Protein 1E91 (pdb70)

Structure (mmCIF, N/CA/C/O backbone):
data_1E91
#
_entry.id   1E91
#
_cell.length_a   1.000
_cell.length_b   1.000
_cell.length_c   1.000
_cell.angle_alpha   90.00
_cell.angle_beta   90.00
_cell.angle_gamma   90.00
#
_symmetry.space_group_name_H-M   'P 1'
#
loop_
_entity.id
_entity.type
_entity.pdbx_description
1 polymer 'PAIRED AMPHIPATHIC HELIX PROTEIN SIN3B'
2 polymer 'MAD PROTEIN (MAX DIMERIZER)'
#
loop_
_atom_site.group_PDB
_atom_site.id
_atom_site.type_symbol
_atom_site.label_atom_id
_atom_site.label_alt_id
_atom_site.label_comp_id
_atom_site.label_asym_id
_atom_site.label_entity_id
_atom_site.label_seq_id
_atom_site.pdbx_PDB_ins_code
_atom_site.Cartn_x
_atom_site.Cartn_y
_atom_site.Cartn_z
_atom_site.occupancy
_atom_site.B_iso_or_equiv
_atom_site.auth_seq_id
_atom_site.auth_comp_id
_atom_site.auth_asym_id
_atom_site.auth_atom_id
_atom_site.pdbx_PDB_model_num
ATOM 1 N N . GLU A 1 1 ? -0.866 19.430 -8.483 1.00 0.00 1 GLU A N 1
ATOM 2 C CA . GLU A 1 1 ? -1.540 18.284 -7.821 1.00 0.00 1 GLU A CA 1
ATOM 3 C C . GLU A 1 1 ? -2.122 18.694 -6.472 1.00 0.00 1 GLU A C 1
ATOM 4 O O . GLU A 1 1 ? -1.956 17.993 -5.473 1.00 0.00 1 GLU A O 1
ATOM 18 N N . SER A 1 2 ? -2.805 19.834 -6.452 1.00 0.00 2 SER A N 1
ATOM 19 C CA . SER A 1 2 ? -3.413 20.342 -5.228 1.00 0.00 2 SER A CA 1
ATOM 20 C C . SER A 1 2 ? -4.419 19.344 -4.665 1.00 0.00 2 SER A C 1
ATOM 21 O O . SER A 1 2 ? -4.524 19.172 -3.450 1.00 0.00 2 SER A O 1
ATOM 29 N N . ASP A 1 3 ? -5.156 18.689 -5.555 1.00 0.00 3 ASP A N 1
ATOM 30 C CA . ASP A 1 3 ? -6.156 17.707 -5.151 1.00 0.00 3 ASP A CA 1
ATOM 31 C C . ASP A 1 3 ? -6.635 16.893 -6.349 1.00 0.00 3 ASP A C 1
ATOM 32 O O . ASP A 1 3 ? -7.835 16.691 -6.539 1.00 0.00 3 ASP A O 1
ATOM 41 N N . SER A 1 4 ? -5.682 16.425 -7.151 1.00 0.00 4 SER A N 1
ATOM 42 C CA . SER A 1 4 ? -5.989 15.629 -8.331 1.00 0.00 4 SER A CA 1
ATOM 43 C C . SER A 1 4 ? -6.852 14.433 -7.992 1.00 0.00 4 SER A C 1
ATOM 44 O O . SER A 1 4 ? -6.917 13.991 -6.845 1.00 0.00 4 SER A O 1
ATOM 52 N N . VAL A 1 5 ? -7.495 13.910 -9.019 1.00 0.00 5 VAL A N 1
ATOM 53 C CA . VAL A 1 5 ? -8.349 12.749 -8.884 1.00 0.00 5 VAL A CA 1
ATOM 54 C C . VAL A 1 5 ? -7.574 11.608 -8.245 1.00 0.00 5 VAL A C 1
ATOM 55 O O . VAL A 1 5 ? -8.127 10.817 -7.487 1.00 0.00 5 VAL A O 1
ATOM 68 N N . GLU A 1 6 ? -6.284 11.545 -8.558 1.00 0.00 6 GLU A N 1
ATOM 69 C CA . GLU A 1 6 ? -5.404 10.513 -8.020 1.00 0.00 6 GLU A CA 1
ATOM 70 C C . GLU A 1 6 ? -5.382 10.554 -6.494 1.00 0.00 6 GLU A C 1
ATOM 71 O O . GLU A 1 6 ? -5.339 9.514 -5.838 1.00 0.00 6 GLU A O 1
ATOM 83 N N . PHE A 1 7 ? -5.408 11.762 -5.935 1.00 0.00 7 PHE A N 1
ATOM 84 C CA . PHE A 1 7 ? -5.391 11.934 -4.485 1.00 0.00 7 PHE A CA 1
ATOM 85 C C . PHE A 1 7 ? -6.594 11.244 -3.854 1.00 0.00 7 PHE A C 1
ATOM 86 O O . PHE A 1 7 ? -6.442 10.346 -3.026 1.00 0.00 7 PHE A O 1
ATOM 103 N N . ASN A 1 8 ? -7.790 11.650 -4.270 1.00 0.00 8 ASN A N 1
ATOM 104 C CA . ASN A 1 8 ? -9.016 11.048 -3.763 1.00 0.00 8 ASN A CA 1
ATOM 105 C C . ASN A 1 8 ? -9.074 9.590 -4.188 1.00 0.00 8 ASN A C 1
ATOM 106 O O . ASN A 1 8 ? -9.660 8.747 -3.511 1.00 0.00 8 ASN A O 1
ATOM 117 N N . ASN A 1 9 ? -8.437 9.312 -5.318 1.00 0.00 9 ASN A N 1
ATOM 118 C CA . ASN A 1 9 ? -8.370 7.967 -5.868 1.00 0.00 9 ASN A CA 1
ATOM 119 C C . ASN A 1 9 ? -7.697 7.040 -4.866 1.00 0.00 9 ASN A C 1
ATOM 120 O O . ASN A 1 9 ? -8.135 5.910 -4.646 1.00 0.00 9 ASN A O 1
ATOM 131 N N . ALA A 1 10 ? -6.629 7.544 -4.256 1.00 0.00 10 ALA A N 1
ATOM 132 C CA . ALA A 1 10 ? -5.878 6.793 -3.262 1.00 0.00 10 ALA A CA 1
ATOM 133 C C . ALA A 1 10 ? -6.672 6.662 -1.969 1.00 0.00 10 ALA A C 1
ATOM 134 O O . ALA A 1 10 ? -6.754 5.578 -1.385 1.00 0.00 10 ALA A O 1
ATOM 141 N N . ILE A 1 11 ? -7.261 7.773 -1.527 1.00 0.00 11 ILE A N 1
ATOM 142 C CA . ILE A 1 11 ? -8.051 7.779 -0.304 1.00 0.00 11 ILE A CA 1
ATOM 143 C C . ILE A 1 11 ? -9.140 6.717 -0.365 1.00 0.00 11 ILE A C 1
ATOM 144 O O . ILE A 1 11 ? -9.379 6.000 0.605 1.00 0.00 11 ILE A O 1
ATOM 160 N N . SER A 1 12 ? -9.796 6.628 -1.517 1.00 0.00 12 SER A N 1
ATOM 161 C CA . SER A 1 12 ? -10.862 5.656 -1.721 1.00 0.00 12 SER A CA 1
ATOM 162 C C . SER A 1 12 ? -10.352 4.237 -1.502 1.00 0.00 12 SER A C 1
ATOM 163 O O . SER A 1 12 ? -11.070 3.385 -0.978 1.00 0.00 12 SER A O 1
ATOM 171 N N . TYR A 1 13 ? -9.108 3.986 -1.905 1.00 0.00 13 TYR A N 1
ATOM 172 C CA . TYR A 1 13 ? -8.513 2.665 -1.748 1.00 0.00 13 TYR A CA 1
ATOM 173 C C . TYR A 1 13 ? -8.386 2.304 -0.274 1.00 0.00 13 TYR A C 1
ATOM 174 O O . TYR A 1 13 ? -8.852 1.252 0.162 1.00 0.00 13 TYR A O 1
ATOM 192 N N . VAL A 1 14 ? -7.747 3.186 0.484 1.00 0.00 14 VAL A N 1
ATOM 193 C CA . VAL A 1 14 ? -7.545 2.971 1.912 1.00 0.00 14 VAL A CA 1
ATOM 194 C C . VAL A 1 14 ? -8.875 2.870 2.652 1.00 0.00 14 VAL A C 1
ATOM 195 O O . VAL A 1 14 ? -9.048 2.020 3.526 1.00 0.00 14 VAL A O 1
ATOM 208 N N . ASN A 1 15 ? -9.807 3.745 2.295 1.00 0.00 15 ASN A N 1
ATOM 209 C CA . ASN A 1 15 ? -11.126 3.767 2.919 1.00 0.00 15 ASN A CA 1
ATOM 210 C C . ASN A 1 15 ? -11.825 2.432 2.749 1.00 0.00 15 ASN A C 1
ATOM 211 O O . ASN A 1 15 ? -12.221 1.792 3.722 1.00 0.00 15 ASN A O 1
ATOM 222 N N . LYS A 1 16 ? -11.979 2.033 1.497 1.00 0.00 16 LYS A N 1
ATOM 223 C CA . LYS A 1 16 ? -12.642 0.775 1.167 1.00 0.00 16 LYS A CA 1
ATOM 224 C C . LYS A 1 16 ? -12.007 -0.379 1.931 1.00 0.00 16 LYS A C 1
ATOM 225 O O . LYS A 1 16 ? -12.702 -1.268 2.418 1.00 0.00 16 LYS A O 1
ATOM 244 N N . ILE A 1 17 ? -10.685 -0.354 2.042 1.00 0.00 17 ILE A N 1
ATOM 245 C CA . ILE A 1 17 ? -9.965 -1.395 2.763 1.00 0.00 17 ILE A CA 1
ATOM 246 C C . ILE A 1 17 ? -10.387 -1.416 4.229 1.00 0.00 17 ILE A C 1
ATOM 247 O O . ILE A 1 17 ? -10.571 -2.480 4.819 1.00 0.00 17 ILE A O 1
ATOM 263 N N . LYS A 1 18 ? -10.549 -0.231 4.807 1.00 0.00 18 LYS A N 1
ATOM 264 C CA . LYS A 1 18 ? -10.960 -0.105 6.202 1.00 0.00 18 LYS A CA 1
ATOM 265 C C . LYS A 1 18 ? -12.370 -0.644 6.398 1.00 0.00 18 LYS A C 1
ATOM 266 O O . LYS A 1 18 ? -12.611 -1.515 7.235 1.00 0.00 18 LYS A O 1
ATOM 285 N N . THR A 1 19 ? -13.297 -0.104 5.618 1.00 0.00 19 THR A N 1
ATOM 286 C CA . THR A 1 19 ? -14.699 -0.503 5.687 1.00 0.00 19 THR A CA 1
ATOM 287 C C . THR A 1 19 ? -14.869 -1.984 5.372 1.00 0.00 19 THR A C 1
ATOM 288 O O . THR A 1 19 ? -15.778 -2.639 5.882 1.00 0.00 19 THR A O 1
ATOM 299 N N . ARG A 1 20 ? -13.993 -2.506 4.525 1.00 0.00 20 ARG A N 1
ATOM 300 C CA . ARG A 1 20 ? -14.049 -3.908 4.140 1.00 0.00 20 ARG A CA 1
ATOM 301 C C . ARG A 1 20 ? -13.754 -4.818 5.327 1.00 0.00 20 ARG A C 1
ATOM 302 O O . ARG A 1 20 ? -14.551 -5.693 5.666 1.00 0.00 20 ARG A O 1
ATOM 323 N N . PHE A 1 21 ? -12.598 -4.613 5.943 1.00 0.00 21 PHE A N 1
ATOM 324 C CA . PHE A 1 21 ? -12.183 -5.421 7.081 1.00 0.00 21 PHE A CA 1
ATOM 325 C C . PHE A 1 21 ? -12.579 -4.786 8.413 1.00 0.00 21 PHE A C 1
ATOM 326 O O . PHE A 1 21 ? -11.810 -4.829 9.375 1.00 0.00 21 PHE A O 1
ATOM 343 N N . LEU A 1 22 ? -13.777 -4.210 8.480 1.00 0.00 22 LEU A N 1
ATOM 344 C CA . LEU A 1 22 ? -14.246 -3.592 9.718 1.00 0.00 22 LEU A CA 1
ATOM 345 C C . LEU A 1 22 ? -14.196 -4.591 10.870 1.00 0.00 22 LEU A C 1
ATOM 346 O O . LEU A 1 22 ? -13.911 -4.226 12.011 1.00 0.00 22 LEU A O 1
ATOM 362 N N . ASP A 1 23 ? -14.470 -5.853 10.557 1.00 0.00 23 ASP A N 1
ATOM 363 C CA . ASP A 1 23 ? -14.453 -6.914 11.556 1.00 0.00 23 ASP A CA 1
ATOM 364 C C . ASP A 1 23 ? -13.022 -7.293 11.916 1.00 0.00 23 ASP A C 1
ATOM 365 O O . ASP A 1 23 ? -12.718 -7.565 13.077 1.00 0.00 23 ASP A O 1
ATOM 374 N N . HIS A 1 24 ? -12.152 -7.321 10.907 1.00 0.00 24 HIS A N 1
ATOM 375 C CA . HIS A 1 24 ? -10.757 -7.672 11.093 1.00 0.00 24 HIS A CA 1
ATOM 376 C C . HIS A 1 24 ? -9.857 -6.433 11.014 1.00 0.00 24 HIS A C 1
ATOM 377 O O . HIS A 1 24 ? -9.219 -6.189 9.991 1.00 0.00 24 HIS A O 1
ATOM 392 N N . PRO A 1 25 ? -9.790 -5.630 12.094 1.00 0.00 25 PRO A N 1
ATOM 393 C CA . PRO A 1 25 ? -8.958 -4.419 12.133 1.00 0.00 25 PRO A CA 1
ATOM 394 C C . PRO A 1 25 ? -7.478 -4.724 11.925 1.00 0.00 25 PRO A C 1
ATOM 395 O O . PRO A 1 25 ? -6.751 -3.933 11.324 1.00 0.00 25 PRO A O 1
ATOM 406 N N . GLU A 1 26 ? -7.040 -5.872 12.433 1.00 0.00 26 GLU A N 1
ATOM 407 C CA . GLU A 1 26 ? -5.645 -6.290 12.317 1.00 0.00 26 GLU A CA 1
ATOM 408 C C . GLU A 1 26 ? -5.152 -6.210 10.873 1.00 0.00 26 GLU A C 1
ATOM 409 O O . GLU A 1 26 ? -3.969 -5.977 10.625 1.00 0.00 26 GLU A O 1
ATOM 421 N N . ILE A 1 27 ? -6.062 -6.410 9.925 1.00 0.00 27 ILE A N 1
ATOM 422 C CA . ILE A 1 27 ? -5.715 -6.366 8.508 1.00 0.00 27 ILE A CA 1
ATOM 423 C C . ILE A 1 27 ? -5.243 -4.973 8.109 1.00 0.00 27 ILE A C 1
ATOM 424 O O . ILE A 1 27 ? -4.238 -4.818 7.414 1.00 0.00 27 ILE A O 1
ATOM 440 N N . TYR A 1 28 ? -5.987 -3.967 8.553 1.00 0.00 28 TYR A N 1
ATOM 441 C CA . TYR A 1 28 ? -5.675 -2.575 8.253 1.00 0.00 28 TYR A CA 1
ATOM 442 C C . TYR A 1 28 ? -4.247 -2.235 8.673 1.00 0.00 28 TYR A C 1
ATOM 443 O O . TYR A 1 28 ? -3.483 -1.650 7.903 1.00 0.00 28 TYR A O 1
ATOM 461 N N . ARG A 1 29 ? -3.895 -2.616 9.896 1.00 0.00 29 ARG A N 1
ATOM 462 C CA . ARG A 1 29 ? -2.560 -2.369 10.434 1.00 0.00 29 ARG A CA 1
ATOM 463 C C . ARG A 1 29 ? -1.476 -2.934 9.520 1.00 0.00 29 ARG A C 1
ATOM 464 O O . ARG A 1 29 ? -0.527 -2.238 9.161 1.00 0.00 29 ARG A O 1
ATOM 485 N N . SER A 1 30 ? -1.618 -4.209 9.169 1.00 0.00 30 SER A N 1
ATOM 486 C CA . SER A 1 30 ? -0.646 -4.895 8.317 1.00 0.00 30 SER A CA 1
ATOM 487 C C . SER A 1 30 ? -0.411 -4.151 7.003 1.00 0.00 30 SER A C 1
ATOM 488 O O . SER A 1 30 ? 0.724 -3.799 6.682 1.00 0.00 30 SER A O 1
ATOM 496 N N . PHE A 1 31 ? -1.483 -3.918 6.246 1.00 0.00 31 PHE A N 1
ATOM 497 C CA . PHE A 1 31 ? -1.384 -3.218 4.965 1.00 0.00 31 PHE A CA 1
ATOM 498 C C . PHE A 1 31 ? -0.570 -1.935 5.100 1.00 0.00 31 PHE A C 1
ATOM 499 O O . PHE A 1 31 ? 0.365 -1.690 4.331 1.00 0.00 31 PHE A O 1
ATOM 516 N N . LEU A 1 32 ? -0.932 -1.122 6.083 1.00 0.00 32 LEU A N 1
ATOM 517 C CA . LEU A 1 32 ? -0.243 0.135 6.326 1.00 0.00 32 LEU A CA 1
ATOM 518 C C . LEU A 1 32 ? 1.223 -0.112 6.656 1.00 0.00 32 LEU A C 1
ATOM 519 O O . LEU A 1 32 ? 2.102 0.617 6.200 1.00 0.00 32 LEU A O 1
ATOM 535 N N . GLU A 1 33 ? 1.478 -1.154 7.440 1.00 0.00 33 GLU A N 1
ATOM 536 C CA . GLU A 1 33 ? 2.840 -1.510 7.816 1.00 0.00 33 GLU A CA 1
ATOM 537 C C . GLU A 1 33 ? 3.643 -1.891 6.580 1.00 0.00 33 GLU A C 1
ATOM 538 O O . GLU A 1 33 ? 4.847 -1.669 6.527 1.00 0.00 33 GLU A O 1
ATOM 550 N N . ILE A 1 34 ? 2.966 -2.461 5.585 1.00 0.00 34 ILE A N 1
ATOM 551 C CA . ILE A 1 34 ? 3.622 -2.858 4.346 1.00 0.00 34 ILE A CA 1
ATOM 552 C C . ILE A 1 34 ? 4.169 -1.635 3.619 1.00 0.00 34 ILE A C 1
ATOM 553 O O . ILE A 1 34 ? 5.380 -1.511 3.405 1.00 0.00 34 ILE A O 1
ATOM 569 N N . LEU A 1 35 ? 3.269 -0.719 3.265 1.00 0.00 35 LEU A N 1
ATOM 570 C CA . LEU A 1 35 ? 3.665 0.511 2.590 1.00 0.00 35 LEU A CA 1
ATOM 571 C C . LEU A 1 35 ? 4.703 1.238 3.433 1.00 0.00 35 LEU A C 1
ATOM 572 O O . LEU A 1 35 ? 5.663 1.806 2.914 1.00 0.00 35 LEU A O 1
ATOM 588 N N . HIS A 1 36 ? 4.499 1.195 4.744 1.00 0.00 36 HIS A N 1
ATOM 589 C CA . HIS A 1 36 ? 5.405 1.822 5.695 1.00 0.00 36 HIS A CA 1
ATOM 590 C C . HIS A 1 36 ? 6.793 1.184 5.627 1.00 0.00 36 HIS A C 1
ATOM 591 O O . HIS A 1 36 ? 7.808 1.883 5.571 1.00 0.00 36 HIS A O 1
ATOM 606 N N . THR A 1 37 ? 6.824 -0.149 5.618 1.00 0.00 37 THR A N 1
ATOM 607 C CA . THR A 1 37 ? 8.077 -0.892 5.545 1.00 0.00 37 THR A CA 1
ATOM 608 C C . THR A 1 37 ? 8.922 -0.379 4.391 1.00 0.00 37 THR A C 1
ATOM 609 O O . THR A 1 37 ? 10.138 -0.230 4.514 1.00 0.00 37 THR A O 1
ATOM 620 N N . TYR A 1 38 ? 8.257 -0.089 3.278 1.00 0.00 38 TYR A N 1
ATOM 621 C CA . TYR A 1 38 ? 8.928 0.436 2.099 1.00 0.00 38 TYR A CA 1
ATOM 622 C C . TYR A 1 38 ? 9.793 1.631 2.468 1.00 0.00 38 TYR A C 1
ATOM 623 O O . TYR A 1 38 ? 10.971 1.701 2.118 1.00 0.00 38 TYR A O 1
ATOM 641 N N . GLN A 1 39 ? 9.181 2.568 3.176 1.00 0.00 39 GLN A N 1
ATOM 642 C CA . GLN A 1 39 ? 9.862 3.781 3.607 1.00 0.00 39 GLN A CA 1
ATOM 643 C C . GLN A 1 39 ? 11.084 3.456 4.459 1.00 0.00 39 GLN A C 1
ATOM 644 O O . GLN A 1 39 ? 12.140 4.071 4.307 1.00 0.00 39 GLN A O 1
ATOM 658 N N . LYS A 1 40 ? 10.932 2.487 5.356 1.00 0.00 40 LYS A N 1
ATOM 659 C CA . LYS A 1 40 ? 12.022 2.080 6.237 1.00 0.00 40 LYS A CA 1
ATOM 660 C C . LYS A 1 40 ? 13.244 1.647 5.434 1.00 0.00 40 LYS A C 1
ATOM 661 O O . LYS A 1 40 ? 14.360 2.099 5.692 1.00 0.00 40 LYS A O 1
ATOM 680 N N . GLU A 1 41 ? 13.025 0.768 4.462 1.00 0.00 41 GLU A N 1
ATOM 681 C CA . GLU A 1 41 ? 14.106 0.270 3.619 1.00 0.00 41 GLU A CA 1
ATOM 682 C C . GLU A 1 41 ? 14.453 1.268 2.517 1.00 0.00 41 GLU A C 1
ATOM 683 O O . GLU A 1 41 ? 14.576 0.899 1.348 1.00 0.00 41 GLU A O 1
ATOM 695 N N . GLN A 1 42 ? 14.611 2.533 2.894 1.00 0.00 42 GLN A N 1
ATOM 696 C CA . GLN A 1 42 ? 14.941 3.579 1.939 1.00 0.00 42 GLN A CA 1
ATOM 697 C C . GLN A 1 42 ? 15.912 4.583 2.550 1.00 0.00 42 GLN A C 1
ATOM 698 O O . GLN A 1 42 ? 16.913 4.949 1.933 1.00 0.00 42 GLN A O 1
ATOM 712 N N . LEU A 1 43 ? 15.611 5.023 3.768 1.00 0.00 43 LEU A N 1
ATOM 713 C CA . LEU A 1 43 ? 16.458 5.982 4.466 1.00 0.00 43 LEU A CA 1
ATOM 714 C C . LEU A 1 43 ? 17.773 5.331 4.897 1.00 0.00 43 LEU A C 1
ATOM 715 O O . LEU A 1 43 ? 18.310 4.480 4.188 1.00 0.00 43 LEU A O 1
ATOM 731 N N . HIS A 1 44 ? 18.288 5.745 6.056 1.00 0.00 44 HIS A N 1
ATOM 732 C CA . HIS A 1 44 ? 19.541 5.214 6.583 1.00 0.00 44 HIS A CA 1
ATOM 733 C C . HIS A 1 44 ? 20.706 5.713 5.748 1.00 0.00 44 HIS A C 1
ATOM 734 O O . HIS A 1 44 ? 21.597 4.950 5.373 1.00 0.00 44 HIS A O 1
ATOM 749 N N . THR A 1 45 ? 20.675 7.008 5.462 1.00 0.00 45 THR A N 1
ATOM 750 C CA . THR A 1 45 ? 21.704 7.657 4.668 1.00 0.00 45 THR A CA 1
ATOM 751 C C . THR A 1 45 ? 21.946 6.910 3.356 1.00 0.00 45 THR A C 1
ATOM 752 O O . THR A 1 45 ? 20.998 6.552 2.658 1.00 0.00 45 THR A O 1
ATOM 763 N N . LYS A 1 46 ? 23.214 6.679 3.026 1.00 0.00 46 LYS A N 1
ATOM 764 C CA . LYS A 1 46 ? 23.571 5.976 1.797 1.00 0.00 46 LYS A CA 1
ATOM 765 C C . LYS A 1 46 ? 22.845 4.637 1.702 1.00 0.00 46 LYS A C 1
ATOM 766 O O . LYS A 1 46 ? 22.770 3.889 2.677 1.00 0.00 46 LYS A O 1
ATOM 785 N N . GLY A 1 47 ? 22.302 4.354 0.522 1.00 0.00 47 GLY A N 1
ATOM 786 C CA . GLY A 1 47 ? 21.574 3.115 0.305 1.00 0.00 47 GLY A CA 1
ATOM 787 C C . GLY A 1 47 ? 22.479 1.911 0.124 1.00 0.00 47 GLY A C 1
ATOM 788 O O . GLY A 1 47 ? 22.418 1.234 -0.903 1.00 0.00 47 GLY A O 1
ATOM 792 N N . ARG A 1 48 ? 23.315 1.640 1.119 1.00 0.00 48 ARG A N 1
ATOM 793 C CA . ARG A 1 48 ? 24.230 0.503 1.061 1.00 0.00 48 ARG A CA 1
ATOM 794 C C . ARG A 1 48 ? 23.464 -0.797 0.816 1.00 0.00 48 ARG A C 1
ATOM 795 O O . ARG A 1 48 ? 22.399 -1.015 1.395 1.00 0.00 48 ARG A O 1
ATOM 816 N N . PRO A 1 49 ? 23.995 -1.679 -0.051 1.00 0.00 49 PRO A N 1
ATOM 817 C CA . PRO A 1 49 ? 23.351 -2.960 -0.371 1.00 0.00 49 PRO A CA 1
ATOM 818 C C . PRO A 1 49 ? 23.239 -3.876 0.843 1.00 0.00 49 PRO A C 1
ATOM 819 O O . PRO A 1 49 ? 24.212 -4.082 1.569 1.00 0.00 49 PRO A O 1
ATOM 830 N N . PHE A 1 50 ? 22.044 -4.426 1.050 1.00 0.00 50 PHE A N 1
ATOM 831 C CA . PHE A 1 50 ? 21.788 -5.327 2.170 1.00 0.00 50 PHE A CA 1
ATOM 832 C C . PHE A 1 50 ? 20.345 -5.813 2.137 1.00 0.00 50 PHE A C 1
ATOM 833 O O . PHE A 1 50 ? 19.619 -5.730 3.129 1.00 0.00 50 PHE A O 1
ATOM 850 N N . ARG A 1 51 ? 19.942 -6.324 0.984 1.00 0.00 51 ARG A N 1
ATOM 851 C CA . ARG A 1 51 ? 18.602 -6.834 0.790 1.00 0.00 51 ARG A CA 1
ATOM 852 C C . ARG A 1 51 ? 17.558 -5.797 1.174 1.00 0.00 51 ARG A C 1
ATOM 853 O O . ARG A 1 51 ? 16.740 -6.015 2.068 1.00 0.00 51 ARG A O 1
ATOM 874 N N . GLY A 1 52 ? 17.608 -4.664 0.488 1.00 0.00 52 GLY A N 1
ATOM 875 C CA . GLY A 1 52 ? 16.680 -3.583 0.749 1.00 0.00 52 GLY A CA 1
ATOM 876 C C . GLY A 1 52 ? 15.240 -3.952 0.452 1.00 0.00 52 GLY A C 1
ATOM 877 O O . GLY A 1 52 ? 14.767 -5.017 0.848 1.00 0.00 52 GLY A O 1
ATOM 881 N N . MET A 1 53 ? 14.537 -3.054 -0.228 1.00 0.00 53 MET A N 1
ATOM 882 C CA . MET A 1 53 ? 13.139 -3.269 -0.557 1.00 0.00 53 MET A CA 1
ATOM 883 C C . MET A 1 53 ? 12.630 -2.206 -1.526 1.00 0.00 53 MET A C 1
ATOM 884 O O . MET A 1 53 ? 13.228 -1.139 -1.661 1.00 0.00 53 MET A O 1
ATOM 898 N N . SER A 1 54 ? 11.520 -2.503 -2.198 1.00 0.00 54 SER A N 1
ATOM 899 C CA . SER A 1 54 ? 10.933 -1.570 -3.152 1.00 0.00 54 SER A CA 1
ATOM 900 C C . SER A 1 54 ? 9.455 -1.882 -3.386 1.00 0.00 54 SER A C 1
ATOM 901 O O . SER A 1 54 ? 8.769 -2.380 -2.494 1.00 0.00 54 SER A O 1
ATOM 909 N N . GLU A 1 55 ? 8.972 -1.580 -4.588 1.00 0.00 55 GLU A N 1
ATOM 910 C CA . GLU A 1 55 ? 7.576 -1.821 -4.940 1.00 0.00 55 GLU A CA 1
ATOM 911 C C . GLU A 1 55 ? 7.279 -3.314 -5.055 1.00 0.00 55 GLU A C 1
ATOM 912 O O . GLU A 1 55 ? 6.188 -3.766 -4.711 1.00 0.00 55 GLU A O 1
ATOM 924 N N . GLU A 1 56 ? 8.251 -4.068 -5.558 1.00 0.00 56 GLU A N 1
ATOM 925 C CA . GLU A 1 56 ? 8.094 -5.509 -5.740 1.00 0.00 56 GLU A CA 1
ATOM 926 C C . GLU A 1 56 ? 7.663 -6.204 -4.448 1.00 0.00 56 GLU A C 1
ATOM 927 O O . GLU A 1 56 ? 6.736 -7.014 -4.455 1.00 0.00 56 GLU A O 1
ATOM 939 N N . GLU A 1 57 ? 8.338 -5.893 -3.344 1.00 0.00 57 GLU A N 1
ATOM 940 C CA . GLU A 1 57 ? 8.011 -6.505 -2.059 1.00 0.00 57 GLU A CA 1
ATOM 941 C C . GLU A 1 57 ? 6.625 -6.087 -1.584 1.00 0.00 57 GLU A C 1
ATOM 942 O O . GLU A 1 57 ? 5.819 -6.925 -1.184 1.00 0.00 57 GLU A O 1
ATOM 954 N N . VAL A 1 58 ? 6.361 -4.784 -1.621 1.00 0.00 58 VAL A N 1
ATOM 955 C CA . VAL A 1 58 ? 5.077 -4.252 -1.183 1.00 0.00 58 VAL A CA 1
ATOM 956 C C . VAL A 1 58 ? 3.930 -4.963 -1.889 1.00 0.00 58 VAL A C 1
ATOM 957 O O . VAL A 1 58 ? 2.925 -5.307 -1.269 1.00 0.00 58 VAL A O 1
ATOM 970 N N . PHE A 1 59 ? 4.094 -5.191 -3.186 1.00 0.00 59 PHE A N 1
ATOM 971 C CA . PHE A 1 59 ? 3.078 -5.873 -3.975 1.00 0.00 59 PHE A CA 1
ATOM 972 C C . PHE A 1 59 ? 2.823 -7.274 -3.428 1.00 0.00 59 PHE A C 1
ATOM 973 O O . PHE A 1 59 ? 1.685 -7.739 -3.394 1.00 0.00 59 PHE A O 1
ATOM 990 N N . THR A 1 60 ? 3.893 -7.942 -3.004 1.00 0.00 60 THR A N 1
ATOM 991 C CA . THR A 1 60 ? 3.789 -9.293 -2.464 1.00 0.00 60 THR A CA 1
ATOM 992 C C . THR A 1 60 ? 3.118 -9.301 -1.092 1.00 0.00 60 THR A C 1
ATOM 993 O O . THR A 1 60 ? 2.183 -10.062 -0.860 1.00 0.00 60 THR A O 1
ATOM 1004 N N . GLU A 1 61 ? 3.606 -8.455 -0.189 1.00 0.00 61 GLU A N 1
ATOM 1005 C CA . GLU A 1 61 ? 3.058 -8.368 1.162 1.00 0.00 61 GLU A CA 1
ATOM 1006 C C . GLU A 1 61 ? 1.568 -8.045 1.134 1.00 0.00 61 GLU A C 1
ATOM 1007 O O . GLU A 1 61 ? 0.774 -8.696 1.814 1.00 0.00 61 GLU A O 1
ATOM 1019 N N . VAL A 1 62 ? 1.188 -7.051 0.337 1.00 0.00 62 VAL A N 1
ATOM 1020 C CA . VAL A 1 62 ? -0.213 -6.668 0.222 1.00 0.00 62 VAL A CA 1
ATOM 1021 C C . VAL A 1 62 ? -1.015 -7.810 -0.391 1.00 0.00 62 VAL A C 1
ATOM 1022 O O . VAL A 1 62 ? -2.123 -8.115 0.053 1.00 0.00 62 VAL A O 1
ATOM 1035 N N . ALA A 1 63 ? -0.435 -8.451 -1.404 1.00 0.00 63 ALA A N 1
ATOM 1036 C CA . ALA A 1 63 ? -1.080 -9.577 -2.069 1.00 0.00 63 ALA A CA 1
ATOM 1037 C C . ALA A 1 63 ? -1.321 -10.706 -1.075 1.00 0.00 63 ALA A C 1
ATOM 1038 O O . ALA A 1 63 ? -2.372 -11.347 -1.084 1.00 0.00 63 ALA A O 1
ATOM 1045 N N . ASN A 1 64 ? -0.336 -10.928 -0.209 1.00 0.00 64 ASN A N 1
ATOM 1046 C CA . ASN A 1 64 ? -0.421 -11.961 0.814 1.00 0.00 64 ASN A CA 1
ATOM 1047 C C . ASN A 1 64 ? -1.598 -11.693 1.746 1.00 0.00 64 ASN A C 1
ATOM 1048 O O . ASN A 1 64 ? -2.325 -12.611 2.126 1.00 0.00 64 ASN A O 1
ATOM 1059 N N . LEU A 1 65 ? -1.788 -10.425 2.093 1.00 0.00 65 LEU A N 1
ATOM 1060 C CA . LEU A 1 65 ? -2.885 -10.019 2.961 1.00 0.00 65 LEU A CA 1
ATOM 1061 C C . LEU A 1 65 ? -4.226 -10.295 2.300 1.00 0.00 65 LEU A C 1
ATOM 1062 O O . LEU A 1 65 ? -5.031 -11.087 2.791 1.00 0.00 65 LEU A O 1
ATOM 1078 N N . PHE A 1 66 ? -4.454 -9.611 1.186 1.00 0.00 66 PHE A N 1
ATOM 1079 C CA . PHE A 1 66 ? -5.694 -9.740 0.428 1.00 0.00 66 PHE A CA 1
ATOM 1080 C C . PHE A 1 66 ? -5.738 -11.045 -0.368 1.00 0.00 66 PHE A C 1
ATOM 1081 O O . PHE A 1 66 ? -6.164 -11.057 -1.523 1.00 0.00 66 PHE A O 1
ATOM 1098 N N . ARG A 1 67 ? -5.303 -12.141 0.247 1.00 0.00 67 ARG A N 1
ATOM 1099 C CA . ARG A 1 67 ? -5.308 -13.437 -0.424 1.00 0.00 67 ARG A CA 1
ATOM 1100 C C . ARG A 1 67 ? -6.722 -13.816 -0.851 1.00 0.00 67 ARG A C 1
ATOM 1101 O O . ARG A 1 67 ? -7.662 -13.733 -0.059 1.00 0.00 67 ARG A O 1
ATOM 1122 N N . GLY A 1 68 ? -6.866 -14.222 -2.111 1.00 0.00 68 GLY A N 1
ATOM 1123 C CA . GLY A 1 68 ? -8.170 -14.595 -2.630 1.00 0.00 68 GLY A CA 1
ATOM 1124 C C . GLY A 1 68 ? -9.017 -13.385 -2.974 1.00 0.00 68 GLY A C 1
ATOM 1125 O O . GLY A 1 68 ? -9.687 -13.358 -4.007 1.00 0.00 68 GLY A O 1
ATOM 1129 N N . GLN A 1 69 ? -8.980 -12.380 -2.105 1.00 0.00 69 GLN A N 1
ATOM 1130 C CA . GLN A 1 69 ? -9.736 -11.151 -2.308 1.00 0.00 69 GLN A CA 1
ATOM 1131 C C . GLN A 1 69 ? -8.984 -10.208 -3.245 1.00 0.00 69 GLN A C 1
ATOM 1132 O O . GLN A 1 69 ? -8.724 -9.053 -2.907 1.00 0.00 69 GLN A O 1
ATOM 1146 N N . GLU A 1 70 ? -8.623 -10.721 -4.420 1.00 0.00 70 GLU A N 1
ATOM 1147 C CA . GLU A 1 70 ? -7.883 -9.942 -5.410 1.00 0.00 70 GLU A CA 1
ATOM 1148 C C . GLU A 1 70 ? -8.685 -8.743 -5.918 1.00 0.00 70 GLU A C 1
ATOM 1149 O O . GLU A 1 70 ? -8.211 -7.999 -6.777 1.00 0.00 70 GLU A O 1
ATOM 1161 N N . ASP A 1 71 ? -9.891 -8.550 -5.388 1.00 0.00 71 ASP A N 1
ATOM 1162 C CA . ASP A 1 71 ? -10.726 -7.429 -5.804 1.00 0.00 71 ASP A CA 1
ATOM 1163 C C . ASP A 1 71 ? -10.024 -6.114 -5.486 1.00 0.00 71 ASP A C 1
ATOM 1164 O O . ASP A 1 71 ? -9.888 -5.241 -6.344 1.00 0.00 71 ASP A O 1
ATOM 1173 N N . LEU A 1 72 ? -9.562 -5.999 -4.248 1.00 0.00 72 LEU A N 1
ATOM 1174 C CA . LEU A 1 72 ? -8.844 -4.816 -3.793 1.00 0.00 72 LEU A CA 1
ATOM 1175 C C . LEU A 1 72 ? -7.453 -4.783 -4.414 1.00 0.00 72 LEU A C 1
ATOM 1176 O O . LEU A 1 72 ? -6.901 -3.716 -4.699 1.00 0.00 72 LEU A O 1
ATOM 1192 N N . LEU A 1 73 ? -6.902 -5.974 -4.624 1.00 0.00 73 LEU A N 1
ATOM 1193 C CA . LEU A 1 73 ? -5.592 -6.135 -5.209 1.00 0.00 73 LEU A CA 1
ATOM 1194 C C . LEU A 1 73 ? -5.522 -5.420 -6.546 1.00 0.00 73 LEU A C 1
ATOM 1195 O O . LEU A 1 73 ? -4.511 -4.810 -6.889 1.00 0.00 73 LEU A O 1
ATOM 1211 N N . SER A 1 74 ? -6.615 -5.508 -7.292 1.00 0.00 74 SER A N 1
ATOM 1212 C CA . SER A 1 74 ? -6.711 -4.878 -8.598 1.00 0.00 74 SER A CA 1
ATOM 1213 C C . SER A 1 74 ? -6.448 -3.382 -8.491 1.00 0.00 74 SER A C 1
ATOM 1214 O O . SER A 1 74 ? -5.766 -2.801 -9.334 1.00 0.00 74 SER A O 1
ATOM 1222 N N . GLU A 1 75 ? -6.988 -2.764 -7.444 1.00 0.00 75 GLU A N 1
ATOM 1223 C CA . GLU A 1 75 ? -6.804 -1.335 -7.227 1.00 0.00 75 GLU A CA 1
ATOM 1224 C C . GLU A 1 75 ? -5.334 -1.019 -6.976 1.00 0.00 75 GLU A C 1
ATOM 1225 O O . GLU A 1 75 ? -4.764 -0.131 -7.610 1.00 0.00 75 GLU A O 1
ATOM 1237 N N . PHE A 1 76 ? -4.726 -1.758 -6.053 1.00 0.00 76 PHE A N 1
ATOM 1238 C CA . PHE A 1 76 ? -3.317 -1.566 -5.721 1.00 0.00 76 PHE A CA 1
ATOM 1239 C C . PHE A 1 76 ? -2.444 -1.747 -6.959 1.00 0.00 76 PHE A C 1
ATOM 1240 O O . PHE A 1 76 ? -1.504 -0.985 -7.191 1.00 0.00 76 PHE A O 1
ATOM 1257 N N . GLY A 1 77 ? -2.768 -2.766 -7.747 1.00 0.00 77 GLY A N 1
ATOM 1258 C CA . GLY A 1 77 ? -2.019 -3.052 -8.957 1.00 0.00 77 GLY A CA 1
ATOM 1259 C C . GLY A 1 77 ? -2.023 -1.894 -9.936 1.00 0.00 77 GLY A C 1
ATOM 1260 O O . GLY A 1 77 ? -1.038 -1.665 -10.637 1.00 0.00 77 GLY A O 1
ATOM 1264 N N . GLN A 1 78 ? -3.137 -1.166 -9.988 1.00 0.00 78 GLN A N 1
ATOM 1265 C CA . GLN A 1 78 ? -3.269 -0.026 -10.891 1.00 0.00 78 GLN A CA 1
ATOM 1266 C C . GLN A 1 78 ? -2.127 0.967 -10.697 1.00 0.00 78 GLN A C 1
ATOM 1267 O O . GLN A 1 78 ? -1.558 1.469 -11.666 1.00 0.00 78 GLN A O 1
ATOM 1281 N N . PHE A 1 79 ? -1.792 1.242 -9.440 1.00 0.00 79 PHE A N 1
ATOM 1282 C CA . PHE A 1 79 ? -0.713 2.172 -9.126 1.00 0.00 79 PHE A CA 1
ATOM 1283 C C . PHE A 1 79 ? 0.633 1.591 -9.547 1.00 0.00 79 PHE A C 1
ATOM 1284 O O . PHE A 1 79 ? 1.437 2.264 -10.193 1.00 0.00 79 PHE A O 1
ATOM 1301 N N . LEU A 1 80 ? 0.866 0.336 -9.179 1.00 0.00 80 LEU A N 1
ATOM 1302 C CA . LEU A 1 80 ? 2.110 -0.346 -9.517 1.00 0.00 80 LEU A CA 1
ATOM 1303 C C . LEU A 1 80 ? 2.199 -0.584 -11.025 1.00 0.00 80 LEU A C 1
ATOM 1304 O O . LEU A 1 80 ? 1.182 -0.787 -11.687 1.00 0.00 80 LEU A O 1
ATOM 1320 N N . PRO A 1 81 ? 3.419 -0.560 -11.593 1.00 0.00 81 PRO A N 1
ATOM 1321 C CA . PRO A 1 81 ? 3.619 -0.773 -13.031 1.00 0.00 81 PRO A CA 1
ATOM 1322 C C . PRO A 1 81 ? 3.024 -2.094 -13.509 1.00 0.00 81 PRO A C 1
ATOM 1323 O O . PRO A 1 81 ? 3.301 -3.151 -12.943 1.00 0.00 81 PRO A O 1
ATOM 1334 N N . GLU A 1 82 ? 2.206 -2.024 -14.556 1.00 0.00 82 GLU A N 1
ATOM 1335 C CA . GLU A 1 82 ? 1.570 -3.215 -15.111 1.00 0.00 82 GLU A CA 1
ATOM 1336 C C . GLU A 1 82 ? 2.604 -4.141 -15.743 1.00 0.00 82 GLU A C 1
ATOM 1337 O O . GLU A 1 82 ? 3.460 -3.701 -16.511 1.00 0.00 82 GLU A O 1
ATOM 1349 N N . ALA A 1 83 ? 2.517 -5.427 -15.416 1.00 0.00 83 ALA A N 1
ATOM 1350 C CA . ALA A 1 83 ? 3.443 -6.418 -15.951 1.00 0.00 83 ALA A CA 1
ATOM 1351 C C . ALA A 1 83 ? 3.108 -6.762 -17.403 1.00 0.00 83 ALA A C 1
ATOM 1352 O O . ALA A 1 83 ? 2.670 -5.902 -18.167 1.00 0.00 83 ALA A O 1
ATOM 1359 N N . LYS A 1 84 ? 3.314 -8.024 -17.776 1.00 0.00 84 LYS A N 1
ATOM 1360 C CA . LYS A 1 84 ? 3.032 -8.482 -19.132 1.00 0.00 84 LYS A CA 1
ATOM 1361 C C . LYS A 1 84 ? 1.530 -8.516 -19.398 1.00 0.00 84 LYS A C 1
ATOM 1362 O O . LYS A 1 84 ? 0.745 -8.883 -18.522 1.00 0.00 84 LYS A O 1
ATOM 1381 N N . ARG A 1 85 ? 1.142 -8.133 -20.613 1.00 0.00 85 ARG A N 1
ATOM 1382 C CA . ARG A 1 85 ? -0.265 -8.117 -21.007 1.00 0.00 85 ARG A CA 1
ATOM 1383 C C . ARG A 1 85 ? -1.051 -7.134 -20.143 1.00 0.00 85 ARG A C 1
ATOM 1384 O O . ARG A 1 85 ? -1.394 -7.495 -18.997 1.00 0.00 85 ARG A O 1
ATOM 1406 N N . ASN B 2 1 ? 3.431 6.732 -6.930 1.00 0.00 1 ASN B N 1
ATOM 1407 C CA . ASN B 2 1 ? 2.067 6.183 -6.715 1.00 0.00 1 ASN B CA 1
ATOM 1408 C C . ASN B 2 1 ? 1.872 5.743 -5.267 1.00 0.00 1 ASN B C 1
ATOM 1409 O O . ASN B 2 1 ? 0.808 5.948 -4.684 1.00 0.00 1 ASN B O 1
ATOM 1422 N N . ILE B 2 2 ? 2.910 5.146 -4.691 1.00 0.00 2 ILE B N 1
ATOM 1423 C CA . ILE B 2 2 ? 2.860 4.685 -3.308 1.00 0.00 2 ILE B CA 1
ATOM 1424 C C . ILE B 2 2 ? 2.686 5.859 -2.351 1.00 0.00 2 ILE B C 1
ATOM 1425 O O . ILE B 2 2 ? 2.057 5.729 -1.303 1.00 0.00 2 ILE B O 1
ATOM 1441 N N . GLN B 2 3 ? 3.252 7.003 -2.719 1.00 0.00 3 GLN B N 1
ATOM 1442 C CA . GLN B 2 3 ? 3.167 8.205 -1.900 1.00 0.00 3 GLN B CA 1
ATOM 1443 C C . GLN B 2 3 ? 1.714 8.558 -1.595 1.00 0.00 3 GLN B C 1
ATOM 1444 O O . GLN B 2 3 ? 1.387 8.957 -0.478 1.00 0.00 3 GLN B O 1
ATOM 1458 N N . MET B 2 4 ? 0.850 8.417 -2.593 1.00 0.00 4 MET B N 1
ATOM 1459 C CA . MET B 2 4 ? -0.565 8.732 -2.429 1.00 0.00 4 MET B CA 1
ATOM 1460 C C . MET B 2 4 ? -1.250 7.780 -1.450 1.00 0.00 4 MET B C 1
ATOM 1461 O O . MET B 2 4 ? -1.990 8.218 -0.571 1.00 0.00 4 MET B O 1
ATOM 1475 N N . LEU B 2 5 ? -1.012 6.480 -1.607 1.00 0.00 5 LEU B N 1
ATOM 1476 C CA . LEU B 2 5 ? -1.624 5.484 -0.729 1.00 0.00 5 LEU B CA 1
ATOM 1477 C C . LEU B 2 5 ? -1.083 5.596 0.693 1.00 0.00 5 LEU B C 1
ATOM 1478 O O . LEU B 2 5 ? -1.847 5.635 1.658 1.00 0.00 5 LEU B O 1
ATOM 1494 N N . LEU B 2 6 ? 0.239 5.654 0.810 1.00 0.00 6 LEU B N 1
ATOM 1495 C CA . LEU B 2 6 ? 0.897 5.770 2.108 1.00 0.00 6 LEU B CA 1
ATOM 1496 C C . LEU B 2 6 ? 0.402 7.007 2.852 1.00 0.00 6 LEU B C 1
ATOM 1497 O O . LEU B 2 6 ? 0.095 6.948 4.042 1.00 0.00 6 LEU B O 1
ATOM 1513 N N . GLU B 2 7 ? 0.320 8.123 2.134 1.00 0.00 7 GLU B N 1
ATOM 1514 C CA . GLU B 2 7 ? -0.146 9.380 2.710 1.00 0.00 7 GLU B CA 1
ATOM 1515 C C . GLU B 2 7 ? -1.641 9.314 3.022 1.00 0.00 7 GLU B C 1
ATOM 1516 O O . GLU B 2 7 ? -2.102 9.858 4.025 1.00 0.00 7 GLU B O 1
ATOM 1528 N N . ALA B 2 8 ? -2.389 8.646 2.147 1.00 0.00 8 ALA B N 1
ATOM 1529 C CA . ALA B 2 8 ? -3.834 8.502 2.308 1.00 0.00 8 ALA B CA 1
ATOM 1530 C C . ALA B 2 8 ? -4.192 7.946 3.682 1.00 0.00 8 ALA B C 1
ATOM 1531 O O . ALA B 2 8 ? -5.147 8.400 4.314 1.00 0.00 8 ALA B O 1
ATOM 1538 N N . ALA B 2 9 ? -3.426 6.959 4.135 1.00 0.00 9 ALA B N 1
ATOM 1539 C CA . ALA B 2 9 ? -3.667 6.337 5.433 1.00 0.00 9 ALA B CA 1
ATOM 1540 C C . ALA B 2 9 ? -3.699 7.377 6.548 1.00 0.00 9 ALA B C 1
ATOM 1541 O O . ALA B 2 9 ? -4.579 7.351 7.407 1.00 0.00 9 ALA B O 1
ATOM 1548 N N . ASP B 2 10 ? -2.734 8.289 6.527 1.00 0.00 10 ASP B N 1
ATOM 1549 C CA . ASP B 2 10 ? -2.649 9.340 7.535 1.00 0.00 10 ASP B CA 1
ATOM 1550 C C . ASP B 2 10 ? -3.880 10.241 7.481 1.00 0.00 10 ASP B C 1
ATOM 1551 O O . ASP B 2 10 ? -4.399 10.663 8.515 1.00 0.00 10 ASP B O 1
ATOM 1560 N N . TYR B 2 11 ? -4.340 10.532 6.268 1.00 0.00 11 TYR B N 1
ATOM 1561 C CA . TYR B 2 11 ? -5.509 11.384 6.071 1.00 0.00 11 TYR B CA 1
ATOM 1562 C C . TYR B 2 11 ? -6.734 10.824 6.789 1.00 0.00 11 TYR B C 1
ATOM 1563 O O . TYR B 2 11 ? -7.365 11.515 7.590 1.00 0.00 11 TYR B O 1
ATOM 1581 N N . LEU B 2 12 ? -7.071 9.573 6.493 1.00 0.00 12 LEU B N 1
ATOM 1582 C CA . LEU B 2 12 ? -8.226 8.926 7.105 1.00 0.00 12 LEU B CA 1
ATOM 1583 C C . LEU B 2 12 ? -8.042 8.785 8.613 1.00 0.00 12 LEU B C 1
ATOM 1584 O O . LEU B 2 12 ? -8.955 9.070 9.388 1.00 0.00 12 LEU B O 1
ATOM 1600 N N . GLU B 2 13 ? -6.857 8.343 9.023 1.00 0.00 13 GLU B N 1
ATOM 1601 C CA . GLU B 2 13 ? -6.556 8.165 10.439 1.00 0.00 13 GLU B CA 1
ATOM 1602 C C . GLU B 2 13 ? -6.579 9.502 11.173 1.00 0.00 13 GLU B C 1
ATOM 1603 O O . GLU B 2 13 ? -7.539 9.741 11.934 1.00 0.00 13 GLU B O 1
ATOM 1616 N N . GLU A 1 1 ? -8.041 22.192 -8.203 1.00 0.00 1 GLU A N 2
ATOM 1617 C CA . GLU A 1 1 ? -7.500 23.354 -7.451 1.00 0.00 1 GLU A CA 2
ATOM 1618 C C . GLU A 1 1 ? -6.291 22.954 -6.610 1.00 0.00 1 GLU A C 2
ATOM 1619 O O . GLU A 1 1 ? -5.290 23.670 -6.568 1.00 0.00 1 GLU A O 2
ATOM 1633 N N . SER A 1 2 ? -6.391 21.805 -5.945 1.00 0.00 2 SER A N 2
ATOM 1634 C CA . SER A 1 2 ? -5.306 21.305 -5.105 1.00 0.00 2 SER A CA 2
ATOM 1635 C C . SER A 1 2 ? -5.481 19.816 -4.829 1.00 0.00 2 SER A C 2
ATOM 1636 O O . SER A 1 2 ? -4.565 19.020 -5.045 1.00 0.00 2 SER A O 2
ATOM 1644 N N . ASP A 1 3 ? -6.665 19.448 -4.352 1.00 0.00 3 ASP A N 2
ATOM 1645 C CA . ASP A 1 3 ? -6.973 18.055 -4.044 1.00 0.00 3 ASP A CA 2
ATOM 1646 C C . ASP A 1 3 ? -7.180 17.248 -5.324 1.00 0.00 3 ASP A C 2
ATOM 1647 O O . ASP A 1 3 ? -8.313 16.948 -5.700 1.00 0.00 3 ASP A O 2
ATOM 1656 N N . SER A 1 4 ? -6.079 16.906 -5.989 1.00 0.00 4 SER A N 2
ATOM 1657 C CA . SER A 1 4 ? -6.139 16.138 -7.226 1.00 0.00 4 SER A CA 2
ATOM 1658 C C . SER A 1 4 ? -6.986 14.895 -7.076 1.00 0.00 4 SER A C 2
ATOM 1659 O O . SER A 1 4 ? -7.052 14.285 -6.008 1.00 0.00 4 SER A O 2
ATOM 1667 N N . VAL A 1 5 ? -7.612 14.521 -8.175 1.00 0.00 5 VAL A N 2
ATOM 1668 C CA . VAL A 1 5 ? -8.445 13.339 -8.222 1.00 0.00 5 VAL A CA 2
ATOM 1669 C C . VAL A 1 5 ? -7.653 12.126 -7.771 1.00 0.00 5 VAL A C 2
ATOM 1670 O O . VAL A 1 5 ? -8.171 11.262 -7.070 1.00 0.00 5 VAL A O 2
ATOM 1683 N N . GLU A 1 6 ? -6.389 12.080 -8.181 1.00 0.00 6 GLU A N 2
ATOM 1684 C CA . GLU A 1 6 ? -5.499 10.981 -7.828 1.00 0.00 6 GLU A CA 2
ATOM 1685 C C . GLU A 1 6 ? -5.342 10.864 -6.313 1.00 0.00 6 GLU A C 2
ATOM 1686 O O . GLU A 1 6 ? -5.252 9.761 -5.775 1.00 0.00 6 GLU A O 2
ATOM 1698 N N . PHE A 1 7 ? -5.310 12.007 -5.632 1.00 0.00 7 PHE A N 2
ATOM 1699 C CA . PHE A 1 7 ? -5.165 12.022 -4.177 1.00 0.00 7 PHE A CA 2
ATOM 1700 C C . PHE A 1 7 ? -6.339 11.311 -3.515 1.00 0.00 7 PHE A C 2
ATOM 1701 O O . PHE A 1 7 ? -6.157 10.314 -2.816 1.00 0.00 7 PHE A O 2
ATOM 1718 N N . ASN A 1 8 ? -7.546 11.811 -3.760 1.00 0.00 8 ASN A N 2
ATOM 1719 C CA . ASN A 1 8 ? -8.746 11.200 -3.206 1.00 0.00 8 ASN A CA 2
ATOM 1720 C C . ASN A 1 8 ? -8.893 9.791 -3.757 1.00 0.00 8 ASN A C 2
ATOM 1721 O O . ASN A 1 8 ? -9.432 8.899 -3.103 1.00 0.00 8 ASN A O 2
ATOM 1732 N N . ASN A 1 9 ? -8.381 9.609 -4.969 1.00 0.00 9 ASN A N 2
ATOM 1733 C CA . ASN A 1 9 ? -8.411 8.323 -5.647 1.00 0.00 9 ASN A CA 2
ATOM 1734 C C . ASN A 1 9 ? -7.724 7.275 -4.782 1.00 0.00 9 ASN A C 2
ATOM 1735 O O . ASN A 1 9 ? -8.219 6.160 -4.618 1.00 0.00 9 ASN A O 2
ATOM 1746 N N . ALA A 1 10 ? -6.584 7.660 -4.217 1.00 0.00 10 ALA A N 2
ATOM 1747 C CA . ALA A 1 10 ? -5.817 6.781 -3.348 1.00 0.00 10 ALA A CA 2
ATOM 1748 C C . ALA A 1 10 ? -6.552 6.558 -2.029 1.00 0.00 10 ALA A C 2
ATOM 1749 O O . ALA A 1 10 ? -6.635 5.432 -1.531 1.00 0.00 10 ALA A O 2
ATOM 1756 N N . ILE A 1 11 ? -7.086 7.646 -1.474 1.00 0.00 11 ILE A N 2
ATOM 1757 C CA . ILE A 1 11 ? -7.818 7.586 -0.215 1.00 0.00 11 ILE A CA 2
ATOM 1758 C C . ILE A 1 11 ? -8.878 6.499 -0.254 1.00 0.00 11 ILE A C 2
ATOM 1759 O O . ILE A 1 11 ? -9.035 5.738 0.696 1.00 0.00 11 ILE A O 2
ATOM 1775 N N . SER A 1 12 ? -9.617 6.456 -1.355 1.00 0.00 12 SER A N 2
ATOM 1776 C CA . SER A 1 12 ? -10.687 5.483 -1.522 1.00 0.00 12 SER A CA 2
ATOM 1777 C C . SER A 1 12 ? -10.172 4.056 -1.393 1.00 0.00 12 SER A C 2
ATOM 1778 O O . SER A 1 12 ? -10.845 3.209 -0.811 1.00 0.00 12 SER A O 2
ATOM 1786 N N . TYR A 1 13 ? -8.985 3.782 -1.926 1.00 0.00 13 TYR A N 2
ATOM 1787 C CA . TYR A 1 13 ? -8.426 2.439 -1.835 1.00 0.00 13 TYR A CA 2
ATOM 1788 C C . TYR A 1 13 ? -8.212 2.064 -0.379 1.00 0.00 13 TYR A C 2
ATOM 1789 O O . TYR A 1 13 ? -8.666 1.017 0.079 1.00 0.00 13 TYR A O 2
ATOM 1807 N N . VAL A 1 14 ? -7.524 2.938 0.342 1.00 0.00 14 VAL A N 2
ATOM 1808 C CA . VAL A 1 14 ? -7.247 2.719 1.754 1.00 0.00 14 VAL A CA 2
ATOM 1809 C C . VAL A 1 14 ? -8.543 2.675 2.554 1.00 0.00 14 VAL A C 2
ATOM 1810 O O . VAL A 1 14 ? -8.672 1.921 3.519 1.00 0.00 14 VAL A O 2
ATOM 1823 N N . ASN A 1 15 ? -9.495 3.501 2.141 1.00 0.00 15 ASN A N 2
ATOM 1824 C CA . ASN A 1 15 ? -10.789 3.589 2.802 1.00 0.00 15 ASN A CA 2
ATOM 1825 C C . ASN A 1 15 ? -11.588 2.296 2.645 1.00 0.00 15 ASN A C 2
ATOM 1826 O O . ASN A 1 15 ? -12.131 1.779 3.621 1.00 0.00 15 ASN A O 2
ATOM 1837 N N . LYS A 1 16 ? -11.655 1.768 1.423 1.00 0.00 16 LYS A N 2
ATOM 1838 C CA . LYS A 1 16 ? -12.387 0.529 1.176 1.00 0.00 16 LYS A CA 2
ATOM 1839 C C . LYS A 1 16 ? -11.772 -0.606 1.975 1.00 0.00 16 LYS A C 2
ATOM 1840 O O . LYS A 1 16 ? -12.480 -1.425 2.551 1.00 0.00 16 LYS A O 2
ATOM 1859 N N . ILE A 1 17 ? -10.447 -0.636 2.014 1.00 0.00 17 ILE A N 2
ATOM 1860 C CA . ILE A 1 17 ? -9.731 -1.659 2.760 1.00 0.00 17 ILE A CA 2
ATOM 1861 C C . ILE A 1 17 ? -10.119 -1.593 4.230 1.00 0.00 17 ILE A C 2
ATOM 1862 O O . ILE A 1 17 ? -10.250 -2.616 4.903 1.00 0.00 17 ILE A O 2
ATOM 1878 N N . LYS A 1 18 ? -10.304 -0.371 4.714 1.00 0.00 18 LYS A N 2
ATOM 1879 C CA . LYS A 1 18 ? -10.679 -0.137 6.100 1.00 0.00 18 LYS A CA 2
ATOM 1880 C C . LYS A 1 18 ? -12.090 -0.653 6.379 1.00 0.00 18 LYS A C 2
ATOM 1881 O O . LYS A 1 18 ? -12.318 -1.371 7.351 1.00 0.00 18 LYS A O 2
ATOM 1900 N N . THR A 1 19 ? -13.031 -0.267 5.522 1.00 0.00 19 THR A N 2
ATOM 1901 C CA . THR A 1 19 ? -14.428 -0.670 5.669 1.00 0.00 19 THR A CA 2
ATOM 1902 C C . THR A 1 19 ? -14.630 -2.147 5.353 1.00 0.00 19 THR A C 2
ATOM 1903 O O . THR A 1 19 ? -15.550 -2.782 5.869 1.00 0.00 19 THR A O 2
ATOM 1914 N N . ARG A 1 20 ? -13.778 -2.687 4.492 1.00 0.00 20 ARG A N 2
ATOM 1915 C CA . ARG A 1 20 ? -13.878 -4.085 4.100 1.00 0.00 20 ARG A CA 2
ATOM 1916 C C . ARG A 1 20 ? -13.610 -5.009 5.279 1.00 0.00 20 ARG A C 2
ATOM 1917 O O . ARG A 1 20 ? -14.459 -5.815 5.657 1.00 0.00 20 ARG A O 2
ATOM 1938 N N . PHE A 1 21 ? -12.419 -4.892 5.848 1.00 0.00 21 PHE A N 2
ATOM 1939 C CA . PHE A 1 21 ? -12.029 -5.722 6.976 1.00 0.00 21 PHE A CA 2
ATOM 1940 C C . PHE A 1 21 ? -12.317 -5.036 8.311 1.00 0.00 21 PHE A C 2
ATOM 1941 O O . PHE A 1 21 ? -11.508 -5.109 9.236 1.00 0.00 21 PHE A O 2
ATOM 1958 N N . LEU A 1 22 ? -13.474 -4.381 8.417 1.00 0.00 22 LEU A N 2
ATOM 1959 C CA . LEU A 1 22 ? -13.852 -3.705 9.656 1.00 0.00 22 LEU A CA 2
ATOM 1960 C C . LEU A 1 22 ? -13.788 -4.670 10.836 1.00 0.00 22 LEU A C 2
ATOM 1961 O O . LEU A 1 22 ? -13.433 -4.284 11.949 1.00 0.00 22 LEU A O 2
ATOM 1977 N N . ASP A 1 23 ? -14.132 -5.928 10.580 1.00 0.00 23 ASP A N 2
ATOM 1978 C CA . ASP A 1 23 ? -14.113 -6.957 11.613 1.00 0.00 23 ASP A CA 2
ATOM 1979 C C . ASP A 1 23 ? -12.681 -7.381 11.915 1.00 0.00 23 ASP A C 2
ATOM 1980 O O . ASP A 1 23 ? -12.331 -7.643 13.067 1.00 0.00 23 ASP A O 2
ATOM 1989 N N . HIS A 1 24 ? -11.858 -7.448 10.871 1.00 0.00 24 HIS A N 2
ATOM 1990 C CA . HIS A 1 24 ? -10.467 -7.834 10.999 1.00 0.00 24 HIS A CA 2
ATOM 1991 C C . HIS A 1 24 ? -9.547 -6.619 10.830 1.00 0.00 24 HIS A C 2
ATOM 1992 O O . HIS A 1 24 ? -8.960 -6.422 9.766 1.00 0.00 24 HIS A O 2
ATOM 2007 N N . PRO A 1 25 ? -9.410 -5.785 11.878 1.00 0.00 25 PRO A N 2
ATOM 2008 C CA . PRO A 1 25 ? -8.556 -4.590 11.836 1.00 0.00 25 PRO A CA 2
ATOM 2009 C C . PRO A 1 25 ? -7.107 -4.926 11.515 1.00 0.00 25 PRO A C 2
ATOM 2010 O O . PRO A 1 25 ? -6.407 -4.145 10.871 1.00 0.00 25 PRO A O 2
ATOM 2021 N N . GLU A 1 26 ? -6.664 -6.094 11.970 1.00 0.00 26 GLU A N 2
ATOM 2022 C CA . GLU A 1 26 ? -5.295 -6.543 11.736 1.00 0.00 26 GLU A CA 2
ATOM 2023 C C . GLU A 1 26 ? -4.936 -6.448 10.256 1.00 0.00 26 GLU A C 2
ATOM 2024 O O . GLU A 1 26 ? -3.795 -6.152 9.902 1.00 0.00 26 GLU A O 2
ATOM 2036 N N . ILE A 1 27 ? -5.917 -6.704 9.397 1.00 0.00 27 ILE A N 2
ATOM 2037 C CA . ILE A 1 27 ? -5.713 -6.652 7.953 1.00 0.00 27 ILE A CA 2
ATOM 2038 C C . ILE A 1 27 ? -5.375 -5.233 7.501 1.00 0.00 27 ILE A C 2
ATOM 2039 O O . ILE A 1 27 ? -4.434 -5.019 6.738 1.00 0.00 27 ILE A O 2
ATOM 2055 N N . TYR A 1 28 ? -6.162 -4.272 7.976 1.00 0.00 28 TYR A N 2
ATOM 2056 C CA . TYR A 1 28 ? -5.967 -2.868 7.628 1.00 0.00 28 TYR A CA 2
ATOM 2057 C C . TYR A 1 28 ? -4.605 -2.386 8.095 1.00 0.00 28 TYR A C 2
ATOM 2058 O O . TYR A 1 28 ? -3.778 -1.935 7.303 1.00 0.00 28 TYR A O 2
ATOM 2076 N N . ARG A 1 29 ? -4.400 -2.486 9.398 1.00 0.00 29 ARG A N 2
ATOM 2077 C CA . ARG A 1 29 ? -3.157 -2.065 10.029 1.00 0.00 29 ARG A CA 2
ATOM 2078 C C . ARG A 1 29 ? -1.937 -2.643 9.319 1.00 0.00 29 ARG A C 2
ATOM 2079 O O . ARG A 1 29 ? -1.031 -1.905 8.932 1.00 0.00 29 ARG A O 2
ATOM 2100 N N . SER A 1 30 ? -1.917 -3.961 9.156 1.00 0.00 30 SER A N 2
ATOM 2101 C CA . SER A 1 30 ? -0.802 -4.636 8.495 1.00 0.00 30 SER A CA 2
ATOM 2102 C C . SER A 1 30 ? -0.501 -4.000 7.138 1.00 0.00 30 SER A C 2
ATOM 2103 O O . SER A 1 30 ? 0.641 -3.635 6.859 1.00 0.00 30 SER A O 2
ATOM 2111 N N . PHE A 1 31 ? -1.532 -3.855 6.307 1.00 0.00 31 PHE A N 2
ATOM 2112 C CA . PHE A 1 31 ? -1.376 -3.245 4.988 1.00 0.00 31 PHE A CA 2
ATOM 2113 C C . PHE A 1 31 ? -0.659 -1.904 5.101 1.00 0.00 31 PHE A C 2
ATOM 2114 O O . PHE A 1 31 ? 0.317 -1.641 4.391 1.00 0.00 31 PHE A O 2
ATOM 2131 N N . LEU A 1 32 ? -1.148 -1.064 6.005 1.00 0.00 32 LEU A N 2
ATOM 2132 C CA . LEU A 1 32 ? -0.562 0.249 6.226 1.00 0.00 32 LEU A CA 2
ATOM 2133 C C . LEU A 1 32 ? 0.909 0.108 6.592 1.00 0.00 32 LEU A C 2
ATOM 2134 O O . LEU A 1 32 ? 1.755 0.859 6.109 1.00 0.00 32 LEU A O 2
ATOM 2150 N N . GLU A 1 33 ? 1.203 -0.876 7.435 1.00 0.00 33 GLU A N 2
ATOM 2151 C CA . GLU A 1 33 ? 2.571 -1.142 7.860 1.00 0.00 33 GLU A CA 2
ATOM 2152 C C . GLU A 1 33 ? 3.423 -1.582 6.675 1.00 0.00 33 GLU A C 2
ATOM 2153 O O . GLU A 1 33 ? 4.622 -1.328 6.646 1.00 0.00 33 GLU A O 2
ATOM 2165 N N . ILE A 1 34 ? 2.799 -2.238 5.694 1.00 0.00 34 ILE A N 2
ATOM 2166 C CA . ILE A 1 34 ? 3.520 -2.687 4.508 1.00 0.00 34 ILE A CA 2
ATOM 2167 C C . ILE A 1 34 ? 4.079 -1.488 3.756 1.00 0.00 34 ILE A C 2
ATOM 2168 O O . ILE A 1 34 ? 5.283 -1.399 3.510 1.00 0.00 34 ILE A O 2
ATOM 2184 N N . LEU A 1 35 ? 3.196 -0.548 3.424 1.00 0.00 35 LEU A N 2
ATOM 2185 C CA . LEU A 1 35 ? 3.603 0.671 2.736 1.00 0.00 35 LEU A CA 2
ATOM 2186 C C . LEU A 1 35 ? 4.576 1.438 3.626 1.00 0.00 35 LEU A C 2
ATOM 2187 O O . LEU A 1 35 ? 5.569 2.004 3.161 1.00 0.00 35 LEU A O 2
ATOM 2203 N N . HIS A 1 36 ? 4.273 1.424 4.920 1.00 0.00 36 HIS A N 2
ATOM 2204 C CA . HIS A 1 36 ? 5.093 2.082 5.927 1.00 0.00 36 HIS A CA 2
ATOM 2205 C C . HIS A 1 36 ? 6.509 1.512 5.935 1.00 0.00 36 HIS A C 2
ATOM 2206 O O . HIS A 1 36 ? 7.486 2.256 6.021 1.00 0.00 36 HIS A O 2
ATOM 2221 N N . THR A 1 37 ? 6.610 0.191 5.834 1.00 0.00 37 THR A N 2
ATOM 2222 C CA . THR A 1 37 ? 7.904 -0.481 5.818 1.00 0.00 37 THR A CA 2
ATOM 2223 C C . THR A 1 37 ? 8.709 -0.043 4.603 1.00 0.00 37 THR A C 2
ATOM 2224 O O . THR A 1 37 ? 9.919 0.163 4.686 1.00 0.00 37 THR A O 2
ATOM 2235 N N . TYR A 1 38 ? 8.018 0.111 3.479 1.00 0.00 38 TYR A N 2
ATOM 2236 C CA . TYR A 1 38 ? 8.646 0.541 2.239 1.00 0.00 38 TYR A CA 2
ATOM 2237 C C . TYR A 1 38 ? 9.411 1.841 2.443 1.00 0.00 38 TYR A C 2
ATOM 2238 O O . TYR A 1 38 ? 10.612 1.920 2.188 1.00 0.00 38 TYR A O 2
ATOM 2256 N N . GLN A 1 39 ? 8.691 2.857 2.896 1.00 0.00 39 GLN A N 2
ATOM 2257 C CA . GLN A 1 39 ? 9.279 4.172 3.131 1.00 0.00 39 GLN A CA 2
ATOM 2258 C C . GLN A 1 39 ? 10.388 4.121 4.179 1.00 0.00 39 GLN A C 2
ATOM 2259 O O . GLN A 1 39 ? 11.425 4.762 4.022 1.00 0.00 39 GLN A O 2
ATOM 2273 N N . LYS A 1 40 ? 10.164 3.367 5.250 1.00 0.00 40 LYS A N 2
ATOM 2274 C CA . LYS A 1 40 ? 11.150 3.250 6.322 1.00 0.00 40 LYS A CA 2
ATOM 2275 C C . LYS A 1 40 ? 12.483 2.719 5.799 1.00 0.00 40 LYS A C 2
ATOM 2276 O O . LYS A 1 40 ? 13.543 3.252 6.125 1.00 0.00 40 LYS A O 2
ATOM 2295 N N . GLU A 1 41 ? 12.422 1.660 4.996 1.00 0.00 41 GLU A N 2
ATOM 2296 C CA . GLU A 1 41 ? 13.625 1.051 4.438 1.00 0.00 41 GLU A CA 2
ATOM 2297 C C . GLU A 1 41 ? 14.323 1.990 3.456 1.00 0.00 41 GLU A C 2
ATOM 2298 O O . GLU A 1 41 ? 15.541 2.167 3.514 1.00 0.00 41 GLU A O 2
ATOM 2310 N N . GLN A 1 42 ? 13.550 2.582 2.551 1.00 0.00 42 GLN A N 2
ATOM 2311 C CA . GLN A 1 42 ? 14.100 3.493 1.552 1.00 0.00 42 GLN A CA 2
ATOM 2312 C C . GLN A 1 42 ? 14.780 4.694 2.207 1.00 0.00 42 GLN A C 2
ATOM 2313 O O . GLN A 1 42 ? 15.909 5.043 1.860 1.00 0.00 42 GLN A O 2
ATOM 2327 N N . LEU A 1 43 ? 14.087 5.323 3.150 1.00 0.00 43 LEU A N 2
ATOM 2328 C CA . LEU A 1 43 ? 14.624 6.487 3.848 1.00 0.00 43 LEU A CA 2
ATOM 2329 C C . LEU A 1 43 ? 15.883 6.126 4.628 1.00 0.00 43 LEU A C 2
ATOM 2330 O O . LEU A 1 43 ? 15.930 5.090 5.292 1.00 0.00 43 LEU A O 2
ATOM 2346 N N . HIS A 1 44 ? 16.902 6.984 4.518 1.00 0.00 44 HIS A N 2
ATOM 2347 C CA . HIS A 1 44 ? 18.183 6.782 5.182 1.00 0.00 44 HIS A CA 2
ATOM 2348 C C . HIS A 1 44 ? 19.017 5.825 4.363 1.00 0.00 44 HIS A C 2
ATOM 2349 O O . HIS A 1 44 ? 18.599 4.700 4.088 1.00 0.00 44 HIS A O 2
ATOM 2364 N N . THR A 1 45 ? 20.182 6.290 3.941 1.00 0.00 45 THR A N 2
ATOM 2365 C CA . THR A 1 45 ? 21.050 5.479 3.116 1.00 0.00 45 THR A CA 2
ATOM 2366 C C . THR A 1 45 ? 21.586 4.267 3.884 1.00 0.00 45 THR A C 2
ATOM 2367 O O . THR A 1 45 ? 20.858 3.648 4.661 1.00 0.00 45 THR A O 2
ATOM 2378 N N . LYS A 1 46 ? 22.857 3.928 3.666 1.00 0.00 46 LYS A N 2
ATOM 2379 C CA . LYS A 1 46 ? 23.471 2.790 4.342 1.00 0.00 46 LYS A CA 2
ATOM 2380 C C . LYS A 1 46 ? 22.683 1.509 4.079 1.00 0.00 46 LYS A C 2
ATOM 2381 O O . LYS A 1 46 ? 22.158 0.888 5.006 1.00 0.00 46 LYS A O 2
ATOM 2400 N N . GLY A 1 47 ? 22.603 1.120 2.811 1.00 0.00 47 GLY A N 2
ATOM 2401 C CA . GLY A 1 47 ? 21.875 -0.082 2.446 1.00 0.00 47 GLY A CA 2
ATOM 2402 C C . GLY A 1 47 ? 22.288 -0.621 1.090 1.00 0.00 47 GLY A C 2
ATOM 2403 O O . GLY A 1 47 ? 22.546 0.145 0.163 1.00 0.00 47 GLY A O 2
ATOM 2407 N N . ARG A 1 48 ? 22.354 -1.946 0.981 1.00 0.00 48 ARG A N 2
ATOM 2408 C CA . ARG A 1 48 ? 22.742 -2.601 -0.266 1.00 0.00 48 ARG A CA 2
ATOM 2409 C C . ARG A 1 48 ? 21.894 -2.102 -1.434 1.00 0.00 48 ARG A C 2
ATOM 2410 O O . ARG A 1 48 ? 20.681 -1.936 -1.303 1.00 0.00 48 ARG A O 2
ATOM 2431 N N . PRO A 1 49 ? 22.523 -1.857 -2.597 1.00 0.00 49 PRO A N 2
ATOM 2432 C CA . PRO A 1 49 ? 21.816 -1.377 -3.790 1.00 0.00 49 PRO A CA 2
ATOM 2433 C C . PRO A 1 49 ? 20.872 -2.429 -4.364 1.00 0.00 49 PRO A C 2
ATOM 2434 O O . PRO A 1 49 ? 21.286 -3.547 -4.670 1.00 0.00 49 PRO A O 2
ATOM 2445 N N . PHE A 1 50 ? 19.601 -2.059 -4.512 1.00 0.00 50 PHE A N 2
ATOM 2446 C CA . PHE A 1 50 ? 18.590 -2.964 -5.053 1.00 0.00 50 PHE A CA 2
ATOM 2447 C C . PHE A 1 50 ? 18.597 -4.287 -4.299 1.00 0.00 50 PHE A C 2
ATOM 2448 O O . PHE A 1 50 ? 18.586 -5.366 -4.895 1.00 0.00 50 PHE A O 2
ATOM 2465 N N . ARG A 1 51 ? 18.625 -4.187 -2.983 1.00 0.00 51 ARG A N 2
ATOM 2466 C CA . ARG A 1 51 ? 18.647 -5.355 -2.117 1.00 0.00 51 ARG A CA 2
ATOM 2467 C C . ARG A 1 51 ? 17.921 -5.074 -0.811 1.00 0.00 51 ARG A C 2
ATOM 2468 O O . ARG A 1 51 ? 18.498 -5.165 0.274 1.00 0.00 51 ARG A O 2
ATOM 2489 N N . GLY A 1 52 ? 16.651 -4.729 -0.931 1.00 0.00 52 GLY A N 2
ATOM 2490 C CA . GLY A 1 52 ? 15.845 -4.430 0.238 1.00 0.00 52 GLY A CA 2
ATOM 2491 C C . GLY A 1 52 ? 14.365 -4.563 -0.021 1.00 0.00 52 GLY A C 2
ATOM 2492 O O . GLY A 1 52 ? 13.837 -5.670 -0.125 1.00 0.00 52 GLY A O 2
ATOM 2496 N N . MET A 1 53 ? 13.693 -3.425 -0.102 1.00 0.00 53 MET A N 2
ATOM 2497 C CA . MET A 1 53 ? 12.258 -3.404 -0.324 1.00 0.00 53 MET A CA 2
ATOM 2498 C C . MET A 1 53 ? 11.866 -2.325 -1.324 1.00 0.00 53 MET A C 2
ATOM 2499 O O . MET A 1 53 ? 12.456 -1.245 -1.355 1.00 0.00 53 MET A O 2
ATOM 2513 N N . SER A 1 54 ? 10.858 -2.626 -2.135 1.00 0.00 54 SER A N 2
ATOM 2514 C CA . SER A 1 54 ? 10.370 -1.688 -3.136 1.00 0.00 54 SER A CA 2
ATOM 2515 C C . SER A 1 54 ? 8.966 -2.076 -3.587 1.00 0.00 54 SER A C 2
ATOM 2516 O O . SER A 1 54 ? 8.227 -2.723 -2.847 1.00 0.00 54 SER A O 2
ATOM 2524 N N . GLU A 1 55 ? 8.601 -1.679 -4.800 1.00 0.00 55 GLU A N 2
ATOM 2525 C CA . GLU A 1 55 ? 7.282 -1.984 -5.341 1.00 0.00 55 GLU A CA 2
ATOM 2526 C C . GLU A 1 55 ? 7.057 -3.491 -5.438 1.00 0.00 55 GLU A C 2
ATOM 2527 O O . GLU A 1 55 ? 5.933 -3.970 -5.285 1.00 0.00 55 GLU A O 2
ATOM 2539 N N . GLU A 1 56 ? 8.127 -4.231 -5.707 1.00 0.00 56 GLU A N 2
ATOM 2540 C CA . GLU A 1 56 ? 8.044 -5.683 -5.843 1.00 0.00 56 GLU A CA 2
ATOM 2541 C C . GLU A 1 56 ? 7.578 -6.361 -4.552 1.00 0.00 56 GLU A C 2
ATOM 2542 O O . GLU A 1 56 ? 6.662 -7.181 -4.577 1.00 0.00 56 GLU A O 2
ATOM 2554 N N . GLU A 1 57 ? 8.219 -6.035 -3.431 1.00 0.00 57 GLU A N 2
ATOM 2555 C CA . GLU A 1 57 ? 7.863 -6.644 -2.151 1.00 0.00 57 GLU A CA 2
ATOM 2556 C C . GLU A 1 57 ? 6.538 -6.110 -1.612 1.00 0.00 57 GLU A C 2
ATOM 2557 O O . GLU A 1 57 ? 5.707 -6.883 -1.137 1.00 0.00 57 GLU A O 2
ATOM 2569 N N . VAL A 1 58 ? 6.341 -4.796 -1.681 1.00 0.00 58 VAL A N 2
ATOM 2570 C CA . VAL A 1 58 ? 5.106 -4.192 -1.190 1.00 0.00 58 VAL A CA 2
ATOM 2571 C C . VAL A 1 58 ? 3.899 -4.877 -1.818 1.00 0.00 58 VAL A C 2
ATOM 2572 O O . VAL A 1 58 ? 2.922 -5.188 -1.139 1.00 0.00 58 VAL A O 2
ATOM 2585 N N . PHE A 1 59 ? 3.989 -5.125 -3.118 1.00 0.00 59 PHE A N 2
ATOM 2586 C CA . PHE A 1 59 ? 2.923 -5.793 -3.851 1.00 0.00 59 PHE A CA 2
ATOM 2587 C C . PHE A 1 59 ? 2.710 -7.207 -3.315 1.00 0.00 59 PHE A C 2
ATOM 2588 O O . PHE A 1 59 ? 1.586 -7.708 -3.278 1.00 0.00 59 PHE A O 2
ATOM 2605 N N . THR A 1 60 ? 3.804 -7.842 -2.910 1.00 0.00 60 THR A N 2
ATOM 2606 C CA . THR A 1 60 ? 3.764 -9.203 -2.383 1.00 0.00 60 THR A CA 2
ATOM 2607 C C . THR A 1 60 ? 3.030 -9.279 -1.042 1.00 0.00 60 THR A C 2
ATOM 2608 O O . THR A 1 60 ? 2.074 -10.039 -0.895 1.00 0.00 60 THR A O 2
ATOM 2619 N N . GLU A 1 61 ? 3.493 -8.502 -0.068 1.00 0.00 61 GLU A N 2
ATOM 2620 C CA . GLU A 1 61 ? 2.898 -8.489 1.264 1.00 0.00 61 GLU A CA 2
ATOM 2621 C C . GLU A 1 61 ? 1.412 -8.149 1.207 1.00 0.00 61 GLU A C 2
ATOM 2622 O O . GLU A 1 61 ? 0.596 -8.793 1.866 1.00 0.00 61 GLU A O 2
ATOM 2634 N N . VAL A 1 62 ? 1.065 -7.141 0.414 1.00 0.00 62 VAL A N 2
ATOM 2635 C CA . VAL A 1 62 ? -0.326 -6.731 0.276 1.00 0.00 62 VAL A CA 2
ATOM 2636 C C . VAL A 1 62 ? -1.146 -7.853 -0.354 1.00 0.00 62 VAL A C 2
ATOM 2637 O O . VAL A 1 62 ? -2.263 -8.133 0.076 1.00 0.00 62 VAL A O 2
ATOM 2650 N N . ALA A 1 63 ? -0.573 -8.503 -1.365 1.00 0.00 63 ALA A N 2
ATOM 2651 C CA . ALA A 1 63 ? -1.244 -9.609 -2.039 1.00 0.00 63 ALA A CA 2
ATOM 2652 C C . ALA A 1 63 ? -1.528 -10.733 -1.053 1.00 0.00 63 ALA A C 2
ATOM 2653 O O . ALA A 1 63 ? -2.619 -11.305 -1.037 1.00 0.00 63 ALA A O 2
ATOM 2660 N N . ASN A 1 64 ? -0.536 -11.031 -0.220 1.00 0.00 64 ASN A N 2
ATOM 2661 C CA . ASN A 1 64 ? -0.661 -12.071 0.791 1.00 0.00 64 ASN A CA 2
ATOM 2662 C C . ASN A 1 64 ? -1.777 -11.733 1.774 1.00 0.00 64 ASN A C 2
ATOM 2663 O O . ASN A 1 64 ? -2.545 -12.604 2.186 1.00 0.00 64 ASN A O 2
ATOM 2674 N N . LEU A 1 65 ? -1.861 -10.459 2.137 1.00 0.00 65 LEU A N 2
ATOM 2675 C CA . LEU A 1 65 ? -2.881 -9.982 3.062 1.00 0.00 65 LEU A CA 2
ATOM 2676 C C . LEU A 1 65 ? -4.280 -10.174 2.495 1.00 0.00 65 LEU A C 2
ATOM 2677 O O . LEU A 1 65 ? -5.099 -10.906 3.050 1.00 0.00 65 LEU A O 2
ATOM 2693 N N . PHE A 1 66 ? -4.543 -9.479 1.394 1.00 0.00 66 PHE A N 2
ATOM 2694 C CA . PHE A 1 66 ? -5.843 -9.529 0.732 1.00 0.00 66 PHE A CA 2
ATOM 2695 C C . PHE A 1 66 ? -6.032 -10.832 -0.041 1.00 0.00 66 PHE A C 2
ATOM 2696 O O . PHE A 1 66 ? -6.546 -10.826 -1.161 1.00 0.00 66 PHE A O 2
ATOM 2713 N N . ARG A 1 67 ? -5.625 -11.946 0.557 1.00 0.00 67 ARG A N 2
ATOM 2714 C CA . ARG A 1 67 ? -5.764 -13.243 -0.090 1.00 0.00 67 ARG A CA 2
ATOM 2715 C C . ARG A 1 67 ? -7.234 -13.548 -0.348 1.00 0.00 67 ARG A C 2
ATOM 2716 O O . ARG A 1 67 ? -8.079 -13.356 0.525 1.00 0.00 67 ARG A O 2
ATOM 2737 N N . GLY A 1 68 ? -7.534 -14.003 -1.560 1.00 0.00 68 GLY A N 2
ATOM 2738 C CA . GLY A 1 68 ? -8.907 -14.302 -1.919 1.00 0.00 68 GLY A CA 2
ATOM 2739 C C . GLY A 1 68 ? -9.662 -13.057 -2.340 1.00 0.00 68 GLY A C 2
ATOM 2740 O O . GLY A 1 68 ? -10.364 -13.059 -3.353 1.00 0.00 68 GLY A O 2
ATOM 2744 N N . GLN A 1 69 ? -9.510 -11.984 -1.566 1.00 0.00 69 GLN A N 2
ATOM 2745 C CA . GLN A 1 69 ? -10.168 -10.720 -1.864 1.00 0.00 69 GLN A CA 2
ATOM 2746 C C . GLN A 1 69 ? -9.345 -9.918 -2.868 1.00 0.00 69 GLN A C 2
ATOM 2747 O O . GLN A 1 69 ? -9.057 -8.740 -2.650 1.00 0.00 69 GLN A O 2
ATOM 2761 N N . GLU A 1 70 ? -8.953 -10.568 -3.960 1.00 0.00 70 GLU A N 2
ATOM 2762 C CA . GLU A 1 70 ? -8.143 -9.924 -4.991 1.00 0.00 70 GLU A CA 2
ATOM 2763 C C . GLU A 1 70 ? -8.890 -8.789 -5.695 1.00 0.00 70 GLU A C 2
ATOM 2764 O O . GLU A 1 70 ? -8.378 -8.214 -6.656 1.00 0.00 70 GLU A O 2
ATOM 2776 N N . ASP A 1 71 ? -10.086 -8.451 -5.214 1.00 0.00 71 ASP A N 2
ATOM 2777 C CA . ASP A 1 71 ? -10.856 -7.368 -5.813 1.00 0.00 71 ASP A CA 2
ATOM 2778 C C . ASP A 1 71 ? -10.143 -6.041 -5.580 1.00 0.00 71 ASP A C 2
ATOM 2779 O O . ASP A 1 71 ? -9.979 -5.238 -6.500 1.00 0.00 71 ASP A O 2
ATOM 2788 N N . LEU A 1 72 ? -9.689 -5.837 -4.348 1.00 0.00 72 LEU A N 2
ATOM 2789 C CA . LEU A 1 72 ? -8.953 -4.634 -3.985 1.00 0.00 72 LEU A CA 2
ATOM 2790 C C . LEU A 1 72 ? -7.554 -4.685 -4.587 1.00 0.00 72 LEU A C 2
ATOM 2791 O O . LEU A 1 72 ? -6.988 -3.664 -4.983 1.00 0.00 72 LEU A O 2
ATOM 2807 N N . LEU A 1 73 ? -7.006 -5.896 -4.643 1.00 0.00 73 LEU A N 2
ATOM 2808 C CA . LEU A 1 73 ? -5.683 -6.137 -5.173 1.00 0.00 73 LEU A CA 2
ATOM 2809 C C . LEU A 1 73 ? -5.520 -5.514 -6.552 1.00 0.00 73 LEU A C 2
ATOM 2810 O O . LEU A 1 73 ? -4.499 -4.896 -6.852 1.00 0.00 73 LEU A O 2
ATOM 2826 N N . SER A 1 74 ? -6.536 -5.690 -7.385 1.00 0.00 74 SER A N 2
ATOM 2827 C CA . SER A 1 74 ? -6.523 -5.155 -8.738 1.00 0.00 74 SER A CA 2
ATOM 2828 C C . SER A 1 74 ? -6.285 -3.650 -8.726 1.00 0.00 74 SER A C 2
ATOM 2829 O O . SER A 1 74 ? -5.537 -3.123 -9.550 1.00 0.00 74 SER A O 2
ATOM 2837 N N . GLU A 1 75 ? -6.921 -2.964 -7.782 1.00 0.00 75 GLU A N 2
ATOM 2838 C CA . GLU A 1 75 ? -6.777 -1.519 -7.660 1.00 0.00 75 GLU A CA 2
ATOM 2839 C C . GLU A 1 75 ? -5.339 -1.148 -7.304 1.00 0.00 75 GLU A C 2
ATOM 2840 O O . GLU A 1 75 ? -4.759 -0.236 -7.892 1.00 0.00 75 GLU A O 2
ATOM 2852 N N . PHE A 1 76 ? -4.772 -1.867 -6.341 1.00 0.00 76 PHE A N 2
ATOM 2853 C CA . PHE A 1 76 ? -3.400 -1.625 -5.905 1.00 0.00 76 PHE A CA 2
ATOM 2854 C C . PHE A 1 76 ? -2.425 -1.763 -7.073 1.00 0.00 76 PHE A C 2
ATOM 2855 O O . PHE A 1 76 ? -1.513 -0.952 -7.235 1.00 0.00 76 PHE A O 2
ATOM 2872 N N . GLY A 1 77 ? -2.626 -2.804 -7.874 1.00 0.00 77 GLY A N 2
ATOM 2873 C CA . GLY A 1 77 ? -1.763 -3.054 -9.017 1.00 0.00 77 GLY A CA 2
ATOM 2874 C C . GLY A 1 77 ? -1.888 -2.009 -10.112 1.00 0.00 77 GLY A C 2
ATOM 2875 O O . GLY A 1 77 ? -0.971 -1.845 -10.916 1.00 0.00 77 GLY A O 2
ATOM 2879 N N . GLN A 1 78 ? -3.026 -1.317 -10.158 1.00 0.00 78 GLN A N 2
ATOM 2880 C CA . GLN A 1 78 ? -3.268 -0.298 -11.181 1.00 0.00 78 GLN A CA 2
ATOM 2881 C C . GLN A 1 78 ? -2.052 0.605 -11.377 1.00 0.00 78 GLN A C 2
ATOM 2882 O O . GLN A 1 78 ? -1.558 0.757 -12.494 1.00 0.00 78 GLN A O 2
ATOM 2896 N N . PHE A 1 79 ? -1.566 1.196 -10.290 1.00 0.00 79 PHE A N 2
ATOM 2897 C CA . PHE A 1 79 ? -0.403 2.073 -10.356 1.00 0.00 79 PHE A CA 2
ATOM 2898 C C . PHE A 1 79 ? 0.877 1.256 -10.493 1.00 0.00 79 PHE A C 2
ATOM 2899 O O . PHE A 1 79 ? 1.794 1.635 -11.223 1.00 0.00 79 PHE A O 2
ATOM 2916 N N . LEU A 1 80 ? 0.924 0.133 -9.787 1.00 0.00 80 LEU A N 2
ATOM 2917 C CA . LEU A 1 80 ? 2.082 -0.753 -9.820 1.00 0.00 80 LEU A CA 2
ATOM 2918 C C . LEU A 1 80 ? 2.328 -1.276 -11.236 1.00 0.00 80 LEU A C 2
ATOM 2919 O O . LEU A 1 80 ? 1.395 -1.400 -12.027 1.00 0.00 80 LEU A O 2
ATOM 2935 N N . PRO A 1 81 ? 3.592 -1.592 -11.574 1.00 0.00 81 PRO A N 2
ATOM 2936 C CA . PRO A 1 81 ? 3.951 -2.107 -12.902 1.00 0.00 81 PRO A CA 2
ATOM 2937 C C . PRO A 1 81 ? 3.155 -3.356 -13.273 1.00 0.00 81 PRO A C 2
ATOM 2938 O O . PRO A 1 81 ? 2.933 -4.233 -12.439 1.00 0.00 81 PRO A O 2
ATOM 2949 N N . GLU A 1 82 ? 2.723 -3.420 -14.528 1.00 0.00 82 GLU A N 2
ATOM 2950 C CA . GLU A 1 82 ? 1.943 -4.551 -15.021 1.00 0.00 82 GLU A CA 2
ATOM 2951 C C . GLU A 1 82 ? 2.698 -5.867 -14.842 1.00 0.00 82 GLU A C 2
ATOM 2952 O O . GLU A 1 82 ? 2.108 -6.887 -14.485 1.00 0.00 82 GLU A O 2
ATOM 2964 N N . ALA A 1 83 ? 4.001 -5.836 -15.102 1.00 0.00 83 ALA A N 2
ATOM 2965 C CA . ALA A 1 83 ? 4.841 -7.024 -14.977 1.00 0.00 83 ALA A CA 2
ATOM 2966 C C . ALA A 1 83 ? 4.723 -7.649 -13.591 1.00 0.00 83 ALA A C 2
ATOM 2967 O O . ALA A 1 83 ? 4.594 -6.945 -12.589 1.00 0.00 83 ALA A O 2
ATOM 2974 N N . LYS A 1 84 ? 4.771 -8.979 -13.542 1.00 0.00 84 LYS A N 2
ATOM 2975 C CA . LYS A 1 84 ? 4.672 -9.708 -12.280 1.00 0.00 84 LYS A CA 2
ATOM 2976 C C . LYS A 1 84 ? 5.164 -11.145 -12.438 1.00 0.00 84 LYS A C 2
ATOM 2977 O O . LYS A 1 84 ? 6.116 -11.559 -11.776 1.00 0.00 84 LYS A O 2
ATOM 2996 N N . ARG A 1 85 ? 4.505 -11.899 -13.316 1.00 0.00 85 ARG A N 2
ATOM 2997 C CA . ARG A 1 85 ? 4.870 -13.291 -13.561 1.00 0.00 85 ARG A CA 2
ATOM 2998 C C . ARG A 1 85 ? 4.912 -14.084 -12.257 1.00 0.00 85 ARG A C 2
ATOM 2999 O O . ARG A 1 85 ? 4.224 -13.677 -11.297 1.00 0.00 85 ARG A O 2
ATOM 3021 N N . ASN B 2 1 ? 1.657 7.201 -6.634 1.00 0.00 1 ASN B N 2
ATOM 3022 C CA . ASN B 2 1 ? 1.941 5.758 -6.424 1.00 0.00 1 ASN B CA 2
ATOM 3023 C C . ASN B 2 1 ? 1.870 5.396 -4.939 1.00 0.00 1 ASN B C 2
ATOM 3024 O O . ASN B 2 1 ? 0.905 5.740 -4.257 1.00 0.00 1 ASN B O 2
ATOM 3037 N N . ILE B 2 2 ? 2.889 4.698 -4.441 1.00 0.00 2 ILE B N 2
ATOM 3038 C CA . ILE B 2 2 ? 2.928 4.292 -3.040 1.00 0.00 2 ILE B CA 2
ATOM 3039 C C . ILE B 2 2 ? 2.982 5.502 -2.112 1.00 0.00 2 ILE B C 2
ATOM 3040 O O . ILE B 2 2 ? 2.487 5.455 -0.988 1.00 0.00 2 ILE B O 2
ATOM 3056 N N . GLN B 2 3 ? 3.598 6.582 -2.584 1.00 0.00 3 GLN B N 2
ATOM 3057 C CA . GLN B 2 3 ? 3.723 7.797 -1.787 1.00 0.00 3 GLN B CA 2
ATOM 3058 C C . GLN B 2 3 ? 2.350 8.359 -1.434 1.00 0.00 3 GLN B C 2
ATOM 3059 O O . GLN B 2 3 ? 2.084 8.684 -0.277 1.00 0.00 3 GLN B O 2
ATOM 3073 N N . MET B 2 4 ? 1.482 8.476 -2.436 1.00 0.00 4 MET B N 2
ATOM 3074 C CA . MET B 2 4 ? 0.138 9.003 -2.223 1.00 0.00 4 MET B CA 2
ATOM 3075 C C . MET B 2 4 ? -0.741 7.991 -1.494 1.00 0.00 4 MET B C 2
ATOM 3076 O O . MET B 2 4 ? -1.518 8.357 -0.612 1.00 0.00 4 MET B O 2
ATOM 3090 N N . LEU B 2 5 ? -0.618 6.720 -1.869 1.00 0.00 5 LEU B N 2
ATOM 3091 C CA . LEU B 2 5 ? -1.410 5.662 -1.249 1.00 0.00 5 LEU B CA 2
ATOM 3092 C C . LEU B 2 5 ? -1.123 5.568 0.246 1.00 0.00 5 LEU B C 2
ATOM 3093 O O . LEU B 2 5 ? -2.041 5.575 1.065 1.00 0.00 5 LEU B O 2
ATOM 3109 N N . LEU B 2 6 ? 0.157 5.495 0.596 1.00 0.00 6 LEU B N 2
ATOM 3110 C CA . LEU B 2 6 ? 0.565 5.417 1.993 1.00 0.00 6 LEU B CA 2
ATOM 3111 C C . LEU B 2 6 ? 0.151 6.683 2.732 1.00 0.00 6 LEU B C 2
ATOM 3112 O O . LEU B 2 6 ? -0.322 6.628 3.867 1.00 0.00 6 LEU B O 2
ATOM 3128 N N . GLU B 2 7 ? 0.319 7.821 2.067 1.00 0.00 7 GLU B N 2
ATOM 3129 C CA . GLU B 2 7 ? -0.051 9.108 2.639 1.00 0.00 7 GLU B CA 2
ATOM 3130 C C . GLU B 2 7 ? -1.544 9.132 2.946 1.00 0.00 7 GLU B C 2
ATOM 3131 O O . GLU B 2 7 ? -1.982 9.742 3.923 1.00 0.00 7 GLU B O 2
ATOM 3143 N N . ALA B 2 8 ? -2.316 8.456 2.100 1.00 0.00 8 ALA B N 2
ATOM 3144 C CA . ALA B 2 8 ? -3.762 8.380 2.263 1.00 0.00 8 ALA B CA 2
ATOM 3145 C C . ALA B 2 8 ? -4.132 7.822 3.631 1.00 0.00 8 ALA B C 2
ATOM 3146 O O . ALA B 2 8 ? -5.048 8.317 4.288 1.00 0.00 8 ALA B O 2
ATOM 3153 N N . ALA B 2 9 ? -3.413 6.789 4.054 1.00 0.00 9 ALA B N 2
ATOM 3154 C CA . ALA B 2 9 ? -3.662 6.159 5.344 1.00 0.00 9 ALA B CA 2
ATOM 3155 C C . ALA B 2 9 ? -3.531 7.167 6.480 1.00 0.00 9 ALA B C 2
ATOM 3156 O O . ALA B 2 9 ? -4.353 7.193 7.395 1.00 0.00 9 ALA B O 2
ATOM 3163 N N . ASP B 2 10 ? -2.492 7.993 6.412 1.00 0.00 10 ASP B N 2
ATOM 3164 C CA . ASP B 2 10 ? -2.251 9.006 7.433 1.00 0.00 10 ASP B CA 2
ATOM 3165 C C . ASP B 2 10 ? -3.417 9.987 7.505 1.00 0.00 10 ASP B C 2
ATOM 3166 O O . ASP B 2 10 ? -3.862 10.362 8.590 1.00 0.00 10 ASP B O 2
ATOM 3175 N N . TYR B 2 11 ? -3.908 10.395 6.339 1.00 0.00 11 TYR B N 2
ATOM 3176 C CA . TYR B 2 11 ? -5.023 11.332 6.257 1.00 0.00 11 TYR B CA 2
ATOM 3177 C C . TYR B 2 11 ? -6.276 10.757 6.913 1.00 0.00 11 TYR B C 2
ATOM 3178 O O . TYR B 2 11 ? -6.856 11.370 7.810 1.00 0.00 11 TYR B O 2
ATOM 3196 N N . LEU B 2 12 ? -6.686 9.576 6.461 1.00 0.00 12 LEU B N 2
ATOM 3197 C CA . LEU B 2 12 ? -7.868 8.916 7.002 1.00 0.00 12 LEU B CA 2
ATOM 3198 C C . LEU B 2 12 ? -7.701 8.629 8.491 1.00 0.00 12 LEU B C 2
ATOM 3199 O O . LEU B 2 12 ? -8.661 8.699 9.258 1.00 0.00 12 LEU B O 2
ATOM 3215 N N . GLU B 2 13 ? -6.474 8.308 8.891 1.00 0.00 13 GLU B N 2
ATOM 3216 C CA . GLU B 2 13 ? -6.173 8.012 10.288 1.00 0.00 13 GLU B CA 2
ATOM 3217 C C . GLU B 2 13 ? -6.557 9.183 11.190 1.00 0.00 13 GLU B C 2
ATOM 3218 O O . GLU B 2 13 ? -5.965 10.270 11.030 1.00 0.00 13 GLU B O 2
ATOM 3231 N N . GLU A 1 1 ? -9.535 18.365 -10.305 1.00 0.00 1 GLU A N 3
ATOM 3232 C CA . GLU A 1 1 ? -9.064 19.773 -10.252 1.00 0.00 1 GLU A CA 3
ATOM 3233 C C . GLU A 1 1 ? -7.575 19.846 -9.917 1.00 0.00 1 GLU A C 3
ATOM 3234 O O . GLU A 1 1 ? -6.774 19.082 -10.457 1.00 0.00 1 GLU A O 3
ATOM 3248 N N . SER A 1 2 ? -7.206 20.769 -9.030 1.00 0.00 2 SER A N 3
ATOM 3249 C CA . SER A 1 2 ? -5.812 20.937 -8.637 1.00 0.00 2 SER A CA 3
ATOM 3250 C C . SER A 1 2 ? -5.248 19.647 -8.052 1.00 0.00 2 SER A C 3
ATOM 3251 O O . SER A 1 2 ? -4.185 19.181 -8.463 1.00 0.00 2 SER A O 3
ATOM 3259 N N . ASP A 1 3 ? -5.967 19.072 -7.093 1.00 0.00 3 ASP A N 3
ATOM 3260 C CA . ASP A 1 3 ? -5.535 17.833 -6.457 1.00 0.00 3 ASP A CA 3
ATOM 3261 C C . ASP A 1 3 ? -5.573 16.675 -7.451 1.00 0.00 3 ASP A C 3
ATOM 3262 O O . ASP A 1 3 ? -6.588 16.440 -8.106 1.00 0.00 3 ASP A O 3
ATOM 3271 N N . SER A 1 4 ? -4.458 15.957 -7.560 1.00 0.00 4 SER A N 3
ATOM 3272 C CA . SER A 1 4 ? -4.353 14.835 -8.466 1.00 0.00 4 SER A CA 3
ATOM 3273 C C . SER A 1 4 ? -5.329 13.728 -8.131 1.00 0.00 4 SER A C 3
ATOM 3274 O O . SER A 1 4 ? -5.586 13.427 -6.965 1.00 0.00 4 SER A O 3
ATOM 3282 N N . VAL A 1 5 ? -5.842 13.111 -9.179 1.00 0.00 5 VAL A N 3
ATOM 3283 C CA . VAL A 1 5 ? -6.767 12.005 -9.045 1.00 0.00 5 VAL A CA 3
ATOM 3284 C C . VAL A 1 5 ? -6.147 10.905 -8.201 1.00 0.00 5 VAL A C 3
ATOM 3285 O O . VAL A 1 5 ? -6.811 10.315 -7.360 1.00 0.00 5 VAL A O 3
ATOM 3298 N N . GLU A 1 6 ? -4.866 10.642 -8.436 1.00 0.00 6 GLU A N 3
ATOM 3299 C CA . GLU A 1 6 ? -4.144 9.612 -7.702 1.00 0.00 6 GLU A CA 3
ATOM 3300 C C . GLU A 1 6 ? -4.272 9.818 -6.195 1.00 0.00 6 GLU A C 3
ATOM 3301 O O . GLU A 1 6 ? -4.330 8.856 -5.433 1.00 0.00 6 GLU A O 3
ATOM 3313 N N . PHE A 1 7 ? -4.307 11.078 -5.776 1.00 0.00 7 PHE A N 3
ATOM 3314 C CA . PHE A 1 7 ? -4.418 11.412 -4.360 1.00 0.00 7 PHE A CA 3
ATOM 3315 C C . PHE A 1 7 ? -5.756 10.953 -3.783 1.00 0.00 7 PHE A C 3
ATOM 3316 O O . PHE A 1 7 ? -5.798 10.081 -2.915 1.00 0.00 7 PHE A O 3
ATOM 3333 N N . ASN A 1 8 ? -6.846 11.541 -4.271 1.00 0.00 8 ASN A N 3
ATOM 3334 C CA . ASN A 1 8 ? -8.182 11.184 -3.803 1.00 0.00 8 ASN A CA 3
ATOM 3335 C C . ASN A 1 8 ? -8.447 9.706 -4.049 1.00 0.00 8 ASN A C 3
ATOM 3336 O O . ASN A 1 8 ? -8.955 8.998 -3.181 1.00 0.00 8 ASN A O 3
ATOM 3347 N N . ASN A 1 9 ? -8.069 9.252 -5.235 1.00 0.00 9 ASN A N 3
ATOM 3348 C CA . ASN A 1 9 ? -8.222 7.859 -5.620 1.00 0.00 9 ASN A CA 3
ATOM 3349 C C . ASN A 1 9 ? -7.542 6.967 -4.594 1.00 0.00 9 ASN A C 3
ATOM 3350 O O . ASN A 1 9 ? -8.077 5.932 -4.191 1.00 0.00 9 ASN A O 3
ATOM 3361 N N . ALA A 1 10 ? -6.366 7.399 -4.155 1.00 0.00 10 ALA A N 3
ATOM 3362 C CA . ALA A 1 10 ? -5.611 6.667 -3.150 1.00 0.00 10 ALA A CA 3
ATOM 3363 C C . ALA A 1 10 ? -6.391 6.626 -1.842 1.00 0.00 10 ALA A C 3
ATOM 3364 O O . ALA A 1 10 ? -6.420 5.605 -1.156 1.00 0.00 10 ALA A O 3
ATOM 3371 N N . ILE A 1 11 ? -7.032 7.746 -1.510 1.00 0.00 11 ILE A N 3
ATOM 3372 C CA . ILE A 1 11 ? -7.824 7.839 -0.291 1.00 0.00 11 ILE A CA 3
ATOM 3373 C C . ILE A 1 11 ? -8.958 6.823 -0.313 1.00 0.00 11 ILE A C 3
ATOM 3374 O O . ILE A 1 11 ? -9.219 6.142 0.679 1.00 0.00 11 ILE A O 3
ATOM 3390 N N . SER A 1 12 ? -9.632 6.735 -1.455 1.00 0.00 12 SER A N 3
ATOM 3391 C CA . SER A 1 12 ? -10.748 5.814 -1.627 1.00 0.00 12 SER A CA 3
ATOM 3392 C C . SER A 1 12 ? -10.311 4.372 -1.402 1.00 0.00 12 SER A C 3
ATOM 3393 O O . SER A 1 12 ? -11.018 3.595 -0.763 1.00 0.00 12 SER A O 3
ATOM 3401 N N . TYR A 1 13 ? -9.142 4.017 -1.932 1.00 0.00 13 TYR A N 3
ATOM 3402 C CA . TYR A 1 13 ? -8.623 2.664 -1.782 1.00 0.00 13 TYR A CA 3
ATOM 3403 C C . TYR A 1 13 ? -8.452 2.319 -0.310 1.00 0.00 13 TYR A C 3
ATOM 3404 O O . TYR A 1 13 ? -8.936 1.290 0.158 1.00 0.00 13 TYR A O 3
ATOM 3422 N N . VAL A 1 14 ? -7.760 3.192 0.412 1.00 0.00 14 VAL A N 3
ATOM 3423 C CA . VAL A 1 14 ? -7.516 2.993 1.836 1.00 0.00 14 VAL A CA 3
ATOM 3424 C C . VAL A 1 14 ? -8.826 2.847 2.606 1.00 0.00 14 VAL A C 3
ATOM 3425 O O . VAL A 1 14 ? -8.958 1.977 3.468 1.00 0.00 14 VAL A O 3
ATOM 3438 N N . ASN A 1 15 ? -9.788 3.706 2.290 1.00 0.00 15 ASN A N 3
ATOM 3439 C CA . ASN A 1 15 ? -11.090 3.681 2.949 1.00 0.00 15 ASN A CA 3
ATOM 3440 C C . ASN A 1 15 ? -11.769 2.337 2.755 1.00 0.00 15 ASN A C 3
ATOM 3441 O O . ASN A 1 15 ? -12.109 1.651 3.717 1.00 0.00 15 ASN A O 3
ATOM 3452 N N . LYS A 1 16 ? -11.965 1.982 1.494 1.00 0.00 16 LYS A N 3
ATOM 3453 C CA . LYS A 1 16 ? -12.612 0.721 1.140 1.00 0.00 16 LYS A CA 3
ATOM 3454 C C . LYS A 1 16 ? -11.916 -0.452 1.821 1.00 0.00 16 LYS A C 3
ATOM 3455 O O . LYS A 1 16 ? -12.569 -1.386 2.284 1.00 0.00 16 LYS A O 3
ATOM 3474 N N . ILE A 1 17 ? -10.591 -0.393 1.894 1.00 0.00 17 ILE A N 3
ATOM 3475 C CA . ILE A 1 17 ? -9.819 -1.446 2.541 1.00 0.00 17 ILE A CA 3
ATOM 3476 C C . ILE A 1 17 ? -10.201 -1.548 4.014 1.00 0.00 17 ILE A C 3
ATOM 3477 O O . ILE A 1 17 ? -10.333 -2.643 4.562 1.00 0.00 17 ILE A O 3
ATOM 3493 N N . LYS A 1 18 ? -10.382 -0.392 4.642 1.00 0.00 18 LYS A N 3
ATOM 3494 C CA . LYS A 1 18 ? -10.756 -0.327 6.050 1.00 0.00 18 LYS A CA 3
ATOM 3495 C C . LYS A 1 18 ? -12.144 -0.916 6.269 1.00 0.00 18 LYS A C 3
ATOM 3496 O O . LYS A 1 18 ? -12.331 -1.819 7.084 1.00 0.00 18 LYS A O 3
ATOM 3515 N N . THR A 1 19 ? -13.111 -0.378 5.537 1.00 0.00 19 THR A N 3
ATOM 3516 C CA . THR A 1 19 ? -14.498 -0.817 5.637 1.00 0.00 19 THR A CA 3
ATOM 3517 C C . THR A 1 19 ? -14.655 -2.287 5.262 1.00 0.00 19 THR A C 3
ATOM 3518 O O . THR A 1 19 ? -15.542 -2.974 5.767 1.00 0.00 19 THR A O 3
ATOM 3529 N N . ARG A 1 20 ? -13.798 -2.763 4.369 1.00 0.00 20 ARG A N 3
ATOM 3530 C CA . ARG A 1 20 ? -13.858 -4.151 3.931 1.00 0.00 20 ARG A CA 3
ATOM 3531 C C . ARG A 1 20 ? -13.576 -5.107 5.085 1.00 0.00 20 ARG A C 3
ATOM 3532 O O . ARG A 1 20 ? -14.392 -5.973 5.400 1.00 0.00 20 ARG A O 3
ATOM 3553 N N . PHE A 1 21 ? -12.413 -4.950 5.702 1.00 0.00 21 PHE A N 3
ATOM 3554 C CA . PHE A 1 21 ? -12.015 -5.804 6.812 1.00 0.00 21 PHE A CA 3
ATOM 3555 C C . PHE A 1 21 ? -12.343 -5.174 8.168 1.00 0.00 21 PHE A C 3
ATOM 3556 O O . PHE A 1 21 ? -11.528 -5.223 9.090 1.00 0.00 21 PHE A O 3
ATOM 3573 N N . LEU A 1 22 ? -13.535 -4.593 8.293 1.00 0.00 22 LEU A N 3
ATOM 3574 C CA . LEU A 1 22 ? -13.947 -3.973 9.551 1.00 0.00 22 LEU A CA 3
ATOM 3575 C C . LEU A 1 22 ? -13.855 -4.971 10.701 1.00 0.00 22 LEU A C 3
ATOM 3576 O O . LEU A 1 22 ? -13.515 -4.607 11.827 1.00 0.00 22 LEU A O 3
ATOM 3592 N N . ASP A 1 23 ? -14.159 -6.230 10.406 1.00 0.00 23 ASP A N 3
ATOM 3593 C CA . ASP A 1 23 ? -14.111 -7.286 11.410 1.00 0.00 23 ASP A CA 3
ATOM 3594 C C . ASP A 1 23 ? -12.670 -7.670 11.720 1.00 0.00 23 ASP A C 3
ATOM 3595 O O . ASP A 1 23 ? -12.333 -7.968 12.866 1.00 0.00 23 ASP A O 3
ATOM 3604 N N . HIS A 1 24 ? -11.830 -7.669 10.688 1.00 0.00 24 HIS A N 3
ATOM 3605 C CA . HIS A 1 24 ? -10.431 -8.018 10.828 1.00 0.00 24 HIS A CA 3
ATOM 3606 C C . HIS A 1 24 ? -9.539 -6.776 10.715 1.00 0.00 24 HIS A C 3
ATOM 3607 O O . HIS A 1 24 ? -8.923 -6.542 9.678 1.00 0.00 24 HIS A O 3
ATOM 3622 N N . PRO A 1 25 ? -9.456 -5.959 11.784 1.00 0.00 25 PRO A N 3
ATOM 3623 C CA . PRO A 1 25 ? -8.630 -4.743 11.789 1.00 0.00 25 PRO A CA 3
ATOM 3624 C C . PRO A 1 25 ? -7.158 -5.042 11.533 1.00 0.00 25 PRO A C 3
ATOM 3625 O O . PRO A 1 25 ? -6.452 -4.246 10.913 1.00 0.00 25 PRO A O 3
ATOM 3636 N N . GLU A 1 26 ? -6.704 -6.196 12.015 1.00 0.00 26 GLU A N 3
ATOM 3637 C CA . GLU A 1 26 ? -5.316 -6.614 11.843 1.00 0.00 26 GLU A CA 3
ATOM 3638 C C . GLU A 1 26 ? -4.890 -6.511 10.382 1.00 0.00 26 GLU A C 3
ATOM 3639 O O . GLU A 1 26 ? -3.729 -6.234 10.082 1.00 0.00 26 GLU A O 3
ATOM 3651 N N . ILE A 1 27 ? -5.838 -6.735 9.479 1.00 0.00 27 ILE A N 3
ATOM 3652 C CA . ILE A 1 27 ? -5.565 -6.668 8.049 1.00 0.00 27 ILE A CA 3
ATOM 3653 C C . ILE A 1 27 ? -5.173 -5.253 7.641 1.00 0.00 27 ILE A C 3
ATOM 3654 O O . ILE A 1 27 ? -4.189 -5.047 6.928 1.00 0.00 27 ILE A O 3
ATOM 3670 N N . TYR A 1 28 ? -5.961 -4.284 8.096 1.00 0.00 28 TYR A N 3
ATOM 3671 C CA . TYR A 1 28 ? -5.718 -2.881 7.785 1.00 0.00 28 TYR A CA 3
ATOM 3672 C C . TYR A 1 28 ? -4.351 -2.437 8.286 1.00 0.00 28 TYR A C 3
ATOM 3673 O O . TYR A 1 28 ? -3.572 -1.837 7.545 1.00 0.00 28 TYR A O 3
ATOM 3691 N N . ARG A 1 29 ? -4.069 -2.737 9.548 1.00 0.00 29 ARG A N 3
ATOM 3692 C CA . ARG A 1 29 ? -2.800 -2.372 10.159 1.00 0.00 29 ARG A CA 3
ATOM 3693 C C . ARG A 1 29 ? -1.620 -2.918 9.366 1.00 0.00 29 ARG A C 3
ATOM 3694 O O . ARG A 1 29 ? -0.713 -2.173 8.996 1.00 0.00 29 ARG A O 3
ATOM 3715 N N . SER A 1 30 ? -1.637 -4.220 9.112 1.00 0.00 30 SER A N 3
ATOM 3716 C CA . SER A 1 30 ? -0.564 -4.869 8.365 1.00 0.00 30 SER A CA 3
ATOM 3717 C C . SER A 1 30 ? -0.319 -4.157 7.037 1.00 0.00 30 SER A C 3
ATOM 3718 O O . SER A 1 30 ? 0.822 -3.860 6.686 1.00 0.00 30 SER A O 3
ATOM 3726 N N . PHE A 1 31 ? -1.398 -3.879 6.311 1.00 0.00 31 PHE A N 3
ATOM 3727 C CA . PHE A 1 31 ? -1.308 -3.192 5.025 1.00 0.00 31 PHE A CA 3
ATOM 3728 C C . PHE A 1 31 ? -0.534 -1.885 5.160 1.00 0.00 31 PHE A C 3
ATOM 3729 O O . PHE A 1 31 ? 0.376 -1.597 4.376 1.00 0.00 31 PHE A O 3
ATOM 3746 N N . LEU A 1 32 ? -0.905 -1.097 6.162 1.00 0.00 32 LEU A N 3
ATOM 3747 C CA . LEU A 1 32 ? -0.255 0.180 6.408 1.00 0.00 32 LEU A CA 3
ATOM 3748 C C . LEU A 1 32 ? 1.230 -0.022 6.674 1.00 0.00 32 LEU A C 3
ATOM 3749 O O . LEU A 1 32 ? 2.067 0.671 6.104 1.00 0.00 32 LEU A O 3
ATOM 3765 N N . GLU A 1 33 ? 1.547 -0.987 7.532 1.00 0.00 33 GLU A N 3
ATOM 3766 C CA . GLU A 1 33 ? 2.933 -1.293 7.863 1.00 0.00 33 GLU A CA 3
ATOM 3767 C C . GLU A 1 33 ? 3.708 -1.673 6.607 1.00 0.00 33 GLU A C 3
ATOM 3768 O O . GLU A 1 33 ? 4.907 -1.427 6.517 1.00 0.00 33 GLU A O 3
ATOM 3780 N N . ILE A 1 34 ? 3.017 -2.269 5.636 1.00 0.00 34 ILE A N 3
ATOM 3781 C CA . ILE A 1 34 ? 3.655 -2.661 4.384 1.00 0.00 34 ILE A CA 3
ATOM 3782 C C . ILE A 1 34 ? 4.186 -1.433 3.660 1.00 0.00 34 ILE A C 3
ATOM 3783 O O . ILE A 1 34 ? 5.390 -1.301 3.433 1.00 0.00 34 ILE A O 3
ATOM 3799 N N . LEU A 1 35 ? 3.277 -0.519 3.325 1.00 0.00 35 LEU A N 3
ATOM 3800 C CA . LEU A 1 35 ? 3.655 0.719 2.655 1.00 0.00 35 LEU A CA 3
ATOM 3801 C C . LEU A 1 35 ? 4.626 1.492 3.544 1.00 0.00 35 LEU A C 3
ATOM 3802 O O . LEU A 1 35 ? 5.566 2.130 3.066 1.00 0.00 35 LEU A O 3
ATOM 3818 N N . HIS A 1 36 ? 4.386 1.400 4.851 1.00 0.00 36 HIS A N 3
ATOM 3819 C CA . HIS A 1 36 ? 5.221 2.055 5.851 1.00 0.00 36 HIS A CA 3
ATOM 3820 C C . HIS A 1 36 ? 6.652 1.530 5.795 1.00 0.00 36 HIS A C 3
ATOM 3821 O O . HIS A 1 36 ? 7.609 2.298 5.862 1.00 0.00 36 HIS A O 3
ATOM 3836 N N . THR A 1 37 ? 6.787 0.215 5.659 1.00 0.00 37 THR A N 3
ATOM 3837 C CA . THR A 1 37 ? 8.095 -0.422 5.582 1.00 0.00 37 THR A CA 3
ATOM 3838 C C . THR A 1 37 ? 8.847 0.062 4.350 1.00 0.00 37 THR A C 3
ATOM 3839 O O . THR A 1 37 ? 10.063 0.250 4.379 1.00 0.00 37 THR A O 3
ATOM 3850 N N . TYR A 1 38 ? 8.104 0.261 3.267 1.00 0.00 38 TYR A N 3
ATOM 3851 C CA . TYR A 1 38 ? 8.673 0.725 2.012 1.00 0.00 38 TYR A CA 3
ATOM 3852 C C . TYR A 1 38 ? 9.370 2.074 2.179 1.00 0.00 38 TYR A C 3
ATOM 3853 O O . TYR A 1 38 ? 10.571 2.201 1.938 1.00 0.00 38 TYR A O 3
ATOM 3871 N N . GLN A 1 39 ? 8.596 3.078 2.572 1.00 0.00 39 GLN A N 3
ATOM 3872 C CA . GLN A 1 39 ? 9.117 4.429 2.751 1.00 0.00 39 GLN A CA 3
ATOM 3873 C C . GLN A 1 39 ? 10.200 4.497 3.827 1.00 0.00 39 GLN A C 3
ATOM 3874 O O . GLN A 1 39 ? 11.239 5.125 3.625 1.00 0.00 39 GLN A O 3
ATOM 3888 N N . LYS A 1 40 ? 9.950 3.863 4.969 1.00 0.00 40 LYS A N 3
ATOM 3889 C CA . LYS A 1 40 ? 10.912 3.875 6.070 1.00 0.00 40 LYS A CA 3
ATOM 3890 C C . LYS A 1 40 ? 12.275 3.347 5.630 1.00 0.00 40 LYS A C 3
ATOM 3891 O O . LYS A 1 40 ? 13.300 3.979 5.883 1.00 0.00 40 LYS A O 3
ATOM 3910 N N . GLU A 1 41 ? 12.284 2.191 4.974 1.00 0.00 41 GLU A N 3
ATOM 3911 C CA . GLU A 1 41 ? 13.531 1.593 4.507 1.00 0.00 41 GLU A CA 3
ATOM 3912 C C . GLU A 1 41 ? 14.004 2.242 3.207 1.00 0.00 41 GLU A C 3
ATOM 3913 O O . GLU A 1 41 ? 14.437 1.555 2.281 1.00 0.00 41 GLU A O 3
ATOM 3925 N N . GLN A 1 42 ? 13.916 3.567 3.146 1.00 0.00 42 GLN A N 3
ATOM 3926 C CA . GLN A 1 42 ? 14.328 4.307 1.967 1.00 0.00 42 GLN A CA 3
ATOM 3927 C C . GLN A 1 42 ? 14.776 5.717 2.344 1.00 0.00 42 GLN A C 3
ATOM 3928 O O . GLN A 1 42 ? 15.869 6.150 1.977 1.00 0.00 42 GLN A O 3
ATOM 3942 N N . LEU A 1 43 ? 13.926 6.426 3.080 1.00 0.00 43 LEU A N 3
ATOM 3943 C CA . LEU A 1 43 ? 14.237 7.785 3.509 1.00 0.00 43 LEU A CA 3
ATOM 3944 C C . LEU A 1 43 ? 15.303 7.783 4.602 1.00 0.00 43 LEU A C 3
ATOM 3945 O O . LEU A 1 43 ? 16.373 8.370 4.441 1.00 0.00 43 LEU A O 3
ATOM 3961 N N . HIS A 1 44 ? 15.003 7.111 5.710 1.00 0.00 44 HIS A N 3
ATOM 3962 C CA . HIS A 1 44 ? 15.936 7.020 6.829 1.00 0.00 44 HIS A CA 3
ATOM 3963 C C . HIS A 1 44 ? 16.774 5.750 6.727 1.00 0.00 44 HIS A C 3
ATOM 3964 O O . HIS A 1 44 ? 17.978 5.765 6.986 1.00 0.00 44 HIS A O 3
ATOM 3979 N N . THR A 1 45 ? 16.120 4.654 6.345 1.00 0.00 45 THR A N 3
ATOM 3980 C CA . THR A 1 45 ? 16.779 3.360 6.196 1.00 0.00 45 THR A CA 3
ATOM 3981 C C . THR A 1 45 ? 17.260 2.808 7.531 1.00 0.00 45 THR A C 3
ATOM 3982 O O . THR A 1 45 ? 17.935 3.498 8.295 1.00 0.00 45 THR A O 3
ATOM 3993 N N . LYS A 1 46 ? 16.918 1.549 7.793 1.00 0.00 46 LYS A N 3
ATOM 3994 C CA . LYS A 1 46 ? 17.321 0.884 9.026 1.00 0.00 46 LYS A CA 3
ATOM 3995 C C . LYS A 1 46 ? 16.846 -0.566 9.024 1.00 0.00 46 LYS A C 3
ATOM 3996 O O . LYS A 1 46 ? 15.645 -0.833 8.985 1.00 0.00 46 LYS A O 3
ATOM 4015 N N . GLY A 1 47 ? 17.794 -1.500 9.062 1.00 0.00 47 GLY A N 3
ATOM 4016 C CA . GLY A 1 47 ? 17.445 -2.909 9.057 1.00 0.00 47 GLY A CA 3
ATOM 4017 C C . GLY A 1 47 ? 18.543 -3.782 8.480 1.00 0.00 47 GLY A C 3
ATOM 4018 O O . GLY A 1 47 ? 19.331 -3.328 7.651 1.00 0.00 47 GLY A O 3
ATOM 4022 N N . ARG A 1 48 ? 18.589 -5.038 8.918 1.00 0.00 48 ARG A N 3
ATOM 4023 C CA . ARG A 1 48 ? 19.591 -5.987 8.441 1.00 0.00 48 ARG A CA 3
ATOM 4024 C C . ARG A 1 48 ? 19.655 -5.993 6.914 1.00 0.00 48 ARG A C 3
ATOM 4025 O O . ARG A 1 48 ? 18.642 -5.790 6.244 1.00 0.00 48 ARG A O 3
ATOM 4046 N N . PRO A 1 49 ? 20.854 -6.218 6.344 1.00 0.00 49 PRO A N 3
ATOM 4047 C CA . PRO A 1 49 ? 21.055 -6.243 4.892 1.00 0.00 49 PRO A CA 3
ATOM 4048 C C . PRO A 1 49 ? 20.038 -7.122 4.172 1.00 0.00 49 PRO A C 3
ATOM 4049 O O . PRO A 1 49 ? 19.618 -8.159 4.688 1.00 0.00 49 PRO A O 3
ATOM 4060 N N . PHE A 1 50 ? 19.644 -6.694 2.977 1.00 0.00 50 PHE A N 3
ATOM 4061 C CA . PHE A 1 50 ? 18.673 -7.427 2.173 1.00 0.00 50 PHE A CA 3
ATOM 4062 C C . PHE A 1 50 ? 18.806 -7.039 0.703 1.00 0.00 50 PHE A C 3
ATOM 4063 O O . PHE A 1 50 ? 19.428 -6.028 0.377 1.00 0.00 50 PHE A O 3
ATOM 4080 N N . ARG A 1 51 ? 18.235 -7.853 -0.180 1.00 0.00 51 ARG A N 3
ATOM 4081 C CA . ARG A 1 51 ? 18.299 -7.600 -1.617 1.00 0.00 51 ARG A CA 3
ATOM 4082 C C . ARG A 1 51 ? 17.370 -6.463 -2.044 1.00 0.00 51 ARG A C 3
ATOM 4083 O O . ARG A 1 51 ? 16.691 -6.556 -3.067 1.00 0.00 51 ARG A O 3
ATOM 4104 N N . GLY A 1 52 ? 17.357 -5.390 -1.266 1.00 0.00 52 GLY A N 3
ATOM 4105 C CA . GLY A 1 52 ? 16.526 -4.242 -1.583 1.00 0.00 52 GLY A CA 3
ATOM 4106 C C . GLY A 1 52 ? 15.043 -4.534 -1.527 1.00 0.00 52 GLY A C 3
ATOM 4107 O O . GLY A 1 52 ? 14.623 -5.691 -1.509 1.00 0.00 52 GLY A O 3
ATOM 4111 N N . MET A 1 53 ? 14.255 -3.467 -1.486 1.00 0.00 53 MET A N 3
ATOM 4112 C CA . MET A 1 53 ? 12.808 -3.576 -1.416 1.00 0.00 53 MET A CA 3
ATOM 4113 C C . MET A 1 53 ? 12.139 -2.433 -2.168 1.00 0.00 53 MET A C 3
ATOM 4114 O O . MET A 1 53 ? 12.637 -1.306 -2.177 1.00 0.00 53 MET A O 3
ATOM 4128 N N . SER A 1 54 ? 11.009 -2.732 -2.795 1.00 0.00 54 SER A N 3
ATOM 4129 C CA . SER A 1 54 ? 10.265 -1.734 -3.550 1.00 0.00 54 SER A CA 3
ATOM 4130 C C . SER A 1 54 ? 8.892 -2.273 -3.939 1.00 0.00 54 SER A C 3
ATOM 4131 O O . SER A 1 54 ? 8.276 -3.019 -3.180 1.00 0.00 54 SER A O 3
ATOM 4139 N N . GLU A 1 55 ? 8.417 -1.896 -5.123 1.00 0.00 55 GLU A N 3
ATOM 4140 C CA . GLU A 1 55 ? 7.117 -2.347 -5.605 1.00 0.00 55 GLU A CA 3
ATOM 4141 C C . GLU A 1 55 ? 7.048 -3.870 -5.639 1.00 0.00 55 GLU A C 3
ATOM 4142 O O . GLU A 1 55 ? 5.979 -4.458 -5.465 1.00 0.00 55 GLU A O 3
ATOM 4154 N N . GLU A 1 56 ? 8.192 -4.501 -5.876 1.00 0.00 56 GLU A N 3
ATOM 4155 C CA . GLU A 1 56 ? 8.268 -5.956 -5.948 1.00 0.00 56 GLU A CA 3
ATOM 4156 C C . GLU A 1 56 ? 7.788 -6.617 -4.655 1.00 0.00 56 GLU A C 3
ATOM 4157 O O . GLU A 1 56 ? 6.962 -7.528 -4.689 1.00 0.00 56 GLU A O 3
ATOM 4169 N N . GLU A 1 57 ? 8.312 -6.165 -3.518 1.00 0.00 57 GLU A N 3
ATOM 4170 C CA . GLU A 1 57 ? 7.933 -6.733 -2.228 1.00 0.00 57 GLU A CA 3
ATOM 4171 C C . GLU A 1 57 ? 6.590 -6.192 -1.743 1.00 0.00 57 GLU A C 3
ATOM 4172 O O . GLU A 1 57 ? 5.749 -6.951 -1.265 1.00 0.00 57 GLU A O 3
ATOM 4184 N N . VAL A 1 58 ? 6.399 -4.880 -1.860 1.00 0.00 58 VAL A N 3
ATOM 4185 C CA . VAL A 1 58 ? 5.157 -4.250 -1.421 1.00 0.00 58 VAL A CA 3
ATOM 4186 C C . VAL A 1 58 ? 3.949 -4.940 -2.044 1.00 0.00 58 VAL A C 3
ATOM 4187 O O . VAL A 1 58 ? 2.939 -5.165 -1.376 1.00 0.00 58 VAL A O 3
ATOM 4200 N N . PHE A 1 59 ? 4.063 -5.283 -3.321 1.00 0.00 59 PHE A N 3
ATOM 4201 C CA . PHE A 1 59 ? 2.985 -5.962 -4.027 1.00 0.00 59 PHE A CA 3
ATOM 4202 C C . PHE A 1 59 ? 2.693 -7.311 -3.380 1.00 0.00 59 PHE A C 3
ATOM 4203 O O . PHE A 1 59 ? 1.540 -7.720 -3.263 1.00 0.00 59 PHE A O 3
ATOM 4220 N N . THR A 1 60 ? 3.753 -7.996 -2.963 1.00 0.00 60 THR A N 3
ATOM 4221 C CA . THR A 1 60 ? 3.630 -9.304 -2.326 1.00 0.00 60 THR A CA 3
ATOM 4222 C C . THR A 1 60 ? 2.959 -9.210 -0.960 1.00 0.00 60 THR A C 3
ATOM 4223 O O . THR A 1 60 ? 2.022 -9.948 -0.665 1.00 0.00 60 THR A O 3
ATOM 4234 N N . GLU A 1 61 ? 3.464 -8.314 -0.126 1.00 0.00 61 GLU A N 3
ATOM 4235 C CA . GLU A 1 61 ? 2.940 -8.126 1.218 1.00 0.00 61 GLU A CA 3
ATOM 4236 C C . GLU A 1 61 ? 1.449 -7.797 1.196 1.00 0.00 61 GLU A C 3
ATOM 4237 O O . GLU A 1 61 ? 0.663 -8.398 1.930 1.00 0.00 61 GLU A O 3
ATOM 4249 N N . VAL A 1 62 ? 1.065 -6.840 0.356 1.00 0.00 62 VAL A N 3
ATOM 4250 C CA . VAL A 1 62 ? -0.334 -6.436 0.248 1.00 0.00 62 VAL A CA 3
ATOM 4251 C C . VAL A 1 62 ? -1.189 -7.535 -0.375 1.00 0.00 62 VAL A C 3
ATOM 4252 O O . VAL A 1 62 ? -2.283 -7.830 0.104 1.00 0.00 62 VAL A O 3
ATOM 4265 N N . ALA A 1 63 ? -0.686 -8.134 -1.452 1.00 0.00 63 ALA A N 3
ATOM 4266 C CA . ALA A 1 63 ? -1.410 -9.193 -2.147 1.00 0.00 63 ALA A CA 3
ATOM 4267 C C . ALA A 1 63 ? -1.657 -10.390 -1.238 1.00 0.00 63 ALA A C 3
ATOM 4268 O O . ALA A 1 63 ? -2.752 -10.950 -1.218 1.00 0.00 63 ALA A O 3
ATOM 4275 N N . ASN A 1 64 ? -0.630 -10.782 -0.493 1.00 0.00 64 ASN A N 3
ATOM 4276 C CA . ASN A 1 64 ? -0.737 -11.917 0.411 1.00 0.00 64 ASN A CA 3
ATOM 4277 C C . ASN A 1 64 ? -1.784 -11.640 1.484 1.00 0.00 64 ASN A C 3
ATOM 4278 O O . ASN A 1 64 ? -2.554 -12.523 1.865 1.00 0.00 64 ASN A O 3
ATOM 4289 N N . LEU A 1 65 ? -1.809 -10.398 1.953 1.00 0.00 65 LEU A N 3
ATOM 4290 C CA . LEU A 1 65 ? -2.762 -9.973 2.971 1.00 0.00 65 LEU A CA 3
ATOM 4291 C C . LEU A 1 65 ? -4.194 -10.149 2.491 1.00 0.00 65 LEU A C 3
ATOM 4292 O O . LEU A 1 65 ? -4.972 -10.905 3.072 1.00 0.00 65 LEU A O 3
ATOM 4308 N N . PHE A 1 66 ? -4.532 -9.416 1.436 1.00 0.00 66 PHE A N 3
ATOM 4309 C CA . PHE A 1 66 ? -5.873 -9.449 0.860 1.00 0.00 66 PHE A CA 3
ATOM 4310 C C . PHE A 1 66 ? -6.117 -10.739 0.075 1.00 0.00 66 PHE A C 3
ATOM 4311 O O . PHE A 1 66 ? -6.719 -10.710 -0.999 1.00 0.00 66 PHE A O 3
ATOM 4328 N N . ARG A 1 67 ? -5.659 -11.868 0.608 1.00 0.00 67 ARG A N 3
ATOM 4329 C CA . ARG A 1 67 ? -5.847 -13.148 -0.061 1.00 0.00 67 ARG A CA 3
ATOM 4330 C C . ARG A 1 67 ? -7.331 -13.455 -0.220 1.00 0.00 67 ARG A C 3
ATOM 4331 O O . ARG A 1 67 ? -8.107 -13.324 0.725 1.00 0.00 67 ARG A O 3
ATOM 4352 N N . GLY A 1 68 ? -7.719 -13.848 -1.428 1.00 0.00 68 GLY A N 3
ATOM 4353 C CA . GLY A 1 68 ? -9.113 -14.145 -1.698 1.00 0.00 68 GLY A CA 3
ATOM 4354 C C . GLY A 1 68 ? -9.868 -12.911 -2.150 1.00 0.00 68 GLY A C 3
ATOM 4355 O O . GLY A 1 68 ? -10.619 -12.957 -3.125 1.00 0.00 68 GLY A O 3
ATOM 4359 N N . GLN A 1 69 ? -9.654 -11.799 -1.449 1.00 0.00 69 GLN A N 3
ATOM 4360 C CA . GLN A 1 69 ? -10.306 -10.540 -1.797 1.00 0.00 69 GLN A CA 3
ATOM 4361 C C . GLN A 1 69 ? -9.488 -9.791 -2.845 1.00 0.00 69 GLN A C 3
ATOM 4362 O O . GLN A 1 69 ? -9.125 -8.629 -2.656 1.00 0.00 69 GLN A O 3
ATOM 4376 N N . GLU A 1 70 ? -9.191 -10.475 -3.946 1.00 0.00 70 GLU A N 3
ATOM 4377 C CA . GLU A 1 70 ? -8.404 -9.895 -5.032 1.00 0.00 70 GLU A CA 3
ATOM 4378 C C . GLU A 1 70 ? -9.071 -8.657 -5.624 1.00 0.00 70 GLU A C 3
ATOM 4379 O O . GLU A 1 70 ? -8.491 -7.982 -6.475 1.00 0.00 70 GLU A O 3
ATOM 4391 N N . ASP A 1 71 ? -10.284 -8.355 -5.170 1.00 0.00 71 ASP A N 3
ATOM 4392 C CA . ASP A 1 71 ? -11.006 -7.189 -5.665 1.00 0.00 71 ASP A CA 3
ATOM 4393 C C . ASP A 1 71 ? -10.218 -5.920 -5.362 1.00 0.00 71 ASP A C 3
ATOM 4394 O O . ASP A 1 71 ? -10.051 -5.057 -6.225 1.00 0.00 71 ASP A O 3
ATOM 4403 N N . LEU A 1 72 ? -9.714 -5.827 -4.136 1.00 0.00 72 LEU A N 3
ATOM 4404 C CA . LEU A 1 72 ? -8.916 -4.682 -3.719 1.00 0.00 72 LEU A CA 3
ATOM 4405 C C . LEU A 1 72 ? -7.551 -4.729 -4.387 1.00 0.00 72 LEU A C 3
ATOM 4406 O O . LEU A 1 72 ? -6.986 -3.700 -4.760 1.00 0.00 72 LEU A O 3
ATOM 4422 N N . LEU A 1 73 ? -7.036 -5.945 -4.543 1.00 0.00 73 LEU A N 3
ATOM 4423 C CA . LEU A 1 73 ? -5.756 -6.180 -5.162 1.00 0.00 73 LEU A CA 3
ATOM 4424 C C . LEU A 1 73 ? -5.690 -5.520 -6.526 1.00 0.00 73 LEU A C 3
ATOM 4425 O O . LEU A 1 73 ? -4.699 -4.884 -6.881 1.00 0.00 73 LEU A O 3
ATOM 4441 N N . SER A 1 74 ? -6.766 -5.684 -7.278 1.00 0.00 74 SER A N 3
ATOM 4442 C CA . SER A 1 74 ? -6.876 -5.118 -8.608 1.00 0.00 74 SER A CA 3
ATOM 4443 C C . SER A 1 74 ? -6.597 -3.624 -8.584 1.00 0.00 74 SER A C 3
ATOM 4444 O O . SER A 1 74 ? -5.930 -3.090 -9.470 1.00 0.00 74 SER A O 3
ATOM 4452 N N . GLU A 1 75 ? -7.123 -2.955 -7.564 1.00 0.00 75 GLU A N 3
ATOM 4453 C CA . GLU A 1 75 ? -6.944 -1.519 -7.421 1.00 0.00 75 GLU A CA 3
ATOM 4454 C C . GLU A 1 75 ? -5.489 -1.175 -7.115 1.00 0.00 75 GLU A C 3
ATOM 4455 O O . GLU A 1 75 ? -4.912 -0.282 -7.736 1.00 0.00 75 GLU A O 3
ATOM 4467 N N . PHE A 1 76 ? -4.897 -1.897 -6.167 1.00 0.00 76 PHE A N 3
ATOM 4468 C CA . PHE A 1 76 ? -3.503 -1.674 -5.796 1.00 0.00 76 PHE A CA 3
ATOM 4469 C C . PHE A 1 76 ? -2.606 -1.841 -7.015 1.00 0.00 76 PHE A C 3
ATOM 4470 O O . PHE A 1 76 ? -1.672 -1.067 -7.230 1.00 0.00 76 PHE A O 3
ATOM 4487 N N . GLY A 1 77 ? -2.907 -2.862 -7.809 1.00 0.00 77 GLY A N 3
ATOM 4488 C CA . GLY A 1 77 ? -2.139 -3.138 -9.008 1.00 0.00 77 GLY A CA 3
ATOM 4489 C C . GLY A 1 77 ? -2.210 -2.013 -10.022 1.00 0.00 77 GLY A C 3
ATOM 4490 O O . GLY A 1 77 ? -1.270 -1.805 -10.785 1.00 0.00 77 GLY A O 3
ATOM 4494 N N . GLN A 1 78 ? -3.329 -1.291 -10.035 1.00 0.00 78 GLN A N 3
ATOM 4495 C CA . GLN A 1 78 ? -3.515 -0.183 -10.970 1.00 0.00 78 GLN A CA 3
ATOM 4496 C C . GLN A 1 78 ? -2.325 0.772 -10.930 1.00 0.00 78 GLN A C 3
ATOM 4497 O O . GLN A 1 78 ? -1.795 1.160 -11.971 1.00 0.00 78 GLN A O 3
ATOM 4511 N N . PHE A 1 79 ? -1.905 1.139 -9.722 1.00 0.00 79 PHE A N 3
ATOM 4512 C CA . PHE A 1 79 ? -0.769 2.038 -9.549 1.00 0.00 79 PHE A CA 3
ATOM 4513 C C . PHE A 1 79 ? 0.524 1.355 -9.977 1.00 0.00 79 PHE A C 3
ATOM 4514 O O . PHE A 1 79 ? 1.322 1.919 -10.725 1.00 0.00 79 PHE A O 3
ATOM 4531 N N . LEU A 1 80 ? 0.721 0.134 -9.491 1.00 0.00 80 LEU A N 3
ATOM 4532 C CA . LEU A 1 80 ? 1.914 -0.640 -9.811 1.00 0.00 80 LEU A CA 3
ATOM 4533 C C . LEU A 1 80 ? 1.953 -0.967 -11.304 1.00 0.00 80 LEU A C 3
ATOM 4534 O O . LEU A 1 80 ? 0.954 -1.403 -11.873 1.00 0.00 80 LEU A O 3
ATOM 4550 N N . PRO A 1 81 ? 3.105 -0.765 -11.967 1.00 0.00 81 PRO A N 3
ATOM 4551 C CA . PRO A 1 81 ? 3.237 -1.052 -13.398 1.00 0.00 81 PRO A CA 3
ATOM 4552 C C . PRO A 1 81 ? 3.000 -2.527 -13.707 1.00 0.00 81 PRO A C 3
ATOM 4553 O O . PRO A 1 81 ? 3.846 -3.376 -13.426 1.00 0.00 81 PRO A O 3
ATOM 4564 N N . GLU A 1 82 ? 1.841 -2.820 -14.290 1.00 0.00 82 GLU A N 3
ATOM 4565 C CA . GLU A 1 82 ? 1.481 -4.190 -14.643 1.00 0.00 82 GLU A CA 3
ATOM 4566 C C . GLU A 1 82 ? 2.383 -4.721 -15.752 1.00 0.00 82 GLU A C 3
ATOM 4567 O O . GLU A 1 82 ? 2.781 -3.976 -16.648 1.00 0.00 82 GLU A O 3
ATOM 4579 N N . ALA A 1 83 ? 2.707 -6.011 -15.685 1.00 0.00 83 ALA A N 3
ATOM 4580 C CA . ALA A 1 83 ? 3.566 -6.632 -16.685 1.00 0.00 83 ALA A CA 3
ATOM 4581 C C . ALA A 1 83 ? 3.424 -8.153 -16.686 1.00 0.00 83 ALA A C 3
ATOM 4582 O O . ALA A 1 83 ? 3.222 -8.762 -17.737 1.00 0.00 83 ALA A O 3
ATOM 4589 N N . LYS A 1 84 ? 3.534 -8.764 -15.508 1.00 0.00 84 LYS A N 3
ATOM 4590 C CA . LYS A 1 84 ? 3.420 -10.215 -15.392 1.00 0.00 84 LYS A CA 3
ATOM 4591 C C . LYS A 1 84 ? 1.976 -10.673 -15.594 1.00 0.00 84 LYS A C 3
ATOM 4592 O O . LYS A 1 84 ? 1.206 -10.032 -16.312 1.00 0.00 84 LYS A O 3
ATOM 4611 N N . ARG A 1 85 ? 1.614 -11.785 -14.957 1.00 0.00 85 ARG A N 3
ATOM 4612 C CA . ARG A 1 85 ? 0.266 -12.330 -15.067 1.00 0.00 85 ARG A CA 3
ATOM 4613 C C . ARG A 1 85 ? -0.753 -11.397 -14.419 1.00 0.00 85 ARG A C 3
ATOM 4614 O O . ARG A 1 85 ? -1.708 -10.990 -15.114 1.00 0.00 85 ARG A O 3
ATOM 4636 N N . ASN B 2 1 ? 3.497 7.404 -6.490 1.00 0.00 1 ASN B N 3
ATOM 4637 C CA . ASN B 2 1 ? 2.232 6.624 -6.479 1.00 0.00 1 ASN B CA 3
ATOM 4638 C C . ASN B 2 1 ? 1.963 6.035 -5.100 1.00 0.00 1 ASN B C 3
ATOM 4639 O O . ASN B 2 1 ? 0.870 6.180 -4.552 1.00 0.00 1 ASN B O 3
ATOM 4652 N N . ILE B 2 2 ? 2.972 5.377 -4.542 1.00 0.00 2 ILE B N 3
ATOM 4653 C CA . ILE B 2 2 ? 2.854 4.769 -3.222 1.00 0.00 2 ILE B CA 3
ATOM 4654 C C . ILE B 2 2 ? 2.816 5.831 -2.130 1.00 0.00 2 ILE B C 3
ATOM 4655 O O . ILE B 2 2 ? 2.110 5.681 -1.137 1.00 0.00 2 ILE B O 3
ATOM 4671 N N . GLN B 2 3 ? 3.581 6.903 -2.317 1.00 0.00 3 GLN B N 3
ATOM 4672 C CA . GLN B 2 3 ? 3.630 7.986 -1.340 1.00 0.00 3 GLN B CA 3
ATOM 4673 C C . GLN B 2 3 ? 2.226 8.503 -1.045 1.00 0.00 3 GLN B C 3
ATOM 4674 O O . GLN B 2 3 ? 1.886 8.779 0.103 1.00 0.00 3 GLN B O 3
ATOM 4688 N N . MET B 2 4 ? 1.417 8.629 -2.093 1.00 0.00 4 MET B N 3
ATOM 4689 C CA . MET B 2 4 ? 0.049 9.115 -1.951 1.00 0.00 4 MET B CA 3
ATOM 4690 C C . MET B 2 4 ? -0.832 8.087 -1.245 1.00 0.00 4 MET B C 3
ATOM 4691 O O . MET B 2 4 ? -1.642 8.439 -0.386 1.00 0.00 4 MET B O 3
ATOM 4705 N N . LEU B 2 5 ? -0.678 6.818 -1.616 1.00 0.00 5 LEU B N 3
ATOM 4706 C CA . LEU B 2 5 ? -1.471 5.747 -1.019 1.00 0.00 5 LEU B CA 3
ATOM 4707 C C . LEU B 2 5 ? -1.160 5.601 0.468 1.00 0.00 5 LEU B C 3
ATOM 4708 O O . LEU B 2 5 ? -2.066 5.551 1.300 1.00 0.00 5 LEU B O 3
ATOM 4724 N N . LEU B 2 6 ? 0.126 5.539 0.792 1.00 0.00 6 LEU B N 3
ATOM 4725 C CA . LEU B 2 6 ? 0.566 5.409 2.175 1.00 0.00 6 LEU B CA 3
ATOM 4726 C C . LEU B 2 6 ? 0.154 6.632 2.985 1.00 0.00 6 LEU B C 3
ATOM 4727 O O . LEU B 2 6 ? -0.330 6.509 4.111 1.00 0.00 6 LEU B O 3
ATOM 4743 N N . GLU B 2 7 ? 0.334 7.810 2.398 1.00 0.00 7 GLU B N 3
ATOM 4744 C CA . GLU B 2 7 ? -0.034 9.058 3.056 1.00 0.00 7 GLU B CA 3
ATOM 4745 C C . GLU B 2 7 ? -1.538 9.100 3.299 1.00 0.00 7 GLU B C 3
ATOM 4746 O O . GLU B 2 7 ? -2.002 9.643 4.303 1.00 0.00 7 GLU B O 3
ATOM 4758 N N . ALA B 2 8 ? -2.291 8.518 2.370 1.00 0.00 8 ALA B N 3
ATOM 4759 C CA . ALA B 2 8 ? -3.746 8.473 2.467 1.00 0.00 8 ALA B CA 3
ATOM 4760 C C . ALA B 2 8 ? -4.186 7.871 3.795 1.00 0.00 8 ALA B C 3
ATOM 4761 O O . ALA B 2 8 ? -5.156 8.325 4.403 1.00 0.00 8 ALA B O 3
ATOM 4768 N N . ALA B 2 9 ? -3.464 6.846 4.237 1.00 0.00 9 ALA B N 3
ATOM 4769 C CA . ALA B 2 9 ? -3.772 6.176 5.494 1.00 0.00 9 ALA B CA 3
ATOM 4770 C C . ALA B 2 9 ? -3.815 7.172 6.648 1.00 0.00 9 ALA B C 3
ATOM 4771 O O . ALA B 2 9 ? -4.726 7.144 7.474 1.00 0.00 9 ALA B O 3
ATOM 4778 N N . ASP B 2 10 ? -2.822 8.055 6.693 1.00 0.00 10 ASP B N 3
ATOM 4779 C CA . ASP B 2 10 ? -2.741 9.067 7.740 1.00 0.00 10 ASP B CA 3
ATOM 4780 C C . ASP B 2 10 ? -3.929 10.023 7.656 1.00 0.00 10 ASP B C 3
ATOM 4781 O O . ASP B 2 10 ? -4.480 10.438 8.676 1.00 0.00 10 ASP B O 3
ATOM 4790 N N . TYR B 2 11 ? -4.316 10.367 6.431 1.00 0.00 11 TYR B N 3
ATOM 4791 C CA . TYR B 2 11 ? -5.436 11.276 6.199 1.00 0.00 11 TYR B CA 3
ATOM 4792 C C . TYR B 2 11 ? -6.710 10.777 6.873 1.00 0.00 11 TYR B C 3
ATOM 4793 O O . TYR B 2 11 ? -7.343 11.501 7.641 1.00 0.00 11 TYR B O 3
ATOM 4811 N N . LEU B 2 12 ? -7.087 9.539 6.572 1.00 0.00 12 LEU B N 3
ATOM 4812 C CA . LEU B 2 12 ? -8.292 8.946 7.141 1.00 0.00 12 LEU B CA 3
ATOM 4813 C C . LEU B 2 12 ? -8.178 8.807 8.656 1.00 0.00 12 LEU B C 3
ATOM 4814 O O . LEU B 2 12 ? -9.106 9.147 9.389 1.00 0.00 12 LEU B O 3
ATOM 4830 N N . GLU B 2 13 ? -7.036 8.306 9.122 1.00 0.00 13 GLU B N 3
ATOM 4831 C CA . GLU B 2 13 ? -6.809 8.128 10.554 1.00 0.00 13 GLU B CA 3
ATOM 4832 C C . GLU B 2 13 ? -6.756 9.475 11.267 1.00 0.00 13 GLU B C 3
ATOM 4833 O O . GLU B 2 13 ? -6.529 10.496 10.586 1.00 0.00 13 GLU B O 3
ATOM 4846 N N . GLU A 1 1 ? -12.602 20.350 0.432 1.00 0.00 1 GLU A N 4
ATOM 4847 C CA . GLU A 1 1 ? -12.221 20.856 -0.911 1.00 0.00 1 GLU A CA 4
ATOM 4848 C C . GLU A 1 1 ? -11.470 19.794 -1.711 1.00 0.00 1 GLU A C 4
ATOM 4849 O O . GLU A 1 1 ? -11.733 19.608 -2.898 1.00 0.00 1 GLU A O 4
ATOM 4863 N N . SER A 1 2 ? -10.538 19.110 -1.044 1.00 0.00 2 SER A N 4
ATOM 4864 C CA . SER A 1 2 ? -9.727 18.058 -1.662 1.00 0.00 2 SER A CA 4
ATOM 4865 C C . SER A 1 2 ? -8.949 18.577 -2.870 1.00 0.00 2 SER A C 4
ATOM 4866 O O . SER A 1 2 ? -9.508 19.215 -3.762 1.00 0.00 2 SER A O 4
ATOM 4874 N N . ASP A 1 3 ? -7.650 18.292 -2.893 1.00 0.00 3 ASP A N 4
ATOM 4875 C CA . ASP A 1 3 ? -6.789 18.724 -3.989 1.00 0.00 3 ASP A CA 4
ATOM 4876 C C . ASP A 1 3 ? -7.099 17.940 -5.266 1.00 0.00 3 ASP A C 4
ATOM 4877 O O . ASP A 1 3 ? -8.263 17.778 -5.634 1.00 0.00 3 ASP A O 4
ATOM 4886 N N . SER A 1 4 ? -6.055 17.457 -5.939 1.00 0.00 4 SER A N 4
ATOM 4887 C CA . SER A 1 4 ? -6.211 16.700 -7.162 1.00 0.00 4 SER A CA 4
ATOM 4888 C C . SER A 1 4 ? -7.111 15.495 -6.978 1.00 0.00 4 SER A C 4
ATOM 4889 O O . SER A 1 4 ? -7.195 14.916 -5.895 1.00 0.00 4 SER A O 4
ATOM 4897 N N . VAL A 1 5 ? -7.766 15.123 -8.064 1.00 0.00 5 VAL A N 4
ATOM 4898 C CA . VAL A 1 5 ? -8.655 13.977 -8.076 1.00 0.00 5 VAL A CA 4
ATOM 4899 C C . VAL A 1 5 ? -7.918 12.733 -7.601 1.00 0.00 5 VAL A C 4
ATOM 4900 O O . VAL A 1 5 ? -8.484 11.890 -6.908 1.00 0.00 5 VAL A O 4
ATOM 4913 N N . GLU A 1 6 ? -6.650 12.635 -7.981 1.00 0.00 6 GLU A N 4
ATOM 4914 C CA . GLU A 1 6 ? -5.811 11.504 -7.602 1.00 0.00 6 GLU A CA 4
ATOM 4915 C C . GLU A 1 6 ? -5.745 11.351 -6.085 1.00 0.00 6 GLU A C 4
ATOM 4916 O O . GLU A 1 6 ? -5.707 10.235 -5.567 1.00 0.00 6 GLU A O 4
ATOM 4928 N N . PHE A 1 7 ? -5.730 12.477 -5.378 1.00 0.00 7 PHE A N 4
ATOM 4929 C CA . PHE A 1 7 ? -5.668 12.465 -3.918 1.00 0.00 7 PHE A CA 4
ATOM 4930 C C . PHE A 1 7 ? -6.856 11.709 -3.334 1.00 0.00 7 PHE A C 4
ATOM 4931 O O . PHE A 1 7 ? -6.683 10.723 -2.620 1.00 0.00 7 PHE A O 4
ATOM 4948 N N . ASN A 1 8 ? -8.063 12.160 -3.667 1.00 0.00 8 ASN A N 4
ATOM 4949 C CA . ASN A 1 8 ? -9.276 11.509 -3.201 1.00 0.00 8 ASN A CA 4
ATOM 4950 C C . ASN A 1 8 ? -9.355 10.111 -3.791 1.00 0.00 8 ASN A C 4
ATOM 4951 O O . ASN A 1 8 ? -9.861 9.177 -3.169 1.00 0.00 8 ASN A O 4
ATOM 4962 N N . ASN A 1 9 ? -8.828 9.994 -4.998 1.00 0.00 9 ASN A N 4
ATOM 4963 C CA . ASN A 1 9 ? -8.790 8.733 -5.721 1.00 0.00 9 ASN A CA 4
ATOM 4964 C C . ASN A 1 9 ? -8.086 7.675 -4.880 1.00 0.00 9 ASN A C 4
ATOM 4965 O O . ASN A 1 9 ? -8.527 6.526 -4.801 1.00 0.00 9 ASN A O 4
ATOM 4976 N N . ALA A 1 10 ? -6.990 8.084 -4.247 1.00 0.00 10 ALA A N 4
ATOM 4977 C CA . ALA A 1 10 ? -6.209 7.196 -3.396 1.00 0.00 10 ALA A CA 4
ATOM 4978 C C . ALA A 1 10 ? -6.945 6.901 -2.091 1.00 0.00 10 ALA A C 4
ATOM 4979 O O . ALA A 1 10 ? -6.961 5.761 -1.618 1.00 0.00 10 ALA A O 4
ATOM 4986 N N . ILE A 1 11 ? -7.550 7.938 -1.513 1.00 0.00 11 ILE A N 4
ATOM 4987 C CA . ILE A 1 11 ? -8.284 7.790 -0.262 1.00 0.00 11 ILE A CA 4
ATOM 4988 C C . ILE A 1 11 ? -9.328 6.691 -0.375 1.00 0.00 11 ILE A C 4
ATOM 4989 O O . ILE A 1 11 ? -9.496 5.886 0.536 1.00 0.00 11 ILE A O 4
ATOM 5005 N N . SER A 1 12 ? -10.031 6.671 -1.499 1.00 0.00 12 SER A N 4
ATOM 5006 C CA . SER A 1 12 ? -11.066 5.676 -1.742 1.00 0.00 12 SER A CA 4
ATOM 5007 C C . SER A 1 12 ? -10.519 4.261 -1.575 1.00 0.00 12 SER A C 4
ATOM 5008 O O . SER A 1 12 ? -11.202 3.383 -1.051 1.00 0.00 12 SER A O 4
ATOM 5016 N N . TYR A 1 13 ? -9.283 4.043 -2.023 1.00 0.00 13 TYR A N 4
ATOM 5017 C CA . TYR A 1 13 ? -8.658 2.729 -1.916 1.00 0.00 13 TYR A CA 4
ATOM 5018 C C . TYR A 1 13 ? -8.403 2.362 -0.459 1.00 0.00 13 TYR A C 4
ATOM 5019 O O . TYR A 1 13 ? -8.874 1.334 0.026 1.00 0.00 13 TYR A O 4
ATOM 5037 N N . VAL A 1 14 ? -7.650 3.212 0.228 1.00 0.00 14 VAL A N 4
ATOM 5038 C CA . VAL A 1 14 ? -7.318 2.986 1.634 1.00 0.00 14 VAL A CA 4
ATOM 5039 C C . VAL A 1 14 ? -8.576 2.848 2.484 1.00 0.00 14 VAL A C 4
ATOM 5040 O O . VAL A 1 14 ? -8.666 1.975 3.348 1.00 0.00 14 VAL A O 4
ATOM 5053 N N . ASN A 1 15 ? -9.536 3.726 2.234 1.00 0.00 15 ASN A N 4
ATOM 5054 C CA . ASN A 1 15 ? -10.795 3.736 2.966 1.00 0.00 15 ASN A CA 4
ATOM 5055 C C . ASN A 1 15 ? -11.561 2.444 2.748 1.00 0.00 15 ASN A C 4
ATOM 5056 O O . ASN A 1 15 ? -11.971 1.786 3.701 1.00 0.00 15 ASN A O 4
ATOM 5067 N N . LYS A 1 16 ? -11.750 2.094 1.483 1.00 0.00 16 LYS A N 4
ATOM 5068 C CA . LYS A 1 16 ? -12.472 0.875 1.129 1.00 0.00 16 LYS A CA 4
ATOM 5069 C C . LYS A 1 16 ? -11.860 -0.319 1.846 1.00 0.00 16 LYS A C 4
ATOM 5070 O O . LYS A 1 16 ? -12.570 -1.194 2.335 1.00 0.00 16 LYS A O 4
ATOM 5089 N N . ILE A 1 17 ? -10.536 -0.332 1.918 1.00 0.00 17 ILE A N 4
ATOM 5090 C CA . ILE A 1 17 ? -9.816 -1.399 2.595 1.00 0.00 17 ILE A CA 4
ATOM 5091 C C . ILE A 1 17 ? -10.185 -1.427 4.073 1.00 0.00 17 ILE A C 4
ATOM 5092 O O . ILE A 1 17 ? -10.317 -2.492 4.677 1.00 0.00 17 ILE A O 4
ATOM 5108 N N . LYS A 1 18 ? -10.349 -0.238 4.643 1.00 0.00 18 LYS A N 4
ATOM 5109 C CA . LYS A 1 18 ? -10.702 -0.096 6.049 1.00 0.00 18 LYS A CA 4
ATOM 5110 C C . LYS A 1 18 ? -12.128 -0.575 6.308 1.00 0.00 18 LYS A C 4
ATOM 5111 O O . LYS A 1 18 ? -12.379 -1.348 7.233 1.00 0.00 18 LYS A O 4
ATOM 5130 N N . THR A 1 19 ? -13.057 -0.097 5.487 1.00 0.00 19 THR A N 4
ATOM 5131 C CA . THR A 1 19 ? -14.466 -0.451 5.617 1.00 0.00 19 THR A CA 4
ATOM 5132 C C . THR A 1 19 ? -14.718 -1.908 5.238 1.00 0.00 19 THR A C 4
ATOM 5133 O O . THR A 1 19 ? -15.658 -2.532 5.728 1.00 0.00 19 THR A O 4
ATOM 5144 N N . ARG A 1 20 ? -13.882 -2.444 4.359 1.00 0.00 20 ARG A N 4
ATOM 5145 C CA . ARG A 1 20 ? -14.031 -3.825 3.921 1.00 0.00 20 ARG A CA 4
ATOM 5146 C C . ARG A 1 20 ? -13.737 -4.793 5.061 1.00 0.00 20 ARG A C 4
ATOM 5147 O O . ARG A 1 20 ? -14.580 -5.611 5.429 1.00 0.00 20 ARG A O 4
ATOM 5168 N N . PHE A 1 21 ? -12.531 -4.700 5.605 1.00 0.00 21 PHE A N 4
ATOM 5169 C CA . PHE A 1 21 ? -12.117 -5.574 6.692 1.00 0.00 21 PHE A CA 4
ATOM 5170 C C . PHE A 1 21 ? -12.431 -4.970 8.060 1.00 0.00 21 PHE A C 4
ATOM 5171 O O . PHE A 1 21 ? -11.644 -5.109 8.997 1.00 0.00 21 PHE A O 4
ATOM 5188 N N . LEU A 1 22 ? -13.584 -4.314 8.181 1.00 0.00 22 LEU A N 4
ATOM 5189 C CA . LEU A 1 22 ? -13.982 -3.717 9.454 1.00 0.00 22 LEU A CA 4
ATOM 5190 C C . LEU A 1 22 ? -13.950 -4.763 10.563 1.00 0.00 22 LEU A C 4
ATOM 5191 O O . LEU A 1 22 ? -13.614 -4.463 11.710 1.00 0.00 22 LEU A O 4
ATOM 5207 N N . ASP A 1 23 ? -14.298 -5.996 10.206 1.00 0.00 23 ASP A N 4
ATOM 5208 C CA . ASP A 1 23 ? -14.312 -7.103 11.152 1.00 0.00 23 ASP A CA 4
ATOM 5209 C C . ASP A 1 23 ? -12.893 -7.570 11.457 1.00 0.00 23 ASP A C 4
ATOM 5210 O O . ASP A 1 23 ? -12.586 -7.945 12.588 1.00 0.00 23 ASP A O 4
ATOM 5219 N N . HIS A 1 24 ? -12.038 -7.555 10.435 1.00 0.00 24 HIS A N 4
ATOM 5220 C CA . HIS A 1 24 ? -10.658 -7.977 10.570 1.00 0.00 24 HIS A CA 4
ATOM 5221 C C . HIS A 1 24 ? -9.709 -6.771 10.576 1.00 0.00 24 HIS A C 4
ATOM 5222 O O . HIS A 1 24 ? -9.081 -6.465 9.562 1.00 0.00 24 HIS A O 4
ATOM 5237 N N . PRO A 1 25 ? -9.594 -6.064 11.716 1.00 0.00 25 PRO A N 4
ATOM 5238 C CA . PRO A 1 25 ? -8.718 -4.889 11.841 1.00 0.00 25 PRO A CA 4
ATOM 5239 C C . PRO A 1 25 ? -7.255 -5.209 11.553 1.00 0.00 25 PRO A C 4
ATOM 5240 O O . PRO A 1 25 ? -6.528 -4.382 11.001 1.00 0.00 25 PRO A O 4
ATOM 5251 N N . GLU A 1 26 ? -6.827 -6.408 11.938 1.00 0.00 26 GLU A N 4
ATOM 5252 C CA . GLU A 1 26 ? -5.447 -6.838 11.729 1.00 0.00 26 GLU A CA 4
ATOM 5253 C C . GLU A 1 26 ? -5.012 -6.628 10.281 1.00 0.00 26 GLU A C 4
ATOM 5254 O O . GLU A 1 26 ? -3.847 -6.342 10.008 1.00 0.00 26 GLU A O 4
ATOM 5266 N N . ILE A 1 27 ? -5.957 -6.776 9.357 1.00 0.00 27 ILE A N 4
ATOM 5267 C CA . ILE A 1 27 ? -5.673 -6.607 7.936 1.00 0.00 27 ILE A CA 4
ATOM 5268 C C . ILE A 1 27 ? -5.267 -5.170 7.626 1.00 0.00 27 ILE A C 4
ATOM 5269 O O . ILE A 1 27 ? -4.276 -4.923 6.938 1.00 0.00 27 ILE A O 4
ATOM 5285 N N . TYR A 1 28 ? -6.057 -4.227 8.132 1.00 0.00 28 TYR A N 4
ATOM 5286 C CA . TYR A 1 28 ? -5.814 -2.806 7.913 1.00 0.00 28 TYR A CA 4
ATOM 5287 C C . TYR A 1 28 ? -4.444 -2.387 8.441 1.00 0.00 28 TYR A C 4
ATOM 5288 O O . TYR A 1 28 ? -3.672 -1.735 7.741 1.00 0.00 28 TYR A O 4
ATOM 5306 N N . ARG A 1 29 ? -4.157 -2.760 9.684 1.00 0.00 29 ARG A N 4
ATOM 5307 C CA . ARG A 1 29 ? -2.890 -2.419 10.320 1.00 0.00 29 ARG A CA 4
ATOM 5308 C C . ARG A 1 29 ? -1.694 -2.950 9.535 1.00 0.00 29 ARG A C 4
ATOM 5309 O O . ARG A 1 29 ? -0.798 -2.192 9.165 1.00 0.00 29 ARG A O 4
ATOM 5330 N N . SER A 1 30 ? -1.680 -4.257 9.302 1.00 0.00 30 SER A N 4
ATOM 5331 C CA . SER A 1 30 ? -0.585 -4.897 8.578 1.00 0.00 30 SER A CA 4
ATOM 5332 C C . SER A 1 30 ? -0.334 -4.222 7.229 1.00 0.00 30 SER A C 4
ATOM 5333 O O . SER A 1 30 ? 0.803 -3.880 6.905 1.00 0.00 30 SER A O 4
ATOM 5341 N N . PHE A 1 31 ? -1.398 -4.029 6.451 1.00 0.00 31 PHE A N 4
ATOM 5342 C CA . PHE A 1 31 ? -1.289 -3.390 5.139 1.00 0.00 31 PHE A CA 4
ATOM 5343 C C . PHE A 1 31 ? -0.549 -2.058 5.237 1.00 0.00 31 PHE A C 4
ATOM 5344 O O . PHE A 1 31 ? 0.386 -1.793 4.476 1.00 0.00 31 PHE A O 4
ATOM 5361 N N . LEU A 1 32 ? -0.975 -1.224 6.179 1.00 0.00 32 LEU A N 4
ATOM 5362 C CA . LEU A 1 32 ? -0.359 0.079 6.380 1.00 0.00 32 LEU A CA 4
ATOM 5363 C C . LEU A 1 32 ? 1.124 -0.075 6.690 1.00 0.00 32 LEU A C 4
ATOM 5364 O O . LEU A 1 32 ? 1.956 0.670 6.176 1.00 0.00 32 LEU A O 4
ATOM 5380 N N . GLU A 1 33 ? 1.447 -1.060 7.521 1.00 0.00 33 GLU A N 4
ATOM 5381 C CA . GLU A 1 33 ? 2.831 -1.331 7.885 1.00 0.00 33 GLU A CA 4
ATOM 5382 C C . GLU A 1 33 ? 3.624 -1.751 6.654 1.00 0.00 33 GLU A C 4
ATOM 5383 O O . GLU A 1 33 ? 4.821 -1.499 6.564 1.00 0.00 33 GLU A O 4
ATOM 5395 N N . ILE A 1 34 ? 2.945 -2.389 5.702 1.00 0.00 34 ILE A N 4
ATOM 5396 C CA . ILE A 1 34 ? 3.593 -2.827 4.472 1.00 0.00 34 ILE A CA 4
ATOM 5397 C C . ILE A 1 34 ? 4.120 -1.626 3.699 1.00 0.00 34 ILE A C 4
ATOM 5398 O O . ILE A 1 34 ? 5.308 -1.545 3.385 1.00 0.00 34 ILE A O 4
ATOM 5414 N N . LEU A 1 35 ? 3.226 -0.681 3.417 1.00 0.00 35 LEU A N 4
ATOM 5415 C CA . LEU A 1 35 ? 3.597 0.535 2.704 1.00 0.00 35 LEU A CA 4
ATOM 5416 C C . LEU A 1 35 ? 4.606 1.327 3.535 1.00 0.00 35 LEU A C 4
ATOM 5417 O O . LEU A 1 35 ? 5.557 1.911 3.008 1.00 0.00 35 LEU A O 4
ATOM 5433 N N . HIS A 1 36 ? 4.380 1.327 4.846 1.00 0.00 36 HIS A N 4
ATOM 5434 C CA . HIS A 1 36 ? 5.243 2.025 5.791 1.00 0.00 36 HIS A CA 4
ATOM 5435 C C . HIS A 1 36 ? 6.669 1.479 5.745 1.00 0.00 36 HIS A C 4
ATOM 5436 O O . HIS A 1 36 ? 7.631 2.244 5.672 1.00 0.00 36 HIS A O 4
ATOM 5451 N N . THR A 1 37 ? 6.797 0.156 5.773 1.00 0.00 37 THR A N 4
ATOM 5452 C CA . THR A 1 37 ? 8.103 -0.490 5.721 1.00 0.00 37 THR A CA 4
ATOM 5453 C C . THR A 1 37 ? 8.813 -0.140 4.422 1.00 0.00 37 THR A C 4
ATOM 5454 O O . THR A 1 37 ? 10.030 0.050 4.392 1.00 0.00 37 THR A O 4
ATOM 5465 N N . TYR A 1 38 ? 8.032 -0.051 3.351 1.00 0.00 38 TYR A N 4
ATOM 5466 C CA . TYR A 1 38 ? 8.555 0.285 2.036 1.00 0.00 38 TYR A CA 4
ATOM 5467 C C . TYR A 1 38 ? 9.350 1.581 2.076 1.00 0.00 38 TYR A C 4
ATOM 5468 O O . TYR A 1 38 ? 10.535 1.608 1.743 1.00 0.00 38 TYR A O 4
ATOM 5486 N N . GLN A 1 39 ? 8.678 2.654 2.466 1.00 0.00 39 GLN A N 4
ATOM 5487 C CA . GLN A 1 39 ? 9.307 3.967 2.532 1.00 0.00 39 GLN A CA 4
ATOM 5488 C C . GLN A 1 39 ? 10.486 3.992 3.502 1.00 0.00 39 GLN A C 4
ATOM 5489 O O . GLN A 1 39 ? 11.503 4.627 3.227 1.00 0.00 39 GLN A O 4
ATOM 5503 N N . LYS A 1 40 ? 10.346 3.313 4.637 1.00 0.00 40 LYS A N 4
ATOM 5504 C CA . LYS A 1 40 ? 11.408 3.281 5.642 1.00 0.00 40 LYS A CA 4
ATOM 5505 C C . LYS A 1 40 ? 12.745 2.867 5.032 1.00 0.00 40 LYS A C 4
ATOM 5506 O O . LYS A 1 40 ? 13.742 3.576 5.167 1.00 0.00 40 LYS A O 4
ATOM 5525 N N . GLU A 1 41 ? 12.762 1.721 4.360 1.00 0.00 41 GLU A N 4
ATOM 5526 C CA . GLU A 1 41 ? 13.981 1.225 3.731 1.00 0.00 41 GLU A CA 4
ATOM 5527 C C . GLU A 1 41 ? 14.320 2.044 2.489 1.00 0.00 41 GLU A C 4
ATOM 5528 O O . GLU A 1 41 ? 15.491 2.238 2.160 1.00 0.00 41 GLU A O 4
ATOM 5540 N N . GLN A 1 42 ? 13.283 2.518 1.806 1.00 0.00 42 GLN A N 4
ATOM 5541 C CA . GLN A 1 42 ? 13.457 3.314 0.595 1.00 0.00 42 GLN A CA 4
ATOM 5542 C C . GLN A 1 42 ? 14.316 4.548 0.855 1.00 0.00 42 GLN A C 4
ATOM 5543 O O . GLN A 1 42 ? 15.147 4.916 0.025 1.00 0.00 42 GLN A O 4
ATOM 5557 N N . LEU A 1 43 ? 14.101 5.193 1.999 1.00 0.00 43 LEU A N 4
ATOM 5558 C CA . LEU A 1 43 ? 14.851 6.396 2.351 1.00 0.00 43 LEU A CA 4
ATOM 5559 C C . LEU A 1 43 ? 16.342 6.096 2.518 1.00 0.00 43 LEU A C 4
ATOM 5560 O O . LEU A 1 43 ? 16.889 5.224 1.843 1.00 0.00 43 LEU A O 4
ATOM 5576 N N . HIS A 1 44 ? 16.995 6.828 3.419 1.00 0.00 44 HIS A N 4
ATOM 5577 C CA . HIS A 1 44 ? 18.419 6.649 3.670 1.00 0.00 44 HIS A CA 4
ATOM 5578 C C . HIS A 1 44 ? 18.890 7.585 4.774 1.00 0.00 44 HIS A C 4
ATOM 5579 O O . HIS A 1 44 ? 18.448 8.731 4.860 1.00 0.00 44 HIS A O 4
ATOM 5594 N N . THR A 1 45 ? 19.790 7.096 5.616 1.00 0.00 45 THR A N 4
ATOM 5595 C CA . THR A 1 45 ? 20.313 7.901 6.706 1.00 0.00 45 THR A CA 4
ATOM 5596 C C . THR A 1 45 ? 21.837 7.905 6.700 1.00 0.00 45 THR A C 4
ATOM 5597 O O . THR A 1 45 ? 22.471 6.904 7.038 1.00 0.00 45 THR A O 4
ATOM 5608 N N . LYS A 1 46 ? 22.416 9.040 6.317 1.00 0.00 46 LYS A N 4
ATOM 5609 C CA . LYS A 1 46 ? 23.865 9.189 6.267 1.00 0.00 46 LYS A CA 4
ATOM 5610 C C . LYS A 1 46 ? 24.517 8.005 5.554 1.00 0.00 46 LYS A C 4
ATOM 5611 O O . LYS A 1 46 ? 25.512 7.454 6.028 1.00 0.00 46 LYS A O 4
ATOM 5630 N N . GLY A 1 47 ? 23.947 7.613 4.417 1.00 0.00 47 GLY A N 4
ATOM 5631 C CA . GLY A 1 47 ? 24.486 6.492 3.667 1.00 0.00 47 GLY A CA 4
ATOM 5632 C C . GLY A 1 47 ? 23.709 6.204 2.397 1.00 0.00 47 GLY A C 4
ATOM 5633 O O . GLY A 1 47 ? 22.497 6.419 2.342 1.00 0.00 47 GLY A O 4
ATOM 5637 N N . ARG A 1 48 ? 24.410 5.714 1.376 1.00 0.00 48 ARG A N 4
ATOM 5638 C CA . ARG A 1 48 ? 23.787 5.388 0.095 1.00 0.00 48 ARG A CA 4
ATOM 5639 C C . ARG A 1 48 ? 22.577 4.474 0.288 1.00 0.00 48 ARG A C 4
ATOM 5640 O O . ARG A 1 48 ? 22.582 3.602 1.157 1.00 0.00 48 ARG A O 4
ATOM 5661 N N . PRO A 1 49 ? 21.521 4.667 -0.522 1.00 0.00 49 PRO A N 4
ATOM 5662 C CA . PRO A 1 49 ? 20.296 3.858 -0.436 1.00 0.00 49 PRO A CA 4
ATOM 5663 C C . PRO A 1 49 ? 20.543 2.383 -0.746 1.00 0.00 49 PRO A C 4
ATOM 5664 O O . PRO A 1 49 ? 21.678 1.910 -0.690 1.00 0.00 49 PRO A O 4
ATOM 5675 N N . PHE A 1 50 ? 19.472 1.664 -1.077 1.00 0.00 50 PHE A N 4
ATOM 5676 C CA . PHE A 1 50 ? 19.566 0.241 -1.397 1.00 0.00 50 PHE A CA 4
ATOM 5677 C C . PHE A 1 50 ? 18.224 -0.284 -1.899 1.00 0.00 50 PHE A C 4
ATOM 5678 O O . PHE A 1 50 ? 17.178 -0.002 -1.314 1.00 0.00 50 PHE A O 4
ATOM 5695 N N . ARG A 1 51 ? 18.260 -1.046 -2.989 1.00 0.00 51 ARG A N 4
ATOM 5696 C CA . ARG A 1 51 ? 17.046 -1.607 -3.577 1.00 0.00 51 ARG A CA 4
ATOM 5697 C C . ARG A 1 51 ? 16.616 -2.867 -2.837 1.00 0.00 51 ARG A C 4
ATOM 5698 O O . ARG A 1 51 ? 16.127 -3.826 -3.436 1.00 0.00 51 ARG A O 4
ATOM 5719 N N . GLY A 1 52 ? 16.804 -2.847 -1.530 1.00 0.00 52 GLY A N 4
ATOM 5720 C CA . GLY A 1 52 ? 16.438 -3.982 -0.702 1.00 0.00 52 GLY A CA 4
ATOM 5721 C C . GLY A 1 52 ? 14.959 -4.277 -0.743 1.00 0.00 52 GLY A C 4
ATOM 5722 O O . GLY A 1 52 ? 14.541 -5.433 -0.684 1.00 0.00 52 GLY A O 4
ATOM 5726 N N . MET A 1 53 ? 14.171 -3.223 -0.836 1.00 0.00 53 MET A N 4
ATOM 5727 C CA . MET A 1 53 ? 12.722 -3.349 -0.875 1.00 0.00 53 MET A CA 4
ATOM 5728 C C . MET A 1 53 ? 12.106 -2.292 -1.781 1.00 0.00 53 MET A C 4
ATOM 5729 O O . MET A 1 53 ? 12.574 -1.154 -1.833 1.00 0.00 53 MET A O 4
ATOM 5743 N N . SER A 1 54 ? 11.052 -2.676 -2.492 1.00 0.00 54 SER A N 4
ATOM 5744 C CA . SER A 1 54 ? 10.370 -1.760 -3.396 1.00 0.00 54 SER A CA 4
ATOM 5745 C C . SER A 1 54 ? 8.974 -2.286 -3.737 1.00 0.00 54 SER A C 4
ATOM 5746 O O . SER A 1 54 ? 8.319 -2.901 -2.898 1.00 0.00 54 SER A O 4
ATOM 5754 N N . GLU A 1 55 ? 8.518 -2.041 -4.965 1.00 0.00 55 GLU A N 4
ATOM 5755 C CA . GLU A 1 55 ? 7.194 -2.495 -5.388 1.00 0.00 55 GLU A CA 4
ATOM 5756 C C . GLU A 1 55 ? 7.086 -4.016 -5.322 1.00 0.00 55 GLU A C 4
ATOM 5757 O O . GLU A 1 55 ? 6.024 -4.560 -5.022 1.00 0.00 55 GLU A O 4
ATOM 5769 N N . GLU A 1 56 ? 8.189 -4.694 -5.623 1.00 0.00 56 GLU A N 4
ATOM 5770 C CA . GLU A 1 56 ? 8.222 -6.153 -5.618 1.00 0.00 56 GLU A CA 4
ATOM 5771 C C . GLU A 1 56 ? 7.794 -6.732 -4.270 1.00 0.00 56 GLU A C 4
ATOM 5772 O O . GLU A 1 56 ? 6.956 -7.633 -4.215 1.00 0.00 56 GLU A O 4
ATOM 5784 N N . GLU A 1 57 ? 8.377 -6.227 -3.186 1.00 0.00 57 GLU A N 4
ATOM 5785 C CA . GLU A 1 57 ? 8.052 -6.719 -1.851 1.00 0.00 57 GLU A CA 4
ATOM 5786 C C . GLU A 1 57 ? 6.688 -6.228 -1.380 1.00 0.00 57 GLU A C 4
ATOM 5787 O O . GLU A 1 57 ? 5.889 -7.008 -0.862 1.00 0.00 57 GLU A O 4
ATOM 5799 N N . VAL A 1 58 ? 6.424 -4.935 -1.552 1.00 0.00 58 VAL A N 4
ATOM 5800 C CA . VAL A 1 58 ? 5.151 -4.361 -1.131 1.00 0.00 58 VAL A CA 4
ATOM 5801 C C . VAL A 1 58 ? 3.983 -5.135 -1.730 1.00 0.00 58 VAL A C 4
ATOM 5802 O O . VAL A 1 58 ? 3.029 -5.475 -1.033 1.00 0.00 58 VAL A O 4
ATOM 5815 N N . PHE A 1 59 ? 4.077 -5.426 -3.021 1.00 0.00 59 PHE A N 4
ATOM 5816 C CA . PHE A 1 59 ? 3.039 -6.179 -3.713 1.00 0.00 59 PHE A CA 4
ATOM 5817 C C . PHE A 1 59 ? 2.873 -7.555 -3.079 1.00 0.00 59 PHE A C 4
ATOM 5818 O O . PHE A 1 59 ? 1.770 -8.097 -3.018 1.00 0.00 59 PHE A O 4
ATOM 5835 N N . THR A 1 60 ? 3.986 -8.114 -2.617 1.00 0.00 60 THR A N 4
ATOM 5836 C CA . THR A 1 60 ? 3.992 -9.431 -1.992 1.00 0.00 60 THR A CA 4
ATOM 5837 C C . THR A 1 60 ? 3.240 -9.438 -0.661 1.00 0.00 60 THR A C 4
ATOM 5838 O O . THR A 1 60 ? 2.283 -10.191 -0.488 1.00 0.00 60 THR A O 4
ATOM 5849 N N . GLU A 1 61 ? 3.684 -8.606 0.276 1.00 0.00 61 GLU A N 4
ATOM 5850 C CA . GLU A 1 61 ? 3.064 -8.522 1.594 1.00 0.00 61 GLU A CA 4
ATOM 5851 C C . GLU A 1 61 ? 1.578 -8.195 1.490 1.00 0.00 61 GLU A C 4
ATOM 5852 O O . GLU A 1 61 ? 0.753 -8.802 2.174 1.00 0.00 61 GLU A O 4
ATOM 5864 N N . VAL A 1 62 ? 1.239 -7.237 0.632 1.00 0.00 62 VAL A N 4
ATOM 5865 C CA . VAL A 1 62 ? -0.154 -6.846 0.448 1.00 0.00 62 VAL A CA 4
ATOM 5866 C C . VAL A 1 62 ? -0.962 -8.005 -0.126 1.00 0.00 62 VAL A C 4
ATOM 5867 O O . VAL A 1 62 ? -2.083 -8.264 0.308 1.00 0.00 62 VAL A O 4
ATOM 5880 N N . ALA A 1 63 ? -0.380 -8.707 -1.095 1.00 0.00 63 ALA A N 4
ATOM 5881 C CA . ALA A 1 63 ? -1.042 -9.849 -1.714 1.00 0.00 63 ALA A CA 4
ATOM 5882 C C . ALA A 1 63 ? -1.314 -10.928 -0.674 1.00 0.00 63 ALA A C 4
ATOM 5883 O O . ALA A 1 63 ? -2.377 -11.550 -0.666 1.00 0.00 63 ALA A O 4
ATOM 5890 N N . ASN A 1 64 ? -0.342 -11.134 0.210 1.00 0.00 64 ASN A N 4
ATOM 5891 C CA . ASN A 1 64 ? -0.459 -12.123 1.271 1.00 0.00 64 ASN A CA 4
ATOM 5892 C C . ASN A 1 64 ? -1.629 -11.790 2.192 1.00 0.00 64 ASN A C 4
ATOM 5893 O O . ASN A 1 64 ? -2.401 -12.670 2.577 1.00 0.00 64 ASN A O 4
ATOM 5904 N N . LEU A 1 65 ? -1.763 -10.512 2.526 1.00 0.00 65 LEU A N 4
ATOM 5905 C CA . LEU A 1 65 ? -2.843 -10.049 3.384 1.00 0.00 65 LEU A CA 4
ATOM 5906 C C . LEU A 1 65 ? -4.186 -10.196 2.693 1.00 0.00 65 LEU A C 4
ATOM 5907 O O . LEU A 1 65 ? -5.067 -10.923 3.154 1.00 0.00 65 LEU A O 4
ATOM 5923 N N . PHE A 1 66 ? -4.328 -9.476 1.592 1.00 0.00 66 PHE A N 4
ATOM 5924 C CA . PHE A 1 66 ? -5.555 -9.478 0.808 1.00 0.00 66 PHE A CA 4
ATOM 5925 C C . PHE A 1 66 ? -5.725 -10.784 0.030 1.00 0.00 66 PHE A C 4
ATOM 5926 O O . PHE A 1 66 ? -6.210 -10.775 -1.103 1.00 0.00 66 PHE A O 4
ATOM 5943 N N . ARG A 1 67 ? -5.337 -11.904 0.635 1.00 0.00 67 ARG A N 4
ATOM 5944 C CA . ARG A 1 67 ? -5.467 -13.202 -0.018 1.00 0.00 67 ARG A CA 4
ATOM 5945 C C . ARG A 1 67 ? -6.925 -13.461 -0.375 1.00 0.00 67 ARG A C 4
ATOM 5946 O O . ARG A 1 67 ? -7.816 -13.283 0.455 1.00 0.00 67 ARG A O 4
ATOM 5967 N N . GLY A 1 68 ? -7.167 -13.860 -1.620 1.00 0.00 68 GLY A N 4
ATOM 5968 C CA . GLY A 1 68 ? -8.527 -14.107 -2.059 1.00 0.00 68 GLY A CA 4
ATOM 5969 C C . GLY A 1 68 ? -9.253 -12.817 -2.395 1.00 0.00 68 GLY A C 4
ATOM 5970 O O . GLY A 1 68 ? -10.113 -12.789 -3.275 1.00 0.00 68 GLY A O 4
ATOM 5974 N N . GLN A 1 69 ? -8.897 -11.748 -1.683 1.00 0.00 69 GLN A N 4
ATOM 5975 C CA . GLN A 1 69 ? -9.500 -10.434 -1.889 1.00 0.00 69 GLN A CA 4
ATOM 5976 C C . GLN A 1 69 ? -8.907 -9.761 -3.128 1.00 0.00 69 GLN A C 4
ATOM 5977 O O . GLN A 1 69 ? -8.488 -8.604 -3.080 1.00 0.00 69 GLN A O 4
ATOM 5991 N N . GLU A 1 70 ? -8.859 -10.505 -4.230 1.00 0.00 70 GLU A N 4
ATOM 5992 C CA . GLU A 1 70 ? -8.300 -10.007 -5.484 1.00 0.00 70 GLU A CA 4
ATOM 5993 C C . GLU A 1 70 ? -8.971 -8.721 -5.961 1.00 0.00 70 GLU A C 4
ATOM 5994 O O . GLU A 1 70 ? -8.450 -8.040 -6.846 1.00 0.00 70 GLU A O 4
ATOM 6006 N N . ASP A 1 71 ? -10.122 -8.388 -5.386 1.00 0.00 71 ASP A N 4
ATOM 6007 C CA . ASP A 1 71 ? -10.841 -7.179 -5.777 1.00 0.00 71 ASP A CA 4
ATOM 6008 C C . ASP A 1 71 ? -9.995 -5.942 -5.511 1.00 0.00 71 ASP A C 4
ATOM 6009 O O . ASP A 1 71 ? -9.825 -5.093 -6.387 1.00 0.00 71 ASP A O 4
ATOM 6018 N N . LEU A 1 72 ? -9.459 -5.853 -4.302 1.00 0.00 72 LEU A N 4
ATOM 6019 C CA . LEU A 1 72 ? -8.618 -4.728 -3.921 1.00 0.00 72 LEU A CA 4
ATOM 6020 C C . LEU A 1 72 ? -7.287 -4.791 -4.660 1.00 0.00 72 LEU A C 4
ATOM 6021 O O . LEU A 1 72 ? -6.717 -3.763 -5.024 1.00 0.00 72 LEU A O 4
ATOM 6037 N N . LEU A 1 73 ? -6.810 -6.012 -4.897 1.00 0.00 73 LEU A N 4
ATOM 6038 C CA . LEU A 1 73 ? -5.578 -6.237 -5.602 1.00 0.00 73 LEU A CA 4
ATOM 6039 C C . LEU A 1 73 ? -5.644 -5.619 -6.985 1.00 0.00 73 LEU A C 4
ATOM 6040 O O . LEU A 1 73 ? -4.666 -5.071 -7.485 1.00 0.00 73 LEU A O 4
ATOM 6056 N N . SER A 1 74 ? -6.821 -5.712 -7.584 1.00 0.00 74 SER A N 4
ATOM 6057 C CA . SER A 1 74 ? -7.061 -5.161 -8.903 1.00 0.00 74 SER A CA 4
ATOM 6058 C C . SER A 1 74 ? -6.693 -3.684 -8.934 1.00 0.00 74 SER A C 4
ATOM 6059 O O . SER A 1 74 ? -6.138 -3.186 -9.912 1.00 0.00 74 SER A O 4
ATOM 6067 N N . GLU A 1 75 ? -7.016 -2.993 -7.848 1.00 0.00 75 GLU A N 4
ATOM 6068 C CA . GLU A 1 75 ? -6.736 -1.570 -7.725 1.00 0.00 75 GLU A CA 4
ATOM 6069 C C . GLU A 1 75 ? -5.268 -1.321 -7.380 1.00 0.00 75 GLU A C 4
ATOM 6070 O O . GLU A 1 75 ? -4.622 -0.449 -7.964 1.00 0.00 75 GLU A O 4
ATOM 6082 N N . PHE A 1 76 ? -4.753 -2.089 -6.423 1.00 0.00 76 PHE A N 4
ATOM 6083 C CA . PHE A 1 76 ? -3.364 -1.957 -5.985 1.00 0.00 76 PHE A CA 4
ATOM 6084 C C . PHE A 1 76 ? -2.399 -2.140 -7.153 1.00 0.00 76 PHE A C 4
ATOM 6085 O O . PHE A 1 76 ? -1.429 -1.394 -7.296 1.00 0.00 76 PHE A O 4
ATOM 6102 N N . GLY A 1 77 ? -2.672 -3.145 -7.976 1.00 0.00 77 GLY A N 4
ATOM 6103 C CA . GLY A 1 77 ? -1.826 -3.434 -9.118 1.00 0.00 77 GLY A CA 4
ATOM 6104 C C . GLY A 1 77 ? -1.745 -2.281 -10.103 1.00 0.00 77 GLY A C 4
ATOM 6105 O O . GLY A 1 77 ? -0.679 -2.006 -10.654 1.00 0.00 77 GLY A O 4
ATOM 6109 N N . GLN A 1 78 ? -2.872 -1.612 -10.331 1.00 0.00 78 GLN A N 4
ATOM 6110 C CA . GLN A 1 78 ? -2.921 -0.488 -11.260 1.00 0.00 78 GLN A CA 4
ATOM 6111 C C . GLN A 1 78 ? -1.863 0.557 -10.916 1.00 0.00 78 GLN A C 4
ATOM 6112 O O . GLN A 1 78 ? -1.139 1.032 -11.791 1.00 0.00 78 GLN A O 4
ATOM 6126 N N . PHE A 1 79 ? -1.774 0.906 -9.636 1.00 0.00 79 PHE A N 4
ATOM 6127 C CA . PHE A 1 79 ? -0.797 1.887 -9.179 1.00 0.00 79 PHE A CA 4
ATOM 6128 C C . PHE A 1 79 ? 0.622 1.357 -9.360 1.00 0.00 79 PHE A C 4
ATOM 6129 O O . PHE A 1 79 ? 1.515 2.080 -9.803 1.00 0.00 79 PHE A O 4
ATOM 6146 N N . LEU A 1 80 ? 0.819 0.085 -9.018 1.00 0.00 80 LEU A N 4
ATOM 6147 C CA . LEU A 1 80 ? 2.125 -0.551 -9.147 1.00 0.00 80 LEU A CA 4
ATOM 6148 C C . LEU A 1 80 ? 2.564 -0.594 -10.610 1.00 0.00 80 LEU A C 4
ATOM 6149 O O . LEU A 1 80 ? 1.774 -0.941 -11.488 1.00 0.00 80 LEU A O 4
ATOM 6165 N N . PRO A 1 81 ? 3.831 -0.242 -10.896 1.00 0.00 81 PRO A N 4
ATOM 6166 C CA . PRO A 1 81 ? 4.354 -0.247 -12.265 1.00 0.00 81 PRO A CA 4
ATOM 6167 C C . PRO A 1 81 ? 4.497 -1.656 -12.830 1.00 0.00 81 PRO A C 4
ATOM 6168 O O . PRO A 1 81 ? 5.306 -2.449 -12.346 1.00 0.00 81 PRO A O 4
ATOM 6179 N N . GLU A 1 82 ? 3.709 -1.957 -13.864 1.00 0.00 82 GLU A N 4
ATOM 6180 C CA . GLU A 1 82 ? 3.744 -3.268 -14.510 1.00 0.00 82 GLU A CA 4
ATOM 6181 C C . GLU A 1 82 ? 2.721 -3.344 -15.640 1.00 0.00 82 GLU A C 4
ATOM 6182 O O . GLU A 1 82 ? 3.064 -3.652 -16.782 1.00 0.00 82 GLU A O 4
ATOM 6194 N N . ALA A 1 83 ? 1.465 -3.061 -15.312 1.00 0.00 83 ALA A N 4
ATOM 6195 C CA . ALA A 1 83 ? 0.388 -3.099 -16.294 1.00 0.00 83 ALA A CA 4
ATOM 6196 C C . ALA A 1 83 ? 0.505 -1.948 -17.288 1.00 0.00 83 ALA A C 4
ATOM 6197 O O . ALA A 1 83 ? 0.710 -0.799 -16.897 1.00 0.00 83 ALA A O 4
ATOM 6204 N N . LYS A 1 84 ? 0.365 -2.265 -18.574 1.00 0.00 84 LYS A N 4
ATOM 6205 C CA . LYS A 1 84 ? 0.450 -1.256 -19.627 1.00 0.00 84 LYS A CA 4
ATOM 6206 C C . LYS A 1 84 ? 0.142 -1.863 -20.993 1.00 0.00 84 LYS A C 4
ATOM 6207 O O . LYS A 1 84 ? 0.855 -1.621 -21.969 1.00 0.00 84 LYS A O 4
ATOM 6226 N N . ARG A 1 85 ? -0.929 -2.648 -21.057 1.00 0.00 85 ARG A N 4
ATOM 6227 C CA . ARG A 1 85 ? -1.341 -3.286 -22.302 1.00 0.00 85 ARG A CA 4
ATOM 6228 C C . ARG A 1 85 ? -1.651 -2.244 -23.373 1.00 0.00 85 ARG A C 4
ATOM 6229 O O . ARG A 1 85 ? -0.885 -2.159 -24.355 1.00 0.00 85 ARG A O 4
ATOM 6251 N N . ASN B 2 1 ? 3.543 6.081 -6.675 1.00 0.00 1 ASN B N 4
ATOM 6252 C CA . ASN B 2 1 ? 2.158 5.588 -6.463 1.00 0.00 1 ASN B CA 4
ATOM 6253 C C . ASN B 2 1 ? 1.936 5.168 -5.014 1.00 0.00 1 ASN B C 4
ATOM 6254 O O . ASN B 2 1 ? 0.916 5.499 -4.412 1.00 0.00 1 ASN B O 4
ATOM 6267 N N . ILE B 2 2 ? 2.900 4.439 -4.462 1.00 0.00 2 ILE B N 4
ATOM 6268 C CA . ILE B 2 2 ? 2.814 3.973 -3.083 1.00 0.00 2 ILE B CA 4
ATOM 6269 C C . ILE B 2 2 ? 2.779 5.144 -2.107 1.00 0.00 2 ILE B C 4
ATOM 6270 O O . ILE B 2 2 ? 2.040 5.121 -1.126 1.00 0.00 2 ILE B O 4
ATOM 6286 N N . GLN B 2 3 ? 3.582 6.166 -2.386 1.00 0.00 3 GLN B N 4
ATOM 6287 C CA . GLN B 2 3 ? 3.644 7.348 -1.537 1.00 0.00 3 GLN B CA 4
ATOM 6288 C C . GLN B 2 3 ? 2.256 7.951 -1.348 1.00 0.00 3 GLN B C 4
ATOM 6289 O O . GLN B 2 3 ? 1.903 8.383 -0.252 1.00 0.00 3 GLN B O 4
ATOM 6303 N N . MET B 2 4 ? 1.481 7.984 -2.425 1.00 0.00 4 MET B N 4
ATOM 6304 C CA . MET B 2 4 ? 0.135 8.543 -2.381 1.00 0.00 4 MET B CA 4
ATOM 6305 C C . MET B 2 4 ? -0.786 7.716 -1.484 1.00 0.00 4 MET B C 4
ATOM 6306 O O . MET B 2 4 ? -1.530 8.270 -0.675 1.00 0.00 4 MET B O 4
ATOM 6320 N N . LEU B 2 5 ? -0.737 6.393 -1.630 1.00 0.00 5 LEU B N 4
ATOM 6321 C CA . LEU B 2 5 ? -1.578 5.508 -0.825 1.00 0.00 5 LEU B CA 4
ATOM 6322 C C . LEU B 2 5 ? -1.196 5.575 0.649 1.00 0.00 5 LEU B C 4
ATOM 6323 O O . LEU B 2 5 ? -2.054 5.763 1.512 1.00 0.00 5 LEU B O 4
ATOM 6339 N N . LEU B 2 6 ? 0.094 5.427 0.929 1.00 0.00 6 LEU B N 4
ATOM 6340 C CA . LEU B 2 6 ? 0.590 5.478 2.298 1.00 0.00 6 LEU B CA 4
ATOM 6341 C C . LEU B 2 6 ? 0.222 6.812 2.939 1.00 0.00 6 LEU B C 4
ATOM 6342 O O . LEU B 2 6 ? -0.182 6.867 4.100 1.00 0.00 6 LEU B O 4
ATOM 6358 N N . GLU B 2 7 ? 0.351 7.882 2.160 1.00 0.00 7 GLU B N 4
ATOM 6359 C CA . GLU B 2 7 ? 0.017 9.221 2.627 1.00 0.00 7 GLU B CA 4
ATOM 6360 C C . GLU B 2 7 ? -1.483 9.332 2.887 1.00 0.00 7 GLU B C 4
ATOM 6361 O O . GLU B 2 7 ? -1.916 9.986 3.837 1.00 0.00 7 GLU B O 4
ATOM 6373 N N . ALA B 2 8 ? -2.266 8.683 2.030 1.00 0.00 8 ALA B N 4
ATOM 6374 C CA . ALA B 2 8 ? -3.722 8.689 2.145 1.00 0.00 8 ALA B CA 4
ATOM 6375 C C . ALA B 2 8 ? -4.173 8.120 3.485 1.00 0.00 8 ALA B C 4
ATOM 6376 O O . ALA B 2 8 ? -5.081 8.654 4.122 1.00 0.00 8 ALA B O 4
ATOM 6383 N N . ALA B 2 9 ? -3.538 7.028 3.903 1.00 0.00 9 ALA B N 4
ATOM 6384 C CA . ALA B 2 9 ? -3.876 6.382 5.165 1.00 0.00 9 ALA B CA 4
ATOM 6385 C C . ALA B 2 9 ? -3.752 7.355 6.330 1.00 0.00 9 ALA B C 4
ATOM 6386 O O . ALA B 2 9 ? -4.644 7.445 7.174 1.00 0.00 9 ALA B O 4
ATOM 6393 N N . ASP B 2 10 ? -2.643 8.088 6.367 1.00 0.00 10 ASP B N 4
ATOM 6394 C CA . ASP B 2 10 ? -2.404 9.063 7.426 1.00 0.00 10 ASP B CA 4
ATOM 6395 C C . ASP B 2 10 ? -3.534 10.086 7.467 1.00 0.00 10 ASP B C 4
ATOM 6396 O O . ASP B 2 10 ? -3.964 10.514 8.538 1.00 0.00 10 ASP B O 4
ATOM 6405 N N . TYR B 2 11 ? -4.007 10.469 6.286 1.00 0.00 11 TYR B N 4
ATOM 6406 C CA . TYR B 2 11 ? -5.087 11.441 6.163 1.00 0.00 11 TYR B CA 4
ATOM 6407 C C . TYR B 2 11 ? -6.361 10.950 6.849 1.00 0.00 11 TYR B C 4
ATOM 6408 O O . TYR B 2 11 ? -6.966 11.671 7.642 1.00 0.00 11 TYR B O 4
ATOM 6426 N N . LEU B 2 12 ? -6.768 9.725 6.529 1.00 0.00 12 LEU B N 4
ATOM 6427 C CA . LEU B 2 12 ? -7.976 9.143 7.105 1.00 0.00 12 LEU B CA 4
ATOM 6428 C C . LEU B 2 12 ? -7.860 8.978 8.618 1.00 0.00 12 LEU B C 4
ATOM 6429 O O . LEU B 2 12 ? -8.752 9.383 9.364 1.00 0.00 12 LEU B O 4
ATOM 6445 N N . GLU B 2 13 ? -6.762 8.378 9.067 1.00 0.00 13 GLU B N 4
ATOM 6446 C CA . GLU B 2 13 ? -6.544 8.161 10.495 1.00 0.00 13 GLU B CA 4
ATOM 6447 C C . GLU B 2 13 ? -6.407 9.490 11.232 1.00 0.00 13 GLU B C 4
ATOM 6448 O O . GLU B 2 13 ? -6.601 9.503 12.466 1.00 0.00 13 GLU B O 4
ATOM 6461 N N . GLU A 1 1 ? -13.726 23.397 -6.271 1.00 0.00 1 GLU A N 5
ATOM 6462 C CA . GLU A 1 1 ? -12.795 22.382 -6.829 1.00 0.00 1 GLU A CA 5
ATOM 6463 C C . GLU A 1 1 ? -11.344 22.804 -6.633 1.00 0.00 1 GLU A C 5
ATOM 6464 O O . GLU A 1 1 ? -10.971 23.936 -6.943 1.00 0.00 1 GLU A O 5
ATOM 6478 N N . SER A 1 2 ? -10.532 21.886 -6.114 1.00 0.00 2 SER A N 5
ATOM 6479 C CA . SER A 1 2 ? -9.119 22.159 -5.870 1.00 0.00 2 SER A CA 5
ATOM 6480 C C . SER A 1 2 ? -8.412 20.923 -5.320 1.00 0.00 2 SER A C 5
ATOM 6481 O O . SER A 1 2 ? -7.743 20.990 -4.289 1.00 0.00 2 SER A O 5
ATOM 6489 N N . ASP A 1 3 ? -8.568 19.796 -6.009 1.00 0.00 3 ASP A N 5
ATOM 6490 C CA . ASP A 1 3 ? -7.943 18.551 -5.576 1.00 0.00 3 ASP A CA 5
ATOM 6491 C C . ASP A 1 3 ? -7.877 17.539 -6.716 1.00 0.00 3 ASP A C 5
ATOM 6492 O O . ASP A 1 3 ? -8.856 17.331 -7.434 1.00 0.00 3 ASP A O 5
ATOM 6501 N N . SER A 1 4 ? -6.714 16.915 -6.877 1.00 0.00 4 SER A N 5
ATOM 6502 C CA . SER A 1 4 ? -6.502 15.933 -7.918 1.00 0.00 4 SER A CA 5
ATOM 6503 C C . SER A 1 4 ? -7.364 14.701 -7.704 1.00 0.00 4 SER A C 5
ATOM 6504 O O . SER A 1 4 ? -7.563 14.250 -6.575 1.00 0.00 4 SER A O 5
ATOM 6512 N N . VAL A 1 5 ? -7.855 14.157 -8.804 1.00 0.00 5 VAL A N 5
ATOM 6513 C CA . VAL A 1 5 ? -8.684 12.963 -8.769 1.00 0.00 5 VAL A CA 5
ATOM 6514 C C . VAL A 1 5 ? -7.900 11.789 -8.199 1.00 0.00 5 VAL A C 5
ATOM 6515 O O . VAL A 1 5 ? -8.423 11.002 -7.415 1.00 0.00 5 VAL A O 5
ATOM 6528 N N . GLU A 1 6 ? -6.640 11.684 -8.610 1.00 0.00 6 GLU A N 5
ATOM 6529 C CA . GLU A 1 6 ? -5.761 10.611 -8.157 1.00 0.00 6 GLU A CA 5
ATOM 6530 C C . GLU A 1 6 ? -5.644 10.585 -6.636 1.00 0.00 6 GLU A C 5
ATOM 6531 O O . GLU A 1 6 ? -5.569 9.514 -6.033 1.00 0.00 6 GLU A O 5
ATOM 6543 N N . PHE A 1 7 ? -5.619 11.764 -6.018 1.00 0.00 7 PHE A N 5
ATOM 6544 C CA . PHE A 1 7 ? -5.502 11.856 -4.564 1.00 0.00 7 PHE A CA 5
ATOM 6545 C C . PHE A 1 7 ? -6.663 11.143 -3.884 1.00 0.00 7 PHE A C 5
ATOM 6546 O O . PHE A 1 7 ? -6.458 10.210 -3.109 1.00 0.00 7 PHE A O 5
ATOM 6563 N N . ASN A 1 8 ? -7.883 11.566 -4.200 1.00 0.00 8 ASN A N 5
ATOM 6564 C CA . ASN A 1 8 ? -9.071 10.948 -3.643 1.00 0.00 8 ASN A CA 5
ATOM 6565 C C . ASN A 1 8 ? -9.159 9.509 -4.122 1.00 0.00 8 ASN A C 5
ATOM 6566 O O . ASN A 1 8 ? -9.641 8.624 -3.414 1.00 0.00 8 ASN A O 5
ATOM 6577 N N . ASN A 1 9 ? -8.667 9.297 -5.333 1.00 0.00 9 ASN A N 5
ATOM 6578 C CA . ASN A 1 9 ? -8.644 7.982 -5.952 1.00 0.00 9 ASN A CA 5
ATOM 6579 C C . ASN A 1 9 ? -7.921 6.997 -5.040 1.00 0.00 9 ASN A C 5
ATOM 6580 O O . ASN A 1 9 ? -8.376 5.874 -4.824 1.00 0.00 9 ASN A O 5
ATOM 6591 N N . ALA A 1 10 ? -6.792 7.446 -4.500 1.00 0.00 10 ALA A N 5
ATOM 6592 C CA . ALA A 1 10 ? -5.988 6.636 -3.595 1.00 0.00 10 ALA A CA 5
ATOM 6593 C C . ALA A 1 10 ? -6.671 6.499 -2.238 1.00 0.00 10 ALA A C 5
ATOM 6594 O O . ALA A 1 10 ? -6.695 5.416 -1.650 1.00 0.00 10 ALA A O 5
ATOM 6601 N N . ILE A 1 11 ? -7.221 7.608 -1.746 1.00 0.00 11 ILE A N 5
ATOM 6602 C CA . ILE A 1 11 ? -7.901 7.615 -0.456 1.00 0.00 11 ILE A CA 5
ATOM 6603 C C . ILE A 1 11 ? -8.940 6.509 -0.379 1.00 0.00 11 ILE A C 5
ATOM 6604 O O . ILE A 1 11 ? -8.930 5.702 0.546 1.00 0.00 11 ILE A O 5
ATOM 6620 N N . SER A 1 12 ? -9.841 6.493 -1.355 1.00 0.00 12 SER A N 5
ATOM 6621 C CA . SER A 1 12 ? -10.907 5.502 -1.404 1.00 0.00 12 SER A CA 5
ATOM 6622 C C . SER A 1 12 ? -10.365 4.087 -1.258 1.00 0.00 12 SER A C 5
ATOM 6623 O O . SER A 1 12 ? -11.026 3.226 -0.680 1.00 0.00 12 SER A O 5
ATOM 6631 N N . TYR A 1 13 ? -9.165 3.839 -1.777 1.00 0.00 13 TYR A N 5
ATOM 6632 C CA . TYR A 1 13 ? -8.573 2.514 -1.673 1.00 0.00 13 TYR A CA 5
ATOM 6633 C C . TYR A 1 13 ? -8.338 2.170 -0.210 1.00 0.00 13 TYR A C 5
ATOM 6634 O O . TYR A 1 13 ? -8.710 1.095 0.256 1.00 0.00 13 TYR A O 5
ATOM 6652 N N . VAL A 1 14 ? -7.725 3.104 0.509 1.00 0.00 14 VAL A N 5
ATOM 6653 C CA . VAL A 1 14 ? -7.442 2.920 1.925 1.00 0.00 14 VAL A CA 5
ATOM 6654 C C . VAL A 1 14 ? -8.733 2.910 2.737 1.00 0.00 14 VAL A C 5
ATOM 6655 O O . VAL A 1 14 ? -8.892 2.123 3.670 1.00 0.00 14 VAL A O 5
ATOM 6668 N N . ASN A 1 15 ? -9.652 3.795 2.365 1.00 0.00 15 ASN A N 5
ATOM 6669 C CA . ASN A 1 15 ? -10.939 3.911 3.037 1.00 0.00 15 ASN A CA 5
ATOM 6670 C C . ASN A 1 15 ? -11.739 2.621 2.906 1.00 0.00 15 ASN A C 5
ATOM 6671 O O . ASN A 1 15 ? -12.351 2.157 3.868 1.00 0.00 15 ASN A O 5
ATOM 6682 N N . LYS A 1 16 ? -11.726 2.043 1.711 1.00 0.00 16 LYS A N 5
ATOM 6683 C CA . LYS A 1 16 ? -12.444 0.804 1.450 1.00 0.00 16 LYS A CA 5
ATOM 6684 C C . LYS A 1 16 ? -11.830 -0.341 2.243 1.00 0.00 16 LYS A C 5
ATOM 6685 O O . LYS A 1 16 ? -12.542 -1.188 2.775 1.00 0.00 16 LYS A O 5
ATOM 6704 N N . ILE A 1 17 ? -10.505 -0.351 2.327 1.00 0.00 17 ILE A N 5
ATOM 6705 C CA . ILE A 1 17 ? -9.792 -1.382 3.070 1.00 0.00 17 ILE A CA 5
ATOM 6706 C C . ILE A 1 17 ? -10.217 -1.364 4.534 1.00 0.00 17 ILE A C 5
ATOM 6707 O O . ILE A 1 17 ? -10.408 -2.411 5.153 1.00 0.00 17 ILE A O 5
ATOM 6723 N N . LYS A 1 18 ? -10.371 -0.160 5.074 1.00 0.00 18 LYS A N 5
ATOM 6724 C CA . LYS A 1 18 ? -10.785 0.017 6.460 1.00 0.00 18 LYS A CA 5
ATOM 6725 C C . LYS A 1 18 ? -12.195 -0.520 6.671 1.00 0.00 18 LYS A C 5
ATOM 6726 O O . LYS A 1 18 ? -12.430 -1.378 7.522 1.00 0.00 18 LYS A O 5
ATOM 6745 N N . THR A 1 19 ? -13.123 0.010 5.888 1.00 0.00 19 THR A N 5
ATOM 6746 C CA . THR A 1 19 ? -14.528 -0.380 5.968 1.00 0.00 19 THR A CA 5
ATOM 6747 C C . THR A 1 19 ? -14.733 -1.852 5.625 1.00 0.00 19 THR A C 5
ATOM 6748 O O . THR A 1 19 ? -15.666 -2.487 6.116 1.00 0.00 19 THR A O 5
ATOM 6759 N N . ARG A 1 20 ? -13.871 -2.385 4.773 1.00 0.00 20 ARG A N 5
ATOM 6760 C CA . ARG A 1 20 ? -13.975 -3.778 4.361 1.00 0.00 20 ARG A CA 5
ATOM 6761 C C . ARG A 1 20 ? -13.668 -4.720 5.516 1.00 0.00 20 ARG A C 5
ATOM 6762 O O . ARG A 1 20 ? -14.496 -5.548 5.894 1.00 0.00 20 ARG A O 5
ATOM 6783 N N . PHE A 1 21 ? -12.463 -4.602 6.056 1.00 0.00 21 PHE A N 5
ATOM 6784 C CA . PHE A 1 21 ? -12.030 -5.457 7.151 1.00 0.00 21 PHE A CA 5
ATOM 6785 C C . PHE A 1 21 ? -12.325 -4.849 8.521 1.00 0.00 21 PHE A C 5
ATOM 6786 O O . PHE A 1 21 ? -11.518 -4.978 9.442 1.00 0.00 21 PHE A O 5
ATOM 6803 N N . LEU A 1 22 ? -13.482 -4.204 8.666 1.00 0.00 22 LEU A N 5
ATOM 6804 C CA . LEU A 1 22 ? -13.856 -3.610 9.948 1.00 0.00 22 LEU A CA 5
ATOM 6805 C C . LEU A 1 22 ? -13.739 -4.638 11.070 1.00 0.00 22 LEU A C 5
ATOM 6806 O O . LEU A 1 22 ? -13.336 -4.313 12.188 1.00 0.00 22 LEU A O 5
ATOM 6822 N N . ASP A 1 23 ? -14.095 -5.881 10.757 1.00 0.00 23 ASP A N 5
ATOM 6823 C CA . ASP A 1 23 ? -14.037 -6.970 11.725 1.00 0.00 23 ASP A CA 5
ATOM 6824 C C . ASP A 1 23 ? -12.601 -7.435 11.944 1.00 0.00 23 ASP A C 5
ATOM 6825 O O . ASP A 1 23 ? -12.225 -7.791 13.060 1.00 0.00 23 ASP A O 5
ATOM 6834 N N . HIS A 1 24 ? -11.814 -7.450 10.868 1.00 0.00 24 HIS A N 5
ATOM 6835 C CA . HIS A 1 24 ? -10.431 -7.882 10.925 1.00 0.00 24 HIS A CA 5
ATOM 6836 C C . HIS A 1 24 ? -9.472 -6.686 10.875 1.00 0.00 24 HIS A C 5
ATOM 6837 O O . HIS A 1 24 ? -8.894 -6.393 9.828 1.00 0.00 24 HIS A O 5
ATOM 6852 N N . PRO A 1 25 ? -9.286 -5.977 12.005 1.00 0.00 25 PRO A N 5
ATOM 6853 C CA . PRO A 1 25 ? -8.389 -4.814 12.079 1.00 0.00 25 PRO A CA 5
ATOM 6854 C C . PRO A 1 25 ? -6.950 -5.161 11.721 1.00 0.00 25 PRO A C 5
ATOM 6855 O O . PRO A 1 25 ? -6.240 -4.356 11.119 1.00 0.00 25 PRO A O 5
ATOM 6866 N N . GLU A 1 26 ? -6.524 -6.364 12.099 1.00 0.00 26 GLU A N 5
ATOM 6867 C CA . GLU A 1 26 ? -5.166 -6.824 11.823 1.00 0.00 26 GLU A CA 5
ATOM 6868 C C . GLU A 1 26 ? -4.815 -6.643 10.349 1.00 0.00 26 GLU A C 5
ATOM 6869 O O . GLU A 1 26 ? -3.664 -6.381 10.002 1.00 0.00 26 GLU A O 5
ATOM 6881 N N . ILE A 1 27 ? -5.817 -6.788 9.488 1.00 0.00 27 ILE A N 5
ATOM 6882 C CA . ILE A 1 27 ? -5.620 -6.645 8.050 1.00 0.00 27 ILE A CA 5
ATOM 6883 C C . ILE A 1 27 ? -5.209 -5.220 7.699 1.00 0.00 27 ILE A C 5
ATOM 6884 O O . ILE A 1 27 ? -4.222 -5.000 6.998 1.00 0.00 27 ILE A O 5
ATOM 6900 N N . TYR A 1 28 ? -5.984 -4.258 8.191 1.00 0.00 28 TYR A N 5
ATOM 6901 C CA . TYR A 1 28 ? -5.719 -2.848 7.935 1.00 0.00 28 TYR A CA 5
ATOM 6902 C C . TYR A 1 28 ? -4.326 -2.467 8.420 1.00 0.00 28 TYR A C 5
ATOM 6903 O O . TYR A 1 28 ? -3.557 -1.832 7.699 1.00 0.00 28 TYR A O 5
ATOM 6921 N N . ARG A 1 29 ? -4.008 -2.871 9.645 1.00 0.00 29 ARG A N 5
ATOM 6922 C CA . ARG A 1 29 ? -2.711 -2.589 10.240 1.00 0.00 29 ARG A CA 5
ATOM 6923 C C . ARG A 1 29 ? -1.575 -3.106 9.364 1.00 0.00 29 ARG A C 5
ATOM 6924 O O . ARG A 1 29 ? -0.643 -2.370 9.041 1.00 0.00 29 ARG A O 5
ATOM 6945 N N . SER A 1 30 ? -1.658 -4.380 8.998 1.00 0.00 30 SER A N 5
ATOM 6946 C CA . SER A 1 30 ? -0.637 -5.015 8.169 1.00 0.00 30 SER A CA 5
ATOM 6947 C C . SER A 1 30 ? -0.389 -4.227 6.883 1.00 0.00 30 SER A C 5
ATOM 6948 O O . SER A 1 30 ? 0.750 -3.885 6.574 1.00 0.00 30 SER A O 5
ATOM 6956 N N . PHE A 1 31 ? -1.460 -3.943 6.142 1.00 0.00 31 PHE A N 5
ATOM 6957 C CA . PHE A 1 31 ? -1.354 -3.193 4.891 1.00 0.00 31 PHE A CA 5
ATOM 6958 C C . PHE A 1 31 ? -0.544 -1.917 5.087 1.00 0.00 31 PHE A C 5
ATOM 6959 O O . PHE A 1 31 ? 0.408 -1.646 4.348 1.00 0.00 31 PHE A O 5
ATOM 6976 N N . LEU A 1 32 ? -0.931 -1.139 6.090 1.00 0.00 32 LEU A N 5
ATOM 6977 C CA . LEU A 1 32 ? -0.249 0.108 6.396 1.00 0.00 32 LEU A CA 5
ATOM 6978 C C . LEU A 1 32 ? 1.222 -0.149 6.685 1.00 0.00 32 LEU A C 5
ATOM 6979 O O . LEU A 1 32 ? 2.091 0.562 6.193 1.00 0.00 32 LEU A O 5
ATOM 6995 N N . GLU A 1 33 ? 1.490 -1.183 7.478 1.00 0.00 33 GLU A N 5
ATOM 6996 C CA . GLU A 1 33 ? 2.856 -1.550 7.829 1.00 0.00 33 GLU A CA 5
ATOM 6997 C C . GLU A 1 33 ? 3.646 -1.937 6.585 1.00 0.00 33 GLU A C 5
ATOM 6998 O O . GLU A 1 33 ? 4.858 -1.760 6.539 1.00 0.00 33 GLU A O 5
ATOM 7010 N N . ILE A 1 34 ? 2.958 -2.462 5.571 1.00 0.00 34 ILE A N 5
ATOM 7011 C CA . ILE A 1 34 ? 3.622 -2.850 4.332 1.00 0.00 34 ILE A CA 5
ATOM 7012 C C . ILE A 1 34 ? 4.203 -1.620 3.647 1.00 0.00 34 ILE A C 5
ATOM 7013 O O . ILE A 1 34 ? 5.409 -1.540 3.400 1.00 0.00 34 ILE A O 5
ATOM 7029 N N . LEU A 1 35 ? 3.338 -0.647 3.373 1.00 0.00 35 LEU A N 5
ATOM 7030 C CA . LEU A 1 35 ? 3.763 0.601 2.749 1.00 0.00 35 LEU A CA 5
ATOM 7031 C C . LEU A 1 35 ? 4.738 1.322 3.675 1.00 0.00 35 LEU A C 5
ATOM 7032 O O . LEU A 1 35 ? 5.742 1.889 3.237 1.00 0.00 35 LEU A O 5
ATOM 7048 N N . HIS A 1 36 ? 4.425 1.274 4.967 1.00 0.00 36 HIS A N 5
ATOM 7049 C CA . HIS A 1 36 ? 5.245 1.894 6.000 1.00 0.00 36 HIS A CA 5
ATOM 7050 C C . HIS A 1 36 ? 6.661 1.324 5.997 1.00 0.00 36 HIS A C 5
ATOM 7051 O O . HIS A 1 36 ? 7.639 2.067 6.027 1.00 0.00 36 HIS A O 5
ATOM 7066 N N . THR A 1 37 ? 6.757 0.001 5.953 1.00 0.00 37 THR A N 5
ATOM 7067 C CA . THR A 1 37 ? 8.047 -0.678 5.940 1.00 0.00 37 THR A CA 5
ATOM 7068 C C . THR A 1 37 ? 8.867 -0.255 4.728 1.00 0.00 37 THR A C 5
ATOM 7069 O O . THR A 1 37 ? 10.083 -0.084 4.815 1.00 0.00 37 THR A O 5
ATOM 7080 N N . TYR A 1 38 ? 8.188 -0.084 3.599 1.00 0.00 38 TYR A N 5
ATOM 7081 C CA . TYR A 1 38 ? 8.842 0.324 2.365 1.00 0.00 38 TYR A CA 5
ATOM 7082 C C . TYR A 1 38 ? 9.568 1.656 2.526 1.00 0.00 38 TYR A C 5
ATOM 7083 O O . TYR A 1 38 ? 10.756 1.767 2.222 1.00 0.00 38 TYR A O 5
ATOM 7101 N N . GLN A 1 39 ? 8.842 2.668 2.992 1.00 0.00 39 GLN A N 5
ATOM 7102 C CA . GLN A 1 39 ? 9.415 3.998 3.175 1.00 0.00 39 GLN A CA 5
ATOM 7103 C C . GLN A 1 39 ? 10.485 4.014 4.264 1.00 0.00 39 GLN A C 5
ATOM 7104 O O . GLN A 1 39 ? 11.539 4.627 4.097 1.00 0.00 39 GLN A O 5
ATOM 7118 N N . LYS A 1 40 ? 10.207 3.348 5.382 1.00 0.00 40 LYS A N 5
ATOM 7119 C CA . LYS A 1 40 ? 11.149 3.299 6.498 1.00 0.00 40 LYS A CA 5
ATOM 7120 C C . LYS A 1 40 ? 12.500 2.743 6.059 1.00 0.00 40 LYS A C 5
ATOM 7121 O O . LYS A 1 40 ? 13.546 3.303 6.385 1.00 0.00 40 LYS A O 5
ATOM 7140 N N . GLU A 1 41 ? 12.472 1.638 5.320 1.00 0.00 41 GLU A N 5
ATOM 7141 C CA . GLU A 1 41 ? 13.697 1.009 4.840 1.00 0.00 41 GLU A CA 5
ATOM 7142 C C . GLU A 1 41 ? 14.232 1.734 3.602 1.00 0.00 41 GLU A C 5
ATOM 7143 O O . GLU A 1 41 ? 14.658 1.108 2.631 1.00 0.00 41 GLU A O 5
ATOM 7155 N N . GLN A 1 42 ? 14.195 3.063 3.639 1.00 0.00 42 GLN A N 5
ATOM 7156 C CA . GLN A 1 42 ? 14.661 3.875 2.531 1.00 0.00 42 GLN A CA 5
ATOM 7157 C C . GLN A 1 42 ? 15.054 5.272 3.006 1.00 0.00 42 GLN A C 5
ATOM 7158 O O . GLN A 1 42 ? 16.067 5.824 2.575 1.00 0.00 42 GLN A O 5
ATOM 7172 N N . LEU A 1 43 ? 14.240 5.837 3.894 1.00 0.00 43 LEU A N 5
ATOM 7173 C CA . LEU A 1 43 ? 14.490 7.170 4.430 1.00 0.00 43 LEU A CA 5
ATOM 7174 C C . LEU A 1 43 ? 15.864 7.252 5.090 1.00 0.00 43 LEU A C 5
ATOM 7175 O O . LEU A 1 43 ? 16.584 8.236 4.925 1.00 0.00 43 LEU A O 5
ATOM 7191 N N . HIS A 1 44 ? 16.219 6.211 5.836 1.00 0.00 44 HIS A N 5
ATOM 7192 C CA . HIS A 1 44 ? 17.506 6.163 6.522 1.00 0.00 44 HIS A CA 5
ATOM 7193 C C . HIS A 1 44 ? 17.787 4.765 7.069 1.00 0.00 44 HIS A C 5
ATOM 7194 O O . HIS A 1 44 ? 16.942 4.158 7.726 1.00 0.00 44 HIS A O 5
ATOM 7209 N N . THR A 1 45 ? 18.982 4.258 6.783 1.00 0.00 45 THR A N 5
ATOM 7210 C CA . THR A 1 45 ? 19.380 2.930 7.236 1.00 0.00 45 THR A CA 5
ATOM 7211 C C . THR A 1 45 ? 20.240 3.005 8.492 1.00 0.00 45 THR A C 5
ATOM 7212 O O . THR A 1 45 ? 21.141 3.839 8.590 1.00 0.00 45 THR A O 5
ATOM 7223 N N . LYS A 1 46 ? 19.965 2.121 9.446 1.00 0.00 46 LYS A N 5
ATOM 7224 C CA . LYS A 1 46 ? 20.724 2.081 10.692 1.00 0.00 46 LYS A CA 5
ATOM 7225 C C . LYS A 1 46 ? 22.166 1.662 10.428 1.00 0.00 46 LYS A C 5
ATOM 7226 O O . LYS A 1 46 ? 23.088 2.108 11.113 1.00 0.00 46 LYS A O 5
ATOM 7245 N N . GLY A 1 47 ? 22.353 0.807 9.427 1.00 0.00 47 GLY A N 5
ATOM 7246 C CA . GLY A 1 47 ? 23.683 0.342 9.079 1.00 0.00 47 GLY A CA 5
ATOM 7247 C C . GLY A 1 47 ? 23.774 -0.122 7.637 1.00 0.00 47 GLY A C 5
ATOM 7248 O O . GLY A 1 47 ? 23.185 0.491 6.746 1.00 0.00 47 GLY A O 5
ATOM 7252 N N . ARG A 1 48 ? 24.510 -1.205 7.404 1.00 0.00 48 ARG A N 5
ATOM 7253 C CA . ARG A 1 48 ? 24.671 -1.742 6.056 1.00 0.00 48 ARG A CA 5
ATOM 7254 C C . ARG A 1 48 ? 23.342 -2.263 5.507 1.00 0.00 48 ARG A C 5
ATOM 7255 O O . ARG A 1 48 ? 22.606 -2.964 6.203 1.00 0.00 48 ARG A O 5
ATOM 7276 N N . PRO A 1 49 ? 23.020 -1.925 4.244 1.00 0.00 49 PRO A N 5
ATOM 7277 C CA . PRO A 1 49 ? 21.777 -2.360 3.599 1.00 0.00 49 PRO A CA 5
ATOM 7278 C C . PRO A 1 49 ? 21.822 -3.823 3.174 1.00 0.00 49 PRO A C 5
ATOM 7279 O O . PRO A 1 49 ? 22.881 -4.348 2.832 1.00 0.00 49 PRO A O 5
ATOM 7290 N N . PHE A 1 50 ? 20.664 -4.476 3.193 1.00 0.00 50 PHE A N 5
ATOM 7291 C CA . PHE A 1 50 ? 20.566 -5.877 2.804 1.00 0.00 50 PHE A CA 5
ATOM 7292 C C . PHE A 1 50 ? 19.119 -6.251 2.509 1.00 0.00 50 PHE A C 5
ATOM 7293 O O . PHE A 1 50 ? 18.214 -5.923 3.279 1.00 0.00 50 PHE A O 5
ATOM 7310 N N . ARG A 1 51 ? 18.905 -6.934 1.386 1.00 0.00 51 ARG A N 5
ATOM 7311 C CA . ARG A 1 51 ? 17.568 -7.348 0.983 1.00 0.00 51 ARG A CA 5
ATOM 7312 C C . ARG A 1 51 ? 16.655 -6.134 0.877 1.00 0.00 51 ARG A C 5
ATOM 7313 O O . ARG A 1 51 ? 15.615 -6.054 1.533 1.00 0.00 51 ARG A O 5
ATOM 7334 N N . GLY A 1 52 ? 17.072 -5.184 0.053 1.00 0.00 52 GLY A N 5
ATOM 7335 C CA . GLY A 1 52 ? 16.313 -3.962 -0.136 1.00 0.00 52 GLY A CA 5
ATOM 7336 C C . GLY A 1 52 ? 14.884 -4.207 -0.556 1.00 0.00 52 GLY A C 5
ATOM 7337 O O . GLY A 1 52 ? 14.598 -5.066 -1.391 1.00 0.00 52 GLY A O 5
ATOM 7341 N N . MET A 1 53 ? 13.991 -3.438 0.045 1.00 0.00 53 MET A N 5
ATOM 7342 C CA . MET A 1 53 ? 12.568 -3.532 -0.222 1.00 0.00 53 MET A CA 5
ATOM 7343 C C . MET A 1 53 ? 12.138 -2.502 -1.260 1.00 0.00 53 MET A C 5
ATOM 7344 O O . MET A 1 53 ? 12.687 -1.402 -1.318 1.00 0.00 53 MET A O 5
ATOM 7358 N N . SER A 1 54 ? 11.152 -2.861 -2.074 1.00 0.00 54 SER A N 5
ATOM 7359 C CA . SER A 1 54 ? 10.656 -1.955 -3.100 1.00 0.00 54 SER A CA 5
ATOM 7360 C C . SER A 1 54 ? 9.210 -2.277 -3.463 1.00 0.00 54 SER A C 5
ATOM 7361 O O . SER A 1 54 ? 8.493 -2.908 -2.689 1.00 0.00 54 SER A O 5
ATOM 7369 N N . GLU A 1 55 ? 8.788 -1.831 -4.640 1.00 0.00 55 GLU A N 5
ATOM 7370 C CA . GLU A 1 55 ? 7.424 -2.060 -5.104 1.00 0.00 55 GLU A CA 5
ATOM 7371 C C . GLU A 1 55 ? 7.131 -3.547 -5.268 1.00 0.00 55 GLU A C 5
ATOM 7372 O O . GLU A 1 55 ? 6.011 -3.998 -5.026 1.00 0.00 55 GLU A O 5
ATOM 7384 N N . GLU A 1 56 ? 8.139 -4.303 -5.689 1.00 0.00 56 GLU A N 5
ATOM 7385 C CA . GLU A 1 56 ? 7.981 -5.738 -5.897 1.00 0.00 56 GLU A CA 5
ATOM 7386 C C . GLU A 1 56 ? 7.539 -6.445 -4.615 1.00 0.00 56 GLU A C 5
ATOM 7387 O O . GLU A 1 56 ? 6.608 -7.252 -4.636 1.00 0.00 56 GLU A O 5
ATOM 7399 N N . GLU A 1 57 ? 8.208 -6.144 -3.504 1.00 0.00 57 GLU A N 5
ATOM 7400 C CA . GLU A 1 57 ? 7.875 -6.763 -2.225 1.00 0.00 57 GLU A CA 5
ATOM 7401 C C . GLU A 1 57 ? 6.544 -6.249 -1.684 1.00 0.00 57 GLU A C 5
ATOM 7402 O O . GLU A 1 57 ? 5.718 -7.032 -1.214 1.00 0.00 57 GLU A O 5
ATOM 7414 N N . VAL A 1 58 ? 6.336 -4.937 -1.751 1.00 0.00 58 VAL A N 5
ATOM 7415 C CA . VAL A 1 58 ? 5.095 -4.341 -1.267 1.00 0.00 58 VAL A CA 5
ATOM 7416 C C . VAL A 1 58 ? 3.892 -5.020 -1.915 1.00 0.00 58 VAL A C 5
ATOM 7417 O O . VAL A 1 58 ? 2.911 -5.340 -1.245 1.00 0.00 58 VAL A O 5
ATOM 7430 N N . PHE A 1 59 ? 3.989 -5.254 -3.219 1.00 0.00 59 PHE A N 5
ATOM 7431 C CA . PHE A 1 59 ? 2.924 -5.915 -3.963 1.00 0.00 59 PHE A CA 5
ATOM 7432 C C . PHE A 1 59 ? 2.701 -7.322 -3.424 1.00 0.00 59 PHE A C 5
ATOM 7433 O O . PHE A 1 59 ? 1.580 -7.832 -3.418 1.00 0.00 59 PHE A O 5
ATOM 7450 N N . THR A 1 60 ? 3.787 -7.943 -2.979 1.00 0.00 60 THR A N 5
ATOM 7451 C CA . THR A 1 60 ? 3.745 -9.296 -2.440 1.00 0.00 60 THR A CA 5
ATOM 7452 C C . THR A 1 60 ? 2.990 -9.364 -1.111 1.00 0.00 60 THR A C 5
ATOM 7453 O O . THR A 1 60 ? 2.027 -10.116 -0.975 1.00 0.00 60 THR A O 5
ATOM 7464 N N . GLU A 1 61 ? 3.443 -8.585 -0.134 1.00 0.00 61 GLU A N 5
ATOM 7465 C CA . GLU A 1 61 ? 2.826 -8.565 1.186 1.00 0.00 61 GLU A CA 5
ATOM 7466 C C . GLU A 1 61 ? 1.345 -8.207 1.106 1.00 0.00 61 GLU A C 5
ATOM 7467 O O . GLU A 1 61 ? 0.515 -8.829 1.768 1.00 0.00 61 GLU A O 5
ATOM 7479 N N . VAL A 1 62 ? 1.015 -7.213 0.286 1.00 0.00 62 VAL A N 5
ATOM 7480 C CA . VAL A 1 62 ? -0.374 -6.798 0.124 1.00 0.00 62 VAL A CA 5
ATOM 7481 C C . VAL A 1 62 ? -1.191 -7.929 -0.492 1.00 0.00 62 VAL A C 5
ATOM 7482 O O . VAL A 1 62 ? -2.319 -8.192 -0.074 1.00 0.00 62 VAL A O 5
ATOM 7495 N N . ALA A 1 63 ? -0.606 -8.606 -1.477 1.00 0.00 63 ALA A N 5
ATOM 7496 C CA . ALA A 1 63 ? -1.270 -9.724 -2.134 1.00 0.00 63 ALA A CA 5
ATOM 7497 C C . ALA A 1 63 ? -1.572 -10.821 -1.124 1.00 0.00 63 ALA A C 5
ATOM 7498 O O . ALA A 1 63 ? -2.645 -11.424 -1.140 1.00 0.00 63 ALA A O 5
ATOM 7505 N N . ASN A 1 64 ? -0.613 -11.060 -0.236 1.00 0.00 64 ASN A N 5
ATOM 7506 C CA . ASN A 1 64 ? -0.754 -12.069 0.805 1.00 0.00 64 ASN A CA 5
ATOM 7507 C C . ASN A 1 64 ? -1.894 -11.717 1.754 1.00 0.00 64 ASN A C 5
ATOM 7508 O O . ASN A 1 64 ? -2.629 -12.593 2.211 1.00 0.00 64 ASN A O 5
ATOM 7519 N N . LEU A 1 65 ? -2.038 -10.427 2.039 1.00 0.00 65 LEU A N 5
ATOM 7520 C CA . LEU A 1 65 ? -3.089 -9.943 2.924 1.00 0.00 65 LEU A CA 5
ATOM 7521 C C . LEU A 1 65 ? -4.470 -10.170 2.326 1.00 0.00 65 LEU A C 5
ATOM 7522 O O . LEU A 1 65 ? -5.280 -10.925 2.861 1.00 0.00 65 LEU A O 5
ATOM 7538 N N . PHE A 1 66 ? -4.727 -9.482 1.221 1.00 0.00 66 PHE A N 5
ATOM 7539 C CA . PHE A 1 66 ? -6.010 -9.565 0.530 1.00 0.00 66 PHE A CA 5
ATOM 7540 C C . PHE A 1 66 ? -6.138 -10.866 -0.263 1.00 0.00 66 PHE A C 5
ATOM 7541 O O . PHE A 1 66 ? -6.576 -10.858 -1.414 1.00 0.00 66 PHE A O 5
ATOM 7558 N N . ARG A 1 67 ? -5.757 -11.979 0.354 1.00 0.00 67 ARG A N 5
ATOM 7559 C CA . ARG A 1 67 ? -5.834 -13.280 -0.300 1.00 0.00 67 ARG A CA 5
ATOM 7560 C C . ARG A 1 67 ? -7.280 -13.634 -0.634 1.00 0.00 67 ARG A C 5
ATOM 7561 O O . ARG A 1 67 ? -8.184 -13.422 0.174 1.00 0.00 67 ARG A O 5
ATOM 7582 N N . GLY A 1 68 ? -7.489 -14.171 -1.834 1.00 0.00 68 GLY A N 5
ATOM 7583 C CA . GLY A 1 68 ? -8.827 -14.541 -2.262 1.00 0.00 68 GLY A CA 5
ATOM 7584 C C . GLY A 1 68 ? -9.619 -13.351 -2.767 1.00 0.00 68 GLY A C 5
ATOM 7585 O O . GLY A 1 68 ? -10.285 -13.432 -3.799 1.00 0.00 68 GLY A O 5
ATOM 7589 N N . GLN A 1 69 ? -9.539 -12.242 -2.042 1.00 0.00 69 GLN A N 5
ATOM 7590 C CA . GLN A 1 69 ? -10.245 -11.024 -2.423 1.00 0.00 69 GLN A CA 5
ATOM 7591 C C . GLN A 1 69 ? -9.326 -10.087 -3.199 1.00 0.00 69 GLN A C 5
ATOM 7592 O O . GLN A 1 69 ? -9.128 -8.933 -2.816 1.00 0.00 69 GLN A O 5
ATOM 7606 N N . GLU A 1 70 ? -8.762 -10.595 -4.294 1.00 0.00 70 GLU A N 5
ATOM 7607 C CA . GLU A 1 70 ? -7.857 -9.809 -5.129 1.00 0.00 70 GLU A CA 5
ATOM 7608 C C . GLU A 1 70 ? -8.568 -8.641 -5.807 1.00 0.00 70 GLU A C 5
ATOM 7609 O O . GLU A 1 70 ? -7.982 -7.962 -6.649 1.00 0.00 70 GLU A O 5
ATOM 7621 N N . ASP A 1 71 ? -9.820 -8.391 -5.431 1.00 0.00 71 ASP A N 5
ATOM 7622 C CA . ASP A 1 71 ? -10.572 -7.283 -6.006 1.00 0.00 71 ASP A CA 5
ATOM 7623 C C . ASP A 1 71 ? -9.864 -5.976 -5.681 1.00 0.00 71 ASP A C 5
ATOM 7624 O O . ASP A 1 71 ? -9.678 -5.119 -6.543 1.00 0.00 71 ASP A O 5
ATOM 7633 N N . LEU A 1 72 ? -9.444 -5.858 -4.428 1.00 0.00 72 LEU A N 5
ATOM 7634 C CA . LEU A 1 72 ? -8.719 -4.687 -3.961 1.00 0.00 72 LEU A CA 5
ATOM 7635 C C . LEU A 1 72 ? -7.328 -4.670 -4.575 1.00 0.00 72 LEU A C 5
ATOM 7636 O O . LEU A 1 72 ? -6.804 -3.620 -4.950 1.00 0.00 72 LEU A O 5
ATOM 7652 N N . LEU A 1 73 ? -6.744 -5.859 -4.675 1.00 0.00 73 LEU A N 5
ATOM 7653 C CA . LEU A 1 73 ? -5.427 -6.039 -5.231 1.00 0.00 73 LEU A CA 5
ATOM 7654 C C . LEU A 1 73 ? -5.342 -5.448 -6.631 1.00 0.00 73 LEU A C 5
ATOM 7655 O O . LEU A 1 73 ? -4.339 -4.840 -7.002 1.00 0.00 73 LEU A O 5
ATOM 7671 N N . SER A 1 74 ? -6.406 -5.636 -7.400 1.00 0.00 74 SER A N 5
ATOM 7672 C CA . SER A 1 74 ? -6.471 -5.125 -8.760 1.00 0.00 74 SER A CA 5
ATOM 7673 C C . SER A 1 74 ? -6.235 -3.621 -8.777 1.00 0.00 74 SER A C 5
ATOM 7674 O O . SER A 1 74 ? -5.547 -3.098 -9.654 1.00 0.00 74 SER A O 5
ATOM 7682 N N . GLU A 1 75 ? -6.807 -2.929 -7.794 1.00 0.00 75 GLU A N 5
ATOM 7683 C CA . GLU A 1 75 ? -6.652 -1.483 -7.689 1.00 0.00 75 GLU A CA 5
ATOM 7684 C C . GLU A 1 75 ? -5.215 -1.117 -7.333 1.00 0.00 75 GLU A C 5
ATOM 7685 O O . GLU A 1 75 ? -4.633 -0.202 -7.916 1.00 0.00 75 GLU A O 5
ATOM 7697 N N . PHE A 1 76 ? -4.653 -1.845 -6.373 1.00 0.00 76 PHE A N 5
ATOM 7698 C CA . PHE A 1 76 ? -3.283 -1.614 -5.927 1.00 0.00 76 PHE A CA 5
ATOM 7699 C C . PHE A 1 76 ? -2.308 -1.723 -7.094 1.00 0.00 76 PHE A C 5
ATOM 7700 O O . PHE A 1 76 ? -1.381 -0.924 -7.220 1.00 0.00 76 PHE A O 5
ATOM 7717 N N . GLY A 1 77 ? -2.530 -2.722 -7.942 1.00 0.00 77 GLY A N 5
ATOM 7718 C CA . GLY A 1 77 ? -1.670 -2.931 -9.092 1.00 0.00 77 GLY A CA 5
ATOM 7719 C C . GLY A 1 77 ? -1.640 -1.736 -10.028 1.00 0.00 77 GLY A C 5
ATOM 7720 O O . GLY A 1 77 ? -0.584 -1.374 -10.548 1.00 0.00 77 GLY A O 5
ATOM 7724 N N . GLN A 1 78 ? -2.802 -1.125 -10.244 1.00 0.00 78 GLN A N 5
ATOM 7725 C CA . GLN A 1 78 ? -2.910 0.034 -11.126 1.00 0.00 78 GLN A CA 5
ATOM 7726 C C . GLN A 1 78 ? -1.917 1.120 -10.727 1.00 0.00 78 GLN A C 5
ATOM 7727 O O . GLN A 1 78 ? -1.271 1.727 -11.582 1.00 0.00 78 GLN A O 5
ATOM 7741 N N . PHE A 1 79 ? -1.793 1.354 -9.424 1.00 0.00 79 PHE A N 5
ATOM 7742 C CA . PHE A 1 79 ? -0.870 2.362 -8.914 1.00 0.00 79 PHE A CA 5
ATOM 7743 C C . PHE A 1 79 ? 0.567 1.991 -9.256 1.00 0.00 79 PHE A C 5
ATOM 7744 O O . PHE A 1 79 ? 1.349 2.830 -9.702 1.00 0.00 79 PHE A O 5
ATOM 7761 N N . LEU A 1 80 ? 0.903 0.723 -9.047 1.00 0.00 80 LEU A N 5
ATOM 7762 C CA . LEU A 1 80 ? 2.242 0.227 -9.334 1.00 0.00 80 LEU A CA 5
ATOM 7763 C C . LEU A 1 80 ? 2.545 0.323 -10.829 1.00 0.00 80 LEU A C 5
ATOM 7764 O O . LEU A 1 80 ? 1.685 0.036 -11.662 1.00 0.00 80 LEU A O 5
ATOM 7780 N N . PRO A 1 81 ? 3.777 0.728 -11.192 1.00 0.00 81 PRO A N 5
ATOM 7781 C CA . PRO A 1 81 ? 4.186 0.856 -12.595 1.00 0.00 81 PRO A CA 5
ATOM 7782 C C . PRO A 1 81 ? 4.075 -0.465 -13.349 1.00 0.00 81 PRO A C 5
ATOM 7783 O O . PRO A 1 81 ? 4.433 -1.519 -12.824 1.00 0.00 81 PRO A O 5
ATOM 7794 N N . GLU A 1 82 ? 3.571 -0.401 -14.578 1.00 0.00 82 GLU A N 5
ATOM 7795 C CA . GLU A 1 82 ? 3.409 -1.593 -15.403 1.00 0.00 82 GLU A CA 5
ATOM 7796 C C . GLU A 1 82 ? 4.737 -2.032 -16.018 1.00 0.00 82 GLU A C 5
ATOM 7797 O O . GLU A 1 82 ? 4.787 -2.440 -17.178 1.00 0.00 82 GLU A O 5
ATOM 7809 N N . ALA A 1 83 ? 5.810 -1.950 -15.237 1.00 0.00 83 ALA A N 5
ATOM 7810 C CA . ALA A 1 83 ? 7.131 -2.343 -15.715 1.00 0.00 83 ALA A CA 5
ATOM 7811 C C . ALA A 1 83 ? 7.220 -3.855 -15.905 1.00 0.00 83 ALA A C 5
ATOM 7812 O O . ALA A 1 83 ? 6.213 -4.559 -15.826 1.00 0.00 83 ALA A O 5
ATOM 7819 N N . LYS A 1 84 ? 8.434 -4.345 -16.148 1.00 0.00 84 LYS A N 5
ATOM 7820 C CA . LYS A 1 84 ? 8.662 -5.774 -16.344 1.00 0.00 84 LYS A CA 5
ATOM 7821 C C . LYS A 1 84 ? 10.151 -6.049 -16.536 1.00 0.00 84 LYS A C 5
ATOM 7822 O O . LYS A 1 84 ? 10.783 -5.495 -17.435 1.00 0.00 84 LYS A O 5
ATOM 7841 N N . ARG A 1 85 ? 10.701 -6.909 -15.687 1.00 0.00 85 ARG A N 5
ATOM 7842 C CA . ARG A 1 85 ? 12.114 -7.262 -15.763 1.00 0.00 85 ARG A CA 5
ATOM 7843 C C . ARG A 1 85 ? 12.335 -8.442 -16.706 1.00 0.00 85 ARG A C 5
ATOM 7844 O O . ARG A 1 85 ? 11.601 -9.445 -16.580 1.00 0.00 85 ARG A O 5
ATOM 7866 N N . ASN B 2 1 ? 2.304 4.835 -7.338 1.00 0.00 1 ASN B N 5
ATOM 7867 C CA . ASN B 2 1 ? 2.026 6.002 -6.460 1.00 0.00 1 ASN B CA 5
ATOM 7868 C C . ASN B 2 1 ? 1.937 5.584 -4.996 1.00 0.00 1 ASN B C 5
ATOM 7869 O O . ASN B 2 1 ? 1.037 6.009 -4.271 1.00 0.00 1 ASN B O 5
ATOM 7882 N N . ILE B 2 2 ? 2.882 4.751 -4.566 1.00 0.00 2 ILE B N 5
ATOM 7883 C CA . ILE B 2 2 ? 2.918 4.277 -3.187 1.00 0.00 2 ILE B CA 5
ATOM 7884 C C . ILE B 2 2 ? 2.967 5.448 -2.213 1.00 0.00 2 ILE B C 5
ATOM 7885 O O . ILE B 2 2 ? 2.372 5.399 -1.138 1.00 0.00 2 ILE B O 5
ATOM 7901 N N . GLN B 2 3 ? 3.672 6.503 -2.602 1.00 0.00 3 GLN B N 5
ATOM 7902 C CA . GLN B 2 3 ? 3.789 7.693 -1.773 1.00 0.00 3 GLN B CA 5
ATOM 7903 C C . GLN B 2 3 ? 2.411 8.264 -1.458 1.00 0.00 3 GLN B C 5
ATOM 7904 O O . GLN B 2 3 ? 2.120 8.617 -0.317 1.00 0.00 3 GLN B O 5
ATOM 7918 N N . MET B 2 4 ? 1.568 8.350 -2.481 1.00 0.00 4 MET B N 5
ATOM 7919 C CA . MET B 2 4 ? 0.220 8.881 -2.321 1.00 0.00 4 MET B CA 5
ATOM 7920 C C . MET B 2 4 ? -0.682 7.913 -1.558 1.00 0.00 4 MET B C 5
ATOM 7921 O O . MET B 2 4 ? -1.443 8.325 -0.683 1.00 0.00 4 MET B O 5
ATOM 7935 N N . LEU B 2 5 ? -0.603 6.627 -1.897 1.00 0.00 5 LEU B N 5
ATOM 7936 C CA . LEU B 2 5 ? -1.426 5.613 -1.240 1.00 0.00 5 LEU B CA 5
ATOM 7937 C C . LEU B 2 5 ? -1.124 5.555 0.253 1.00 0.00 5 LEU B C 5
ATOM 7938 O O . LEU B 2 5 ? -2.030 5.627 1.083 1.00 0.00 5 LEU B O 5
ATOM 7954 N N . LEU B 2 6 ? 0.156 5.437 0.584 1.00 0.00 6 LEU B N 5
ATOM 7955 C CA . LEU B 2 6 ? 0.586 5.384 1.973 1.00 0.00 6 LEU B CA 5
ATOM 7956 C C . LEU B 2 6 ? 0.187 6.666 2.694 1.00 0.00 6 LEU B C 5
ATOM 7957 O O . LEU B 2 6 ? -0.229 6.638 3.853 1.00 0.00 6 LEU B O 5
ATOM 7973 N N . GLU B 2 7 ? 0.301 7.785 1.986 1.00 0.00 7 GLU B N 5
ATOM 7974 C CA . GLU B 2 7 ? -0.062 9.085 2.537 1.00 0.00 7 GLU B CA 5
ATOM 7975 C C . GLU B 2 7 ? -1.555 9.135 2.850 1.00 0.00 7 GLU B C 5
ATOM 7976 O O . GLU B 2 7 ? -1.975 9.754 3.827 1.00 0.00 7 GLU B O 5
ATOM 7988 N N . ALA B 2 8 ? -2.348 8.476 2.007 1.00 0.00 8 ALA B N 5
ATOM 7989 C CA . ALA B 2 8 ? -3.798 8.434 2.178 1.00 0.00 8 ALA B CA 5
ATOM 7990 C C . ALA B 2 8 ? -4.178 7.938 3.569 1.00 0.00 8 ALA B C 5
ATOM 7991 O O . ALA B 2 8 ? -5.119 8.445 4.182 1.00 0.00 8 ALA B O 5
ATOM 7998 N N . ALA B 2 9 ? -3.444 6.944 4.057 1.00 0.00 9 ALA B N 5
ATOM 7999 C CA . ALA B 2 9 ? -3.701 6.373 5.374 1.00 0.00 9 ALA B CA 5
ATOM 8000 C C . ALA B 2 9 ? -3.697 7.451 6.453 1.00 0.00 9 ALA B C 5
ATOM 8001 O O . ALA B 2 9 ? -4.567 7.474 7.324 1.00 0.00 9 ALA B O 5
ATOM 8008 N N . ASP B 2 10 ? -2.713 8.343 6.388 1.00 0.00 10 ASP B N 5
ATOM 8009 C CA . ASP B 2 10 ? -2.594 9.427 7.356 1.00 0.00 10 ASP B CA 5
ATOM 8010 C C . ASP B 2 10 ? -3.793 10.368 7.271 1.00 0.00 10 ASP B C 5
ATOM 8011 O O . ASP B 2 10 ? -4.292 10.850 8.288 1.00 0.00 10 ASP B O 5
ATOM 8020 N N . TYR B 2 11 ? -4.243 10.627 6.048 1.00 0.00 11 TYR B N 5
ATOM 8021 C CA . TYR B 2 11 ? -5.380 11.515 5.812 1.00 0.00 11 TYR B CA 5
ATOM 8022 C C . TYR B 2 11 ? -6.629 11.031 6.542 1.00 0.00 11 TYR B C 5
ATOM 8023 O O . TYR B 2 11 ? -7.244 11.780 7.302 1.00 0.00 11 TYR B O 5
ATOM 8041 N N . LEU B 2 12 ? -7.003 9.781 6.297 1.00 0.00 12 LEU B N 5
ATOM 8042 C CA . LEU B 2 12 ? -8.183 9.199 6.923 1.00 0.00 12 LEU B CA 5
ATOM 8043 C C . LEU B 2 12 ? -8.024 9.131 8.438 1.00 0.00 12 LEU B C 5
ATOM 8044 O O . LEU B 2 12 ? -8.924 9.518 9.183 1.00 0.00 12 LEU B O 5
ATOM 8060 N N . GLU B 2 13 ? -6.875 8.638 8.889 1.00 0.00 13 GLU B N 5
ATOM 8061 C CA . GLU B 2 13 ? -6.602 8.522 10.317 1.00 0.00 13 GLU B CA 5
ATOM 8062 C C . GLU B 2 13 ? -6.600 9.894 10.983 1.00 0.00 13 GLU B C 5
ATOM 8063 O O . GLU B 2 13 ? -5.642 10.661 10.751 1.00 0.00 13 GLU B O 5
ATOM 8076 N N . GLU A 1 1 ? -3.998 26.422 -5.681 1.00 0.00 1 GLU A N 6
ATOM 8077 C CA . GLU A 1 1 ? -3.688 25.187 -4.916 1.00 0.00 1 GLU A CA 6
ATOM 8078 C C . GLU A 1 1 ? -4.939 24.332 -4.734 1.00 0.00 1 GLU A C 6
ATOM 8079 O O . GLU A 1 1 ? -6.003 24.839 -4.377 1.00 0.00 1 GLU A O 6
ATOM 8093 N N . SER A 1 2 ? -4.801 23.032 -4.981 1.00 0.00 2 SER A N 6
ATOM 8094 C CA . SER A 1 2 ? -5.917 22.101 -4.845 1.00 0.00 2 SER A CA 6
ATOM 8095 C C . SER A 1 2 ? -5.438 20.659 -4.972 1.00 0.00 2 SER A C 6
ATOM 8096 O O . SER A 1 2 ? -4.675 20.326 -5.878 1.00 0.00 2 SER A O 6
ATOM 8104 N N . ASP A 1 3 ? -5.892 19.808 -4.057 1.00 0.00 3 ASP A N 6
ATOM 8105 C CA . ASP A 1 3 ? -5.509 18.401 -4.065 1.00 0.00 3 ASP A CA 6
ATOM 8106 C C . ASP A 1 3 ? -5.981 17.718 -5.344 1.00 0.00 3 ASP A C 6
ATOM 8107 O O . ASP A 1 3 ? -7.138 17.856 -5.743 1.00 0.00 3 ASP A O 6
ATOM 8116 N N . SER A 1 4 ? -5.079 16.980 -5.983 1.00 0.00 4 SER A N 6
ATOM 8117 C CA . SER A 1 4 ? -5.388 16.275 -7.208 1.00 0.00 4 SER A CA 6
ATOM 8118 C C . SER A 1 4 ? -6.439 15.207 -6.999 1.00 0.00 4 SER A C 6
ATOM 8119 O O . SER A 1 4 ? -6.550 14.616 -5.924 1.00 0.00 4 SER A O 6
ATOM 8127 N N . VAL A 1 5 ? -7.190 14.956 -8.056 1.00 0.00 5 VAL A N 6
ATOM 8128 C CA . VAL A 1 5 ? -8.229 13.946 -8.043 1.00 0.00 5 VAL A CA 6
ATOM 8129 C C . VAL A 1 5 ? -7.648 12.602 -7.624 1.00 0.00 5 VAL A C 6
ATOM 8130 O O . VAL A 1 5 ? -8.289 11.832 -6.913 1.00 0.00 5 VAL A O 6
ATOM 8143 N N . GLU A 1 6 ? -6.425 12.337 -8.072 1.00 0.00 6 GLU A N 6
ATOM 8144 C CA . GLU A 1 6 ? -5.734 11.093 -7.752 1.00 0.00 6 GLU A CA 6
ATOM 8145 C C . GLU A 1 6 ? -5.557 10.927 -6.245 1.00 0.00 6 GLU A C 6
ATOM 8146 O O . GLU A 1 6 ? -5.615 9.813 -5.726 1.00 0.00 6 GLU A O 6
ATOM 8158 N N . PHE A 1 7 ? -5.334 12.038 -5.544 1.00 0.00 7 PHE A N 6
ATOM 8159 C CA . PHE A 1 7 ? -5.147 12.000 -4.094 1.00 0.00 7 PHE A CA 6
ATOM 8160 C C . PHE A 1 7 ? -6.380 11.416 -3.411 1.00 0.00 7 PHE A C 6
ATOM 8161 O O . PHE A 1 7 ? -6.292 10.414 -2.701 1.00 0.00 7 PHE A O 6
ATOM 8178 N N . ASN A 1 8 ? -7.534 12.030 -3.656 1.00 0.00 8 ASN A N 6
ATOM 8179 C CA . ASN A 1 8 ? -8.784 11.552 -3.095 1.00 0.00 8 ASN A CA 6
ATOM 8180 C C . ASN A 1 8 ? -9.086 10.176 -3.667 1.00 0.00 8 ASN A C 6
ATOM 8181 O O . ASN A 1 8 ? -9.638 9.304 -2.996 1.00 0.00 8 ASN A O 6
ATOM 8192 N N . ASN A 1 9 ? -8.686 10.004 -4.919 1.00 0.00 9 ASN A N 6
ATOM 8193 C CA . ASN A 1 9 ? -8.861 8.754 -5.639 1.00 0.00 9 ASN A CA 6
ATOM 8194 C C . ASN A 1 9 ? -8.222 7.612 -4.855 1.00 0.00 9 ASN A C 6
ATOM 8195 O O . ASN A 1 9 ? -8.784 6.521 -4.747 1.00 0.00 9 ASN A O 6
ATOM 8206 N N . ALA A 1 10 ? -7.044 7.887 -4.300 1.00 0.00 10 ALA A N 6
ATOM 8207 C CA . ALA A 1 10 ? -6.313 6.907 -3.509 1.00 0.00 10 ALA A CA 6
ATOM 8208 C C . ALA A 1 10 ? -7.001 6.671 -2.171 1.00 0.00 10 ALA A C 6
ATOM 8209 O O . ALA A 1 10 ? -7.070 5.537 -1.686 1.00 0.00 10 ALA A O 6
ATOM 8216 N N . ILE A 1 11 ? -7.514 7.749 -1.578 1.00 0.00 11 ILE A N 6
ATOM 8217 C CA . ILE A 1 11 ? -8.204 7.656 -0.298 1.00 0.00 11 ILE A CA 6
ATOM 8218 C C . ILE A 1 11 ? -9.294 6.599 -0.363 1.00 0.00 11 ILE A C 6
ATOM 8219 O O . ILE A 1 11 ? -9.472 5.816 0.565 1.00 0.00 11 ILE A O 6
ATOM 8235 N N . SER A 1 12 ? -10.024 6.596 -1.473 1.00 0.00 12 SER A N 6
ATOM 8236 C CA . SER A 1 12 ? -11.109 5.645 -1.677 1.00 0.00 12 SER A CA 6
ATOM 8237 C C . SER A 1 12 ? -10.620 4.210 -1.511 1.00 0.00 12 SER A C 6
ATOM 8238 O O . SER A 1 12 ? -11.333 3.367 -0.970 1.00 0.00 12 SER A O 6
ATOM 8246 N N . TYR A 1 13 ? -9.406 3.933 -1.980 1.00 0.00 13 TYR A N 6
ATOM 8247 C CA . TYR A 1 13 ? -8.847 2.592 -1.875 1.00 0.00 13 TYR A CA 6
ATOM 8248 C C . TYR A 1 13 ? -8.572 2.231 -0.420 1.00 0.00 13 TYR A C 6
ATOM 8249 O O . TYR A 1 13 ? -9.077 1.231 0.086 1.00 0.00 13 TYR A O 6
ATOM 8267 N N . VAL A 1 14 ? -7.767 3.053 0.246 1.00 0.00 14 VAL A N 6
ATOM 8268 C CA . VAL A 1 14 ? -7.422 2.819 1.647 1.00 0.00 14 VAL A CA 6
ATOM 8269 C C . VAL A 1 14 ? -8.673 2.748 2.515 1.00 0.00 14 VAL A C 6
ATOM 8270 O O . VAL A 1 14 ? -8.771 1.927 3.427 1.00 0.00 14 VAL A O 6
ATOM 8283 N N . ASN A 1 15 ? -9.621 3.627 2.223 1.00 0.00 15 ASN A N 6
ATOM 8284 C CA . ASN A 1 15 ? -10.875 3.701 2.960 1.00 0.00 15 ASN A CA 6
ATOM 8285 C C . ASN A 1 15 ? -11.694 2.437 2.771 1.00 0.00 15 ASN A C 6
ATOM 8286 O O . ASN A 1 15 ? -12.085 1.783 3.737 1.00 0.00 15 ASN A O 6
ATOM 8297 N N . LYS A 1 16 ? -11.947 2.103 1.514 1.00 0.00 16 LYS A N 6
ATOM 8298 C CA . LYS A 1 16 ? -12.720 0.911 1.176 1.00 0.00 16 LYS A CA 6
ATOM 8299 C C . LYS A 1 16 ? -12.113 -0.313 1.848 1.00 0.00 16 LYS A C 6
ATOM 8300 O O . LYS A 1 16 ? -12.828 -1.178 2.348 1.00 0.00 16 LYS A O 6
ATOM 8319 N N . ILE A 1 17 ? -10.787 -0.367 1.869 1.00 0.00 17 ILE A N 6
ATOM 8320 C CA . ILE A 1 17 ? -10.079 -1.470 2.500 1.00 0.00 17 ILE A CA 6
ATOM 8321 C C . ILE A 1 17 ? -10.393 -1.500 3.992 1.00 0.00 17 ILE A C 6
ATOM 8322 O O . ILE A 1 17 ? -10.533 -2.565 4.592 1.00 0.00 17 ILE A O 6
ATOM 8338 N N . LYS A 1 18 ? -10.503 -0.312 4.577 1.00 0.00 18 LYS A N 6
ATOM 8339 C CA . LYS A 1 18 ? -10.800 -0.171 5.996 1.00 0.00 18 LYS A CA 6
ATOM 8340 C C . LYS A 1 18 ? -12.205 -0.679 6.312 1.00 0.00 18 LYS A C 6
ATOM 8341 O O . LYS A 1 18 ? -12.403 -1.441 7.258 1.00 0.00 18 LYS A O 6
ATOM 8360 N N . THR A 1 19 ? -13.177 -0.247 5.512 1.00 0.00 19 THR A N 6
ATOM 8361 C CA . THR A 1 19 ? -14.566 -0.651 5.701 1.00 0.00 19 THR A CA 6
ATOM 8362 C C . THR A 1 19 ? -14.768 -2.117 5.334 1.00 0.00 19 THR A C 6
ATOM 8363 O O . THR A 1 19 ? -15.649 -2.788 5.871 1.00 0.00 19 THR A O 6
ATOM 8374 N N . ARG A 1 20 ? -13.952 -2.607 4.409 1.00 0.00 20 ARG A N 6
ATOM 8375 C CA . ARG A 1 20 ? -14.049 -3.991 3.971 1.00 0.00 20 ARG A CA 6
ATOM 8376 C C . ARG A 1 20 ? -13.704 -4.945 5.107 1.00 0.00 20 ARG A C 6
ATOM 8377 O O . ARG A 1 20 ? -14.501 -5.811 5.469 1.00 0.00 20 ARG A O 6
ATOM 8398 N N . PHE A 1 21 ? -12.511 -4.781 5.665 1.00 0.00 21 PHE A N 6
ATOM 8399 C CA . PHE A 1 21 ? -12.058 -5.629 6.760 1.00 0.00 21 PHE A CA 6
ATOM 8400 C C . PHE A 1 21 ? -12.405 -5.025 8.120 1.00 0.00 21 PHE A C 6
ATOM 8401 O O . PHE A 1 21 ? -11.605 -5.092 9.054 1.00 0.00 21 PHE A O 6
ATOM 8418 N N . LEU A 1 22 ? -13.599 -4.449 8.236 1.00 0.00 22 LEU A N 6
ATOM 8419 C CA . LEU A 1 22 ? -14.033 -3.856 9.498 1.00 0.00 22 LEU A CA 6
ATOM 8420 C C . LEU A 1 22 ? -13.982 -4.886 10.622 1.00 0.00 22 LEU A C 6
ATOM 8421 O O . LEU A 1 22 ? -13.722 -4.550 11.776 1.00 0.00 22 LEU A O 6
ATOM 8437 N N . ASP A 1 23 ? -14.223 -6.145 10.269 1.00 0.00 23 ASP A N 6
ATOM 8438 C CA . ASP A 1 23 ? -14.197 -7.233 11.237 1.00 0.00 23 ASP A CA 6
ATOM 8439 C C . ASP A 1 23 ? -12.759 -7.571 11.615 1.00 0.00 23 ASP A C 6
ATOM 8440 O O . ASP A 1 23 ? -12.466 -7.875 12.770 1.00 0.00 23 ASP A O 6
ATOM 8449 N N . HIS A 1 24 ? -11.869 -7.516 10.626 1.00 0.00 24 HIS A N 6
ATOM 8450 C CA . HIS A 1 24 ? -10.465 -7.806 10.825 1.00 0.00 24 HIS A CA 6
ATOM 8451 C C . HIS A 1 24 ? -9.634 -6.519 10.785 1.00 0.00 24 HIS A C 6
ATOM 8452 O O . HIS A 1 24 ? -9.007 -6.210 9.772 1.00 0.00 24 HIS A O 6
ATOM 8467 N N . PRO A 1 25 ? -9.620 -5.742 11.887 1.00 0.00 25 PRO A N 6
ATOM 8468 C CA . PRO A 1 25 ? -8.863 -4.484 11.964 1.00 0.00 25 PRO A CA 6
ATOM 8469 C C . PRO A 1 25 ? -7.370 -4.683 11.727 1.00 0.00 25 PRO A C 6
ATOM 8470 O O . PRO A 1 25 ? -6.706 -3.827 11.141 1.00 0.00 25 PRO A O 6
ATOM 8481 N N . GLU A 1 26 ? -6.849 -5.815 12.188 1.00 0.00 26 GLU A N 6
ATOM 8482 C CA . GLU A 1 26 ? -5.433 -6.134 12.030 1.00 0.00 26 GLU A CA 6
ATOM 8483 C C . GLU A 1 26 ? -5.001 -6.019 10.570 1.00 0.00 26 GLU A C 6
ATOM 8484 O O . GLU A 1 26 ? -3.843 -5.720 10.277 1.00 0.00 26 GLU A O 6
ATOM 8496 N N . ILE A 1 27 ? -5.936 -6.269 9.660 1.00 0.00 27 ILE A N 6
ATOM 8497 C CA . ILE A 1 27 ? -5.655 -6.203 8.229 1.00 0.00 27 ILE A CA 6
ATOM 8498 C C . ILE A 1 27 ? -5.288 -4.788 7.800 1.00 0.00 27 ILE A C 6
ATOM 8499 O O . ILE A 1 27 ? -4.291 -4.579 7.108 1.00 0.00 27 ILE A O 6
ATOM 8515 N N . TYR A 1 28 ? -6.108 -3.822 8.206 1.00 0.00 28 TYR A N 6
ATOM 8516 C CA . TYR A 1 28 ? -5.881 -2.424 7.857 1.00 0.00 28 TYR A CA 6
ATOM 8517 C C . TYR A 1 28 ? -4.490 -1.975 8.292 1.00 0.00 28 TYR A C 6
ATOM 8518 O O . TYR A 1 28 ? -3.732 -1.414 7.502 1.00 0.00 28 TYR A O 6
ATOM 8536 N N . ARG A 1 29 ? -4.162 -2.232 9.554 1.00 0.00 29 ARG A N 6
ATOM 8537 C CA . ARG A 1 29 ? -2.868 -1.864 10.106 1.00 0.00 29 ARG A CA 6
ATOM 8538 C C . ARG A 1 29 ? -1.724 -2.488 9.312 1.00 0.00 29 ARG A C 6
ATOM 8539 O O . ARG A 1 29 ? -0.789 -1.798 8.908 1.00 0.00 29 ARG A O 6
ATOM 8560 N N . SER A 1 30 ? -1.806 -3.798 9.100 1.00 0.00 30 SER A N 6
ATOM 8561 C CA . SER A 1 30 ? -0.778 -4.526 8.359 1.00 0.00 30 SER A CA 6
ATOM 8562 C C . SER A 1 30 ? -0.500 -3.873 7.006 1.00 0.00 30 SER A C 6
ATOM 8563 O O . SER A 1 30 ? 0.646 -3.558 6.687 1.00 0.00 30 SER A O 6
ATOM 8571 N N . PHE A 1 31 ? -1.555 -3.672 6.220 1.00 0.00 31 PHE A N 6
ATOM 8572 C CA . PHE A 1 31 ? -1.433 -3.052 4.903 1.00 0.00 31 PHE A CA 6
ATOM 8573 C C . PHE A 1 31 ? -0.641 -1.749 4.976 1.00 0.00 31 PHE A C 6
ATOM 8574 O O . PHE A 1 31 ? 0.299 -1.536 4.207 1.00 0.00 31 PHE A O 6
ATOM 8591 N N . LEU A 1 32 ? -1.032 -0.881 5.901 1.00 0.00 32 LEU A N 6
ATOM 8592 C CA . LEU A 1 32 ? -0.365 0.402 6.070 1.00 0.00 32 LEU A CA 6
ATOM 8593 C C . LEU A 1 32 ? 1.106 0.201 6.408 1.00 0.00 32 LEU A C 6
ATOM 8594 O O . LEU A 1 32 ? 1.971 0.911 5.901 1.00 0.00 32 LEU A O 6
ATOM 8610 N N . GLU A 1 33 ? 1.381 -0.784 7.257 1.00 0.00 33 GLU A N 6
ATOM 8611 C CA . GLU A 1 33 ? 2.751 -1.095 7.648 1.00 0.00 33 GLU A CA 6
ATOM 8612 C C . GLU A 1 33 ? 3.543 -1.582 6.444 1.00 0.00 33 GLU A C 6
ATOM 8613 O O . GLU A 1 33 ? 4.742 -1.334 6.343 1.00 0.00 33 GLU A O 6
ATOM 8625 N N . ILE A 1 34 ? 2.866 -2.268 5.526 1.00 0.00 34 ILE A N 6
ATOM 8626 C CA . ILE A 1 34 ? 3.513 -2.773 4.325 1.00 0.00 34 ILE A CA 6
ATOM 8627 C C . ILE A 1 34 ? 4.067 -1.622 3.498 1.00 0.00 34 ILE A C 6
ATOM 8628 O O . ILE A 1 34 ? 5.255 -1.590 3.176 1.00 0.00 34 ILE A O 6
ATOM 8644 N N . LEU A 1 35 ? 3.200 -0.666 3.179 1.00 0.00 35 LEU A N 6
ATOM 8645 C CA . LEU A 1 35 ? 3.603 0.506 2.413 1.00 0.00 35 LEU A CA 6
ATOM 8646 C C . LEU A 1 35 ? 4.651 1.285 3.196 1.00 0.00 35 LEU A C 6
ATOM 8647 O O . LEU A 1 35 ? 5.649 1.747 2.644 1.00 0.00 35 LEU A O 6
ATOM 8663 N N . HIS A 1 36 ? 4.410 1.409 4.497 1.00 0.00 36 HIS A N 6
ATOM 8664 C CA . HIS A 1 36 ? 5.313 2.113 5.396 1.00 0.00 36 HIS A CA 6
ATOM 8665 C C . HIS A 1 36 ? 6.717 1.517 5.335 1.00 0.00 36 HIS A C 6
ATOM 8666 O O . HIS A 1 36 ? 7.707 2.244 5.234 1.00 0.00 36 HIS A O 6
ATOM 8681 N N . THR A 1 37 ? 6.786 0.189 5.386 1.00 0.00 37 THR A N 6
ATOM 8682 C CA . THR A 1 37 ? 8.056 -0.530 5.335 1.00 0.00 37 THR A CA 6
ATOM 8683 C C . THR A 1 37 ? 8.925 -0.022 4.190 1.00 0.00 37 THR A C 6
ATOM 8684 O O . THR A 1 37 ? 10.150 0.036 4.306 1.00 0.00 37 THR A O 6
ATOM 8695 N N . TYR A 1 38 ? 8.282 0.353 3.091 1.00 0.00 38 TYR A N 6
ATOM 8696 C CA . TYR A 1 38 ? 8.988 0.866 1.928 1.00 0.00 38 TYR A CA 6
ATOM 8697 C C . TYR A 1 38 ? 9.854 2.058 2.304 1.00 0.00 38 TYR A C 6
ATOM 8698 O O . TYR A 1 38 ? 11.049 2.099 2.009 1.00 0.00 38 TYR A O 6
ATOM 8716 N N . GLN A 1 39 ? 9.224 3.030 2.946 1.00 0.00 39 GLN A N 6
ATOM 8717 C CA . GLN A 1 39 ? 9.904 4.250 3.363 1.00 0.00 39 GLN A CA 6
ATOM 8718 C C . GLN A 1 39 ? 10.880 3.989 4.505 1.00 0.00 39 GLN A C 6
ATOM 8719 O O . GLN A 1 39 ? 11.923 4.630 4.596 1.00 0.00 39 GLN A O 6
ATOM 8733 N N . LYS A 1 40 ? 10.522 3.056 5.383 1.00 0.00 40 LYS A N 6
ATOM 8734 C CA . LYS A 1 40 ? 11.356 2.722 6.533 1.00 0.00 40 LYS A CA 6
ATOM 8735 C C . LYS A 1 40 ? 12.789 2.397 6.119 1.00 0.00 40 LYS A C 6
ATOM 8736 O O . LYS A 1 40 ? 13.740 2.903 6.712 1.00 0.00 40 LYS A O 6
ATOM 8755 N N . GLU A 1 41 ? 12.940 1.548 5.108 1.00 0.00 41 GLU A N 6
ATOM 8756 C CA . GLU A 1 41 ? 14.265 1.160 4.632 1.00 0.00 41 GLU A CA 6
ATOM 8757 C C . GLU A 1 41 ? 15.019 2.348 4.040 1.00 0.00 41 GLU A C 6
ATOM 8758 O O . GLU A 1 41 ? 16.207 2.532 4.303 1.00 0.00 41 GLU A O 6
ATOM 8770 N N . GLN A 1 42 ? 14.324 3.148 3.240 1.00 0.00 42 GLN A N 6
ATOM 8771 C CA . GLN A 1 42 ? 14.932 4.316 2.609 1.00 0.00 42 GLN A CA 6
ATOM 8772 C C . GLN A 1 42 ? 15.336 5.362 3.647 1.00 0.00 42 GLN A C 6
ATOM 8773 O O . GLN A 1 42 ? 16.324 6.076 3.468 1.00 0.00 42 GLN A O 6
ATOM 8787 N N . LEU A 1 43 ? 14.558 5.458 4.722 1.00 0.00 43 LEU A N 6
ATOM 8788 C CA . LEU A 1 43 ? 14.823 6.426 5.786 1.00 0.00 43 LEU A CA 6
ATOM 8789 C C . LEU A 1 43 ? 15.963 5.975 6.701 1.00 0.00 43 LEU A C 6
ATOM 8790 O O . LEU A 1 43 ? 15.859 6.070 7.923 1.00 0.00 43 LEU A O 6
ATOM 8806 N N . HIS A 1 44 ? 17.051 5.496 6.106 1.00 0.00 44 HIS A N 6
ATOM 8807 C CA . HIS A 1 44 ? 18.206 5.046 6.877 1.00 0.00 44 HIS A CA 6
ATOM 8808 C C . HIS A 1 44 ? 19.458 5.818 6.478 1.00 0.00 44 HIS A C 6
ATOM 8809 O O . HIS A 1 44 ? 20.557 5.517 6.946 1.00 0.00 44 HIS A O 6
ATOM 8824 N N . THR A 1 45 ? 19.279 6.816 5.614 1.00 0.00 45 THR A N 6
ATOM 8825 C CA . THR A 1 45 ? 20.385 7.643 5.141 1.00 0.00 45 THR A CA 6
ATOM 8826 C C . THR A 1 45 ? 21.404 6.816 4.364 1.00 0.00 45 THR A C 6
ATOM 8827 O O . THR A 1 45 ? 21.717 5.687 4.740 1.00 0.00 45 THR A O 6
ATOM 8838 N N . LYS A 1 46 ? 21.926 7.396 3.286 1.00 0.00 46 LYS A N 6
ATOM 8839 C CA . LYS A 1 46 ? 22.916 6.731 2.454 1.00 0.00 46 LYS A CA 6
ATOM 8840 C C . LYS A 1 46 ? 22.345 5.466 1.814 1.00 0.00 46 LYS A C 6
ATOM 8841 O O . LYS A 1 46 ? 21.596 4.722 2.446 1.00 0.00 46 LYS A O 6
ATOM 8860 N N . GLY A 1 47 ? 22.702 5.224 0.557 1.00 0.00 47 GLY A N 6
ATOM 8861 C CA . GLY A 1 47 ? 22.209 4.046 -0.131 1.00 0.00 47 GLY A CA 6
ATOM 8862 C C . GLY A 1 47 ? 22.910 3.796 -1.452 1.00 0.00 47 GLY A C 6
ATOM 8863 O O . GLY A 1 47 ? 22.958 4.671 -2.316 1.00 0.00 47 GLY A O 6
ATOM 8867 N N . ARG A 1 48 ? 23.449 2.590 -1.605 1.00 0.00 48 ARG A N 6
ATOM 8868 C CA . ARG A 1 48 ? 24.146 2.207 -2.826 1.00 0.00 48 ARG A CA 6
ATOM 8869 C C . ARG A 1 48 ? 23.157 1.774 -3.906 1.00 0.00 48 ARG A C 6
ATOM 8870 O O . ARG A 1 48 ? 22.115 1.191 -3.603 1.00 0.00 48 ARG A O 6
ATOM 8891 N N . PRO A 1 49 ? 23.475 2.042 -5.185 1.00 0.00 49 PRO A N 6
ATOM 8892 C CA . PRO A 1 49 ? 22.617 1.667 -6.312 1.00 0.00 49 PRO A CA 6
ATOM 8893 C C . PRO A 1 49 ? 22.245 0.193 -6.268 1.00 0.00 49 PRO A C 6
ATOM 8894 O O . PRO A 1 49 ? 23.050 -0.642 -5.856 1.00 0.00 49 PRO A O 6
ATOM 8905 N N . PHE A 1 50 ? 21.017 -0.116 -6.688 1.00 0.00 50 PHE A N 6
ATOM 8906 C CA . PHE A 1 50 ? 20.534 -1.493 -6.690 1.00 0.00 50 PHE A CA 6
ATOM 8907 C C . PHE A 1 50 ? 20.314 -1.990 -5.263 1.00 0.00 50 PHE A C 6
ATOM 8908 O O . PHE A 1 50 ? 20.924 -1.482 -4.322 1.00 0.00 50 PHE A O 6
ATOM 8925 N N . ARG A 1 51 ? 19.428 -2.976 -5.111 1.00 0.00 51 ARG A N 6
ATOM 8926 C CA . ARG A 1 51 ? 19.107 -3.542 -3.806 1.00 0.00 51 ARG A CA 6
ATOM 8927 C C . ARG A 1 51 ? 18.326 -2.542 -2.966 1.00 0.00 51 ARG A C 6
ATOM 8928 O O . ARG A 1 51 ? 18.883 -1.584 -2.430 1.00 0.00 51 ARG A O 6
ATOM 8949 N N . GLY A 1 52 ? 17.026 -2.782 -2.864 1.00 0.00 52 GLY A N 6
ATOM 8950 C CA . GLY A 1 52 ? 16.156 -1.914 -2.101 1.00 0.00 52 GLY A CA 6
ATOM 8951 C C . GLY A 1 52 ? 14.704 -2.218 -2.352 1.00 0.00 52 GLY A C 6
ATOM 8952 O O . GLY A 1 52 ? 14.271 -2.367 -3.495 1.00 0.00 52 GLY A O 6
ATOM 8956 N N . MET A 1 53 ? 13.961 -2.319 -1.270 1.00 0.00 53 MET A N 6
ATOM 8957 C CA . MET A 1 53 ? 12.545 -2.618 -1.325 1.00 0.00 53 MET A CA 6
ATOM 8958 C C . MET A 1 53 ? 11.784 -1.602 -2.168 1.00 0.00 53 MET A C 6
ATOM 8959 O O . MET A 1 53 ? 12.145 -0.427 -2.222 1.00 0.00 53 MET A O 6
ATOM 8973 N N . SER A 1 54 ? 10.724 -2.068 -2.820 1.00 0.00 54 SER A N 6
ATOM 8974 C CA . SER A 1 54 ? 9.902 -1.207 -3.659 1.00 0.00 54 SER A CA 6
ATOM 8975 C C . SER A 1 54 ? 8.589 -1.900 -4.013 1.00 0.00 54 SER A C 6
ATOM 8976 O O . SER A 1 54 ? 8.044 -2.659 -3.211 1.00 0.00 54 SER A O 6
ATOM 8984 N N . GLU A 1 55 ? 8.083 -1.640 -5.214 1.00 0.00 55 GLU A N 6
ATOM 8985 C CA . GLU A 1 55 ? 6.834 -2.242 -5.665 1.00 0.00 55 GLU A CA 6
ATOM 8986 C C . GLU A 1 55 ? 6.922 -3.766 -5.645 1.00 0.00 55 GLU A C 6
ATOM 8987 O O . GLU A 1 55 ? 5.918 -4.452 -5.458 1.00 0.00 55 GLU A O 6
ATOM 8999 N N . GLU A 1 56 ? 8.128 -4.287 -5.850 1.00 0.00 56 GLU A N 6
ATOM 9000 C CA . GLU A 1 56 ? 8.353 -5.730 -5.870 1.00 0.00 56 GLU A CA 6
ATOM 9001 C C . GLU A 1 56 ? 7.928 -6.395 -4.559 1.00 0.00 56 GLU A C 6
ATOM 9002 O O . GLU A 1 56 ? 7.197 -7.386 -4.571 1.00 0.00 56 GLU A O 6
ATOM 9014 N N . GLU A 1 57 ? 8.397 -5.860 -3.435 1.00 0.00 57 GLU A N 6
ATOM 9015 C CA . GLU A 1 57 ? 8.068 -6.424 -2.127 1.00 0.00 57 GLU A CA 6
ATOM 9016 C C . GLU A 1 57 ? 6.706 -5.951 -1.627 1.00 0.00 57 GLU A C 6
ATOM 9017 O O . GLU A 1 57 ? 5.916 -6.747 -1.118 1.00 0.00 57 GLU A O 6
ATOM 9029 N N . VAL A 1 58 ? 6.439 -4.657 -1.762 1.00 0.00 58 VAL A N 6
ATOM 9030 C CA . VAL A 1 58 ? 5.174 -4.088 -1.308 1.00 0.00 58 VAL A CA 6
ATOM 9031 C C . VAL A 1 58 ? 3.987 -4.847 -1.893 1.00 0.00 58 VAL A C 6
ATOM 9032 O O . VAL A 1 58 ? 3.038 -5.172 -1.181 1.00 0.00 58 VAL A O 6
ATOM 9045 N N . PHE A 1 59 ? 4.050 -5.139 -3.186 1.00 0.00 59 PHE A N 6
ATOM 9046 C CA . PHE A 1 59 ? 2.981 -5.873 -3.855 1.00 0.00 59 PHE A CA 6
ATOM 9047 C C . PHE A 1 59 ? 2.822 -7.264 -3.250 1.00 0.00 59 PHE A C 6
ATOM 9048 O O . PHE A 1 59 ? 1.717 -7.799 -3.178 1.00 0.00 59 PHE A O 6
ATOM 9065 N N . THR A 1 60 ? 3.939 -7.847 -2.829 1.00 0.00 60 THR A N 6
ATOM 9066 C CA . THR A 1 60 ? 3.938 -9.183 -2.243 1.00 0.00 60 THR A CA 6
ATOM 9067 C C . THR A 1 60 ? 3.194 -9.226 -0.907 1.00 0.00 60 THR A C 6
ATOM 9068 O O . THR A 1 60 ? 2.258 -10.005 -0.737 1.00 0.00 60 THR A O 6
ATOM 9079 N N . GLU A 1 61 ? 3.623 -8.395 0.038 1.00 0.00 61 GLU A N 6
ATOM 9080 C CA . GLU A 1 61 ? 3.010 -8.346 1.361 1.00 0.00 61 GLU A CA 6
ATOM 9081 C C . GLU A 1 61 ? 1.523 -8.012 1.280 1.00 0.00 61 GLU A C 6
ATOM 9082 O O . GLU A 1 61 ? 0.702 -8.643 1.948 1.00 0.00 61 GLU A O 6
ATOM 9094 N N . VAL A 1 62 ? 1.174 -7.020 0.463 1.00 0.00 62 VAL A N 6
ATOM 9095 C CA . VAL A 1 62 ? -0.221 -6.621 0.312 1.00 0.00 62 VAL A CA 6
ATOM 9096 C C . VAL A 1 62 ? -1.036 -7.757 -0.296 1.00 0.00 62 VAL A C 6
ATOM 9097 O O . VAL A 1 62 ? -2.149 -8.038 0.145 1.00 0.00 62 VAL A O 6
ATOM 9110 N N . ALA A 1 63 ? -0.468 -8.416 -1.302 1.00 0.00 63 ALA A N 6
ATOM 9111 C CA . ALA A 1 63 ? -1.138 -9.533 -1.956 1.00 0.00 63 ALA A CA 6
ATOM 9112 C C . ALA A 1 63 ? -1.385 -10.656 -0.958 1.00 0.00 63 ALA A C 6
ATOM 9113 O O . ALA A 1 63 ? -2.456 -11.263 -0.939 1.00 0.00 63 ALA A O 6
ATOM 9120 N N . ASN A 1 64 ? -0.387 -10.911 -0.115 1.00 0.00 64 ASN A N 6
ATOM 9121 C CA . ASN A 1 64 ? -0.493 -11.944 0.907 1.00 0.00 64 ASN A CA 6
ATOM 9122 C C . ASN A 1 64 ? -1.673 -11.651 1.825 1.00 0.00 64 ASN A C 6
ATOM 9123 O O . ASN A 1 64 ? -2.437 -12.547 2.182 1.00 0.00 64 ASN A O 6
ATOM 9134 N N . LEU A 1 65 ? -1.826 -10.380 2.179 1.00 0.00 65 LEU A N 6
ATOM 9135 C CA . LEU A 1 65 ? -2.922 -9.942 3.027 1.00 0.00 65 LEU A CA 6
ATOM 9136 C C . LEU A 1 65 ? -4.256 -10.180 2.340 1.00 0.00 65 LEU A C 6
ATOM 9137 O O . LEU A 1 65 ? -5.118 -10.901 2.843 1.00 0.00 65 LEU A O 6
ATOM 9153 N N . PHE A 1 66 ? -4.406 -9.542 1.188 1.00 0.00 66 PHE A N 6
ATOM 9154 C CA . PHE A 1 66 ? -5.623 -9.636 0.388 1.00 0.00 66 PHE A CA 6
ATOM 9155 C C . PHE A 1 66 ? -5.744 -10.989 -0.311 1.00 0.00 66 PHE A C 6
ATOM 9156 O O . PHE A 1 66 ? -6.182 -11.060 -1.460 1.00 0.00 66 PHE A O 6
ATOM 9173 N N . ARG A 1 67 ? -5.364 -12.058 0.377 1.00 0.00 67 ARG A N 6
ATOM 9174 C CA . ARG A 1 67 ? -5.448 -13.393 -0.199 1.00 0.00 67 ARG A CA 6
ATOM 9175 C C . ARG A 1 67 ? -6.896 -13.740 -0.529 1.00 0.00 67 ARG A C 6
ATOM 9176 O O . ARG A 1 67 ? -7.786 -13.597 0.311 1.00 0.00 67 ARG A O 6
ATOM 9197 N N . GLY A 1 68 ? -7.125 -14.183 -1.760 1.00 0.00 68 GLY A N 6
ATOM 9198 C CA . GLY A 1 68 ? -8.467 -14.529 -2.190 1.00 0.00 68 GLY A CA 6
ATOM 9199 C C . GLY A 1 68 ? -9.273 -13.309 -2.599 1.00 0.00 68 GLY A C 6
ATOM 9200 O O . GLY A 1 68 ? -9.992 -13.338 -3.598 1.00 0.00 68 GLY A O 6
ATOM 9204 N N . GLN A 1 69 ? -9.151 -12.232 -1.824 1.00 0.00 69 GLN A N 6
ATOM 9205 C CA . GLN A 1 69 ? -9.869 -10.995 -2.107 1.00 0.00 69 GLN A CA 6
ATOM 9206 C C . GLN A 1 69 ? -9.115 -10.146 -3.128 1.00 0.00 69 GLN A C 6
ATOM 9207 O O . GLN A 1 69 ? -8.760 -8.998 -2.858 1.00 0.00 69 GLN A O 6
ATOM 9221 N N . GLU A 1 70 ? -8.869 -10.724 -4.300 1.00 0.00 70 GLU A N 6
ATOM 9222 C CA . GLU A 1 70 ? -8.151 -10.034 -5.368 1.00 0.00 70 GLU A CA 6
ATOM 9223 C C . GLU A 1 70 ? -8.918 -8.809 -5.868 1.00 0.00 70 GLU A C 6
ATOM 9224 O O . GLU A 1 70 ? -8.432 -8.077 -6.730 1.00 0.00 70 GLU A O 6
ATOM 9236 N N . ASP A 1 71 ? -10.116 -8.592 -5.331 1.00 0.00 71 ASP A N 6
ATOM 9237 C CA . ASP A 1 71 ? -10.937 -7.454 -5.738 1.00 0.00 71 ASP A CA 6
ATOM 9238 C C . ASP A 1 71 ? -10.227 -6.140 -5.430 1.00 0.00 71 ASP A C 6
ATOM 9239 O O . ASP A 1 71 ? -10.022 -5.309 -6.315 1.00 0.00 71 ASP A O 6
ATOM 9248 N N . LEU A 1 72 ? -9.840 -5.970 -4.172 1.00 0.00 72 LEU A N 6
ATOM 9249 C CA . LEU A 1 72 ? -9.133 -4.772 -3.739 1.00 0.00 72 LEU A CA 6
ATOM 9250 C C . LEU A 1 72 ? -7.740 -4.743 -4.349 1.00 0.00 72 LEU A C 6
ATOM 9251 O O . LEU A 1 72 ? -7.265 -3.708 -4.822 1.00 0.00 72 LEU A O 6
ATOM 9267 N N . LEU A 1 73 ? -7.100 -5.904 -4.334 1.00 0.00 73 LEU A N 6
ATOM 9268 C CA . LEU A 1 73 ? -5.770 -6.071 -4.875 1.00 0.00 73 LEU A CA 6
ATOM 9269 C C . LEU A 1 73 ? -5.685 -5.543 -6.301 1.00 0.00 73 LEU A C 6
ATOM 9270 O O . LEU A 1 73 ? -4.684 -4.945 -6.693 1.00 0.00 73 LEU A O 6
ATOM 9286 N N . SER A 1 74 ? -6.748 -5.763 -7.070 1.00 0.00 74 SER A N 6
ATOM 9287 C CA . SER A 1 74 ? -6.801 -5.304 -8.452 1.00 0.00 74 SER A CA 6
ATOM 9288 C C . SER A 1 74 ? -6.553 -3.803 -8.517 1.00 0.00 74 SER A C 6
ATOM 9289 O O . SER A 1 74 ? -5.811 -3.322 -9.376 1.00 0.00 74 SER A O 6
ATOM 9297 N N . GLU A 1 75 ? -7.169 -3.071 -7.595 1.00 0.00 75 GLU A N 6
ATOM 9298 C CA . GLU A 1 75 ? -7.010 -1.625 -7.533 1.00 0.00 75 GLU A CA 6
ATOM 9299 C C . GLU A 1 75 ? -5.561 -1.265 -7.219 1.00 0.00 75 GLU A C 6
ATOM 9300 O O . GLU A 1 75 ? -4.977 -0.385 -7.852 1.00 0.00 75 GLU A O 6
ATOM 9312 N N . PHE A 1 76 ? -4.986 -1.961 -6.242 1.00 0.00 76 PHE A N 6
ATOM 9313 C CA . PHE A 1 76 ? -3.599 -1.729 -5.846 1.00 0.00 76 PHE A CA 6
ATOM 9314 C C . PHE A 1 76 ? -2.665 -1.919 -7.035 1.00 0.00 76 PHE A C 6
ATOM 9315 O O . PHE A 1 76 ? -1.755 -1.121 -7.262 1.00 0.00 76 PHE A O 6
ATOM 9332 N N . GLY A 1 77 ? -2.904 -2.987 -7.788 1.00 0.00 77 GLY A N 6
ATOM 9333 C CA . GLY A 1 77 ? -2.089 -3.286 -8.950 1.00 0.00 77 GLY A CA 6
ATOM 9334 C C . GLY A 1 77 ? -2.147 -2.196 -10.005 1.00 0.00 77 GLY A C 6
ATOM 9335 O O . GLY A 1 77 ? -1.192 -2.007 -10.756 1.00 0.00 77 GLY A O 6
ATOM 9339 N N . GLN A 1 78 ? -3.271 -1.483 -10.066 1.00 0.00 78 GLN A N 6
ATOM 9340 C CA . GLN A 1 78 ? -3.451 -0.412 -11.043 1.00 0.00 78 GLN A CA 6
ATOM 9341 C C . GLN A 1 78 ? -2.265 0.549 -11.036 1.00 0.00 78 GLN A C 6
ATOM 9342 O O . GLN A 1 78 ? -1.740 0.908 -12.090 1.00 0.00 78 GLN A O 6
ATOM 9356 N N . PHE A 1 79 ? -1.844 0.959 -9.843 1.00 0.00 79 PHE A N 6
ATOM 9357 C CA . PHE A 1 79 ? -0.716 1.873 -9.708 1.00 0.00 79 PHE A CA 6
ATOM 9358 C C . PHE A 1 79 ? 0.592 1.167 -10.049 1.00 0.00 79 PHE A C 6
ATOM 9359 O O . PHE A 1 79 ? 1.447 1.717 -10.744 1.00 0.00 79 PHE A O 6
ATOM 9376 N N . LEU A 1 80 ? 0.741 -0.055 -9.548 1.00 0.00 80 LEU A N 6
ATOM 9377 C CA . LEU A 1 80 ? 1.940 -0.849 -9.785 1.00 0.00 80 LEU A CA 6
ATOM 9378 C C . LEU A 1 80 ? 2.107 -1.167 -11.272 1.00 0.00 80 LEU A C 6
ATOM 9379 O O . LEU A 1 80 ? 1.127 -1.423 -11.971 1.00 0.00 80 LEU A O 6
ATOM 9395 N N . PRO A 1 81 ? 3.357 -1.155 -11.776 1.00 0.00 81 PRO A N 6
ATOM 9396 C CA . PRO A 1 81 ? 3.641 -1.447 -13.188 1.00 0.00 81 PRO A CA 6
ATOM 9397 C C . PRO A 1 81 ? 3.255 -2.877 -13.571 1.00 0.00 81 PRO A C 6
ATOM 9398 O O . PRO A 1 81 ? 2.487 -3.529 -12.862 1.00 0.00 81 PRO A O 6
ATOM 9409 N N . GLU A 1 82 ? 3.786 -3.359 -14.695 1.00 0.00 82 GLU A N 6
ATOM 9410 C CA . GLU A 1 82 ? 3.493 -4.709 -15.166 1.00 0.00 82 GLU A CA 6
ATOM 9411 C C . GLU A 1 82 ? 1.994 -4.873 -15.424 1.00 0.00 82 GLU A C 6
ATOM 9412 O O . GLU A 1 82 ? 1.344 -5.749 -14.853 1.00 0.00 82 GLU A O 6
ATOM 9424 N N . ALA A 1 83 ? 1.454 -4.009 -16.282 1.00 0.00 83 ALA A N 6
ATOM 9425 C CA . ALA A 1 83 ? 0.033 -4.038 -16.619 1.00 0.00 83 ALA A CA 6
ATOM 9426 C C . ALA A 1 83 ? -0.342 -5.319 -17.369 1.00 0.00 83 ALA A C 6
ATOM 9427 O O . ALA A 1 83 ? 0.065 -6.415 -16.982 1.00 0.00 83 ALA A O 6
ATOM 9434 N N . LYS A 1 84 ? -1.126 -5.178 -18.439 1.00 0.00 84 LYS A N 6
ATOM 9435 C CA . LYS A 1 84 ? -1.558 -6.327 -19.231 1.00 0.00 84 LYS A CA 6
ATOM 9436 C C . LYS A 1 84 ? -0.364 -7.157 -19.697 1.00 0.00 84 LYS A C 6
ATOM 9437 O O . LYS A 1 84 ? -0.440 -8.383 -19.763 1.00 0.00 84 LYS A O 6
ATOM 9456 N N . ARG A 1 85 ? 0.735 -6.481 -20.021 1.00 0.00 85 ARG A N 6
ATOM 9457 C CA . ARG A 1 85 ? 1.942 -7.161 -20.483 1.00 0.00 85 ARG A CA 6
ATOM 9458 C C . ARG A 1 85 ? 2.387 -8.217 -19.475 1.00 0.00 85 ARG A C 6
ATOM 9459 O O . ARG A 1 85 ? 3.000 -9.219 -19.900 1.00 0.00 85 ARG A O 6
ATOM 9481 N N . ASN B 2 1 ? 3.753 6.690 -6.786 1.00 0.00 1 ASN B N 6
ATOM 9482 C CA . ASN B 2 1 ? 3.174 5.357 -6.477 1.00 0.00 1 ASN B CA 6
ATOM 9483 C C . ASN B 2 1 ? 3.556 4.890 -5.074 1.00 0.00 1 ASN B C 6
ATOM 9484 O O . ASN B 2 1 ? 4.668 5.137 -4.608 1.00 0.00 1 ASN B O 6
ATOM 9497 N N . ILE B 2 2 ? 2.612 4.216 -4.415 1.00 0.00 2 ILE B N 6
ATOM 9498 C CA . ILE B 2 2 ? 2.803 3.699 -3.064 1.00 0.00 2 ILE B CA 6
ATOM 9499 C C . ILE B 2 2 ? 2.781 4.821 -2.026 1.00 0.00 2 ILE B C 6
ATOM 9500 O O . ILE B 2 2 ? 2.125 4.701 -0.992 1.00 0.00 2 ILE B O 6
ATOM 9516 N N . GLN B 2 3 ? 3.486 5.913 -2.307 1.00 0.00 3 GLN B N 6
ATOM 9517 C CA . GLN B 2 3 ? 3.525 7.049 -1.398 1.00 0.00 3 GLN B CA 6
ATOM 9518 C C . GLN B 2 3 ? 2.144 7.679 -1.302 1.00 0.00 3 GLN B C 6
ATOM 9519 O O . GLN B 2 3 ? 1.747 8.181 -0.252 1.00 0.00 3 GLN B O 6
ATOM 9533 N N . MET B 2 4 ? 1.418 7.644 -2.416 1.00 0.00 4 MET B N 6
ATOM 9534 C CA . MET B 2 4 ? 0.074 8.202 -2.479 1.00 0.00 4 MET B CA 6
ATOM 9535 C C . MET B 2 4 ? -0.860 7.465 -1.522 1.00 0.00 4 MET B C 6
ATOM 9536 O O . MET B 2 4 ? -1.577 8.087 -0.739 1.00 0.00 4 MET B O 6
ATOM 9550 N N . LEU B 2 5 ? -0.838 6.135 -1.588 1.00 0.00 5 LEU B N 6
ATOM 9551 C CA . LEU B 2 5 ? -1.677 5.313 -0.722 1.00 0.00 5 LEU B CA 6
ATOM 9552 C C . LEU B 2 5 ? -1.205 5.408 0.724 1.00 0.00 5 LEU B C 6
ATOM 9553 O O . LEU B 2 5 ? -2.006 5.589 1.641 1.00 0.00 5 LEU B O 6
ATOM 9569 N N . LEU B 2 6 ? 0.105 5.292 0.912 1.00 0.00 6 LEU B N 6
ATOM 9570 C CA . LEU B 2 6 ? 0.705 5.371 2.237 1.00 0.00 6 LEU B CA 6
ATOM 9571 C C . LEU B 2 6 ? 0.322 6.685 2.907 1.00 0.00 6 LEU B C 6
ATOM 9572 O O . LEU B 2 6 ? 0.030 6.726 4.103 1.00 0.00 6 LEU B O 6
ATOM 9588 N N . GLU B 2 7 ? 0.311 7.754 2.118 1.00 0.00 7 GLU B N 6
ATOM 9589 C CA . GLU B 2 7 ? -0.053 9.074 2.615 1.00 0.00 7 GLU B CA 6
ATOM 9590 C C . GLU B 2 7 ? -1.543 9.122 2.944 1.00 0.00 7 GLU B C 6
ATOM 9591 O O . GLU B 2 7 ? -1.952 9.711 3.944 1.00 0.00 7 GLU B O 6
ATOM 9603 N N . ALA B 2 8 ? -2.343 8.488 2.090 1.00 0.00 8 ALA B N 6
ATOM 9604 C CA . ALA B 2 8 ? -3.790 8.438 2.272 1.00 0.00 8 ALA B CA 6
ATOM 9605 C C . ALA B 2 8 ? -4.152 7.866 3.637 1.00 0.00 8 ALA B C 6
ATOM 9606 O O . ALA B 2 8 ? -5.085 8.334 4.290 1.00 0.00 8 ALA B O 6
ATOM 9613 N N . ALA B 2 9 ? -3.408 6.848 4.059 1.00 0.00 9 ALA B N 6
ATOM 9614 C CA . ALA B 2 9 ? -3.646 6.202 5.344 1.00 0.00 9 ALA B CA 6
ATOM 9615 C C . ALA B 2 9 ? -3.594 7.207 6.489 1.00 0.00 9 ALA B C 6
ATOM 9616 O O . ALA B 2 9 ? -4.462 7.213 7.361 1.00 0.00 9 ALA B O 6
ATOM 9623 N N . ASP B 2 10 ? -2.571 8.054 6.480 1.00 0.00 10 ASP B N 6
ATOM 9624 C CA . ASP B 2 10 ? -2.401 9.065 7.517 1.00 0.00 10 ASP B CA 6
ATOM 9625 C C . ASP B 2 10 ? -3.595 10.015 7.544 1.00 0.00 10 ASP B C 6
ATOM 9626 O O . ASP B 2 10 ? -4.050 10.428 8.611 1.00 0.00 10 ASP B O 6
ATOM 9635 N N . TYR B 2 11 ? -4.091 10.359 6.360 1.00 0.00 11 TYR B N 6
ATOM 9636 C CA . TYR B 2 11 ? -5.230 11.263 6.231 1.00 0.00 11 TYR B CA 6
ATOM 9637 C C . TYR B 2 11 ? -6.451 10.731 6.976 1.00 0.00 11 TYR B C 6
ATOM 9638 O O . TYR B 2 11 ? -7.026 11.422 7.818 1.00 0.00 11 TYR B O 6
ATOM 9656 N N . LEU B 2 12 ? -6.847 9.503 6.658 1.00 0.00 12 LEU B N 6
ATOM 9657 C CA . LEU B 2 12 ? -8.005 8.886 7.294 1.00 0.00 12 LEU B CA 6
ATOM 9658 C C . LEU B 2 12 ? -7.761 8.665 8.785 1.00 0.00 12 LEU B C 6
ATOM 9659 O O . LEU B 2 12 ? -8.610 8.987 9.616 1.00 0.00 12 LEU B O 6
ATOM 9675 N N . GLU B 2 13 ? -6.598 8.112 9.112 1.00 0.00 13 GLU B N 6
ATOM 9676 C CA . GLU B 2 13 ? -6.237 7.840 10.499 1.00 0.00 13 GLU B CA 6
ATOM 9677 C C . GLU B 2 13 ? -6.182 9.130 11.312 1.00 0.00 13 GLU B C 6
ATOM 9678 O O . GLU B 2 13 ? -6.590 9.102 12.493 1.00 0.00 13 GLU B O 6
ATOM 9691 N N . GLU A 1 1 ? -13.116 21.014 -4.366 1.00 0.00 1 GLU A N 7
ATOM 9692 C CA . GLU A 1 1 ? -12.278 19.787 -4.402 1.00 0.00 1 GLU A CA 7
ATOM 9693 C C . GLU A 1 1 ? -11.166 19.852 -3.359 1.00 0.00 1 GLU A C 7
ATOM 9694 O O . GLU A 1 1 ? -10.495 20.873 -3.216 1.00 0.00 1 GLU A O 7
ATOM 9708 N N . SER A 1 2 ? -10.976 18.752 -2.636 1.00 0.00 2 SER A N 7
ATOM 9709 C CA . SER A 1 2 ? -9.943 18.680 -1.609 1.00 0.00 2 SER A CA 7
ATOM 9710 C C . SER A 1 2 ? -8.560 18.890 -2.217 1.00 0.00 2 SER A C 7
ATOM 9711 O O . SER A 1 2 ? -7.743 19.643 -1.685 1.00 0.00 2 SER A O 7
ATOM 9719 N N . ASP A 1 3 ? -8.311 18.218 -3.337 1.00 0.00 3 ASP A N 7
ATOM 9720 C CA . ASP A 1 3 ? -7.034 18.320 -4.033 1.00 0.00 3 ASP A CA 7
ATOM 9721 C C . ASP A 1 3 ? -7.116 17.594 -5.379 1.00 0.00 3 ASP A C 7
ATOM 9722 O O . ASP A 1 3 ? -8.119 17.708 -6.085 1.00 0.00 3 ASP A O 7
ATOM 9731 N N . SER A 1 4 ? -6.076 16.841 -5.734 1.00 0.00 4 SER A N 7
ATOM 9732 C CA . SER A 1 4 ? -6.067 16.106 -6.990 1.00 0.00 4 SER A CA 7
ATOM 9733 C C . SER A 1 4 ? -6.962 14.890 -6.910 1.00 0.00 4 SER A C 7
ATOM 9734 O O . SER A 1 4 ? -7.154 14.308 -5.842 1.00 0.00 4 SER A O 7
ATOM 9742 N N . VAL A 1 5 ? -7.477 14.495 -8.056 1.00 0.00 5 VAL A N 7
ATOM 9743 C CA . VAL A 1 5 ? -8.325 13.324 -8.141 1.00 0.00 5 VAL A CA 7
ATOM 9744 C C . VAL A 1 5 ? -7.547 12.098 -7.694 1.00 0.00 5 VAL A C 7
ATOM 9745 O O . VAL A 1 5 ? -8.104 11.192 -7.087 1.00 0.00 5 VAL A O 7
ATOM 9758 N N . GLU A 1 6 ? -6.251 12.091 -8.002 1.00 0.00 6 GLU A N 7
ATOM 9759 C CA . GLU A 1 6 ? -5.374 10.984 -7.637 1.00 0.00 6 GLU A CA 7
ATOM 9760 C C . GLU A 1 6 ? -5.313 10.811 -6.124 1.00 0.00 6 GLU A C 7
ATOM 9761 O O . GLU A 1 6 ? -5.301 9.689 -5.619 1.00 0.00 6 GLU A O 7
ATOM 9773 N N . PHE A 1 7 ? -5.280 11.926 -5.403 1.00 0.00 7 PHE A N 7
ATOM 9774 C CA . PHE A 1 7 ? -5.229 11.883 -3.946 1.00 0.00 7 PHE A CA 7
ATOM 9775 C C . PHE A 1 7 ? -6.497 11.233 -3.407 1.00 0.00 7 PHE A C 7
ATOM 9776 O O . PHE A 1 7 ? -6.440 10.265 -2.650 1.00 0.00 7 PHE A O 7
ATOM 9793 N N . ASN A 1 8 ? -7.641 11.756 -3.835 1.00 0.00 8 ASN A N 7
ATOM 9794 C CA . ASN A 1 8 ? -8.932 11.214 -3.434 1.00 0.00 8 ASN A CA 7
ATOM 9795 C C . ASN A 1 8 ? -9.040 9.788 -3.944 1.00 0.00 8 ASN A C 7
ATOM 9796 O O . ASN A 1 8 ? -9.657 8.921 -3.324 1.00 0.00 8 ASN A O 7
ATOM 9807 N N . ASN A 1 9 ? -8.406 9.573 -5.087 1.00 0.00 9 ASN A N 7
ATOM 9808 C CA . ASN A 1 9 ? -8.367 8.277 -5.743 1.00 0.00 9 ASN A CA 7
ATOM 9809 C C . ASN A 1 9 ? -7.732 7.255 -4.813 1.00 0.00 9 ASN A C 7
ATOM 9810 O O . ASN A 1 9 ? -8.196 6.120 -4.699 1.00 0.00 9 ASN A O 7
ATOM 9821 N N . ALA A 1 10 ? -6.671 7.683 -4.133 1.00 0.00 10 ALA A N 7
ATOM 9822 C CA . ALA A 1 10 ? -5.966 6.829 -3.189 1.00 0.00 10 ALA A CA 7
ATOM 9823 C C . ALA A 1 10 ? -6.802 6.621 -1.933 1.00 0.00 10 ALA A C 7
ATOM 9824 O O . ALA A 1 10 ? -6.866 5.513 -1.397 1.00 0.00 10 ALA A O 7
ATOM 9831 N N . ILE A 1 11 ? -7.449 7.691 -1.470 1.00 0.00 11 ILE A N 7
ATOM 9832 C CA . ILE A 1 11 ? -8.287 7.616 -0.279 1.00 0.00 11 ILE A CA 7
ATOM 9833 C C . ILE A 1 11 ? -9.322 6.513 -0.431 1.00 0.00 11 ILE A C 7
ATOM 9834 O O . ILE A 1 11 ? -9.590 5.766 0.504 1.00 0.00 11 ILE A O 7
ATOM 9850 N N . SER A 1 12 ? -9.903 6.430 -1.620 1.00 0.00 12 SER A N 7
ATOM 9851 C CA . SER A 1 12 ? -10.918 5.427 -1.912 1.00 0.00 12 SER A CA 7
ATOM 9852 C C . SER A 1 12 ? -10.388 4.019 -1.657 1.00 0.00 12 SER A C 7
ATOM 9853 O O . SER A 1 12 ? -11.118 3.155 -1.173 1.00 0.00 12 SER A O 7
ATOM 9861 N N . TYR A 1 13 ? -9.120 3.791 -1.992 1.00 0.00 13 TYR A N 7
ATOM 9862 C CA . TYR A 1 13 ? -8.514 2.480 -1.798 1.00 0.00 13 TYR A CA 7
ATOM 9863 C C . TYR A 1 13 ? -8.353 2.168 -0.314 1.00 0.00 13 TYR A C 7
ATOM 9864 O O . TYR A 1 13 ? -8.837 1.146 0.168 1.00 0.00 13 TYR A O 7
ATOM 9882 N N . VAL A 1 14 ? -7.676 3.057 0.404 1.00 0.00 14 VAL A N 7
ATOM 9883 C CA . VAL A 1 14 ? -7.452 2.879 1.836 1.00 0.00 14 VAL A CA 7
ATOM 9884 C C . VAL A 1 14 ? -8.776 2.776 2.585 1.00 0.00 14 VAL A C 7
ATOM 9885 O O . VAL A 1 14 ? -8.947 1.929 3.461 1.00 0.00 14 VAL A O 7
ATOM 9898 N N . ASN A 1 15 ? -9.701 3.656 2.229 1.00 0.00 15 ASN A N 7
ATOM 9899 C CA . ASN A 1 15 ? -11.018 3.698 2.849 1.00 0.00 15 ASN A CA 7
ATOM 9900 C C . ASN A 1 15 ? -11.750 2.386 2.648 1.00 0.00 15 ASN A C 7
ATOM 9901 O O . ASN A 1 15 ? -12.197 1.753 3.603 1.00 0.00 15 ASN A O 7
ATOM 9912 N N . LYS A 1 16 ? -11.875 1.994 1.388 1.00 0.00 16 LYS A N 7
ATOM 9913 C CA . LYS A 1 16 ? -12.561 0.758 1.034 1.00 0.00 16 LYS A CA 7
ATOM 9914 C C . LYS A 1 16 ? -11.934 -0.435 1.747 1.00 0.00 16 LYS A C 7
ATOM 9915 O O . LYS A 1 16 ? -12.640 -1.318 2.229 1.00 0.00 16 LYS A O 7
ATOM 9934 N N . ILE A 1 17 ? -10.607 -0.452 1.820 1.00 0.00 17 ILE A N 7
ATOM 9935 C CA . ILE A 1 17 ? -9.894 -1.536 2.489 1.00 0.00 17 ILE A CA 7
ATOM 9936 C C . ILE A 1 17 ? -10.295 -1.617 3.958 1.00 0.00 17 ILE A C 7
ATOM 9937 O O . ILE A 1 17 ? -10.600 -2.692 4.471 1.00 0.00 17 ILE A O 7
ATOM 9953 N N . LYS A 1 18 ? -10.293 -0.470 4.623 1.00 0.00 18 LYS A N 7
ATOM 9954 C CA . LYS A 1 18 ? -10.658 -0.396 6.032 1.00 0.00 18 LYS A CA 7
ATOM 9955 C C . LYS A 1 18 ? -12.104 -0.820 6.237 1.00 0.00 18 LYS A C 7
ATOM 9956 O O . LYS A 1 18 ? -12.396 -1.735 7.008 1.00 0.00 18 LYS A O 7
ATOM 9975 N N . THR A 1 19 ? -13.004 -0.138 5.542 1.00 0.00 19 THR A N 7
ATOM 9976 C CA . THR A 1 19 ? -14.431 -0.424 5.634 1.00 0.00 19 THR A CA 7
ATOM 9977 C C . THR A 1 19 ? -14.726 -1.877 5.276 1.00 0.00 19 THR A C 7
ATOM 9978 O O . THR A 1 19 ? -15.684 -2.468 5.773 1.00 0.00 19 THR A O 7
ATOM 9989 N N . ARG A 1 20 ? -13.899 -2.448 4.410 1.00 0.00 20 ARG A N 7
ATOM 9990 C CA . ARG A 1 20 ? -14.074 -3.833 3.993 1.00 0.00 20 ARG A CA 7
ATOM 9991 C C . ARG A 1 20 ? -13.750 -4.787 5.137 1.00 0.00 20 ARG A C 7
ATOM 9992 O O . ARG A 1 20 ? -14.570 -5.626 5.513 1.00 0.00 20 ARG A O 7
ATOM 10013 N N . PHE A 1 21 ? -12.545 -4.656 5.678 1.00 0.00 21 PHE A N 7
ATOM 10014 C CA . PHE A 1 21 ? -12.097 -5.507 6.772 1.00 0.00 21 PHE A CA 7
ATOM 10015 C C . PHE A 1 21 ? -12.417 -4.897 8.137 1.00 0.00 21 PHE A C 7
ATOM 10016 O O . PHE A 1 21 ? -11.619 -5.008 9.069 1.00 0.00 21 PHE A O 7
ATOM 10033 N N . LEU A 1 22 ? -13.583 -4.265 8.261 1.00 0.00 22 LEU A N 7
ATOM 10034 C CA . LEU A 1 22 ? -13.983 -3.662 9.531 1.00 0.00 22 LEU A CA 7
ATOM 10035 C C . LEU A 1 22 ? -13.887 -4.679 10.664 1.00 0.00 22 LEU A C 7
ATOM 10036 O O . LEU A 1 22 ? -13.556 -4.333 11.798 1.00 0.00 22 LEU A O 7
ATOM 10052 N N . ASP A 1 23 ? -14.179 -5.933 10.343 1.00 0.00 23 ASP A N 7
ATOM 10053 C CA . ASP A 1 23 ? -14.129 -7.010 11.322 1.00 0.00 23 ASP A CA 7
ATOM 10054 C C . ASP A 1 23 ? -12.687 -7.403 11.625 1.00 0.00 23 ASP A C 7
ATOM 10055 O O . ASP A 1 23 ? -12.345 -7.697 12.769 1.00 0.00 23 ASP A O 7
ATOM 10064 N N . HIS A 1 24 ? -11.850 -7.417 10.588 1.00 0.00 24 HIS A N 7
ATOM 10065 C CA . HIS A 1 24 ? -10.454 -7.781 10.726 1.00 0.00 24 HIS A CA 7
ATOM 10066 C C . HIS A 1 24 ? -9.547 -6.550 10.626 1.00 0.00 24 HIS A C 7
ATOM 10067 O O . HIS A 1 24 ? -8.936 -6.307 9.585 1.00 0.00 24 HIS A O 7
ATOM 10082 N N . PRO A 1 25 ? -9.442 -5.752 11.706 1.00 0.00 25 PRO A N 7
ATOM 10083 C CA . PRO A 1 25 ? -8.599 -4.548 11.724 1.00 0.00 25 PRO A CA 7
ATOM 10084 C C . PRO A 1 25 ? -7.129 -4.862 11.465 1.00 0.00 25 PRO A C 7
ATOM 10085 O O . PRO A 1 25 ? -6.419 -4.076 10.839 1.00 0.00 25 PRO A O 7
ATOM 10096 N N . GLU A 1 26 ? -6.679 -6.017 11.953 1.00 0.00 26 GLU A N 7
ATOM 10097 C CA . GLU A 1 26 ? -5.292 -6.440 11.777 1.00 0.00 26 GLU A CA 7
ATOM 10098 C C . GLU A 1 26 ? -4.874 -6.351 10.311 1.00 0.00 26 GLU A C 7
ATOM 10099 O O . GLU A 1 26 ? -3.710 -6.097 10.003 1.00 0.00 26 GLU A O 7
ATOM 10111 N N . ILE A 1 27 ? -5.831 -6.560 9.412 1.00 0.00 27 ILE A N 7
ATOM 10112 C CA . ILE A 1 27 ? -5.562 -6.500 7.980 1.00 0.00 27 ILE A CA 7
ATOM 10113 C C . ILE A 1 27 ? -5.146 -5.089 7.578 1.00 0.00 27 ILE A C 7
ATOM 10114 O O . ILE A 1 27 ? -4.158 -4.894 6.869 1.00 0.00 27 ILE A O 7
ATOM 10130 N N . TYR A 1 28 ? -5.916 -4.112 8.046 1.00 0.00 28 TYR A N 7
ATOM 10131 C CA . TYR A 1 28 ? -5.655 -2.706 7.755 1.00 0.00 28 TYR A CA 7
ATOM 10132 C C . TYR A 1 28 ? -4.265 -2.304 8.235 1.00 0.00 28 TYR A C 7
ATOM 10133 O O . TYR A 1 28 ? -3.514 -1.638 7.522 1.00 0.00 28 TYR A O 7
ATOM 10151 N N . ARG A 1 29 ? -3.938 -2.711 9.457 1.00 0.00 29 ARG A N 7
ATOM 10152 C CA . ARG A 1 29 ? -2.649 -2.401 10.060 1.00 0.00 29 ARG A CA 7
ATOM 10153 C C . ARG A 1 29 ? -1.495 -2.963 9.238 1.00 0.00 29 ARG A C 7
ATOM 10154 O O . ARG A 1 29 ? -0.598 -2.227 8.828 1.00 0.00 29 ARG A O 7
ATOM 10175 N N . SER A 1 30 ? -1.523 -4.273 9.011 1.00 0.00 30 SER A N 7
ATOM 10176 C CA . SER A 1 30 ? -0.477 -4.945 8.245 1.00 0.00 30 SER A CA 7
ATOM 10177 C C . SER A 1 30 ? -0.237 -4.241 6.914 1.00 0.00 30 SER A C 7
ATOM 10178 O O . SER A 1 30 ? 0.903 -3.940 6.561 1.00 0.00 30 SER A O 7
ATOM 10186 N N . PHE A 1 31 ? -1.319 -3.971 6.188 1.00 0.00 31 PHE A N 7
ATOM 10187 C CA . PHE A 1 31 ? -1.232 -3.291 4.900 1.00 0.00 31 PHE A CA 7
ATOM 10188 C C . PHE A 1 31 ? -0.410 -2.012 5.020 1.00 0.00 31 PHE A C 7
ATOM 10189 O O . PHE A 1 31 ? 0.516 -1.776 4.238 1.00 0.00 31 PHE A O 7
ATOM 10206 N N . LEU A 1 32 ? -0.754 -1.190 6.005 1.00 0.00 32 LEU A N 7
ATOM 10207 C CA . LEU A 1 32 ? -0.051 0.065 6.233 1.00 0.00 32 LEU A CA 7
ATOM 10208 C C . LEU A 1 32 ? 1.421 -0.189 6.527 1.00 0.00 32 LEU A C 7
ATOM 10209 O O . LEU A 1 32 ? 2.291 0.541 6.056 1.00 0.00 32 LEU A O 7
ATOM 10225 N N . GLU A 1 33 ? 1.694 -1.237 7.299 1.00 0.00 33 GLU A N 7
ATOM 10226 C CA . GLU A 1 33 ? 3.065 -1.597 7.640 1.00 0.00 33 GLU A CA 7
ATOM 10227 C C . GLU A 1 33 ? 3.829 -2.005 6.388 1.00 0.00 33 GLU A C 7
ATOM 10228 O O . GLU A 1 33 ? 5.030 -1.773 6.281 1.00 0.00 33 GLU A O 7
ATOM 10240 N N . ILE A 1 34 ? 3.117 -2.608 5.436 1.00 0.00 34 ILE A N 7
ATOM 10241 C CA . ILE A 1 34 ? 3.724 -3.034 4.182 1.00 0.00 34 ILE A CA 7
ATOM 10242 C C . ILE A 1 34 ? 4.279 -1.831 3.434 1.00 0.00 34 ILE A C 7
ATOM 10243 O O . ILE A 1 34 ? 5.473 -1.765 3.129 1.00 0.00 34 ILE A O 7
ATOM 10259 N N . LEU A 1 35 ? 3.405 -0.866 3.168 1.00 0.00 35 LEU A N 7
ATOM 10260 C CA . LEU A 1 35 ? 3.801 0.357 2.485 1.00 0.00 35 LEU A CA 7
ATOM 10261 C C . LEU A 1 35 ? 4.854 1.078 3.317 1.00 0.00 35 LEU A C 7
ATOM 10262 O O . LEU A 1 35 ? 5.807 1.648 2.789 1.00 0.00 35 LEU A O 7
ATOM 10278 N N . HIS A 1 36 ? 4.662 1.029 4.633 1.00 0.00 36 HIS A N 7
ATOM 10279 C CA . HIS A 1 36 ? 5.575 1.653 5.582 1.00 0.00 36 HIS A CA 7
ATOM 10280 C C . HIS A 1 36 ? 6.967 1.034 5.498 1.00 0.00 36 HIS A C 7
ATOM 10281 O O . HIS A 1 36 ? 7.972 1.733 5.607 1.00 0.00 36 HIS A O 7
ATOM 10296 N N . THR A 1 37 ? 7.018 -0.280 5.305 1.00 0.00 37 THR A N 7
ATOM 10297 C CA . THR A 1 37 ? 8.287 -0.991 5.204 1.00 0.00 37 THR A CA 7
ATOM 10298 C C . THR A 1 37 ? 9.063 -0.533 3.976 1.00 0.00 37 THR A C 7
ATOM 10299 O O . THR A 1 37 ? 10.265 -0.277 4.043 1.00 0.00 37 THR A O 7
ATOM 10310 N N . TYR A 1 38 ? 8.361 -0.437 2.855 1.00 0.00 38 TYR A N 7
ATOM 10311 C CA . TYR A 1 38 ? 8.967 -0.015 1.600 1.00 0.00 38 TYR A CA 7
ATOM 10312 C C . TYR A 1 38 ? 9.483 1.420 1.670 1.00 0.00 38 TYR A C 7
ATOM 10313 O O . TYR A 1 38 ? 10.600 1.711 1.241 1.00 0.00 38 TYR A O 7
ATOM 10331 N N . GLN A 1 39 ? 8.654 2.313 2.195 1.00 0.00 39 GLN A N 7
ATOM 10332 C CA . GLN A 1 39 ? 8.987 3.708 2.307 1.00 0.00 39 GLN A CA 7
ATOM 10333 C C . GLN A 1 39 ? 10.118 3.954 3.305 1.00 0.00 39 GLN A C 7
ATOM 10334 O O . GLN A 1 39 ? 11.058 4.693 3.012 1.00 0.00 39 GLN A O 7
ATOM 10348 N N . LYS A 1 40 ? 10.017 3.343 4.481 1.00 0.00 40 LYS A N 7
ATOM 10349 C CA . LYS A 1 40 ? 11.015 3.500 5.515 1.00 0.00 40 LYS A CA 7
ATOM 10350 C C . LYS A 1 40 ? 12.411 3.193 4.980 1.00 0.00 40 LYS A C 7
ATOM 10351 O O . LYS A 1 40 ? 13.364 3.926 5.246 1.00 0.00 40 LYS A O 7
ATOM 10370 N N . GLU A 1 41 ? 12.522 2.111 4.215 1.00 0.00 41 GLU A N 7
ATOM 10371 C CA . GLU A 1 41 ? 13.798 1.712 3.633 1.00 0.00 41 GLU A CA 7
ATOM 10372 C C . GLU A 1 41 ? 14.275 2.757 2.629 1.00 0.00 41 GLU A C 7
ATOM 10373 O O . GLU A 1 41 ? 15.457 3.102 2.590 1.00 0.00 41 GLU A O 7
ATOM 10385 N N . GLN A 1 42 ? 13.344 3.256 1.822 1.00 0.00 42 GLN A N 7
ATOM 10386 C CA . GLN A 1 42 ? 13.656 4.263 0.814 1.00 0.00 42 GLN A CA 7
ATOM 10387 C C . GLN A 1 42 ? 14.261 5.508 1.458 1.00 0.00 42 GLN A C 7
ATOM 10388 O O . GLN A 1 42 ? 15.038 6.223 0.832 1.00 0.00 42 GLN A O 7
ATOM 10402 N N . LEU A 1 43 ? 13.892 5.764 2.706 1.00 0.00 43 LEU A N 7
ATOM 10403 C CA . LEU A 1 43 ? 14.397 6.926 3.428 1.00 0.00 43 LEU A CA 7
ATOM 10404 C C . LEU A 1 43 ? 15.917 6.868 3.585 1.00 0.00 43 LEU A C 7
ATOM 10405 O O . LEU A 1 43 ? 16.596 7.894 3.520 1.00 0.00 43 LEU A O 7
ATOM 10421 N N . HIS A 1 44 ? 16.441 5.665 3.806 1.00 0.00 44 HIS A N 7
ATOM 10422 C CA . HIS A 1 44 ? 17.877 5.472 3.989 1.00 0.00 44 HIS A CA 7
ATOM 10423 C C . HIS A 1 44 ? 18.596 5.285 2.656 1.00 0.00 44 HIS A C 7
ATOM 10424 O O . HIS A 1 44 ? 19.767 5.640 2.521 1.00 0.00 44 HIS A O 7
ATOM 10439 N N . THR A 1 45 ? 17.892 4.710 1.686 1.00 0.00 45 THR A N 7
ATOM 10440 C CA . THR A 1 45 ? 18.454 4.453 0.362 1.00 0.00 45 THR A CA 7
ATOM 10441 C C . THR A 1 45 ? 19.767 3.680 0.450 1.00 0.00 45 THR A C 7
ATOM 10442 O O . THR A 1 45 ? 20.739 4.009 -0.231 1.00 0.00 45 THR A O 7
ATOM 10453 N N . LYS A 1 46 ? 19.788 2.645 1.285 1.00 0.00 46 LYS A N 7
ATOM 10454 C CA . LYS A 1 46 ? 20.979 1.817 1.458 1.00 0.00 46 LYS A CA 7
ATOM 10455 C C . LYS A 1 46 ? 20.593 0.382 1.804 1.00 0.00 46 LYS A C 7
ATOM 10456 O O . LYS A 1 46 ? 21.190 -0.242 2.681 1.00 0.00 46 LYS A O 7
ATOM 10475 N N . GLY A 1 47 ? 19.590 -0.134 1.101 1.00 0.00 47 GLY A N 7
ATOM 10476 C CA . GLY A 1 47 ? 19.132 -1.482 1.325 1.00 0.00 47 GLY A CA 7
ATOM 10477 C C . GLY A 1 47 ? 20.127 -2.514 0.852 1.00 0.00 47 GLY A C 7
ATOM 10478 O O . GLY A 1 47 ? 20.766 -2.349 -0.187 1.00 0.00 47 GLY A O 7
ATOM 10482 N N . ARG A 1 48 ? 20.253 -3.574 1.625 1.00 0.00 48 ARG A N 7
ATOM 10483 C CA . ARG A 1 48 ? 21.172 -4.663 1.313 1.00 0.00 48 ARG A CA 7
ATOM 10484 C C . ARG A 1 48 ? 20.979 -5.153 -0.121 1.00 0.00 48 ARG A C 7
ATOM 10485 O O . ARG A 1 48 ? 19.856 -5.209 -0.622 1.00 0.00 48 ARG A O 7
ATOM 10506 N N . PRO A 1 49 ? 22.082 -5.520 -0.801 1.00 0.00 49 PRO A N 7
ATOM 10507 C CA . PRO A 1 49 ? 22.035 -6.012 -2.184 1.00 0.00 49 PRO A CA 7
ATOM 10508 C C . PRO A 1 49 ? 21.199 -7.276 -2.318 1.00 0.00 49 PRO A C 7
ATOM 10509 O O . PRO A 1 49 ? 21.329 -8.202 -1.517 1.00 0.00 49 PRO A O 7
ATOM 10520 N N . PHE A 1 50 ? 20.342 -7.300 -3.335 1.00 0.00 50 PHE A N 7
ATOM 10521 C CA . PHE A 1 50 ? 19.476 -8.447 -3.588 1.00 0.00 50 PHE A CA 7
ATOM 10522 C C . PHE A 1 50 ? 18.465 -8.622 -2.458 1.00 0.00 50 PHE A C 7
ATOM 10523 O O . PHE A 1 50 ? 18.771 -8.379 -1.291 1.00 0.00 50 PHE A O 7
ATOM 10540 N N . ARG A 1 51 ? 17.256 -9.046 -2.816 1.00 0.00 51 ARG A N 7
ATOM 10541 C CA . ARG A 1 51 ? 16.196 -9.255 -1.852 1.00 0.00 51 ARG A CA 7
ATOM 10542 C C . ARG A 1 51 ? 15.986 -8.020 -0.983 1.00 0.00 51 ARG A C 7
ATOM 10543 O O . ARG A 1 51 ? 15.642 -8.125 0.194 1.00 0.00 51 ARG A O 7
ATOM 10564 N N . GLY A 1 52 ? 16.186 -6.856 -1.581 1.00 0.00 52 GLY A N 7
ATOM 10565 C CA . GLY A 1 52 ? 16.007 -5.606 -0.872 1.00 0.00 52 GLY A CA 7
ATOM 10566 C C . GLY A 1 52 ? 14.557 -5.335 -0.559 1.00 0.00 52 GLY A C 7
ATOM 10567 O O . GLY A 1 52 ? 13.892 -6.130 0.106 1.00 0.00 52 GLY A O 7
ATOM 10571 N N . MET A 1 53 ? 14.070 -4.206 -1.038 1.00 0.00 53 MET A N 7
ATOM 10572 C CA . MET A 1 53 ? 12.692 -3.813 -0.811 1.00 0.00 53 MET A CA 7
ATOM 10573 C C . MET A 1 53 ? 12.229 -2.828 -1.876 1.00 0.00 53 MET A C 7
ATOM 10574 O O . MET A 1 53 ? 12.829 -1.769 -2.061 1.00 0.00 53 MET A O 7
ATOM 10588 N N . SER A 1 54 ? 11.163 -3.190 -2.581 1.00 0.00 54 SER A N 7
ATOM 10589 C CA . SER A 1 54 ? 10.620 -2.357 -3.630 1.00 0.00 54 SER A CA 7
ATOM 10590 C C . SER A 1 54 ? 9.148 -2.686 -3.870 1.00 0.00 54 SER A C 7
ATOM 10591 O O . SER A 1 54 ? 8.443 -3.110 -2.955 1.00 0.00 54 SER A O 7
ATOM 10599 N N . GLU A 1 55 ? 8.689 -2.496 -5.104 1.00 0.00 55 GLU A N 7
ATOM 10600 C CA . GLU A 1 55 ? 7.303 -2.781 -5.457 1.00 0.00 55 GLU A CA 7
ATOM 10601 C C . GLU A 1 55 ? 7.031 -4.281 -5.442 1.00 0.00 55 GLU A C 7
ATOM 10602 O O . GLU A 1 55 ? 5.925 -4.718 -5.129 1.00 0.00 55 GLU A O 7
ATOM 10614 N N . GLU A 1 56 ? 8.046 -5.064 -5.799 1.00 0.00 56 GLU A N 7
ATOM 10615 C CA . GLU A 1 56 ? 7.919 -6.518 -5.843 1.00 0.00 56 GLU A CA 7
ATOM 10616 C C . GLU A 1 56 ? 7.485 -7.091 -4.493 1.00 0.00 56 GLU A C 7
ATOM 10617 O O . GLU A 1 56 ? 6.573 -7.916 -4.429 1.00 0.00 56 GLU A O 7
ATOM 10629 N N . GLU A 1 57 ? 8.141 -6.657 -3.421 1.00 0.00 57 GLU A N 7
ATOM 10630 C CA . GLU A 1 57 ? 7.816 -7.142 -2.082 1.00 0.00 57 GLU A CA 7
ATOM 10631 C C . GLU A 1 57 ? 6.450 -6.643 -1.630 1.00 0.00 57 GLU A C 7
ATOM 10632 O O . GLU A 1 57 ? 5.609 -7.426 -1.194 1.00 0.00 57 GLU A O 7
ATOM 10644 N N . VAL A 1 58 ? 6.245 -5.333 -1.725 1.00 0.00 58 VAL A N 7
ATOM 10645 C CA . VAL A 1 58 ? 4.988 -4.720 -1.311 1.00 0.00 58 VAL A CA 7
ATOM 10646 C C . VAL A 1 58 ? 3.798 -5.395 -1.982 1.00 0.00 58 VAL A C 7
ATOM 10647 O O . VAL A 1 58 ? 2.790 -5.680 -1.338 1.00 0.00 58 VAL A O 7
ATOM 10660 N N . PHE A 1 59 ? 3.926 -5.653 -3.277 1.00 0.00 59 PHE A N 7
ATOM 10661 C CA . PHE A 1 59 ? 2.865 -6.302 -4.035 1.00 0.00 59 PHE A CA 7
ATOM 10662 C C . PHE A 1 59 ? 2.561 -7.681 -3.458 1.00 0.00 59 PHE A C 7
ATOM 10663 O O . PHE A 1 59 ? 1.408 -8.112 -3.425 1.00 0.00 59 PHE A O 7
ATOM 10680 N N . THR A 1 60 ? 3.608 -8.369 -3.011 1.00 0.00 60 THR A N 7
ATOM 10681 C CA . THR A 1 60 ? 3.461 -9.703 -2.444 1.00 0.00 60 THR A CA 7
ATOM 10682 C C . THR A 1 60 ? 2.831 -9.662 -1.052 1.00 0.00 60 THR A C 7
ATOM 10683 O O . THR A 1 60 ? 1.900 -10.413 -0.767 1.00 0.00 60 THR A O 7
ATOM 10694 N N . GLU A 1 61 ? 3.346 -8.788 -0.192 1.00 0.00 61 GLU A N 7
ATOM 10695 C CA . GLU A 1 61 ? 2.839 -8.654 1.169 1.00 0.00 61 GLU A CA 7
ATOM 10696 C C . GLU A 1 61 ? 1.348 -8.340 1.160 1.00 0.00 61 GLU A C 7
ATOM 10697 O O . GLU A 1 61 ? 0.571 -8.959 1.889 1.00 0.00 61 GLU A O 7
ATOM 10709 N N . VAL A 1 62 ? 0.951 -7.389 0.322 1.00 0.00 62 VAL A N 7
ATOM 10710 C CA . VAL A 1 62 ? -0.452 -7.011 0.212 1.00 0.00 62 VAL A CA 7
ATOM 10711 C C . VAL A 1 62 ? -1.266 -8.179 -0.331 1.00 0.00 62 VAL A C 7
ATOM 10712 O O . VAL A 1 62 ? -2.359 -8.466 0.156 1.00 0.00 62 VAL A O 7
ATOM 10725 N N . ALA A 1 63 ? -0.716 -8.860 -1.336 1.00 0.00 63 ALA A N 7
ATOM 10726 C CA . ALA A 1 63 ? -1.382 -10.010 -1.933 1.00 0.00 63 ALA A CA 7
ATOM 10727 C C . ALA A 1 63 ? -1.622 -11.080 -0.874 1.00 0.00 63 ALA A C 7
ATOM 10728 O O . ALA A 1 63 ? -2.685 -11.700 -0.824 1.00 0.00 63 ALA A O 7
ATOM 10735 N N . ASN A 1 64 ? -0.622 -11.270 -0.021 1.00 0.00 64 ASN A N 7
ATOM 10736 C CA . ASN A 1 64 ? -0.697 -12.240 1.062 1.00 0.00 64 ASN A CA 7
ATOM 10737 C C . ASN A 1 64 ? -1.834 -11.889 2.017 1.00 0.00 64 ASN A C 7
ATOM 10738 O O . ASN A 1 64 ? -2.559 -12.765 2.486 1.00 0.00 64 ASN A O 7
ATOM 10749 N N . LEU A 1 65 ? -1.989 -10.597 2.287 1.00 0.00 65 LEU A N 7
ATOM 10750 C CA . LEU A 1 65 ? -3.039 -10.111 3.171 1.00 0.00 65 LEU A CA 7
ATOM 10751 C C . LEU A 1 65 ? -4.417 -10.324 2.561 1.00 0.00 65 LEU A C 7
ATOM 10752 O O . LEU A 1 65 ? -5.247 -11.056 3.099 1.00 0.00 65 LEU A O 7
ATOM 10768 N N . PHE A 1 66 ? -4.648 -9.649 1.442 1.00 0.00 66 PHE A N 7
ATOM 10769 C CA . PHE A 1 66 ? -5.924 -9.719 0.735 1.00 0.00 66 PHE A CA 7
ATOM 10770 C C . PHE A 1 66 ? -6.084 -11.040 -0.018 1.00 0.00 66 PHE A C 7
ATOM 10771 O O . PHE A 1 66 ? -6.543 -11.057 -1.161 1.00 0.00 66 PHE A O 7
ATOM 10788 N N . ARG A 1 67 ? -5.706 -12.145 0.619 1.00 0.00 67 ARG A N 7
ATOM 10789 C CA . ARG A 1 67 ? -5.817 -13.458 -0.007 1.00 0.00 67 ARG A CA 7
ATOM 10790 C C . ARG A 1 67 ? -7.274 -13.791 -0.317 1.00 0.00 67 ARG A C 7
ATOM 10791 O O . ARG A 1 67 ? -8.166 -13.529 0.490 1.00 0.00 67 ARG A O 7
ATOM 10812 N N . GLY A 1 68 ? -7.505 -14.362 -1.498 1.00 0.00 68 GLY A N 7
ATOM 10813 C CA . GLY A 1 68 ? -8.856 -14.714 -1.906 1.00 0.00 68 GLY A CA 7
ATOM 10814 C C . GLY A 1 68 ? -9.630 -13.511 -2.406 1.00 0.00 68 GLY A C 7
ATOM 10815 O O . GLY A 1 68 ? -10.293 -13.573 -3.443 1.00 0.00 68 GLY A O 7
ATOM 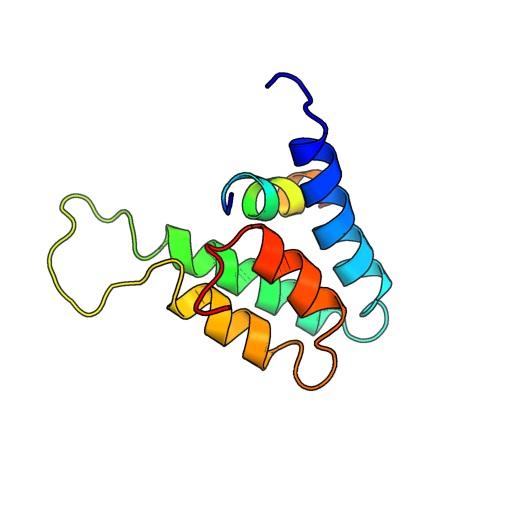10819 N N . GLN A 1 69 ? -9.532 -12.409 -1.672 1.00 0.00 69 GLN A N 7
ATOM 10820 C CA . GLN A 1 69 ? -10.210 -11.171 -2.039 1.00 0.00 69 GLN A CA 7
ATOM 10821 C C . GLN A 1 69 ? -9.264 -10.260 -2.813 1.00 0.00 69 GLN A C 7
ATOM 10822 O O . GLN A 1 69 ? -9.084 -9.090 -2.471 1.00 0.00 69 GLN A O 7
ATOM 10836 N N . GLU A 1 70 ? -8.652 -10.820 -3.855 1.00 0.00 70 GLU A N 7
ATOM 10837 C CA . GLU A 1 70 ? -7.706 -10.086 -4.690 1.00 0.00 70 GLU A CA 7
ATOM 10838 C C . GLU A 1 70 ? -8.387 -8.971 -5.480 1.00 0.00 70 GLU A C 7
ATOM 10839 O O . GLU A 1 70 ? -7.757 -8.335 -6.327 1.00 0.00 70 GLU A O 7
ATOM 10851 N N . ASP A 1 71 ? -9.664 -8.723 -5.201 1.00 0.00 71 ASP A N 7
ATOM 10852 C CA . ASP A 1 71 ? -10.396 -7.670 -5.894 1.00 0.00 71 ASP A CA 7
ATOM 10853 C C . ASP A 1 71 ? -9.739 -6.326 -5.620 1.00 0.00 71 ASP A C 7
ATOM 10854 O O . ASP A 1 71 ? -9.519 -5.527 -6.531 1.00 0.00 71 ASP A O 7
ATOM 10863 N N . LEU A 1 72 ? -9.408 -6.102 -4.357 1.00 0.00 72 LEU A N 7
ATOM 10864 C CA . LEU A 1 72 ? -8.747 -4.876 -3.936 1.00 0.00 72 LEU A CA 7
ATOM 10865 C C . LEU A 1 72 ? -7.327 -4.837 -4.476 1.00 0.00 72 LEU A C 7
ATOM 10866 O O . LEU A 1 72 ? -6.812 -3.783 -4.852 1.00 0.00 72 LEU A O 7
ATOM 10882 N N . LEU A 1 73 ? -6.706 -6.010 -4.516 1.00 0.00 73 LEU A N 7
ATOM 10883 C CA . LEU A 1 73 ? -5.356 -6.162 -5.002 1.00 0.00 73 LEU A CA 7
ATOM 10884 C C . LEU A 1 73 ? -5.223 -5.594 -6.407 1.00 0.00 73 LEU A C 7
ATOM 10885 O O . LEU A 1 73 ? -4.229 -4.949 -6.741 1.00 0.00 73 LEU A O 7
ATOM 10901 N N . SER A 1 74 ? -6.242 -5.839 -7.224 1.00 0.00 74 SER A N 7
ATOM 10902 C CA . SER A 1 74 ? -6.261 -5.355 -8.596 1.00 0.00 74 SER A CA 7
ATOM 10903 C C . SER A 1 74 ? -6.082 -3.843 -8.630 1.00 0.00 74 SER A C 7
ATOM 10904 O O . SER A 1 74 ? -5.362 -3.310 -9.476 1.00 0.00 74 SER A O 7
ATOM 10912 N N . GLU A 1 75 ? -6.733 -3.158 -7.695 1.00 0.00 75 GLU A N 7
ATOM 10913 C CA . GLU A 1 75 ? -6.638 -1.708 -7.607 1.00 0.00 75 GLU A CA 7
ATOM 10914 C C . GLU A 1 75 ? -5.225 -1.300 -7.211 1.00 0.00 75 GLU A C 7
ATOM 10915 O O . GLU A 1 75 ? -4.687 -0.310 -7.707 1.00 0.00 75 GLU A O 7
ATOM 10927 N N . PHE A 1 76 ? -4.631 -2.080 -6.313 1.00 0.00 76 PHE A N 7
ATOM 10928 C CA . PHE A 1 76 ? -3.276 -1.822 -5.840 1.00 0.00 76 PHE A CA 7
ATOM 10929 C C . PHE A 1 76 ? -2.292 -1.796 -7.005 1.00 0.00 76 PHE A C 7
ATOM 10930 O O . PHE A 1 76 ? -1.446 -0.906 -7.098 1.00 0.00 76 PHE A O 7
ATOM 10947 N N . GLY A 1 77 ? -2.416 -2.779 -7.893 1.00 0.00 77 GLY A N 7
ATOM 10948 C CA . GLY A 1 77 ? -1.540 -2.859 -9.048 1.00 0.00 77 GLY A CA 7
ATOM 10949 C C . GLY A 1 77 ? -1.612 -1.615 -9.911 1.00 0.00 77 GLY A C 7
ATOM 10950 O O . GLY A 1 77 ? -0.610 -1.196 -10.492 1.00 0.00 77 GLY A O 7
ATOM 10954 N N . GLN A 1 78 ? -2.804 -1.028 -9.993 1.00 0.00 78 GLN A N 7
ATOM 10955 C CA . GLN A 1 78 ? -3.018 0.177 -10.787 1.00 0.00 78 GLN A CA 7
ATOM 10956 C C . GLN A 1 78 ? -1.997 1.251 -10.427 1.00 0.00 78 GLN A C 7
ATOM 10957 O O . GLN A 1 78 ? -1.440 1.913 -11.303 1.00 0.00 78 GLN A O 7
ATOM 10971 N N . PHE A 1 79 ? -1.759 1.412 -9.130 1.00 0.00 79 PHE A N 7
ATOM 10972 C CA . PHE A 1 79 ? -0.804 2.400 -8.640 1.00 0.00 79 PHE A CA 7
ATOM 10973 C C . PHE A 1 79 ? 0.626 1.962 -8.939 1.00 0.00 79 PHE A C 7
ATOM 10974 O O . PHE A 1 79 ? 1.447 2.758 -9.394 1.00 0.00 79 PHE A O 7
ATOM 10991 N N . LEU A 1 80 ? 0.914 0.691 -8.677 1.00 0.00 80 LEU A N 7
ATOM 10992 C CA . LEU A 1 80 ? 2.244 0.141 -8.915 1.00 0.00 80 LEU A CA 7
ATOM 10993 C C . LEU A 1 80 ? 2.633 0.268 -10.388 1.00 0.00 80 LEU A C 7
ATOM 10994 O O . LEU A 1 80 ? 1.803 0.073 -11.276 1.00 0.00 80 LEU A O 7
ATOM 11010 N N . PRO A 1 81 ? 3.907 0.602 -10.666 1.00 0.00 81 PRO A N 7
ATOM 11011 C CA . PRO A 1 81 ? 4.401 0.756 -12.039 1.00 0.00 81 PRO A CA 7
ATOM 11012 C C . PRO A 1 81 ? 4.348 -0.549 -12.829 1.00 0.00 81 PRO A C 7
ATOM 11013 O O . PRO A 1 81 ? 4.852 -1.579 -12.381 1.00 0.00 81 PRO A O 7
ATOM 11024 N N . GLU A 1 82 ? 3.733 -0.495 -14.007 1.00 0.00 82 GLU A N 7
ATOM 11025 C CA . GLU A 1 82 ? 3.610 -1.666 -14.867 1.00 0.00 82 GLU A CA 7
ATOM 11026 C C . GLU A 1 82 ? 4.844 -1.834 -15.750 1.00 0.00 82 GLU A C 7
ATOM 11027 O O . GLU A 1 82 ? 4.742 -1.851 -16.977 1.00 0.00 82 GLU A O 7
ATOM 11039 N N . ALA A 1 83 ? 6.009 -1.949 -15.122 1.00 0.00 83 ALA A N 7
ATOM 11040 C CA . ALA A 1 83 ? 7.257 -2.105 -15.860 1.00 0.00 83 ALA A CA 7
ATOM 11041 C C . ALA A 1 83 ? 8.320 -2.801 -15.016 1.00 0.00 83 ALA A C 7
ATOM 11042 O O . ALA A 1 83 ? 9.430 -2.291 -14.852 1.00 0.00 83 ALA A O 7
ATOM 11049 N N . LYS A 1 84 ? 7.975 -3.970 -14.482 1.00 0.00 84 LYS A N 7
ATOM 11050 C CA . LYS A 1 84 ? 8.900 -4.740 -13.657 1.00 0.00 84 LYS A CA 7
ATOM 11051 C C . LYS A 1 84 ? 10.056 -5.284 -14.499 1.00 0.00 84 LYS A C 7
ATOM 11052 O O . LYS A 1 84 ? 10.472 -4.655 -15.473 1.00 0.00 84 LYS A O 7
ATOM 11071 N N . ARG A 1 85 ? 10.571 -6.453 -14.125 1.00 0.00 85 ARG A N 7
ATOM 11072 C CA . ARG A 1 85 ? 11.675 -7.067 -14.855 1.00 0.00 85 ARG A CA 7
ATOM 11073 C C . ARG A 1 85 ? 11.231 -7.501 -16.249 1.00 0.00 85 ARG A C 7
ATOM 11074 O O . ARG A 1 85 ? 10.266 -8.287 -16.344 1.00 0.00 85 ARG A O 7
ATOM 11096 N N . ASN B 2 1 ? 4.065 6.973 -6.098 1.00 0.00 1 ASN B N 7
ATOM 11097 C CA . ASN B 2 1 ? 2.724 6.335 -6.111 1.00 0.00 1 ASN B CA 7
ATOM 11098 C C . ASN B 2 1 ? 2.357 5.799 -4.732 1.00 0.00 1 ASN B C 7
ATOM 11099 O O . ASN B 2 1 ? 1.247 6.014 -4.244 1.00 0.00 1 ASN B O 7
ATOM 11112 N N . ILE B 2 2 ? 3.300 5.104 -4.109 1.00 0.00 2 ILE B N 7
ATOM 11113 C CA . ILE B 2 2 ? 3.089 4.536 -2.783 1.00 0.00 2 ILE B CA 7
ATOM 11114 C C . ILE B 2 2 ? 2.877 5.633 -1.745 1.00 0.00 2 ILE B C 7
ATOM 11115 O O . ILE B 2 2 ? 2.082 5.478 -0.817 1.00 0.00 2 ILE B O 7
ATOM 11131 N N . GLN B 2 3 ? 3.590 6.743 -1.911 1.00 0.00 3 GLN B N 7
ATOM 11132 C CA . GLN B 2 3 ? 3.485 7.872 -0.998 1.00 0.00 3 GLN B CA 7
ATOM 11133 C C . GLN B 2 3 ? 2.037 8.339 -0.896 1.00 0.00 3 GLN B C 7
ATOM 11134 O O . GLN B 2 3 ? 1.603 8.819 0.150 1.00 0.00 3 GLN B O 7
ATOM 11148 N N . MET B 2 4 ? 1.296 8.196 -1.991 1.00 0.00 4 MET B N 7
ATOM 11149 C CA . MET B 2 4 ? -0.104 8.602 -2.024 1.00 0.00 4 MET B CA 7
ATOM 11150 C C . MET B 2 4 ? -0.932 7.801 -1.022 1.00 0.00 4 MET B C 7
ATOM 11151 O O . MET B 2 4 ? -1.740 8.366 -0.288 1.00 0.00 4 MET B O 7
ATOM 11165 N N . LEU B 2 5 ? -0.730 6.484 -0.999 1.00 0.00 5 LEU B N 7
ATOM 11166 C CA . LEU B 2 5 ? -1.466 5.618 -0.082 1.00 0.00 5 LEU B CA 7
ATOM 11167 C C . LEU B 2 5 ? -1.046 5.867 1.363 1.00 0.00 5 LEU B C 7
ATOM 11168 O O . LEU B 2 5 ? -1.892 6.002 2.247 1.00 0.00 5 LEU B O 7
ATOM 11184 N N . LEU B 2 6 ? 0.261 5.940 1.595 1.00 0.00 6 LEU B N 7
ATOM 11185 C CA . LEU B 2 6 ? 0.789 6.191 2.934 1.00 0.00 6 LEU B CA 7
ATOM 11186 C C . LEU B 2 6 ? 0.241 7.501 3.482 1.00 0.00 6 LEU B C 7
ATOM 11187 O O . LEU B 2 6 ? -0.208 7.574 4.627 1.00 0.00 6 LEU B O 7
ATOM 11203 N N . GLU B 2 7 ? 0.276 8.529 2.647 1.00 0.00 7 GLU B N 7
ATOM 11204 C CA . GLU B 2 7 ? -0.222 9.846 3.018 1.00 0.00 7 GLU B CA 7
ATOM 11205 C C . GLU B 2 7 ? -1.738 9.818 3.184 1.00 0.00 7 GLU B C 7
ATOM 11206 O O . GLU B 2 7 ? -2.292 10.482 4.061 1.00 0.00 7 GLU B O 7
ATOM 11218 N N . ALA B 2 8 ? -2.399 9.047 2.325 1.00 0.00 8 ALA B N 7
ATOM 11219 C CA . ALA B 2 8 ? -3.851 8.924 2.354 1.00 0.00 8 ALA B CA 7
ATOM 11220 C C . ALA B 2 8 ? -4.344 8.412 3.702 1.00 0.00 8 ALA B C 7
ATOM 11221 O O . ALA B 2 8 ? -5.323 8.919 4.246 1.00 0.00 8 ALA B O 7
ATOM 11228 N N . ALA B 2 9 ? -3.668 7.398 4.230 1.00 0.00 9 ALA B N 7
ATOM 11229 C CA . ALA B 2 9 ? -4.048 6.811 5.510 1.00 0.00 9 ALA B CA 7
ATOM 11230 C C . ALA B 2 9 ? -3.987 7.841 6.635 1.00 0.00 9 ALA B C 7
ATOM 11231 O O . ALA B 2 9 ? -4.880 7.901 7.478 1.00 0.00 9 ALA B O 7
ATOM 11238 N N . ASP B 2 10 ? -2.930 8.648 6.645 1.00 0.00 10 ASP B N 7
ATOM 11239 C CA . ASP B 2 10 ? -2.756 9.674 7.670 1.00 0.00 10 ASP B CA 7
ATOM 11240 C C . ASP B 2 10 ? -3.903 10.680 7.628 1.00 0.00 10 ASP B C 7
ATOM 11241 O O . ASP B 2 10 ? -4.500 11.006 8.654 1.00 0.00 10 ASP B O 7
ATOM 11250 N N . TYR B 2 11 ? -4.202 11.161 6.427 1.00 0.00 11 TYR B N 7
ATOM 11251 C CA . TYR B 2 11 ? -5.276 12.129 6.221 1.00 0.00 11 TYR B CA 7
ATOM 11252 C C . TYR B 2 11 ? -6.627 11.556 6.632 1.00 0.00 11 TYR B C 7
ATOM 11253 O O . TYR B 2 11 ? -7.346 12.134 7.448 1.00 0.00 11 TYR B O 7
ATOM 11271 N N . LEU B 2 12 ? -6.967 10.430 6.024 1.00 0.00 12 LEU B N 7
ATOM 11272 C CA . LEU B 2 12 ? -8.236 9.762 6.268 1.00 0.00 12 LEU B CA 7
ATOM 11273 C C . LEU B 2 12 ? -8.436 9.451 7.749 1.00 0.00 12 LEU B C 7
ATOM 11274 O O . LEU B 2 12 ? -9.490 9.744 8.313 1.00 0.00 12 LEU B O 7
ATOM 11290 N N . GLU B 2 13 ? -7.424 8.864 8.377 1.00 0.00 13 GLU B N 7
ATOM 11291 C CA . GLU B 2 13 ? -7.500 8.525 9.793 1.00 0.00 13 GLU B CA 7
ATOM 11292 C C . GLU B 2 13 ? -7.468 9.781 10.656 1.00 0.00 13 GLU B C 7
ATOM 11293 O O . GLU B 2 13 ? -8.002 9.739 11.784 1.00 0.00 13 GLU B O 7
ATOM 11306 N N . GLU A 1 1 ? -11.009 22.129 -7.606 1.00 0.00 1 GLU A N 8
ATOM 11307 C CA . GLU A 1 1 ? -9.588 21.941 -7.997 1.00 0.00 1 GLU A CA 8
ATOM 11308 C C . GLU A 1 1 ? -8.700 21.744 -6.769 1.00 0.00 1 GLU A C 8
ATOM 11309 O O . GLU A 1 1 ? -9.088 21.055 -5.825 1.00 0.00 1 GLU A O 8
ATOM 11323 N N . SER A 1 2 ? -7.512 22.350 -6.789 1.00 0.00 2 SER A N 8
ATOM 11324 C CA . SER A 1 2 ? -6.566 22.241 -5.680 1.00 0.00 2 SER A CA 8
ATOM 11325 C C . SER A 1 2 ? -6.138 20.793 -5.461 1.00 0.00 2 SER A C 8
ATOM 11326 O O . SER A 1 2 ? -5.085 20.369 -5.939 1.00 0.00 2 SER A O 8
ATOM 11334 N N . ASP A 1 3 ? -6.958 20.037 -4.737 1.00 0.00 3 ASP A N 8
ATOM 11335 C CA . ASP A 1 3 ? -6.661 18.637 -4.458 1.00 0.00 3 ASP A CA 8
ATOM 11336 C C . ASP A 1 3 ? -6.698 17.808 -5.738 1.00 0.00 3 ASP A C 8
ATOM 11337 O O . ASP A 1 3 ? -7.681 17.834 -6.478 1.00 0.00 3 ASP A O 8
ATOM 11346 N N . SER A 1 4 ? -5.618 17.074 -5.990 1.00 0.00 4 SER A N 8
ATOM 11347 C CA . SER A 1 4 ? -5.514 16.238 -7.164 1.00 0.00 4 SER A CA 8
ATOM 11348 C C . SER A 1 4 ? -6.469 15.060 -7.082 1.00 0.00 4 SER A C 8
ATOM 11349 O O . SER A 1 4 ? -6.714 14.517 -6.005 1.00 0.00 4 SER A O 8
ATOM 11357 N N . VAL A 1 5 ? -6.986 14.662 -8.231 1.00 0.00 5 VAL A N 8
ATOM 11358 C CA . VAL A 1 5 ? -7.899 13.532 -8.302 1.00 0.00 5 VAL A CA 8
ATOM 11359 C C . VAL A 1 5 ? -7.216 12.279 -7.777 1.00 0.00 5 VAL A C 8
ATOM 11360 O O . VAL A 1 5 ? -7.827 11.475 -7.080 1.00 0.00 5 VAL A O 8
ATOM 11373 N N . GLU A 1 6 ? -5.939 12.132 -8.118 1.00 0.00 6 GLU A N 8
ATOM 11374 C CA . GLU A 1 6 ? -5.150 10.985 -7.684 1.00 0.00 6 GLU A CA 8
ATOM 11375 C C . GLU A 1 6 ? -5.135 10.881 -6.162 1.00 0.00 6 GLU A C 8
ATOM 11376 O O . GLU A 1 6 ? -5.121 9.783 -5.607 1.00 0.00 6 GLU A O 8
ATOM 11388 N N . PHE A 1 7 ? -5.137 12.031 -5.491 1.00 0.00 7 PHE A N 8
ATOM 11389 C CA . PHE A 1 7 ? -5.128 12.062 -4.031 1.00 0.00 7 PHE A CA 8
ATOM 11390 C C . PHE A 1 7 ? -6.367 11.367 -3.480 1.00 0.00 7 PHE A C 8
ATOM 11391 O O . PHE A 1 7 ? -6.263 10.365 -2.771 1.00 0.00 7 PHE A O 8
ATOM 11408 N N . ASN A 1 8 ? -7.538 11.887 -3.834 1.00 0.00 8 ASN A N 8
ATOM 11409 C CA . ASN A 1 8 ? -8.797 11.295 -3.397 1.00 0.00 8 ASN A CA 8
ATOM 11410 C C . ASN A 1 8 ? -8.901 9.882 -3.948 1.00 0.00 8 ASN A C 8
ATOM 11411 O O . ASN A 1 8 ? -9.487 8.992 -3.331 1.00 0.00 8 ASN A O 8
ATOM 11422 N N . ASN A 1 9 ? -8.304 9.699 -5.118 1.00 0.00 9 ASN A N 8
ATOM 11423 C CA . ASN A 1 9 ? -8.278 8.415 -5.797 1.00 0.00 9 ASN A CA 8
ATOM 11424 C C . ASN A 1 9 ? -7.644 7.364 -4.891 1.00 0.00 9 ASN A C 8
ATOM 11425 O O . ASN A 1 9 ? -8.139 6.243 -4.774 1.00 0.00 9 ASN A O 8
ATOM 11436 N N . ALA A 1 10 ? -6.549 7.749 -4.245 1.00 0.00 10 ALA A N 8
ATOM 11437 C CA . ALA A 1 10 ? -5.838 6.865 -3.333 1.00 0.00 10 ALA A CA 8
ATOM 11438 C C . ALA A 1 10 ? -6.626 6.670 -2.042 1.00 0.00 10 ALA A C 8
ATOM 11439 O O . ALA A 1 10 ? -6.669 5.570 -1.486 1.00 0.00 10 ALA A O 8
ATOM 11446 N N . ILE A 1 11 ? -7.245 7.751 -1.568 1.00 0.00 11 ILE A N 8
ATOM 11447 C CA . ILE A 1 11 ? -8.027 7.703 -0.341 1.00 0.00 11 ILE A CA 8
ATOM 11448 C C . ILE A 1 11 ? -9.084 6.612 -0.408 1.00 0.00 11 ILE A C 8
ATOM 11449 O O . ILE A 1 11 ? -9.269 5.862 0.546 1.00 0.00 11 ILE A O 8
ATOM 11465 N N . SER A 1 12 ? -9.780 6.536 -1.537 1.00 0.00 12 SER A N 8
ATOM 11466 C CA . SER A 1 12 ? -10.824 5.539 -1.719 1.00 0.00 12 SER A CA 8
ATOM 11467 C C . SER A 1 12 ? -10.264 4.132 -1.555 1.00 0.00 12 SER A C 8
ATOM 11468 O O . SER A 1 12 ? -10.952 3.240 -1.062 1.00 0.00 12 SER A O 8
ATOM 11476 N N . TYR A 1 13 ? -9.010 3.935 -1.960 1.00 0.00 13 TYR A N 8
ATOM 11477 C CA . TYR A 1 13 ? -8.376 2.631 -1.831 1.00 0.00 13 TYR A CA 8
ATOM 11478 C C . TYR A 1 13 ? -8.273 2.258 -0.361 1.00 0.00 13 TYR A C 8
ATOM 11479 O O . TYR A 1 13 ? -8.719 1.190 0.057 1.00 0.00 13 TYR A O 8
ATOM 11497 N N . VAL A 1 14 ? -7.688 3.160 0.416 1.00 0.00 14 VAL A N 8
ATOM 11498 C CA . VAL A 1 14 ? -7.525 2.954 1.852 1.00 0.00 14 VAL A CA 8
ATOM 11499 C C . VAL A 1 14 ? -8.880 2.872 2.548 1.00 0.00 14 VAL A C 8
ATOM 11500 O O . VAL A 1 14 ? -9.080 2.066 3.457 1.00 0.00 14 VAL A O 8
ATOM 11513 N N . ASN A 1 15 ? -9.800 3.723 2.113 1.00 0.00 15 ASN A N 8
ATOM 11514 C CA . ASN A 1 15 ? -11.142 3.778 2.678 1.00 0.00 15 ASN A CA 8
ATOM 11515 C C . ASN A 1 15 ? -11.880 2.459 2.472 1.00 0.00 15 ASN A C 8
ATOM 11516 O O . ASN A 1 15 ? -12.508 1.940 3.394 1.00 0.00 15 ASN A O 8
ATOM 11527 N N . LYS A 1 16 ? -11.797 1.922 1.260 1.00 0.00 16 LYS A N 8
ATOM 11528 C CA . LYS A 1 16 ? -12.453 0.661 0.935 1.00 0.00 16 LYS A CA 8
ATOM 11529 C C . LYS A 1 16 ? -11.834 -0.483 1.727 1.00 0.00 16 LYS A C 8
ATOM 11530 O O . LYS A 1 16 ? -12.537 -1.375 2.199 1.00 0.00 16 LYS A O 8
ATOM 11549 N N . ILE A 1 17 ? -10.516 -0.447 1.874 1.00 0.00 17 ILE A N 8
ATOM 11550 C CA . ILE A 1 17 ? -9.800 -1.473 2.619 1.00 0.00 17 ILE A CA 8
ATOM 11551 C C . ILE A 1 17 ? -10.272 -1.508 4.069 1.00 0.00 17 ILE A C 8
ATOM 11552 O O . ILE A 1 17 ? -10.459 -2.577 4.649 1.00 0.00 17 ILE A O 8
ATOM 11568 N N . LYS A 1 18 ? -10.475 -0.326 4.641 1.00 0.00 18 LYS A N 8
ATOM 11569 C CA . LYS A 1 18 ? -10.939 -0.207 6.018 1.00 0.00 18 LYS A CA 8
ATOM 11570 C C . LYS A 1 18 ? -12.348 -0.763 6.158 1.00 0.00 18 LYS A C 8
ATOM 11571 O O . LYS A 1 18 ? -12.606 -1.651 6.972 1.00 0.00 18 LYS A O 8
ATOM 11590 N N . THR A 1 19 ? -13.252 -0.221 5.357 1.00 0.00 19 THR A N 8
ATOM 11591 C CA . THR A 1 19 ? -14.652 -0.637 5.372 1.00 0.00 19 THR A CA 8
ATOM 11592 C C . THR A 1 19 ? -14.798 -2.116 5.036 1.00 0.00 19 THR A C 8
ATOM 11593 O O . THR A 1 19 ? -15.737 -2.775 5.482 1.00 0.00 19 THR A O 8
ATOM 11604 N N . ARG A 1 20 ? -13.870 -2.633 4.244 1.00 0.00 20 ARG A N 8
ATOM 11605 C CA . ARG A 1 20 ? -13.907 -4.034 3.850 1.00 0.00 20 ARG A CA 8
ATOM 11606 C C . ARG A 1 20 ? -13.676 -4.944 5.052 1.00 0.00 20 ARG A C 8
ATOM 11607 O O . ARG A 1 20 ? -14.483 -5.827 5.341 1.00 0.00 20 ARG A O 8
ATOM 11628 N N . PHE A 1 21 ? -12.564 -4.723 5.739 1.00 0.00 21 PHE A N 8
ATOM 11629 C CA . PHE A 1 21 ? -12.210 -5.522 6.904 1.00 0.00 21 PHE A CA 8
ATOM 11630 C C . PHE A 1 21 ? -12.614 -4.838 8.214 1.00 0.00 21 PHE A C 8
ATOM 11631 O O . PHE A 1 21 ? -11.828 -4.795 9.160 1.00 0.00 21 PHE A O 8
ATOM 11648 N N . LEU A 1 22 ? -13.836 -4.311 8.273 1.00 0.00 22 LEU A N 8
ATOM 11649 C CA . LEU A 1 22 ? -14.318 -3.646 9.483 1.00 0.00 22 LEU A CA 8
ATOM 11650 C C . LEU A 1 22 ? -14.141 -4.544 10.707 1.00 0.00 22 LEU A C 8
ATOM 11651 O O . LEU A 1 22 ? -13.709 -4.090 11.766 1.00 0.00 22 LEU A O 8
ATOM 11667 N N . ASP A 1 23 ? -14.474 -5.823 10.549 1.00 0.00 23 ASP A N 8
ATOM 11668 C CA . ASP A 1 23 ? -14.348 -6.789 11.632 1.00 0.00 23 ASP A CA 8
ATOM 11669 C C . ASP A 1 23 ? -12.901 -7.240 11.783 1.00 0.00 23 ASP A C 8
ATOM 11670 O O . ASP A 1 23 ? -12.498 -7.731 12.838 1.00 0.00 23 ASP A O 8
ATOM 11679 N N . HIS A 1 24 ? -12.131 -7.083 10.709 1.00 0.00 24 HIS A N 8
ATOM 11680 C CA . HIS A 1 24 ? -10.730 -7.479 10.694 1.00 0.00 24 HIS A CA 8
ATOM 11681 C C . HIS A 1 24 ? -9.802 -6.259 10.663 1.00 0.00 24 HIS A C 8
ATOM 11682 O O . HIS A 1 24 ? -9.180 -5.975 9.641 1.00 0.00 24 HIS A O 8
ATOM 11697 N N . PRO A 1 25 ? -9.690 -5.518 11.781 1.00 0.00 25 PRO A N 8
ATOM 11698 C CA . PRO A 1 25 ? -8.826 -4.334 11.859 1.00 0.00 25 PRO A CA 8
ATOM 11699 C C . PRO A 1 25 ? -7.345 -4.686 11.738 1.00 0.00 25 PRO A C 8
ATOM 11700 O O . PRO A 1 25 ? -6.561 -3.924 11.172 1.00 0.00 25 PRO A O 8
ATOM 11711 N N . GLU A 1 26 ? -6.971 -5.842 12.281 1.00 0.00 26 GLU A N 8
ATOM 11712 C CA . GLU A 1 26 ? -5.584 -6.302 12.246 1.00 0.00 26 GLU A CA 8
ATOM 11713 C C . GLU A 1 26 ? -5.025 -6.280 10.825 1.00 0.00 26 GLU A C 8
ATOM 11714 O O . GLU A 1 26 ? -3.841 -6.010 10.621 1.00 0.00 26 GLU A O 8
ATOM 11726 N N . ILE A 1 27 ? -5.879 -6.567 9.848 1.00 0.00 27 ILE A N 8
ATOM 11727 C CA . ILE A 1 27 ? -5.463 -6.581 8.448 1.00 0.00 27 ILE A CA 8
ATOM 11728 C C . ILE A 1 27 ? -5.037 -5.184 8.005 1.00 0.00 27 ILE A C 8
ATOM 11729 O O . ILE A 1 27 ? -4.015 -5.011 7.342 1.00 0.00 27 ILE A O 8
ATOM 11745 N N . TYR A 1 28 ? -5.849 -4.197 8.375 1.00 0.00 28 TYR A N 8
ATOM 11746 C CA . TYR A 1 28 ? -5.599 -2.802 8.026 1.00 0.00 28 TYR A CA 8
ATOM 11747 C C . TYR A 1 28 ? -4.198 -2.367 8.447 1.00 0.00 28 TYR A C 8
ATOM 11748 O O . TYR A 1 28 ? -3.454 -1.783 7.659 1.00 0.00 28 TYR A O 8
ATOM 11766 N N . ARG A 1 29 ? -3.851 -2.651 9.697 1.00 0.00 29 ARG A N 8
ATOM 11767 C CA . ARG A 1 29 ? -2.548 -2.289 10.236 1.00 0.00 29 ARG A CA 8
ATOM 11768 C C . ARG A 1 29 ? -1.412 -2.940 9.454 1.00 0.00 29 ARG A C 8
ATOM 11769 O O . ARG A 1 29 ? -0.499 -2.259 8.985 1.00 0.00 29 ARG A O 8
ATOM 11790 N N . SER A 1 30 ? -1.468 -4.261 9.331 1.00 0.00 30 SER A N 8
ATOM 11791 C CA . SER A 1 30 ? -0.438 -5.016 8.621 1.00 0.00 30 SER A CA 8
ATOM 11792 C C . SER A 1 30 ? -0.187 -4.436 7.229 1.00 0.00 30 SER A C 8
ATOM 11793 O O . SER A 1 30 ? 0.958 -4.181 6.854 1.00 0.00 30 SER A O 8
ATOM 11801 N N . PHE A 1 31 ? -1.261 -4.222 6.471 1.00 0.00 31 PHE A N 8
ATOM 11802 C CA . PHE A 1 31 ? -1.157 -3.662 5.126 1.00 0.00 31 PHE A CA 8
ATOM 11803 C C . PHE A 1 31 ? -0.371 -2.355 5.139 1.00 0.00 31 PHE A C 8
ATOM 11804 O O . PHE A 1 31 ? 0.563 -2.170 4.356 1.00 0.00 31 PHE A O 8
ATOM 11821 N N . LEU A 1 32 ? -0.758 -1.454 6.035 1.00 0.00 32 LEU A N 8
ATOM 11822 C CA . LEU A 1 32 ? -0.092 -0.165 6.155 1.00 0.00 32 LEU A CA 8
ATOM 11823 C C . LEU A 1 32 ? 1.384 -0.352 6.474 1.00 0.00 32 LEU A C 8
ATOM 11824 O O . LEU A 1 32 ? 2.232 0.385 5.976 1.00 0.00 32 LEU A O 8
ATOM 11840 N N . GLU A 1 33 ? 1.687 -1.354 7.296 1.00 0.00 33 GLU A N 8
ATOM 11841 C CA . GLU A 1 33 ? 3.066 -1.651 7.663 1.00 0.00 33 GLU A CA 8
ATOM 11842 C C . GLU A 1 33 ? 3.861 -2.039 6.424 1.00 0.00 33 GLU A C 8
ATOM 11843 O O . GLU A 1 33 ? 5.037 -1.703 6.301 1.00 0.00 33 GLU A O 8
ATOM 11855 N N . ILE A 1 34 ? 3.204 -2.741 5.504 1.00 0.00 34 ILE A N 8
ATOM 11856 C CA . ILE A 1 34 ? 3.844 -3.163 4.265 1.00 0.00 34 ILE A CA 8
ATOM 11857 C C . ILE A 1 34 ? 4.283 -1.948 3.462 1.00 0.00 34 ILE A C 8
ATOM 11858 O O . ILE A 1 34 ? 5.464 -1.784 3.147 1.00 0.00 34 ILE A O 8
ATOM 11874 N N . LEU A 1 35 ? 3.320 -1.082 3.161 1.00 0.00 35 LEU A N 8
ATOM 11875 C CA . LEU A 1 35 ? 3.599 0.143 2.423 1.00 0.00 35 LEU A CA 8
ATOM 11876 C C . LEU A 1 35 ? 4.633 0.962 3.179 1.00 0.00 35 LEU A C 8
ATOM 11877 O O . LEU A 1 35 ? 5.530 1.564 2.589 1.00 0.00 35 LEU A O 8
ATOM 11893 N N . HIS A 1 36 ? 4.492 0.963 4.499 1.00 0.00 36 HIS A N 8
ATOM 11894 C CA . HIS A 1 36 ? 5.396 1.687 5.377 1.00 0.00 36 HIS A CA 8
ATOM 11895 C C . HIS A 1 36 ? 6.818 1.148 5.257 1.00 0.00 36 HIS A C 8
ATOM 11896 O O . HIS A 1 36 ? 7.781 1.910 5.247 1.00 0.00 36 HIS A O 8
ATOM 11911 N N . THR A 1 37 ? 6.938 -0.173 5.155 1.00 0.00 37 THR A N 8
ATOM 11912 C CA . THR A 1 37 ? 8.238 -0.821 5.020 1.00 0.00 37 THR A CA 8
ATOM 11913 C C . THR A 1 37 ? 8.937 -0.337 3.756 1.00 0.00 37 THR A C 8
ATOM 11914 O O . THR A 1 37 ? 10.146 -0.102 3.745 1.00 0.00 37 THR A O 8
ATOM 11925 N N . TYR A 1 38 ? 8.155 -0.190 2.694 1.00 0.00 38 TYR A N 8
ATOM 11926 C CA . TYR A 1 38 ? 8.664 0.268 1.409 1.00 0.00 38 TYR A CA 8
ATOM 11927 C C . TYR A 1 38 ? 9.206 1.691 1.497 1.00 0.00 38 TYR A C 8
ATOM 11928 O O . TYR A 1 38 ? 10.380 1.942 1.224 1.00 0.00 38 TYR A O 8
ATOM 11946 N N . GLN A 1 39 ? 8.327 2.617 1.856 1.00 0.00 39 GLN A N 8
ATOM 11947 C CA . GLN A 1 39 ? 8.678 4.031 1.960 1.00 0.00 39 GLN A CA 8
ATOM 11948 C C . GLN A 1 39 ? 9.812 4.284 2.953 1.00 0.00 39 GLN A C 8
ATOM 11949 O O . GLN A 1 39 ? 10.720 5.068 2.676 1.00 0.00 39 GLN A O 8
ATOM 11963 N N . LYS A 1 40 ? 9.746 3.637 4.113 1.00 0.00 40 LYS A N 8
ATOM 11964 C CA . LYS A 1 40 ? 10.743 3.807 5.146 1.00 0.00 40 LYS A CA 8
ATOM 11965 C C . LYS A 1 40 ? 12.160 3.623 4.605 1.00 0.00 40 LYS A C 8
ATOM 11966 O O . LYS A 1 40 ? 13.021 4.482 4.798 1.00 0.00 40 LYS A O 8
ATOM 11985 N N . GLU A 1 41 ? 12.396 2.503 3.931 1.00 0.00 41 GLU A N 8
ATOM 11986 C CA . GLU A 1 41 ? 13.712 2.213 3.369 1.00 0.00 41 GLU A CA 8
ATOM 11987 C C . GLU A 1 41 ? 14.012 3.105 2.168 1.00 0.00 41 GLU A C 8
ATOM 11988 O O . GLU A 1 41 ? 15.149 3.530 1.967 1.00 0.00 41 GLU A O 8
ATOM 12000 N N . GLN A 1 42 ? 12.985 3.374 1.366 1.00 0.00 42 GLN A N 8
ATOM 12001 C CA . GLN A 1 42 ? 13.136 4.205 0.174 1.00 0.00 42 GLN A CA 8
ATOM 12002 C C . GLN A 1 42 ? 13.831 5.523 0.503 1.00 0.00 42 GLN A C 8
ATOM 12003 O O . GLN A 1 42 ? 14.690 5.983 -0.249 1.00 0.00 42 GLN A O 8
ATOM 12017 N N . LEU A 1 43 ? 13.454 6.126 1.627 1.00 0.00 43 LEU A N 8
ATOM 12018 C CA . LEU A 1 43 ? 14.046 7.391 2.047 1.00 0.00 43 LEU A CA 8
ATOM 12019 C C . LEU A 1 43 ? 15.553 7.246 2.245 1.00 0.00 43 LEU A C 8
ATOM 12020 O O . LEU A 1 43 ? 16.335 7.519 1.333 1.00 0.00 43 LEU A O 8
ATOM 12036 N N . HIS A 1 44 ? 15.952 6.807 3.438 1.00 0.00 44 HIS A N 8
ATOM 12037 C CA . HIS A 1 44 ? 17.365 6.616 3.761 1.00 0.00 44 HIS A CA 8
ATOM 12038 C C . HIS A 1 44 ? 17.534 6.107 5.190 1.00 0.00 44 HIS A C 8
ATOM 12039 O O . HIS A 1 44 ? 18.497 6.456 5.875 1.00 0.00 44 HIS A O 8
ATOM 12054 N N . THR A 1 45 ? 16.592 5.280 5.633 1.00 0.00 45 THR A N 8
ATOM 12055 C CA . THR A 1 45 ? 16.633 4.721 6.978 1.00 0.00 45 THR A CA 8
ATOM 12056 C C . THR A 1 45 ? 17.609 3.549 7.064 1.00 0.00 45 THR A C 8
ATOM 12057 O O . THR A 1 45 ? 18.692 3.588 6.480 1.00 0.00 45 THR A O 8
ATOM 12068 N N . LYS A 1 46 ? 17.220 2.511 7.800 1.00 0.00 46 LYS A N 8
ATOM 12069 C CA . LYS A 1 46 ? 18.057 1.332 7.971 1.00 0.00 46 LYS A CA 8
ATOM 12070 C C . LYS A 1 46 ? 18.229 0.591 6.649 1.00 0.00 46 LYS A C 8
ATOM 12071 O O . LYS A 1 46 ? 17.333 0.591 5.805 1.00 0.00 46 LYS A O 8
ATOM 12090 N N . GLY A 1 47 ? 19.386 -0.040 6.478 1.00 0.00 47 GLY A N 8
ATOM 12091 C CA . GLY A 1 47 ? 19.659 -0.778 5.258 1.00 0.00 47 GLY A CA 8
ATOM 12092 C C . GLY A 1 47 ? 20.128 0.116 4.127 1.00 0.00 47 GLY A C 8
ATOM 12093 O O . GLY A 1 47 ? 19.523 1.154 3.853 1.00 0.00 47 GLY A O 8
ATOM 12097 N N . ARG A 1 48 ? 21.211 -0.288 3.474 1.00 0.00 48 ARG A N 8
ATOM 12098 C CA . ARG A 1 48 ? 21.776 0.478 2.367 1.00 0.00 48 ARG A CA 8
ATOM 12099 C C . ARG A 1 48 ? 20.880 0.412 1.131 1.00 0.00 48 ARG A C 8
ATOM 12100 O O . ARG A 1 48 ? 20.419 -0.663 0.747 1.00 0.00 48 ARG A O 8
ATOM 12121 N N . PRO A 1 49 ? 20.630 1.566 0.484 1.00 0.00 49 PRO A N 8
ATOM 12122 C CA . PRO A 1 49 ? 19.794 1.632 -0.723 1.00 0.00 49 PRO A CA 8
ATOM 12123 C C . PRO A 1 49 ? 20.454 0.945 -1.907 1.00 0.00 49 PRO A C 8
ATOM 12124 O O . PRO A 1 49 ? 21.307 0.076 -1.722 1.00 0.00 49 PRO A O 8
ATOM 12135 N N . PHE A 1 50 ? 20.058 1.332 -3.120 1.00 0.00 50 PHE A N 8
ATOM 12136 C CA . PHE A 1 50 ? 20.623 0.749 -4.328 1.00 0.00 50 PHE A CA 8
ATOM 12137 C C . PHE A 1 50 ? 20.133 -0.682 -4.522 1.00 0.00 50 PHE A C 8
ATOM 12138 O O . PHE A 1 50 ? 20.919 -1.632 -4.506 1.00 0.00 50 PHE A O 8
ATOM 12155 N N . ARG A 1 51 ? 18.825 -0.814 -4.694 1.00 0.00 51 ARG A N 8
ATOM 12156 C CA . ARG A 1 51 ? 18.179 -2.099 -4.890 1.00 0.00 51 ARG A CA 8
ATOM 12157 C C . ARG A 1 51 ? 18.160 -2.903 -3.598 1.00 0.00 51 ARG A C 8
ATOM 12158 O O . ARG A 1 51 ? 19.193 -3.376 -3.121 1.00 0.00 51 ARG A O 8
ATOM 12179 N N . GLY A 1 52 ? 16.964 -3.045 -3.050 1.00 0.00 52 GLY A N 8
ATOM 12180 C CA . GLY A 1 52 ? 16.781 -3.788 -1.815 1.00 0.00 52 GLY A CA 8
ATOM 12181 C C . GLY A 1 52 ? 15.339 -4.187 -1.600 1.00 0.00 52 GLY A C 8
ATOM 12182 O O . GLY A 1 52 ? 15.047 -5.286 -1.127 1.00 0.00 52 GLY A O 8
ATOM 12186 N N . MET A 1 53 ? 14.442 -3.285 -1.955 1.00 0.00 53 MET A N 8
ATOM 12187 C CA . MET A 1 53 ? 13.012 -3.514 -1.817 1.00 0.00 53 MET A CA 8
ATOM 12188 C C . MET A 1 53 ? 12.222 -2.547 -2.689 1.00 0.00 53 MET A C 8
ATOM 12189 O O . MET A 1 53 ? 12.623 -1.398 -2.881 1.00 0.00 53 MET A O 8
ATOM 12203 N N . SER A 1 54 ? 11.097 -3.018 -3.213 1.00 0.00 54 SER A N 8
ATOM 12204 C CA . SER A 1 54 ? 10.250 -2.196 -4.064 1.00 0.00 54 SER A CA 8
ATOM 12205 C C . SER A 1 54 ? 8.865 -2.821 -4.222 1.00 0.00 54 SER A C 8
ATOM 12206 O O . SER A 1 54 ? 8.333 -3.409 -3.280 1.00 0.00 54 SER A O 8
ATOM 12214 N N . GLU A 1 55 ? 8.285 -2.688 -5.410 1.00 0.00 55 GLU A N 8
ATOM 12215 C CA . GLU A 1 55 ? 6.963 -3.238 -5.684 1.00 0.00 55 GLU A CA 8
ATOM 12216 C C . GLU A 1 55 ? 6.970 -4.760 -5.595 1.00 0.00 55 GLU A C 8
ATOM 12217 O O . GLU A 1 55 ? 5.954 -5.375 -5.282 1.00 0.00 55 GLU A O 8
ATOM 12229 N N . GLU A 1 56 ? 8.118 -5.362 -5.886 1.00 0.00 56 GLU A N 8
ATOM 12230 C CA . GLU A 1 56 ? 8.252 -6.814 -5.850 1.00 0.00 56 GLU A CA 8
ATOM 12231 C C . GLU A 1 56 ? 7.819 -7.391 -4.501 1.00 0.00 56 GLU A C 8
ATOM 12232 O O . GLU A 1 56 ? 7.076 -8.371 -4.450 1.00 0.00 56 GLU A O 8
ATOM 12244 N N . GLU A 1 57 ? 8.289 -6.788 -3.412 1.00 0.00 57 GLU A N 8
ATOM 12245 C CA . GLU A 1 57 ? 7.946 -7.263 -2.072 1.00 0.00 57 GLU A CA 8
ATOM 12246 C C . GLU A 1 57 ? 6.580 -6.756 -1.624 1.00 0.00 57 GLU A C 8
ATOM 12247 O O . GLU A 1 57 ? 5.735 -7.534 -1.189 1.00 0.00 57 GLU A O 8
ATOM 12259 N N . VAL A 1 58 ? 6.381 -5.444 -1.709 1.00 0.00 58 VAL A N 8
ATOM 12260 C CA . VAL A 1 58 ? 5.128 -4.827 -1.280 1.00 0.00 58 VAL A CA 8
ATOM 12261 C C . VAL A 1 58 ? 3.922 -5.497 -1.923 1.00 0.00 58 VAL A C 8
ATOM 12262 O O . VAL A 1 58 ? 2.951 -5.824 -1.243 1.00 0.00 58 VAL A O 8
ATOM 12275 N N . PHE A 1 59 ? 3.987 -5.704 -3.228 1.00 0.00 59 PHE A N 8
ATOM 12276 C CA . PHE A 1 59 ? 2.894 -6.341 -3.951 1.00 0.00 59 PHE A CA 8
ATOM 12277 C C . PHE A 1 59 ? 2.631 -7.742 -3.408 1.00 0.00 59 PHE A C 8
ATOM 12278 O O . PHE A 1 59 ? 1.487 -8.196 -3.366 1.00 0.00 59 PHE A O 8
ATOM 12295 N N . THR A 1 60 ? 3.698 -8.428 -3.003 1.00 0.00 60 THR A N 8
ATOM 12296 C CA . THR A 1 60 ? 3.579 -9.782 -2.477 1.00 0.00 60 THR A CA 8
ATOM 12297 C C . THR A 1 60 ? 3.022 -9.797 -1.054 1.00 0.00 60 THR A C 8
ATOM 12298 O O . THR A 1 60 ? 2.055 -10.499 -0.770 1.00 0.00 60 THR A O 8
ATOM 12309 N N . GLU A 1 61 ? 3.644 -9.026 -0.165 1.00 0.00 61 GLU A N 8
ATOM 12310 C CA . GLU A 1 61 ? 3.221 -8.957 1.228 1.00 0.00 61 GLU A CA 8
ATOM 12311 C C . GLU A 1 61 ? 1.759 -8.533 1.327 1.00 0.00 61 GLU A C 8
ATOM 12312 O O . GLU A 1 61 ? 0.985 -9.114 2.088 1.00 0.00 61 GLU A O 8
ATOM 12324 N N . VAL A 1 62 ? 1.382 -7.528 0.540 1.00 0.00 62 VAL A N 8
ATOM 12325 C CA . VAL A 1 62 ? 0.006 -7.047 0.528 1.00 0.00 62 VAL A CA 8
ATOM 12326 C C . VAL A 1 62 ? -0.927 -8.131 0.002 1.00 0.00 62 VAL A C 8
ATOM 12327 O O . VAL A 1 62 ? -1.982 -8.385 0.578 1.00 0.00 62 VAL A O 8
ATOM 12340 N N . ALA A 1 63 ? -0.521 -8.775 -1.091 1.00 0.00 63 ALA A N 8
ATOM 12341 C CA . ALA A 1 63 ? -1.315 -9.844 -1.685 1.00 0.00 63 ALA A CA 8
ATOM 12342 C C . ALA A 1 63 ? -1.530 -10.963 -0.675 1.00 0.00 63 ALA A C 8
ATOM 12343 O O . ALA A 1 63 ? -2.626 -11.515 -0.564 1.00 0.00 63 ALA A O 8
ATOM 12350 N N . ASN A 1 64 ? -0.476 -11.277 0.071 1.00 0.00 64 ASN A N 8
ATOM 12351 C CA . ASN A 1 64 ? -0.536 -12.313 1.092 1.00 0.00 64 ASN A CA 8
ATOM 12352 C C . ASN A 1 64 ? -1.604 -11.972 2.126 1.00 0.00 64 ASN A C 8
ATOM 12353 O O . ASN A 1 64 ? -2.351 -12.842 2.576 1.00 0.00 64 ASN A O 8
ATOM 12364 N N . LEU A 1 65 ? -1.683 -10.692 2.477 1.00 0.00 65 LEU A N 8
ATOM 12365 C CA . LEU A 1 65 ? -2.672 -10.212 3.433 1.00 0.00 65 LEU A CA 8
ATOM 12366 C C . LEU A 1 65 ? -4.069 -10.286 2.839 1.00 0.00 65 LEU A C 8
ATOM 12367 O O . LEU A 1 65 ? -4.946 -10.983 3.350 1.00 0.00 65 LEU A O 8
ATOM 12383 N N . PHE A 1 66 ? -4.253 -9.538 1.759 1.00 0.00 66 PHE A N 8
ATOM 12384 C CA . PHE A 1 66 ? -5.528 -9.469 1.056 1.00 0.00 66 PHE A CA 8
ATOM 12385 C C . PHE A 1 66 ? -5.801 -10.743 0.257 1.00 0.00 66 PHE A C 8
ATOM 12386 O O . PHE A 1 66 ? -6.337 -10.682 -0.850 1.00 0.00 66 PHE A O 8
ATOM 12403 N N . ARG A 1 67 ? -5.438 -11.895 0.815 1.00 0.00 67 ARG A N 8
ATOM 12404 C CA . ARG A 1 67 ? -5.659 -13.166 0.138 1.00 0.00 67 ARG A CA 8
ATOM 12405 C C . ARG A 1 67 ? -7.145 -13.354 -0.155 1.00 0.00 67 ARG A C 8
ATOM 12406 O O . ARG A 1 67 ? -7.990 -13.110 0.706 1.00 0.00 67 ARG A O 8
ATOM 12427 N N . GLY A 1 68 ? -7.457 -13.767 -1.379 1.00 0.00 68 GLY A N 8
ATOM 12428 C CA . GLY A 1 68 ? -8.843 -13.954 -1.767 1.00 0.00 68 GLY A CA 8
ATOM 12429 C C . GLY A 1 68 ? -9.487 -12.653 -2.209 1.00 0.00 68 GLY A C 8
ATOM 12430 O O . GLY A 1 68 ? -10.223 -12.620 -3.196 1.00 0.00 68 GLY A O 8
ATOM 12434 N N . GLN A 1 69 ? -9.203 -11.579 -1.475 1.00 0.00 69 GLN A N 8
ATOM 12435 C CA . GLN A 1 69 ? -9.742 -10.260 -1.784 1.00 0.00 69 GLN A CA 8
ATOM 12436 C C . GLN A 1 69 ? -8.981 -9.622 -2.946 1.00 0.00 69 GLN A C 8
ATOM 12437 O O . GLN A 1 69 ? -8.499 -8.493 -2.842 1.00 0.00 69 GLN A O 8
ATOM 12451 N N . GLU A 1 70 ? -8.868 -10.358 -4.047 1.00 0.00 70 GLU A N 8
ATOM 12452 C CA . GLU A 1 70 ? -8.159 -9.881 -5.230 1.00 0.00 70 GLU A CA 8
ATOM 12453 C C . GLU A 1 70 ? -8.765 -8.588 -5.766 1.00 0.00 70 GLU A C 8
ATOM 12454 O O . GLU A 1 70 ? -8.148 -7.895 -6.576 1.00 0.00 70 GLU A O 8
ATOM 12466 N N . ASP A 1 71 ? -9.975 -8.268 -5.316 1.00 0.00 71 ASP A N 8
ATOM 12467 C CA . ASP A 1 71 ? -10.653 -7.057 -5.765 1.00 0.00 71 ASP A CA 8
ATOM 12468 C C . ASP A 1 71 ? -9.841 -5.819 -5.395 1.00 0.00 71 ASP A C 8
ATOM 12469 O O . ASP A 1 71 ? -9.727 -4.883 -6.186 1.00 0.00 71 ASP A O 8
ATOM 12478 N N . LEU A 1 72 ? -9.262 -5.828 -4.198 1.00 0.00 72 LEU A N 8
ATOM 12479 C CA . LEU A 1 72 ? -8.442 -4.713 -3.737 1.00 0.00 72 LEU A CA 8
ATOM 12480 C C . LEU A 1 72 ? -7.115 -4.686 -4.485 1.00 0.00 72 LEU A C 8
ATOM 12481 O O . LEU A 1 72 ? -6.625 -3.623 -4.870 1.00 0.00 72 LEU A O 8
ATOM 12497 N N . LEU A 1 73 ? -6.544 -5.870 -4.693 1.00 0.00 73 LEU A N 8
ATOM 12498 C CA . LEU A 1 73 ? -5.296 -6.020 -5.386 1.00 0.00 73 LEU A CA 8
ATOM 12499 C C . LEU A 1 73 ? -5.371 -5.422 -6.783 1.00 0.00 73 LEU A C 8
ATOM 12500 O O . LEU A 1 73 ? -4.387 -4.887 -7.292 1.00 0.00 73 LEU A O 8
ATOM 12516 N N . SER A 1 74 ? -6.546 -5.513 -7.395 1.00 0.00 74 SER A N 8
ATOM 12517 C CA . SER A 1 74 ? -6.752 -4.973 -8.730 1.00 0.00 74 SER A CA 8
ATOM 12518 C C . SER A 1 74 ? -6.442 -3.480 -8.749 1.00 0.00 74 SER A C 8
ATOM 12519 O O . SER A 1 74 ? -5.836 -2.972 -9.692 1.00 0.00 74 SER A O 8
ATOM 12527 N N . GLU A 1 75 ? -6.858 -2.787 -7.693 1.00 0.00 75 GLU A N 8
ATOM 12528 C CA . GLU A 1 75 ? -6.625 -1.352 -7.576 1.00 0.00 75 GLU A CA 8
ATOM 12529 C C . GLU A 1 75 ? -5.154 -1.071 -7.284 1.00 0.00 75 GLU A C 8
ATOM 12530 O O . GLU A 1 75 ? -4.547 -0.181 -7.879 1.00 0.00 75 GLU A O 8
ATOM 12542 N N . PHE A 1 76 ? -4.596 -1.843 -6.359 1.00 0.00 76 PHE A N 8
ATOM 12543 C CA . PHE A 1 76 ? -3.200 -1.701 -5.965 1.00 0.00 76 PHE A CA 8
ATOM 12544 C C . PHE A 1 76 ? -2.279 -1.855 -7.170 1.00 0.00 76 PHE A C 8
ATOM 12545 O O . PHE A 1 76 ? -1.291 -1.132 -7.311 1.00 0.00 76 PHE A O 8
ATOM 12562 N N . GLY A 1 77 ? -2.614 -2.807 -8.033 1.00 0.00 77 GLY A N 8
ATOM 12563 C CA . GLY A 1 77 ? -1.820 -3.059 -9.220 1.00 0.00 77 GLY A CA 8
ATOM 12564 C C . GLY A 1 77 ? -1.853 -1.912 -10.212 1.00 0.00 77 GLY A C 8
ATOM 12565 O O . GLY A 1 77 ? -0.865 -1.654 -10.899 1.00 0.00 77 GLY A O 8
ATOM 12569 N N . GLN A 1 78 ? -2.994 -1.229 -10.299 1.00 0.00 78 GLN A N 8
ATOM 12570 C CA . GLN A 1 78 ? -3.153 -0.111 -11.226 1.00 0.00 78 GLN A CA 8
ATOM 12571 C C . GLN A 1 78 ? -1.999 0.881 -11.108 1.00 0.00 78 GLN A C 8
ATOM 12572 O O . GLN A 1 78 ? -1.375 1.241 -12.106 1.00 0.00 78 GLN A O 8
ATOM 12586 N N . PHE A 1 79 ? -1.722 1.319 -9.885 1.00 0.00 79 PHE A N 8
ATOM 12587 C CA . PHE A 1 79 ? -0.642 2.270 -9.641 1.00 0.00 79 PHE A CA 8
ATOM 12588 C C . PHE A 1 79 ? 0.722 1.627 -9.872 1.00 0.00 79 PHE A C 8
ATOM 12589 O O . PHE A 1 79 ? 1.600 2.222 -10.498 1.00 0.00 79 PHE A O 8
ATOM 12606 N N . LEU A 1 80 ? 0.896 0.415 -9.357 1.00 0.00 80 LEU A N 8
ATOM 12607 C CA . LEU A 1 80 ? 2.157 -0.306 -9.499 1.00 0.00 80 LEU A CA 8
ATOM 12608 C C . LEU A 1 80 ? 2.473 -0.604 -10.963 1.00 0.00 80 LEU A C 8
ATOM 12609 O O . LEU A 1 80 ? 1.600 -1.030 -11.718 1.00 0.00 80 LEU A O 8
ATOM 12625 N N . PRO A 1 81 ? 3.734 -0.390 -11.384 1.00 0.00 81 PRO A N 8
ATOM 12626 C CA . PRO A 1 81 ? 4.166 -0.645 -12.761 1.00 0.00 81 PRO A CA 8
ATOM 12627 C C . PRO A 1 81 ? 4.408 -2.131 -13.026 1.00 0.00 81 PRO A C 8
ATOM 12628 O O . PRO A 1 81 ? 5.515 -2.532 -13.387 1.00 0.00 81 PRO A O 8
ATOM 12639 N N . GLU A 1 82 ? 3.371 -2.942 -12.832 1.00 0.00 82 GLU A N 8
ATOM 12640 C CA . GLU A 1 82 ? 3.471 -4.385 -13.036 1.00 0.00 82 GLU A CA 8
ATOM 12641 C C . GLU A 1 82 ? 4.117 -4.712 -14.381 1.00 0.00 82 GLU A C 8
ATOM 12642 O O . GLU A 1 82 ? 3.741 -4.159 -15.415 1.00 0.00 82 GLU A O 8
ATOM 12654 N N . ALA A 1 83 ? 5.088 -5.619 -14.356 1.00 0.00 83 ALA A N 8
ATOM 12655 C CA . ALA A 1 83 ? 5.785 -6.031 -15.567 1.00 0.00 83 ALA A CA 8
ATOM 12656 C C . ALA A 1 83 ? 5.409 -7.457 -15.947 1.00 0.00 83 ALA A C 8
ATOM 12657 O O . ALA A 1 83 ? 5.061 -7.734 -17.094 1.00 0.00 83 ALA A O 8
ATOM 12664 N N . LYS A 1 84 ? 5.479 -8.356 -14.967 1.00 0.00 84 LYS A N 8
ATOM 12665 C CA . LYS A 1 84 ? 5.146 -9.762 -15.177 1.00 0.00 84 LYS A CA 8
ATOM 12666 C C . LYS A 1 84 ? 4.658 -10.402 -13.881 1.00 0.00 84 LYS A C 8
ATOM 12667 O O . LYS A 1 84 ? 5.258 -10.216 -12.821 1.00 0.00 84 LYS A O 8
ATOM 12686 N N . ARG A 1 85 ? 3.569 -11.159 -13.974 1.00 0.00 85 ARG A N 8
ATOM 12687 C CA . ARG A 1 85 ? 3.002 -11.829 -12.809 1.00 0.00 85 ARG A CA 8
ATOM 12688 C C . ARG A 1 85 ? 3.937 -12.926 -12.307 1.00 0.00 85 ARG A C 8
ATOM 12689 O O . ARG A 1 85 ? 4.941 -13.207 -12.995 1.00 0.00 85 ARG A O 8
ATOM 12711 N N . ASN B 2 1 ? 4.568 5.885 -6.589 1.00 0.00 1 ASN B N 8
ATOM 12712 C CA . ASN B 2 1 ? 3.434 6.707 -6.095 1.00 0.00 1 ASN B CA 8
ATOM 12713 C C . ASN B 2 1 ? 2.793 6.087 -4.860 1.00 0.00 1 ASN B C 8
ATOM 12714 O O . ASN B 2 1 ? 1.595 6.238 -4.621 1.00 0.00 1 ASN B O 8
ATOM 12727 N N . ILE B 2 2 ? 3.606 5.393 -4.078 1.00 0.00 2 ILE B N 8
ATOM 12728 C CA . ILE B 2 2 ? 3.139 4.744 -2.858 1.00 0.00 2 ILE B CA 8
ATOM 12729 C C . ILE B 2 2 ? 2.912 5.769 -1.750 1.00 0.00 2 ILE B C 8
ATOM 12730 O O . ILE B 2 2 ? 2.079 5.566 -0.866 1.00 0.00 2 ILE B O 8
ATOM 12746 N N . GLN B 2 3 ? 3.653 6.873 -1.816 1.00 0.00 3 GLN B N 8
ATOM 12747 C CA . GLN B 2 3 ? 3.536 7.945 -0.836 1.00 0.00 3 GLN B CA 8
ATOM 12748 C C . GLN B 2 3 ? 2.081 8.355 -0.662 1.00 0.00 3 GLN B C 8
ATOM 12749 O O . GLN B 2 3 ? 1.640 8.667 0.443 1.00 0.00 3 GLN B O 8
ATOM 12763 N N . MET B 2 4 ? 1.348 8.354 -1.766 1.00 0.00 4 MET B N 8
ATOM 12764 C CA . MET B 2 4 ? -0.056 8.729 -1.754 1.00 0.00 4 MET B CA 8
ATOM 12765 C C . MET B 2 4 ? -0.854 7.832 -0.812 1.00 0.00 4 MET B C 8
ATOM 12766 O O . MET B 2 4 ? -1.745 8.304 -0.108 1.00 0.00 4 MET B O 8
ATOM 12780 N N . LEU B 2 5 ? -0.533 6.540 -0.800 1.00 0.00 5 LEU B N 8
ATOM 12781 C CA . LEU B 2 5 ? -1.232 5.597 0.066 1.00 0.00 5 LEU B CA 8
ATOM 12782 C C . LEU B 2 5 ? -0.849 5.808 1.530 1.00 0.00 5 LEU B C 8
ATOM 12783 O O . LEU B 2 5 ? -1.723 5.881 2.395 1.00 0.00 5 LEU B O 8
ATOM 12799 N N . LEU B 2 6 ? 0.450 5.939 1.809 1.00 0.00 6 LEU B N 8
ATOM 12800 C CA . LEU B 2 6 ? 0.901 6.182 3.180 1.00 0.00 6 LEU B CA 8
ATOM 12801 C C . LEU B 2 6 ? 0.236 7.440 3.715 1.00 0.00 6 LEU B C 8
ATOM 12802 O O . LEU B 2 6 ? -0.217 7.492 4.859 1.00 0.00 6 LEU B O 8
ATOM 12818 N N . GLU B 2 7 ? 0.183 8.452 2.858 1.00 0.00 7 GLU B N 8
ATOM 12819 C CA . GLU B 2 7 ? -0.421 9.732 3.193 1.00 0.00 7 GLU B CA 8
ATOM 12820 C C . GLU B 2 7 ? -1.936 9.599 3.330 1.00 0.00 7 GLU B C 8
ATOM 12821 O O . GLU B 2 7 ? -2.555 10.248 4.174 1.00 0.00 7 GLU B O 8
ATOM 12833 N N . ALA B 2 8 ? -2.525 8.757 2.486 1.00 0.00 8 ALA B N 8
ATOM 12834 C CA . ALA B 2 8 ? -3.967 8.531 2.496 1.00 0.00 8 ALA B CA 8
ATOM 12835 C C . ALA B 2 8 ? -4.436 7.962 3.829 1.00 0.00 8 ALA B C 8
ATOM 12836 O O . ALA B 2 8 ? -5.443 8.406 4.383 1.00 0.00 8 ALA B O 8
ATOM 12843 N N . ALA B 2 9 ? -3.704 6.978 4.340 1.00 0.00 9 ALA B N 8
ATOM 12844 C CA . ALA B 2 9 ? -4.050 6.349 5.609 1.00 0.00 9 ALA B CA 8
ATOM 12845 C C . ALA B 2 9 ? -4.156 7.387 6.718 1.00 0.00 9 ALA B C 8
ATOM 12846 O O . ALA B 2 9 ? -5.065 7.335 7.546 1.00 0.00 9 ALA B O 8
ATOM 12853 N N . ASP B 2 10 ? -3.223 8.333 6.725 1.00 0.00 10 ASP B N 8
ATOM 12854 C CA . ASP B 2 10 ? -3.213 9.393 7.727 1.00 0.00 10 ASP B CA 8
ATOM 12855 C C . ASP B 2 10 ? -4.431 10.296 7.567 1.00 0.00 10 ASP B C 8
ATOM 12856 O O . ASP B 2 10 ? -5.024 10.736 8.553 1.00 0.00 10 ASP B O 8
ATOM 12865 N N . TYR B 2 11 ? -4.800 10.567 6.316 1.00 0.00 11 TYR B N 8
ATOM 12866 C CA . TYR B 2 11 ? -5.950 11.417 6.020 1.00 0.00 11 TYR B CA 8
ATOM 12867 C C . TYR B 2 11 ? -7.213 10.876 6.681 1.00 0.00 11 TYR B C 8
ATOM 12868 O O . TYR B 2 11 ? -7.894 11.590 7.417 1.00 0.00 11 TYR B O 8
ATOM 12886 N N . LEU B 2 12 ? -7.517 9.609 6.417 1.00 0.00 12 LEU B N 8
ATOM 12887 C CA . LEU B 2 12 ? -8.694 8.969 6.991 1.00 0.00 12 LEU B CA 8
ATOM 12888 C C . LEU B 2 12 ? -8.536 8.813 8.499 1.00 0.00 12 LEU B C 8
ATOM 12889 O O . LEU B 2 12 ? -9.465 9.076 9.263 1.00 0.00 12 LEU B O 8
ATOM 12905 N N . GLU B 2 13 ? -7.346 8.389 8.915 1.00 0.00 13 GLU B N 8
ATOM 12906 C CA . GLU B 2 13 ? -7.040 8.199 10.329 1.00 0.00 13 GLU B CA 8
ATOM 12907 C C . GLU B 2 13 ? -8.051 7.265 10.990 1.00 0.00 13 GLU B C 8
ATOM 12908 O O . GLU B 2 13 ? -7.840 6.036 10.939 1.00 0.00 13 GLU B O 8
ATOM 12921 N N . GLU A 1 1 ? -9.280 18.629 1.326 1.00 0.00 1 GLU A N 9
ATOM 12922 C CA . GLU A 1 1 ? -10.595 19.151 0.871 1.00 0.00 1 GLU A CA 9
ATOM 12923 C C . GLU A 1 1 ? -10.763 18.996 -0.638 1.00 0.00 1 GLU A C 9
ATOM 12924 O O . GLU A 1 1 ? -11.829 18.604 -1.114 1.00 0.00 1 GLU A O 9
ATOM 12938 N N . SER A 1 2 ? -9.704 19.303 -1.386 1.00 0.00 2 SER A N 9
ATOM 12939 C CA . SER A 1 2 ? -9.735 19.197 -2.842 1.00 0.00 2 SER A CA 9
ATOM 12940 C C . SER A 1 2 ? -8.360 19.479 -3.439 1.00 0.00 2 SER A C 9
ATOM 12941 O O . SER A 1 2 ? -7.706 20.460 -3.083 1.00 0.00 2 SER A O 9
ATOM 12949 N N . ASP A 1 3 ? -7.930 18.613 -4.355 1.00 0.00 3 ASP A N 9
ATOM 12950 C CA . ASP A 1 3 ? -6.636 18.763 -5.012 1.00 0.00 3 ASP A CA 9
ATOM 12951 C C . ASP A 1 3 ? -6.467 17.724 -6.123 1.00 0.00 3 ASP A C 9
ATOM 12952 O O . ASP A 1 3 ? -7.383 17.508 -6.919 1.00 0.00 3 ASP A O 9
ATOM 12961 N N . SER A 1 4 ? -5.299 17.087 -6.182 1.00 0.00 4 SER A N 9
ATOM 12962 C CA . SER A 1 4 ? -5.020 16.089 -7.192 1.00 0.00 4 SER A CA 9
ATOM 12963 C C . SER A 1 4 ? -6.016 14.945 -7.123 1.00 0.00 4 SER A C 9
ATOM 12964 O O . SER A 1 4 ? -6.401 14.499 -6.042 1.00 0.00 4 SER A O 9
ATOM 12972 N N . VAL A 1 5 ? -6.413 14.468 -8.289 1.00 0.00 5 VAL A N 9
ATOM 12973 C CA . VAL A 1 5 ? -7.351 13.362 -8.386 1.00 0.00 5 VAL A CA 9
ATOM 12974 C C . VAL A 1 5 ? -6.745 12.102 -7.785 1.00 0.00 5 VAL A C 9
ATOM 12975 O O . VAL A 1 5 ? -7.417 11.353 -7.083 1.00 0.00 5 VAL A O 9
ATOM 12988 N N . GLU A 1 6 ? -5.467 11.882 -8.078 1.00 0.00 6 GLU A N 9
ATOM 12989 C CA . GLU A 1 6 ? -4.745 10.717 -7.580 1.00 0.00 6 GLU A CA 9
ATOM 12990 C C . GLU A 1 6 ? -4.784 10.640 -6.056 1.00 0.00 6 GLU A C 9
ATOM 12991 O O . GLU A 1 6 ? -4.867 9.552 -5.487 1.00 0.00 6 GLU A O 9
ATOM 13003 N N . PHE A 1 7 ? -4.719 11.795 -5.395 1.00 0.00 7 PHE A N 9
ATOM 13004 C CA . PHE A 1 7 ? -4.745 11.835 -3.934 1.00 0.00 7 PHE A CA 9
ATOM 13005 C C . PHE A 1 7 ? -6.029 11.201 -3.404 1.00 0.00 7 PHE A C 9
ATOM 13006 O O . PHE A 1 7 ? -5.985 10.235 -2.642 1.00 0.00 7 PHE A O 9
ATOM 13023 N N . ASN A 1 8 ? -7.170 11.728 -3.841 1.00 0.00 8 ASN A N 9
ATOM 13024 C CA . ASN A 1 8 ? -8.457 11.192 -3.439 1.00 0.00 8 ASN A CA 9
ATOM 13025 C C . ASN A 1 8 ? -8.604 9.780 -3.986 1.00 0.00 8 ASN A C 9
ATOM 13026 O O . ASN A 1 8 ? -9.211 8.909 -3.363 1.00 0.00 8 ASN A O 9
ATOM 13037 N N . ASN A 1 9 ? -8.015 9.577 -5.156 1.00 0.00 9 ASN A N 9
ATOM 13038 C CA . ASN A 1 9 ? -8.027 8.289 -5.831 1.00 0.00 9 ASN A CA 9
ATOM 13039 C C . ASN A 1 9 ? -7.466 7.218 -4.902 1.00 0.00 9 ASN A C 9
ATOM 13040 O O . ASN A 1 9 ? -7.985 6.104 -4.827 1.00 0.00 9 ASN A O 9
ATOM 13051 N N . ALA A 1 10 ? -6.405 7.580 -4.188 1.00 0.00 10 ALA A N 9
ATOM 13052 C CA . ALA A 1 10 ? -5.760 6.677 -3.246 1.00 0.00 10 ALA A CA 9
ATOM 13053 C C . ALA A 1 10 ? -6.627 6.470 -2.009 1.00 0.00 10 ALA A C 9
ATOM 13054 O O . ALA A 1 10 ? -6.745 5.352 -1.501 1.00 0.00 10 ALA A O 9
ATOM 13061 N N . ILE A 1 11 ? -7.233 7.555 -1.528 1.00 0.00 11 ILE A N 9
ATOM 13062 C CA . ILE A 1 11 ? -8.090 7.492 -0.350 1.00 0.00 11 ILE A CA 9
ATOM 13063 C C . ILE A 1 11 ? -9.123 6.386 -0.498 1.00 0.00 11 ILE A C 9
ATOM 13064 O O . ILE A 1 11 ? -9.376 5.630 0.434 1.00 0.00 11 ILE A O 9
ATOM 13080 N N . SER A 1 12 ? -9.723 6.312 -1.679 1.00 0.00 12 SER A N 9
ATOM 13081 C CA . SER A 1 12 ? -10.743 5.311 -1.969 1.00 0.00 12 SER A CA 9
ATOM 13082 C C . SER A 1 12 ? -10.242 3.900 -1.674 1.00 0.00 12 SER A C 9
ATOM 13083 O O . SER A 1 12 ? -10.977 3.075 -1.132 1.00 0.00 12 SER A O 9
ATOM 13091 N N . TYR A 1 13 ? -8.994 3.621 -2.041 1.00 0.00 13 TYR A N 9
ATOM 13092 C CA . TYR A 1 13 ? -8.418 2.301 -1.818 1.00 0.00 13 TYR A CA 9
ATOM 13093 C C . TYR A 1 13 ? -8.274 2.010 -0.329 1.00 0.00 13 TYR A C 9
ATOM 13094 O O . TYR A 1 13 ? -8.795 1.015 0.172 1.00 0.00 13 TYR A O 9
ATOM 13112 N N . VAL A 1 14 ? -7.559 2.885 0.370 1.00 0.00 14 VAL A N 9
ATOM 13113 C CA . VAL A 1 14 ? -7.338 2.724 1.804 1.00 0.00 14 VAL A CA 9
ATOM 13114 C C . VAL A 1 14 ? -8.657 2.671 2.566 1.00 0.00 14 VAL A C 9
ATOM 13115 O O . VAL A 1 14 ? -8.838 1.851 3.467 1.00 0.00 14 VAL A O 9
ATOM 13128 N N . ASN A 1 15 ? -9.569 3.559 2.197 1.00 0.00 15 ASN A N 9
ATOM 13129 C CA . ASN A 1 15 ? -10.875 3.641 2.836 1.00 0.00 15 ASN A CA 9
ATOM 13130 C C . ASN A 1 15 ? -11.614 2.320 2.728 1.00 0.00 15 ASN A C 9
ATOM 13131 O O . ASN A 1 15 ? -12.036 1.746 3.730 1.00 0.00 15 ASN A O 9
ATOM 13142 N N . LYS A 1 16 ? -11.764 1.850 1.498 1.00 0.00 16 LYS A N 9
ATOM 13143 C CA . LYS A 1 16 ? -12.453 0.591 1.240 1.00 0.00 16 LYS A CA 9
ATOM 13144 C C . LYS A 1 16 ? -11.840 -0.528 2.071 1.00 0.00 16 LYS A C 9
ATOM 13145 O O . LYS A 1 16 ? -12.548 -1.385 2.592 1.00 0.00 16 LYS A O 9
ATOM 13164 N N . ILE A 1 17 ? -10.518 -0.506 2.197 1.00 0.00 17 ILE A N 9
ATOM 13165 C CA . ILE A 1 17 ? -9.808 -1.512 2.977 1.00 0.00 17 ILE A CA 9
ATOM 13166 C C . ILE A 1 17 ? -10.254 -1.472 4.436 1.00 0.00 17 ILE A C 9
ATOM 13167 O O . ILE A 1 17 ? -10.477 -2.511 5.057 1.00 0.00 17 ILE A O 9
ATOM 13183 N N . LYS A 1 18 ? -10.385 -0.262 4.971 1.00 0.00 18 LYS A N 9
ATOM 13184 C CA . LYS A 1 18 ? -10.809 -0.073 6.353 1.00 0.00 18 LYS A CA 9
ATOM 13185 C C . LYS A 1 18 ? -12.237 -0.563 6.551 1.00 0.00 18 LYS A C 9
ATOM 13186 O O . LYS A 1 18 ? -12.510 -1.408 7.404 1.00 0.00 18 LYS A O 9
ATOM 13205 N N . THR A 1 19 ? -13.140 -0.008 5.756 1.00 0.00 19 THR A N 9
ATOM 13206 C CA . THR A 1 19 ? -14.555 -0.354 5.823 1.00 0.00 19 THR A CA 9
ATOM 13207 C C . THR A 1 19 ? -14.789 -1.839 5.559 1.00 0.00 19 THR A C 9
ATOM 13208 O O . THR A 1 19 ? -15.726 -2.432 6.093 1.00 0.00 19 THR A O 9
ATOM 13219 N N . ARG A 1 20 ? -13.943 -2.434 4.728 1.00 0.00 20 ARG A N 9
ATOM 13220 C CA . ARG A 1 20 ? -14.075 -3.847 4.396 1.00 0.00 20 ARG A CA 9
ATOM 13221 C C . ARG A 1 20 ? -13.755 -4.731 5.595 1.00 0.00 20 ARG A C 9
ATOM 13222 O O . ARG A 1 20 ? -14.571 -5.556 6.009 1.00 0.00 20 ARG A O 9
ATOM 13243 N N . PHE A 1 21 ? -12.555 -4.565 6.139 1.00 0.00 21 PHE A N 9
ATOM 13244 C CA . PHE A 1 21 ? -12.115 -5.359 7.278 1.00 0.00 21 PHE A CA 9
ATOM 13245 C C . PHE A 1 21 ? -12.399 -4.666 8.609 1.00 0.00 21 PHE A C 9
ATOM 13246 O O . PHE A 1 21 ? -11.587 -4.739 9.533 1.00 0.00 21 PHE A O 9
ATOM 13263 N N . LEU A 1 22 ? -13.550 -4.006 8.716 1.00 0.00 22 LEU A N 9
ATOM 13264 C CA . LEU A 1 22 ? -13.919 -3.325 9.955 1.00 0.00 22 LEU A CA 9
ATOM 13265 C C . LEU A 1 22 ? -13.852 -4.283 11.142 1.00 0.00 22 LEU A C 9
ATOM 13266 O O . LEU A 1 22 ? -13.488 -3.891 12.250 1.00 0.00 22 LEU A O 9
ATOM 13282 N N . ASP A 1 23 ? -14.206 -5.541 10.896 1.00 0.00 23 ASP A N 9
ATOM 13283 C CA . ASP A 1 23 ? -14.189 -6.564 11.934 1.00 0.00 23 ASP A CA 9
ATOM 13284 C C . ASP A 1 23 ? -12.762 -7.002 12.242 1.00 0.00 23 ASP A C 9
ATOM 13285 O O . ASP A 1 23 ? -12.416 -7.247 13.397 1.00 0.00 23 ASP A O 9
ATOM 13294 N N . HIS A 1 24 ? -11.941 -7.108 11.199 1.00 0.00 24 HIS A N 9
ATOM 13295 C CA . HIS A 1 24 ? -10.559 -7.520 11.343 1.00 0.00 24 HIS A CA 9
ATOM 13296 C C . HIS A 1 24 ? -9.607 -6.334 11.162 1.00 0.00 24 HIS A C 9
ATOM 13297 O O . HIS A 1 24 ? -9.022 -6.157 10.093 1.00 0.00 24 HIS A O 9
ATOM 13312 N N . PRO A 1 25 ? -9.436 -5.501 12.207 1.00 0.00 25 PRO A N 9
ATOM 13313 C CA . PRO A 1 25 ? -8.546 -4.332 12.159 1.00 0.00 25 PRO A CA 9
ATOM 13314 C C . PRO A 1 25 ? -7.102 -4.706 11.844 1.00 0.00 25 PRO A C 9
ATOM 13315 O O . PRO A 1 25 ? -6.408 -3.985 11.128 1.00 0.00 25 PRO A O 9
ATOM 13326 N N . GLU A 1 26 ? -6.656 -5.836 12.389 1.00 0.00 26 GLU A N 9
ATOM 13327 C CA . GLU A 1 26 ? -5.291 -6.310 12.174 1.00 0.00 26 GLU A CA 9
ATOM 13328 C C . GLU A 1 26 ? -4.923 -6.281 10.693 1.00 0.00 26 GLU A C 9
ATOM 13329 O O . GLU A 1 26 ? -3.772 -6.034 10.335 1.00 0.00 26 GLU A O 9
ATOM 13341 N N . ILE A 1 27 ? -5.907 -6.536 9.837 1.00 0.00 27 ILE A N 9
ATOM 13342 C CA . ILE A 1 27 ? -5.687 -6.541 8.396 1.00 0.00 27 ILE A CA 9
ATOM 13343 C C . ILE A 1 27 ? -5.296 -5.153 7.904 1.00 0.00 27 ILE A C 9
ATOM 13344 O O . ILE A 1 27 ? -4.324 -4.994 7.165 1.00 0.00 27 ILE A O 9
ATOM 13360 N N . TYR A 1 28 ? -6.068 -4.153 8.319 1.00 0.00 28 TYR A N 9
ATOM 13361 C CA . TYR A 1 28 ? -5.819 -2.770 7.927 1.00 0.00 28 TYR A CA 9
ATOM 13362 C C . TYR A 1 28 ? -4.417 -2.335 8.333 1.00 0.00 28 TYR A C 9
ATOM 13363 O O . TYR A 1 28 ? -3.659 -1.807 7.519 1.00 0.00 28 TYR A O 9
ATOM 13381 N N . ARG A 1 29 ? -4.083 -2.562 9.597 1.00 0.00 29 ARG A N 9
ATOM 13382 C CA . ARG A 1 29 ? -2.780 -2.202 10.129 1.00 0.00 29 ARG A CA 9
ATOM 13383 C C . ARG A 1 29 ? -1.655 -2.844 9.325 1.00 0.00 29 ARG A C 9
ATOM 13384 O O . ARG A 1 29 ? -0.727 -2.164 8.892 1.00 0.00 29 ARG A O 9
ATOM 13405 N N . SER A 1 30 ? -1.746 -4.156 9.134 1.00 0.00 30 SER A N 9
ATOM 13406 C CA . SER A 1 30 ? -0.732 -4.896 8.387 1.00 0.00 30 SER A CA 9
ATOM 13407 C C . SER A 1 30 ? -0.443 -4.228 7.043 1.00 0.00 30 SER A C 9
ATOM 13408 O O . SER A 1 30 ? 0.713 -3.971 6.707 1.00 0.00 30 SER A O 9
ATOM 13416 N N . PHE A 1 31 ? -1.500 -3.936 6.287 1.00 0.00 31 PHE A N 9
ATOM 13417 C CA . PHE A 1 31 ? -1.361 -3.280 4.989 1.00 0.00 31 PHE A CA 9
ATOM 13418 C C . PHE A 1 31 ? -0.544 -1.997 5.120 1.00 0.00 31 PHE A C 9
ATOM 13419 O O . PHE A 1 31 ? 0.377 -1.743 4.337 1.00 0.00 31 PHE A O 9
ATOM 13436 N N . LEU A 1 32 ? -0.889 -1.194 6.120 1.00 0.00 32 LEU A N 9
ATOM 13437 C CA . LEU A 1 32 ? -0.196 0.061 6.367 1.00 0.00 32 LEU A CA 9
ATOM 13438 C C . LEU A 1 32 ? 1.279 -0.194 6.642 1.00 0.00 32 LEU A C 9
ATOM 13439 O O . LEU A 1 32 ? 2.143 0.511 6.126 1.00 0.00 32 LEU A O 9
ATOM 13455 N N . GLU A 1 33 ? 1.560 -1.221 7.438 1.00 0.00 33 GLU A N 9
ATOM 13456 C CA . GLU A 1 33 ? 2.934 -1.586 7.757 1.00 0.00 33 GLU A CA 9
ATOM 13457 C C . GLU A 1 33 ? 3.680 -1.969 6.486 1.00 0.00 33 GLU A C 9
ATOM 13458 O O . GLU A 1 33 ? 4.881 -1.742 6.376 1.00 0.00 33 GLU A O 9
ATOM 13470 N N . ILE A 1 34 ? 2.957 -2.537 5.522 1.00 0.00 34 ILE A N 9
ATOM 13471 C CA . ILE A 1 34 ? 3.556 -2.927 4.253 1.00 0.00 34 ILE A CA 9
ATOM 13472 C C . ILE A 1 34 ? 4.133 -1.703 3.553 1.00 0.00 34 ILE A C 9
ATOM 13473 O O . ILE A 1 34 ? 5.333 -1.636 3.278 1.00 0.00 34 ILE A O 9
ATOM 13489 N N . LEU A 1 35 ? 3.272 -0.721 3.299 1.00 0.00 35 LEU A N 9
ATOM 13490 C CA . LEU A 1 35 ? 3.701 0.519 2.666 1.00 0.00 35 LEU A CA 9
ATOM 13491 C C . LEU A 1 35 ? 4.749 1.190 3.549 1.00 0.00 35 LEU A C 9
ATOM 13492 O O . LEU A 1 35 ? 5.740 1.740 3.065 1.00 0.00 35 LEU A O 9
ATOM 13508 N N . HIS A 1 36 ? 4.521 1.104 4.856 1.00 0.00 36 HIS A N 9
ATOM 13509 C CA . HIS A 1 36 ? 5.428 1.662 5.848 1.00 0.00 36 HIS A CA 9
ATOM 13510 C C . HIS A 1 36 ? 6.817 1.047 5.715 1.00 0.00 36 HIS A C 9
ATOM 13511 O O . HIS A 1 36 ? 7.826 1.744 5.812 1.00 0.00 36 HIS A O 9
ATOM 13526 N N . THR A 1 37 ? 6.859 -0.259 5.477 1.00 0.00 37 THR A N 9
ATOM 13527 C CA . THR A 1 37 ? 8.119 -0.971 5.313 1.00 0.00 37 THR A CA 9
ATOM 13528 C C . THR A 1 37 ? 8.887 -0.407 4.127 1.00 0.00 37 THR A C 9
ATOM 13529 O O . THR A 1 37 ? 10.114 -0.313 4.148 1.00 0.00 37 THR A O 9
ATOM 13540 N N . TYR A 1 38 ? 8.142 -0.029 3.095 1.00 0.00 38 TYR A N 9
ATOM 13541 C CA . TYR A 1 38 ? 8.723 0.538 1.888 1.00 0.00 38 TYR A CA 9
ATOM 13542 C C . TYR A 1 38 ? 9.475 1.825 2.195 1.00 0.00 38 TYR A C 9
ATOM 13543 O O . TYR A 1 38 ? 10.665 1.952 1.907 1.00 0.00 38 TYR A O 9
ATOM 13561 N N . GLN A 1 39 ? 8.757 2.780 2.767 1.00 0.00 39 GLN A N 9
ATOM 13562 C CA . GLN A 1 39 ? 9.325 4.081 3.107 1.00 0.00 39 GLN A CA 9
ATOM 13563 C C . GLN A 1 39 ? 10.456 3.980 4.131 1.00 0.00 39 GLN A C 9
ATOM 13564 O O . GLN A 1 39 ? 11.456 4.688 4.020 1.00 0.00 39 GLN A O 9
ATOM 13578 N N . LYS A 1 40 ? 10.288 3.120 5.134 1.00 0.00 40 LYS A N 9
ATOM 13579 C CA . LYS A 1 40 ? 11.296 2.959 6.184 1.00 0.00 40 LYS A CA 9
ATOM 13580 C C . LYS A 1 40 ? 12.701 2.787 5.613 1.00 0.00 40 LYS A C 9
ATOM 13581 O O . LYS A 1 40 ? 13.625 3.502 5.998 1.00 0.00 40 LYS A O 9
ATOM 13600 N N . GLU A 1 41 ? 12.861 1.835 4.701 1.00 0.00 41 GLU A N 9
ATOM 13601 C CA . GLU A 1 41 ? 14.163 1.574 4.095 1.00 0.00 41 GLU A CA 9
ATOM 13602 C C . GLU A 1 41 ? 14.644 2.772 3.283 1.00 0.00 41 GLU A C 9
ATOM 13603 O O . GLU A 1 41 ? 15.828 3.108 3.301 1.00 0.00 41 GLU A O 9
ATOM 13615 N N . GLN A 1 42 ? 13.724 3.407 2.569 1.00 0.00 42 GLN A N 9
ATOM 13616 C CA . GLN A 1 42 ? 14.058 4.564 1.747 1.00 0.00 42 GLN A CA 9
ATOM 13617 C C . GLN A 1 42 ? 14.534 5.735 2.605 1.00 0.00 42 GLN A C 9
ATOM 13618 O O . GLN A 1 42 ? 15.363 6.535 2.170 1.00 0.00 42 GLN A O 9
ATOM 13632 N N . LEU A 1 43 ? 14.002 5.835 3.821 1.00 0.00 43 LEU A N 9
ATOM 13633 C CA . LEU A 1 43 ? 14.369 6.915 4.733 1.00 0.00 43 LEU A CA 9
ATOM 13634 C C . LEU A 1 43 ? 15.874 6.950 4.983 1.00 0.00 43 LEU A C 9
ATOM 13635 O O . LEU A 1 43 ? 16.589 7.753 4.385 1.00 0.00 43 LEU A O 9
ATOM 13651 N N . HIS A 1 44 ? 16.351 6.075 5.867 1.00 0.00 44 HIS A N 9
ATOM 13652 C CA . HIS A 1 44 ? 17.775 6.014 6.188 1.00 0.00 44 HIS A CA 9
ATOM 13653 C C . HIS A 1 44 ? 18.080 4.870 7.154 1.00 0.00 44 HIS A C 9
ATOM 13654 O O . HIS A 1 44 ? 18.862 5.028 8.093 1.00 0.00 44 HIS A O 9
ATOM 13669 N N . THR A 1 45 ? 17.465 3.716 6.912 1.00 0.00 45 THR A N 9
ATOM 13670 C CA . THR A 1 45 ? 17.676 2.542 7.752 1.00 0.00 45 THR A CA 9
ATOM 13671 C C . THR A 1 45 ? 19.087 1.984 7.575 1.00 0.00 45 THR A C 9
ATOM 13672 O O . THR A 1 45 ? 20.071 2.712 7.715 1.00 0.00 45 THR A O 9
ATOM 13683 N N . LYS A 1 46 ? 19.178 0.691 7.276 1.00 0.00 46 LYS A N 9
ATOM 13684 C CA . LYS A 1 46 ? 20.464 0.025 7.083 1.00 0.00 46 LYS A CA 9
ATOM 13685 C C . LYS A 1 46 ? 21.405 0.870 6.227 1.00 0.00 46 LYS A C 9
ATOM 13686 O O . LYS A 1 46 ? 22.608 0.923 6.483 1.00 0.00 46 LYS A O 9
ATOM 13705 N N . GLY A 1 47 ? 20.851 1.531 5.214 1.00 0.00 47 GLY A N 9
ATOM 13706 C CA . GLY A 1 47 ? 21.664 2.365 4.347 1.00 0.00 47 GLY A CA 9
ATOM 13707 C C . GLY A 1 47 ? 20.843 3.148 3.342 1.00 0.00 47 GLY A C 9
ATOM 13708 O O . GLY A 1 47 ? 19.743 3.607 3.648 1.00 0.00 47 GLY A O 9
ATOM 13712 N N . ARG A 1 48 ? 21.389 3.305 2.140 1.00 0.00 48 ARG A N 9
ATOM 13713 C CA . ARG A 1 48 ? 20.717 4.042 1.075 1.00 0.00 48 ARG A CA 9
ATOM 13714 C C . ARG A 1 48 ? 19.588 3.222 0.453 1.00 0.00 48 ARG A C 9
ATOM 13715 O O . ARG A 1 48 ? 19.692 2.002 0.329 1.00 0.00 48 ARG A O 9
ATOM 13736 N N . PRO A 1 49 ? 18.491 3.890 0.048 1.00 0.00 49 PRO A N 9
ATOM 13737 C CA . PRO A 1 49 ? 17.338 3.223 -0.572 1.00 0.00 49 PRO A CA 9
ATOM 13738 C C . PRO A 1 49 ? 17.706 2.495 -1.849 1.00 0.00 49 PRO A C 9
ATOM 13739 O O . PRO A 1 49 ? 18.878 2.446 -2.228 1.00 0.00 49 PRO A O 9
ATOM 13750 N N . PHE A 1 50 ? 16.696 1.936 -2.515 1.00 0.00 50 PHE A N 9
ATOM 13751 C CA . PHE A 1 50 ? 16.914 1.217 -3.761 1.00 0.00 50 PHE A CA 9
ATOM 13752 C C . PHE A 1 50 ? 17.721 -0.059 -3.541 1.00 0.00 50 PHE A C 9
ATOM 13753 O O . PHE A 1 50 ? 18.492 -0.163 -2.587 1.00 0.00 50 PHE A O 9
ATOM 13770 N N . ARG A 1 51 ? 17.543 -1.022 -4.442 1.00 0.00 51 ARG A N 9
ATOM 13771 C CA . ARG A 1 51 ? 18.249 -2.283 -4.370 1.00 0.00 51 ARG A CA 9
ATOM 13772 C C . ARG A 1 51 ? 18.062 -2.945 -3.009 1.00 0.00 51 ARG A C 9
ATOM 13773 O O . ARG A 1 51 ? 19.029 -3.309 -2.340 1.00 0.00 51 ARG A O 9
ATOM 13794 N N . GLY A 1 52 ? 16.805 -3.098 -2.616 1.00 0.00 52 GLY A N 9
ATOM 13795 C CA . GLY A 1 52 ? 16.485 -3.717 -1.341 1.00 0.00 52 GLY A CA 9
ATOM 13796 C C . GLY A 1 52 ? 15.002 -3.974 -1.195 1.00 0.00 52 GLY A C 9
ATOM 13797 O O . GLY A 1 52 ? 14.583 -5.012 -0.683 1.00 0.00 52 GLY A O 9
ATOM 13801 N N . MET A 1 53 ? 14.216 -3.017 -1.655 1.00 0.00 53 MET A N 9
ATOM 13802 C CA . MET A 1 53 ? 12.765 -3.107 -1.598 1.00 0.00 53 MET A CA 9
ATOM 13803 C C . MET A 1 53 ? 12.124 -2.030 -2.463 1.00 0.00 53 MET A C 9
ATOM 13804 O O . MET A 1 53 ? 12.585 -0.889 -2.496 1.00 0.00 53 MET A O 9
ATOM 13818 N N . SER A 1 54 ? 11.061 -2.403 -3.167 1.00 0.00 54 SER A N 9
ATOM 13819 C CA . SER A 1 54 ? 10.360 -1.482 -4.034 1.00 0.00 54 SER A CA 9
ATOM 13820 C C . SER A 1 54 ? 8.881 -1.852 -4.126 1.00 0.00 54 SER A C 9
ATOM 13821 O O . SER A 1 54 ? 8.294 -2.334 -3.158 1.00 0.00 54 SER A O 9
ATOM 13829 N N . GLU A 1 55 ? 8.282 -1.625 -5.292 1.00 0.00 55 GLU A N 9
ATOM 13830 C CA . GLU A 1 55 ? 6.877 -1.939 -5.500 1.00 0.00 55 GLU A CA 9
ATOM 13831 C C . GLU A 1 55 ? 6.656 -3.448 -5.550 1.00 0.00 55 GLU A C 9
ATOM 13832 O O . GLU A 1 55 ? 5.578 -3.938 -5.216 1.00 0.00 55 GLU A O 9
ATOM 13844 N N . GLU A 1 56 ? 7.680 -4.176 -5.986 1.00 0.00 56 GLU A N 9
ATOM 13845 C CA . GLU A 1 56 ? 7.598 -5.629 -6.098 1.00 0.00 56 GLU A CA 9
ATOM 13846 C C . GLU A 1 56 ? 7.240 -6.288 -4.764 1.00 0.00 56 GLU A C 9
ATOM 13847 O O . GLU A 1 56 ? 6.322 -7.105 -4.700 1.00 0.00 56 GLU A O 9
ATOM 13859 N N . GLU A 1 57 ? 7.968 -5.941 -3.704 1.00 0.00 57 GLU A N 9
ATOM 13860 C CA . GLU A 1 57 ? 7.709 -6.522 -2.387 1.00 0.00 57 GLU A CA 9
ATOM 13861 C C . GLU A 1 57 ? 6.359 -6.078 -1.843 1.00 0.00 57 GLU A C 9
ATOM 13862 O O . GLU A 1 57 ? 5.559 -6.902 -1.402 1.00 0.00 57 GLU A O 9
ATOM 13874 N N . VAL A 1 58 ? 6.115 -4.770 -1.868 1.00 0.00 58 VAL A N 9
ATOM 13875 C CA . VAL A 1 58 ? 4.863 -4.217 -1.365 1.00 0.00 58 VAL A CA 9
ATOM 13876 C C . VAL A 1 58 ? 3.669 -4.902 -2.019 1.00 0.00 58 VAL A C 9
ATOM 13877 O O . VAL A 1 58 ? 2.681 -5.217 -1.355 1.00 0.00 58 VAL A O 9
ATOM 13890 N N . PHE A 1 59 ? 3.774 -5.140 -3.320 1.00 0.00 59 PHE A N 9
ATOM 13891 C CA . PHE A 1 59 ? 2.713 -5.800 -4.070 1.00 0.00 59 PHE A CA 9
ATOM 13892 C C . PHE A 1 59 ? 2.461 -7.199 -3.519 1.00 0.00 59 PHE A C 9
ATOM 13893 O O . PHE A 1 59 ? 1.319 -7.651 -3.435 1.00 0.00 59 PHE A O 9
ATOM 13910 N N . THR A 1 60 ? 3.542 -7.882 -3.152 1.00 0.00 60 THR A N 9
ATOM 13911 C CA . THR A 1 60 ? 3.453 -9.234 -2.616 1.00 0.00 60 THR A CA 9
ATOM 13912 C C . THR A 1 60 ? 2.851 -9.247 -1.211 1.00 0.00 60 THR A C 9
ATOM 13913 O O . THR A 1 60 ? 1.956 -10.037 -0.923 1.00 0.00 60 THR A O 9
ATOM 13924 N N . GLU A 1 61 ? 3.353 -8.373 -0.342 1.00 0.00 61 GLU A N 9
ATOM 13925 C CA . GLU A 1 61 ? 2.871 -8.287 1.033 1.00 0.00 61 GLU A CA 9
ATOM 13926 C C . GLU A 1 61 ? 1.374 -8.006 1.073 1.00 0.00 61 GLU A C 9
ATOM 13927 O O . GLU A 1 61 ? 0.631 -8.662 1.804 1.00 0.00 61 GLU A O 9
ATOM 13939 N N . VAL A 1 62 ? 0.932 -7.035 0.279 1.00 0.00 62 VAL A N 9
ATOM 13940 C CA . VAL A 1 62 ? -0.480 -6.685 0.225 1.00 0.00 62 VAL A CA 9
ATOM 13941 C C . VAL A 1 62 ? -1.286 -7.855 -0.323 1.00 0.00 62 VAL A C 9
ATOM 13942 O O . VAL A 1 62 ? -2.364 -8.170 0.179 1.00 0.00 62 VAL A O 9
ATOM 13955 N N . ALA A 1 63 ? -0.744 -8.510 -1.349 1.00 0.00 63 ALA A N 9
ATOM 13956 C CA . ALA A 1 63 ? -1.399 -9.661 -1.953 1.00 0.00 63 ALA A CA 9
ATOM 13957 C C . ALA A 1 63 ? -1.546 -10.777 -0.928 1.00 0.00 63 ALA A C 9
ATOM 13958 O O . ALA A 1 63 ? -2.576 -11.448 -0.864 1.00 0.00 63 ALA A O 9
ATOM 13965 N N . ASN A 1 64 ? -0.508 -10.953 -0.116 1.00 0.00 64 ASN A N 9
ATOM 13966 C CA . ASN A 1 64 ? -0.510 -11.968 0.928 1.00 0.00 64 ASN A CA 9
ATOM 13967 C C . ASN A 1 64 ? -1.646 -11.709 1.913 1.00 0.00 64 ASN A C 9
ATOM 13968 O O . ASN A 1 64 ? -2.336 -12.635 2.340 1.00 0.00 64 ASN A O 9
ATOM 13979 N N . LEU A 1 65 ? -1.844 -10.438 2.250 1.00 0.00 65 LEU A N 9
ATOM 13980 C CA . LEU A 1 65 ? -2.906 -10.036 3.163 1.00 0.00 65 LEU A CA 9
ATOM 13981 C C . LEU A 1 65 ? -4.270 -10.283 2.541 1.00 0.00 65 LEU A C 9
ATOM 13982 O O . LEU A 1 65 ? -5.064 -11.084 3.035 1.00 0.00 65 LEU A O 9
ATOM 13998 N N . PHE A 1 66 ? -4.529 -9.563 1.458 1.00 0.00 66 PHE A N 9
ATOM 13999 C CA . PHE A 1 66 ? -5.792 -9.660 0.738 1.00 0.00 66 PHE A CA 9
ATOM 14000 C C . PHE A 1 66 ? -5.848 -10.932 -0.108 1.00 0.00 66 PHE A C 9
ATOM 14001 O O . PHE A 1 66 ? -6.297 -10.905 -1.254 1.00 0.00 66 PHE A O 9
ATOM 14018 N N . ARG A 1 67 ? -5.390 -12.044 0.463 1.00 0.00 67 ARG A N 9
ATOM 14019 C CA . ARG A 1 67 ? -5.391 -13.320 -0.242 1.00 0.00 67 ARG A CA 9
ATOM 14020 C C . ARG A 1 67 ? -6.806 -13.686 -0.680 1.00 0.00 67 ARG A C 9
ATOM 14021 O O . ARG A 1 67 ? -7.754 -13.567 0.096 1.00 0.00 67 ARG A O 9
ATOM 14042 N N . GLY A 1 68 ? -6.941 -14.121 -1.930 1.00 0.00 68 GLY A N 9
ATOM 14043 C CA . GLY A 1 68 ? -8.247 -14.484 -2.452 1.00 0.00 68 GLY A CA 9
ATOM 14044 C C . GLY A 1 68 ? -9.055 -13.270 -2.875 1.00 0.00 68 GLY A C 9
ATOM 14045 O O . GLY A 1 68 ? -9.714 -13.288 -3.914 1.00 0.00 68 GLY A O 9
ATOM 14049 N N . GLN A 1 69 ? -8.998 -12.215 -2.066 1.00 0.00 69 GLN A N 9
ATOM 14050 C CA . GLN A 1 69 ? -9.723 -10.979 -2.353 1.00 0.00 69 GLN A CA 9
ATOM 14051 C C . GLN A 1 69 ? -8.979 -10.139 -3.388 1.00 0.00 69 GLN A C 9
ATOM 14052 O O . GLN A 1 69 ? -8.583 -9.004 -3.116 1.00 0.00 69 GLN A O 9
ATOM 14066 N N . GLU A 1 70 ? -8.780 -10.710 -4.571 1.00 0.00 70 GLU A N 9
ATOM 14067 C CA . GLU A 1 70 ? -8.072 -10.030 -5.650 1.00 0.00 70 GLU A CA 9
ATOM 14068 C C . GLU A 1 70 ? -8.782 -8.752 -6.087 1.00 0.00 70 GLU A C 9
ATOM 14069 O O . GLU A 1 70 ? -8.259 -8.001 -6.912 1.00 0.00 70 GLU A O 9
ATOM 14081 N N . ASP A 1 71 ? -9.969 -8.502 -5.541 1.00 0.00 71 ASP A N 9
ATOM 14082 C CA . ASP A 1 71 ? -10.723 -7.308 -5.898 1.00 0.00 71 ASP A CA 9
ATOM 14083 C C . ASP A 1 71 ? -9.940 -6.053 -5.526 1.00 0.00 71 ASP A C 9
ATOM 14084 O O . ASP A 1 71 ? -9.842 -5.115 -6.317 1.00 0.00 71 ASP A O 9
ATOM 14093 N N . LEU A 1 72 ? -9.362 -6.055 -4.331 1.00 0.00 72 LEU A N 9
ATOM 14094 C CA . LEU A 1 72 ? -8.563 -4.928 -3.868 1.00 0.00 72 LEU A CA 9
ATOM 14095 C C . LEU A 1 72 ? -7.233 -4.887 -4.610 1.00 0.00 72 LEU A C 9
ATOM 14096 O O . LEU A 1 72 ? -6.756 -3.820 -4.999 1.00 0.00 72 LEU A O 9
ATOM 14112 N N . LEU A 1 73 ? -6.649 -6.064 -4.808 1.00 0.00 73 LEU A N 9
ATOM 14113 C CA . LEU A 1 73 ? -5.393 -6.204 -5.495 1.00 0.00 73 LEU A CA 9
ATOM 14114 C C . LEU A 1 73 ? -5.455 -5.590 -6.886 1.00 0.00 73 LEU A C 9
ATOM 14115 O O . LEU A 1 73 ? -4.480 -5.017 -7.365 1.00 0.00 73 LEU A O 9
ATOM 14131 N N . SER A 1 74 ? -6.610 -5.716 -7.524 1.00 0.00 74 SER A N 9
ATOM 14132 C CA . SER A 1 74 ? -6.809 -5.171 -8.859 1.00 0.00 74 SER A CA 9
ATOM 14133 C C . SER A 1 74 ? -6.571 -3.665 -8.861 1.00 0.00 74 SER A C 9
ATOM 14134 O O . SER A 1 74 ? -5.979 -3.120 -9.794 1.00 0.00 74 SER A O 9
ATOM 14142 N N . GLU A 1 75 ? -7.035 -3.002 -7.806 1.00 0.00 75 GLU A N 9
ATOM 14143 C CA . GLU A 1 75 ? -6.876 -1.558 -7.672 1.00 0.00 75 GLU A CA 9
ATOM 14144 C C . GLU A 1 75 ? -5.420 -1.188 -7.405 1.00 0.00 75 GLU A C 9
ATOM 14145 O O . GLU A 1 75 ? -4.846 -0.337 -8.085 1.00 0.00 75 GLU A O 9
ATOM 14157 N N . PHE A 1 76 ? -4.833 -1.840 -6.407 1.00 0.00 76 PHE A N 9
ATOM 14158 C CA . PHE A 1 76 ? -3.444 -1.602 -6.025 1.00 0.00 76 PHE A CA 9
ATOM 14159 C C . PHE A 1 76 ? -2.502 -1.841 -7.200 1.00 0.00 76 PHE A C 9
ATOM 14160 O O . PHE A 1 76 ? -1.529 -1.110 -7.393 1.00 0.00 76 PHE A O 9
ATOM 14177 N N . GLY A 1 77 ? -2.798 -2.879 -7.971 1.00 0.00 77 GLY A N 9
ATOM 14178 C CA . GLY A 1 77 ? -1.977 -3.227 -9.115 1.00 0.00 77 GLY A CA 9
ATOM 14179 C C . GLY A 1 77 ? -1.859 -2.108 -10.135 1.00 0.00 77 GLY A C 9
ATOM 14180 O O . GLY A 1 77 ? -0.805 -1.933 -10.746 1.00 0.00 77 GLY A O 9
ATOM 14184 N N . GLN A 1 78 ? -2.939 -1.355 -10.331 1.00 0.00 78 GLN A N 9
ATOM 14185 C CA . GLN A 1 78 ? -2.940 -0.259 -11.299 1.00 0.00 78 GLN A CA 9
ATOM 14186 C C . GLN A 1 78 ? -1.818 0.737 -11.023 1.00 0.00 78 GLN A C 9
ATOM 14187 O O . GLN A 1 78 ? -1.108 1.148 -11.941 1.00 0.00 78 GLN A O 9
ATOM 14201 N N . PHE A 1 79 ? -1.658 1.122 -9.761 1.00 0.00 79 PHE A N 9
ATOM 14202 C CA . PHE A 1 79 ? -0.614 2.069 -9.386 1.00 0.00 79 PHE A CA 9
ATOM 14203 C C . PHE A 1 79 ? 0.767 1.503 -9.698 1.00 0.00 79 PHE A C 9
ATOM 14204 O O . PHE A 1 79 ? 1.608 2.176 -10.292 1.00 0.00 79 PHE A O 9
ATOM 14221 N N . LEU A 1 80 ? 0.988 0.259 -9.289 1.00 0.00 80 LEU A N 9
ATOM 14222 C CA . LEU A 1 80 ? 2.261 -0.414 -9.518 1.00 0.00 80 LEU A CA 9
ATOM 14223 C C . LEU A 1 80 ? 2.417 -0.795 -10.989 1.00 0.00 80 LEU A C 9
ATOM 14224 O O . LEU A 1 80 ? 1.425 -0.963 -11.699 1.00 0.00 80 LEU A O 9
ATOM 14240 N N . PRO A 1 81 ? 3.666 -0.942 -11.474 1.00 0.00 81 PRO A N 9
ATOM 14241 C CA . PRO A 1 81 ? 3.931 -1.311 -12.867 1.00 0.00 81 PRO A CA 9
ATOM 14242 C C . PRO A 1 81 ? 3.145 -2.551 -13.286 1.00 0.00 81 PRO A C 9
ATOM 14243 O O . PRO A 1 81 ? 2.950 -3.471 -12.490 1.00 0.00 81 PRO A O 9
ATOM 14254 N N . GLU A 1 82 ? 2.681 -2.555 -14.533 1.00 0.00 82 GLU A N 9
ATOM 14255 C CA . GLU A 1 82 ? 1.895 -3.664 -15.069 1.00 0.00 82 GLU A CA 9
ATOM 14256 C C . GLU A 1 82 ? 2.525 -5.015 -14.737 1.00 0.00 82 GLU A C 9
ATOM 14257 O O . GLU A 1 82 ? 1.835 -5.943 -14.314 1.00 0.00 82 GLU A O 9
ATOM 14269 N N . ALA A 1 83 ? 3.837 -5.121 -14.931 1.00 0.00 83 ALA A N 9
ATOM 14270 C CA . ALA A 1 83 ? 4.556 -6.360 -14.653 1.00 0.00 83 ALA A CA 9
ATOM 14271 C C . ALA A 1 83 ? 6.064 -6.164 -14.807 1.00 0.00 83 ALA A C 9
ATOM 14272 O O . ALA A 1 83 ? 6.611 -5.153 -14.366 1.00 0.00 83 ALA A O 9
ATOM 14279 N N . LYS A 1 84 ? 6.732 -7.131 -15.437 1.00 0.00 84 LYS A N 9
ATOM 14280 C CA . LYS A 1 84 ? 8.175 -7.052 -15.644 1.00 0.00 84 LYS A CA 9
ATOM 14281 C C . LYS A 1 84 ? 8.576 -7.767 -16.934 1.00 0.00 84 LYS A C 9
ATOM 14282 O O . LYS A 1 84 ? 7.810 -7.800 -17.898 1.00 0.00 84 LYS A O 9
ATOM 14301 N N . ARG A 1 85 ? 9.778 -8.338 -16.946 1.00 0.00 85 ARG A N 9
ATOM 14302 C CA . ARG A 1 85 ? 10.276 -9.049 -18.116 1.00 0.00 85 ARG A CA 9
ATOM 14303 C C . ARG A 1 85 ? 9.684 -10.453 -18.196 1.00 0.00 85 ARG A C 9
ATOM 14304 O O . ARG A 1 85 ? 9.342 -10.887 -19.316 1.00 0.00 85 ARG A O 9
ATOM 14326 N N . ASN B 2 1 ? 3.697 6.699 -6.557 1.00 0.00 1 ASN B N 9
ATOM 14327 C CA . ASN B 2 1 ? 2.289 6.259 -6.381 1.00 0.00 1 ASN B CA 9
ATOM 14328 C C . ASN B 2 1 ? 2.056 5.713 -4.977 1.00 0.00 1 ASN B C 9
ATOM 14329 O O . ASN B 2 1 ? 1.026 5.985 -4.358 1.00 0.00 1 ASN B O 9
ATOM 14342 N N . ILE B 2 2 ? 3.020 4.948 -4.477 1.00 0.00 2 ILE B N 9
ATOM 14343 C CA . ILE B 2 2 ? 2.923 4.370 -3.141 1.00 0.00 2 ILE B CA 9
ATOM 14344 C C . ILE B 2 2 ? 2.773 5.462 -2.089 1.00 0.00 2 ILE B C 9
ATOM 14345 O O . ILE B 2 2 ? 2.035 5.304 -1.119 1.00 0.00 2 ILE B O 9
ATOM 14361 N N . GLN B 2 3 ? 3.473 6.573 -2.295 1.00 0.00 3 GLN B N 9
ATOM 14362 C CA . GLN B 2 3 ? 3.414 7.697 -1.370 1.00 0.00 3 GLN B CA 9
ATOM 14363 C C . GLN B 2 3 ? 1.967 8.131 -1.167 1.00 0.00 3 GLN B C 9
ATOM 14364 O O . GLN B 2 3 ? 1.521 8.332 -0.039 1.00 0.00 3 GLN B O 9
ATOM 14378 N N . MET B 2 4 ? 1.243 8.268 -2.273 1.00 0.00 4 MET B N 9
ATOM 14379 C CA . MET B 2 4 ? -0.155 8.682 -2.236 1.00 0.00 4 MET B CA 9
ATOM 14380 C C . MET B 2 4 ? -1.015 7.720 -1.417 1.00 0.00 4 MET B C 9
ATOM 14381 O O . MET B 2 4 ? -1.779 8.150 -0.552 1.00 0.00 4 MET B O 9
ATOM 14395 N N . LEU B 2 5 ? -0.898 6.421 -1.689 1.00 0.00 5 LEU B N 9
ATOM 14396 C CA . LEU B 2 5 ? -1.679 5.419 -0.965 1.00 0.00 5 LEU B CA 9
ATOM 14397 C C . LEU B 2 5 ? -1.351 5.441 0.524 1.00 0.00 5 LEU B C 9
ATOM 14398 O O . LEU B 2 5 ? -2.246 5.459 1.369 1.00 0.00 5 LEU B O 9
ATOM 14414 N N . LEU B 2 6 ? -0.061 5.442 0.832 1.00 0.00 6 LEU B N 9
ATOM 14415 C CA . LEU B 2 6 ? 0.404 5.464 2.213 1.00 0.00 6 LEU B CA 9
ATOM 14416 C C . LEU B 2 6 ? -0.065 6.732 2.920 1.00 0.00 6 LEU B C 9
ATOM 14417 O O . LEU B 2 6 ? -0.427 6.704 4.097 1.00 0.00 6 LEU B O 9
ATOM 14433 N N . GLU B 2 7 ? -0.057 7.840 2.189 1.00 0.00 7 GLU B N 9
ATOM 14434 C CA . GLU B 2 7 ? -0.481 9.128 2.727 1.00 0.00 7 GLU B CA 9
ATOM 14435 C C . GLU B 2 7 ? -1.979 9.105 3.024 1.00 0.00 7 GLU B C 9
ATOM 14436 O O . GLU B 2 7 ? -2.436 9.654 4.026 1.00 0.00 7 GLU B O 9
ATOM 14448 N N . ALA B 2 8 ? -2.730 8.462 2.133 1.00 0.00 8 ALA B N 9
ATOM 14449 C CA . ALA B 2 8 ? -4.179 8.354 2.268 1.00 0.00 8 ALA B CA 9
ATOM 14450 C C . ALA B 2 8 ? -4.582 7.841 3.645 1.00 0.00 8 ALA B C 9
ATOM 14451 O O . ALA B 2 8 ? -5.518 8.353 4.258 1.00 0.00 8 ALA B O 9
ATOM 14458 N N . ALA B 2 9 ? -3.874 6.824 4.123 1.00 0.00 9 ALA B N 9
ATOM 14459 C CA . ALA B 2 9 ? -4.164 6.238 5.427 1.00 0.00 9 ALA B CA 9
ATOM 14460 C C . ALA B 2 9 ? -4.095 7.288 6.530 1.00 0.00 9 ALA B C 9
ATOM 14461 O O . ALA B 2 9 ? -4.949 7.328 7.415 1.00 0.00 9 ALA B O 9
ATOM 14468 N N . ASP B 2 10 ? -3.074 8.136 6.470 1.00 0.00 10 ASP B N 9
ATOM 14469 C CA . ASP B 2 10 ? -2.892 9.190 7.463 1.00 0.00 10 ASP B CA 9
ATOM 14470 C C . ASP B 2 10 ? -4.071 10.161 7.440 1.00 0.00 10 ASP B C 9
ATOM 14471 O O . ASP B 2 10 ? -4.545 10.606 8.486 1.00 0.00 10 ASP B O 9
ATOM 14480 N N . TYR B 2 11 ? -4.535 10.482 6.237 1.00 0.00 11 TYR B N 9
ATOM 14481 C CA . TYR B 2 11 ? -5.656 11.401 6.057 1.00 0.00 11 TYR B CA 9
ATOM 14482 C C . TYR B 2 11 ? -6.915 10.898 6.760 1.00 0.00 11 TYR B C 9
ATOM 14483 O O . TYR B 2 11 ? -7.525 11.619 7.550 1.00 0.00 11 TYR B O 9
ATOM 14501 N N . LEU B 2 12 ? -7.304 9.663 6.459 1.00 0.00 12 LEU B N 9
ATOM 14502 C CA . LEU B 2 12 ? -8.498 9.069 7.054 1.00 0.00 12 LEU B CA 9
ATOM 14503 C C . LEU B 2 12 ? -8.336 8.898 8.560 1.00 0.00 12 LEU B C 9
ATOM 14504 O O . LEU B 2 12 ? -9.204 9.298 9.335 1.00 0.00 12 LEU B O 9
ATOM 14520 N N . GLU B 2 13 ? -7.222 8.302 8.968 1.00 0.00 13 GLU B N 9
ATOM 14521 C CA . GLU B 2 13 ? -6.947 8.079 10.381 1.00 0.00 13 GLU B CA 9
ATOM 14522 C C . GLU B 2 13 ? -6.733 9.404 11.108 1.00 0.00 13 GLU B C 9
ATOM 14523 O O . GLU B 2 13 ? -7.696 9.900 11.730 1.00 0.00 13 GLU B O 9
ATOM 14536 N N . GLU A 1 1 ? -4.982 24.637 -1.810 1.00 0.00 1 GLU A N 10
ATOM 14537 C CA . GLU A 1 1 ? -4.062 23.969 -0.854 1.00 0.00 1 GLU A CA 10
ATOM 14538 C C . GLU A 1 1 ? -3.899 22.489 -1.188 1.00 0.00 1 GLU A C 10
ATOM 14539 O O . GLU A 1 1 ? -3.933 21.636 -0.299 1.00 0.00 1 GLU A O 10
ATOM 14553 N N . SER A 1 2 ? -3.720 22.197 -2.476 1.00 0.00 2 SER A N 10
ATOM 14554 C CA . SER A 1 2 ? -3.546 20.825 -2.948 1.00 0.00 2 SER A CA 10
ATOM 14555 C C . SER A 1 2 ? -4.802 19.988 -2.702 1.00 0.00 2 SER A C 10
ATOM 14556 O O . SER A 1 2 ? -5.340 19.965 -1.595 1.00 0.00 2 SER A O 10
ATOM 14564 N N . ASP A 1 3 ? -5.260 19.297 -3.745 1.00 0.00 3 ASP A N 10
ATOM 14565 C CA . ASP A 1 3 ? -6.451 18.454 -3.650 1.00 0.00 3 ASP A CA 10
ATOM 14566 C C . ASP A 1 3 ? -6.684 17.707 -4.962 1.00 0.00 3 ASP A C 10
ATOM 14567 O O . ASP A 1 3 ? -7.808 17.641 -5.462 1.00 0.00 3 ASP A O 10
ATOM 14576 N N . SER A 1 4 ? -5.613 17.154 -5.520 1.00 0.00 4 SER A N 10
ATOM 14577 C CA . SER A 1 4 ? -5.694 16.422 -6.775 1.00 0.00 4 SER A CA 10
ATOM 14578 C C . SER A 1 4 ? -6.558 15.183 -6.669 1.00 0.00 4 SER A C 10
ATOM 14579 O O . SER A 1 4 ? -6.617 14.523 -5.631 1.00 0.00 4 SER A O 10
ATOM 14587 N N . VAL A 1 5 ? -7.200 14.870 -7.779 1.00 0.00 5 VAL A N 10
ATOM 14588 C CA . VAL A 1 5 ? -8.050 13.700 -7.885 1.00 0.00 5 VAL A CA 10
ATOM 14589 C C . VAL A 1 5 ? -7.270 12.449 -7.530 1.00 0.00 5 VAL A C 10
ATOM 14590 O O . VAL A 1 5 ? -7.804 11.530 -6.922 1.00 0.00 5 VAL A O 10
ATOM 14603 N N . GLU A 1 6 ? -6.001 12.428 -7.917 1.00 0.00 6 GLU A N 10
ATOM 14604 C CA . GLU A 1 6 ? -5.138 11.291 -7.636 1.00 0.00 6 GLU A CA 10
ATOM 14605 C C . GLU A 1 6 ? -5.105 11.017 -6.139 1.00 0.00 6 GLU A C 10
ATOM 14606 O O . GLU A 1 6 ? -5.088 9.865 -5.707 1.00 0.00 6 GLU A O 10
ATOM 14618 N N . PHE A 1 7 ? -5.105 12.089 -5.354 1.00 0.00 7 PHE A N 10
ATOM 14619 C CA . PHE A 1 7 ? -5.082 11.976 -3.903 1.00 0.00 7 PHE A CA 10
ATOM 14620 C C . PHE A 1 7 ? -6.365 11.328 -3.390 1.00 0.00 7 PHE A C 10
ATOM 14621 O O . PHE A 1 7 ? -6.320 10.352 -2.642 1.00 0.00 7 PHE A O 10
ATOM 14638 N N . ASN A 1 8 ? -7.507 11.881 -3.796 1.00 0.00 8 ASN A N 10
ATOM 14639 C CA . ASN A 1 8 ? -8.803 11.358 -3.375 1.00 0.00 8 ASN A CA 10
ATOM 14640 C C . ASN A 1 8 ? -9.013 9.958 -3.930 1.00 0.00 8 ASN A C 10
ATOM 14641 O O . ASN A 1 8 ? -9.650 9.112 -3.302 1.00 0.00 8 ASN A O 10
ATOM 14652 N N . ASN A 1 9 ? -8.467 9.731 -5.114 1.00 0.00 9 ASN A N 10
ATOM 14653 C CA . ASN A 1 9 ? -8.572 8.453 -5.785 1.00 0.00 9 ASN A CA 10
ATOM 14654 C C . ASN A 1 9 ? -7.913 7.377 -4.936 1.00 0.00 9 ASN A C 10
ATOM 14655 O O . ASN A 1 9 ? -8.430 6.269 -4.796 1.00 0.00 9 ASN A O 10
ATOM 14666 N N . ALA A 1 10 ? -6.770 7.729 -4.355 1.00 0.00 10 ALA A N 10
ATOM 14667 C CA . ALA A 1 10 ? -6.034 6.819 -3.495 1.00 0.00 10 ALA A CA 10
ATOM 14668 C C . ALA A 1 10 ? -6.796 6.577 -2.198 1.00 0.00 10 ALA A C 10
ATOM 14669 O O . ALA A 1 10 ? -6.874 5.446 -1.712 1.00 0.00 10 ALA A O 10
ATOM 14676 N N . ILE A 1 11 ? -7.369 7.650 -1.643 1.00 0.00 11 ILE A N 10
ATOM 14677 C CA . ILE A 1 11 ? -8.132 7.545 -0.407 1.00 0.00 11 ILE A CA 10
ATOM 14678 C C . ILE A 1 11 ? -9.226 6.500 -0.552 1.00 0.00 11 ILE A C 10
ATOM 14679 O O . ILE A 1 11 ? -9.488 5.732 0.366 1.00 0.00 11 ILE A O 10
ATOM 14695 N N . SER A 1 12 ? -9.862 6.492 -1.717 1.00 0.00 12 SER A N 10
ATOM 14696 C CA . SER A 1 12 ? -10.937 5.550 -2.003 1.00 0.00 12 SER A CA 10
ATOM 14697 C C . SER A 1 12 ? -10.486 4.107 -1.791 1.00 0.00 12 SER A C 10
ATOM 14698 O O . SER A 1 12 ? -11.245 3.284 -1.280 1.00 0.00 12 SER A O 10
ATOM 14706 N N . TYR A 1 13 ? -9.253 3.800 -2.189 1.00 0.00 13 TYR A N 10
ATOM 14707 C CA . TYR A 1 13 ? -8.726 2.448 -2.038 1.00 0.00 13 TYR A CA 10
ATOM 14708 C C . TYR A 1 13 ? -8.509 2.109 -0.571 1.00 0.00 13 TYR A C 10
ATOM 14709 O O . TYR A 1 13 ? -9.028 1.113 -0.069 1.00 0.00 13 TYR A O 10
ATOM 14727 N N . VAL A 1 14 ? -7.734 2.944 0.109 1.00 0.00 14 VAL A N 10
ATOM 14728 C CA . VAL A 1 14 ? -7.436 2.739 1.521 1.00 0.00 14 VAL A CA 10
ATOM 14729 C C . VAL A 1 14 ? -8.714 2.726 2.351 1.00 0.00 14 VAL A C 10
ATOM 14730 O O . VAL A 1 14 ? -8.839 1.967 3.313 1.00 0.00 14 VAL A O 10
ATOM 14743 N N . ASN A 1 15 ? -9.656 3.577 1.968 1.00 0.00 15 ASN A N 10
ATOM 14744 C CA . ASN A 1 15 ? -10.932 3.685 2.662 1.00 0.00 15 ASN A CA 10
ATOM 14745 C C . ASN A 1 15 ? -11.716 2.391 2.548 1.00 0.00 15 ASN A C 10
ATOM 14746 O O . ASN A 1 15 ? -12.101 1.790 3.548 1.00 0.00 15 ASN A O 10
ATOM 14757 N N . LYS A 1 16 ? -11.947 1.976 1.311 1.00 0.00 16 LYS A N 10
ATOM 14758 C CA . LYS A 1 16 ? -12.688 0.751 1.035 1.00 0.00 16 LYS A CA 10
ATOM 14759 C C . LYS A 1 16 ? -12.070 -0.426 1.780 1.00 0.00 16 LYS A C 10
ATOM 14760 O O . LYS A 1 16 ? -12.779 -1.272 2.320 1.00 0.00 16 LYS A O 10
ATOM 14779 N N . ILE A 1 17 ? -10.744 -0.465 1.816 1.00 0.00 17 ILE A N 10
ATOM 14780 C CA . ILE A 1 17 ? -10.030 -1.529 2.508 1.00 0.00 17 ILE A CA 10
ATOM 14781 C C . ILE A 1 17 ? -10.352 -1.511 3.998 1.00 0.00 17 ILE A C 10
ATOM 14782 O O . ILE A 1 17 ? -10.622 -2.551 4.601 1.00 0.00 17 ILE A O 10
ATOM 14798 N N . LYS A 1 18 ? -10.319 -0.320 4.581 1.00 0.00 18 LYS A N 10
ATOM 14799 C CA . LYS A 1 18 ? -10.606 -0.148 6.000 1.00 0.00 18 LYS A CA 10
ATOM 14800 C C . LYS A 1 18 ? -12.037 -0.554 6.315 1.00 0.00 18 LYS A C 10
ATOM 14801 O O . LYS A 1 18 ? -12.286 -1.399 7.176 1.00 0.00 18 LYS A O 10
ATOM 14820 N N . THR A 1 19 ? -12.972 0.069 5.613 1.00 0.00 19 THR A N 10
ATOM 14821 C CA . THR A 1 19 ? -14.391 -0.198 5.801 1.00 0.00 19 THR A CA 10
ATOM 14822 C C . THR A 1 19 ? -14.721 -1.666 5.550 1.00 0.00 19 THR A C 10
ATOM 14823 O O . THR A 1 19 ? -15.623 -2.225 6.174 1.00 0.00 19 THR A O 10
ATOM 14834 N N . ARG A 1 20 ? -13.990 -2.283 4.631 1.00 0.00 20 ARG A N 10
ATOM 14835 C CA . ARG A 1 20 ? -14.212 -3.684 4.297 1.00 0.00 20 ARG A CA 10
ATOM 14836 C C . ARG A 1 20 ? -13.819 -4.600 5.452 1.00 0.00 20 ARG A C 10
ATOM 14837 O O . ARG A 1 20 ? -14.634 -5.387 5.936 1.00 0.00 20 ARG A O 10
ATOM 14858 N N . PHE A 1 21 ? -12.568 -4.503 5.881 1.00 0.00 21 PHE A N 10
ATOM 14859 C CA . PHE A 1 21 ? -12.070 -5.335 6.969 1.00 0.00 21 PHE A CA 10
ATOM 14860 C C . PHE A 1 21 ? -12.234 -4.662 8.332 1.00 0.00 21 PHE A C 10
ATOM 14861 O O . PHE A 1 21 ? -11.375 -4.805 9.202 1.00 0.00 21 PHE A O 10
ATOM 14878 N N . LEU A 1 22 ? -13.338 -3.945 8.524 1.00 0.00 22 LEU A N 10
ATOM 14879 C CA . LEU A 1 22 ? -13.594 -3.280 9.799 1.00 0.00 22 LEU A CA 10
ATOM 14880 C C . LEU A 1 22 ? -13.572 -4.285 10.946 1.00 0.00 22 LEU A C 10
ATOM 14881 O O . LEU A 1 22 ? -13.163 -3.961 12.062 1.00 0.00 22 LEU A O 10
ATOM 14897 N N . ASP A 1 23 ? -14.012 -5.505 10.661 1.00 0.00 23 ASP A N 10
ATOM 14898 C CA . ASP A 1 23 ? -14.045 -6.565 11.662 1.00 0.00 23 ASP A CA 10
ATOM 14899 C C . ASP A 1 23 ? -12.642 -7.095 11.930 1.00 0.00 23 ASP A C 10
ATOM 14900 O O . ASP A 1 23 ? -12.304 -7.433 13.064 1.00 0.00 23 ASP A O 10
ATOM 14909 N N . HIS A 1 24 ? -11.834 -7.170 10.875 1.00 0.00 24 HIS A N 10
ATOM 14910 C CA . HIS A 1 24 ? -10.472 -7.654 10.972 1.00 0.00 24 HIS A CA 10
ATOM 14911 C C . HIS A 1 24 ? -9.473 -6.496 10.856 1.00 0.00 24 HIS A C 10
ATOM 14912 O O . HIS A 1 24 ? -8.885 -6.282 9.796 1.00 0.00 24 HIS A O 10
ATOM 14927 N N . PRO A 1 25 ? -9.268 -5.729 11.945 1.00 0.00 25 PRO A N 10
ATOM 14928 C CA . PRO A 1 25 ? -8.338 -4.591 11.956 1.00 0.00 25 PRO A CA 10
ATOM 14929 C C . PRO A 1 25 ? -6.917 -4.990 11.578 1.00 0.00 25 PRO A C 10
ATOM 14930 O O . PRO A 1 25 ? -6.216 -4.246 10.893 1.00 0.00 25 PRO A O 10
ATOM 14941 N N . GLU A 1 26 ? -6.497 -6.167 12.032 1.00 0.00 26 GLU A N 10
ATOM 14942 C CA . GLU A 1 26 ? -5.157 -6.671 11.747 1.00 0.00 26 GLU A CA 10
ATOM 14943 C C . GLU A 1 26 ? -4.838 -6.586 10.256 1.00 0.00 26 GLU A C 10
ATOM 14944 O O . GLU A 1 26 ? -3.691 -6.363 9.870 1.00 0.00 26 GLU A O 10
ATOM 14956 N N . ILE A 1 27 ? -5.860 -6.766 9.424 1.00 0.00 27 ILE A N 10
ATOM 14957 C CA . ILE A 1 27 ? -5.687 -6.712 7.976 1.00 0.00 27 ILE A CA 10
ATOM 14958 C C . ILE A 1 27 ? -5.262 -5.317 7.533 1.00 0.00 27 ILE A C 10
ATOM 14959 O O . ILE A 1 27 ? -4.260 -5.150 6.838 1.00 0.00 27 ILE A O 10
ATOM 14975 N N . TYR A 1 28 ? -6.041 -4.319 7.942 1.00 0.00 28 TYR A N 10
ATOM 14976 C CA . TYR A 1 28 ? -5.766 -2.930 7.593 1.00 0.00 28 TYR A CA 10
ATOM 14977 C C . TYR A 1 28 ? -4.407 -2.494 8.125 1.00 0.00 28 TYR A C 10
ATOM 14978 O O . TYR A 1 28 ? -3.594 -1.930 7.394 1.00 0.00 28 TYR A O 10
ATOM 14996 N N . ARG A 1 29 ? -4.174 -2.765 9.404 1.00 0.00 29 ARG A N 10
ATOM 14997 C CA . ARG A 1 29 ? -2.920 -2.411 10.053 1.00 0.00 29 ARG A CA 10
ATOM 14998 C C . ARG A 1 29 ? -1.726 -2.940 9.269 1.00 0.00 29 ARG A C 10
ATOM 14999 O O . ARG A 1 29 ? -0.807 -2.192 8.939 1.00 0.00 29 ARG A O 10
ATOM 15020 N N . SER A 1 30 ? -1.751 -4.235 8.979 1.00 0.00 30 SER A N 10
ATOM 15021 C CA . SER A 1 30 ? -0.673 -4.876 8.233 1.00 0.00 30 SER A CA 10
ATOM 15022 C C . SER A 1 30 ? -0.411 -4.148 6.917 1.00 0.00 30 SER A C 10
ATOM 15023 O O . SER A 1 30 ? 0.732 -3.823 6.601 1.00 0.00 30 SER A O 10
ATOM 15031 N N . PHE A 1 31 ? -1.476 -3.889 6.160 1.00 0.00 31 PHE A N 10
ATOM 15032 C CA . PHE A 1 31 ? -1.365 -3.189 4.882 1.00 0.00 31 PHE A CA 10
ATOM 15033 C C . PHE A 1 31 ? -0.584 -1.890 5.039 1.00 0.00 31 PHE A C 10
ATOM 15034 O O . PHE A 1 31 ? 0.358 -1.619 4.289 1.00 0.00 31 PHE A O 10
ATOM 15051 N N . LEU A 1 32 ? -0.982 -1.091 6.021 1.00 0.00 32 LEU A N 10
ATOM 15052 C CA . LEU A 1 32 ? -0.325 0.177 6.281 1.00 0.00 32 LEU A CA 10
ATOM 15053 C C . LEU A 1 32 ? 1.155 -0.047 6.556 1.00 0.00 32 LEU A C 10
ATOM 15054 O O . LEU A 1 32 ? 2.006 0.659 6.024 1.00 0.00 32 LEU A O 10
ATOM 15070 N N . GLU A 1 33 ? 1.451 -1.051 7.376 1.00 0.00 33 GLU A N 10
ATOM 15071 C CA . GLU A 1 33 ? 2.829 -1.389 7.707 1.00 0.00 33 GLU A CA 10
ATOM 15072 C C . GLU A 1 33 ? 3.585 -1.819 6.455 1.00 0.00 33 GLU A C 10
ATOM 15073 O O . GLU A 1 33 ? 4.791 -1.615 6.356 1.00 0.00 33 GLU A O 10
ATOM 15085 N N . ILE A 1 34 ? 2.868 -2.406 5.497 1.00 0.00 34 ILE A N 10
ATOM 15086 C CA . ILE A 1 34 ? 3.482 -2.846 4.250 1.00 0.00 34 ILE A CA 10
ATOM 15087 C C . ILE A 1 34 ? 4.086 -1.658 3.512 1.00 0.00 34 ILE A C 10
ATOM 15088 O O . ILE A 1 34 ? 5.283 -1.634 3.223 1.00 0.00 34 ILE A O 10
ATOM 15104 N N . LEU A 1 35 ? 3.251 -0.660 3.239 1.00 0.00 35 LEU A N 10
ATOM 15105 C CA . LEU A 1 35 ? 3.703 0.552 2.566 1.00 0.00 35 LEU A CA 10
ATOM 15106 C C . LEU A 1 35 ? 4.703 1.280 3.462 1.00 0.00 35 LEU A C 10
ATOM 15107 O O . LEU A 1 35 ? 5.740 1.775 3.007 1.00 0.00 35 LEU A O 10
ATOM 15123 N N . HIS A 1 36 ? 4.376 1.314 4.750 1.00 0.00 36 HIS A N 10
ATOM 15124 C CA . HIS A 1 36 ? 5.215 1.946 5.757 1.00 0.00 36 HIS A CA 10
ATOM 15125 C C . HIS A 1 36 ? 6.623 1.361 5.739 1.00 0.00 36 HIS A C 10
ATOM 15126 O O . HIS A 1 36 ? 7.606 2.089 5.842 1.00 0.00 36 HIS A O 10
ATOM 15141 N N . THR A 1 37 ? 6.707 0.044 5.595 1.00 0.00 37 THR A N 10
ATOM 15142 C CA . THR A 1 37 ? 7.991 -0.644 5.550 1.00 0.00 37 THR A CA 10
ATOM 15143 C C . THR A 1 37 ? 8.827 -0.130 4.388 1.00 0.00 37 THR A C 10
ATOM 15144 O O . THR A 1 37 ? 10.048 -0.005 4.492 1.00 0.00 37 THR A O 10
ATOM 15155 N N . TYR A 1 38 ? 8.156 0.174 3.282 1.00 0.00 38 TYR A N 10
ATOM 15156 C CA . TYR A 1 38 ? 8.826 0.680 2.097 1.00 0.00 38 TYR A CA 10
ATOM 15157 C C . TYR A 1 38 ? 9.535 1.993 2.390 1.00 0.00 38 TYR A C 10
ATOM 15158 O O . TYR A 1 38 ? 10.749 2.109 2.225 1.00 0.00 38 TYR A O 10
ATOM 15176 N N . GLN A 1 39 ? 8.761 2.985 2.813 1.00 0.00 39 GLN A N 10
ATOM 15177 C CA . GLN A 1 39 ? 9.308 4.304 3.115 1.00 0.00 39 GLN A CA 10
ATOM 15178 C C . GLN A 1 39 ? 10.308 4.261 4.270 1.00 0.00 39 GLN A C 10
ATOM 15179 O O . GLN A 1 39 ? 11.300 4.987 4.261 1.00 0.00 39 GLN A O 10
ATOM 15193 N N . LYS A 1 40 ? 10.040 3.415 5.263 1.00 0.00 40 LYS A N 10
ATOM 15194 C CA . LYS A 1 40 ? 10.919 3.287 6.428 1.00 0.00 40 LYS A CA 10
ATOM 15195 C C . LYS A 1 40 ? 12.384 3.165 6.029 1.00 0.00 40 LYS A C 10
ATOM 15196 O O . LYS A 1 40 ? 13.268 3.656 6.727 1.00 0.00 40 LYS A O 10
ATOM 15215 N N . GLU A 1 41 ? 12.641 2.493 4.918 1.00 0.00 41 GLU A N 10
ATOM 15216 C CA . GLU A 1 41 ? 14.008 2.294 4.450 1.00 0.00 41 GLU A CA 10
ATOM 15217 C C . GLU A 1 41 ? 14.689 3.621 4.114 1.00 0.00 41 GLU A C 10
ATOM 15218 O O . GLU A 1 41 ? 15.858 3.825 4.444 1.00 0.00 41 GLU A O 10
ATOM 15230 N N . GLN A 1 42 ? 13.964 4.515 3.449 1.00 0.00 42 GLN A N 10
ATOM 15231 C CA . GLN A 1 42 ? 14.505 5.804 3.063 1.00 0.00 42 GLN A CA 10
ATOM 15232 C C . GLN A 1 42 ? 14.419 6.830 4.195 1.00 0.00 42 GLN A C 10
ATOM 15233 O O . GLN A 1 42 ? 15.401 7.505 4.506 1.00 0.00 42 GLN A O 10
ATOM 15247 N N . LEU A 1 43 ? 13.235 6.963 4.787 1.00 0.00 43 LEU A N 10
ATOM 15248 C CA . LEU A 1 43 ? 13.014 7.929 5.862 1.00 0.00 43 LEU A CA 10
ATOM 15249 C C . LEU A 1 43 ? 13.674 7.514 7.175 1.00 0.00 43 LEU A C 10
ATOM 15250 O O . LEU A 1 43 ? 13.388 8.096 8.221 1.00 0.00 43 LEU A O 10
ATOM 15266 N N . HIS A 1 44 ? 14.559 6.523 7.123 1.00 0.00 44 HIS A N 10
ATOM 15267 C CA . HIS A 1 44 ? 15.250 6.054 8.324 1.00 0.00 44 HIS A CA 10
ATOM 15268 C C . HIS A 1 44 ? 16.593 5.421 7.975 1.00 0.00 44 HIS A C 10
ATOM 15269 O O . HIS A 1 44 ? 16.984 4.410 8.557 1.00 0.00 44 HIS A O 10
ATOM 15284 N N . THR A 1 45 ? 17.301 6.030 7.031 1.00 0.00 45 THR A N 10
ATOM 15285 C CA . THR A 1 45 ? 18.606 5.530 6.617 1.00 0.00 45 THR A CA 10
ATOM 15286 C C . THR A 1 45 ? 19.594 5.573 7.774 1.00 0.00 45 THR A C 10
ATOM 15287 O O . THR A 1 45 ? 19.684 6.575 8.484 1.00 0.00 45 THR A O 10
ATOM 15298 N N . LYS A 1 46 ? 20.337 4.487 7.960 1.00 0.00 46 LYS A N 10
ATOM 15299 C CA . LYS A 1 46 ? 21.317 4.419 9.035 1.00 0.00 46 LYS A CA 10
ATOM 15300 C C . LYS A 1 46 ? 22.162 3.154 8.927 1.00 0.00 46 LYS A C 10
ATOM 15301 O O . LYS A 1 46 ? 23.392 3.214 8.961 1.00 0.00 46 LYS A O 10
ATOM 15320 N N . GLY A 1 47 ? 21.498 2.008 8.794 1.00 0.00 47 GLY A N 10
ATOM 15321 C CA . GLY A 1 47 ? 22.216 0.750 8.678 1.00 0.00 47 GLY A CA 10
ATOM 15322 C C . GLY A 1 47 ? 21.295 -0.455 8.624 1.00 0.00 47 GLY A C 10
ATOM 15323 O O . GLY A 1 47 ? 21.643 -1.529 9.115 1.00 0.00 47 GLY A O 10
ATOM 15327 N N . ARG A 1 48 ? 20.125 -0.280 8.020 1.00 0.00 48 ARG A N 10
ATOM 15328 C CA . ARG A 1 48 ? 19.160 -1.368 7.895 1.00 0.00 48 ARG A CA 10
ATOM 15329 C C . ARG A 1 48 ? 19.589 -2.359 6.815 1.00 0.00 48 ARG A C 10
ATOM 15330 O O . ARG A 1 48 ? 20.117 -1.965 5.776 1.00 0.00 48 ARG A O 10
ATOM 15351 N N . PRO A 1 49 ? 19.365 -3.666 7.047 1.00 0.00 49 PRO A N 10
ATOM 15352 C CA . PRO A 1 49 ? 19.731 -4.713 6.088 1.00 0.00 49 PRO A CA 10
ATOM 15353 C C . PRO A 1 49 ? 19.086 -4.502 4.728 1.00 0.00 49 PRO A C 10
ATOM 15354 O O . PRO A 1 49 ? 17.879 -4.288 4.622 1.00 0.00 49 PRO A O 10
ATOM 15365 N N . PHE A 1 50 ? 19.913 -4.560 3.693 1.00 0.00 50 PHE A N 10
ATOM 15366 C CA . PHE A 1 50 ? 19.455 -4.374 2.324 1.00 0.00 50 PHE A CA 10
ATOM 15367 C C . PHE A 1 50 ? 18.845 -5.653 1.763 1.00 0.00 50 PHE A C 10
ATOM 15368 O O . PHE A 1 50 ? 19.229 -6.118 0.690 1.00 0.00 50 PHE A O 10
ATOM 15385 N N . ARG A 1 51 ? 17.890 -6.213 2.491 1.00 0.00 51 ARG A N 10
ATOM 15386 C CA . ARG A 1 51 ? 17.220 -7.436 2.063 1.00 0.00 51 ARG A CA 10
ATOM 15387 C C . ARG A 1 51 ? 16.197 -7.151 0.966 1.00 0.00 51 ARG A C 10
ATOM 15388 O O . ARG A 1 51 ? 15.181 -7.837 0.857 1.00 0.00 51 ARG A O 10
ATOM 15409 N N . GLY A 1 52 ? 16.481 -6.139 0.156 1.00 0.00 52 GLY A N 10
ATOM 15410 C CA . GLY A 1 52 ? 15.593 -5.769 -0.932 1.00 0.00 52 GLY A CA 10
ATOM 15411 C C . GLY A 1 52 ? 14.250 -5.263 -0.458 1.00 0.00 52 GLY A C 10
ATOM 15412 O O . GLY A 1 52 ? 13.640 -5.836 0.446 1.00 0.00 52 GLY A O 10
ATOM 15416 N N . MET A 1 53 ? 13.788 -4.177 -1.071 1.00 0.00 53 MET A N 10
ATOM 15417 C CA . MET A 1 53 ? 12.515 -3.585 -0.711 1.00 0.00 53 MET A CA 10
ATOM 15418 C C . MET A 1 53 ? 12.099 -2.532 -1.729 1.00 0.00 53 MET A C 10
ATOM 15419 O O . MET A 1 53 ? 12.858 -1.609 -2.029 1.00 0.00 53 MET A O 10
ATOM 15433 N N . SER A 1 54 ? 10.886 -2.677 -2.252 1.00 0.00 54 SER A N 10
ATOM 15434 C CA . SER A 1 54 ? 10.354 -1.743 -3.238 1.00 0.00 54 SER A CA 10
ATOM 15435 C C . SER A 1 54 ? 8.917 -2.120 -3.598 1.00 0.00 54 SER A C 10
ATOM 15436 O O . SER A 1 54 ? 8.129 -2.474 -2.723 1.00 0.00 54 SER A O 10
ATOM 15444 N N . GLU A 1 55 ? 8.582 -2.051 -4.882 1.00 0.00 55 GLU A N 10
ATOM 15445 C CA . GLU A 1 55 ? 7.246 -2.389 -5.344 1.00 0.00 55 GLU A CA 10
ATOM 15446 C C . GLU A 1 55 ? 7.015 -3.898 -5.296 1.00 0.00 55 GLU A C 10
ATOM 15447 O O . GLU A 1 55 ? 5.898 -4.353 -5.051 1.00 0.00 55 GLU A O 10
ATOM 15459 N N . GLU A 1 56 ? 8.069 -4.666 -5.548 1.00 0.00 56 GLU A N 10
ATOM 15460 C CA . GLU A 1 56 ? 7.973 -6.123 -5.549 1.00 0.00 56 GLU A CA 10
ATOM 15461 C C . GLU A 1 56 ? 7.515 -6.670 -4.197 1.00 0.00 56 GLU A C 10
ATOM 15462 O O . GLU A 1 56 ? 6.578 -7.467 -4.133 1.00 0.00 56 GLU A O 10
ATOM 15474 N N . GLU A 1 57 ? 8.178 -6.255 -3.120 1.00 0.00 57 GLU A N 10
ATOM 15475 C CA . GLU A 1 57 ? 7.825 -6.732 -1.784 1.00 0.00 57 GLU A CA 10
ATOM 15476 C C . GLU A 1 57 ? 6.458 -6.215 -1.352 1.00 0.00 57 GLU A C 10
ATOM 15477 O O . GLU A 1 57 ? 5.602 -6.990 -0.936 1.00 0.00 57 GLU A O 10
ATOM 15489 N N . VAL A 1 58 ? 6.267 -4.903 -1.444 1.00 0.00 58 VAL A N 10
ATOM 15490 C CA . VAL A 1 58 ? 5.004 -4.288 -1.051 1.00 0.00 58 VAL A CA 10
ATOM 15491 C C . VAL A 1 58 ? 3.828 -4.952 -1.758 1.00 0.00 58 VAL A C 10
ATOM 15492 O O . VAL A 1 58 ? 2.795 -5.218 -1.145 1.00 0.00 58 VAL A O 10
ATOM 15505 N N . PHE A 1 59 ? 3.994 -5.226 -3.047 1.00 0.00 59 PHE A N 10
ATOM 15506 C CA . PHE A 1 59 ? 2.947 -5.870 -3.828 1.00 0.00 59 PHE A CA 10
ATOM 15507 C C . PHE A 1 59 ? 2.670 -7.270 -3.294 1.00 0.00 59 PHE A C 10
ATOM 15508 O O . PHE A 1 59 ? 1.522 -7.713 -3.245 1.00 0.00 59 PHE A O 10
ATOM 15525 N N . THR A 1 60 ? 3.733 -7.964 -2.902 1.00 0.00 60 THR A N 10
ATOM 15526 C CA . THR A 1 60 ? 3.616 -9.318 -2.377 1.00 0.00 60 THR A CA 10
ATOM 15527 C C . THR A 1 60 ? 2.921 -9.342 -1.017 1.00 0.00 60 THR A C 10
ATOM 15528 O O . THR A 1 60 ? 2.002 -10.128 -0.800 1.00 0.00 60 THR A O 10
ATOM 15539 N N . GLU A 1 61 ? 3.368 -8.480 -0.106 1.00 0.00 61 GLU A N 10
ATOM 15540 C CA . GLU A 1 61 ? 2.794 -8.407 1.232 1.00 0.00 61 GLU A CA 10
ATOM 15541 C C . GLU A 1 61 ? 1.298 -8.128 1.165 1.00 0.00 61 GLU A C 10
ATOM 15542 O O . GLU A 1 61 ? 0.507 -8.781 1.845 1.00 0.00 61 GLU A O 10
ATOM 15554 N N . VAL A 1 62 ? 0.911 -7.166 0.332 1.00 0.00 62 VAL A N 10
ATOM 15555 C CA . VAL A 1 62 ? -0.496 -6.828 0.175 1.00 0.00 62 VAL A CA 10
ATOM 15556 C C . VAL A 1 62 ? -1.247 -8.010 -0.426 1.00 0.00 62 VAL A C 10
ATOM 15557 O O . VAL A 1 62 ? -2.359 -8.330 -0.007 1.00 0.00 62 VAL A O 10
ATOM 15570 N N . ALA A 1 63 ? -0.619 -8.667 -1.399 1.00 0.00 63 ALA A N 10
ATOM 15571 C CA . ALA A 1 63 ? -1.212 -9.831 -2.045 1.00 0.00 63 ALA A CA 10
ATOM 15572 C C . ALA A 1 63 ? -1.450 -10.932 -1.020 1.00 0.00 63 ALA A C 10
ATOM 15573 O O . ALA A 1 63 ? -2.475 -11.614 -1.042 1.00 0.00 63 ALA A O 10
ATOM 15580 N N . ASN A 1 64 ? -0.489 -11.086 -0.113 1.00 0.00 64 ASN A N 10
ATOM 15581 C CA . ASN A 1 64 ? -0.570 -12.085 0.943 1.00 0.00 64 ASN A CA 10
ATOM 15582 C C . ASN A 1 64 ? -1.733 -11.781 1.884 1.00 0.00 64 ASN A C 10
ATOM 15583 O O . ASN A 1 64 ? -2.460 -12.683 2.302 1.00 0.00 64 ASN A O 10
ATOM 15594 N N . LEU A 1 65 ? -1.907 -10.502 2.202 1.00 0.00 65 LEU A N 10
ATOM 15595 C CA . LEU A 1 65 ? -2.983 -10.062 3.080 1.00 0.00 65 LEU A CA 10
ATOM 15596 C C . LEU A 1 65 ? -4.346 -10.335 2.463 1.00 0.00 65 LEU A C 10
ATOM 15597 O O . LEU A 1 65 ? -5.144 -11.108 2.993 1.00 0.00 65 LEU A O 10
ATOM 15613 N N . PHE A 1 66 ? -4.602 -9.668 1.345 1.00 0.00 66 PHE A N 10
ATOM 15614 C CA . PHE A 1 66 ? -5.867 -9.795 0.632 1.00 0.00 66 PHE A CA 10
ATOM 15615 C C . PHE A 1 66 ? -5.964 -11.123 -0.118 1.00 0.00 66 PHE A C 10
ATOM 15616 O O . PHE A 1 66 ? -6.460 -11.166 -1.245 1.00 0.00 66 PHE A O 10
ATOM 15633 N N . ARG A 1 67 ? -5.496 -12.203 0.500 1.00 0.00 67 ARG A N 10
ATOM 15634 C CA . ARG A 1 67 ? -5.549 -13.514 -0.134 1.00 0.00 67 ARG A CA 10
ATOM 15635 C C . ARG A 1 67 ? -6.990 -13.885 -0.461 1.00 0.00 67 ARG A C 10
ATOM 15636 O O . ARG A 1 67 ? -7.881 -13.755 0.378 1.00 0.00 67 ARG A O 10
ATOM 15657 N N . GLY A 1 68 ? -7.211 -14.331 -1.693 1.00 0.00 68 GLY A N 10
ATOM 15658 C CA . GLY A 1 68 ? -8.548 -14.693 -2.120 1.00 0.00 68 GLY A CA 10
ATOM 15659 C C . GLY A 1 68 ? -9.362 -13.479 -2.527 1.00 0.00 68 GLY A C 10
ATOM 15660 O O . GLY A 1 68 ? -10.053 -13.500 -3.547 1.00 0.00 68 GLY A O 10
ATOM 15664 N N . GLN A 1 69 ? -9.271 -12.415 -1.733 1.00 0.00 69 GLN A N 10
ATOM 15665 C CA . GLN A 1 69 ? -9.993 -11.179 -2.016 1.00 0.00 69 GLN A CA 10
ATOM 15666 C C . GLN A 1 69 ? -9.187 -10.293 -2.963 1.00 0.00 69 GLN A C 10
ATOM 15667 O O . GLN A 1 69 ? -8.940 -9.121 -2.677 1.00 0.00 69 GLN A O 10
ATOM 15681 N N . GLU A 1 70 ? -8.772 -10.870 -4.087 1.00 0.00 70 GLU A N 10
ATOM 15682 C CA . GLU A 1 70 ? -7.981 -10.146 -5.079 1.00 0.00 70 GLU A CA 10
ATOM 15683 C C . GLU A 1 70 ? -8.765 -8.994 -5.707 1.00 0.00 70 GLU A C 10
ATOM 15684 O O . GLU A 1 70 ? -8.246 -8.288 -6.573 1.00 0.00 70 GLU A O 10
ATOM 15696 N N . ASP A 1 71 ? -10.008 -8.798 -5.272 1.00 0.00 71 ASP A N 10
ATOM 15697 C CA . ASP A 1 71 ? -10.833 -7.720 -5.807 1.00 0.00 71 ASP A CA 10
ATOM 15698 C C . ASP A 1 71 ? -10.180 -6.372 -5.518 1.00 0.00 71 ASP A C 10
ATOM 15699 O O . ASP A 1 71 ? -10.037 -5.532 -6.406 1.00 0.00 71 ASP A O 10
ATOM 15708 N N . LEU A 1 72 ? -9.767 -6.191 -4.270 1.00 0.00 72 LEU A N 10
ATOM 15709 C CA . LEU A 1 72 ? -9.103 -4.967 -3.843 1.00 0.00 72 LEU A CA 10
ATOM 15710 C C . LEU A 1 72 ? -7.694 -4.911 -4.420 1.00 0.00 72 LEU A C 10
ATOM 15711 O O . LEU A 1 72 ? -7.174 -3.840 -4.744 1.00 0.00 72 LEU A O 10
ATOM 15727 N N . LEU A 1 73 ? -7.088 -6.086 -4.545 1.00 0.00 73 LEU A N 10
ATOM 15728 C CA . LEU A 1 73 ? -5.750 -6.221 -5.073 1.00 0.00 73 LEU A CA 10
ATOM 15729 C C . LEU A 1 73 ? -5.638 -5.546 -6.430 1.00 0.00 73 LEU A C 10
ATOM 15730 O O . LEU A 1 73 ? -4.665 -4.849 -6.715 1.00 0.00 73 LEU A O 10
ATOM 15746 N N . SER A 1 74 ? -6.652 -5.761 -7.260 1.00 0.00 74 SER A N 10
ATOM 15747 C CA . SER A 1 74 ? -6.692 -5.179 -8.591 1.00 0.00 74 SER A CA 10
ATOM 15748 C C . SER A 1 74 ? -6.518 -3.668 -8.523 1.00 0.00 74 SER A C 10
ATOM 15749 O O . SER A 1 74 ? -5.818 -3.077 -9.344 1.00 0.00 74 SER A O 10
ATOM 15757 N N . GLU A 1 75 ? -7.154 -3.050 -7.531 1.00 0.00 75 GLU A N 10
ATOM 15758 C CA . GLU A 1 75 ? -7.061 -1.608 -7.351 1.00 0.00 75 GLU A CA 10
ATOM 15759 C C . GLU A 1 75 ? -5.624 -1.201 -7.044 1.00 0.00 75 GLU A C 10
ATOM 15760 O O . GLU A 1 75 ? -5.098 -0.254 -7.628 1.00 0.00 75 GLU A O 10
ATOM 15772 N N . PHE A 1 76 ? -4.993 -1.931 -6.128 1.00 0.00 76 PHE A N 10
ATOM 15773 C CA . PHE A 1 76 ? -3.611 -1.656 -5.747 1.00 0.00 76 PHE A CA 10
ATOM 15774 C C . PHE A 1 76 ? -2.696 -1.724 -6.966 1.00 0.00 76 PHE A C 10
ATOM 15775 O O . PHE A 1 76 ? -1.834 -0.868 -7.162 1.00 0.00 76 PHE A O 10
ATOM 15792 N N . GLY A 1 77 ? -2.896 -2.757 -7.779 1.00 0.00 77 GLY A N 10
ATOM 15793 C CA . GLY A 1 77 ? -2.092 -2.943 -8.973 1.00 0.00 77 GLY A CA 10
ATOM 15794 C C . GLY A 1 77 ? -2.231 -1.803 -9.967 1.00 0.00 77 GLY A C 10
ATOM 15795 O O . GLY A 1 77 ? -1.301 -1.520 -10.721 1.00 0.00 77 GLY A O 10
ATOM 15799 N N . GLN A 1 78 ? -3.397 -1.161 -9.979 1.00 0.00 78 GLN A N 10
ATOM 15800 C CA . GLN A 1 78 ? -3.658 -0.055 -10.900 1.00 0.00 78 GLN A CA 10
ATOM 15801 C C . GLN A 1 78 ? -2.512 0.953 -10.902 1.00 0.00 78 GLN A C 10
ATOM 15802 O O . GLN A 1 78 ? -1.994 1.315 -11.959 1.00 0.00 78 GLN A O 10
ATOM 15816 N N . PHE A 1 79 ? -2.120 1.401 -9.714 1.00 0.00 79 PHE A N 10
ATOM 15817 C CA . PHE A 1 79 ? -1.032 2.366 -9.583 1.00 0.00 79 PHE A CA 10
ATOM 15818 C C . PHE A 1 79 ? 0.306 1.732 -9.950 1.00 0.00 79 PHE A C 10
ATOM 15819 O O . PHE A 1 79 ? 1.123 2.341 -10.643 1.00 0.00 79 PHE A O 10
ATOM 15836 N N . LEU A 1 80 ? 0.525 0.509 -9.478 1.00 0.00 80 LEU A N 10
ATOM 15837 C CA . LEU A 1 80 ? 1.765 -0.209 -9.751 1.00 0.00 80 LEU A CA 10
ATOM 15838 C C . LEU A 1 80 ? 1.913 -0.501 -11.244 1.00 0.00 80 LEU A C 10
ATOM 15839 O O . LEU A 1 80 ? 0.981 -0.991 -11.881 1.00 0.00 80 LEU A O 10
ATOM 15855 N N . PRO A 1 81 ? 3.090 -0.209 -11.829 1.00 0.00 81 PRO A N 10
ATOM 15856 C CA . PRO A 1 81 ? 3.343 -0.452 -13.251 1.00 0.00 81 PRO A CA 10
ATOM 15857 C C . PRO A 1 81 ? 3.390 -1.943 -13.572 1.00 0.00 81 PRO A C 10
ATOM 15858 O O . PRO A 1 81 ? 4.176 -2.685 -12.983 1.00 0.00 81 PRO A O 10
ATOM 15869 N N . GLU A 1 82 ? 2.545 -2.372 -14.509 1.00 0.00 82 GLU A N 10
ATOM 15870 C CA . GLU A 1 82 ? 2.485 -3.777 -14.908 1.00 0.00 82 GLU A CA 10
ATOM 15871 C C . GLU A 1 82 ? 1.412 -3.995 -15.974 1.00 0.00 82 GLU A C 10
ATOM 15872 O O . GLU A 1 82 ? 0.426 -4.698 -15.744 1.00 0.00 82 GLU A O 10
ATOM 15884 N N . ALA A 1 83 ? 1.604 -3.386 -17.141 1.00 0.00 83 ALA A N 10
ATOM 15885 C CA . ALA A 1 83 ? 0.646 -3.517 -18.235 1.00 0.00 83 ALA A CA 10
ATOM 15886 C C . ALA A 1 83 ? 1.257 -3.089 -19.565 1.00 0.00 83 ALA A C 10
ATOM 15887 O O . ALA A 1 83 ? 1.093 -3.767 -20.579 1.00 0.00 83 ALA A O 10
ATOM 15894 N N . LYS A 1 84 ? 1.961 -1.961 -19.556 1.00 0.00 84 LYS A N 10
ATOM 15895 C CA . LYS A 1 84 ? 2.594 -1.446 -20.765 1.00 0.00 84 LYS A CA 10
ATOM 15896 C C . LYS A 1 84 ? 3.594 -2.452 -21.331 1.00 0.00 84 LYS A C 10
ATOM 15897 O O . LYS A 1 84 ? 3.669 -2.649 -22.544 1.00 0.00 84 LYS A O 10
ATOM 15916 N N . ARG A 1 85 ? 4.356 -3.085 -20.443 1.00 0.00 85 ARG A N 10
ATOM 15917 C CA . ARG A 1 85 ? 5.354 -4.073 -20.848 1.00 0.00 85 ARG A CA 10
ATOM 15918 C C . ARG A 1 85 ? 5.552 -5.120 -19.756 1.00 0.00 85 ARG A C 10
ATOM 15919 O O . ARG A 1 85 ? 6.098 -6.200 -20.066 1.00 0.00 85 ARG A O 10
ATOM 15941 N N . ASN B 2 1 ? 4.308 6.831 -6.603 1.00 0.00 1 ASN B N 10
ATOM 15942 C CA . ASN B 2 1 ? 2.871 6.452 -6.549 1.00 0.00 1 ASN B CA 10
ATOM 15943 C C . ASN B 2 1 ? 2.501 5.896 -5.180 1.00 0.00 1 ASN B C 10
ATOM 15944 O O . ASN B 2 1 ? 1.468 6.252 -4.610 1.00 0.00 1 ASN B O 10
ATOM 15957 N N . ILE B 2 2 ? 3.353 5.023 -4.657 1.00 0.00 2 ILE B N 10
ATOM 15958 C CA . ILE B 2 2 ? 3.124 4.414 -3.352 1.00 0.00 2 ILE B CA 10
ATOM 15959 C C . ILE B 2 2 ? 3.077 5.469 -2.253 1.00 0.00 2 ILE B C 10
ATOM 15960 O O . ILE B 2 2 ? 2.262 5.380 -1.340 1.00 0.00 2 ILE B O 10
ATOM 15976 N N . GLN B 2 3 ? 3.954 6.465 -2.345 1.00 0.00 3 GLN B N 10
ATOM 15977 C CA . GLN B 2 3 ? 3.998 7.527 -1.350 1.00 0.00 3 GLN B CA 10
ATOM 15978 C C . GLN B 2 3 ? 2.627 8.174 -1.195 1.00 0.00 3 GLN B C 10
ATOM 15979 O O . GLN B 2 3 ? 2.236 8.559 -0.094 1.00 0.00 3 GLN B O 10
ATOM 15993 N N . MET B 2 4 ? 1.890 8.273 -2.299 1.00 0.00 4 MET B N 10
ATOM 15994 C CA . MET B 2 4 ? 0.551 8.853 -2.272 1.00 0.00 4 MET B CA 10
ATOM 15995 C C . MET B 2 4 ? -0.418 7.936 -1.530 1.00 0.00 4 MET B C 10
ATOM 15996 O O . MET B 2 4 ? -1.203 8.390 -0.698 1.00 0.00 4 MET B O 10
ATOM 16010 N N . LEU B 2 5 ? -0.360 6.642 -1.845 1.00 0.00 5 LEU B N 10
ATOM 16011 C CA . LEU B 2 5 ? -1.236 5.658 -1.214 1.00 0.00 5 LEU B CA 10
ATOM 16012 C C . LEU B 2 5 ? -0.955 5.558 0.282 1.00 0.00 5 LEU B C 10
ATOM 16013 O O . LEU B 2 5 ? -1.871 5.617 1.102 1.00 0.00 5 LEU B O 10
ATOM 16029 N N . LEU B 2 6 ? 0.319 5.417 0.626 1.00 0.00 6 LEU B N 10
ATOM 16030 C CA . LEU B 2 6 ? 0.733 5.320 2.018 1.00 0.00 6 LEU B CA 10
ATOM 16031 C C . LEU B 2 6 ? 0.319 6.576 2.774 1.00 0.00 6 LEU B C 10
ATOM 16032 O O . LEU B 2 6 ? -0.147 6.506 3.912 1.00 0.00 6 LEU B O 10
ATOM 16048 N N . GLU B 2 7 ? 0.474 7.721 2.119 1.00 0.00 7 GLU B N 10
ATOM 16049 C CA . GLU B 2 7 ? 0.099 8.999 2.707 1.00 0.00 7 GLU B CA 10
ATOM 16050 C C . GLU B 2 7 ? -1.407 9.040 2.951 1.00 0.00 7 GLU B C 10
ATOM 16051 O O . GLU B 2 7 ? -1.872 9.582 3.954 1.00 0.00 7 GLU B O 10
ATOM 16063 N N . ALA B 2 8 ? -2.158 8.450 2.024 1.00 0.00 8 ALA B N 10
ATOM 16064 C CA . ALA B 2 8 ? -3.612 8.397 2.120 1.00 0.00 8 ALA B CA 10
ATOM 16065 C C . ALA B 2 8 ? -4.048 7.787 3.447 1.00 0.00 8 ALA B C 10
ATOM 16066 O O . ALA B 2 8 ? -4.988 8.264 4.081 1.00 0.00 8 ALA B O 10
ATOM 16073 N N . ALA B 2 9 ? -3.353 6.731 3.861 1.00 0.00 9 ALA B N 10
ATOM 16074 C CA . ALA B 2 9 ? -3.662 6.056 5.116 1.00 0.00 9 ALA B CA 10
ATOM 16075 C C . ALA B 2 9 ? -3.600 7.034 6.284 1.00 0.00 9 ALA B C 10
ATOM 16076 O O . ALA B 2 9 ? -4.494 7.065 7.128 1.00 0.00 9 ALA B O 10
ATOM 16083 N N . ASP B 2 10 ? -2.539 7.836 6.317 1.00 0.00 10 ASP B N 10
ATOM 16084 C CA . ASP B 2 10 ? -2.360 8.827 7.372 1.00 0.00 10 ASP B CA 10
ATOM 16085 C C . ASP B 2 10 ? -3.533 9.798 7.385 1.00 0.00 10 ASP B C 10
ATOM 16086 O O . ASP B 2 10 ? -4.001 10.213 8.444 1.00 0.00 10 ASP B O 10
ATOM 16095 N N . TYR B 2 11 ? -4.005 10.150 6.195 1.00 0.00 11 TYR B N 10
ATOM 16096 C CA . TYR B 2 11 ? -5.130 11.064 6.054 1.00 0.00 11 TYR B CA 10
ATOM 16097 C C . TYR B 2 11 ? -6.394 10.466 6.664 1.00 0.00 11 TYR B C 10
ATOM 16098 O O . TYR B 2 11 ? -7.136 11.147 7.373 1.00 0.00 11 TYR B O 10
ATOM 16116 N N . LEU B 2 12 ? -6.635 9.188 6.380 1.00 0.00 12 LEU B N 10
ATOM 16117 C CA . LEU B 2 12 ? -7.810 8.493 6.895 1.00 0.00 12 LEU B CA 10
ATOM 16118 C C . LEU B 2 12 ? -7.651 8.131 8.371 1.00 0.00 12 LEU B C 10
ATOM 16119 O O . LEU B 2 12 ? -8.282 7.193 8.859 1.00 0.00 12 LEU B O 10
ATOM 16135 N N . GLU B 2 13 ? -6.810 8.878 9.076 1.00 0.00 13 GLU B N 10
ATOM 16136 C CA . GLU B 2 13 ? -6.575 8.634 10.496 1.00 0.00 13 GLU B CA 10
ATOM 16137 C C . GLU B 2 13 ? -7.865 8.771 11.300 1.00 0.00 13 GLU B C 10
ATOM 16138 O O . GLU B 2 13 ? -8.833 9.355 10.770 1.00 0.00 13 GLU B O 10
ATOM 16151 N N . GLU A 1 1 ? -0.230 19.257 -3.176 1.00 0.00 1 GLU A N 11
ATOM 16152 C CA . GLU A 1 1 ? -1.277 18.288 -2.759 1.00 0.00 1 GLU A CA 11
ATOM 16153 C C . GLU A 1 1 ? -2.449 19.002 -2.089 1.00 0.00 1 GLU A C 11
ATOM 16154 O O . GLU A 1 1 ? -2.948 18.561 -1.053 1.00 0.00 1 GLU A O 11
ATOM 16168 N N . SER A 1 2 ? -2.883 20.108 -2.689 1.00 0.00 2 SER A N 11
ATOM 16169 C CA . SER A 1 2 ? -3.993 20.888 -2.150 1.00 0.00 2 SER A CA 11
ATOM 16170 C C . SER A 1 2 ? -5.280 20.067 -2.127 1.00 0.00 2 SER A C 11
ATOM 16171 O O . SER A 1 2 ? -5.974 20.015 -1.110 1.00 0.00 2 SER A O 11
ATOM 16179 N N . ASP A 1 3 ? -5.592 19.426 -3.252 1.00 0.00 3 ASP A N 11
ATOM 16180 C CA . ASP A 1 3 ? -6.797 18.607 -3.360 1.00 0.00 3 ASP A CA 11
ATOM 16181 C C . ASP A 1 3 ? -6.846 17.897 -4.712 1.00 0.00 3 ASP A C 11
ATOM 16182 O O . ASP A 1 3 ? -7.894 17.829 -5.355 1.00 0.00 3 ASP A O 11
ATOM 16191 N N . SER A 1 4 ? -5.702 17.373 -5.139 1.00 0.00 4 SER A N 11
ATOM 16192 C CA . SER A 1 4 ? -5.602 16.674 -6.401 1.00 0.00 4 SER A CA 11
ATOM 16193 C C . SER A 1 4 ? -6.474 15.432 -6.409 1.00 0.00 4 SER A C 11
ATOM 16194 O O . SER A 1 4 ? -6.598 14.737 -5.400 1.00 0.00 4 SER A O 11
ATOM 16202 N N . VAL A 1 5 ? -7.057 15.151 -7.560 1.00 0.00 5 VAL A N 11
ATOM 16203 C CA . VAL A 1 5 ? -7.902 13.978 -7.718 1.00 0.00 5 VAL A CA 11
ATOM 16204 C C . VAL A 1 5 ? -7.099 12.717 -7.446 1.00 0.00 5 VAL A C 11
ATOM 16205 O O . VAL A 1 5 ? -7.587 11.787 -6.825 1.00 0.00 5 VAL A O 11
ATOM 16218 N N . GLU A 1 6 ? -5.856 12.700 -7.907 1.00 0.00 6 GLU A N 11
ATOM 16219 C CA . GLU A 1 6 ? -4.987 11.552 -7.692 1.00 0.00 6 GLU A CA 11
ATOM 16220 C C . GLU A 1 6 ? -4.921 11.226 -6.203 1.00 0.00 6 GLU A C 11
ATOM 16221 O O . GLU A 1 6 ? -4.835 10.061 -5.809 1.00 0.00 6 GLU A O 11
ATOM 16233 N N . PHE A 1 7 ? -4.967 12.272 -5.382 1.00 0.00 7 PHE A N 11
ATOM 16234 C CA . PHE A 1 7 ? -4.919 12.118 -3.932 1.00 0.00 7 PHE A CA 11
ATOM 16235 C C . PHE A 1 7 ? -6.192 11.454 -3.410 1.00 0.00 7 PHE A C 11
ATOM 16236 O O . PHE A 1 7 ? -6.129 10.417 -2.751 1.00 0.00 7 PHE A O 11
ATOM 16253 N N . ASN A 1 8 ? -7.349 12.046 -3.718 1.00 0.00 8 ASN A N 11
ATOM 16254 C CA . ASN A 1 8 ? -8.621 11.492 -3.284 1.00 0.00 8 ASN A CA 11
ATOM 16255 C C . ASN A 1 8 ? -8.804 10.121 -3.916 1.00 0.00 8 ASN A C 11
ATOM 16256 O O . ASN A 1 8 ? -9.456 9.232 -3.366 1.00 0.00 8 ASN A O 11
ATOM 16267 N N . ASN A 1 9 ? -8.189 9.977 -5.079 1.00 0.00 9 ASN A N 11
ATOM 16268 C CA . ASN A 1 9 ? -8.214 8.743 -5.848 1.00 0.00 9 ASN A CA 11
ATOM 16269 C C . ASN A 1 9 ? -7.637 7.606 -5.013 1.00 0.00 9 ASN A C 11
ATOM 16270 O O . ASN A 1 9 ? -8.208 6.518 -4.934 1.00 0.00 9 ASN A O 11
ATOM 16281 N N . ALA A 1 10 ? -6.503 7.884 -4.375 1.00 0.00 10 ALA A N 11
ATOM 16282 C CA . ALA A 1 10 ? -5.839 6.911 -3.521 1.00 0.00 10 ALA A CA 11
ATOM 16283 C C . ALA A 1 10 ? -6.636 6.700 -2.241 1.00 0.00 10 ALA A C 11
ATOM 16284 O O . ALA A 1 10 ? -6.723 5.584 -1.720 1.00 0.00 10 ALA A O 11
ATOM 16291 N N . ILE A 1 11 ? -7.220 7.788 -1.742 1.00 0.00 11 ILE A N 11
ATOM 16292 C CA . ILE A 1 11 ? -8.019 7.741 -0.525 1.00 0.00 11 ILE A CA 11
ATOM 16293 C C . ILE A 1 11 ? -9.086 6.664 -0.618 1.00 0.00 11 ILE A C 11
ATOM 16294 O O . ILE A 1 11 ? -9.339 5.947 0.345 1.00 0.00 11 ILE A O 11
ATOM 16310 N N . SER A 1 12 ? -9.720 6.569 -1.781 1.00 0.00 12 SER A N 11
ATOM 16311 C CA . SER A 1 12 ? -10.774 5.586 -1.995 1.00 0.00 12 SER A CA 11
ATOM 16312 C C . SER A 1 12 ? -10.260 4.169 -1.769 1.00 0.00 12 SER A C 11
ATOM 16313 O O . SER A 1 12 ? -10.974 3.328 -1.224 1.00 0.00 12 SER A O 11
ATOM 16321 N N . TYR A 1 13 ? -9.020 3.903 -2.177 1.00 0.00 13 TYR A N 11
ATOM 16322 C CA . TYR A 1 13 ? -8.440 2.582 -1.992 1.00 0.00 13 TYR A CA 11
ATOM 16323 C C . TYR A 1 13 ? -8.328 2.274 -0.509 1.00 0.00 13 TYR A C 11
ATOM 16324 O O . TYR A 1 13 ? -8.825 1.255 -0.029 1.00 0.00 13 TYR A O 11
ATOM 16342 N N . VAL A 1 14 ? -7.676 3.178 0.210 1.00 0.00 14 VAL A N 11
ATOM 16343 C CA . VAL A 1 14 ? -7.492 3.034 1.648 1.00 0.00 14 VAL A CA 11
ATOM 16344 C C . VAL A 1 14 ? -8.838 2.979 2.365 1.00 0.00 14 VAL A C 11
ATOM 16345 O O . VAL A 1 14 ? -9.020 2.225 3.322 1.00 0.00 14 VAL A O 11
ATOM 16358 N N . ASN A 1 15 ? -9.773 3.792 1.892 1.00 0.00 15 ASN A N 11
ATOM 16359 C CA . ASN A 1 15 ? -11.109 3.866 2.468 1.00 0.00 15 ASN A CA 11
ATOM 16360 C C . ASN A 1 15 ? -11.853 2.542 2.320 1.00 0.00 15 ASN A C 11
ATOM 16361 O O . ASN A 1 15 ? -12.453 2.046 3.273 1.00 0.00 15 ASN A O 11
ATOM 16372 N N . LYS A 1 16 ? -11.814 1.980 1.116 1.00 0.00 16 LYS A N 11
ATOM 16373 C CA . LYS A 1 16 ? -12.487 0.718 0.834 1.00 0.00 16 LYS A CA 11
ATOM 16374 C C . LYS A 1 16 ? -11.895 -0.416 1.663 1.00 0.00 16 LYS A C 11
ATOM 16375 O O . LYS A 1 16 ? -12.611 -1.312 2.102 1.00 0.00 16 LYS A O 11
ATOM 16394 N N . ILE A 1 17 ? -10.585 -0.374 1.875 1.00 0.00 17 ILE A N 11
ATOM 16395 C CA . ILE A 1 17 ? -9.913 -1.402 2.659 1.00 0.00 17 ILE A CA 11
ATOM 16396 C C . ILE A 1 17 ? -10.395 -1.375 4.105 1.00 0.00 17 ILE A C 11
ATOM 16397 O O . ILE A 1 17 ? -10.646 -2.420 4.706 1.00 0.00 17 ILE A O 11
ATOM 16413 N N . LYS A 1 18 ? -10.533 -0.171 4.655 1.00 0.00 18 LYS A N 11
ATOM 16414 C CA . LYS A 1 18 ? -10.994 0.002 6.021 1.00 0.00 18 LYS A CA 11
ATOM 16415 C C . LYS A 1 18 ? -12.406 -0.540 6.187 1.00 0.00 18 LYS A C 11
ATOM 16416 O O . LYS A 1 18 ? -12.705 -1.255 7.144 1.00 0.00 18 LYS A O 11
ATOM 16435 N N . THR A 1 19 ? -13.269 -0.180 5.249 1.00 0.00 19 THR A N 11
ATOM 16436 C CA . THR A 1 19 ? -14.663 -0.608 5.278 1.00 0.00 19 THR A CA 11
ATOM 16437 C C . THR A 1 19 ? -14.799 -2.093 4.961 1.00 0.00 19 THR A C 11
ATOM 16438 O O . THR A 1 19 ? -15.726 -2.754 5.426 1.00 0.00 19 THR A O 11
ATOM 16449 N N . ARG A 1 20 ? -13.875 -2.609 4.164 1.00 0.00 20 ARG A N 11
ATOM 16450 C CA . ARG A 1 20 ? -13.899 -4.014 3.784 1.00 0.00 20 ARG A CA 11
ATOM 16451 C C . ARG A 1 20 ? -13.630 -4.916 4.983 1.00 0.00 20 ARG A C 11
ATOM 16452 O O . ARG A 1 20 ? -14.424 -5.806 5.293 1.00 0.00 20 ARG A O 11
ATOM 16473 N N . PHE A 1 21 ? -12.502 -4.692 5.643 1.00 0.00 21 PHE A N 11
ATOM 16474 C CA . PHE A 1 21 ? -12.120 -5.497 6.795 1.00 0.00 21 PHE A CA 11
ATOM 16475 C C . PHE A 1 21 ? -12.531 -4.847 8.116 1.00 0.00 21 PHE A C 11
ATOM 16476 O O . PHE A 1 21 ? -11.767 -4.865 9.081 1.00 0.00 21 PHE A O 11
ATOM 16493 N N . LEU A 1 22 ? -13.738 -4.289 8.166 1.00 0.00 22 LEU A N 11
ATOM 16494 C CA . LEU A 1 22 ? -14.228 -3.662 9.391 1.00 0.00 22 LEU A CA 11
ATOM 16495 C C . LEU A 1 22 ? -14.161 -4.647 10.554 1.00 0.00 22 LEU A C 11
ATOM 16496 O O . LEU A 1 22 ? -13.862 -4.269 11.687 1.00 0.00 22 LEU A O 11
ATOM 16512 N N . ASP A 1 23 ? -14.437 -5.913 10.258 1.00 0.00 23 ASP A N 11
ATOM 16513 C CA . ASP A 1 23 ? -14.410 -6.966 11.265 1.00 0.00 23 ASP A CA 11
ATOM 16514 C C . ASP A 1 23 ? -12.975 -7.349 11.613 1.00 0.00 23 ASP A C 11
ATOM 16515 O O . ASP A 1 23 ? -12.664 -7.629 12.770 1.00 0.00 23 ASP A O 11
ATOM 16524 N N . HIS A 1 24 ? -12.112 -7.376 10.597 1.00 0.00 24 HIS A N 11
ATOM 16525 C CA . HIS A 1 24 ? -10.718 -7.732 10.773 1.00 0.00 24 HIS A CA 11
ATOM 16526 C C . HIS A 1 24 ? -9.814 -6.495 10.685 1.00 0.00 24 HIS A C 11
ATOM 16527 O O . HIS A 1 24 ? -9.177 -6.260 9.658 1.00 0.00 24 HIS A O 11
ATOM 16542 N N . PRO A 1 25 ? -9.742 -5.686 11.760 1.00 0.00 25 PRO A N 11
ATOM 16543 C CA . PRO A 1 25 ? -8.906 -4.477 11.791 1.00 0.00 25 PRO A CA 11
ATOM 16544 C C . PRO A 1 25 ? -7.425 -4.785 11.587 1.00 0.00 25 PRO A C 11
ATOM 16545 O O . PRO A 1 25 ? -6.692 -3.991 10.998 1.00 0.00 25 PRO A O 11
ATOM 16556 N N . GLU A 1 26 ? -6.995 -5.940 12.085 1.00 0.00 26 GLU A N 11
ATOM 16557 C CA . GLU A 1 26 ? -5.601 -6.361 11.968 1.00 0.00 26 GLU A CA 11
ATOM 16558 C C . GLU A 1 26 ? -5.125 -6.325 10.517 1.00 0.00 26 GLU A C 11
ATOM 16559 O O . GLU A 1 26 ? -3.943 -6.105 10.249 1.00 0.00 26 GLU A O 11
ATOM 16571 N N . ILE A 1 27 ? -6.045 -6.550 9.583 1.00 0.00 27 ILE A N 11
ATOM 16572 C CA . ILE A 1 27 ? -5.708 -6.550 8.162 1.00 0.00 27 ILE A CA 11
ATOM 16573 C C . ILE A 1 27 ? -5.238 -5.170 7.711 1.00 0.00 27 ILE A C 11
ATOM 16574 O O . ILE A 1 27 ? -4.179 -5.033 7.100 1.00 0.00 27 ILE A O 11
ATOM 16590 N N . TYR A 1 28 ? -6.043 -4.154 8.014 1.00 0.00 28 TYR A N 11
ATOM 16591 C CA . TYR A 1 28 ? -5.724 -2.780 7.641 1.00 0.00 28 TYR A CA 11
ATOM 16592 C C . TYR A 1 28 ? -4.374 -2.365 8.208 1.00 0.00 28 TYR A C 11
ATOM 16593 O O . TYR A 1 28 ? -3.546 -1.778 7.510 1.00 0.00 28 TYR A O 11
ATOM 16611 N N . ARG A 1 29 ? -4.165 -2.673 9.481 1.00 0.00 29 ARG A N 11
ATOM 16612 C CA . ARG A 1 29 ? -2.922 -2.339 10.165 1.00 0.00 29 ARG A CA 11
ATOM 16613 C C . ARG A 1 29 ? -1.708 -2.906 9.434 1.00 0.00 29 ARG A C 11
ATOM 16614 O O . ARG A 1 29 ? -0.787 -2.171 9.077 1.00 0.00 29 ARG A O 11
ATOM 16635 N N . SER A 1 30 ? -1.713 -4.218 9.224 1.00 0.00 30 SER A N 11
ATOM 16636 C CA . SER A 1 30 ? -0.609 -4.894 8.543 1.00 0.00 30 SER A CA 11
ATOM 16637 C C . SER A 1 30 ? -0.331 -4.263 7.181 1.00 0.00 30 SER A C 11
ATOM 16638 O O . SER A 1 30 ? 0.812 -3.935 6.864 1.00 0.00 30 SER A O 11
ATOM 16646 N N . PHE A 1 31 ? -1.384 -4.091 6.385 1.00 0.00 31 PHE A N 11
ATOM 16647 C CA . PHE A 1 31 ? -1.263 -3.490 5.060 1.00 0.00 31 PHE A CA 11
ATOM 16648 C C . PHE A 1 31 ? -0.464 -2.193 5.124 1.00 0.00 31 PHE A C 11
ATOM 16649 O O . PHE A 1 31 ? 0.447 -1.967 4.323 1.00 0.00 31 PHE A O 11
ATOM 16666 N N . LEU A 1 32 ? -0.810 -1.347 6.087 1.00 0.00 32 LEU A N 11
ATOM 16667 C CA . LEU A 1 32 ? -0.130 -0.074 6.269 1.00 0.00 32 LEU A CA 11
ATOM 16668 C C . LEU A 1 32 ? 1.351 -0.294 6.549 1.00 0.00 32 LEU A C 11
ATOM 16669 O O . LEU A 1 32 ? 2.203 0.428 6.034 1.00 0.00 32 LEU A O 11
ATOM 16685 N N . GLU A 1 33 ? 1.648 -1.303 7.361 1.00 0.00 33 GLU A N 11
ATOM 16686 C CA . GLU A 1 33 ? 3.027 -1.632 7.702 1.00 0.00 33 GLU A CA 11
ATOM 16687 C C . GLU A 1 33 ? 3.797 -2.060 6.457 1.00 0.00 33 GLU A C 11
ATOM 16688 O O . GLU A 1 33 ? 4.976 -1.746 6.313 1.00 0.00 33 GLU A O 11
ATOM 16700 N N . ILE A 1 34 ? 3.122 -2.776 5.558 1.00 0.00 34 ILE A N 11
ATOM 16701 C CA . ILE A 1 34 ? 3.749 -3.235 4.325 1.00 0.00 34 ILE A CA 11
ATOM 16702 C C . ILE A 1 34 ? 4.240 -2.054 3.497 1.00 0.00 34 ILE A C 11
ATOM 16703 O O . ILE A 1 34 ? 5.424 -1.960 3.174 1.00 0.00 34 ILE A O 11
ATOM 16719 N N . LEU A 1 35 ? 3.326 -1.139 3.178 1.00 0.00 35 LEU A N 11
ATOM 16720 C CA . LEU A 1 35 ? 3.680 0.051 2.413 1.00 0.00 35 LEU A CA 11
ATOM 16721 C C . LEU A 1 35 ? 4.742 0.839 3.164 1.00 0.00 35 LEU A C 11
ATOM 16722 O O . LEU A 1 35 ? 5.727 1.297 2.586 1.00 0.00 35 LEU A O 11
ATOM 16738 N N . HIS A 1 36 ? 4.523 0.978 4.466 1.00 0.00 36 HIS A N 11
ATOM 16739 C CA . HIS A 1 36 ? 5.439 1.697 5.335 1.00 0.00 36 HIS A CA 11
ATOM 16740 C C . HIS A 1 36 ? 6.849 1.128 5.221 1.00 0.00 36 HIS A C 11
ATOM 16741 O O . HIS A 1 36 ? 7.824 1.873 5.151 1.00 0.00 36 HIS A O 11
ATOM 16756 N N . THR A 1 37 ? 6.942 -0.199 5.191 1.00 0.00 37 THR A N 11
ATOM 16757 C CA . THR A 1 37 ? 8.225 -0.882 5.074 1.00 0.00 37 THR A CA 11
ATOM 16758 C C . THR A 1 37 ? 8.977 -0.403 3.839 1.00 0.00 37 THR A C 11
ATOM 16759 O O . THR A 1 37 ? 10.195 -0.223 3.866 1.00 0.00 37 THR A O 11
ATOM 16770 N N . TYR A 1 38 ? 8.235 -0.189 2.758 1.00 0.00 38 TYR A N 11
ATOM 16771 C CA . TYR A 1 38 ? 8.813 0.278 1.506 1.00 0.00 38 TYR A CA 11
ATOM 16772 C C . TYR A 1 38 ? 9.381 1.679 1.659 1.00 0.00 38 TYR A C 11
ATOM 16773 O O . TYR A 1 38 ? 10.558 1.925 1.395 1.00 0.00 38 TYR A O 11
ATOM 16791 N N . GLN A 1 39 ? 8.518 2.593 2.073 1.00 0.00 39 GLN A N 11
ATOM 16792 C CA . GLN A 1 39 ? 8.890 3.989 2.255 1.00 0.00 39 GLN A CA 11
ATOM 16793 C C . GLN A 1 39 ? 10.126 4.134 3.141 1.00 0.00 39 GLN A C 11
ATOM 16794 O O . GLN A 1 39 ? 10.941 5.031 2.933 1.00 0.00 39 GLN A O 11
ATOM 16808 N N . LYS A 1 40 ? 10.257 3.248 4.125 1.00 0.00 40 LYS A N 11
ATOM 16809 C CA . LYS A 1 40 ? 11.396 3.281 5.041 1.00 0.00 40 LYS A CA 11
ATOM 16810 C C . LYS A 1 40 ? 12.720 3.281 4.279 1.00 0.00 40 LYS A C 11
ATOM 16811 O O . LYS A 1 40 ? 13.599 4.101 4.544 1.00 0.00 40 LYS A O 11
ATOM 16830 N N . GLU A 1 41 ? 12.858 2.351 3.339 1.00 0.00 41 GLU A N 11
ATOM 16831 C CA . GLU A 1 41 ? 14.076 2.236 2.544 1.00 0.00 41 GLU A CA 11
ATOM 16832 C C . GLU A 1 41 ? 14.254 3.440 1.624 1.00 0.00 41 GLU A C 11
ATOM 16833 O O . GLU A 1 41 ? 15.359 3.965 1.479 1.00 0.00 41 GLU A O 11
ATOM 16845 N N . GLN A 1 42 ? 13.162 3.866 0.997 1.00 0.00 42 GLN A N 11
ATOM 16846 C CA . GLN A 1 42 ? 13.195 5.002 0.081 1.00 0.00 42 GLN A CA 11
ATOM 16847 C C . GLN A 1 42 ? 13.712 6.263 0.770 1.00 0.00 42 GLN A C 11
ATOM 16848 O O . GLN A 1 42 ? 14.364 7.098 0.144 1.00 0.00 42 GLN A O 11
ATOM 16862 N N . LEU A 1 43 ? 13.409 6.401 2.057 1.00 0.00 43 LEU A N 11
ATOM 16863 C CA . LEU A 1 43 ? 13.838 7.568 2.824 1.00 0.00 43 LEU A CA 11
ATOM 16864 C C . LEU A 1 43 ? 15.353 7.756 2.770 1.00 0.00 43 LEU A C 11
ATOM 16865 O O . LEU A 1 43 ? 15.841 8.863 2.543 1.00 0.00 43 LEU A O 11
ATOM 16881 N N . HIS A 1 44 ? 16.096 6.674 2.991 1.00 0.00 44 HIS A N 11
ATOM 16882 C CA . HIS A 1 44 ? 17.556 6.734 2.980 1.00 0.00 44 HIS A CA 11
ATOM 16883 C C . HIS A 1 44 ? 18.147 5.887 1.852 1.00 0.00 44 HIS A C 11
ATOM 16884 O O . HIS A 1 44 ? 19.005 5.036 2.089 1.00 0.00 44 HIS A O 11
ATOM 16899 N N . THR A 1 45 ? 17.690 6.128 0.625 1.00 0.00 45 THR A N 11
ATOM 16900 C CA . THR A 1 45 ? 18.184 5.387 -0.532 1.00 0.00 45 THR A CA 11
ATOM 16901 C C . THR A 1 45 ? 19.685 5.584 -0.718 1.00 0.00 45 THR A C 11
ATOM 16902 O O . THR A 1 45 ? 20.182 6.709 -0.685 1.00 0.00 45 THR A O 11
ATOM 16913 N N . LYS A 1 46 ? 20.401 4.481 -0.922 1.00 0.00 46 LYS A N 11
ATOM 16914 C CA . LYS A 1 46 ? 21.845 4.530 -1.125 1.00 0.00 46 LYS A CA 11
ATOM 16915 C C . LYS A 1 46 ? 22.175 4.895 -2.569 1.00 0.00 46 LYS A C 11
ATOM 16916 O O . LYS A 1 46 ? 23.021 4.261 -3.202 1.00 0.00 46 LYS A O 11
ATOM 16935 N N . GLY A 1 47 ? 21.498 5.913 -3.090 1.00 0.00 47 GLY A N 11
ATOM 16936 C CA . GLY A 1 47 ? 21.732 6.332 -4.458 1.00 0.00 47 GLY A CA 11
ATOM 16937 C C . GLY A 1 47 ? 21.276 5.291 -5.461 1.00 0.00 47 GLY A C 11
ATOM 16938 O O . GLY A 1 47 ? 20.095 5.227 -5.805 1.00 0.00 47 GLY A O 11
ATOM 16942 N N . ARG A 1 48 ? 22.214 4.472 -5.927 1.00 0.00 48 ARG A N 11
ATOM 16943 C CA . ARG A 1 48 ? 21.905 3.424 -6.892 1.00 0.00 48 ARG A CA 11
ATOM 16944 C C . ARG A 1 48 ? 20.874 2.451 -6.324 1.00 0.00 48 ARG A C 11
ATOM 16945 O O . ARG A 1 48 ? 20.883 2.150 -5.130 1.00 0.00 48 ARG A O 11
ATOM 16966 N N . PRO A 1 49 ? 19.963 1.949 -7.176 1.00 0.00 49 PRO A N 11
ATOM 16967 C CA . PRO A 1 49 ? 18.916 1.010 -6.758 1.00 0.00 49 PRO A CA 11
ATOM 16968 C C . PRO A 1 49 ? 19.486 -0.272 -6.161 1.00 0.00 49 PRO A C 11
ATOM 16969 O O . PRO A 1 49 ? 20.440 -0.845 -6.687 1.00 0.00 49 PRO A O 11
ATOM 16980 N N . PHE A 1 50 ? 18.892 -0.715 -5.056 1.00 0.00 50 PHE A N 11
ATOM 16981 C CA . PHE A 1 50 ? 19.334 -1.929 -4.378 1.00 0.00 50 PHE A CA 11
ATOM 16982 C C . PHE A 1 50 ? 18.209 -2.959 -4.323 1.00 0.00 50 PHE A C 11
ATOM 16983 O O . PHE A 1 50 ? 17.039 -2.603 -4.181 1.00 0.00 50 PHE A O 11
ATOM 17000 N N . ARG A 1 51 ? 18.570 -4.234 -4.445 1.00 0.00 51 ARG A N 11
ATOM 17001 C CA . ARG A 1 51 ? 17.588 -5.316 -4.415 1.00 0.00 51 ARG A CA 11
ATOM 17002 C C . ARG A 1 51 ? 17.102 -5.604 -2.997 1.00 0.00 51 ARG A C 11
ATOM 17003 O O . ARG A 1 51 ? 16.828 -6.752 -2.647 1.00 0.00 51 ARG A O 11
ATOM 17024 N N . GLY A 1 52 ? 16.990 -4.561 -2.188 1.00 0.00 52 GLY A N 11
ATOM 17025 C CA . GLY A 1 52 ? 16.529 -4.727 -0.822 1.00 0.00 52 GLY A CA 11
ATOM 17026 C C . GLY A 1 52 ? 15.027 -4.850 -0.732 1.00 0.00 52 GLY A C 11
ATOM 17027 O O . GLY A 1 52 ? 14.500 -5.722 -0.041 1.00 0.00 52 GLY A O 11
ATOM 17031 N N . MET A 1 53 ? 14.345 -3.964 -1.435 1.00 0.00 53 MET A N 11
ATOM 17032 C CA . MET A 1 53 ? 12.891 -3.939 -1.455 1.00 0.00 53 MET A CA 11
ATOM 17033 C C . MET A 1 53 ? 12.384 -3.004 -2.545 1.00 0.00 53 MET A C 11
ATOM 17034 O O . MET A 1 53 ? 13.016 -1.993 -2.850 1.00 0.00 53 MET A O 11
ATOM 17048 N N . SER A 1 54 ? 11.240 -3.344 -3.128 1.00 0.00 54 SER A N 11
ATOM 17049 C CA . SER A 1 54 ? 10.655 -2.525 -4.182 1.00 0.00 54 SER A CA 11
ATOM 17050 C C . SER A 1 54 ? 9.181 -2.874 -4.376 1.00 0.00 54 SER A C 11
ATOM 17051 O O . SER A 1 54 ? 8.527 -3.358 -3.452 1.00 0.00 54 SER A O 11
ATOM 17059 N N . GLU A 1 55 ? 8.660 -2.628 -5.574 1.00 0.00 55 GLU A N 11
ATOM 17060 C CA . GLU A 1 55 ? 7.264 -2.919 -5.874 1.00 0.00 55 GLU A CA 11
ATOM 17061 C C . GLU A 1 55 ? 6.980 -4.411 -5.765 1.00 0.00 55 GLU A C 11
ATOM 17062 O O . GLU A 1 55 ? 5.871 -4.816 -5.422 1.00 0.00 55 GLU A O 11
ATOM 17074 N N . GLU A 1 56 ? 7.986 -5.226 -6.070 1.00 0.00 56 GLU A N 11
ATOM 17075 C CA . GLU A 1 56 ? 7.840 -6.677 -6.016 1.00 0.00 56 GLU A CA 11
ATOM 17076 C C . GLU A 1 56 ? 7.502 -7.160 -4.605 1.00 0.00 56 GLU A C 11
ATOM 17077 O O . GLU A 1 56 ? 6.548 -7.915 -4.416 1.00 0.00 56 GLU A O 11
ATOM 17089 N N . GLU A 1 57 ? 8.285 -6.731 -3.615 1.00 0.00 57 GLU A N 11
ATOM 17090 C CA . GLU A 1 57 ? 8.048 -7.140 -2.233 1.00 0.00 57 GLU A CA 11
ATOM 17091 C C . GLU A 1 57 ? 6.766 -6.525 -1.684 1.00 0.00 57 GLU A C 11
ATOM 17092 O O . GLU A 1 57 ? 5.964 -7.215 -1.055 1.00 0.00 57 GLU A O 11
ATOM 17104 N N . VAL A 1 58 ? 6.572 -5.233 -1.926 1.00 0.00 58 VAL A N 11
ATOM 17105 C CA . VAL A 1 58 ? 5.373 -4.549 -1.455 1.00 0.00 58 VAL A CA 11
ATOM 17106 C C . VAL A 1 58 ? 4.125 -5.240 -1.987 1.00 0.00 58 VAL A C 11
ATOM 17107 O O . VAL A 1 58 ? 3.160 -5.461 -1.256 1.00 0.00 58 VAL A O 11
ATOM 17120 N N . PHE A 1 59 ? 4.162 -5.584 -3.268 1.00 0.00 59 PHE A N 11
ATOM 17121 C CA . PHE A 1 59 ? 3.050 -6.260 -3.922 1.00 0.00 59 PHE A CA 11
ATOM 17122 C C . PHE A 1 59 ? 2.823 -7.640 -3.312 1.00 0.00 59 PHE A C 11
ATOM 17123 O O . PHE A 1 59 ? 1.685 -8.084 -3.164 1.00 0.00 59 PHE A O 11
ATOM 17140 N N . THR A 1 60 ? 3.917 -8.314 -2.972 1.00 0.00 60 THR A N 11
ATOM 17141 C CA . THR A 1 60 ? 3.852 -9.651 -2.391 1.00 0.00 60 THR A CA 11
ATOM 17142 C C . THR A 1 60 ? 3.189 -9.648 -1.011 1.00 0.00 60 THR A C 11
ATOM 17143 O O . THR A 1 60 ? 2.228 -10.377 -0.780 1.00 0.00 60 THR A O 11
ATOM 17154 N N . GLU A 1 61 ? 3.718 -8.836 -0.100 1.00 0.00 61 GLU A N 11
ATOM 17155 C CA . GLU A 1 61 ? 3.187 -8.751 1.257 1.00 0.00 61 GLU A CA 11
ATOM 17156 C C . GLU A 1 61 ? 1.711 -8.366 1.258 1.00 0.00 61 GLU A C 11
ATOM 17157 O O . GLU A 1 61 ? 0.903 -8.985 1.953 1.00 0.00 61 GLU A O 11
ATOM 17169 N N . VAL A 1 62 ? 1.356 -7.351 0.474 1.00 0.00 62 VAL A N 11
ATOM 17170 C CA . VAL A 1 62 ? -0.032 -6.909 0.395 1.00 0.00 62 VAL A CA 11
ATOM 17171 C C . VAL A 1 62 ? -0.901 -8.015 -0.191 1.00 0.00 62 VAL A C 11
ATOM 17172 O O . VAL A 1 62 ? -2.007 -8.265 0.286 1.00 0.00 62 VAL A O 11
ATOM 17185 N N . ALA A 1 63 ? -0.383 -8.686 -1.216 1.00 0.00 63 ALA A N 11
ATOM 17186 C CA . ALA A 1 63 ? -1.104 -9.780 -1.853 1.00 0.00 63 ALA A CA 11
ATOM 17187 C C . ALA A 1 63 ? -1.365 -10.889 -0.841 1.00 0.00 63 ALA A C 11
ATOM 17188 O O . ALA A 1 63 ? -2.449 -11.470 -0.799 1.00 0.00 63 ALA A O 11
ATOM 17195 N N . ASN A 1 64 ? -0.356 -11.160 -0.016 1.00 0.00 64 ASN A N 11
ATOM 17196 C CA . ASN A 1 64 ? -0.457 -12.183 1.018 1.00 0.00 64 ASN A CA 11
ATOM 17197 C C . ASN A 1 64 ? -1.585 -11.853 1.989 1.00 0.00 64 ASN A C 11
ATOM 17198 O O . ASN A 1 64 ? -2.384 -12.718 2.346 1.00 0.00 64 ASN A O 11
ATOM 17209 N N . LEU A 1 65 ? -1.652 -10.590 2.397 1.00 0.00 65 LEU A N 11
ATOM 17210 C CA . LEU A 1 65 ? -2.691 -10.128 3.308 1.00 0.00 65 LEU A CA 11
ATOM 17211 C C . LEU A 1 65 ? -4.062 -10.270 2.671 1.00 0.00 65 LEU A C 11
ATOM 17212 O O . LEU A 1 65 ? -4.930 -10.986 3.172 1.00 0.00 65 LEU A O 11
ATOM 17228 N N . PHE A 1 66 ? -4.239 -9.560 1.565 1.00 0.00 66 PHE A N 11
ATOM 17229 C CA . PHE A 1 66 ? -5.494 -9.566 0.823 1.00 0.00 66 PHE A CA 11
ATOM 17230 C C . PHE A 1 66 ? -5.694 -10.883 0.071 1.00 0.00 66 PHE A C 11
ATOM 17231 O O . PHE A 1 66 ? -6.223 -10.890 -1.041 1.00 0.00 66 PHE A O 11
ATOM 17248 N N . ARG A 1 67 ? -5.279 -11.994 0.676 1.00 0.00 67 ARG A N 11
ATOM 17249 C CA . ARG A 1 67 ? -5.435 -13.298 0.044 1.00 0.00 67 ARG A CA 11
ATOM 17250 C C . ARG A 1 67 ? -6.911 -13.563 -0.220 1.00 0.00 67 ARG A C 11
ATOM 17251 O O . ARG A 1 67 ? -7.745 -13.400 0.670 1.00 0.00 67 ARG A O 11
ATOM 17272 N N . GLY A 1 68 ? -7.234 -13.945 -1.449 1.00 0.00 68 GLY A N 11
ATOM 17273 C CA . GLY A 1 68 ? -8.620 -14.192 -1.800 1.00 0.00 68 GLY A CA 11
ATOM 17274 C C . GLY A 1 68 ? -9.363 -12.898 -2.083 1.00 0.00 68 GLY A C 11
ATOM 17275 O O . GLY A 1 68 ? -10.217 -12.843 -2.969 1.00 0.00 68 GLY A O 11
ATOM 17279 N N . GLN A 1 69 ? -9.022 -11.852 -1.329 1.00 0.00 69 GLN A N 11
ATOM 17280 C CA . GLN A 1 69 ? -9.638 -10.540 -1.495 1.00 0.00 69 GLN A CA 11
ATOM 17281 C C . GLN A 1 69 ? -9.033 -9.822 -2.704 1.00 0.00 69 GLN A C 11
ATOM 17282 O O . GLN A 1 69 ? -8.731 -8.629 -2.644 1.00 0.00 69 GLN A O 11
ATOM 17296 N N . GLU A 1 70 ? -8.837 -10.568 -3.789 1.00 0.00 70 GLU A N 11
ATOM 17297 C CA . GLU A 1 70 ? -8.249 -10.050 -5.003 1.00 0.00 70 GLU A CA 11
ATOM 17298 C C . GLU A 1 70 ? -8.974 -8.809 -5.526 1.00 0.00 70 GLU A C 11
ATOM 17299 O O . GLU A 1 70 ? -8.473 -8.129 -6.421 1.00 0.00 70 GLU A O 11
ATOM 17311 N N . ASP A 1 71 ? -10.148 -8.514 -4.973 1.00 0.00 71 ASP A N 11
ATOM 17312 C CA . ASP A 1 71 ? -10.913 -7.351 -5.409 1.00 0.00 71 ASP A CA 11
ATOM 17313 C C . ASP A 1 71 ? -10.108 -6.078 -5.176 1.00 0.00 71 ASP A C 11
ATOM 17314 O O . ASP A 1 71 ? -9.957 -5.252 -6.077 1.00 0.00 71 ASP A O 11
ATOM 17323 N N . LEU A 1 72 ? -9.576 -5.939 -3.969 1.00 0.00 72 LEU A N 11
ATOM 17324 C CA . LEU A 1 72 ? -8.762 -4.784 -3.615 1.00 0.00 72 LEU A CA 11
ATOM 17325 C C . LEU A 1 72 ? -7.406 -4.871 -4.301 1.00 0.00 72 LEU A C 11
ATOM 17326 O O . LEU A 1 72 ? -6.819 -3.858 -4.688 1.00 0.00 72 LEU A O 11
ATOM 17342 N N . LEU A 1 73 ? -6.922 -6.101 -4.442 1.00 0.00 73 LEU A N 11
ATOM 17343 C CA . LEU A 1 73 ? -5.645 -6.376 -5.063 1.00 0.00 73 LEU A CA 11
ATOM 17344 C C . LEU A 1 73 ? -5.544 -5.709 -6.427 1.00 0.00 73 LEU A C 11
ATOM 17345 O O . LEU A 1 73 ? -4.509 -5.147 -6.783 1.00 0.00 73 LEU A O 11
ATOM 17361 N N . SER A 1 74 ? -6.630 -5.786 -7.186 1.00 0.00 74 SER A N 11
ATOM 17362 C CA . SER A 1 74 ? -6.685 -5.202 -8.518 1.00 0.00 74 SER A CA 11
ATOM 17363 C C . SER A 1 74 ? -6.371 -3.710 -8.481 1.00 0.00 74 SER A C 11
ATOM 17364 O O . SER A 1 74 ? -5.664 -3.193 -9.347 1.00 0.00 74 SER A O 11
ATOM 17372 N N . GLU A 1 75 ? -6.903 -3.022 -7.476 1.00 0.00 75 GLU A N 11
ATOM 17373 C CA . GLU A 1 75 ? -6.682 -1.589 -7.333 1.00 0.00 75 GLU A CA 11
ATOM 17374 C C . GLU A 1 75 ? -5.225 -1.291 -6.989 1.00 0.00 75 GLU A C 11
ATOM 17375 O O . GLU A 1 75 ? -4.605 -0.415 -7.587 1.00 0.00 75 GLU A O 11
ATOM 17387 N N . PHE A 1 76 ? -4.680 -2.028 -6.030 1.00 0.00 76 PHE A N 11
ATOM 17388 C CA . PHE A 1 76 ? -3.291 -1.846 -5.622 1.00 0.00 76 PHE A CA 11
ATOM 17389 C C . PHE A 1 76 ? -2.348 -2.050 -6.804 1.00 0.00 76 PHE A C 11
ATOM 17390 O O . PHE A 1 76 ? -1.369 -1.321 -6.973 1.00 0.00 76 PHE A O 11
ATOM 17407 N N . GLY A 1 77 ? -2.649 -3.064 -7.604 1.00 0.00 77 GLY A N 11
ATOM 17408 C CA . GLY A 1 77 ? -1.830 -3.392 -8.756 1.00 0.00 77 GLY A CA 11
ATOM 17409 C C . GLY A 1 77 ? -1.740 -2.281 -9.789 1.00 0.00 77 GLY A C 11
ATOM 17410 O O . GLY A 1 77 ? -0.663 -2.026 -10.328 1.00 0.00 77 GLY A O 11
ATOM 17414 N N . GLN A 1 78 ? -2.865 -1.633 -10.087 1.00 0.00 78 GLN A N 11
ATOM 17415 C CA . GLN A 1 78 ? -2.882 -0.565 -11.086 1.00 0.00 78 GLN A CA 11
ATOM 17416 C C . GLN A 1 78 ? -1.855 0.517 -10.756 1.00 0.00 78 GLN A C 11
ATOM 17417 O O . GLN A 1 78 ? -1.166 1.016 -11.647 1.00 0.00 78 GLN A O 11
ATOM 17431 N N . PHE A 1 79 ? -1.738 0.871 -9.475 1.00 0.00 79 PHE A N 11
ATOM 17432 C CA . PHE A 1 79 ? -0.774 1.883 -9.056 1.00 0.00 79 PHE A CA 11
ATOM 17433 C C . PHE A 1 79 ? 0.647 1.425 -9.367 1.00 0.00 79 PHE A C 11
ATOM 17434 O O . PHE A 1 79 ? 1.450 2.179 -9.917 1.00 0.00 79 PHE A O 11
ATOM 17451 N N . LEU A 1 80 ? 0.945 0.178 -9.014 1.00 0.00 80 LEU A N 11
ATOM 17452 C CA . LEU A 1 80 ? 2.264 -0.396 -9.253 1.00 0.00 80 LEU A CA 11
ATOM 17453 C C . LEU A 1 80 ? 2.559 -0.464 -10.751 1.00 0.00 80 LEU A C 11
ATOM 17454 O O . LEU A 1 80 ? 1.648 -0.640 -11.560 1.00 0.00 80 LEU A O 11
ATOM 17470 N N . PRO A 1 81 ? 3.840 -0.326 -11.142 1.00 0.00 81 PRO A N 11
ATOM 17471 C CA . PRO A 1 81 ? 4.244 -0.376 -12.551 1.00 0.00 81 PRO A CA 11
ATOM 17472 C C . PRO A 1 81 ? 3.719 -1.622 -13.255 1.00 0.00 81 PRO A C 11
ATOM 17473 O O . PRO A 1 81 ? 3.652 -2.698 -12.660 1.00 0.00 81 PRO A O 11
ATOM 17484 N N . GLU A 1 82 ? 3.338 -1.469 -14.520 1.00 0.00 82 GLU A N 11
ATOM 17485 C CA . GLU A 1 82 ? 2.809 -2.586 -15.295 1.00 0.00 82 GLU A CA 11
ATOM 17486 C C . GLU A 1 82 ? 2.976 -2.340 -16.794 1.00 0.00 82 GLU A C 11
ATOM 17487 O O . GLU A 1 82 ? 1.994 -2.217 -17.529 1.00 0.00 82 GLU A O 11
ATOM 17499 N N . ALA A 1 83 ? 4.230 -2.271 -17.237 1.00 0.00 83 ALA A N 11
ATOM 17500 C CA . ALA A 1 83 ? 4.543 -2.048 -18.647 1.00 0.00 83 ALA A CA 11
ATOM 17501 C C . ALA A 1 83 ? 4.083 -0.670 -19.121 1.00 0.00 83 ALA A C 11
ATOM 17502 O O . ALA A 1 83 ? 3.397 -0.555 -20.138 1.00 0.00 83 ALA A O 11
ATOM 17509 N N . LYS A 1 84 ? 4.479 0.368 -18.384 1.00 0.00 84 LYS A N 11
ATOM 17510 C CA . LYS A 1 84 ? 4.126 1.746 -18.726 1.00 0.00 84 LYS A CA 11
ATOM 17511 C C . LYS A 1 84 ? 2.620 1.986 -18.632 1.00 0.00 84 LYS A C 11
ATOM 17512 O O . LYS A 1 84 ? 1.818 1.188 -19.115 1.00 0.00 84 LYS A O 11
ATOM 17531 N N . ARG A 1 85 ? 2.249 3.102 -18.009 1.00 0.00 85 ARG A N 11
ATOM 17532 C CA . ARG A 1 85 ? 0.844 3.466 -17.850 1.00 0.00 85 ARG A CA 11
ATOM 17533 C C . ARG A 1 85 ? 0.202 3.749 -19.205 1.00 0.00 85 ARG A C 11
ATOM 17534 O O . ARG A 1 85 ? 0.838 4.440 -20.028 1.00 0.00 85 ARG A O 11
ATOM 17556 N N . ASN B 2 1 ? 3.561 6.964 -6.114 1.00 0.00 1 ASN B N 11
ATOM 17557 C CA . ASN B 2 1 ? 2.240 6.294 -6.005 1.00 0.00 1 ASN B CA 11
ATOM 17558 C C . ASN B 2 1 ? 2.027 5.713 -4.612 1.00 0.00 1 ASN B C 11
ATOM 17559 O O . ASN B 2 1 ? 0.957 5.863 -4.020 1.00 0.00 1 ASN B O 11
ATOM 17572 N N . ILE B 2 2 ? 3.053 5.048 -4.094 1.00 0.00 2 ILE B N 11
ATOM 17573 C CA . ILE B 2 2 ? 2.983 4.438 -2.772 1.00 0.00 2 ILE B CA 11
ATOM 17574 C C . ILE B 2 2 ? 2.848 5.498 -1.681 1.00 0.00 2 ILE B C 11
ATOM 17575 O O . ILE B 2 2 ? 2.101 5.316 -0.719 1.00 0.00 2 ILE B O 11
ATOM 17591 N N . GLN B 2 3 ? 3.567 6.607 -1.840 1.00 0.00 3 GLN B N 11
ATOM 17592 C CA . GLN B 2 3 ? 3.518 7.695 -0.874 1.00 0.00 3 GLN B CA 11
ATOM 17593 C C . GLN B 2 3 ? 2.085 8.180 -0.723 1.00 0.00 3 GLN B C 11
ATOM 17594 O O . GLN B 2 3 ? 1.664 8.580 0.361 1.00 0.00 3 GLN B O 11
ATOM 17608 N N . MET B 2 4 ? 1.339 8.129 -1.822 1.00 0.00 4 MET B N 11
ATOM 17609 C CA . MET B 2 4 ? -0.053 8.549 -1.821 1.00 0.00 4 MET B CA 11
ATOM 17610 C C . MET B 2 4 ? -0.856 7.725 -0.822 1.00 0.00 4 MET B C 11
ATOM 17611 O O . MET B 2 4 ? -1.723 8.254 -0.130 1.00 0.00 4 MET B O 11
ATOM 17625 N N . LEU B 2 5 ? -0.564 6.426 -0.748 1.00 0.00 5 LEU B N 11
ATOM 17626 C CA . LEU B 2 5 ? -1.267 5.541 0.175 1.00 0.00 5 LEU B CA 11
ATOM 17627 C C . LEU B 2 5 ? -0.847 5.807 1.619 1.00 0.00 5 LEU B C 11
ATOM 17628 O O . LEU B 2 5 ? -1.700 5.923 2.499 1.00 0.00 5 LEU B O 11
ATOM 17644 N N . LEU B 2 6 ? 0.460 5.934 1.865 1.00 0.00 6 LEU B N 11
ATOM 17645 C CA . LEU B 2 6 ? 0.942 6.223 3.215 1.00 0.00 6 LEU B CA 11
ATOM 17646 C C . LEU B 2 6 ? 0.295 7.505 3.715 1.00 0.00 6 LEU B C 11
ATOM 17647 O O . LEU B 2 6 ? -0.134 7.602 4.865 1.00 0.00 6 LEU B O 11
ATOM 17663 N N . GLU B 2 7 ? 0.234 8.484 2.824 1.00 0.00 7 GLU B N 11
ATOM 17664 C CA . GLU B 2 7 ? -0.352 9.781 3.121 1.00 0.00 7 GLU B CA 11
ATOM 17665 C C . GLU B 2 7 ? -1.871 9.682 3.256 1.00 0.00 7 GLU B C 11
ATOM 17666 O O . GLU B 2 7 ? -2.479 10.361 4.084 1.00 0.00 7 GLU B O 11
ATOM 17678 N N . ALA B 2 8 ? -2.476 8.839 2.424 1.00 0.00 8 ALA B N 11
ATOM 17679 C CA . ALA B 2 8 ? -3.926 8.648 2.427 1.00 0.00 8 ALA B CA 11
ATOM 17680 C C . ALA B 2 8 ? -4.426 8.085 3.753 1.00 0.00 8 ALA B C 11
ATOM 17681 O O . ALA B 2 8 ? -5.408 8.575 4.312 1.00 0.00 8 ALA B O 11
ATOM 17688 N N . ALA B 2 9 ? -3.756 7.049 4.245 1.00 0.00 9 ALA B N 11
ATOM 17689 C CA . ALA B 2 9 ? -4.144 6.412 5.499 1.00 0.00 9 ALA B CA 11
ATOM 17690 C C . ALA B 2 9 ? -4.192 7.421 6.642 1.00 0.00 9 ALA B C 11
ATOM 17691 O O . ALA B 2 9 ? -5.118 7.411 7.452 1.00 0.00 9 ALA B O 11
ATOM 17698 N N . ASP B 2 10 ? -3.189 8.290 6.701 1.00 0.00 10 ASP B N 11
ATOM 17699 C CA . ASP B 2 10 ? -3.117 9.308 7.743 1.00 0.00 10 ASP B CA 11
ATOM 17700 C C . ASP B 2 10 ? -4.317 10.250 7.662 1.00 0.00 10 ASP B C 11
ATOM 17701 O O . ASP B 2 10 ? -4.861 10.668 8.684 1.00 0.00 10 ASP B O 11
ATOM 17710 N N . TYR B 2 11 ? -4.717 10.582 6.438 1.00 0.00 11 TYR B N 11
ATOM 17711 C CA . TYR B 2 11 ? -5.847 11.478 6.210 1.00 0.00 11 TYR B CA 11
ATOM 17712 C C . TYR B 2 11 ? -7.149 10.899 6.762 1.00 0.00 11 TYR B C 11
ATOM 17713 O O . TYR B 2 11 ? -7.840 11.546 7.549 1.00 0.00 11 TYR B O 11
ATOM 17731 N N . LEU B 2 12 ? -7.485 9.687 6.332 1.00 0.00 12 LEU B N 11
ATOM 17732 C CA . LEU B 2 12 ? -8.713 9.031 6.773 1.00 0.00 12 LEU B CA 11
ATOM 17733 C C . LEU B 2 12 ? -8.710 8.786 8.278 1.00 0.00 12 LEU B C 11
ATOM 17734 O O . LEU B 2 12 ? -9.658 9.145 8.976 1.00 0.00 12 LEU B O 11
ATOM 17750 N N . GLU B 2 13 ? -7.641 8.173 8.774 1.00 0.00 13 GLU B N 11
ATOM 17751 C CA . GLU B 2 13 ? -7.521 7.881 10.197 1.00 0.00 13 GLU B CA 11
ATOM 17752 C C . GLU B 2 13 ? -7.441 9.168 11.012 1.00 0.00 13 GLU B C 11
ATOM 17753 O O . GLU B 2 13 ? -8.187 9.284 12.007 1.00 0.00 13 GLU B O 11
ATOM 17766 N N . GLU A 1 1 ? -5.994 24.251 -6.613 1.00 0.00 1 GLU A N 12
ATOM 17767 C CA . GLU A 1 1 ? -7.176 23.444 -6.211 1.00 0.00 1 GLU A CA 12
ATOM 17768 C C . GLU A 1 1 ? -6.947 22.758 -4.868 1.00 0.00 1 GLU A C 12
ATOM 17769 O O . GLU A 1 1 ? -7.834 22.736 -4.013 1.00 0.00 1 GLU A O 12
ATOM 17783 N N . SER A 1 2 ? -5.752 22.202 -4.690 1.00 0.00 2 SER A N 12
ATOM 17784 C CA . SER A 1 2 ? -5.399 21.512 -3.453 1.00 0.00 2 SER A CA 12
ATOM 17785 C C . SER A 1 2 ? -6.393 20.394 -3.154 1.00 0.00 2 SER A C 12
ATOM 17786 O O . SER A 1 2 ? -6.836 20.230 -2.017 1.00 0.00 2 SER A O 12
ATOM 17794 N N . ASP A 1 3 ? -6.736 19.628 -4.186 1.00 0.00 3 ASP A N 12
ATOM 17795 C CA . ASP A 1 3 ? -7.679 18.523 -4.043 1.00 0.00 3 ASP A CA 12
ATOM 17796 C C . ASP A 1 3 ? -7.769 17.726 -5.343 1.00 0.00 3 ASP A C 12
ATOM 17797 O O . ASP A 1 3 ? -8.859 17.465 -5.852 1.00 0.00 3 ASP A O 12
ATOM 17806 N N . SER A 1 4 ? -6.610 17.345 -5.876 1.00 0.00 4 SER A N 12
ATOM 17807 C CA . SER A 1 4 ? -6.540 16.586 -7.106 1.00 0.00 4 SER A CA 12
ATOM 17808 C C . SER A 1 4 ? -7.328 15.296 -7.025 1.00 0.00 4 SER A C 12
ATOM 17809 O O . SER A 1 4 ? -7.420 14.664 -5.971 1.00 0.00 4 SER A O 12
ATOM 17817 N N . VAL A 1 5 ? -7.873 14.908 -8.165 1.00 0.00 5 VAL A N 12
ATOM 17818 C CA . VAL A 1 5 ? -8.640 13.685 -8.274 1.00 0.00 5 VAL A CA 12
ATOM 17819 C C . VAL A 1 5 ? -7.812 12.505 -7.792 1.00 0.00 5 VAL A C 12
ATOM 17820 O O . VAL A 1 5 ? -8.323 11.608 -7.131 1.00 0.00 5 VAL A O 12
ATOM 17833 N N . GLU A 1 6 ? -6.526 12.526 -8.133 1.00 0.00 6 GLU A N 12
ATOM 17834 C CA . GLU A 1 6 ? -5.602 11.467 -7.742 1.00 0.00 6 GLU A CA 12
ATOM 17835 C C . GLU A 1 6 ? -5.528 11.334 -6.223 1.00 0.00 6 GLU A C 12
ATOM 17836 O O . GLU A 1 6 ? -5.445 10.225 -5.693 1.00 0.00 6 GLU A O 12
ATOM 17848 N N . PHE A 1 7 ? -5.557 12.467 -5.527 1.00 0.00 7 PHE A N 12
ATOM 17849 C CA . PHE A 1 7 ? -5.494 12.467 -4.068 1.00 0.00 7 PHE A CA 12
ATOM 17850 C C . PHE A 1 7 ? -6.679 11.705 -3.484 1.00 0.00 7 PHE A C 12
ATOM 17851 O O . PHE A 1 7 ? -6.501 10.719 -2.769 1.00 0.00 7 PHE A O 12
ATOM 17868 N N . ASN A 1 8 ? -7.888 12.150 -3.814 1.00 0.00 8 ASN A N 12
ATOM 17869 C CA . ASN A 1 8 ? -9.098 11.489 -3.338 1.00 0.00 8 ASN A CA 12
ATOM 17870 C C . ASN A 1 8 ? -9.163 10.084 -3.913 1.00 0.00 8 ASN A C 12
ATOM 17871 O O . ASN A 1 8 ? -9.720 9.168 -3.307 1.00 0.00 8 ASN A O 12
ATOM 17882 N N . ASN A 1 9 ? -8.568 9.931 -5.088 1.00 0.00 9 ASN A N 12
ATOM 17883 C CA . ASN A 1 9 ? -8.514 8.652 -5.777 1.00 0.00 9 ASN A CA 12
ATOM 17884 C C . ASN A 1 9 ? -7.832 7.626 -4.883 1.00 0.00 9 ASN A C 12
ATOM 17885 O O . ASN A 1 9 ? -8.288 6.491 -4.748 1.00 0.00 9 ASN A O 12
ATOM 17896 N N . ALA A 1 10 ? -6.735 8.055 -4.266 1.00 0.00 10 ALA A N 12
ATOM 17897 C CA . ALA A 1 10 ? -5.970 7.205 -3.367 1.00 0.00 10 ALA A CA 12
ATOM 17898 C C . ALA A 1 10 ? -6.712 6.983 -2.054 1.00 0.00 10 ALA A C 12
ATOM 17899 O O . ALA A 1 10 ? -6.791 5.857 -1.556 1.00 0.00 10 ALA A O 12
ATOM 17906 N N . ILE A 1 11 ? -7.253 8.066 -1.493 1.00 0.00 11 ILE A N 12
ATOM 17907 C CA . ILE A 1 11 ? -7.982 7.988 -0.234 1.00 0.00 11 ILE A CA 12
ATOM 17908 C C . ILE A 1 11 ? -9.080 6.939 -0.297 1.00 0.00 11 ILE A C 12
ATOM 17909 O O . ILE A 1 11 ? -9.247 6.153 0.629 1.00 0.00 11 ILE A O 12
ATOM 17925 N N . SER A 1 12 ? -9.833 6.948 -1.388 1.00 0.00 12 SER A N 12
ATOM 17926 C CA . SER A 1 12 ? -10.927 6.005 -1.567 1.00 0.00 12 SER A CA 12
ATOM 17927 C C . SER A 1 12 ? -10.429 4.568 -1.499 1.00 0.00 12 SER A C 12
ATOM 17928 O O . SER A 1 12 ? -11.123 3.692 -0.988 1.00 0.00 12 SER A O 12
ATOM 17936 N N . TYR A 1 13 ? -9.223 4.326 -2.007 1.00 0.00 13 TYR A N 12
ATOM 17937 C CA . TYR A 1 13 ? -8.655 2.985 -1.978 1.00 0.00 13 TYR A CA 12
ATOM 17938 C C . TYR A 1 13 ? -8.453 2.542 -0.538 1.00 0.00 13 TYR A C 12
ATOM 17939 O O . TYR A 1 13 ? -8.961 1.505 -0.113 1.00 0.00 13 TYR A O 12
ATOM 17957 N N . VAL A 1 14 ? -7.711 3.352 0.205 1.00 0.00 14 VAL A N 12
ATOM 17958 C CA . VAL A 1 14 ? -7.436 3.073 1.608 1.00 0.00 14 VAL A CA 12
ATOM 17959 C C . VAL A 1 14 ? -8.734 3.021 2.405 1.00 0.00 14 VAL A C 12
ATOM 17960 O O . VAL A 1 14 ? -8.895 2.204 3.311 1.00 0.00 14 VAL A O 12
ATOM 17973 N N . ASN A 1 15 ? -9.655 3.908 2.048 1.00 0.00 15 ASN A N 12
ATOM 17974 C CA . ASN A 1 15 ? -10.951 3.992 2.705 1.00 0.00 15 ASN A CA 12
ATOM 17975 C C . ASN A 1 15 ? -11.757 2.718 2.472 1.00 0.00 15 ASN A C 12
ATOM 17976 O O . ASN A 1 15 ? -12.408 2.208 3.383 1.00 0.00 15 ASN A O 12
ATOM 17987 N N . LYS A 1 16 ? -11.699 2.202 1.246 1.00 0.00 16 LYS A N 12
ATOM 17988 C CA . LYS A 1 16 ? -12.413 0.980 0.894 1.00 0.00 16 LYS A CA 12
ATOM 17989 C C . LYS A 1 16 ? -11.822 -0.206 1.643 1.00 0.00 16 LYS A C 12
ATOM 17990 O O . LYS A 1 16 ? -12.541 -1.094 2.095 1.00 0.00 16 LYS A O 12
ATOM 18009 N N . ILE A 1 17 ? -10.501 -0.205 1.771 1.00 0.00 17 ILE A N 12
ATOM 18010 C CA . ILE A 1 17 ? -9.799 -1.270 2.470 1.00 0.00 17 ILE A CA 12
ATOM 18011 C C . ILE A 1 17 ? -10.226 -1.327 3.932 1.00 0.00 17 ILE A C 12
ATOM 18012 O O . ILE A 1 17 ? -10.453 -2.405 4.483 1.00 0.00 17 ILE A O 12
ATOM 18028 N N . LYS A 1 18 ? -10.339 -0.157 4.549 1.00 0.00 18 LYS A N 12
ATOM 18029 C CA . LYS A 1 18 ? -10.744 -0.063 5.944 1.00 0.00 18 LYS A CA 12
ATOM 18030 C C . LYS A 1 18 ? -12.175 -0.549 6.121 1.00 0.00 18 LYS A C 12
ATOM 18031 O O . LYS A 1 18 ? -12.453 -1.431 6.935 1.00 0.00 18 LYS A O 12
ATOM 18050 N N . THR A 1 19 ? -13.076 0.047 5.354 1.00 0.00 19 THR A N 12
ATOM 18051 C CA . THR A 1 19 ? -14.493 -0.299 5.411 1.00 0.00 19 THR A CA 12
ATOM 18052 C C . THR A 1 19 ? -14.725 -1.768 5.077 1.00 0.00 19 THR A C 12
ATOM 18053 O O . THR A 1 19 ? -15.662 -2.387 5.580 1.00 0.00 19 THR A O 12
ATOM 18064 N N . ARG A 1 20 ? -13.876 -2.320 4.221 1.00 0.00 20 ARG A N 12
ATOM 18065 C CA . ARG A 1 20 ? -14.003 -3.713 3.822 1.00 0.00 20 ARG A CA 12
ATOM 18066 C C . ARG A 1 20 ? -13.698 -4.648 4.987 1.00 0.00 20 ARG A C 12
ATOM 18067 O O . ARG A 1 20 ? -14.486 -5.539 5.303 1.00 0.00 20 ARG A O 12
ATOM 18088 N N . PHE A 1 21 ? -12.546 -4.446 5.615 1.00 0.00 21 PHE A N 12
ATOM 18089 C CA . PHE A 1 21 ? -12.131 -5.280 6.734 1.00 0.00 21 PHE A CA 12
ATOM 18090 C C . PHE A 1 21 ? -12.434 -4.623 8.083 1.00 0.00 21 PHE A C 12
ATOM 18091 O O . PHE A 1 21 ? -11.598 -4.649 8.987 1.00 0.00 21 PHE A O 12
ATOM 18108 N N . LEU A 1 22 ? -13.626 -4.048 8.228 1.00 0.00 22 LEU A N 12
ATOM 18109 C CA . LEU A 1 22 ? -14.007 -3.411 9.488 1.00 0.00 22 LEU A CA 12
ATOM 18110 C C . LEU A 1 22 ? -13.895 -4.401 10.644 1.00 0.00 22 LEU A C 12
ATOM 18111 O O . LEU A 1 22 ? -13.399 -4.063 11.719 1.00 0.00 22 LEU A O 12
ATOM 18127 N N . ASP A 1 23 ? -14.347 -5.630 10.409 1.00 0.00 23 ASP A N 12
ATOM 18128 C CA . ASP A 1 23 ? -14.287 -6.676 11.419 1.00 0.00 23 ASP A CA 12
ATOM 18129 C C . ASP A 1 23 ? -12.863 -7.203 11.534 1.00 0.00 23 ASP A C 12
ATOM 18130 O O . ASP A 1 23 ? -12.470 -7.756 12.560 1.00 0.00 23 ASP A O 12
ATOM 18139 N N . HIS A 1 24 ? -12.102 -7.029 10.457 1.00 0.00 24 HIS A N 12
ATOM 18140 C CA . HIS A 1 24 ? -10.722 -7.481 10.398 1.00 0.00 24 HIS A CA 12
ATOM 18141 C C . HIS A 1 24 ? -9.745 -6.298 10.425 1.00 0.00 24 HIS A C 12
ATOM 18142 O O . HIS A 1 24 ? -9.139 -5.966 9.407 1.00 0.00 24 HIS A O 12
ATOM 18157 N N . PRO A 1 25 ? -9.577 -5.642 11.588 1.00 0.00 25 PRO A N 12
ATOM 18158 C CA . PRO A 1 25 ? -8.666 -4.498 11.728 1.00 0.00 25 PRO A CA 12
ATOM 18159 C C . PRO A 1 25 ? -7.204 -4.889 11.529 1.00 0.00 25 PRO A C 12
ATOM 18160 O O . PRO A 1 25 ? -6.409 -4.111 11.004 1.00 0.00 25 PRO A O 12
ATOM 18171 N N . GLU A 1 26 ? -6.859 -6.099 11.963 1.00 0.00 26 GLU A N 12
ATOM 18172 C CA . GLU A 1 26 ? -5.494 -6.603 11.845 1.00 0.00 26 GLU A CA 12
ATOM 18173 C C . GLU A 1 26 ? -4.991 -6.520 10.405 1.00 0.00 26 GLU A C 12
ATOM 18174 O O . GLU A 1 26 ? -3.810 -6.272 10.165 1.00 0.00 26 GLU A O 12
ATOM 18186 N N . ILE A 1 27 ? -5.893 -6.738 9.454 1.00 0.00 27 ILE A N 12
ATOM 18187 C CA . ILE A 1 27 ? -5.538 -6.694 8.037 1.00 0.00 27 ILE A CA 12
ATOM 18188 C C . ILE A 1 27 ? -5.095 -5.292 7.640 1.00 0.00 27 ILE A C 12
ATOM 18189 O O . ILE A 1 27 ? -4.034 -5.106 7.043 1.00 0.00 27 ILE A O 12
ATOM 18205 N N . TYR A 1 28 ? -5.930 -4.311 7.973 1.00 0.00 28 TYR A N 12
ATOM 18206 C CA . TYR A 1 28 ? -5.653 -2.916 7.655 1.00 0.00 28 TYR A CA 12
ATOM 18207 C C . TYR A 1 28 ? -4.317 -2.478 8.243 1.00 0.00 28 TYR A C 12
ATOM 18208 O O . TYR A 1 28 ? -3.499 -1.861 7.563 1.00 0.00 28 TYR A O 12
ATOM 18226 N N . ARG A 1 29 ? -4.110 -2.806 9.512 1.00 0.00 29 ARG A N 12
ATOM 18227 C CA . ARG A 1 29 ? -2.881 -2.455 10.209 1.00 0.00 29 ARG A CA 12
ATOM 18228 C C . ARG A 1 29 ? -1.655 -2.980 9.468 1.00 0.00 29 ARG A C 12
ATOM 18229 O O . ARG A 1 29 ? -0.741 -2.221 9.147 1.00 0.00 29 ARG A O 12
ATOM 18250 N N . SER A 1 30 ? -1.647 -4.281 9.205 1.00 0.00 30 SER A N 12
ATOM 18251 C CA . SER A 1 30 ? -0.536 -4.917 8.503 1.00 0.00 30 SER A CA 12
ATOM 18252 C C . SER A 1 30 ? -0.258 -4.214 7.175 1.00 0.00 30 SER A C 12
ATOM 18253 O O . SER A 1 30 ? 0.887 -3.889 6.864 1.00 0.00 30 SER A O 12
ATOM 18261 N N . PHE A 1 31 ? -1.317 -3.979 6.403 1.00 0.00 31 PHE A N 12
ATOM 18262 C CA . PHE A 1 31 ? -1.202 -3.307 5.111 1.00 0.00 31 PHE A CA 12
ATOM 18263 C C . PHE A 1 31 ? -0.446 -1.989 5.246 1.00 0.00 31 PHE A C 12
ATOM 18264 O O . PHE A 1 31 ? 0.464 -1.697 4.466 1.00 0.00 31 PHE A O 12
ATOM 18281 N N . LEU A 1 32 ? -0.829 -1.195 6.238 1.00 0.00 32 LEU A N 12
ATOM 18282 C CA . LEU A 1 32 ? -0.190 0.090 6.474 1.00 0.00 32 LEU A CA 12
ATOM 18283 C C . LEU A 1 32 ? 1.293 -0.103 6.758 1.00 0.00 32 LEU A C 12
ATOM 18284 O O . LEU A 1 32 ? 2.132 0.647 6.261 1.00 0.00 32 LEU A O 12
ATOM 18300 N N . GLU A 1 33 ? 1.607 -1.126 7.545 1.00 0.00 33 GLU A N 12
ATOM 18301 C CA . GLU A 1 33 ? 2.990 -1.439 7.877 1.00 0.00 33 GLU A CA 12
ATOM 18302 C C . GLU A 1 33 ? 3.748 -1.829 6.616 1.00 0.00 33 GLU A C 12
ATOM 18303 O O . GLU A 1 33 ? 4.949 -1.601 6.510 1.00 0.00 33 GLU A O 12
ATOM 18315 N N . ILE A 1 34 ? 3.031 -2.412 5.654 1.00 0.00 34 ILE A N 12
ATOM 18316 C CA . ILE A 1 34 ? 3.638 -2.814 4.392 1.00 0.00 34 ILE A CA 12
ATOM 18317 C C . ILE A 1 34 ? 4.173 -1.593 3.658 1.00 0.00 34 ILE A C 12
ATOM 18318 O O . ILE A 1 34 ? 5.362 -1.509 3.350 1.00 0.00 34 ILE A O 12
ATOM 18334 N N . LEU A 1 35 ? 3.286 -0.631 3.409 1.00 0.00 35 LEU A N 12
ATOM 18335 C CA . LEU A 1 35 ? 3.671 0.608 2.743 1.00 0.00 35 LEU A CA 12
ATOM 18336 C C . LEU A 1 35 ? 4.699 1.339 3.598 1.00 0.00 35 LEU A C 12
ATOM 18337 O O . LEU A 1 35 ? 5.636 1.958 3.090 1.00 0.00 35 LEU A O 12
ATOM 18353 N N . HIS A 1 36 ? 4.511 1.242 4.910 1.00 0.00 36 HIS A N 12
ATOM 18354 C CA . HIS A 1 36 ? 5.405 1.864 5.873 1.00 0.00 36 HIS A CA 12
ATOM 18355 C C . HIS A 1 36 ? 6.824 1.329 5.722 1.00 0.00 36 HIS A C 12
ATOM 18356 O O . HIS A 1 36 ? 7.780 2.098 5.652 1.00 0.00 36 HIS A O 12
ATOM 18371 N N . THR A 1 37 ? 6.947 0.009 5.652 1.00 0.00 37 THR A N 12
ATOM 18372 C CA . THR A 1 37 ? 8.243 -0.637 5.488 1.00 0.00 37 THR A CA 12
ATOM 18373 C C . THR A 1 37 ? 8.895 -0.187 4.188 1.00 0.00 37 THR A C 12
ATOM 18374 O O . THR A 1 37 ? 10.110 0.000 4.120 1.00 0.00 37 THR A O 12
ATOM 18385 N N . TYR A 1 38 ? 8.067 0.001 3.164 1.00 0.00 38 TYR A N 12
ATOM 18386 C CA . TYR A 1 38 ? 8.539 0.448 1.861 1.00 0.00 38 TYR A CA 12
ATOM 18387 C C . TYR A 1 38 ? 9.347 1.727 1.999 1.00 0.00 38 TYR A C 12
ATOM 18388 O O . TYR A 1 38 ? 10.512 1.790 1.608 1.00 0.00 38 TYR A O 12
ATOM 18406 N N . GLN A 1 39 ? 8.709 2.742 2.564 1.00 0.00 39 GLN A N 12
ATOM 18407 C CA . GLN A 1 39 ? 9.352 4.033 2.770 1.00 0.00 39 GLN A CA 12
ATOM 18408 C C . GLN A 1 39 ? 10.569 3.901 3.679 1.00 0.00 39 GLN A C 12
ATOM 18409 O O . GLN A 1 39 ? 11.614 4.498 3.422 1.00 0.00 39 GLN A O 12
ATOM 18423 N N . LYS A 1 40 ? 10.423 3.115 4.743 1.00 0.00 40 LYS A N 12
ATOM 18424 C CA . LYS A 1 40 ? 11.505 2.901 5.700 1.00 0.00 40 LYS A CA 12
ATOM 18425 C C . LYS A 1 40 ? 12.777 2.428 5.004 1.00 0.00 40 LYS A C 12
ATOM 18426 O O . LYS A 1 40 ? 13.873 2.902 5.305 1.00 0.00 40 LYS A O 12
ATOM 18445 N N . GLU A 1 41 ? 12.625 1.484 4.083 1.00 0.00 41 GLU A N 12
ATOM 18446 C CA . GLU A 1 41 ? 13.759 0.935 3.352 1.00 0.00 41 GLU A CA 12
ATOM 18447 C C . GLU A 1 41 ? 14.353 1.956 2.384 1.00 0.00 41 GLU A C 12
ATOM 18448 O O . GLU A 1 41 ? 15.562 1.987 2.176 1.00 0.00 41 GLU A O 12
ATOM 18460 N N . GLN A 1 42 ? 13.494 2.775 1.783 1.00 0.00 42 GLN A N 12
ATOM 18461 C CA . GLN A 1 42 ? 13.935 3.786 0.821 1.00 0.00 42 GLN A CA 12
ATOM 18462 C C . GLN A 1 42 ? 14.747 4.897 1.493 1.00 0.00 42 GLN A C 12
ATOM 18463 O O . GLN A 1 42 ? 15.632 5.489 0.876 1.00 0.00 42 GLN A O 12
ATOM 18477 N N . LEU A 1 43 ? 14.426 5.188 2.750 1.00 0.00 43 LEU A N 12
ATOM 18478 C CA . LEU A 1 43 ? 15.112 6.240 3.503 1.00 0.00 43 LEU A CA 12
ATOM 18479 C C . LEU A 1 43 ? 16.535 5.839 3.886 1.00 0.00 43 LEU A C 12
ATOM 18480 O O . LEU A 1 43 ? 16.731 4.839 4.578 1.00 0.00 43 LEU A O 12
ATOM 18496 N N . HIS A 1 44 ? 17.518 6.637 3.455 1.00 0.00 44 HIS A N 12
ATOM 18497 C CA . HIS A 1 44 ? 18.928 6.380 3.767 1.00 0.00 44 HIS A CA 12
ATOM 18498 C C . HIS A 1 44 ? 19.845 7.260 2.928 1.00 0.00 44 HIS A C 12
ATOM 18499 O O . HIS A 1 44 ? 19.651 7.403 1.720 1.00 0.00 44 HIS A O 12
ATOM 18514 N N . THR A 1 45 ? 20.848 7.842 3.575 1.00 0.00 45 THR A N 12
ATOM 18515 C CA . THR A 1 45 ? 21.804 8.702 2.890 1.00 0.00 45 THR A CA 12
ATOM 18516 C C . THR A 1 45 ? 23.215 8.128 2.991 1.00 0.00 45 THR A C 12
ATOM 18517 O O . THR A 1 45 ? 23.652 7.736 4.072 1.00 0.00 45 THR A O 12
ATOM 18528 N N . LYS A 1 46 ? 23.917 8.086 1.858 1.00 0.00 46 LYS A N 12
ATOM 18529 C CA . LYS A 1 46 ? 25.280 7.562 1.808 1.00 0.00 46 LYS A CA 12
ATOM 18530 C C . LYS A 1 46 ? 25.333 6.099 2.250 1.00 0.00 46 LYS A C 12
ATOM 18531 O O . LYS A 1 46 ? 24.916 5.757 3.356 1.00 0.00 46 LYS A O 12
ATOM 18550 N N . GLY A 1 47 ? 25.852 5.239 1.378 1.00 0.00 47 GLY A N 12
ATOM 18551 C CA . GLY A 1 47 ? 25.946 3.826 1.701 1.00 0.00 47 GLY A CA 12
ATOM 18552 C C . GLY A 1 47 ? 25.839 2.941 0.476 1.00 0.00 47 GLY A C 12
ATOM 18553 O O . GLY A 1 47 ? 25.103 3.259 -0.460 1.00 0.00 47 GLY A O 12
ATOM 18557 N N . ARG A 1 48 ? 26.569 1.828 0.479 1.00 0.00 48 ARG A N 12
ATOM 18558 C CA . ARG A 1 48 ? 26.543 0.896 -0.643 1.00 0.00 48 ARG A CA 12
ATOM 18559 C C . ARG A 1 48 ? 25.111 0.465 -0.957 1.00 0.00 48 ARG A C 12
ATOM 18560 O O . ARG A 1 48 ? 24.348 0.124 -0.053 1.00 0.00 48 ARG A O 12
ATOM 18581 N N . PRO A 1 49 ? 24.725 0.474 -2.246 1.00 0.00 49 PRO A N 12
ATOM 18582 C CA . PRO A 1 49 ? 23.376 0.082 -2.670 1.00 0.00 49 PRO A CA 12
ATOM 18583 C C . PRO A 1 49 ? 23.079 -1.383 -2.372 1.00 0.00 49 PRO A C 12
ATOM 18584 O O . PRO A 1 49 ? 23.978 -2.225 -2.377 1.00 0.00 49 PRO A O 12
ATOM 18595 N N . PHE A 1 50 ? 21.812 -1.679 -2.107 1.00 0.00 50 PHE A N 12
ATOM 18596 C CA . PHE A 1 50 ? 21.387 -3.039 -1.802 1.00 0.00 50 PHE A CA 12
ATOM 18597 C C . PHE A 1 50 ? 20.016 -3.317 -2.418 1.00 0.00 50 PHE A C 12
ATOM 18598 O O . PHE A 1 50 ? 19.334 -2.394 -2.862 1.00 0.00 50 PHE A O 12
ATOM 18615 N N . ARG A 1 51 ? 19.626 -4.591 -2.453 1.00 0.00 51 ARG A N 12
ATOM 18616 C CA . ARG A 1 51 ? 18.341 -4.989 -3.025 1.00 0.00 51 ARG A CA 12
ATOM 18617 C C . ARG A 1 51 ? 17.222 -4.082 -2.546 1.00 0.00 51 ARG A C 12
ATOM 18618 O O . ARG A 1 51 ? 16.269 -3.801 -3.274 1.00 0.00 51 ARG A O 12
ATOM 18639 N N . GLY A 1 52 ? 17.364 -3.623 -1.322 1.00 0.00 52 GLY A N 12
ATOM 18640 C CA . GLY A 1 52 ? 16.389 -2.735 -0.729 1.00 0.00 52 GLY A CA 12
ATOM 18641 C C . GLY A 1 52 ? 14.991 -3.306 -0.735 1.00 0.00 52 GLY A C 12
ATOM 18642 O O . GLY A 1 52 ? 14.773 -4.452 -0.340 1.00 0.00 52 GLY A O 12
ATOM 18646 N N . MET A 1 53 ? 14.041 -2.490 -1.166 1.00 0.00 53 MET A N 12
ATOM 18647 C CA . MET A 1 53 ? 12.649 -2.886 -1.207 1.00 0.00 53 MET A CA 12
ATOM 18648 C C . MET A 1 53 ? 11.829 -1.898 -2.028 1.00 0.00 53 MET A C 12
ATOM 18649 O O . MET A 1 53 ? 12.100 -0.696 -2.017 1.00 0.00 53 MET A O 12
ATOM 18663 N N . SER A 1 54 ? 10.835 -2.408 -2.747 1.00 0.00 54 SER A N 12
ATOM 18664 C CA . SER A 1 54 ? 9.996 -1.574 -3.578 1.00 0.00 54 SER A CA 12
ATOM 18665 C C . SER A 1 54 ? 8.648 -2.245 -3.855 1.00 0.00 54 SER A C 12
ATOM 18666 O O . SER A 1 54 ? 8.114 -2.952 -3.002 1.00 0.00 54 SER A O 12
ATOM 18674 N N . GLU A 1 55 ? 8.104 -2.017 -5.049 1.00 0.00 55 GLU A N 12
ATOM 18675 C CA . GLU A 1 55 ? 6.822 -2.594 -5.435 1.00 0.00 55 GLU A CA 12
ATOM 18676 C C . GLU A 1 55 ? 6.877 -4.118 -5.404 1.00 0.00 55 GLU A C 12
ATOM 18677 O O . GLU A 1 55 ? 5.887 -4.776 -5.095 1.00 0.00 55 GLU A O 12
ATOM 18689 N N . GLU A 1 56 ? 8.040 -4.670 -5.732 1.00 0.00 56 GLU A N 12
ATOM 18690 C CA . GLU A 1 56 ? 8.223 -6.117 -5.746 1.00 0.00 56 GLU A CA 12
ATOM 18691 C C . GLU A 1 56 ? 7.824 -6.741 -4.409 1.00 0.00 56 GLU A C 12
ATOM 18692 O O . GLU A 1 56 ? 7.150 -7.771 -4.375 1.00 0.00 56 GLU A O 12
ATOM 18704 N N . GLU A 1 57 ? 8.246 -6.120 -3.311 1.00 0.00 57 GLU A N 12
ATOM 18705 C CA . GLU A 1 57 ? 7.934 -6.627 -1.977 1.00 0.00 57 GLU A CA 12
ATOM 18706 C C . GLU A 1 57 ? 6.541 -6.201 -1.522 1.00 0.00 57 GLU A C 12
ATOM 18707 O O . GLU A 1 57 ? 5.742 -7.031 -1.090 1.00 0.00 57 GLU A O 12
ATOM 18719 N N . VAL A 1 58 ? 6.266 -4.902 -1.602 1.00 0.00 58 VAL A N 12
ATOM 18720 C CA . VAL A 1 58 ? 4.979 -4.358 -1.175 1.00 0.00 58 VAL A CA 12
ATOM 18721 C C . VAL A 1 58 ? 3.814 -5.084 -1.838 1.00 0.00 58 VAL A C 12
ATOM 18722 O O . VAL A 1 58 ? 2.824 -5.408 -1.183 1.00 0.00 58 VAL A O 12
ATOM 18735 N N . PHE A 1 59 ? 3.939 -5.348 -3.132 1.00 0.00 59 PHE A N 12
ATOM 18736 C CA . PHE A 1 59 ? 2.894 -6.047 -3.870 1.00 0.00 59 PHE A CA 12
ATOM 18737 C C . PHE A 1 59 ? 2.675 -7.438 -3.287 1.00 0.00 59 PHE A C 12
ATOM 18738 O O . PHE A 1 59 ? 1.548 -7.929 -3.231 1.00 0.00 59 PHE A O 12
ATOM 18755 N N . THR A 1 60 ? 3.765 -8.068 -2.861 1.00 0.00 60 THR A N 12
ATOM 18756 C CA . THR A 1 60 ? 3.704 -9.406 -2.288 1.00 0.00 60 THR A CA 12
ATOM 18757 C C . THR A 1 60 ? 3.069 -9.391 -0.899 1.00 0.00 60 THR A C 12
ATOM 18758 O O . THR A 1 60 ? 2.181 -10.191 -0.611 1.00 0.00 60 THR A O 12
ATOM 18769 N N . GLU A 1 61 ? 3.531 -8.482 -0.045 1.00 0.00 61 GLU A N 12
ATOM 18770 C CA . GLU A 1 61 ? 3.014 -8.368 1.314 1.00 0.00 61 GLU A CA 12
ATOM 18771 C C . GLU A 1 61 ? 1.507 -8.142 1.306 1.00 0.00 61 GLU A C 12
ATOM 18772 O O . GLU A 1 61 ? 0.766 -8.816 2.022 1.00 0.00 61 GLU A O 12
ATOM 18784 N N . VAL A 1 62 ? 1.056 -7.199 0.483 1.00 0.00 62 VAL A N 12
ATOM 18785 C CA . VAL A 1 62 ? -0.364 -6.900 0.377 1.00 0.00 62 VAL A CA 12
ATOM 18786 C C . VAL A 1 62 ? -1.111 -8.103 -0.185 1.00 0.00 62 VAL A C 12
ATOM 18787 O O . VAL A 1 62 ? -2.187 -8.458 0.293 1.00 0.00 62 VAL A O 12
ATOM 18800 N N . ALA A 1 63 ? -0.518 -8.740 -1.191 1.00 0.00 63 ALA A N 12
ATOM 18801 C CA . ALA A 1 63 ? -1.114 -9.920 -1.803 1.00 0.00 63 ALA A CA 12
ATOM 18802 C C . ALA A 1 63 ? -1.288 -11.013 -0.757 1.00 0.00 63 ALA A C 12
ATOM 18803 O O . ALA A 1 63 ? -2.297 -11.718 -0.733 1.00 0.00 63 ALA A O 12
ATOM 18810 N N . ASN A 1 64 ? -0.296 -11.125 0.121 1.00 0.00 64 ASN A N 12
ATOM 18811 C CA . ASN A 1 64 ? -0.317 -12.106 1.195 1.00 0.00 64 ASN A CA 12
ATOM 18812 C C . ASN A 1 64 ? -1.469 -11.817 2.156 1.00 0.00 64 ASN A C 12
ATOM 18813 O O . ASN A 1 64 ? -2.122 -12.733 2.655 1.00 0.00 64 ASN A O 12
ATOM 18824 N N . LEU A 1 65 ? -1.712 -10.532 2.399 1.00 0.00 65 LEU A N 12
ATOM 18825 C CA . LEU A 1 65 ? -2.783 -10.099 3.287 1.00 0.00 65 LEU A CA 12
ATOM 18826 C C . LEU A 1 65 ? -4.154 -10.347 2.671 1.00 0.00 65 LEU A C 12
ATOM 18827 O O . LEU A 1 65 ? -4.945 -11.145 3.174 1.00 0.00 65 LEU A O 12
ATOM 18843 N N . PHE A 1 66 ? -4.428 -9.624 1.590 1.00 0.00 66 PHE A N 12
ATOM 18844 C CA . PHE A 1 66 ? -5.706 -9.716 0.890 1.00 0.00 66 PHE A CA 12
ATOM 18845 C C . PHE A 1 66 ? -5.822 -11.002 0.072 1.00 0.00 66 PHE A C 12
ATOM 18846 O O . PHE A 1 66 ? -6.362 -10.991 -1.034 1.00 0.00 66 PHE A O 12
ATOM 18863 N N . ARG A 1 67 ? -5.324 -12.109 0.613 1.00 0.00 67 ARG A N 12
ATOM 18864 C CA . ARG A 1 67 ? -5.393 -13.388 -0.085 1.00 0.00 67 ARG A CA 12
ATOM 18865 C C . ARG A 1 67 ? -6.841 -13.849 -0.216 1.00 0.00 67 ARG A C 12
ATOM 18866 O O . ARG A 1 67 ? -7.632 -13.718 0.718 1.00 0.00 67 ARG A O 12
ATOM 18887 N N . GLY A 1 68 ? -7.181 -14.381 -1.386 1.00 0.00 68 GLY A N 12
ATOM 18888 C CA . GLY A 1 68 ? -8.534 -14.847 -1.625 1.00 0.00 68 GLY A CA 12
ATOM 18889 C C . GLY A 1 68 ? -9.421 -13.773 -2.225 1.00 0.00 68 GLY A C 12
ATOM 18890 O O . GLY A 1 68 ? -10.168 -14.034 -3.169 1.00 0.00 68 GLY A O 12
ATOM 18894 N N . GLN A 1 69 ? -9.339 -12.560 -1.682 1.00 0.00 69 GLN A N 12
ATOM 18895 C CA . GLN A 1 69 ? -10.141 -11.449 -2.180 1.00 0.00 69 GLN A CA 12
ATOM 18896 C C . GLN A 1 69 ? -9.682 -11.040 -3.575 1.00 0.00 69 GLN A C 12
ATOM 18897 O O . GLN A 1 69 ? -10.429 -11.164 -4.547 1.00 0.00 69 GLN A O 12
ATOM 18911 N N . GLU A 1 70 ? -8.434 -10.582 -3.662 1.00 0.00 70 GLU A N 12
ATOM 18912 C CA . GLU A 1 70 ? -7.826 -10.175 -4.922 1.00 0.00 70 GLU A CA 12
ATOM 18913 C C . GLU A 1 70 ? -8.569 -9.030 -5.620 1.00 0.00 70 GLU A C 12
ATOM 18914 O O . GLU A 1 70 ? -8.016 -8.390 -6.515 1.00 0.00 70 GLU A O 12
ATOM 18926 N N . ASP A 1 71 ? -9.809 -8.761 -5.213 1.00 0.00 71 ASP A N 12
ATOM 18927 C CA . ASP A 1 71 ? -10.583 -7.681 -5.817 1.00 0.00 71 ASP A CA 12
ATOM 18928 C C . ASP A 1 71 ? -9.886 -6.350 -5.581 1.00 0.00 71 ASP A C 12
ATOM 18929 O O . ASP A 1 71 ? -9.673 -5.570 -6.510 1.00 0.00 71 ASP A O 12
ATOM 18938 N N . LEU A 1 72 ? -9.513 -6.116 -4.330 1.00 0.00 72 LEU A N 12
ATOM 18939 C CA . LEU A 1 72 ? -8.810 -4.902 -3.945 1.00 0.00 72 LEU A CA 12
ATOM 18940 C C . LEU A 1 72 ? -7.407 -4.909 -4.534 1.00 0.00 72 LEU A C 12
ATOM 18941 O O . LEU A 1 72 ? -6.880 -3.874 -4.944 1.00 0.00 72 LEU A O 12
ATOM 18957 N N . LEU A 1 73 ? -6.819 -6.100 -4.575 1.00 0.00 73 LEU A N 12
ATOM 18958 C CA . LEU A 1 73 ? -5.491 -6.296 -5.103 1.00 0.00 73 LEU A CA 12
ATOM 18959 C C . LEU A 1 73 ? -5.389 -5.747 -6.517 1.00 0.00 73 LEU A C 12
ATOM 18960 O O . LEU A 1 73 ? -4.379 -5.156 -6.897 1.00 0.00 73 LEU A O 12
ATOM 18976 N N . SER A 1 74 ? -6.449 -5.955 -7.289 1.00 0.00 74 SER A N 12
ATOM 18977 C CA . SER A 1 74 ? -6.499 -5.490 -8.666 1.00 0.00 74 SER A CA 12
ATOM 18978 C C . SER A 1 74 ? -6.237 -3.992 -8.739 1.00 0.00 74 SER A C 12
ATOM 18979 O O . SER A 1 74 ? -5.511 -3.522 -9.614 1.00 0.00 74 SER A O 12
ATOM 18987 N N . GLU A 1 75 ? -6.828 -3.246 -7.808 1.00 0.00 75 GLU A N 12
ATOM 18988 C CA . GLU A 1 75 ? -6.653 -1.800 -7.764 1.00 0.00 75 GLU A CA 12
ATOM 18989 C C . GLU A 1 75 ? -5.223 -1.446 -7.372 1.00 0.00 75 GLU A C 12
ATOM 18990 O O . GLU A 1 75 ? -4.612 -0.545 -7.950 1.00 0.00 75 GLU A O 12
ATOM 19002 N N . PHE A 1 76 ? -4.699 -2.163 -6.384 1.00 0.00 76 PHE A N 12
ATOM 19003 C CA . PHE A 1 76 ? -3.342 -1.937 -5.899 1.00 0.00 76 PHE A CA 12
ATOM 19004 C C . PHE A 1 76 ? -2.330 -2.081 -7.031 1.00 0.00 76 PHE A C 12
ATOM 19005 O O . PHE A 1 76 ? -1.414 -1.270 -7.168 1.00 0.00 76 PHE A O 12
ATOM 19022 N N . GLY A 1 77 ? -2.506 -3.121 -7.839 1.00 0.00 77 GLY A N 12
ATOM 19023 C CA . GLY A 1 77 ? -1.608 -3.365 -8.952 1.00 0.00 77 GLY A CA 12
ATOM 19024 C C . GLY A 1 77 ? -1.602 -2.229 -9.955 1.00 0.00 77 GLY A C 12
ATOM 19025 O O . GLY A 1 77 ? -0.555 -1.882 -10.503 1.00 0.00 77 GLY A O 12
ATOM 19029 N N . GLN A 1 78 ? -2.776 -1.650 -10.199 1.00 0.00 78 GLN A N 12
ATOM 19030 C CA . GLN A 1 78 ? -2.907 -0.548 -11.146 1.00 0.00 78 GLN A CA 12
ATOM 19031 C C . GLN A 1 78 ? -1.951 0.588 -10.795 1.00 0.00 78 GLN A C 12
ATOM 19032 O O . GLN A 1 78 ? -1.276 1.137 -11.665 1.00 0.00 78 GLN A O 12
ATOM 19046 N N . PHE A 1 79 ? -1.901 0.933 -9.511 1.00 0.00 79 PHE A N 12
ATOM 19047 C CA . PHE A 1 79 ? -1.030 2.002 -9.039 1.00 0.00 79 PHE A CA 12
ATOM 19048 C C . PHE A 1 79 ? 0.439 1.617 -9.189 1.00 0.00 79 PHE A C 12
ATOM 19049 O O . PHE A 1 79 ? 1.259 2.420 -9.636 1.00 0.00 79 PHE A O 12
ATOM 19066 N N . LEU A 1 80 ? 0.766 0.386 -8.806 1.00 0.00 80 LEU A N 12
ATOM 19067 C CA . LEU A 1 80 ? 2.137 -0.107 -8.893 1.00 0.00 80 LEU A CA 12
ATOM 19068 C C . LEU A 1 80 ? 2.601 -0.210 -10.346 1.00 0.00 80 LEU A C 12
ATOM 19069 O O . LEU A 1 80 ? 1.900 -0.768 -11.191 1.00 0.00 80 LEU A O 12
ATOM 19085 N N . PRO A 1 81 ? 3.800 0.318 -10.651 1.00 0.00 81 PRO A N 12
ATOM 19086 C CA . PRO A 1 81 ? 4.367 0.274 -12.003 1.00 0.00 81 PRO A CA 12
ATOM 19087 C C . PRO A 1 81 ? 4.706 -1.152 -12.429 1.00 0.00 81 PRO A C 12
ATOM 19088 O O . PRO A 1 81 ? 5.063 -1.986 -11.597 1.00 0.00 81 PRO A O 12
ATOM 19099 N N . GLU A 1 82 ? 4.584 -1.427 -13.725 1.00 0.00 82 GLU A N 12
ATOM 19100 C CA . GLU A 1 82 ? 4.873 -2.755 -14.256 1.00 0.00 82 GLU A CA 12
ATOM 19101 C C . GLU A 1 82 ? 6.353 -3.109 -14.088 1.00 0.00 82 GLU A C 12
ATOM 19102 O O . GLU A 1 82 ? 7.015 -2.624 -13.169 1.00 0.00 82 GLU A O 12
ATOM 19114 N N . ALA A 1 83 ? 6.867 -3.954 -14.982 1.00 0.00 83 ALA A N 12
ATOM 19115 C CA . ALA A 1 83 ? 8.266 -4.371 -14.933 1.00 0.00 83 ALA A CA 12
ATOM 19116 C C . ALA A 1 83 ? 8.612 -5.280 -16.108 1.00 0.00 83 ALA A C 12
ATOM 19117 O O . ALA A 1 83 ? 9.268 -6.309 -15.938 1.00 0.00 83 ALA A O 12
ATOM 19124 N N . LYS A 1 84 ? 8.169 -4.896 -17.300 1.00 0.00 84 LYS A N 12
ATOM 19125 C CA . LYS A 1 84 ? 8.435 -5.678 -18.502 1.00 0.00 84 LYS A CA 12
ATOM 19126 C C . LYS A 1 84 ? 9.934 -5.766 -18.769 1.00 0.00 84 LYS A C 12
ATOM 19127 O O . LYS A 1 84 ? 10.660 -4.785 -18.606 1.00 0.00 84 LYS A O 12
ATOM 19146 N N . ARG A 1 85 ? 10.389 -6.946 -19.180 1.00 0.00 85 ARG A N 12
ATOM 19147 C CA . ARG A 1 85 ? 11.802 -7.164 -19.471 1.00 0.00 85 ARG A CA 12
ATOM 19148 C C . ARG A 1 85 ? 12.018 -8.489 -20.196 1.00 0.00 85 ARG A C 12
ATOM 19149 O O . ARG A 1 85 ? 11.044 -9.262 -20.317 1.00 0.00 85 ARG A O 12
ATOM 19171 N N . ASN B 2 1 ? 3.146 6.201 -6.837 1.00 0.00 1 ASN B N 12
ATOM 19172 C CA . ASN B 2 1 ? 1.752 6.257 -6.325 1.00 0.00 1 ASN B CA 12
ATOM 19173 C C . ASN B 2 1 ? 1.700 5.956 -4.831 1.00 0.00 1 ASN B C 12
ATOM 19174 O O . ASN B 2 1 ? 0.895 6.535 -4.102 1.00 0.00 1 ASN B O 12
ATOM 19187 N N . ILE B 2 2 ? 2.564 5.048 -4.383 1.00 0.00 2 ILE B N 12
ATOM 19188 C CA . ILE B 2 2 ? 2.623 4.665 -2.974 1.00 0.00 2 ILE B CA 12
ATOM 19189 C C . ILE B 2 2 ? 2.768 5.892 -2.075 1.00 0.00 2 ILE B C 12
ATOM 19190 O O . ILE B 2 2 ? 2.388 5.861 -0.906 1.00 0.00 2 ILE B O 12
ATOM 19206 N N . GLN B 2 3 ? 3.310 6.973 -2.630 1.00 0.00 3 GLN B N 12
ATOM 19207 C CA . GLN B 2 3 ? 3.487 8.208 -1.875 1.00 0.00 3 GLN B CA 12
ATOM 19208 C C . GLN B 2 3 ? 2.158 8.668 -1.285 1.00 0.00 3 GLN B C 12
ATOM 19209 O O . GLN B 2 3 ? 2.024 8.809 -0.069 1.00 0.00 3 GLN B O 12
ATOM 19223 N N . MET B 2 4 ? 1.176 8.885 -2.151 1.00 0.00 4 MET B N 12
ATOM 19224 C CA . MET B 2 4 ? -0.146 9.312 -1.715 1.00 0.00 4 MET B CA 12
ATOM 19225 C C . MET B 2 4 ? -0.947 8.119 -1.201 1.00 0.00 4 MET B C 12
ATOM 19226 O O . MET B 2 4 ? -1.821 8.264 -0.349 1.00 0.00 4 MET B O 12
ATOM 19240 N N . LEU B 2 5 ? -0.632 6.938 -1.730 1.00 0.00 5 LEU B N 12
ATOM 19241 C CA . LEU B 2 5 ? -1.306 5.706 -1.334 1.00 0.00 5 LEU B CA 12
ATOM 19242 C C . LEU B 2 5 ? -1.132 5.479 0.166 1.00 0.00 5 LEU B C 12
ATOM 19243 O O . LEU B 2 5 ? -2.088 5.170 0.878 1.00 0.00 5 LEU B O 12
ATOM 19259 N N . LEU B 2 6 ? 0.099 5.653 0.634 1.00 0.00 6 LEU B N 12
ATOM 19260 C CA . LEU B 2 6 ? 0.430 5.490 2.045 1.00 0.00 6 LEU B CA 12
ATOM 19261 C C . LEU B 2 6 ? -0.014 6.715 2.838 1.00 0.00 6 LEU B C 12
ATOM 19262 O O . LEU B 2 6 ? -0.598 6.595 3.916 1.00 0.00 6 LEU B O 12
ATOM 19278 N N . GLU B 2 7 ? 0.266 7.891 2.287 1.00 0.00 7 GLU B N 12
ATOM 19279 C CA . GLU B 2 7 ? -0.102 9.152 2.922 1.00 0.00 7 GLU B CA 12
ATOM 19280 C C . GLU B 2 7 ? -1.604 9.203 3.187 1.00 0.00 7 GLU B C 12
ATOM 19281 O O . GLU B 2 7 ? -2.054 9.793 4.170 1.00 0.00 7 GLU B O 12
ATOM 19293 N N . ALA B 2 8 ? -2.370 8.580 2.300 1.00 0.00 8 ALA B N 12
ATOM 19294 C CA . ALA B 2 8 ? -3.823 8.544 2.422 1.00 0.00 8 ALA B CA 12
ATOM 19295 C C . ALA B 2 8 ? -4.254 7.927 3.749 1.00 0.00 8 ALA B C 12
ATOM 19296 O O . ALA B 2 8 ? -5.181 8.413 4.397 1.00 0.00 8 ALA B O 12
ATOM 19303 N N . ALA B 2 9 ? -3.579 6.852 4.141 1.00 0.00 9 ALA B N 12
ATOM 19304 C CA . ALA B 2 9 ? -3.891 6.158 5.386 1.00 0.00 9 ALA B CA 12
ATOM 19305 C C . ALA B 2 9 ? -3.817 7.100 6.583 1.00 0.00 9 ALA B C 12
ATOM 19306 O O . ALA B 2 9 ? -4.721 7.126 7.418 1.00 0.00 9 ALA B O 12
ATOM 19313 N N . ASP B 2 10 ? -2.737 7.869 6.659 1.00 0.00 10 ASP B N 12
ATOM 19314 C CA . ASP B 2 10 ? -2.541 8.813 7.754 1.00 0.00 10 ASP B CA 12
ATOM 19315 C C . ASP B 2 10 ? -3.670 9.840 7.793 1.00 0.00 10 ASP B C 12
ATOM 19316 O O . ASP B 2 10 ? -4.130 10.235 8.864 1.00 0.00 10 ASP B O 12
ATOM 19325 N N . TYR B 2 11 ? -4.102 10.272 6.613 1.00 0.00 11 TYR B N 12
ATOM 19326 C CA . TYR B 2 11 ? -5.168 11.261 6.495 1.00 0.00 11 TYR B CA 12
ATOM 19327 C C . TYR B 2 11 ? -6.466 10.778 7.141 1.00 0.00 11 TYR B C 12
ATOM 19328 O O . TYR B 2 11 ? -7.036 11.461 7.991 1.00 0.00 11 TYR B O 12
ATOM 19346 N N . LEU B 2 12 ? -6.933 9.606 6.720 1.00 0.00 12 LEU B N 12
ATOM 19347 C CA . LEU B 2 12 ? -8.173 9.042 7.243 1.00 0.00 12 LEU B CA 12
ATOM 19348 C C . LEU B 2 12 ? -8.097 8.797 8.749 1.00 0.00 12 LEU B C 12
ATOM 19349 O O . LEU B 2 12 ? -8.999 9.184 9.491 1.00 0.00 12 LEU B O 12
ATOM 19365 N N . GLU B 2 13 ? -7.024 8.152 9.198 1.00 0.00 13 GLU B N 12
ATOM 19366 C CA . GLU B 2 13 ? -6.855 7.865 10.619 1.00 0.00 13 GLU B CA 12
ATOM 19367 C C . GLU B 2 13 ? -6.699 9.154 11.420 1.00 0.00 13 GLU B C 12
ATOM 19368 O O . GLU B 2 13 ? -7.208 9.206 12.560 1.00 0.00 13 GLU B O 12
ATOM 19381 N N . GLU A 1 1 ? -13.192 19.157 -0.538 1.00 0.00 1 GLU A N 13
ATOM 19382 C CA . GLU A 1 1 ? -13.779 19.929 -1.664 1.00 0.00 1 GLU A CA 13
ATOM 19383 C C . GLU A 1 1 ? -12.688 20.525 -2.549 1.00 0.00 1 GLU A C 13
ATOM 19384 O O . GLU A 1 1 ? -12.818 21.647 -3.041 1.00 0.00 1 GLU A O 13
ATOM 19398 N N . SER A 1 2 ? -11.618 19.761 -2.747 1.00 0.00 2 SER A N 13
ATOM 19399 C CA . SER A 1 2 ? -10.496 20.197 -3.574 1.00 0.00 2 SER A CA 13
ATOM 19400 C C . SER A 1 2 ? -9.448 19.091 -3.674 1.00 0.00 2 SER A C 13
ATOM 19401 O O . SER A 1 2 ? -9.788 17.908 -3.661 1.00 0.00 2 SER A O 13
ATOM 19409 N N . ASP A 1 3 ? -8.174 19.479 -3.764 1.00 0.00 3 ASP A N 13
ATOM 19410 C CA . ASP A 1 3 ? -7.078 18.515 -3.857 1.00 0.00 3 ASP A CA 13
ATOM 19411 C C . ASP A 1 3 ? -7.171 17.684 -5.135 1.00 0.00 3 ASP A C 13
ATOM 19412 O O . ASP A 1 3 ? -8.264 17.411 -5.634 1.00 0.00 3 ASP A O 13
ATOM 19421 N N . SER A 1 4 ? -6.015 17.286 -5.658 1.00 0.00 4 SER A N 13
ATOM 19422 C CA . SER A 1 4 ? -5.945 16.493 -6.867 1.00 0.00 4 SER A CA 13
ATOM 19423 C C . SER A 1 4 ? -6.850 15.277 -6.777 1.00 0.00 4 SER A C 13
ATOM 19424 O O . SER A 1 4 ? -6.998 14.669 -5.716 1.00 0.00 4 SER A O 13
ATOM 19432 N N . VAL A 1 5 ? -7.441 14.926 -7.905 1.00 0.00 5 VAL A N 13
ATOM 19433 C CA . VAL A 1 5 ? -8.326 13.776 -7.979 1.00 0.00 5 VAL A CA 13
ATOM 19434 C C . VAL A 1 5 ? -7.589 12.512 -7.560 1.00 0.00 5 VAL A C 13
ATOM 19435 O O . VAL A 1 5 ? -8.141 11.667 -6.863 1.00 0.00 5 VAL A O 13
ATOM 19448 N N . GLU A 1 6 ? -6.340 12.399 -7.999 1.00 0.00 6 GLU A N 13
ATOM 19449 C CA . GLU A 1 6 ? -5.506 11.243 -7.684 1.00 0.00 6 GLU A CA 13
ATOM 19450 C C . GLU A 1 6 ? -5.347 11.059 -6.176 1.00 0.00 6 GLU A C 13
ATOM 19451 O O . GLU A 1 6 ? -5.342 9.933 -5.680 1.00 0.00 6 GLU A O 13
ATOM 19463 N N . PHE A 1 7 ? -5.207 12.166 -5.450 1.00 0.00 7 PHE A N 13
ATOM 19464 C CA . PHE A 1 7 ? -5.041 12.109 -3.998 1.00 0.00 7 PHE A CA 13
ATOM 19465 C C . PHE A 1 7 ? -6.243 11.436 -3.344 1.00 0.00 7 PHE A C 13
ATOM 19466 O O . PHE A 1 7 ? -6.100 10.428 -2.649 1.00 0.00 7 PHE A O 13
ATOM 19483 N N . ASN A 1 8 ? -7.430 11.978 -3.596 1.00 0.00 8 ASN A N 13
ATOM 19484 C CA . ASN A 1 8 ? -8.653 11.414 -3.061 1.00 0.00 8 ASN A CA 13
ATOM 19485 C C . ASN A 1 8 ? -8.871 10.036 -3.662 1.00 0.00 8 ASN A C 13
ATOM 19486 O O . ASN A 1 8 ? -9.428 9.138 -3.030 1.00 0.00 8 ASN A O 13
ATOM 19497 N N . ASN A 1 9 ? -8.401 9.890 -4.894 1.00 0.00 9 ASN A N 13
ATOM 19498 C CA . ASN A 1 9 ? -8.497 8.639 -5.628 1.00 0.00 9 ASN A CA 13
ATOM 19499 C C . ASN A 1 9 ? -7.832 7.524 -4.830 1.00 0.00 9 ASN A C 13
ATOM 19500 O O . ASN A 1 9 ? -8.365 6.420 -4.713 1.00 0.00 9 ASN A O 13
ATOM 19511 N N . ALA A 1 10 ? -6.669 7.838 -4.266 1.00 0.00 10 ALA A N 13
ATOM 19512 C CA . ALA A 1 10 ? -5.921 6.887 -3.455 1.00 0.00 10 ALA A CA 13
ATOM 19513 C C . ALA A 1 10 ? -6.650 6.624 -2.142 1.00 0.00 10 ALA A C 13
ATOM 19514 O O . ALA A 1 10 ? -6.703 5.487 -1.662 1.00 0.00 10 ALA A O 13
ATOM 19521 N N . ILE A 1 11 ? -7.213 7.687 -1.569 1.00 0.00 11 ILE A N 13
ATOM 19522 C CA . ILE A 1 11 ? -7.946 7.578 -0.314 1.00 0.00 11 ILE A CA 13
ATOM 19523 C C . ILE A 1 11 ? -9.025 6.513 -0.421 1.00 0.00 11 ILE A C 13
ATOM 19524 O O . ILE A 1 11 ? -9.220 5.722 0.496 1.00 0.00 11 ILE A O 13
ATOM 19540 N N . SER A 1 12 ? -9.724 6.507 -1.548 1.00 0.00 12 SER A N 13
ATOM 19541 C CA . SER A 1 12 ? -10.790 5.544 -1.782 1.00 0.00 12 SER A CA 13
ATOM 19542 C C . SER A 1 12 ? -10.277 4.119 -1.622 1.00 0.00 12 SER A C 13
ATOM 19543 O O . SER A 1 12 ? -10.977 3.255 -1.100 1.00 0.00 12 SER A O 13
ATOM 19551 N N . TYR A 1 13 ? -9.049 3.878 -2.073 1.00 0.00 13 TYR A N 13
ATOM 19552 C CA . TYR A 1 13 ? -8.451 2.555 -1.972 1.00 0.00 13 TYR A CA 13
ATOM 19553 C C . TYR A 1 13 ? -8.247 2.162 -0.514 1.00 0.00 13 TYR A C 13
ATOM 19554 O O . TYR A 1 13 ? -8.762 1.144 -0.058 1.00 0.00 13 TYR A O 13
ATOM 19572 N N . VAL A 1 14 ? -7.490 2.981 0.209 1.00 0.00 14 VAL A N 13
ATOM 19573 C CA . VAL A 1 14 ? -7.211 2.723 1.622 1.00 0.00 14 VAL A CA 13
ATOM 19574 C C . VAL A 1 14 ? -8.497 2.651 2.439 1.00 0.00 14 VAL A C 13
ATOM 19575 O O . VAL A 1 14 ? -8.669 1.767 3.278 1.00 0.00 14 VAL A O 13
ATOM 19588 N N . ASN A 1 15 ? -9.388 3.602 2.191 1.00 0.00 15 ASN A N 13
ATOM 19589 C CA . ASN A 1 15 ? -10.661 3.684 2.898 1.00 0.00 15 ASN A CA 13
ATOM 19590 C C . ASN A 1 15 ? -11.498 2.438 2.661 1.00 0.00 15 ASN A C 13
ATOM 19591 O O . ASN A 1 15 ? -11.928 1.775 3.604 1.00 0.00 15 ASN A O 13
ATOM 19602 N N . LYS A 1 16 ? -11.718 2.129 1.391 1.00 0.00 16 LYS A N 13
ATOM 19603 C CA . LYS A 1 16 ? -12.501 0.956 1.010 1.00 0.00 16 LYS A CA 13
ATOM 19604 C C . LYS A 1 16 ? -11.939 -0.292 1.680 1.00 0.00 16 LYS A C 13
ATOM 19605 O O . LYS A 1 16 ? -12.684 -1.173 2.101 1.00 0.00 16 LYS A O 13
ATOM 19624 N N . ILE A 1 17 ? -10.618 -0.350 1.784 1.00 0.00 17 ILE A N 13
ATOM 19625 C CA . ILE A 1 17 ? -9.953 -1.478 2.420 1.00 0.00 17 ILE A CA 13
ATOM 19626 C C . ILE A 1 17 ? -10.319 -1.533 3.898 1.00 0.00 17 ILE A C 13
ATOM 19627 O O . ILE A 1 17 ? -10.497 -2.610 4.468 1.00 0.00 17 ILE A O 13
ATOM 19643 N N . LYS A 1 18 ? -10.436 -0.356 4.506 1.00 0.00 18 LYS A N 13
ATOM 19644 C CA . LYS A 1 18 ? -10.789 -0.249 5.914 1.00 0.00 18 LYS A CA 13
ATOM 19645 C C . LYS A 1 18 ? -12.209 -0.761 6.148 1.00 0.00 18 LYS A C 13
ATOM 19646 O O . LYS A 1 18 ? -12.454 -1.550 7.060 1.00 0.00 18 LYS A O 13
ATOM 19665 N N . THR A 1 19 ? -13.140 -0.308 5.309 1.00 0.00 19 THR A N 13
ATOM 19666 C CA . THR A 1 19 ? -14.536 -0.720 5.413 1.00 0.00 19 THR A CA 13
ATOM 19667 C C . THR A 1 19 ? -14.703 -2.173 4.988 1.00 0.00 19 THR A C 13
ATOM 19668 O O . THR A 1 19 ? -15.620 -2.863 5.434 1.00 0.00 19 THR A O 13
ATOM 19679 N N . ARG A 1 20 ? -13.809 -2.633 4.122 1.00 0.00 20 ARG A N 13
ATOM 19680 C CA . ARG A 1 20 ? -13.855 -4.006 3.644 1.00 0.00 20 ARG A CA 13
ATOM 19681 C C . ARG A 1 20 ? -13.604 -4.975 4.793 1.00 0.00 20 ARG A C 13
ATOM 19682 O O . ARG A 1 20 ? -14.433 -5.835 5.090 1.00 0.00 20 ARG A O 13
ATOM 19703 N N . PHE A 1 21 ? -12.454 -4.820 5.434 1.00 0.00 21 PHE A N 13
ATOM 19704 C CA . PHE A 1 21 ? -12.078 -5.669 6.554 1.00 0.00 21 PHE A CA 13
ATOM 19705 C C . PHE A 1 21 ? -12.451 -5.027 7.892 1.00 0.00 21 PHE A C 13
ATOM 19706 O O . PHE A 1 21 ? -11.641 -5.006 8.819 1.00 0.00 21 PHE A O 13
ATOM 19723 N N . LEU A 1 22 ? -13.673 -4.507 7.996 1.00 0.00 22 LEU A N 13
ATOM 19724 C CA . LEU A 1 22 ? -14.123 -3.879 9.236 1.00 0.00 22 LEU A CA 13
ATOM 19725 C C . LEU A 1 22 ? -13.982 -4.841 10.413 1.00 0.00 22 LEU A C 13
ATOM 19726 O O . LEU A 1 22 ? -13.563 -4.448 11.502 1.00 0.00 22 LEU A O 13
ATOM 19742 N N . ASP A 1 23 ? -14.320 -6.107 10.181 1.00 0.00 23 ASP A N 13
ATOM 19743 C CA . ASP A 1 23 ? -14.217 -7.130 11.210 1.00 0.00 23 ASP A CA 13
ATOM 19744 C C . ASP A 1 23 ? -12.779 -7.613 11.327 1.00 0.00 23 ASP A C 13
ATOM 19745 O O . ASP A 1 23 ? -12.388 -8.208 12.331 1.00 0.00 23 ASP A O 13
ATOM 19754 N N . HIS A 1 24 ? -12.003 -7.359 10.277 1.00 0.00 24 HIS A N 13
ATOM 19755 C CA . HIS A 1 24 ? -10.607 -7.764 10.227 1.00 0.00 24 HIS A CA 13
ATOM 19756 C C . HIS A 1 24 ? -9.671 -6.552 10.303 1.00 0.00 24 HIS A C 13
ATOM 19757 O O . HIS A 1 24 ? -9.075 -6.158 9.301 1.00 0.00 24 HIS A O 13
ATOM 19772 N N . PRO A 1 25 ? -9.529 -5.940 11.493 1.00 0.00 25 PRO A N 13
ATOM 19773 C CA . PRO A 1 25 ? -8.659 -4.770 11.683 1.00 0.00 25 PRO A CA 13
ATOM 19774 C C . PRO A 1 25 ? -7.188 -5.088 11.433 1.00 0.00 25 PRO A C 13
ATOM 19775 O O . PRO A 1 25 ? -6.442 -4.252 10.922 1.00 0.00 25 PRO A O 13
ATOM 19786 N N . GLU A 1 26 ? -6.777 -6.297 11.805 1.00 0.00 26 GLU A N 13
ATOM 19787 C CA . GLU A 1 26 ? -5.393 -6.733 11.631 1.00 0.00 26 GLU A CA 13
ATOM 19788 C C . GLU A 1 26 ? -4.919 -6.527 10.194 1.00 0.00 26 GLU A C 13
ATOM 19789 O O . GLU A 1 26 ? -3.760 -6.188 9.955 1.00 0.00 26 GLU A O 13
ATOM 19801 N N . ILE A 1 27 ? -5.821 -6.740 9.241 1.00 0.00 27 ILE A N 13
ATOM 19802 C CA . ILE A 1 27 ? -5.493 -6.583 7.827 1.00 0.00 27 ILE A CA 13
ATOM 19803 C C . ILE A 1 27 ? -5.148 -5.133 7.512 1.00 0.00 27 ILE A C 13
ATOM 19804 O O . ILE A 1 27 ? -4.144 -4.845 6.860 1.00 0.00 27 ILE A O 13
ATOM 19820 N N . TYR A 1 28 ? -6.005 -4.228 7.976 1.00 0.00 28 TYR A N 13
ATOM 19821 C CA . TYR A 1 28 ? -5.827 -2.797 7.752 1.00 0.00 28 TYR A CA 13
ATOM 19822 C C . TYR A 1 28 ? -4.478 -2.322 8.280 1.00 0.00 28 TYR A C 13
ATOM 19823 O O . TYR A 1 28 ? -3.718 -1.668 7.567 1.00 0.00 28 TYR A O 13
ATOM 19841 N N . ARG A 1 29 ? -4.190 -2.655 9.533 1.00 0.00 29 ARG A N 13
ATOM 19842 C CA . ARG A 1 29 ? -2.938 -2.267 10.168 1.00 0.00 29 ARG A CA 13
ATOM 19843 C C . ARG A 1 29 ? -1.734 -2.764 9.378 1.00 0.00 29 ARG A C 1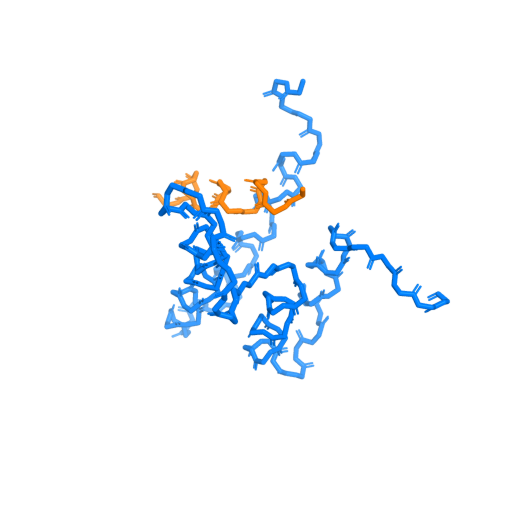3
ATOM 19844 O O . ARG A 1 29 ? -0.846 -1.987 9.024 1.00 0.00 29 ARG A O 13
ATOM 19865 N N . SER A 1 30 ? -1.707 -4.066 9.120 1.00 0.00 30 SER A N 13
ATOM 19866 C CA . SER A 1 30 ? -0.608 -4.685 8.385 1.00 0.00 30 SER A CA 13
ATOM 19867 C C . SER A 1 30 ? -0.351 -3.978 7.056 1.00 0.00 30 SER A C 13
ATOM 19868 O O . SER A 1 30 ? 0.788 -3.636 6.742 1.00 0.00 30 SER A O 13
ATOM 19876 N N . PHE A 1 31 ? -1.410 -3.763 6.278 1.00 0.00 31 PHE A N 13
ATOM 19877 C CA . PHE A 1 31 ? -1.288 -3.096 4.981 1.00 0.00 31 PHE A CA 13
ATOM 19878 C C . PHE A 1 31 ? -0.573 -1.754 5.122 1.00 0.00 31 PHE A C 13
ATOM 19879 O O . PHE A 1 31 ? 0.375 -1.459 4.387 1.00 0.00 31 PHE A O 13
ATOM 19896 N N . LEU A 1 32 ? -1.032 -0.947 6.070 1.00 0.00 32 LEU A N 13
ATOM 19897 C CA . LEU A 1 32 ? -0.439 0.360 6.310 1.00 0.00 32 LEU A CA 13
ATOM 19898 C C . LEU A 1 32 ? 1.041 0.213 6.635 1.00 0.00 32 LEU A C 13
ATOM 19899 O O . LEU A 1 32 ? 1.870 0.999 6.175 1.00 0.00 32 LEU A O 13
ATOM 19915 N N . GLU A 1 33 ? 1.366 -0.814 7.413 1.00 0.00 33 GLU A N 13
ATOM 19916 C CA . GLU A 1 33 ? 2.747 -1.088 7.783 1.00 0.00 33 GLU A CA 13
ATOM 19917 C C . GLU A 1 33 ? 3.549 -1.498 6.555 1.00 0.00 33 GLU A C 13
ATOM 19918 O O . GLU A 1 33 ? 4.750 -1.257 6.485 1.00 0.00 33 GLU A O 13
ATOM 19930 N N . ILE A 1 34 ? 2.874 -2.115 5.587 1.00 0.00 34 ILE A N 13
ATOM 19931 C CA . ILE A 1 34 ? 3.528 -2.547 4.356 1.00 0.00 34 ILE A CA 13
ATOM 19932 C C . ILE A 1 34 ? 4.095 -1.353 3.605 1.00 0.00 34 ILE A C 13
ATOM 19933 O O . ILE A 1 34 ? 5.302 -1.267 3.372 1.00 0.00 34 ILE A O 13
ATOM 19949 N N . LEU A 1 35 ? 3.216 -0.424 3.243 1.00 0.00 35 LEU A N 13
ATOM 19950 C CA . LEU A 1 35 ? 3.632 0.778 2.534 1.00 0.00 35 LEU A CA 13
ATOM 19951 C C . LEU A 1 35 ? 4.622 1.555 3.396 1.00 0.00 35 LEU A C 13
ATOM 19952 O O . LEU A 1 35 ? 5.614 2.100 2.903 1.00 0.00 35 LEU A O 13
ATOM 19968 N N . HIS A 1 36 ? 4.348 1.572 4.699 1.00 0.00 36 HIS A N 13
ATOM 19969 C CA . HIS A 1 36 ? 5.207 2.246 5.661 1.00 0.00 36 HIS A CA 13
ATOM 19970 C C . HIS A 1 36 ? 6.609 1.648 5.626 1.00 0.00 36 HIS A C 13
ATOM 19971 O O . HIS A 1 36 ? 7.604 2.370 5.646 1.00 0.00 36 HIS A O 13
ATOM 19986 N N . THR A 1 37 ? 6.671 0.320 5.556 1.00 0.00 37 THR A N 13
ATOM 19987 C CA . THR A 1 37 ? 7.942 -0.394 5.500 1.00 0.00 37 THR A CA 13
ATOM 19988 C C . THR A 1 37 ? 8.729 0.022 4.267 1.00 0.00 37 THR A C 13
ATOM 19989 O O . THR A 1 37 ? 9.948 0.180 4.317 1.00 0.00 37 THR A O 13
ATOM 20000 N N . TYR A 1 38 ? 8.013 0.205 3.164 1.00 0.00 38 TYR A N 13
ATOM 20001 C CA . TYR A 1 38 ? 8.627 0.613 1.912 1.00 0.00 38 TYR A CA 13
ATOM 20002 C C . TYR A 1 38 ? 9.425 1.894 2.098 1.00 0.00 38 TYR A C 13
ATOM 20003 O O . TYR A 1 38 ? 10.627 1.933 1.845 1.00 0.00 38 TYR A O 13
ATOM 20021 N N . GLN A 1 39 ? 8.737 2.940 2.538 1.00 0.00 39 GLN A N 13
ATOM 20022 C CA . GLN A 1 39 ? 9.371 4.237 2.755 1.00 0.00 39 GLN A CA 13
ATOM 20023 C C . GLN A 1 39 ? 10.569 4.139 3.697 1.00 0.00 39 GLN A C 13
ATOM 20024 O O . GLN A 1 39 ? 11.575 4.815 3.494 1.00 0.00 39 GLN A O 13
ATOM 20038 N N . LYS A 1 40 ? 10.453 3.304 4.730 1.00 0.00 40 LYS A N 13
ATOM 20039 C CA . LYS A 1 40 ? 11.533 3.134 5.704 1.00 0.00 40 LYS A CA 13
ATOM 20040 C C . LYS A 1 40 ? 12.877 2.938 5.006 1.00 0.00 40 LYS A C 13
ATOM 20041 O O . LYS A 1 40 ? 13.888 3.509 5.414 1.00 0.00 40 LYS A O 13
ATOM 20060 N N . GLU A 1 41 ? 12.878 2.127 3.955 1.00 0.00 41 GLU A N 13
ATOM 20061 C CA . GLU A 1 41 ? 14.095 1.855 3.200 1.00 0.00 41 GLU A CA 13
ATOM 20062 C C . GLU A 1 41 ? 14.529 3.079 2.397 1.00 0.00 41 GLU A C 13
ATOM 20063 O O . GLU A 1 41 ? 15.706 3.440 2.383 1.00 0.00 41 GLU A O 13
ATOM 20075 N N . GLN A 1 42 ? 13.571 3.707 1.720 1.00 0.00 42 GLN A N 13
ATOM 20076 C CA . GLN A 1 42 ? 13.842 4.877 0.903 1.00 0.00 42 GLN A CA 13
ATOM 20077 C C . GLN A 1 42 ? 14.005 6.144 1.740 1.00 0.00 42 GLN A C 13
ATOM 20078 O O . GLN A 1 42 ? 13.908 7.254 1.217 1.00 0.00 42 GLN A O 13
ATOM 20092 N N . LEU A 1 43 ? 14.263 5.982 3.033 1.00 0.00 43 LEU A N 13
ATOM 20093 C CA . LEU A 1 43 ? 14.450 7.131 3.917 1.00 0.00 43 LEU A CA 13
ATOM 20094 C C . LEU A 1 43 ? 15.840 7.740 3.744 1.00 0.00 43 LEU A C 13
ATOM 20095 O O . LEU A 1 43 ? 16.401 8.308 4.681 1.00 0.00 43 LEU A O 13
ATOM 20111 N N . HIS A 1 44 ? 16.382 7.624 2.535 1.00 0.00 44 HIS A N 13
ATOM 20112 C CA . HIS A 1 44 ? 17.699 8.161 2.218 1.00 0.00 44 HIS A CA 13
ATOM 20113 C C . HIS A 1 44 ? 17.615 9.034 0.966 1.00 0.00 44 HIS A C 13
ATOM 20114 O O . HIS A 1 44 ? 16.769 9.925 0.881 1.00 0.00 44 HIS A O 13
ATOM 20129 N N . THR A 1 45 ? 18.481 8.766 -0.009 1.00 0.00 45 THR A N 13
ATOM 20130 C CA . THR A 1 45 ? 18.486 9.518 -1.256 1.00 0.00 45 THR A CA 13
ATOM 20131 C C . THR A 1 45 ? 18.856 8.608 -2.420 1.00 0.00 45 THR A C 13
ATOM 20132 O O . THR A 1 45 ? 19.586 9.004 -3.328 1.00 0.00 45 THR A O 13
ATOM 20143 N N . LYS A 1 46 ? 18.341 7.382 -2.377 1.00 0.00 46 LYS A N 13
ATOM 20144 C CA . LYS A 1 46 ? 18.604 6.387 -3.412 1.00 0.00 46 LYS A CA 13
ATOM 20145 C C . LYS A 1 46 ? 17.448 5.399 -3.513 1.00 0.00 46 LYS A C 13
ATOM 20146 O O . LYS A 1 46 ? 16.821 5.058 -2.510 1.00 0.00 46 LYS A O 13
ATOM 20165 N N . GLY A 1 47 ? 17.174 4.938 -4.729 1.00 0.00 47 GLY A N 13
ATOM 20166 C CA . GLY A 1 47 ? 16.097 3.988 -4.938 1.00 0.00 47 GLY A CA 13
ATOM 20167 C C . GLY A 1 47 ? 16.371 3.058 -6.100 1.00 0.00 47 GLY A C 13
ATOM 20168 O O . GLY A 1 47 ? 15.453 2.646 -6.809 1.00 0.00 47 GLY A O 13
ATOM 20172 N N . ARG A 1 48 ? 17.642 2.721 -6.288 1.00 0.00 48 ARG A N 13
ATOM 20173 C CA . ARG A 1 48 ? 18.052 1.826 -7.361 1.00 0.00 48 ARG A CA 13
ATOM 20174 C C . ARG A 1 48 ? 17.819 0.371 -6.967 1.00 0.00 48 ARG A C 13
ATOM 20175 O O . ARG A 1 48 ? 17.932 0.012 -5.795 1.00 0.00 48 ARG A O 13
ATOM 20196 N N . PRO A 1 49 ? 17.494 -0.490 -7.945 1.00 0.00 49 PRO A N 13
ATOM 20197 C CA . PRO A 1 49 ? 17.249 -1.915 -7.696 1.00 0.00 49 PRO A CA 13
ATOM 20198 C C . PRO A 1 49 ? 18.439 -2.582 -7.018 1.00 0.00 49 PRO A C 13
ATOM 20199 O O . PRO A 1 49 ? 19.583 -2.412 -7.442 1.00 0.00 49 PRO A O 13
ATOM 20210 N N . PHE A 1 50 ? 18.163 -3.338 -5.960 1.00 0.00 50 PHE A N 13
ATOM 20211 C CA . PHE A 1 50 ? 19.212 -4.026 -5.216 1.00 0.00 50 PHE A CA 13
ATOM 20212 C C . PHE A 1 50 ? 18.599 -4.958 -4.178 1.00 0.00 50 PHE A C 13
ATOM 20213 O O . PHE A 1 50 ? 17.401 -5.239 -4.211 1.00 0.00 50 PHE A O 13
ATOM 20230 N N . ARG A 1 51 ? 19.427 -5.433 -3.259 1.00 0.00 51 ARG A N 13
ATOM 20231 C CA . ARG A 1 51 ? 18.973 -6.335 -2.205 1.00 0.00 51 ARG A CA 13
ATOM 20232 C C . ARG A 1 51 ? 18.107 -5.593 -1.188 1.00 0.00 51 ARG A C 13
ATOM 20233 O O . ARG A 1 51 ? 17.777 -6.122 -0.126 1.00 0.00 51 ARG A O 13
ATOM 20254 N N . GLY A 1 52 ? 17.738 -4.367 -1.530 1.00 0.00 52 GLY A N 13
ATOM 20255 C CA . GLY A 1 52 ? 16.910 -3.561 -0.658 1.00 0.00 52 GLY A CA 13
ATOM 20256 C C . GLY A 1 52 ? 15.465 -3.996 -0.663 1.00 0.00 52 GLY A C 13
ATOM 20257 O O . GLY A 1 52 ? 15.153 -5.161 -0.417 1.00 0.00 52 GLY A O 13
ATOM 20261 N N . MET A 1 53 ? 14.584 -3.045 -0.928 1.00 0.00 53 MET A N 13
ATOM 20262 C CA . MET A 1 53 ? 13.157 -3.305 -0.948 1.00 0.00 53 MET A CA 13
ATOM 20263 C C . MET A 1 53 ? 12.423 -2.272 -1.796 1.00 0.00 53 MET A C 13
ATOM 20264 O O . MET A 1 53 ? 12.846 -1.119 -1.890 1.00 0.00 53 MET A O 13
ATOM 20278 N N . SER A 1 54 ? 11.321 -2.690 -2.413 1.00 0.00 54 SER A N 13
ATOM 20279 C CA . SER A 1 54 ? 10.534 -1.795 -3.252 1.00 0.00 54 SER A CA 13
ATOM 20280 C C . SER A 1 54 ? 9.150 -2.379 -3.541 1.00 0.00 54 SER A C 13
ATOM 20281 O O . SER A 1 54 ? 8.532 -2.992 -2.671 1.00 0.00 54 SER A O 13
ATOM 20289 N N . GLU A 1 55 ? 8.667 -2.174 -4.764 1.00 0.00 55 GLU A N 13
ATOM 20290 C CA . GLU A 1 55 ? 7.355 -2.667 -5.171 1.00 0.00 55 GLU A CA 13
ATOM 20291 C C . GLU A 1 55 ? 7.274 -4.189 -5.106 1.00 0.00 55 GLU A C 13
ATOM 20292 O O . GLU A 1 55 ? 6.203 -4.750 -4.875 1.00 0.00 55 GLU A O 13
ATOM 20304 N N . GLU A 1 56 ? 8.404 -4.854 -5.331 1.00 0.00 56 GLU A N 13
ATOM 20305 C CA . GLU A 1 56 ? 8.448 -6.313 -5.315 1.00 0.00 56 GLU A CA 13
ATOM 20306 C C . GLU A 1 56 ? 7.903 -6.888 -4.007 1.00 0.00 56 GLU A C 13
ATOM 20307 O O . GLU A 1 56 ? 7.056 -7.783 -4.023 1.00 0.00 56 GLU A O 13
ATOM 20319 N N . GLU A 1 57 ? 8.391 -6.381 -2.877 1.00 0.00 57 GLU A N 13
ATOM 20320 C CA . GLU A 1 57 ? 7.944 -6.863 -1.573 1.00 0.00 57 GLU A CA 13
ATOM 20321 C C . GLU A 1 57 ? 6.533 -6.384 -1.258 1.00 0.00 57 GLU A C 13
ATOM 20322 O O . GLU A 1 57 ? 5.678 -7.172 -0.860 1.00 0.00 57 GLU A O 13
ATOM 20334 N N . VAL A 1 58 ? 6.305 -5.086 -1.427 1.00 0.00 58 VAL A N 13
ATOM 20335 C CA . VAL A 1 58 ? 5.003 -4.491 -1.143 1.00 0.00 58 VAL A CA 13
ATOM 20336 C C . VAL A 1 58 ? 3.883 -5.232 -1.866 1.00 0.00 58 VAL A C 13
ATOM 20337 O O . VAL A 1 58 ? 2.813 -5.458 -1.300 1.00 0.00 58 VAL A O 13
ATOM 20350 N N . PHE A 1 59 ? 4.135 -5.614 -3.110 1.00 0.00 59 PHE A N 13
ATOM 20351 C CA . PHE A 1 59 ? 3.147 -6.338 -3.900 1.00 0.00 59 PHE A CA 13
ATOM 20352 C C . PHE A 1 59 ? 2.784 -7.659 -3.225 1.00 0.00 59 PHE A C 13
ATOM 20353 O O . PHE A 1 59 ? 1.621 -8.057 -3.206 1.00 0.00 59 PHE A O 13
ATOM 20370 N N . THR A 1 60 ? 3.790 -8.332 -2.672 1.00 0.00 60 THR A N 13
ATOM 20371 C CA . THR A 1 60 ? 3.583 -9.609 -1.993 1.00 0.00 60 THR A CA 13
ATOM 20372 C C . THR A 1 60 ? 2.907 -9.417 -0.642 1.00 0.00 60 THR A C 13
ATOM 20373 O O . THR A 1 60 ? 1.988 -10.149 -0.287 1.00 0.00 60 THR A O 13
ATOM 20384 N N . GLU A 1 61 ? 3.383 -8.437 0.109 1.00 0.00 61 GLU A N 13
ATOM 20385 C CA . GLU A 1 61 ? 2.846 -8.142 1.427 1.00 0.00 61 GLU A CA 13
ATOM 20386 C C . GLU A 1 61 ? 1.352 -7.847 1.361 1.00 0.00 61 GLU A C 13
ATOM 20387 O O . GLU A 1 61 ? 0.568 -8.383 2.146 1.00 0.00 61 GLU A O 13
ATOM 20399 N N . VAL A 1 62 ? 0.964 -6.991 0.422 1.00 0.00 62 VAL A N 13
ATOM 20400 C CA . VAL A 1 62 ? -0.436 -6.624 0.254 1.00 0.00 62 VAL A CA 13
ATOM 20401 C C . VAL A 1 62 ? -1.242 -7.778 -0.335 1.00 0.00 62 VAL A C 13
ATOM 20402 O O . VAL A 1 62 ? -2.357 -8.053 0.107 1.00 0.00 62 VAL A O 13
ATOM 20415 N N . ALA A 1 63 ? -0.674 -8.447 -1.334 1.00 0.00 63 ALA A N 13
ATOM 20416 C CA . ALA A 1 63 ? -1.347 -9.569 -1.981 1.00 0.00 63 ALA A CA 13
ATOM 20417 C C . ALA A 1 63 ? -1.597 -10.703 -0.994 1.00 0.00 63 ALA A C 13
ATOM 20418 O O . ALA A 1 63 ? -2.684 -11.280 -0.959 1.00 0.00 63 ALA A O 13
ATOM 20425 N N . ASN A 1 64 ? -0.583 -11.019 -0.197 1.00 0.00 64 ASN A N 13
ATOM 20426 C CA . ASN A 1 64 ? -0.687 -12.084 0.791 1.00 0.00 64 ASN A CA 13
ATOM 20427 C C . ASN A 1 64 ? -1.735 -11.720 1.837 1.00 0.00 64 ASN A C 13
ATOM 20428 O O . ASN A 1 64 ? -2.533 -12.560 2.254 1.00 0.00 64 ASN A O 13
ATOM 20439 N N . LEU A 1 65 ? -1.734 -10.453 2.236 1.00 0.00 65 LEU A N 13
ATOM 20440 C CA . LEU A 1 65 ? -2.690 -9.951 3.214 1.00 0.00 65 LEU A CA 13
ATOM 20441 C C . LEU A 1 65 ? -4.113 -10.102 2.705 1.00 0.00 65 LEU A C 13
ATOM 20442 O O . LEU A 1 65 ? -4.943 -10.775 3.314 1.00 0.00 65 LEU A O 13
ATOM 20458 N N . PHE A 1 66 ? -4.380 -9.438 1.586 1.00 0.00 66 PHE A N 13
ATOM 20459 C CA . PHE A 1 66 ? -5.697 -9.448 0.959 1.00 0.00 66 PHE A CA 13
ATOM 20460 C C . PHE A 1 66 ? -5.996 -10.787 0.287 1.00 0.00 66 PHE A C 13
ATOM 20461 O O . PHE A 1 66 ? -6.601 -10.824 -0.784 1.00 0.00 66 PHE A O 13
ATOM 20478 N N . ARG A 1 67 ? -5.582 -11.884 0.915 1.00 0.00 67 ARG A N 13
ATOM 20479 C CA . ARG A 1 67 ? -5.826 -13.208 0.360 1.00 0.00 67 ARG A CA 13
ATOM 20480 C C . ARG A 1 67 ? -7.325 -13.448 0.215 1.00 0.00 67 ARG A C 13
ATOM 20481 O O . ARG A 1 67 ? -8.087 -13.262 1.163 1.00 0.00 67 ARG A O 13
ATOM 20502 N N . GLY A 1 68 ? -7.742 -13.847 -0.980 1.00 0.00 68 GLY A N 13
ATOM 20503 C CA . GLY A 1 68 ? -9.150 -14.084 -1.230 1.00 0.00 68 GLY A CA 13
ATOM 20504 C C . GLY A 1 68 ? -9.846 -12.842 -1.756 1.00 0.00 68 GLY A C 13
ATOM 20505 O O . GLY A 1 68 ? -10.636 -12.919 -2.697 1.00 0.00 68 GLY A O 13
ATOM 20509 N N . GLN A 1 69 ? -9.541 -11.693 -1.154 1.00 0.00 69 GLN A N 13
ATOM 20510 C CA . GLN A 1 69 ? -10.134 -10.427 -1.581 1.00 0.00 69 GLN A CA 13
ATOM 20511 C C . GLN A 1 69 ? -9.320 -9.813 -2.717 1.00 0.00 69 GLN A C 13
ATOM 20512 O O . GLN A 1 69 ? -8.953 -8.638 -2.670 1.00 0.00 69 GLN A O 13
ATOM 20526 N N . GLU A 1 70 ? -9.037 -10.622 -3.732 1.00 0.00 70 GLU A N 13
ATOM 20527 C CA . GLU A 1 70 ? -8.259 -10.174 -4.884 1.00 0.00 70 GLU A CA 13
ATOM 20528 C C . GLU A 1 70 ? -8.942 -9.021 -5.613 1.00 0.00 70 GLU A C 13
ATOM 20529 O O . GLU A 1 70 ? -8.355 -8.413 -6.509 1.00 0.00 70 GLU A O 13
ATOM 20541 N N . ASP A 1 71 ? -10.179 -8.718 -5.227 1.00 0.00 71 ASP A N 13
ATOM 20542 C CA . ASP A 1 71 ? -10.921 -7.631 -5.855 1.00 0.00 71 ASP A CA 13
ATOM 20543 C C . ASP A 1 71 ? -10.187 -6.313 -5.647 1.00 0.00 71 ASP A C 13
ATOM 20544 O O . ASP A 1 71 ? -10.008 -5.533 -6.584 1.00 0.00 71 ASP A O 13
ATOM 20553 N N . LEU A 1 72 ? -9.742 -6.087 -4.417 1.00 0.00 72 LEU A N 13
ATOM 20554 C CA . LEU A 1 72 ? -9.000 -4.882 -4.075 1.00 0.00 72 LEU A CA 13
ATOM 20555 C C . LEU A 1 72 ? -7.603 -4.946 -4.674 1.00 0.00 72 LEU A C 13
ATOM 20556 O O . LEU A 1 72 ? -7.025 -3.926 -5.052 1.00 0.00 72 LEU A O 13
ATOM 20572 N N . LEU A 1 73 ? -7.074 -6.162 -4.757 1.00 0.00 73 LEU A N 13
ATOM 20573 C CA . LEU A 1 73 ? -5.758 -6.402 -5.298 1.00 0.00 73 LEU A CA 13
ATOM 20574 C C . LEU A 1 73 ? -5.639 -5.826 -6.700 1.00 0.00 73 LEU A C 13
ATOM 20575 O O . LEU A 1 73 ? -4.632 -5.211 -7.049 1.00 0.00 73 LEU A O 13
ATOM 20591 N N . SER A 1 74 ? -6.684 -6.027 -7.495 1.00 0.00 74 SER A N 13
ATOM 20592 C CA . SER A 1 74 ? -6.715 -5.524 -8.858 1.00 0.00 74 SER A CA 13
ATOM 20593 C C . SER A 1 74 ? -6.430 -4.029 -8.874 1.00 0.00 74 SER A C 13
ATOM 20594 O O . SER A 1 74 ? -5.717 -3.530 -9.745 1.00 0.00 74 SER A O 13
ATOM 20602 N N . GLU A 1 75 ? -6.988 -3.322 -7.897 1.00 0.00 75 GLU A N 13
ATOM 20603 C CA . GLU A 1 75 ? -6.793 -1.884 -7.786 1.00 0.00 75 GLU A CA 13
ATOM 20604 C C . GLU A 1 75 ? -5.347 -1.565 -7.426 1.00 0.00 75 GLU A C 13
ATOM 20605 O O . GLU A 1 75 ? -4.754 -0.630 -7.965 1.00 0.00 75 GLU A O 13
ATOM 20617 N N . PHE A 1 76 ? -4.784 -2.351 -6.511 1.00 0.00 76 PHE A N 13
ATOM 20618 C CA . PHE A 1 76 ? -3.404 -2.159 -6.080 1.00 0.00 76 PHE A CA 13
ATOM 20619 C C . PHE A 1 76 ? -2.465 -2.215 -7.278 1.00 0.00 76 PHE A C 13
ATOM 20620 O O . PHE A 1 76 ? -1.554 -1.398 -7.407 1.00 0.00 76 PHE A O 13
ATOM 20637 N N . GLY A 1 77 ? -2.707 -3.184 -8.153 1.00 0.00 77 GLY A N 13
ATOM 20638 C CA . GLY A 1 77 ? -1.891 -3.338 -9.340 1.00 0.00 77 GLY A CA 13
ATOM 20639 C C . GLY A 1 77 ? -1.970 -2.128 -10.253 1.00 0.00 77 GLY A C 13
ATOM 20640 O O . GLY A 1 77 ? -0.996 -1.784 -10.924 1.00 0.00 77 GLY A O 13
ATOM 20644 N N . GLN A 1 78 ? -3.135 -1.484 -10.276 1.00 0.00 78 GLN A N 13
ATOM 20645 C CA . GLN A 1 78 ? -3.345 -0.305 -11.111 1.00 0.00 78 GLN A CA 13
ATOM 20646 C C . GLN A 1 78 ? -2.316 0.777 -10.798 1.00 0.00 78 GLN A C 13
ATOM 20647 O O . GLN A 1 78 ? -1.716 1.358 -11.702 1.00 0.00 78 GLN A O 13
ATOM 20661 N N . PHE A 1 79 ? -2.126 1.045 -9.511 1.00 0.00 79 PHE A N 13
ATOM 20662 C CA . PHE A 1 79 ? -1.178 2.062 -9.071 1.00 0.00 79 PHE A CA 13
ATOM 20663 C C . PHE A 1 79 ? 0.260 1.615 -9.311 1.00 0.00 79 PHE A C 13
ATOM 20664 O O . PHE A 1 79 ? 1.086 2.392 -9.792 1.00 0.00 79 PHE A O 13
ATOM 20681 N N . LEU A 1 80 ? 0.556 0.365 -8.971 1.00 0.00 80 LEU A N 13
ATOM 20682 C CA . LEU A 1 80 ? 1.900 -0.175 -9.149 1.00 0.00 80 LEU A CA 13
ATOM 20683 C C . LEU A 1 80 ? 2.344 -0.067 -10.606 1.00 0.00 80 LEU A C 13
ATOM 20684 O O . LEU A 1 80 ? 1.645 -0.527 -11.511 1.00 0.00 80 LEU A O 13
ATOM 20700 N N . PRO A 1 81 ? 3.518 0.544 -10.856 1.00 0.00 81 PRO A N 13
ATOM 20701 C CA . PRO A 1 81 ? 4.049 0.707 -12.213 1.00 0.00 81 PRO A CA 13
ATOM 20702 C C . PRO A 1 81 ? 4.506 -0.614 -12.819 1.00 0.00 81 PRO A C 13
ATOM 20703 O O . PRO A 1 81 ? 5.261 -1.364 -12.200 1.00 0.00 81 PRO A O 13
ATOM 20714 N N . GLU A 1 82 ? 4.047 -0.893 -14.034 1.00 0.00 82 GLU A N 13
ATOM 20715 C CA . GLU A 1 82 ? 4.413 -2.123 -14.726 1.00 0.00 82 GLU A CA 13
ATOM 20716 C C . GLU A 1 82 ? 5.874 -2.087 -15.162 1.00 0.00 82 GLU A C 13
ATOM 20717 O O . GLU A 1 82 ? 6.337 -1.098 -15.732 1.00 0.00 82 GLU A O 13
ATOM 20729 N N . ALA A 1 83 ? 6.598 -3.171 -14.895 1.00 0.00 83 ALA A N 13
ATOM 20730 C CA . ALA A 1 83 ? 8.005 -3.255 -15.267 1.00 0.00 83 ALA A CA 13
ATOM 20731 C C . ALA A 1 83 ? 8.163 -3.370 -16.780 1.00 0.00 83 ALA A C 13
ATOM 20732 O O . ALA A 1 83 ? 7.210 -3.146 -17.527 1.00 0.00 83 ALA A O 13
ATOM 20739 N N . LYS A 1 84 ? 9.370 -3.728 -17.220 1.00 0.00 84 LYS A N 13
ATOM 20740 C CA . LYS A 1 84 ? 9.664 -3.881 -18.646 1.00 0.00 84 LYS A CA 13
ATOM 20741 C C . LYS A 1 84 ? 9.477 -2.564 -19.399 1.00 0.00 84 LYS A C 13
ATOM 20742 O O . LYS A 1 84 ? 8.485 -1.860 -19.209 1.00 0.00 84 LYS A O 13
ATOM 20761 N N . ARG A 1 85 ? 10.436 -2.241 -20.260 1.00 0.00 85 ARG A N 13
ATOM 20762 C CA . ARG A 1 85 ? 10.373 -1.012 -21.045 1.00 0.00 85 ARG A CA 13
ATOM 20763 C C . ARG A 1 85 ? 9.169 -1.030 -21.982 1.00 0.00 85 ARG A C 13
ATOM 20764 O O . ARG A 1 85 ? 8.255 -0.202 -21.786 1.00 0.00 85 ARG A O 13
ATOM 20786 N N . ASN B 2 1 ? 4.328 7.268 -6.392 1.00 0.00 1 ASN B N 13
ATOM 20787 C CA . ASN B 2 1 ? 3.005 6.614 -6.570 1.00 0.00 1 ASN B CA 13
ATOM 20788 C C . ASN B 2 1 ? 2.530 5.981 -5.267 1.00 0.00 1 ASN B C 13
ATOM 20789 O O . ASN B 2 1 ? 1.395 6.191 -4.839 1.00 0.00 1 ASN B O 13
ATOM 20802 N N . ILE B 2 2 ? 3.411 5.213 -4.639 1.00 0.00 2 ILE B N 13
ATOM 20803 C CA . ILE B 2 2 ? 3.095 4.550 -3.380 1.00 0.00 2 ILE B CA 13
ATOM 20804 C C . ILE B 2 2 ? 2.844 5.573 -2.278 1.00 0.00 2 ILE B C 13
ATOM 20805 O O . ILE B 2 2 ? 2.013 5.359 -1.395 1.00 0.00 2 ILE B O 13
ATOM 20821 N N . GLN B 2 3 ? 3.571 6.683 -2.337 1.00 0.00 3 GLN B N 13
ATOM 20822 C CA . GLN B 2 3 ? 3.439 7.748 -1.348 1.00 0.00 3 GLN B CA 13
ATOM 20823 C C . GLN B 2 3 ? 1.981 8.167 -1.178 1.00 0.00 3 GLN B C 13
ATOM 20824 O O . GLN B 2 3 ? 1.554 8.513 -0.080 1.00 0.00 3 GLN B O 13
ATOM 20838 N N . MET B 2 4 ? 1.224 8.140 -2.271 1.00 0.00 4 MET B N 13
ATOM 20839 C CA . MET B 2 4 ? -0.184 8.523 -2.235 1.00 0.00 4 MET B CA 13
ATOM 20840 C C . MET B 2 4 ? -0.998 7.589 -1.341 1.00 0.00 4 MET B C 13
ATOM 20841 O O . MET B 2 4 ? -1.749 8.042 -0.476 1.00 0.00 4 MET B O 13
ATOM 20855 N N . LEU B 2 5 ? -0.853 6.284 -1.558 1.00 0.00 5 LEU B N 13
ATOM 20856 C CA . LEU B 2 5 ? -1.585 5.292 -0.774 1.00 0.00 5 LEU B CA 13
ATOM 20857 C C . LEU B 2 5 ? -1.146 5.304 0.687 1.00 0.00 5 LEU B C 13
ATOM 20858 O O . LEU B 2 5 ? -1.978 5.301 1.593 1.00 0.00 5 LEU B O 13
ATOM 20874 N N . LEU B 2 6 ? 0.164 5.312 0.906 1.00 0.00 6 LEU B N 13
ATOM 20875 C CA . LEU B 2 6 ? 0.712 5.319 2.258 1.00 0.00 6 LEU B CA 13
ATOM 20876 C C . LEU B 2 6 ? 0.274 6.566 3.019 1.00 0.00 6 LEU B C 13
ATOM 20877 O O . LEU B 2 6 ? -0.181 6.479 4.160 1.00 0.00 6 LEU B O 13
ATOM 20893 N N . GLU B 2 7 ? 0.397 7.723 2.377 1.00 0.00 7 GLU B N 13
ATOM 20894 C CA . GLU B 2 7 ? -0.001 8.984 2.992 1.00 0.00 7 GLU B CA 13
ATOM 20895 C C . GLU B 2 7 ? -1.499 8.984 3.269 1.00 0.00 7 GLU B C 13
ATOM 20896 O O . GLU B 2 7 ? -1.958 9.532 4.271 1.00 0.00 7 GLU B O 13
ATOM 20908 N N . ALA B 2 8 ? -2.252 8.356 2.370 1.00 0.00 8 ALA B N 13
ATOM 20909 C CA . ALA B 2 8 ? -3.701 8.265 2.505 1.00 0.00 8 ALA B CA 13
ATOM 20910 C C . ALA B 2 8 ? -4.086 7.705 3.868 1.00 0.00 8 ALA B C 13
ATOM 20911 O O . ALA B 2 8 ? -5.060 8.144 4.480 1.00 0.00 8 ALA B O 13
ATOM 20918 N N . ALA B 2 9 ? -3.310 6.731 4.335 1.00 0.00 9 ALA B N 13
ATOM 20919 C CA . ALA B 2 9 ? -3.561 6.103 5.626 1.00 0.00 9 ALA B CA 13
ATOM 20920 C C . ALA B 2 9 ? -3.556 7.134 6.749 1.00 0.00 9 ALA B C 13
ATOM 20921 O O . ALA B 2 9 ? -4.461 7.162 7.583 1.00 0.00 9 ALA B O 13
ATOM 20928 N N . ASP B 2 10 ? -2.532 7.980 6.762 1.00 0.00 10 ASP B N 13
ATOM 20929 C CA . ASP B 2 10 ? -2.404 9.015 7.781 1.00 0.00 10 ASP B CA 13
ATOM 20930 C C . ASP B 2 10 ? -3.570 9.995 7.701 1.00 0.00 10 ASP B C 13
ATOM 20931 O O . ASP B 2 10 ? -4.076 10.458 8.723 1.00 0.00 10 ASP B O 13
ATOM 20940 N N . TYR B 2 11 ? -3.984 10.312 6.479 1.00 0.00 11 TYR B N 13
ATOM 20941 C CA . TYR B 2 11 ? -5.086 11.241 6.257 1.00 0.00 11 TYR B CA 13
ATOM 20942 C C . TYR B 2 11 ? -6.363 10.763 6.944 1.00 0.00 11 TYR B C 13
ATOM 20943 O O . TYR B 2 11 ? -6.972 11.497 7.722 1.00 0.00 11 TYR B O 13
ATOM 20961 N N . LEU B 2 12 ? -6.764 9.532 6.645 1.00 0.00 12 LEU B N 13
ATOM 20962 C CA . LEU B 2 12 ? -7.971 8.959 7.229 1.00 0.00 12 LEU B CA 13
ATOM 20963 C C . LEU B 2 12 ? -7.830 8.796 8.739 1.00 0.00 12 LEU B C 13
ATOM 20964 O O . LEU B 2 12 ? -8.705 9.209 9.500 1.00 0.00 12 LEU B O 13
ATOM 20980 N N . GLU B 2 13 ? -6.725 8.194 9.167 1.00 0.00 13 GLU B N 13
ATOM 20981 C CA . GLU B 2 13 ? -6.471 7.981 10.587 1.00 0.00 13 GLU B CA 13
ATOM 20982 C C . GLU B 2 13 ? -6.303 9.311 11.315 1.00 0.00 13 GLU B C 13
ATOM 20983 O O . GLU B 2 13 ? -6.403 9.320 12.560 1.00 0.00 13 GLU B O 13
ATOM 20996 N N . GLU A 1 1 ? -2.191 20.190 -6.733 1.00 0.00 1 GLU A N 14
ATOM 20997 C CA . GLU A 1 1 ? -3.097 20.466 -5.588 1.00 0.00 1 GLU A CA 14
ATOM 20998 C C . GLU A 1 1 ? -4.524 20.729 -6.069 1.00 0.00 1 GLU A C 14
ATOM 20999 O O . GLU A 1 1 ? -5.000 20.081 -7.003 1.00 0.00 1 GLU A O 14
ATOM 21013 N N . SER A 1 2 ? -5.202 21.682 -5.429 1.00 0.00 2 SER A N 14
ATOM 21014 C CA . SER A 1 2 ? -6.572 22.030 -5.794 1.00 0.00 2 SER A CA 14
ATOM 21015 C C . SER A 1 2 ? -7.476 20.800 -5.766 1.00 0.00 2 SER A C 14
ATOM 21016 O O . SER A 1 2 ? -8.273 20.583 -6.678 1.00 0.00 2 SER A O 14
ATOM 21024 N N . ASP A 1 3 ? -7.344 19.997 -4.711 1.00 0.00 3 ASP A N 14
ATOM 21025 C CA . ASP A 1 3 ? -8.147 18.788 -4.563 1.00 0.00 3 ASP A CA 14
ATOM 21026 C C . ASP A 1 3 ? -7.940 17.853 -5.751 1.00 0.00 3 ASP A C 14
ATOM 21027 O O . ASP A 1 3 ? -8.899 17.457 -6.417 1.00 0.00 3 ASP A O 14
ATOM 21036 N N . SER A 1 4 ? -6.682 17.511 -6.015 1.00 0.00 4 SER A N 14
ATOM 21037 C CA . SER A 1 4 ? -6.336 16.637 -7.115 1.00 0.00 4 SER A CA 14
ATOM 21038 C C . SER A 1 4 ? -7.148 15.357 -7.080 1.00 0.00 4 SER A C 14
ATOM 21039 O O . SER A 1 4 ? -7.422 14.803 -6.015 1.00 0.00 4 SER A O 14
ATOM 21047 N N . VAL A 1 5 ? -7.519 14.895 -8.260 1.00 0.00 5 VAL A N 14
ATOM 21048 C CA . VAL A 1 5 ? -8.294 13.674 -8.399 1.00 0.00 5 VAL A CA 14
ATOM 21049 C C . VAL A 1 5 ? -7.530 12.489 -7.829 1.00 0.00 5 VAL A C 14
ATOM 21050 O O . VAL A 1 5 ? -8.102 11.636 -7.159 1.00 0.00 5 VAL A O 14
ATOM 21063 N N . GLU A 1 6 ? -6.232 12.450 -8.113 1.00 0.00 6 GLU A N 14
ATOM 21064 C CA . GLU A 1 6 ? -5.362 11.373 -7.647 1.00 0.00 6 GLU A CA 14
ATOM 21065 C C . GLU A 1 6 ? -5.379 11.254 -6.124 1.00 0.00 6 GLU A C 14
ATOM 21066 O O . GLU A 1 6 ? -5.347 10.149 -5.582 1.00 0.00 6 GLU A O 14
ATOM 21078 N N . PHE A 1 7 ? -5.421 12.393 -5.439 1.00 0.00 7 PHE A N 14
ATOM 21079 C CA . PHE A 1 7 ? -5.434 12.407 -3.977 1.00 0.00 7 PHE A CA 14
ATOM 21080 C C . PHE A 1 7 ? -6.649 11.661 -3.437 1.00 0.00 7 PHE A C 14
ATOM 21081 O O . PHE A 1 7 ? -6.511 10.692 -2.690 1.00 0.00 7 PHE A O 14
ATOM 21098 N N . ASN A 1 8 ? -7.838 12.098 -3.840 1.00 0.00 8 ASN A N 14
ATOM 21099 C CA . ASN A 1 8 ? -9.068 11.457 -3.420 1.00 0.00 8 ASN A CA 14
ATOM 21100 C C . ASN A 1 8 ? -9.121 10.049 -3.986 1.00 0.00 8 ASN A C 14
ATOM 21101 O O . ASN A 1 8 ? -9.675 9.132 -3.381 1.00 0.00 8 ASN A O 14
ATOM 21112 N N . ASN A 1 9 ? -8.514 9.900 -5.155 1.00 0.00 9 ASN A N 14
ATOM 21113 C CA . ASN A 1 9 ? -8.440 8.624 -5.844 1.00 0.00 9 ASN A CA 14
ATOM 21114 C C . ASN A 1 9 ? -7.812 7.582 -4.928 1.00 0.00 9 ASN A C 14
ATOM 21115 O O . ASN A 1 9 ? -8.275 6.445 -4.842 1.00 0.00 9 ASN A O 14
ATOM 21126 N N . ALA A 1 10 ? -6.753 7.996 -4.238 1.00 0.00 10 ALA A N 14
ATOM 21127 C CA . ALA A 1 10 ? -6.044 7.128 -3.309 1.00 0.00 10 ALA A CA 14
ATOM 21128 C C . ALA A 1 10 ? -6.869 6.888 -2.047 1.00 0.00 10 ALA A C 14
ATOM 21129 O O . ALA A 1 10 ? -6.970 5.759 -1.562 1.00 0.00 10 ALA A O 14
ATOM 21136 N N . ILE A 1 11 ? -7.455 7.963 -1.521 1.00 0.00 11 ILE A N 14
ATOM 21137 C CA . ILE A 1 11 ? -8.268 7.882 -0.312 1.00 0.00 11 ILE A CA 14
ATOM 21138 C C . ILE A 1 11 ? -9.351 6.819 -0.451 1.00 0.00 11 ILE A C 14
ATOM 21139 O O . ILE A 1 11 ? -9.600 6.050 0.475 1.00 0.00 11 ILE A O 14
ATOM 21155 N N . SER A 1 12 ? -9.992 6.788 -1.612 1.00 0.00 12 SER A N 14
ATOM 21156 C CA . SER A 1 12 ? -11.053 5.825 -1.879 1.00 0.00 12 SER A CA 14
ATOM 21157 C C . SER A 1 12 ? -10.553 4.395 -1.697 1.00 0.00 12 SER A C 14
ATOM 21158 O O . SER A 1 12 ? -11.275 3.538 -1.189 1.00 0.00 12 SER A O 14
ATOM 21166 N N . TYR A 1 13 ? -9.314 4.144 -2.115 1.00 0.00 13 TYR A N 14
ATOM 21167 C CA . TYR A 1 13 ? -8.723 2.815 -1.993 1.00 0.00 13 TYR A CA 14
ATOM 21168 C C . TYR A 1 13 ? -8.581 2.420 -0.531 1.00 0.00 13 TYR A C 14
ATOM 21169 O O . TYR A 1 13 ? -9.078 1.379 -0.103 1.00 0.00 13 TYR A O 14
ATOM 21187 N N . VAL A 1 14 ? -7.889 3.261 0.226 1.00 0.00 14 VAL A N 14
ATOM 21188 C CA . VAL A 1 14 ? -7.662 3.013 1.646 1.00 0.00 14 VAL A CA 14
ATOM 21189 C C . VAL A 1 14 ? -8.978 2.849 2.399 1.00 0.00 14 VAL A C 14
ATOM 21190 O O . VAL A 1 14 ? -9.127 1.943 3.221 1.00 0.00 14 VAL A O 14
ATOM 21203 N N . ASN A 1 15 ? -9.925 3.735 2.116 1.00 0.00 15 ASN A N 14
ATOM 21204 C CA . ASN A 1 15 ? -11.233 3.707 2.764 1.00 0.00 15 ASN A CA 14
ATOM 21205 C C . ASN A 1 15 ? -11.923 2.375 2.544 1.00 0.00 15 ASN A C 14
ATOM 21206 O O . ASN A 1 15 ? -12.311 1.694 3.493 1.00 0.00 15 ASN A O 14
ATOM 21217 N N . LYS A 1 16 ? -12.079 2.021 1.278 1.00 0.00 16 LYS A N 14
ATOM 21218 C CA . LYS A 1 16 ? -12.735 0.772 0.903 1.00 0.00 16 LYS A CA 14
ATOM 21219 C C . LYS A 1 16 ? -12.090 -0.407 1.622 1.00 0.00 16 LYS A C 14
ATOM 21220 O O . LYS A 1 16 ? -12.771 -1.348 2.027 1.00 0.00 16 LYS A O 14
ATOM 21239 N N . ILE A 1 17 ? -10.776 -0.342 1.793 1.00 0.00 17 ILE A N 14
ATOM 21240 C CA . ILE A 1 17 ? -10.046 -1.396 2.483 1.00 0.00 17 ILE A CA 14
ATOM 21241 C C . ILE A 1 17 ? -10.489 -1.479 3.939 1.00 0.00 17 ILE A C 14
ATOM 21242 O O . ILE A 1 17 ? -10.663 -2.568 4.487 1.00 0.00 17 ILE A O 14
ATOM 21258 N N . LYS A 1 18 ? -10.677 -0.317 4.553 1.00 0.00 18 LYS A N 14
ATOM 21259 C CA . LYS A 1 18 ? -11.110 -0.241 5.943 1.00 0.00 18 LYS A CA 14
ATOM 21260 C C . LYS A 1 18 ? -12.505 -0.830 6.100 1.00 0.00 18 LYS A C 14
ATOM 21261 O O . LYS A 1 18 ? -12.728 -1.735 6.905 1.00 0.00 18 LYS A O 14
ATOM 21280 N N . THR A 1 19 ? -13.437 -0.297 5.322 1.00 0.00 19 THR A N 14
ATOM 21281 C CA . THR A 1 19 ? -14.823 -0.747 5.358 1.00 0.00 19 THR A CA 14
ATOM 21282 C C . THR A 1 19 ? -14.935 -2.230 5.024 1.00 0.00 19 THR A C 14
ATOM 21283 O O . THR A 1 19 ? -15.827 -2.921 5.515 1.00 0.00 19 THR A O 14
ATOM 21294 N N . ARG A 1 20 ? -14.030 -2.716 4.184 1.00 0.00 20 ARG A N 14
ATOM 21295 C CA . ARG A 1 20 ? -14.037 -4.119 3.792 1.00 0.00 20 ARG A CA 14
ATOM 21296 C C . ARG A 1 20 ? -13.674 -5.016 4.972 1.00 0.00 20 ARG A C 14
ATOM 21297 O O . ARG A 1 20 ? -14.426 -5.924 5.329 1.00 0.00 20 ARG A O 14
ATOM 21318 N N . PHE A 1 21 ? -12.515 -4.759 5.566 1.00 0.00 21 PHE A N 14
ATOM 21319 C CA . PHE A 1 21 ? -12.044 -5.544 6.701 1.00 0.00 21 PHE A CA 14
ATOM 21320 C C . PHE A 1 21 ? -12.429 -4.907 8.037 1.00 0.00 21 PHE A C 14
ATOM 21321 O O . PHE A 1 21 ? -11.632 -4.893 8.975 1.00 0.00 21 PHE A O 14
ATOM 21338 N N . LEU A 1 22 ? -13.655 -4.392 8.128 1.00 0.00 22 LEU A N 14
ATOM 21339 C CA . LEU A 1 22 ? -14.130 -3.772 9.365 1.00 0.00 22 LEU A CA 14
ATOM 21340 C C . LEU A 1 22 ? -14.041 -4.747 10.534 1.00 0.00 22 LEU A C 14
ATOM 21341 O O . LEU A 1 22 ? -13.764 -4.352 11.666 1.00 0.00 22 LEU A O 14
ATOM 21357 N N . ASP A 1 23 ? -14.287 -6.021 10.250 1.00 0.00 23 ASP A N 14
ATOM 21358 C CA . ASP A 1 23 ? -14.246 -7.056 11.274 1.00 0.00 23 ASP A CA 14
ATOM 21359 C C . ASP A 1 23 ? -12.808 -7.391 11.656 1.00 0.00 23 ASP A C 14
ATOM 21360 O O . ASP A 1 23 ? -12.505 -7.614 12.828 1.00 0.00 23 ASP A O 14
ATOM 21369 N N . HIS A 1 24 ? -11.927 -7.440 10.657 1.00 0.00 24 HIS A N 14
ATOM 21370 C CA . HIS A 1 24 ? -10.531 -7.757 10.875 1.00 0.00 24 HIS A CA 14
ATOM 21371 C C . HIS A 1 24 ? -9.644 -6.517 10.708 1.00 0.00 24 HIS A C 14
ATOM 21372 O O . HIS A 1 24 ? -8.985 -6.355 9.682 1.00 0.00 24 HIS A O 14
ATOM 21387 N N . PRO A 1 25 ? -9.614 -5.622 11.716 1.00 0.00 25 PRO A N 14
ATOM 21388 C CA . PRO A 1 25 ? -8.799 -4.401 11.666 1.00 0.00 25 PRO A CA 14
ATOM 21389 C C . PRO A 1 25 ? -7.312 -4.701 11.512 1.00 0.00 25 PRO A C 14
ATOM 21390 O O . PRO A 1 25 ? -6.582 -3.947 10.868 1.00 0.00 25 PRO A O 14
ATOM 21401 N N . GLU A 1 26 ? -6.870 -5.807 12.108 1.00 0.00 26 GLU A N 14
ATOM 21402 C CA . GLU A 1 26 ? -5.469 -6.212 12.038 1.00 0.00 26 GLU A CA 14
ATOM 21403 C C . GLU A 1 26 ? -4.978 -6.226 10.592 1.00 0.00 26 GLU A C 14
ATOM 21404 O O . GLU A 1 26 ? -3.819 -5.918 10.315 1.00 0.00 26 GLU A O 14
ATOM 21416 N N . ILE A 1 27 ? -5.874 -6.582 9.675 1.00 0.00 27 ILE A N 14
ATOM 21417 C CA . ILE A 1 27 ? -5.543 -6.633 8.255 1.00 0.00 27 ILE A CA 14
ATOM 21418 C C . ILE A 1 27 ? -5.205 -5.238 7.744 1.00 0.00 27 ILE A C 14
ATOM 21419 O O . ILE A 1 27 ? -4.219 -5.042 7.034 1.00 0.00 27 ILE A O 14
ATOM 21435 N N . TYR A 1 28 ? -6.042 -4.274 8.116 1.00 0.00 28 TYR A N 14
ATOM 21436 C CA . TYR A 1 28 ? -5.859 -2.888 7.711 1.00 0.00 28 TYR A CA 14
ATOM 21437 C C . TYR A 1 28 ? -4.508 -2.361 8.183 1.00 0.00 28 TYR A C 14
ATOM 21438 O O . TYR A 1 28 ? -3.751 -1.780 7.407 1.00 0.00 28 TYR A O 14
ATOM 21456 N N . ARG A 1 29 ? -4.218 -2.575 9.463 1.00 0.00 29 ARG A N 14
ATOM 21457 C CA . ARG A 1 29 ? -2.963 -2.130 10.056 1.00 0.00 29 ARG A CA 14
ATOM 21458 C C . ARG A 1 29 ? -1.761 -2.689 9.303 1.00 0.00 29 ARG A C 14
ATOM 21459 O O . ARG A 1 29 ? -0.896 -1.938 8.853 1.00 0.00 29 ARG A O 14
ATOM 21480 N N . SER A 1 30 ? -1.717 -4.009 9.177 1.00 0.00 30 SER A N 14
ATOM 21481 C CA . SER A 1 30 ? -0.623 -4.680 8.483 1.00 0.00 30 SER A CA 14
ATOM 21482 C C . SER A 1 30 ? -0.416 -4.103 7.083 1.00 0.00 30 SER A C 14
ATOM 21483 O O . SER A 1 30 ? 0.708 -3.768 6.708 1.00 0.00 30 SER A O 14
ATOM 21491 N N . PHE A 1 31 ? -1.501 -3.976 6.319 1.00 0.00 31 PHE A N 14
ATOM 21492 C CA . PHE A 1 31 ? -1.425 -3.421 4.969 1.00 0.00 31 PHE A CA 14
ATOM 21493 C C . PHE A 1 31 ? -0.683 -2.089 4.982 1.00 0.00 31 PHE A C 14
ATOM 21494 O O . PHE A 1 31 ? 0.180 -1.838 4.140 1.00 0.00 31 PHE A O 14
ATOM 21511 N N . LEU A 1 32 ? -1.026 -1.239 5.944 1.00 0.00 32 LEU A N 14
ATOM 21512 C CA . LEU A 1 32 ? -0.392 0.066 6.070 1.00 0.00 32 LEU A CA 14
ATOM 21513 C C . LEU A 1 32 ? 1.095 -0.094 6.359 1.00 0.00 32 LEU A C 14
ATOM 21514 O O . LEU A 1 32 ? 1.935 0.511 5.692 1.00 0.00 32 LEU A O 14
ATOM 21530 N N . GLU A 1 33 ? 1.408 -0.930 7.346 1.00 0.00 33 GLU A N 14
ATOM 21531 C CA . GLU A 1 33 ? 2.791 -1.191 7.726 1.00 0.00 33 GLU A CA 14
ATOM 21532 C C . GLU A 1 33 ? 3.603 -1.624 6.515 1.00 0.00 33 GLU A C 14
ATOM 21533 O O . GLU A 1 33 ? 4.801 -1.374 6.448 1.00 0.00 33 GLU A O 14
ATOM 21545 N N . ILE A 1 34 ? 2.941 -2.263 5.554 1.00 0.00 34 ILE A N 14
ATOM 21546 C CA . ILE A 1 34 ? 3.610 -2.706 4.340 1.00 0.00 34 ILE A CA 14
ATOM 21547 C C . ILE A 1 34 ? 4.179 -1.509 3.588 1.00 0.00 34 ILE A C 14
ATOM 21548 O O . ILE A 1 34 ? 5.354 -1.488 3.222 1.00 0.00 34 ILE A O 14
ATOM 21564 N N . LEU A 1 35 ? 3.336 -0.497 3.391 1.00 0.00 35 LEU A N 14
ATOM 21565 C CA . LEU A 1 35 ? 3.753 0.722 2.713 1.00 0.00 35 LEU A CA 14
ATOM 21566 C C . LEU A 1 35 ? 4.787 1.441 3.572 1.00 0.00 35 LEU A C 14
ATOM 21567 O O . LEU A 1 35 ? 5.797 1.947 3.077 1.00 0.00 35 LEU A O 14
ATOM 21583 N N . HIS A 1 36 ? 4.529 1.448 4.876 1.00 0.00 36 HIS A N 14
ATOM 21584 C CA . HIS A 1 36 ? 5.426 2.065 5.839 1.00 0.00 36 HIS A CA 14
ATOM 21585 C C . HIS A 1 36 ? 6.794 1.397 5.787 1.00 0.00 36 HIS A C 14
ATOM 21586 O O . HIS A 1 36 ? 7.827 2.060 5.875 1.00 0.00 36 HIS A O 14
ATOM 21601 N N . THR A 1 37 ? 6.785 0.078 5.619 1.00 0.00 37 THR A N 14
ATOM 21602 C CA . THR A 1 37 ? 8.015 -0.694 5.527 1.00 0.00 37 THR A CA 14
ATOM 21603 C C . THR A 1 37 ? 8.824 -0.224 4.330 1.00 0.00 37 THR A C 14
ATOM 21604 O O . THR A 1 37 ? 10.053 -0.154 4.383 1.00 0.00 37 THR A O 14
ATOM 21615 N N . TYR A 1 38 ? 8.117 0.117 3.258 1.00 0.00 38 TYR A N 14
ATOM 21616 C CA . TYR A 1 38 ? 8.756 0.603 2.050 1.00 0.00 38 TYR A CA 14
ATOM 21617 C C . TYR A 1 38 ? 9.563 1.859 2.356 1.00 0.00 38 TYR A C 14
ATOM 21618 O O . TYR A 1 38 ? 10.780 1.888 2.172 1.00 0.00 38 TYR A O 14
ATOM 21636 N N . GLN A 1 39 ? 8.872 2.892 2.837 1.00 0.00 39 GLN A N 14
ATOM 21637 C CA . GLN A 1 39 ? 9.513 4.149 3.186 1.00 0.00 39 GLN A CA 14
ATOM 21638 C C . GLN A 1 39 ? 10.693 3.935 4.128 1.00 0.00 39 GLN A C 14
ATOM 21639 O O . GLN A 1 39 ? 11.666 4.681 4.086 1.00 0.00 39 GLN A O 14
ATOM 21653 N N . LYS A 1 40 ? 10.609 2.916 4.976 1.00 0.00 40 LYS A N 14
ATOM 21654 C CA . LYS A 1 40 ? 11.695 2.630 5.904 1.00 0.00 40 LYS A CA 14
ATOM 21655 C C . LYS A 1 40 ? 12.976 2.347 5.124 1.00 0.00 40 LYS A C 14
ATOM 21656 O O . LYS A 1 40 ? 13.860 3.198 5.035 1.00 0.00 40 LYS A O 14
ATOM 21675 N N . GLU A 1 41 ? 13.056 1.156 4.538 1.00 0.00 41 GLU A N 14
ATOM 21676 C CA . GLU A 1 41 ? 14.215 0.773 3.739 1.00 0.00 41 GLU A CA 14
ATOM 21677 C C . GLU A 1 41 ? 14.103 1.337 2.322 1.00 0.00 41 GLU A C 14
ATOM 21678 O O . GLU A 1 41 ? 14.463 0.671 1.350 1.00 0.00 41 GLU A O 14
ATOM 21690 N N . GLN A 1 42 ? 13.586 2.559 2.211 1.00 0.00 42 GLN A N 14
ATOM 21691 C CA . GLN A 1 42 ? 13.406 3.208 0.926 1.00 0.00 42 GLN A CA 14
ATOM 21692 C C . GLN A 1 42 ? 14.747 3.538 0.263 1.00 0.00 42 GLN A C 14
ATOM 21693 O O . GLN A 1 42 ? 15.667 2.721 0.262 1.00 0.00 42 GLN A O 14
ATOM 21707 N N . LEU A 1 43 ? 14.840 4.741 -0.304 1.00 0.00 43 LEU A N 14
ATOM 21708 C CA . LEU A 1 43 ? 16.051 5.196 -0.976 1.00 0.00 43 LEU A CA 14
ATOM 21709 C C . LEU A 1 43 ? 17.222 5.264 0.011 1.00 0.00 43 LEU A C 14
ATOM 21710 O O . LEU A 1 43 ? 17.601 4.252 0.600 1.00 0.00 43 LEU A O 14
ATOM 21726 N N . HIS A 1 44 ? 17.798 6.458 0.178 1.00 0.00 44 HIS A N 14
ATOM 21727 C CA . HIS A 1 44 ? 18.925 6.658 1.085 1.00 0.00 44 HIS A CA 14
ATOM 21728 C C . HIS A 1 44 ? 20.174 6.013 0.508 1.00 0.00 44 HIS A C 14
ATOM 21729 O O . HIS A 1 44 ? 20.980 5.420 1.225 1.00 0.00 44 HIS A O 14
ATOM 21744 N N . THR A 1 45 ? 20.310 6.145 -0.807 1.00 0.00 45 THR A N 14
ATOM 21745 C CA . THR A 1 45 ? 21.438 5.597 -1.541 1.00 0.00 45 THR A CA 14
ATOM 21746 C C . THR A 1 45 ? 21.701 4.139 -1.166 1.00 0.00 45 THR A C 14
ATOM 21747 O O . THR A 1 45 ? 20.781 3.404 -0.806 1.00 0.00 45 THR A O 14
ATOM 21758 N N . LYS A 1 46 ? 22.963 3.727 -1.256 1.00 0.00 46 LYS A N 14
ATOM 21759 C CA . LYS A 1 46 ? 23.354 2.359 -0.930 1.00 0.00 46 LYS A CA 14
ATOM 21760 C C . LYS A 1 46 ? 23.875 2.262 0.500 1.00 0.00 46 LYS A C 14
ATOM 21761 O O . LYS A 1 46 ? 24.418 3.226 1.040 1.00 0.00 46 LYS A O 14
ATOM 21780 N N . GLY A 1 47 ? 23.705 1.091 1.107 1.00 0.00 47 GLY A N 14
ATOM 21781 C CA . GLY A 1 47 ? 24.162 0.887 2.469 1.00 0.00 47 GLY A CA 14
ATOM 21782 C C . GLY A 1 47 ? 24.336 -0.581 2.807 1.00 0.00 47 GLY A C 14
ATOM 21783 O O . GLY A 1 47 ? 24.964 -1.326 2.054 1.00 0.00 47 GLY A O 14
ATOM 21787 N N . ARG A 1 48 ? 23.781 -0.996 3.941 1.00 0.00 48 ARG A N 14
ATOM 21788 C CA . ARG A 1 48 ? 23.880 -2.385 4.378 1.00 0.00 48 ARG A CA 14
ATOM 21789 C C . ARG A 1 48 ? 23.341 -3.334 3.310 1.00 0.00 48 ARG A C 14
ATOM 21790 O O . ARG A 1 48 ? 22.350 -3.034 2.645 1.00 0.00 48 ARG A O 14
ATOM 21811 N N . PRO A 1 49 ? 23.990 -4.501 3.132 1.00 0.00 49 PRO A N 14
ATOM 21812 C CA . PRO A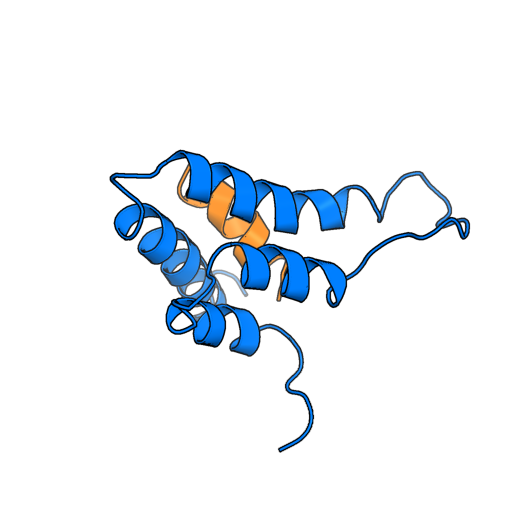 1 49 ? 23.571 -5.497 2.140 1.00 0.00 49 PRO A CA 14
ATOM 21813 C C . PRO A 1 49 ? 22.136 -5.962 2.358 1.00 0.00 49 PRO A C 14
ATOM 21814 O O . PRO A 1 49 ? 21.735 -6.260 3.484 1.00 0.00 49 PRO A O 14
ATOM 21825 N N . PHE A 1 50 ? 21.369 -6.018 1.273 1.00 0.00 50 PHE A N 14
ATOM 21826 C CA . PHE A 1 50 ? 19.974 -6.442 1.336 1.00 0.00 50 PHE A CA 14
ATOM 21827 C C . PHE A 1 50 ? 19.382 -6.556 -0.067 1.00 0.00 50 PHE A C 14
ATOM 21828 O O . PHE A 1 50 ? 19.759 -5.812 -0.972 1.00 0.00 50 PHE A O 14
ATOM 21845 N N . ARG A 1 51 ? 18.455 -7.495 -0.237 1.00 0.00 51 ARG A N 14
ATOM 21846 C CA . ARG A 1 51 ? 17.806 -7.715 -1.527 1.00 0.00 51 ARG A CA 14
ATOM 21847 C C . ARG A 1 51 ? 17.108 -6.451 -2.014 1.00 0.00 51 ARG A C 14
ATOM 21848 O O . ARG A 1 51 ? 16.652 -6.375 -3.154 1.00 0.00 51 ARG A O 14
ATOM 21869 N N . GLY A 1 52 ? 17.038 -5.464 -1.137 1.00 0.00 52 GLY A N 14
ATOM 21870 C CA . GLY A 1 52 ? 16.405 -4.202 -1.470 1.00 0.00 52 GLY A CA 14
ATOM 21871 C C . GLY A 1 52 ? 14.906 -4.320 -1.612 1.00 0.00 52 GLY A C 14
ATOM 21872 O O . GLY A 1 52 ? 14.397 -5.254 -2.232 1.00 0.00 52 GLY A O 14
ATOM 21876 N N . MET A 1 53 ? 14.202 -3.366 -1.021 1.00 0.00 53 MET A N 14
ATOM 21877 C CA . MET A 1 53 ? 12.752 -3.346 -1.057 1.00 0.00 53 MET A CA 14
ATOM 21878 C C . MET A 1 53 ? 12.242 -2.356 -2.093 1.00 0.00 53 MET A C 14
ATOM 21879 O O . MET A 1 53 ? 12.878 -1.336 -2.360 1.00 0.00 53 MET A O 14
ATOM 21893 N N . SER A 1 54 ? 11.087 -2.661 -2.672 1.00 0.00 54 SER A N 14
ATOM 21894 C CA . SER A 1 54 ? 10.489 -1.795 -3.678 1.00 0.00 54 SER A CA 14
ATOM 21895 C C . SER A 1 54 ? 9.015 -2.133 -3.874 1.00 0.00 54 SER A C 14
ATOM 21896 O O . SER A 1 54 ? 8.337 -2.554 -2.938 1.00 0.00 54 SER A O 14
ATOM 21904 N N . GLU A 1 55 ? 8.525 -1.946 -5.094 1.00 0.00 55 GLU A N 14
ATOM 21905 C CA . GLU A 1 55 ? 7.132 -2.229 -5.410 1.00 0.00 55 GLU A CA 14
ATOM 21906 C C . GLU A 1 55 ? 6.852 -3.728 -5.357 1.00 0.00 55 GLU A C 14
ATOM 21907 O O . GLU A 1 55 ? 5.750 -4.148 -5.009 1.00 0.00 55 GLU A O 14
ATOM 21919 N N . GLU A 1 56 ? 7.853 -4.529 -5.712 1.00 0.00 56 GLU A N 14
ATOM 21920 C CA . GLU A 1 56 ? 7.711 -5.983 -5.711 1.00 0.00 56 GLU A CA 14
ATOM 21921 C C . GLU A 1 56 ? 7.413 -6.518 -4.310 1.00 0.00 56 GLU A C 14
ATOM 21922 O O . GLU A 1 56 ? 6.500 -7.324 -4.130 1.00 0.00 56 GLU A O 14
ATOM 21934 N N . GLU A 1 57 ? 8.185 -6.073 -3.32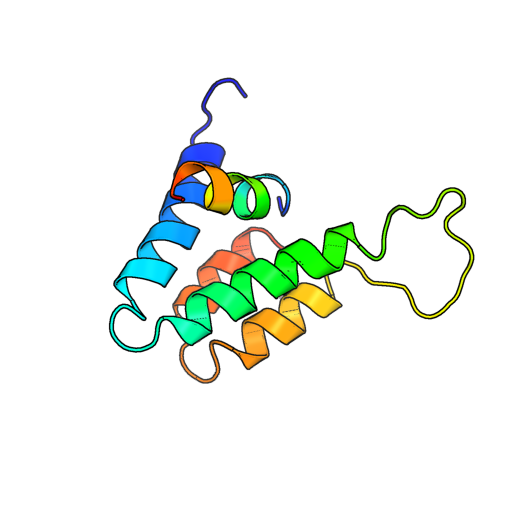2 1.00 0.00 57 GLU A N 14
ATOM 21935 C CA . GLU A 1 57 ? 7.990 -6.521 -1.946 1.00 0.00 57 GLU A CA 14
ATOM 21936 C C . GLU A 1 57 ? 6.661 -6.025 -1.388 1.00 0.00 57 GLU A C 14
ATOM 21937 O O . GLU A 1 57 ? 5.900 -6.796 -0.804 1.00 0.00 57 GLU A O 14
ATOM 21949 N N . VAL A 1 58 ? 6.383 -4.738 -1.574 1.00 0.00 58 VAL A N 14
ATOM 21950 C CA . VAL A 1 58 ? 5.138 -4.153 -1.091 1.00 0.00 58 VAL A CA 14
ATOM 21951 C C . VAL A 1 58 ? 3.938 -4.880 -1.690 1.00 0.00 58 VAL A C 14
ATOM 21952 O O . VAL A 1 58 ? 2.968 -5.179 -0.996 1.00 0.00 58 VAL A O 14
ATOM 21965 N N . PHE A 1 59 ? 4.023 -5.164 -2.985 1.00 0.00 59 PHE A N 14
ATOM 21966 C CA . PHE A 1 59 ? 2.959 -5.861 -3.696 1.00 0.00 59 PHE A CA 14
ATOM 21967 C C . PHE A 1 59 ? 2.756 -7.264 -3.134 1.00 0.00 59 PHE A C 14
ATOM 21968 O O . PHE A 1 59 ? 1.627 -7.738 -3.011 1.00 0.00 59 PHE A O 14
ATOM 21985 N N . THR A 1 60 ? 3.859 -7.925 -2.801 1.00 0.00 60 THR A N 14
ATOM 21986 C CA . THR A 1 60 ? 3.806 -9.277 -2.261 1.00 0.00 60 THR A CA 14
ATOM 21987 C C . THR A 1 60 ? 3.139 -9.310 -0.887 1.00 0.00 60 THR A C 14
ATOM 21988 O O . THR A 1 60 ? 2.242 -10.115 -0.648 1.00 0.00 60 THR A O 14
ATOM 21999 N N . GLU A 1 61 ? 3.584 -8.434 0.009 1.00 0.00 61 GLU A N 14
ATOM 22000 C CA . GLU A 1 61 ? 3.035 -8.365 1.360 1.00 0.00 61 GLU A CA 14
ATOM 22001 C C . GLU A 1 61 ? 1.530 -8.118 1.327 1.00 0.00 61 GLU A C 14
ATOM 22002 O O . GLU A 1 61 ? 0.770 -8.776 2.037 1.00 0.00 61 GLU A O 14
ATOM 22014 N N . VAL A 1 62 ? 1.104 -7.177 0.489 1.00 0.00 62 VAL A N 14
ATOM 22015 C CA . VAL A 1 62 ? -0.313 -6.862 0.360 1.00 0.00 62 VAL A CA 14
ATOM 22016 C C . VAL A 1 62 ? -1.066 -8.062 -0.200 1.00 0.00 62 VAL A C 14
ATOM 22017 O O . VAL A 1 62 ? -2.162 -8.386 0.252 1.00 0.00 62 VAL A O 14
ATOM 22030 N N . ALA A 1 63 ? -0.456 -8.728 -1.177 1.00 0.00 63 ALA A N 14
ATOM 22031 C CA . ALA A 1 63 ? -1.056 -9.907 -1.788 1.00 0.00 63 ALA A CA 14
ATOM 22032 C C . ALA A 1 63 ? -1.236 -11.003 -0.745 1.00 0.00 63 ALA A C 14
ATOM 22033 O O . ALA A 1 63 ? -2.266 -11.677 -0.701 1.00 0.00 63 ALA A O 14
ATOM 22040 N N . ASN A 1 64 ? -0.222 -11.159 0.101 1.00 0.00 64 ASN A N 14
ATOM 22041 C CA . ASN A 1 64 ? -0.245 -12.154 1.166 1.00 0.00 64 ASN A CA 14
ATOM 22042 C C . ASN A 1 64 ? -1.384 -11.869 2.140 1.00 0.00 64 ASN A C 14
ATOM 22043 O O . ASN A 1 64 ? -2.082 -12.783 2.581 1.00 0.00 64 ASN A O 14
ATOM 22054 N N . LEU A 1 65 ? -1.567 -10.593 2.461 1.00 0.00 65 LEU A N 14
ATOM 22055 C CA . LEU A 1 65 ? -2.620 -10.165 3.371 1.00 0.00 65 LEU A CA 14
ATOM 22056 C C . LEU A 1 65 ? -3.997 -10.376 2.765 1.00 0.00 65 LEU A C 14
ATOM 22057 O O . LEU A 1 65 ? -4.803 -11.162 3.267 1.00 0.00 65 LEU A O 14
ATOM 22073 N N . PHE A 1 66 ? -4.259 -9.642 1.692 1.00 0.00 66 PHE A N 14
ATOM 22074 C CA . PHE A 1 66 ? -5.538 -9.702 0.995 1.00 0.00 66 PHE A CA 14
ATOM 22075 C C . PHE A 1 66 ? -5.683 -10.995 0.194 1.00 0.00 66 PHE A C 14
ATOM 22076 O O . PHE A 1 66 ? -6.224 -10.987 -0.911 1.00 0.00 66 PHE A O 14
ATOM 22093 N N . ARG A 1 67 ? -5.210 -12.106 0.752 1.00 0.00 67 ARG A N 14
ATOM 22094 C CA . ARG A 1 67 ? -5.308 -13.391 0.074 1.00 0.00 67 ARG A CA 14
ATOM 22095 C C . ARG A 1 67 ? -6.768 -13.720 -0.213 1.00 0.00 67 ARG A C 14
ATOM 22096 O O . ARG A 1 67 ? -7.627 -13.579 0.658 1.00 0.00 67 ARG A O 14
ATOM 22117 N N . GLY A 1 68 ? -7.047 -14.137 -1.444 1.00 0.00 68 GLY A N 14
ATOM 22118 C CA . GLY A 1 68 ? -8.411 -14.454 -1.827 1.00 0.00 68 GLY A CA 14
ATOM 22119 C C . GLY A 1 68 ? -9.187 -13.212 -2.228 1.00 0.00 68 GLY A C 14
ATOM 22120 O O . GLY A 1 68 ? -9.912 -13.220 -3.222 1.00 0.00 68 GLY A O 14
ATOM 22124 N N . GLN A 1 69 ? -9.027 -12.142 -1.451 1.00 0.00 69 GLN A N 14
ATOM 22125 C CA . GLN A 1 69 ? -9.703 -10.880 -1.722 1.00 0.00 69 GLN A CA 14
ATOM 22126 C C . GLN A 1 69 ? -8.972 -10.103 -2.816 1.00 0.00 69 GLN A C 14
ATOM 22127 O O . GLN A 1 69 ? -8.640 -8.929 -2.642 1.00 0.00 69 GLN A O 14
ATOM 22141 N N . GLU A 1 70 ? -8.709 -10.771 -3.934 1.00 0.00 70 GLU A N 14
ATOM 22142 C CA . GLU A 1 70 ? -8.000 -10.156 -5.053 1.00 0.00 70 GLU A CA 14
ATOM 22143 C C . GLU A 1 70 ? -8.762 -8.963 -5.629 1.00 0.00 70 GLU A C 14
ATOM 22144 O O . GLU A 1 70 ? -8.263 -8.281 -6.524 1.00 0.00 70 GLU A O 14
ATOM 22156 N N . ASP A 1 71 ? -9.965 -8.707 -5.118 1.00 0.00 71 ASP A N 14
ATOM 22157 C CA . ASP A 1 71 ? -10.767 -7.586 -5.596 1.00 0.00 71 ASP A CA 14
ATOM 22158 C C . ASP A 1 71 ? -10.037 -6.274 -5.339 1.00 0.00 71 ASP A C 14
ATOM 22159 O O . ASP A 1 71 ? -9.870 -5.454 -6.243 1.00 0.00 71 ASP A O 14
ATOM 22168 N N . LEU A 1 72 ? -9.589 -6.096 -4.103 1.00 0.00 72 LEU A N 14
ATOM 22169 C CA . LEU A 1 72 ? -8.855 -4.900 -3.715 1.00 0.00 72 LEU A CA 14
ATOM 22170 C C . LEU A 1 72 ? -7.473 -4.908 -4.353 1.00 0.00 72 LEU A C 14
ATOM 22171 O O . LEU A 1 72 ? -6.949 -3.867 -4.752 1.00 0.00 72 LEU A O 14
ATOM 22187 N N . LEU A 1 73 ? -6.898 -6.102 -4.447 1.00 0.00 73 LEU A N 14
ATOM 22188 C CA . LEU A 1 73 ? -5.593 -6.292 -5.029 1.00 0.00 73 LEU A CA 14
ATOM 22189 C C . LEU A 1 73 ? -5.543 -5.712 -6.434 1.00 0.00 73 LEU A C 14
ATOM 22190 O O . LEU A 1 73 ? -4.559 -5.087 -6.830 1.00 0.00 73 LEU A O 14
ATOM 22206 N N . SER A 1 74 ? -6.621 -5.926 -7.178 1.00 0.00 74 SER A N 14
ATOM 22207 C CA . SER A 1 74 ? -6.727 -5.432 -8.542 1.00 0.00 74 SER A CA 14
ATOM 22208 C C . SER A 1 74 ? -6.522 -3.923 -8.582 1.00 0.00 74 SER A C 14
ATOM 22209 O O . SER A 1 74 ? -5.864 -3.399 -9.480 1.00 0.00 74 SER A O 14
ATOM 22217 N N . GLU A 1 75 ? -7.087 -3.229 -7.596 1.00 0.00 75 GLU A N 14
ATOM 22218 C CA . GLU A 1 75 ? -6.958 -1.781 -7.515 1.00 0.00 75 GLU A CA 14
ATOM 22219 C C . GLU A 1 75 ? -5.542 -1.378 -7.126 1.00 0.00 75 GLU A C 14
ATOM 22220 O O . GLU A 1 75 ? -5.001 -0.402 -7.642 1.00 0.00 75 GLU A O 14
ATOM 22232 N N . PHE A 1 76 ? -4.942 -2.140 -6.216 1.00 0.00 76 PHE A N 14
ATOM 22233 C CA . PHE A 1 76 ? -3.582 -1.864 -5.767 1.00 0.00 76 PHE A CA 14
ATOM 22234 C C . PHE A 1 76 ? -2.625 -1.865 -6.953 1.00 0.00 76 PHE A C 14
ATOM 22235 O O . PHE A 1 76 ? -1.757 -1.000 -7.068 1.00 0.00 76 PHE A O 14
ATOM 22252 N N . GLY A 1 77 ? -2.800 -2.845 -7.833 1.00 0.00 77 GLY A N 14
ATOM 22253 C CA . GLY A 1 77 ? -1.959 -2.953 -9.010 1.00 0.00 77 GLY A CA 14
ATOM 22254 C C . GLY A 1 77 ? -2.091 -1.751 -9.926 1.00 0.00 77 GLY A C 14
ATOM 22255 O O . GLY A 1 77 ? -1.136 -1.376 -10.607 1.00 0.00 77 GLY A O 14
ATOM 22259 N N . GLN A 1 78 ? -3.282 -1.153 -9.945 1.00 0.00 78 GLN A N 14
ATOM 22260 C CA . GLN A 1 78 ? -3.549 0.011 -10.785 1.00 0.00 78 GLN A CA 14
ATOM 22261 C C . GLN A 1 78 ? -2.481 1.082 -10.591 1.00 0.00 78 GLN A C 14
ATOM 22262 O O . GLN A 1 78 ? -1.931 1.606 -11.559 1.00 0.00 78 GLN A O 14
ATOM 22276 N N . PHE A 1 79 ? -2.187 1.396 -9.333 1.00 0.00 79 PHE A N 14
ATOM 22277 C CA . PHE A 1 79 ? -1.179 2.400 -9.014 1.00 0.00 79 PHE A CA 14
ATOM 22278 C C . PHE A 1 79 ? 0.214 1.888 -9.359 1.00 0.00 79 PHE A C 14
ATOM 22279 O O . PHE A 1 79 ? 1.032 2.613 -9.926 1.00 0.00 79 PHE A O 14
ATOM 22296 N N . LEU A 1 80 ? 0.473 0.631 -9.014 1.00 0.00 80 LEU A N 14
ATOM 22297 C CA . LEU A 1 80 ? 1.765 0.012 -9.287 1.00 0.00 80 LEU A CA 14
ATOM 22298 C C . LEU A 1 80 ? 2.042 -0.022 -10.789 1.00 0.00 80 LEU A C 14
ATOM 22299 O O . LEU A 1 80 ? 1.187 -0.435 -11.574 1.00 0.00 80 LEU A O 14
ATOM 22315 N N . PRO A 1 81 ? 3.244 0.411 -11.214 1.00 0.00 81 PRO A N 14
ATOM 22316 C CA . PRO A 1 81 ? 3.620 0.423 -12.630 1.00 0.00 81 PRO A CA 14
ATOM 22317 C C . PRO A 1 81 ? 3.794 -0.985 -13.189 1.00 0.00 81 PRO A C 14
ATOM 22318 O O . PRO A 1 81 ? 3.475 -1.967 -12.518 1.00 0.00 81 PRO A O 14
ATOM 22329 N N . GLU A 1 82 ? 4.312 -1.065 -14.417 1.00 0.00 82 GLU A N 14
ATOM 22330 C CA . GLU A 1 82 ? 4.550 -2.343 -15.091 1.00 0.00 82 GLU A CA 14
ATOM 22331 C C . GLU A 1 82 ? 3.245 -3.004 -15.541 1.00 0.00 82 GLU A C 14
ATOM 22332 O O . GLU A 1 82 ? 3.182 -3.579 -16.628 1.00 0.00 82 GLU A O 14
ATOM 22344 N N . ALA A 1 83 ? 2.211 -2.927 -14.705 1.00 0.00 83 ALA A N 14
ATOM 22345 C CA . ALA A 1 83 ? 0.920 -3.524 -15.027 1.00 0.00 83 ALA A CA 14
ATOM 22346 C C . ALA A 1 83 ? 0.258 -2.817 -16.210 1.00 0.00 83 ALA A C 14
ATOM 22347 O O . ALA A 1 83 ? 0.940 -2.332 -17.113 1.00 0.00 83 ALA A O 14
ATOM 22354 N N . LYS A 1 84 ? -1.075 -2.760 -16.193 1.00 0.00 84 LYS A N 14
ATOM 22355 C CA . LYS A 1 84 ? -1.840 -2.115 -17.261 1.00 0.00 84 LYS A CA 14
ATOM 22356 C C . LYS A 1 84 ? -1.644 -2.837 -18.593 1.00 0.00 84 LYS A C 14
ATOM 22357 O O . LYS A 1 84 ? -0.524 -3.182 -18.968 1.00 0.00 84 LYS A O 14
ATOM 22376 N N . ARG A 1 85 ? -2.747 -3.060 -19.304 1.00 0.00 85 ARG A N 14
ATOM 22377 C CA . ARG A 1 85 ? -2.707 -3.740 -20.596 1.00 0.00 85 ARG A CA 14
ATOM 22378 C C . ARG A 1 85 ? -3.783 -3.194 -21.529 1.00 0.00 85 ARG A C 14
ATOM 22379 O O . ARG A 1 85 ? -4.709 -2.518 -21.030 1.00 0.00 85 ARG A O 14
ATOM 22401 N N . ASN B 2 1 ? 4.107 6.781 -6.487 1.00 0.00 1 ASN B N 14
ATOM 22402 C CA . ASN B 2 1 ? 2.747 6.183 -6.454 1.00 0.00 1 ASN B CA 14
ATOM 22403 C C . ASN B 2 1 ? 2.412 5.642 -5.068 1.00 0.00 1 ASN B C 14
ATOM 22404 O O . ASN B 2 1 ? 1.333 5.902 -4.535 1.00 0.00 1 ASN B O 14
ATOM 22417 N N . ILE B 2 2 ? 3.345 4.896 -4.490 1.00 0.00 2 ILE B N 14
ATOM 22418 C CA . ILE B 2 2 ? 3.154 4.322 -3.163 1.00 0.00 2 ILE B CA 14
ATOM 22419 C C . ILE B 2 2 ? 3.000 5.414 -2.111 1.00 0.00 2 ILE B C 14
ATOM 22420 O O . ILE B 2 2 ? 2.188 5.294 -1.195 1.00 0.00 2 ILE B O 14
ATOM 22436 N N . GLN B 2 3 ? 3.782 6.480 -2.251 1.00 0.00 3 GLN B N 14
ATOM 22437 C CA . GLN B 2 3 ? 3.732 7.594 -1.313 1.00 0.00 3 GLN B CA 14
ATOM 22438 C C . GLN B 2 3 ? 2.312 8.139 -1.206 1.00 0.00 3 GLN B C 14
ATOM 22439 O O . GLN B 2 3 ? 1.885 8.584 -0.143 1.00 0.00 3 GLN B O 14
ATOM 22453 N N . MET B 2 4 ? 1.590 8.103 -2.321 1.00 0.00 4 MET B N 14
ATOM 22454 C CA . MET B 2 4 ? 0.219 8.597 -2.366 1.00 0.00 4 MET B CA 14
ATOM 22455 C C . MET B 2 4 ? -0.693 7.784 -1.449 1.00 0.00 4 MET B C 14
ATOM 22456 O O . MET B 2 4 ? -1.436 8.347 -0.645 1.00 0.00 4 MET B O 14
ATOM 22470 N N . LEU B 2 5 ? -0.636 6.459 -1.574 1.00 0.00 5 LEU B N 14
ATOM 22471 C CA . LEU B 2 5 ? -1.464 5.578 -0.752 1.00 0.00 5 LEU B CA 14
ATOM 22472 C C . LEU B 2 5 ? -1.024 5.621 0.707 1.00 0.00 5 LEU B C 14
ATOM 22473 O O . LEU B 2 5 ? -1.850 5.746 1.612 1.00 0.00 5 LEU B O 14
ATOM 22489 N N . LEU B 2 6 ? 0.282 5.519 0.926 1.00 0.00 6 LEU B N 14
ATOM 22490 C CA . LEU B 2 6 ? 0.843 5.552 2.271 1.00 0.00 6 LEU B CA 14
ATOM 22491 C C . LEU B 2 6 ? 0.437 6.834 2.989 1.00 0.00 6 LEU B C 14
ATOM 22492 O O . LEU B 2 6 ? 0.042 6.809 4.154 1.00 0.00 6 LEU B O 14
ATOM 22508 N N . GLU B 2 7 ? 0.531 7.952 2.277 1.00 0.00 7 GLU B N 14
ATOM 22509 C CA . GLU B 2 7 ? 0.167 9.249 2.831 1.00 0.00 7 GLU B CA 14
ATOM 22510 C C . GLU B 2 7 ? -1.338 9.329 3.067 1.00 0.00 7 GLU B C 14
ATOM 22511 O O . GLU B 2 7 ? -1.794 9.878 4.070 1.00 0.00 7 GLU B O 14
ATOM 22523 N N . ALA B 2 8 ? -2.100 8.774 2.130 1.00 0.00 8 ALA B N 14
ATOM 22524 C CA . ALA B 2 8 ? -3.555 8.771 2.219 1.00 0.00 8 ALA B CA 14
ATOM 22525 C C . ALA B 2 8 ? -4.026 8.097 3.502 1.00 0.00 8 ALA B C 14
ATOM 22526 O O . ALA B 2 8 ? -4.968 8.555 4.145 1.00 0.00 8 ALA B O 14
ATOM 22533 N N . ALA B 2 9 ? -3.365 7.003 3.864 1.00 0.00 9 ALA B N 14
ATOM 22534 C CA . ALA B 2 9 ? -3.714 6.259 5.069 1.00 0.00 9 ALA B CA 14
ATOM 22535 C C . ALA B 2 9 ? -3.539 7.116 6.319 1.00 0.00 9 ALA B C 14
ATOM 22536 O O . ALA B 2 9 ? -4.361 7.068 7.233 1.00 0.00 9 ALA B O 14
ATOM 22543 N N . ASP B 2 10 ? -2.464 7.900 6.356 1.00 0.00 10 ASP B N 14
ATOM 22544 C CA . ASP B 2 10 ? -2.188 8.766 7.498 1.00 0.00 10 ASP B CA 14
ATOM 22545 C C . ASP B 2 10 ? -3.279 9.822 7.640 1.00 0.00 10 ASP B C 14
ATOM 22546 O O . ASP B 2 10 ? -3.766 10.080 8.739 1.00 0.00 10 ASP B O 14
ATOM 22555 N N . TYR B 2 11 ? -3.664 10.417 6.518 1.00 0.00 11 TYR B N 14
ATOM 22556 C CA . TYR B 2 11 ? -4.710 11.434 6.505 1.00 0.00 11 TYR B CA 14
ATOM 22557 C C . TYR B 2 11 ? -6.044 10.842 6.937 1.00 0.00 11 TYR B C 14
ATOM 22558 O O . TYR B 2 11 ? -6.666 11.293 7.899 1.00 0.00 11 TYR B O 14
ATOM 22576 N N . LEU B 2 12 ? -6.474 9.836 6.192 1.00 0.00 12 LEU B N 14
ATOM 22577 C CA . LEU B 2 12 ? -7.736 9.156 6.437 1.00 0.00 12 LEU B CA 14
ATOM 22578 C C . LEU B 2 12 ? -7.790 8.571 7.846 1.00 0.00 12 LEU B C 14
ATOM 22579 O O . LEU B 2 12 ? -8.842 8.569 8.487 1.00 0.00 12 LEU B O 14
ATOM 22595 N N . GLU B 2 13 ? -6.652 8.069 8.316 1.00 0.00 13 GLU B N 14
ATOM 22596 C CA . GLU B 2 13 ? -6.559 7.472 9.647 1.00 0.00 13 GLU B CA 14
ATOM 22597 C C . GLU B 2 13 ? -7.523 6.298 9.786 1.00 0.00 13 GLU B C 14
ATOM 22598 O O . GLU B 2 13 ? -7.599 5.483 8.843 1.00 0.00 13 GLU B O 14
ATOM 22611 N N . GLU A 1 1 ? -14.115 21.265 -1.567 1.00 0.00 1 GLU A N 15
ATOM 22612 C CA . GLU A 1 1 ? -13.647 20.887 -2.926 1.00 0.00 1 GLU A CA 15
ATOM 22613 C C . GLU A 1 1 ? -12.728 19.666 -2.870 1.00 0.00 1 GLU A C 15
ATOM 22614 O O . GLU A 1 1 ? -12.962 18.742 -2.091 1.00 0.00 1 GLU A O 15
ATOM 22628 N N . SER A 1 2 ? -11.684 19.665 -3.699 1.00 0.00 2 SER A N 15
ATOM 22629 C CA . SER A 1 2 ? -10.738 18.553 -3.737 1.00 0.00 2 SER A CA 15
ATOM 22630 C C . SER A 1 2 ? -9.559 18.874 -4.649 1.00 0.00 2 SER A C 15
ATOM 22631 O O . SER A 1 2 ? -9.740 19.342 -5.774 1.00 0.00 2 SER A O 15
ATOM 22639 N N . ASP A 1 3 ? -8.351 18.616 -4.156 1.00 0.00 3 ASP A N 15
ATOM 22640 C CA . ASP A 1 3 ? -7.135 18.872 -4.922 1.00 0.00 3 ASP A CA 15
ATOM 22641 C C . ASP A 1 3 ? -6.996 17.879 -6.079 1.00 0.00 3 ASP A C 15
ATOM 22642 O O . ASP A 1 3 ? -7.954 17.638 -6.815 1.00 0.00 3 ASP A O 15
ATOM 22651 N N . SER A 1 4 ? -5.802 17.308 -6.242 1.00 0.00 4 SER A N 15
ATOM 22652 C CA . SER A 1 4 ? -5.542 16.358 -7.303 1.00 0.00 4 SER A CA 15
ATOM 22653 C C . SER A 1 4 ? -6.476 15.164 -7.214 1.00 0.00 4 SER A C 15
ATOM 22654 O O . SER A 1 4 ? -6.781 14.673 -6.127 1.00 0.00 4 SER A O 15
ATOM 22662 N N . VAL A 1 5 ? -6.908 14.698 -8.372 1.00 0.00 5 VAL A N 15
ATOM 22663 C CA . VAL A 1 5 ? -7.794 13.549 -8.455 1.00 0.00 5 VAL A CA 15
ATOM 22664 C C . VAL A 1 5 ? -7.112 12.310 -7.899 1.00 0.00 5 VAL A C 15
ATOM 22665 O O . VAL A 1 5 ? -7.724 11.522 -7.185 1.00 0.00 5 VAL A O 15
ATOM 22678 N N . GLU A 1 6 ? -5.840 12.148 -8.245 1.00 0.00 6 GLU A N 15
ATOM 22679 C CA . GLU A 1 6 ? -5.051 11.004 -7.799 1.00 0.00 6 GLU A CA 15
ATOM 22680 C C . GLU A 1 6 ? -5.031 10.894 -6.276 1.00 0.00 6 GLU A C 15
ATOM 22681 O O . GLU A 1 6 ? -5.061 9.79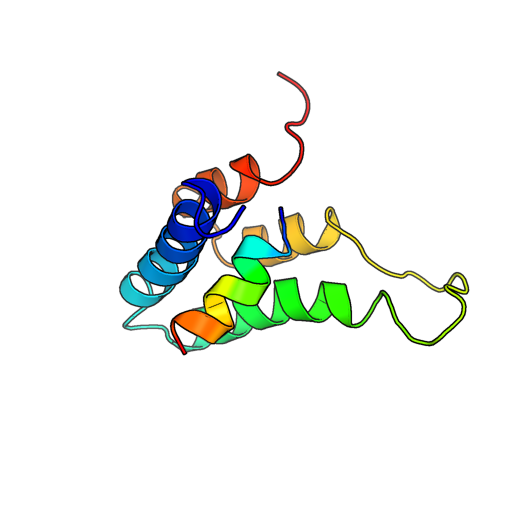3 -5.728 1.00 0.00 6 GLU A O 15
ATOM 22693 N N . PHE A 1 7 ? -4.970 12.037 -5.598 1.00 0.00 7 PHE A N 15
ATOM 22694 C CA . PHE A 1 7 ? -4.938 12.052 -4.137 1.00 0.00 7 PHE A CA 15
ATOM 22695 C C . PHE A 1 7 ? -6.188 11.396 -3.559 1.00 0.00 7 PHE A C 15
ATOM 22696 O O . PHE A 1 7 ? -6.096 10.417 -2.819 1.00 0.00 7 PHE A O 15
ATOM 22713 N N . ASN A 1 8 ? -7.356 11.920 -3.921 1.00 0.00 8 ASN A N 15
ATOM 22714 C CA . ASN A 1 8 ? -8.616 11.364 -3.461 1.00 0.00 8 ASN A CA 15
ATOM 22715 C C . ASN A 1 8 ? -8.778 9.960 -4.016 1.00 0.00 8 ASN A C 15
ATOM 22716 O O . ASN A 1 8 ? -9.343 9.073 -3.375 1.00 0.00 8 ASN A O 15
ATOM 22727 N N . ASN A 1 9 ? -8.251 9.780 -5.218 1.00 0.00 9 ASN A N 15
ATOM 22728 C CA . ASN A 1 9 ? -8.285 8.502 -5.909 1.00 0.00 9 ASN A CA 15
ATOM 22729 C C . ASN A 1 9 ? -7.687 7.417 -5.022 1.00 0.00 9 ASN A C 15
ATOM 22730 O O . ASN A 1 9 ? -8.227 6.318 -4.907 1.00 0.00 9 ASN A O 15
ATOM 22741 N N . ALA A 1 10 ? -6.565 7.752 -4.389 1.00 0.00 10 ALA A N 15
ATOM 22742 C CA . ALA A 1 10 ? -5.875 6.832 -3.496 1.00 0.00 10 ALA A CA 15
ATOM 22743 C C . ALA A 1 10 ? -6.640 6.654 -2.186 1.00 0.00 10 ALA A C 15
ATOM 22744 O O . ALA A 1 10 ? -6.743 5.542 -1.659 1.00 0.00 10 ALA A O 15
ATOM 22751 N N . ILE A 1 11 ? -7.163 7.760 -1.659 1.00 0.00 11 ILE A N 15
ATOM 22752 C CA . ILE A 1 11 ? -7.906 7.733 -0.405 1.00 0.00 11 ILE A CA 15
ATOM 22753 C C . ILE A 1 11 ? -9.002 6.680 -0.433 1.00 0.00 11 ILE A C 15
ATOM 22754 O O . ILE A 1 11 ? -9.159 5.913 0.512 1.00 0.00 11 ILE A O 15
ATOM 22770 N N . SER A 1 12 ? -9.769 6.661 -1.517 1.00 0.00 12 SER A N 15
ATOM 22771 C CA . SER A 1 12 ? -10.863 5.710 -1.658 1.00 0.00 12 SER A CA 15
ATOM 22772 C C . SER A 1 12 ? -10.372 4.278 -1.493 1.00 0.00 12 SER A C 15
ATOM 22773 O O . SER A 1 12 ? -11.071 3.445 -0.922 1.00 0.00 12 SER A O 15
ATOM 22781 N N . TYR A 1 13 ? -9.168 3.990 -1.984 1.00 0.00 13 TYR A N 15
ATOM 22782 C CA . TYR A 1 13 ? -8.619 2.648 -1.857 1.00 0.00 13 TYR A CA 15
ATOM 22783 C C . TYR A 1 13 ? -8.445 2.304 -0.390 1.00 0.00 13 TYR A C 15
ATOM 22784 O O . TYR A 1 13 ? -8.955 1.295 0.092 1.00 0.00 13 TYR A O 15
ATOM 22802 N N . VAL A 1 14 ? -7.730 3.171 0.316 1.00 0.00 14 VAL A N 15
ATOM 22803 C CA . VAL A 1 14 ? -7.488 2.987 1.741 1.00 0.00 14 VAL A CA 15
ATOM 22804 C C . VAL A 1 14 ? -8.808 2.897 2.501 1.00 0.00 14 VAL A C 15
ATOM 22805 O O . VAL A 1 14 ? -8.960 2.096 3.425 1.00 0.00 14 VAL A O 15
ATOM 22818 N N . ASN A 1 15 ? -9.755 3.732 2.097 1.00 0.00 15 ASN A N 15
ATOM 22819 C CA . ASN A 1 15 ? -11.073 3.777 2.716 1.00 0.00 15 ASN A CA 15
ATOM 22820 C C . ASN A 1 15 ? -11.815 2.453 2.546 1.00 0.00 15 ASN A C 15
ATOM 22821 O O . ASN A 1 15 ? -12.288 1.867 3.521 1.00 0.00 15 ASN A O 15
ATOM 22832 N N . LYS A 1 16 ? -11.914 1.990 1.305 1.00 0.00 16 LYS A N 15
ATOM 22833 C CA . LYS A 1 16 ? -12.603 0.740 1.002 1.00 0.00 16 LYS A CA 15
ATOM 22834 C C . LYS A 1 16 ? -11.979 -0.423 1.761 1.00 0.00 16 LYS A C 15
ATOM 22835 O O . LYS A 1 16 ? -12.681 -1.328 2.209 1.00 0.00 16 LYS A O 15
ATOM 22854 N N . ILE A 1 17 ? -10.661 -0.396 1.909 1.00 0.00 17 ILE A N 15
ATOM 22855 C CA . ILE A 1 17 ? -9.960 -1.451 2.629 1.00 0.00 17 ILE A CA 15
ATOM 22856 C C . ILE A 1 17 ? -10.434 -1.508 4.076 1.00 0.00 17 ILE A C 15
ATOM 22857 O O . ILE A 1 17 ? -10.584 -2.586 4.652 1.00 0.00 17 ILE A O 15
ATOM 22873 N N . LYS A 1 18 ? -10.672 -0.335 4.656 1.00 0.00 18 LYS A N 15
ATOM 22874 C CA . LYS A 1 18 ? -11.133 -0.233 6.028 1.00 0.00 18 LYS A CA 15
ATOM 22875 C C . LYS A 1 18 ? -12.517 -0.849 6.193 1.00 0.00 18 LYS A C 15
ATOM 22876 O O . LYS A 1 18 ? -12.776 -1.584 7.146 1.00 0.00 18 LYS A O 15
ATOM 22895 N N . THR A 1 19 ? -13.404 -0.527 5.262 1.00 0.00 19 THR A N 15
ATOM 22896 C CA . THR A 1 19 ? -14.777 -1.028 5.296 1.00 0.00 19 THR A CA 15
ATOM 22897 C C . THR A 1 19 ? -14.858 -2.494 4.885 1.00 0.00 19 THR A C 15
ATOM 22898 O O . THR A 1 19 ? -15.756 -3.218 5.315 1.00 0.00 19 THR A O 15
ATOM 22909 N N . ARG A 1 20 ? -13.930 -2.926 4.045 1.00 0.00 20 ARG A N 15
ATOM 22910 C CA . ARG A 1 20 ? -13.919 -4.304 3.577 1.00 0.00 20 ARG A CA 15
ATOM 22911 C C . ARG A 1 20 ? -13.694 -5.275 4.731 1.00 0.00 20 ARG A C 15
ATOM 22912 O O . ARG A 1 20 ? -14.494 -6.182 4.961 1.00 0.00 20 ARG A O 15
ATOM 22933 N N . PHE A 1 21 ? -12.594 -5.080 5.445 1.00 0.00 21 PHE A N 15
ATOM 22934 C CA . PHE A 1 21 ? -12.249 -5.938 6.572 1.00 0.00 21 PHE A CA 15
ATOM 22935 C C . PHE A 1 21 ? -12.680 -5.332 7.911 1.00 0.00 21 PHE A C 15
ATOM 22936 O O . PHE A 1 21 ? -11.892 -5.291 8.855 1.00 0.00 21 PHE A O 15
ATOM 22953 N N . LEU A 1 22 ? -13.925 -4.867 7.998 1.00 0.00 22 LEU A N 15
ATOM 22954 C CA . LEU A 1 22 ? -14.425 -4.279 9.241 1.00 0.00 22 LEU A CA 15
ATOM 22955 C C . LEU A 1 22 ? -14.206 -5.223 10.424 1.00 0.00 22 LEU A C 15
ATOM 22956 O O . LEU A 1 22 ? -13.832 -4.789 11.513 1.00 0.00 22 LEU A O 15
ATOM 22972 N N . ASP A 1 23 ? -14.432 -6.513 10.197 1.00 0.00 23 ASP A N 15
ATOM 22973 C CA . ASP A 1 23 ? -14.255 -7.520 11.232 1.00 0.00 23 ASP A CA 15
ATOM 22974 C C . ASP A 1 23 ? -12.775 -7.822 11.418 1.00 0.00 23 ASP A C 15
ATOM 22975 O O . ASP A 1 23 ? -12.339 -8.236 12.492 1.00 0.00 23 ASP A O 15
ATOM 22984 N N . HIS A 1 24 ? -12.013 -7.624 10.348 1.00 0.00 24 HIS A N 15
ATOM 22985 C CA . HIS A 1 24 ? -10.582 -7.879 10.356 1.00 0.00 24 HIS A CA 15
ATOM 22986 C C . HIS A 1 24 ? -9.773 -6.578 10.291 1.00 0.00 24 HIS A C 15
ATOM 22987 O O . HIS A 1 24 ? -9.186 -6.259 9.258 1.00 0.00 24 HIS A O 15
ATOM 23002 N N . PRO A 1 25 ? -9.723 -5.806 11.394 1.00 0.00 25 PRO A N 15
ATOM 23003 C CA . PRO A 1 25 ? -8.970 -4.548 11.437 1.00 0.00 25 PRO A CA 15
ATOM 23004 C C . PRO A 1 25 ? -7.468 -4.773 11.304 1.00 0.00 25 PRO A C 15
ATOM 23005 O O . PRO A 1 25 ? -6.751 -3.941 10.747 1.00 0.00 25 PRO A O 15
ATOM 23016 N N . GLU A 1 26 ? -7.001 -5.904 11.829 1.00 0.00 26 GLU A N 15
ATOM 23017 C CA . GLU A 1 26 ? -5.583 -6.250 11.781 1.00 0.00 26 GLU A CA 15
ATOM 23018 C C . GLU A 1 26 ? -5.049 -6.226 10.351 1.00 0.00 26 GLU A C 15
ATOM 23019 O O . GLU A 1 26 ? -3.881 -5.914 10.124 1.00 0.00 26 GLU A O 15
ATOM 23031 N N . ILE A 1 27 ? -5.906 -6.564 9.391 1.00 0.00 27 ILE A N 15
ATOM 23032 C CA . ILE A 1 27 ? -5.507 -6.582 7.986 1.00 0.00 27 ILE A CA 15
ATOM 23033 C C . ILE A 1 27 ? -5.135 -5.179 7.523 1.00 0.00 27 ILE A C 15
ATOM 23034 O O . ILE A 1 27 ? -4.090 -4.972 6.906 1.00 0.00 27 ILE A O 15
ATOM 23050 N N . TYR A 1 28 ? -6.006 -4.221 7.829 1.00 0.00 28 TYR A N 15
ATOM 23051 C CA . TYR A 1 28 ? -5.784 -2.830 7.456 1.00 0.00 28 TYR A CA 15
ATOM 23052 C C . TYR A 1 28 ? -4.459 -2.332 8.016 1.00 0.00 28 TYR A C 15
ATOM 23053 O O . TYR A 1 28 ? -3.649 -1.743 7.299 1.00 0.00 28 TYR A O 15
ATOM 23071 N N . ARG A 1 29 ? -4.249 -2.579 9.303 1.00 0.00 29 ARG A N 15
ATOM 23072 C CA . ARG A 1 29 ? -3.029 -2.167 9.982 1.00 0.00 29 ARG A CA 15
ATOM 23073 C C . ARG A 1 29 ? -1.790 -2.740 9.300 1.00 0.00 29 ARG A C 15
ATOM 23074 O O . ARG A 1 29 ? -0.878 -2.002 8.927 1.00 0.00 29 ARG A O 15
ATOM 23095 N N . SER A 1 30 ? -1.766 -4.059 9.146 1.00 0.00 30 SER A N 15
ATOM 23096 C CA . SER A 1 30 ? -0.640 -4.738 8.512 1.00 0.00 30 SER A CA 15
ATOM 23097 C C . SER A 1 30 ? -0.334 -4.128 7.146 1.00 0.00 30 SER A C 15
ATOM 23098 O O . SER A 1 30 ? 0.822 -3.845 6.830 1.00 0.00 30 SER A O 15
ATOM 23106 N N . PHE A 1 31 ? -1.378 -3.915 6.347 1.00 0.00 31 PHE A N 15
ATOM 23107 C CA . PHE A 1 31 ? -1.228 -3.324 5.021 1.00 0.00 31 PHE A CA 15
ATOM 23108 C C . PHE A 1 31 ? -0.447 -2.015 5.099 1.00 0.00 31 PHE A C 15
ATOM 23109 O O . PHE A 1 31 ? 0.493 -1.789 4.332 1.00 0.00 31 PHE A O 15
ATOM 23126 N N . LEU A 1 32 ? -0.844 -1.159 6.032 1.00 0.00 32 LEU A N 15
ATOM 23127 C CA . LEU A 1 32 ? -0.187 0.126 6.218 1.00 0.00 32 LEU A CA 15
ATOM 23128 C C . LEU A 1 32 ? 1.282 -0.077 6.558 1.00 0.00 32 LEU A C 15
ATOM 23129 O O . LEU A 1 32 ? 2.149 0.618 6.036 1.00 0.00 32 LEU A O 15
ATOM 23145 N N . GLU A 1 33 ? 1.553 -1.050 7.424 1.00 0.00 33 GLU A N 15
ATOM 23146 C CA . GLU A 1 33 ? 2.920 -1.363 7.819 1.00 0.00 33 GLU A CA 15
ATOM 23147 C C . GLU A 1 33 ? 3.729 -1.804 6.607 1.00 0.00 33 GLU A C 15
ATOM 23148 O O . GLU A 1 33 ? 4.929 -1.557 6.534 1.00 0.00 33 GLU A O 15
ATOM 23160 N N . ILE A 1 34 ? 3.062 -2.449 5.649 1.00 0.00 34 ILE A N 15
ATOM 23161 C CA . ILE A 1 34 ? 3.729 -2.900 4.433 1.00 0.00 34 ILE A CA 15
ATOM 23162 C C . ILE A 1 34 ? 4.273 -1.704 3.667 1.00 0.00 34 ILE A C 15
ATOM 23163 O O . ILE A 1 34 ? 5.471 -1.618 3.392 1.00 0.00 34 ILE A O 15
ATOM 23179 N N . LEU A 1 35 ? 3.384 -0.764 3.354 1.00 0.00 35 LEU A N 15
ATOM 23180 C CA . LEU A 1 35 ? 3.777 0.452 2.654 1.00 0.00 35 LEU A CA 15
ATOM 23181 C C . LEU A 1 35 ? 4.792 1.202 3.508 1.00 0.00 35 LEU A C 15
ATOM 23182 O O . LEU A 1 35 ? 5.780 1.749 3.011 1.00 0.00 35 LEU A O 15
ATOM 23198 N N . HIS A 1 36 ? 4.532 1.194 4.811 1.00 0.00 36 HIS A N 15
ATOM 23199 C CA . HIS A 1 36 ? 5.398 1.837 5.786 1.00 0.00 36 HIS A CA 15
ATOM 23200 C C . HIS A 1 36 ? 6.806 1.266 5.710 1.00 0.00 36 HIS A C 15
ATOM 23201 O O . HIS A 1 36 ? 7.787 2.003 5.747 1.00 0.00 36 HIS A O 15
ATOM 23216 N N . THR A 1 37 ? 6.895 -0.052 5.586 1.00 0.00 37 THR A N 15
ATOM 23217 C CA . THR A 1 37 ? 8.180 -0.730 5.487 1.00 0.00 37 THR A CA 15
ATOM 23218 C C . THR A 1 37 ? 8.950 -0.228 4.274 1.00 0.00 37 THR A C 15
ATOM 23219 O O . THR A 1 37 ? 10.176 -0.133 4.296 1.00 0.00 37 THR A O 15
ATOM 23230 N N . TYR A 1 38 ? 8.212 0.097 3.218 1.00 0.00 38 TYR A N 15
ATOM 23231 C CA . TYR A 1 38 ? 8.807 0.598 1.990 1.00 0.00 38 TYR A CA 15
ATOM 23232 C C . TYR A 1 38 ? 9.524 1.922 2.225 1.00 0.00 38 TYR A C 15
ATOM 23233 O O . TYR A 1 38 ? 10.734 2.031 2.030 1.00 0.00 38 TYR A O 15
ATOM 23251 N N . GLN A 1 39 ? 8.757 2.928 2.630 1.00 0.00 39 GLN A N 15
ATOM 23252 C CA . GLN A 1 39 ? 9.303 4.259 2.876 1.00 0.00 39 GLN A CA 15
ATOM 23253 C C . GLN A 1 39 ? 10.376 4.253 3.965 1.00 0.00 39 GLN A C 15
ATOM 23254 O O . GLN A 1 39 ? 11.407 4.905 3.825 1.00 0.00 39 GLN A O 15
ATOM 23268 N N . LYS A 1 40 ? 10.129 3.529 5.049 1.00 0.00 40 LYS A N 15
ATOM 23269 C CA . LYS A 1 40 ? 11.081 3.462 6.156 1.00 0.00 40 LYS A CA 15
ATOM 23270 C C . LYS A 1 40 ? 12.470 3.039 5.678 1.00 0.00 40 LYS A C 15
ATOM 23271 O O . LYS A 1 40 ? 13.481 3.573 6.134 1.00 0.00 40 LYS A O 15
ATOM 23290 N N . GLU A 1 41 ? 12.513 2.070 4.771 1.00 0.00 41 GLU A N 15
ATOM 23291 C CA . GLU A 1 41 ? 13.780 1.568 4.245 1.00 0.00 41 GLU A CA 15
ATOM 23292 C C . GLU A 1 41 ? 14.457 2.579 3.318 1.00 0.00 41 GLU A C 15
ATOM 23293 O O . GLU A 1 41 ? 15.647 2.861 3.461 1.00 0.00 41 GLU A O 15
ATOM 23305 N N . GLN A 1 42 ? 13.701 3.105 2.356 1.00 0.00 42 GLN A N 15
ATOM 23306 C CA . GLN A 1 42 ? 14.227 4.059 1.396 1.00 0.00 42 GLN A CA 15
ATOM 23307 C C . GLN A 1 42 ? 14.739 5.329 2.078 1.00 0.00 42 GLN A C 15
ATOM 23308 O O . GLN A 1 42 ? 15.771 5.875 1.687 1.00 0.00 42 GLN A O 15
ATOM 23322 N N . LEU A 1 43 ? 14.013 5.797 3.091 1.00 0.00 43 LEU A N 15
ATOM 23323 C CA . LEU A 1 43 ? 14.402 7.004 3.815 1.00 0.00 43 LEU A CA 15
ATOM 23324 C C . LEU A 1 43 ? 15.799 6.859 4.408 1.00 0.00 43 LEU A C 15
ATOM 23325 O O . LEU A 1 43 ? 16.127 5.826 4.992 1.00 0.00 43 LEU A O 15
ATOM 23341 N N . HIS A 1 44 ? 16.615 7.897 4.229 1.00 0.00 44 HIS A N 15
ATOM 23342 C CA . HIS A 1 44 ? 17.990 7.912 4.718 1.00 0.00 44 HIS A CA 15
ATOM 23343 C C . HIS A 1 44 ? 18.850 7.068 3.802 1.00 0.00 44 HIS A C 15
ATOM 23344 O O . HIS A 1 44 ? 19.607 6.203 4.248 1.00 0.00 44 HIS A O 15
ATOM 23359 N N . THR A 1 45 ? 18.705 7.321 2.506 1.00 0.00 45 THR A N 15
ATOM 23360 C CA . THR A 1 45 ? 19.438 6.589 1.496 1.00 0.00 45 THR A CA 15
ATOM 23361 C C . THR A 1 45 ? 20.933 6.592 1.787 1.00 0.00 45 THR A C 15
ATOM 23362 O O . THR A 1 45 ? 21.488 7.602 2.218 1.00 0.00 45 THR A O 15
ATOM 23373 N N . LYS A 1 46 ? 21.582 5.456 1.556 1.00 0.00 46 LYS A N 15
ATOM 23374 C CA . LYS A 1 46 ? 23.013 5.336 1.802 1.00 0.00 46 LYS A CA 15
ATOM 23375 C C . LYS A 1 46 ? 23.708 4.623 0.647 1.00 0.00 46 LYS A C 15
ATOM 23376 O O . LYS A 1 46 ? 24.658 5.148 0.067 1.00 0.00 46 LYS A O 15
ATOM 23395 N N . GLY A 1 47 ? 23.225 3.431 0.313 1.00 0.00 47 GLY A N 15
ATOM 23396 C CA . GLY A 1 47 ? 23.814 2.675 -0.778 1.00 0.00 47 GLY A CA 15
ATOM 23397 C C . GLY A 1 47 ? 23.428 3.226 -2.136 1.00 0.00 47 GLY A C 15
ATOM 23398 O O . GLY A 1 47 ? 23.222 4.430 -2.289 1.00 0.00 47 GLY A O 15
ATOM 23402 N N . ARG A 1 48 ? 23.318 2.343 -3.124 1.00 0.00 48 ARG A N 15
ATOM 23403 C CA . ARG A 1 48 ? 22.943 2.748 -4.472 1.00 0.00 48 ARG A CA 15
ATOM 23404 C C . ARG A 1 48 ? 21.439 2.999 -4.554 1.00 0.00 48 ARG A C 15
ATOM 23405 O O . ARG A 1 48 ? 20.649 2.245 -3.986 1.00 0.00 48 ARG A O 15
ATOM 23426 N N . PRO A 1 49 ? 21.018 4.062 -5.263 1.00 0.00 49 PRO A N 15
ATOM 23427 C CA . PRO A 1 49 ? 19.600 4.396 -5.408 1.00 0.00 49 PRO A CA 15
ATOM 23428 C C . PRO A 1 49 ? 18.795 3.222 -5.955 1.00 0.00 49 PRO A C 15
ATOM 23429 O O . PRO A 1 49 ? 19.095 2.701 -7.028 1.00 0.00 49 PRO A O 15
ATOM 23440 N N . PHE A 1 50 ? 17.776 2.813 -5.200 1.00 0.00 50 PHE A N 15
ATOM 23441 C CA . PHE A 1 50 ? 16.919 1.697 -5.591 1.00 0.00 50 PHE A CA 15
ATOM 23442 C C . PHE A 1 50 ? 17.712 0.391 -5.652 1.00 0.00 50 PHE A C 15
ATOM 23443 O O . PHE A 1 50 ? 18.692 0.280 -6.389 1.00 0.00 50 PHE A O 15
ATOM 23460 N N . ARG A 1 51 ? 17.272 -0.600 -4.876 1.00 0.00 51 ARG A N 15
ATOM 23461 C CA . ARG A 1 51 ? 17.935 -1.902 -4.842 1.00 0.00 51 ARG A CA 15
ATOM 23462 C C . ARG A 1 51 ? 17.205 -2.863 -3.919 1.00 0.00 51 ARG A C 15
ATOM 23463 O O . ARG A 1 51 ? 16.958 -4.019 -4.261 1.00 0.00 51 ARG A O 15
ATOM 23484 N N . GLY A 1 52 ? 16.878 -2.362 -2.752 1.00 0.00 52 GLY A N 15
ATOM 23485 C CA . GLY A 1 52 ? 16.183 -3.157 -1.755 1.00 0.00 52 GLY A CA 15
ATOM 23486 C C . GLY A 1 52 ? 14.714 -3.326 -2.053 1.00 0.00 52 GLY A C 15
ATOM 23487 O O . GLY A 1 52 ? 14.325 -3.728 -3.149 1.00 0.00 52 GLY A O 15
ATOM 23491 N N . MET A 1 53 ? 13.904 -3.016 -1.055 1.00 0.00 53 MET A N 15
ATOM 23492 C CA . MET A 1 53 ? 12.462 -3.124 -1.161 1.00 0.00 53 MET A CA 15
ATOM 23493 C C . MET A 1 53 ? 11.911 -2.118 -2.161 1.00 0.00 53 MET A C 15
ATOM 23494 O O . MET A 1 53 ? 12.426 -1.007 -2.290 1.00 0.00 53 MET A O 15
ATOM 23508 N N . SER A 1 54 ? 10.860 -2.515 -2.865 1.00 0.00 54 SER A N 15
ATOM 23509 C CA . SER A 1 54 ? 10.236 -1.650 -3.852 1.00 0.00 54 SER A CA 15
ATOM 23510 C C . SER A 1 54 ? 8.806 -2.112 -4.121 1.00 0.00 54 SER A C 15
ATOM 23511 O O . SER A 1 54 ? 8.157 -2.672 -3.237 1.00 0.00 54 SER A O 15
ATOM 23519 N N . GLU A 1 55 ? 8.318 -1.881 -5.333 1.00 0.00 55 GLU A N 15
ATOM 23520 C CA . GLU A 1 55 ? 6.966 -2.280 -5.692 1.00 0.00 55 GLU A CA 15
ATOM 23521 C C . GLU A 1 55 ? 6.822 -3.797 -5.672 1.00 0.00 55 GLU A C 15
ATOM 23522 O O . GLU A 1 55 ? 5.754 -4.326 -5.369 1.00 0.00 55 GLU A O 15
ATOM 23534 N N . GLU A 1 56 ? 7.907 -4.489 -6.006 1.00 0.00 56 GLU A N 15
ATOM 23535 C CA . GLU A 1 56 ? 7.909 -5.946 -6.039 1.00 0.00 56 GLU A CA 15
ATOM 23536 C C . GLU A 1 56 ? 7.575 -6.545 -4.673 1.00 0.00 56 GLU A C 15
ATOM 23537 O O . GLU A 1 56 ? 6.716 -7.422 -4.569 1.00 0.00 56 GLU A O 15
ATOM 23549 N N . GLU A 1 57 ? 8.262 -6.083 -3.630 1.00 0.00 57 GLU A N 15
ATOM 23550 C CA . GLU A 1 57 ? 8.032 -6.597 -2.283 1.00 0.00 57 GLU A CA 15
ATOM 23551 C C . GLU A 1 57 ? 6.715 -6.090 -1.702 1.00 0.00 57 GLU A C 15
ATOM 23552 O O . GLU A 1 57 ? 5.935 -6.869 -1.157 1.00 0.00 57 GLU A O 15
ATOM 23564 N N . VAL A 1 58 ? 6.466 -4.787 -1.814 1.00 0.00 58 VAL A N 15
ATOM 23565 C CA . VAL A 1 58 ? 5.234 -4.207 -1.288 1.00 0.00 58 VAL A CA 15
ATOM 23566 C C . VAL A 1 58 ? 4.024 -4.952 -1.835 1.00 0.00 58 VAL A C 15
ATOM 23567 O O . VAL A 1 58 ? 3.102 -5.292 -1.095 1.00 0.00 58 VAL A O 15
ATOM 23580 N N . PHE A 1 59 ? 4.047 -5.219 -3.134 1.00 0.00 59 PHE A N 15
ATOM 23581 C CA . PHE A 1 59 ? 2.968 -5.944 -3.790 1.00 0.00 59 PHE A CA 15
ATOM 23582 C C . PHE A 1 59 ? 2.833 -7.341 -3.196 1.00 0.00 59 PHE A C 15
ATOM 23583 O O . PHE A 1 59 ? 1.744 -7.913 -3.160 1.00 0.00 59 PHE A O 15
ATOM 23600 N N . THR A 1 60 ? 3.960 -7.884 -2.744 1.00 0.00 60 THR A N 15
ATOM 23601 C CA . THR A 1 60 ? 3.997 -9.219 -2.162 1.00 0.00 60 THR A CA 15
ATOM 23602 C C . THR A 1 60 ? 3.235 -9.299 -0.838 1.00 0.00 60 THR A C 15
ATOM 23603 O O . THR A 1 60 ? 2.263 -10.046 -0.724 1.00 0.00 60 THR A O 15
ATOM 23614 N N . GLU A 1 61 ? 3.680 -8.539 0.163 1.00 0.00 61 GLU A N 15
ATOM 23615 C CA . GLU A 1 61 ? 3.034 -8.550 1.474 1.00 0.00 61 GLU A CA 15
ATOM 23616 C C . GLU A 1 61 ? 1.555 -8.193 1.377 1.00 0.00 61 GLU A C 15
ATOM 23617 O O . GLU A 1 61 ? 0.721 -8.807 2.041 1.00 0.00 61 GLU A O 15
ATOM 23629 N N . VAL A 1 62 ? 1.228 -7.203 0.552 1.00 0.00 62 VAL A N 15
ATOM 23630 C CA . VAL A 1 62 ? -0.159 -6.789 0.391 1.00 0.00 62 VAL A CA 15
ATOM 23631 C C . VAL A 1 62 ? -0.986 -7.921 -0.205 1.00 0.00 62 VAL A C 15
ATOM 23632 O O . VAL A 1 62 ? -2.090 -8.206 0.260 1.00 0.00 62 VAL A O 15
ATOM 23645 N N . ALA A 1 63 ? -0.440 -8.575 -1.225 1.00 0.00 63 ALA A N 15
ATOM 23646 C CA . ALA A 1 63 ? -1.125 -9.688 -1.866 1.00 0.00 63 ALA A CA 15
ATOM 23647 C C . ALA A 1 63 ? -1.354 -10.808 -0.859 1.00 0.00 63 ALA A C 15
ATOM 23648 O O . ALA A 1 63 ? -2.423 -11.417 -0.818 1.00 0.00 63 ALA A O 15
ATOM 23655 N N . ASN A 1 64 ? -0.335 -11.060 -0.040 1.00 0.00 64 ASN A N 15
ATOM 23656 C CA . ASN A 1 64 ? -0.405 -12.091 0.988 1.00 0.00 64 ASN A CA 15
ATOM 23657 C C . ASN A 1 64 ? -1.500 -11.772 2.004 1.00 0.00 64 ASN A C 15
ATOM 23658 O O . ASN A 1 64 ? -2.249 -12.654 2.422 1.00 0.00 64 ASN A O 15
ATOM 23669 N N . LEU A 1 65 ? -1.587 -10.500 2.389 1.00 0.00 65 LEU A N 15
ATOM 23670 C CA . LEU A 1 65 ? -2.590 -10.049 3.346 1.00 0.00 65 LEU A CA 15
ATOM 23671 C C . LEU A 1 65 ? -3.997 -10.233 2.803 1.00 0.00 65 LEU A C 15
ATOM 23672 O O . LEU A 1 65 ? -4.798 -10.990 3.352 1.00 0.00 65 LEU A O 15
ATOM 23688 N N . PHE A 1 66 ? -4.287 -9.511 1.728 1.00 0.00 66 PHE A N 15
ATOM 23689 C CA . PHE A 1 66 ? -5.598 -9.556 1.090 1.00 0.00 66 PHE A CA 15
ATOM 23690 C C . PHE A 1 66 ? -5.804 -10.859 0.318 1.00 0.00 66 PHE A C 15
ATOM 23691 O O . PHE A 1 66 ? -6.391 -10.853 -0.765 1.00 0.00 66 PHE A O 15
ATOM 23708 N N . ARG A 1 67 ? -5.329 -11.973 0.869 1.00 0.00 67 ARG A N 15
ATOM 23709 C CA . ARG A 1 67 ? -5.482 -13.263 0.210 1.00 0.00 67 ARG A CA 15
ATOM 23710 C C . ARG A 1 67 ? -6.957 -13.613 0.076 1.00 0.00 67 ARG A C 15
ATOM 23711 O O . ARG A 1 67 ? -7.717 -13.520 1.039 1.00 0.00 67 ARG A O 15
ATOM 23732 N N . GLY A 1 68 ? -7.358 -14.001 -1.127 1.00 0.00 68 GLY A N 15
ATOM 23733 C CA . GLY A 1 68 ? -8.746 -14.338 -1.372 1.00 0.00 68 GLY A CA 15
ATOM 23734 C C . GLY A 1 68 ? -9.553 -13.124 -1.789 1.00 0.00 68 GLY A C 15
ATOM 23735 O O . GLY A 1 68 ? -10.338 -13.189 -2.735 1.00 0.00 68 GLY A O 15
ATOM 23739 N N . GLN A 1 69 ? -9.347 -12.010 -1.091 1.00 0.00 69 GLN A N 15
ATOM 23740 C CA . GLN A 1 69 ? -10.049 -10.770 -1.407 1.00 0.00 69 GLN A CA 15
ATOM 23741 C C . GLN A 1 69 ? -9.294 -9.993 -2.482 1.00 0.00 69 GLN A C 15
ATOM 23742 O O . GLN A 1 69 ? -8.944 -8.826 -2.295 1.00 0.00 69 GLN A O 15
ATOM 23756 N N . GLU A 1 70 ? -9.036 -10.657 -3.604 1.00 0.00 70 GLU A N 15
ATOM 23757 C CA . GLU A 1 70 ? -8.308 -10.052 -4.716 1.00 0.00 70 GLU A CA 15
ATOM 23758 C C . GLU A 1 70 ? -9.021 -8.825 -5.283 1.00 0.00 70 GLU A C 15
ATOM 23759 O O . GLU A 1 70 ? -8.500 -8.162 -6.180 1.00 0.00 70 GLU A O 15
ATOM 23771 N N . ASP A 1 71 ? -10.209 -8.523 -4.763 1.00 0.00 71 ASP A N 15
ATOM 23772 C CA . ASP A 1 71 ? -10.971 -7.371 -5.235 1.00 0.00 71 ASP A CA 15
ATOM 23773 C C . ASP A 1 71 ? -10.193 -6.083 -5.003 1.00 0.00 71 ASP A C 15
ATOM 23774 O O . ASP A 1 71 ? -10.023 -5.274 -5.915 1.00 0.00 71 ASP A O 15
ATOM 23783 N N . LEU A 1 72 ? -9.711 -5.909 -3.778 1.00 0.00 72 LEU A N 15
ATOM 23784 C CA . LEU A 1 72 ? -8.936 -4.729 -3.422 1.00 0.00 72 LEU A CA 15
ATOM 23785 C C . LEU A 1 72 ? -7.594 -4.744 -4.142 1.00 0.00 72 LEU A C 15
ATOM 23786 O O . LEU A 1 72 ? -7.083 -3.701 -4.555 1.00 0.00 72 LEU A O 15
ATOM 23802 N N . LEU A 1 73 ? -7.035 -5.941 -4.294 1.00 0.00 73 LEU A N 15
ATOM 23803 C CA . LEU A 1 73 ? -5.768 -6.129 -4.956 1.00 0.00 73 LEU A CA 15
ATOM 23804 C C . LEU A 1 73 ? -5.789 -5.509 -6.347 1.00 0.00 73 LEU A C 15
ATOM 23805 O O . LEU A 1 73 ? -4.798 -4.938 -6.803 1.00 0.00 73 LEU A O 15
ATOM 23821 N N . SER A 1 74 ? -6.932 -5.631 -7.012 1.00 0.00 74 SER A N 15
ATOM 23822 C CA . SER A 1 74 ? -7.107 -5.090 -8.353 1.00 0.00 74 SER A CA 15
ATOM 23823 C C . SER A 1 74 ? -6.818 -3.593 -8.377 1.00 0.00 74 SER A C 15
ATOM 23824 O O . SER A 1 74 ? -6.170 -3.091 -9.296 1.00 0.00 74 SER A O 15
ATOM 23832 N N . GLU A 1 75 ? -7.301 -2.886 -7.360 1.00 0.00 75 GLU A N 15
ATOM 23833 C CA . GLU A 1 75 ? -7.091 -1.446 -7.264 1.00 0.00 75 GLU A CA 15
ATOM 23834 C C . GLU A 1 75 ? -5.628 -1.129 -6.975 1.00 0.00 75 GLU A C 15
ATOM 23835 O O . GLU A 1 75 ? -5.060 -0.193 -7.539 1.00 0.00 75 GLU A O 15
ATOM 23847 N N . PHE A 1 76 ? -5.028 -1.920 -6.092 1.00 0.00 76 PHE A N 15
ATOM 23848 C CA . PHE A 1 76 ? -3.630 -1.737 -5.716 1.00 0.00 76 PHE A CA 15
ATOM 23849 C C . PHE A 1 76 ? -2.727 -1.797 -6.944 1.00 0.00 76 PHE A C 15
ATOM 23850 O O . PHE A 1 76 ? -1.808 -0.992 -7.093 1.00 0.00 76 PHE A O 15
ATOM 23867 N N . GLY A 1 77 ? -2.999 -2.758 -7.820 1.00 0.00 77 GLY A N 15
ATOM 23868 C CA . GLY A 1 77 ? -2.209 -2.917 -9.028 1.00 0.00 77 GLY A CA 15
ATOM 23869 C C . GLY A 1 77 ? -2.332 -1.736 -9.976 1.00 0.00 77 GLY A C 15
ATOM 23870 O O . GLY A 1 77 ? -1.374 -1.391 -10.667 1.00 0.00 77 GLY A O 15
ATOM 23874 N N . GLN A 1 78 ? -3.515 -1.125 -10.017 1.00 0.00 78 GLN A N 15
ATOM 23875 C CA . GLN A 1 78 ? -3.764 0.015 -10.897 1.00 0.00 78 GLN A CA 15
ATOM 23876 C C . GLN A 1 78 ? -2.672 1.073 -10.763 1.00 0.00 78 GLN A C 15
ATOM 23877 O O . GLN A 1 78 ? -2.110 1.526 -11.760 1.00 0.00 78 GLN A O 15
ATOM 23891 N N . PHE A 1 79 ? -2.370 1.456 -9.526 1.00 0.00 79 PHE A N 15
ATOM 23892 C CA . PHE A 1 79 ? -1.339 2.455 -9.270 1.00 0.00 79 PHE A CA 15
ATOM 23893 C C . PHE A 1 79 ? 0.035 1.912 -9.639 1.00 0.00 79 PHE A C 15
ATOM 23894 O O . PHE A 1 79 ? 0.859 2.616 -10.220 1.00 0.00 79 PHE A O 15
ATOM 23911 N N . LEU A 1 80 ? 0.270 0.650 -9.296 1.00 0.00 80 LEU A N 15
ATOM 23912 C CA . LEU A 1 80 ? 1.539 -0.004 -9.585 1.00 0.00 80 LEU A CA 15
ATOM 23913 C C . LEU A 1 80 ? 1.792 -0.061 -11.091 1.00 0.00 80 LEU A C 15
ATOM 23914 O O . LEU A 1 80 ? 0.864 -0.261 -11.873 1.00 0.00 80 LEU A O 15
ATOM 23930 N N . PRO A 1 81 ? 3.058 0.119 -11.517 1.00 0.00 81 PRO A N 15
ATOM 23931 C CA . PRO A 1 81 ? 3.432 0.088 -12.937 1.00 0.00 81 PRO A CA 15
ATOM 23932 C C . PRO A 1 81 ? 3.111 -1.252 -13.592 1.00 0.00 81 PRO A C 15
ATOM 23933 O O . PRO A 1 81 ? 3.980 -2.115 -13.727 1.00 0.00 81 PRO A O 15
ATOM 23944 N N . GLU A 1 82 ? 1.854 -1.421 -13.991 1.00 0.00 82 GLU A N 15
ATOM 23945 C CA . GLU A 1 82 ? 1.405 -2.655 -14.626 1.00 0.00 82 GLU A CA 15
ATOM 23946 C C . GLU A 1 82 ? 2.188 -2.935 -15.905 1.00 0.00 82 GLU A C 15
ATOM 23947 O O . GLU A 1 82 ? 2.469 -2.025 -16.685 1.00 0.00 82 GLU A O 15
ATOM 23959 N N . ALA A 1 83 ? 2.534 -4.203 -16.112 1.00 0.00 83 ALA A N 15
ATOM 23960 C CA . ALA A 1 83 ? 3.281 -4.611 -17.297 1.00 0.00 83 ALA A CA 15
ATOM 23961 C C . ALA A 1 83 ? 2.538 -4.221 -18.571 1.00 0.00 83 ALA A C 15
ATOM 23962 O O . ALA A 1 83 ? 3.147 -3.805 -19.556 1.00 0.00 83 ALA A O 15
ATOM 23969 N N . LYS A 1 84 ? 1.216 -4.355 -18.538 1.00 0.00 84 LYS A N 15
ATOM 23970 C CA . LYS A 1 84 ? 0.380 -4.015 -19.683 1.00 0.00 84 LYS A CA 15
ATOM 23971 C C . LYS A 1 84 ? -1.079 -3.879 -19.258 1.00 0.00 84 LYS A C 15
ATOM 23972 O O . LYS A 1 84 ? -1.624 -4.750 -18.582 1.00 0.00 84 LYS A O 15
ATOM 23991 N N . ARG A 1 85 ? -1.701 -2.772 -19.652 1.00 0.00 85 ARG A N 15
ATOM 23992 C CA . ARG A 1 85 ? -3.092 -2.512 -19.306 1.00 0.00 85 ARG A CA 15
ATOM 23993 C C . ARG A 1 85 ? -4.023 -3.486 -20.021 1.00 0.00 85 ARG A C 15
ATOM 23994 O O . ARG A 1 85 ? -4.555 -4.396 -19.351 1.00 0.00 85 ARG A O 15
ATOM 24016 N N . ASN B 2 1 ? 4.252 6.206 -6.696 1.00 0.00 1 ASN B N 15
ATOM 24017 C CA . ASN B 2 1 ? 2.777 6.074 -6.566 1.00 0.00 1 ASN B CA 15
ATOM 24018 C C . ASN B 2 1 ? 2.379 5.656 -5.154 1.00 0.00 1 ASN B C 15
ATOM 24019 O O . ASN B 2 1 ? 1.372 6.120 -4.619 1.00 0.00 1 ASN B O 15
ATOM 24032 N N . ILE B 2 2 ? 3.178 4.780 -4.554 1.00 0.00 2 ILE B N 15
ATOM 24033 C CA . ILE B 2 2 ? 2.916 4.301 -3.202 1.00 0.00 2 ILE B CA 15
ATOM 24034 C C . ILE B 2 2 ? 2.939 5.448 -2.198 1.00 0.00 2 ILE B C 15
ATOM 24035 O O . ILE B 2 2 ? 2.163 5.460 -1.246 1.00 0.00 2 ILE B O 15
ATOM 24051 N N . GLN B 2 3 ? 3.832 6.409 -2.418 1.00 0.00 3 GLN B N 15
ATOM 24052 C CA . GLN B 2 3 ? 3.952 7.559 -1.529 1.00 0.00 3 GLN B CA 15
ATOM 24053 C C . GLN B 2 3 ? 2.584 8.185 -1.286 1.00 0.00 3 GLN B C 15
ATOM 24054 O O . GLN B 2 3 ? 2.271 8.601 -0.171 1.00 0.00 3 GLN B O 15
ATOM 24068 N N . MET B 2 4 ? 1.773 8.240 -2.337 1.00 0.00 4 MET B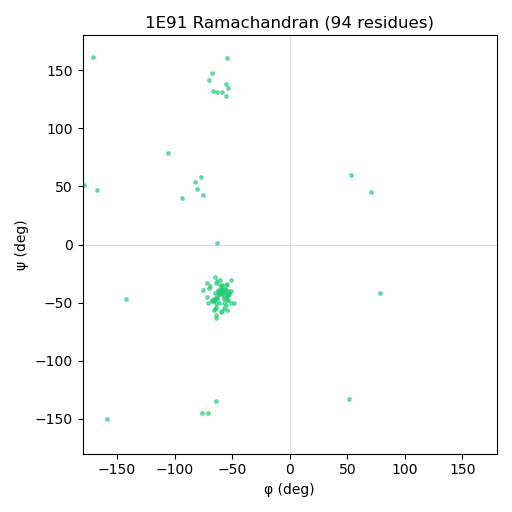 N 15
ATOM 24069 C CA . MET B 2 4 ? 0.434 8.808 -2.243 1.00 0.00 4 MET B CA 15
ATOM 24070 C C . MET B 2 4 ? -0.494 7.896 -1.444 1.00 0.00 4 MET B C 15
ATOM 24071 O O . MET B 2 4 ? -1.284 8.366 -0.624 1.00 0.00 4 MET B O 15
ATOM 24085 N N . LEU B 2 5 ? -0.405 6.591 -1.698 1.00 0.00 5 LEU B N 15
ATOM 24086 C CA . LEU B 2 5 ? -1.249 5.619 -1.012 1.00 0.00 5 LEU B CA 15
ATOM 24087 C C . LEU B 2 5 ? -0.938 5.567 0.481 1.00 0.00 5 LEU B C 15
ATOM 24088 O O . LEU B 2 5 ? -1.834 5.707 1.315 1.00 0.00 5 LEU B O 15
ATOM 24104 N N . LEU B 2 6 ? 0.333 5.372 0.814 1.00 0.00 6 LEU B N 15
ATOM 24105 C CA . LEU B 2 6 ? 0.757 5.314 2.206 1.00 0.00 6 LEU B CA 15
ATOM 24106 C C . LEU B 2 6 ? 0.374 6.604 2.919 1.00 0.00 6 LEU B C 15
ATOM 24107 O O . LEU B 2 6 ? -0.066 6.587 4.069 1.00 0.00 6 LEU B O 15
ATOM 24123 N N . GLU B 2 7 ? 0.525 7.721 2.215 1.00 0.00 7 GLU B N 15
ATOM 24124 C CA . GLU B 2 7 ? 0.176 9.027 2.756 1.00 0.00 7 GLU B CA 15
ATOM 24125 C C . GLU B 2 7 ? -1.330 9.117 2.982 1.00 0.00 7 GLU B C 15
ATOM 24126 O O . GLU B 2 7 ? -1.793 9.717 3.952 1.00 0.00 7 GLU B O 15
ATOM 24138 N N . ALA B 2 8 ? -2.086 8.504 2.073 1.00 0.00 8 ALA B N 15
ATOM 24139 C CA . ALA B 2 8 ? -3.543 8.492 2.151 1.00 0.00 8 ALA B CA 15
ATOM 24140 C C . ALA B 2 8 ? -4.019 7.891 3.469 1.00 0.00 8 ALA B C 15
ATOM 24141 O O . ALA B 2 8 ? -4.946 8.403 4.096 1.00 0.00 8 ALA B O 15
ATOM 24148 N N . ALA B 2 9 ? -3.378 6.802 3.882 1.00 0.00 9 ALA B N 15
ATOM 24149 C CA . ALA B 2 9 ? -3.734 6.130 5.124 1.00 0.00 9 ALA B CA 15
ATOM 24150 C C . ALA B 2 9 ? -3.669 7.092 6.303 1.00 0.00 9 ALA B C 15
ATOM 24151 O O . ALA B 2 9 ? -4.579 7.136 7.130 1.00 0.00 9 ALA B O 15
ATOM 24158 N N . ASP B 2 10 ? -2.592 7.867 6.368 1.00 0.00 10 ASP B N 15
ATOM 24159 C CA . ASP B 2 10 ? -2.409 8.836 7.441 1.00 0.00 10 ASP B CA 15
ATOM 24160 C C . ASP B 2 10 ? -3.554 9.844 7.445 1.00 0.00 10 ASP B C 15
ATOM 24161 O O . ASP B 2 10 ? -4.030 10.260 8.501 1.00 0.00 10 ASP B O 15
ATOM 24170 N N . TYR B 2 11 ? -3.991 10.227 6.249 1.00 0.00 11 TYR B N 15
ATOM 24171 C CA . TYR B 2 11 ? -5.079 11.185 6.097 1.00 0.00 11 TYR B CA 15
ATOM 24172 C C . TYR B 2 11 ? -6.354 10.687 6.770 1.00 0.00 11 TYR B C 15
ATOM 24173 O O . TYR B 2 11 ? -6.934 11.377 7.608 1.00 0.00 11 TYR B O 15
ATOM 24191 N N . LEU B 2 12 ? -6.790 9.488 6.393 1.00 0.00 12 LEU B N 15
ATOM 24192 C CA . LEU B 2 12 ? -8.000 8.903 6.957 1.00 0.00 12 LEU B CA 15
ATOM 24193 C C . LEU B 2 12 ? -7.860 8.693 8.462 1.00 0.00 12 LEU B C 15
ATOM 24194 O O . LEU B 2 12 ? -8.778 8.990 9.226 1.00 0.00 12 LEU B O 15
ATOM 24210 N N . GLU B 2 13 ? -6.704 8.187 8.884 1.00 0.00 13 GLU B N 15
ATOM 24211 C CA . GLU B 2 13 ? -6.447 7.945 10.300 1.00 0.00 13 GLU B CA 15
ATOM 24212 C C . GLU B 2 13 ? -6.472 9.251 11.090 1.00 0.00 13 GLU B C 15
ATOM 24213 O O . GLU B 2 13 ? -6.576 9.188 12.333 1.00 0.00 13 GLU B O 15
ATOM 24226 N N . GLU A 1 1 ? -0.597 17.930 -6.161 1.00 0.00 1 GLU A N 16
ATOM 24227 C CA . GLU A 1 1 ? 0.086 18.160 -4.862 1.00 0.00 1 GLU A CA 16
ATOM 24228 C C . GLU A 1 1 ? -0.914 18.200 -3.712 1.00 0.00 1 GLU A C 16
ATOM 24229 O O . GLU A 1 1 ? -0.690 17.602 -2.659 1.00 0.00 1 GLU A O 16
ATOM 24243 N N . SER A 1 2 ? -2.022 18.906 -3.923 1.00 0.00 2 SER A N 16
ATOM 24244 C CA . SER A 1 2 ? -3.061 19.025 -2.906 1.00 0.00 2 SER A CA 16
ATOM 24245 C C . SER A 1 2 ? -4.384 19.456 -3.531 1.00 0.00 2 SER A C 16
ATOM 24246 O O . SER A 1 2 ? -5.124 20.257 -2.956 1.00 0.00 2 SER A O 16
ATOM 24254 N N . ASP A 1 3 ? -4.677 18.913 -4.711 1.00 0.00 3 ASP A N 16
ATOM 24255 C CA . ASP A 1 3 ? -5.911 19.230 -5.422 1.00 0.00 3 ASP A CA 16
ATOM 24256 C C . ASP A 1 3 ? -6.008 18.421 -6.714 1.00 0.00 3 ASP A C 16
ATOM 24257 O O . ASP A 1 3 ? -6.345 18.956 -7.771 1.00 0.00 3 ASP A O 16
ATOM 24266 N N . SER A 1 4 ? -5.712 17.128 -6.623 1.00 0.00 4 SER A N 16
ATOM 24267 C CA . SER A 1 4 ? -5.770 16.250 -7.786 1.00 0.00 4 SER A CA 16
ATOM 24268 C C . SER A 1 4 ? -6.722 15.095 -7.557 1.00 0.00 4 SER A C 16
ATOM 24269 O O . SER A 1 4 ? -6.925 14.651 -6.427 1.00 0.00 4 SER A O 16
ATOM 24277 N N . VAL A 1 5 ? -7.274 14.593 -8.647 1.00 0.00 5 VAL A N 16
ATOM 24278 C CA . VAL A 1 5 ? -8.178 13.463 -8.589 1.00 0.00 5 VAL A CA 16
ATOM 24279 C C . VAL A 1 5 ? -7.454 12.255 -8.018 1.00 0.00 5 VAL A C 16
ATOM 24280 O O . VAL A 1 5 ? -8.046 11.442 -7.316 1.00 0.00 5 VAL A O 16
ATOM 24293 N N . GLU A 1 6 ? -6.162 12.152 -8.331 1.00 0.00 6 GLU A N 16
ATOM 24294 C CA . GLU A 1 6 ? -5.336 11.047 -7.859 1.00 0.00 6 GLU A CA 16
ATOM 24295 C C . GLU A 1 6 ? -5.272 11.017 -6.335 1.00 0.00 6 GLU A C 16
ATOM 24296 O O . GLU A 1 6 ? -5.262 9.946 -5.728 1.00 0.00 6 GLU A O 16
ATOM 24308 N N . PHE A 1 7 ? -5.234 12.196 -5.719 1.00 0.00 7 PHE A N 16
ATOM 24309 C CA . PHE A 1 7 ? -5.181 12.294 -4.264 1.00 0.00 7 PHE A CA 16
ATOM 24310 C C . PHE A 1 7 ? -6.403 11.621 -3.648 1.00 0.00 7 PHE A C 16
ATOM 24311 O O . PHE A 1 7 ? -6.276 10.676 -2.868 1.00 0.00 7 PHE A O 16
ATOM 24328 N N . ASN A 1 8 ? -7.586 12.096 -4.025 1.00 0.00 8 ASN A N 16
ATOM 24329 C CA . ASN A 1 8 ? -8.829 11.519 -3.534 1.00 0.00 8 ASN A CA 16
ATOM 24330 C C . ASN A 1 8 ? -8.961 10.094 -4.048 1.00 0.00 8 ASN A C 16
ATOM 24331 O O . ASN A 1 8 ? -9.559 9.232 -3.402 1.00 0.00 8 ASN A O 16
ATOM 24342 N N . ASN A 1 9 ? -8.373 9.864 -5.215 1.00 0.00 9 ASN A N 16
ATOM 24343 C CA . ASN A 1 9 ? -8.379 8.556 -5.853 1.00 0.00 9 ASN A CA 16
ATOM 24344 C C . ASN A 1 9 ? -7.750 7.531 -4.921 1.00 0.00 9 ASN A C 16
ATOM 24345 O O . ASN A 1 9 ? -8.220 6.401 -4.805 1.00 0.00 9 ASN A O 16
ATOM 24356 N N . ALA A 1 10 ? -6.681 7.951 -4.254 1.00 0.00 10 ALA A N 16
ATOM 24357 C CA . ALA A 1 10 ? -5.975 7.095 -3.315 1.00 0.00 10 ALA A CA 16
ATOM 24358 C C . ALA A 1 10 ? -6.794 6.899 -2.045 1.00 0.00 10 ALA A C 16
ATOM 24359 O O . ALA A 1 10 ? -6.938 5.778 -1.553 1.00 0.00 10 ALA A O 16
ATOM 24366 N N . ILE A 1 11 ? -7.331 8.001 -1.521 1.00 0.00 11 ILE A N 16
ATOM 24367 C CA . ILE A 1 11 ? -8.136 7.959 -0.304 1.00 0.00 11 ILE A CA 16
ATOM 24368 C C . ILE A 1 11 ? -9.244 6.919 -0.415 1.00 0.00 11 ILE A C 16
ATOM 24369 O O . ILE A 1 11 ? -9.477 6.144 0.512 1.00 0.00 11 ILE A O 16
ATOM 24385 N N . SER A 1 12 ? -9.930 6.917 -1.554 1.00 0.00 12 SER A N 16
ATOM 24386 C CA . SER A 1 12 ? -11.021 5.980 -1.791 1.00 0.00 12 SER A CA 16
ATOM 24387 C C . SER A 1 12 ? -10.550 4.537 -1.641 1.00 0.00 12 SER A C 16
ATOM 24388 O O . SER A 1 12 ? -11.273 3.695 -1.110 1.00 0.00 12 SER A O 16
ATOM 24396 N N . TYR A 1 13 ? -9.337 4.254 -2.108 1.00 0.00 13 TYR A N 16
ATOM 24397 C CA . TYR A 1 13 ? -8.787 2.907 -2.017 1.00 0.00 13 TYR A CA 16
ATOM 24398 C C . TYR A 1 13 ? -8.630 2.488 -0.562 1.00 0.00 13 TYR A C 16
ATOM 24399 O O . TYR A 1 13 ? -9.139 1.448 -0.144 1.00 0.00 13 TYR A O 16
ATOM 24417 N N . VAL A 1 14 ? -7.918 3.308 0.199 1.00 0.00 14 VAL A N 16
ATOM 24418 C CA . VAL A 1 14 ? -7.681 3.034 1.611 1.00 0.00 14 VAL A CA 16
ATOM 24419 C C . VAL A 1 14 ? -8.997 2.875 2.365 1.00 0.00 14 VAL A C 16
ATOM 24420 O O . VAL A 1 14 ? -9.126 2.012 3.234 1.00 0.00 14 VAL A O 16
ATOM 24433 N N . ASN A 1 15 ? -9.968 3.713 2.022 1.00 0.00 15 ASN A N 16
ATOM 24434 C CA . ASN A 1 15 ? -11.280 3.674 2.657 1.00 0.00 15 ASN A CA 16
ATOM 24435 C C . ASN A 1 15 ? -11.917 2.309 2.479 1.00 0.00 15 ASN A C 16
ATOM 24436 O O . ASN A 1 15 ? -12.300 1.657 3.450 1.00 0.00 15 ASN A O 16
ATOM 24447 N N . LYS A 1 16 ? -12.027 1.891 1.227 1.00 0.00 16 LYS A N 16
ATOM 24448 C CA . LYS A 1 16 ? -12.620 0.595 0.904 1.00 0.00 16 LYS A CA 16
ATOM 24449 C C . LYS A 1 16 ? -11.935 -0.508 1.696 1.00 0.00 16 LYS A C 16
ATOM 24450 O O . LYS A 1 16 ? -12.580 -1.450 2.149 1.00 0.00 16 LYS A O 16
ATOM 24469 N N . ILE A 1 17 ? -10.624 -0.379 1.865 1.00 0.00 17 ILE A N 16
ATOM 24470 C CA . ILE A 1 17 ? -9.854 -1.360 2.616 1.00 0.00 17 ILE A CA 16
ATOM 24471 C C . ILE A 1 17 ? -10.336 -1.414 4.062 1.00 0.00 17 ILE A C 16
ATOM 24472 O O . ILE A 1 17 ? -10.443 -2.483 4.656 1.00 0.00 17 ILE A O 16
ATOM 24488 N N . LYS A 1 18 ? -10.629 -0.247 4.619 1.00 0.00 18 LYS A N 16
ATOM 24489 C CA . LYS A 1 18 ? -11.106 -0.153 5.992 1.00 0.00 18 LYS A CA 16
ATOM 24490 C C . LYS A 1 18 ? -12.485 -0.786 6.133 1.00 0.00 18 LYS A C 16
ATOM 24491 O O . LYS A 1 18 ? -12.706 -1.652 6.980 1.00 0.00 18 LYS A O 16
ATOM 24510 N N . THR A 1 19 ? -13.404 -0.327 5.298 1.00 0.00 19 THR A N 16
ATOM 24511 C CA . THR A 1 19 ? -14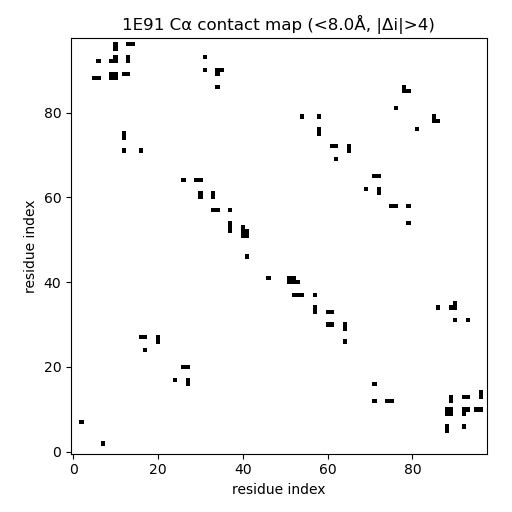.782 -0.815 5.309 1.00 0.00 19 THR A CA 16
ATOM 24512 C C . THR A 1 19 ? -14.862 -2.298 4.965 1.00 0.00 19 THR A C 16
ATOM 24513 O O . THR A 1 19 ? -15.737 -3.012 5.453 1.00 0.00 19 THR A O 16
ATOM 24524 N N . ARG A 1 20 ? -13.952 -2.758 4.119 1.00 0.00 20 ARG A N 16
ATOM 24525 C CA . ARG A 1 20 ? -13.931 -4.156 3.717 1.00 0.00 20 ARG A CA 16
ATOM 24526 C C . ARG A 1 20 ? -13.518 -5.050 4.879 1.00 0.00 20 ARG A C 16
ATOM 24527 O O . ARG A 1 20 ? -14.164 -6.058 5.166 1.00 0.00 20 ARG A O 16
ATOM 24548 N N . PHE A 1 21 ? -12.428 -4.676 5.532 1.00 0.00 21 PHE A N 16
ATOM 24549 C CA . PHE A 1 21 ? -11.903 -5.439 6.654 1.00 0.00 21 PHE A CA 16
ATOM 24550 C C . PHE A 1 21 ? -12.446 -4.930 7.992 1.00 0.00 21 PHE A C 16
ATOM 24551 O O . PHE A 1 21 ? -11.708 -4.846 8.975 1.00 0.00 21 PHE A O 16
ATOM 24568 N N . LEU A 1 22 ? -13.735 -4.596 8.029 1.00 0.00 22 LEU A N 16
ATOM 24569 C CA . LEU A 1 22 ? -14.362 -4.101 9.255 1.00 0.00 22 LEU A CA 16
ATOM 24570 C C . LEU A 1 22 ? -14.311 -5.135 10.380 1.00 0.00 22 LEU A C 16
ATOM 24571 O O . LEU A 1 22 ? -14.154 -4.776 11.548 1.00 0.00 22 LEU A O 16
ATOM 24587 N N . ASP A 1 23 ? -14.445 -6.414 10.033 1.00 0.00 23 ASP A N 16
ATOM 24588 C CA . ASP A 1 23 ? -14.417 -7.478 11.031 1.00 0.00 23 ASP A CA 16
ATOM 24589 C C . ASP A 1 23 ? -12.993 -7.719 11.513 1.00 0.00 23 ASP A C 16
ATOM 24590 O O . ASP A 1 23 ? -12.759 -7.980 12.694 1.00 0.00 23 ASP A O 16
ATOM 24599 N N . HIS A 1 24 ? -12.049 -7.630 10.587 1.00 0.00 24 HIS A N 16
ATOM 24600 C CA . HIS A 1 24 ? -10.643 -7.835 10.892 1.00 0.00 24 HIS A CA 16
ATOM 24601 C C . HIS A 1 24 ? -9.840 -6.552 10.672 1.00 0.00 24 HIS A C 16
ATOM 24602 O O . HIS A 1 24 ? -9.104 -6.431 9.695 1.00 0.00 24 HIS A O 16
ATOM 24617 N N . PRO A 1 25 ? -9.971 -5.571 11.587 1.00 0.00 25 PRO A N 16
ATOM 24618 C CA . PRO A 1 25 ? -9.248 -4.297 11.489 1.00 0.00 25 PRO A CA 16
ATOM 24619 C C . PRO A 1 25 ? -7.737 -4.494 11.551 1.00 0.00 25 PRO A C 16
ATOM 24620 O O . PRO A 1 25 ? -6.977 -3.719 10.970 1.00 0.00 25 PRO A O 16
ATOM 24631 N N . GLU A 1 26 ? -7.314 -5.538 12.257 1.00 0.00 26 GLU A N 16
ATOM 24632 C CA . GLU A 1 26 ? -5.895 -5.853 12.398 1.00 0.00 26 GLU A CA 16
ATOM 24633 C C . GLU A 1 26 ? -5.216 -5.919 11.033 1.00 0.00 26 GLU A C 16
ATOM 24634 O O . GLU A 1 26 ? -4.033 -5.608 10.900 1.00 0.00 26 GLU A O 16
ATOM 24646 N N . ILE A 1 27 ? -5.978 -6.325 10.021 1.00 0.00 27 ILE A N 16
ATOM 24647 C CA . ILE A 1 27 ? -5.458 -6.431 8.664 1.00 0.00 27 ILE A CA 16
ATOM 24648 C C . ILE A 1 27 ? -5.049 -5.056 8.145 1.00 0.00 27 ILE A C 16
ATOM 24649 O O . ILE A 1 27 ? -4.034 -4.909 7.465 1.00 0.00 27 ILE A O 16
ATOM 24665 N N . TYR A 1 28 ? -5.859 -4.055 8.474 1.00 0.00 28 TYR A N 16
ATOM 24666 C CA . TYR A 1 28 ? -5.604 -2.681 8.051 1.00 0.00 28 TYR A CA 16
ATOM 24667 C C . TYR A 1 28 ? -4.224 -2.217 8.508 1.00 0.00 28 TYR A C 16
ATOM 24668 O O . TYR A 1 28 ? -3.457 -1.655 7.728 1.00 0.00 28 TYR A O 16
ATOM 24686 N N . ARG A 1 29 ? -3.924 -2.452 9.783 1.00 0.00 29 ARG A N 16
ATOM 24687 C CA . ARG A 1 29 ? -2.647 -2.055 10.364 1.00 0.00 29 ARG A CA 16
ATOM 24688 C C . ARG A 1 29 ? -1.468 -2.649 9.600 1.00 0.00 29 ARG A C 16
ATOM 24689 O O . ARG A 1 29 ? -0.598 -1.918 9.123 1.00 0.00 29 ARG A O 16
ATOM 24710 N N . SER A 1 30 ? -1.441 -3.973 9.498 1.00 0.00 30 SER A N 16
ATOM 24711 C CA . SER A 1 30 ? -0.362 -4.671 8.800 1.00 0.00 30 SER A CA 16
ATOM 24712 C C . SER A 1 30 ? -0.104 -4.050 7.427 1.00 0.00 30 SER A C 16
ATOM 24713 O O . SER A 1 30 ? 1.039 -3.749 7.082 1.00 0.00 30 SER A O 16
ATOM 24721 N N . PHE A 1 31 ? -1.171 -3.842 6.658 1.00 0.00 31 PHE A N 16
ATOM 24722 C CA . PHE A 1 31 ? -1.062 -3.234 5.334 1.00 0.00 31 PHE A CA 16
ATOM 24723 C C . PHE A 1 31 ? -0.275 -1.927 5.405 1.00 0.00 31 PHE A C 16
ATOM 24724 O O . PHE A 1 31 ? 0.635 -1.687 4.606 1.00 0.00 31 PHE A O 16
ATOM 24741 N N . LEU A 1 32 ? -0.633 -1.089 6.372 1.00 0.00 32 LEU A N 16
ATOM 24742 C CA . LEU A 1 32 ? 0.033 0.190 6.558 1.00 0.00 32 LEU A CA 16
ATOM 24743 C C . LEU A 1 32 ? 1.520 -0.024 6.801 1.00 0.00 32 LEU A C 16
ATOM 24744 O O . LEU A 1 32 ? 2.358 0.703 6.269 1.00 0.00 32 LEU A O 16
ATOM 24760 N N . GLU A 1 33 ? 1.836 -1.042 7.595 1.00 0.00 33 GLU A N 16
ATOM 24761 C CA . GLU A 1 33 ? 3.222 -1.376 7.895 1.00 0.00 33 GLU A CA 16
ATOM 24762 C C . GLU A 1 33 ? 3.947 -1.786 6.622 1.00 0.00 33 GLU A C 16
ATOM 24763 O O . GLU A 1 33 ? 5.150 -1.577 6.494 1.00 0.00 33 GLU A O 16
ATOM 24775 N N . ILE A 1 34 ? 3.207 -2.366 5.676 1.00 0.00 34 ILE A N 16
ATOM 24776 C CA . ILE A 1 34 ? 3.787 -2.788 4.410 1.00 0.00 34 ILE A CA 16
ATOM 24777 C C . ILE A 1 34 ? 4.321 -1.585 3.649 1.00 0.00 34 ILE A C 16
ATOM 24778 O O . ILE A 1 34 ? 5.505 -1.520 3.317 1.00 0.00 34 ILE A O 16
ATOM 24794 N N . LEU A 1 35 ? 3.439 -0.620 3.400 1.00 0.00 35 LEU A N 16
ATOM 24795 C CA . LEU A 1 35 ? 3.827 0.603 2.708 1.00 0.00 35 LEU A CA 16
ATOM 24796 C C . LEU A 1 35 ? 4.912 1.303 3.517 1.00 0.00 35 LEU A C 16
ATOM 24797 O O . LEU A 1 35 ? 5.864 1.871 2.971 1.00 0.00 35 LEU A O 16
ATOM 24813 N N . HIS A 1 36 ? 4.758 1.228 4.833 1.00 0.00 36 HIS A N 16
ATOM 24814 C CA . HIS A 1 36 ? 5.708 1.815 5.764 1.00 0.00 36 HIS A CA 16
ATOM 24815 C C . HIS A 1 36 ? 7.080 1.164 5.612 1.00 0.00 36 HIS A C 16
ATOM 24816 O O . HIS A 1 36 ? 8.105 1.846 5.619 1.00 0.00 36 HIS A O 16
ATOM 24831 N N . THR A 1 37 ? 7.088 -0.158 5.453 1.00 0.00 37 THR A N 16
ATOM 24832 C CA . THR A 1 37 ? 8.327 -0.907 5.277 1.00 0.00 37 THR A CA 16
ATOM 24833 C C . THR A 1 37 ? 9.033 -0.447 4.012 1.00 0.00 37 THR A C 16
ATOM 24834 O O . THR A 1 37 ? 10.258 -0.330 3.972 1.00 0.00 37 THR A O 16
ATOM 24845 N N . TYR A 1 38 ? 8.237 -0.178 2.985 1.00 0.00 38 TYR A N 16
ATOM 24846 C CA . TYR A 1 38 ? 8.752 0.286 1.709 1.00 0.00 38 TYR A CA 16
ATOM 24847 C C . TYR A 1 38 ? 9.617 1.520 1.894 1.00 0.00 38 TYR A C 16
ATOM 24848 O O . TYR A 1 38 ? 10.776 1.552 1.483 1.00 0.00 38 TYR A O 16
ATOM 24866 N N . GLN A 1 39 ? 9.027 2.536 2.499 1.00 0.00 39 GLN A N 16
ATOM 24867 C CA . GLN A 1 39 ? 9.715 3.800 2.733 1.00 0.00 39 GLN A CA 16
ATOM 24868 C C . GLN A 1 39 ? 10.985 3.619 3.565 1.00 0.00 39 GLN A C 16
ATOM 24869 O O . GLN A 1 39 ? 12.018 4.224 3.274 1.00 0.00 39 GLN A O 16
ATOM 24883 N N . LYS A 1 40 ? 10.898 2.799 4.610 1.00 0.00 40 LYS A N 16
ATOM 24884 C CA . LYS A 1 40 ? 12.036 2.556 5.495 1.00 0.00 40 LYS A CA 16
ATOM 24885 C C . LYS A 1 40 ? 13.242 2.003 4.737 1.00 0.00 40 LYS A C 16
ATOM 24886 O O . LYS A 1 40 ? 14.339 2.555 4.813 1.00 0.00 40 LYS A O 16
ATOM 24905 N N . GLU A 1 41 ? 13.034 0.905 4.019 1.00 0.00 41 GLU A N 16
ATOM 24906 C CA . GLU A 1 41 ? 14.109 0.269 3.260 1.00 0.00 41 GLU A CA 16
ATOM 24907 C C . GLU A 1 41 ? 14.546 1.129 2.076 1.00 0.00 41 GLU A C 16
ATOM 24908 O O . GLU A 1 41 ? 15.730 1.191 1.746 1.00 0.00 41 GLU A O 16
ATOM 24920 N N . GLN A 1 42 ? 13.579 1.775 1.435 1.00 0.00 42 GLN A N 16
ATOM 24921 C CA . GLN A 1 42 ? 13.852 2.619 0.275 1.00 0.00 42 GLN A CA 16
ATOM 24922 C C . GLN A 1 42 ? 14.903 3.683 0.583 1.00 0.00 42 GLN A C 16
ATOM 24923 O O . GLN A 1 42 ? 15.946 3.744 -0.068 1.00 0.00 42 GLN A O 16
ATOM 24937 N N . LEU A 1 43 ? 14.616 4.525 1.570 1.00 0.00 43 LEU A N 16
ATOM 24938 C CA . LEU A 1 43 ? 15.522 5.592 1.958 1.00 0.00 43 LEU A CA 16
ATOM 24939 C C . LEU A 1 43 ? 16.799 5.054 2.591 1.00 0.00 43 LEU A C 16
ATOM 24940 O O . LEU A 1 43 ? 16.807 3.977 3.187 1.00 0.00 43 LEU A O 16
ATOM 24956 N N . HIS A 1 44 ? 17.878 5.820 2.452 1.00 0.00 44 HIS A N 16
ATOM 24957 C CA . HIS A 1 44 ? 19.172 5.438 3.005 1.00 0.00 44 HIS A CA 16
ATOM 24958 C C . HIS A 1 44 ? 20.164 6.601 2.956 1.00 0.00 44 HIS A C 16
ATOM 24959 O O . HIS A 1 44 ? 20.775 6.941 3.969 1.00 0.00 44 HIS A O 16
ATOM 24974 N N . THR A 1 45 ? 20.309 7.215 1.782 1.00 0.00 45 THR A N 16
ATOM 24975 C CA . THR A 1 45 ? 21.220 8.347 1.600 1.00 0.00 45 THR A CA 16
ATOM 24976 C C . THR A 1 45 ? 20.791 9.193 0.399 1.00 0.00 45 THR A C 16
ATOM 24977 O O . THR A 1 45 ? 19.613 9.225 0.044 1.00 0.00 45 THR A O 16
ATOM 24988 N N . LYS A 1 46 ? 21.754 9.868 -0.226 1.00 0.00 46 LYS A N 16
ATOM 24989 C CA . LYS A 1 46 ? 21.473 10.704 -1.390 1.00 0.00 46 LYS A CA 16
ATOM 24990 C C . LYS A 1 46 ? 21.200 9.844 -2.620 1.00 0.00 46 LYS A C 16
ATOM 24991 O O . LYS A 1 46 ? 21.322 8.620 -2.572 1.00 0.00 46 LYS A O 16
ATOM 25010 N N . GLY A 1 47 ? 20.832 10.492 -3.723 1.00 0.00 47 GLY A N 16
ATOM 25011 C CA . GLY A 1 47 ? 20.548 9.769 -4.950 1.00 0.00 47 GLY A CA 16
ATOM 25012 C C . GLY A 1 47 ? 19.267 8.961 -4.863 1.00 0.00 47 GLY A C 16
ATOM 25013 O O . GLY A 1 47 ? 18.996 8.322 -3.845 1.00 0.00 47 GLY A O 16
ATOM 25017 N N . ARG A 1 48 ? 18.474 8.991 -5.930 1.00 0.00 48 ARG A N 16
ATOM 25018 C CA . ARG A 1 48 ? 17.214 8.257 -5.962 1.00 0.00 48 ARG A CA 16
ATOM 25019 C C . ARG A 1 48 ? 17.448 6.754 -5.813 1.00 0.00 48 ARG A C 16
ATOM 25020 O O . ARG A 1 48 ? 18.282 6.173 -6.508 1.00 0.00 48 ARG A O 16
ATOM 25041 N N . PRO A 1 49 ? 16.709 6.104 -4.896 1.00 0.00 49 PRO A N 16
ATOM 25042 C CA . PRO A 1 49 ? 16.829 4.662 -4.646 1.00 0.00 49 PRO A CA 16
ATOM 25043 C C . PRO A 1 49 ? 16.266 3.820 -5.787 1.00 0.00 49 PRO A C 16
ATOM 25044 O O . PRO A 1 49 ? 15.263 4.182 -6.402 1.00 0.00 49 PRO A O 16
ATOM 25055 N N . PHE A 1 50 ? 16.919 2.692 -6.063 1.00 0.00 50 PHE A N 16
ATOM 25056 C CA . PHE A 1 50 ? 16.487 1.793 -7.129 1.00 0.00 50 PHE A CA 16
ATOM 25057 C C . PHE A 1 50 ? 17.302 0.504 -7.105 1.00 0.00 50 PHE A C 16
ATOM 25058 O O . PHE A 1 50 ? 17.893 0.104 -8.109 1.00 0.00 50 PHE A O 16
ATOM 25075 N N . ARG A 1 51 ? 17.332 -0.136 -5.946 1.00 0.00 51 ARG A N 16
ATOM 25076 C CA . ARG A 1 51 ? 18.079 -1.380 -5.779 1.00 0.00 51 ARG A CA 16
ATOM 25077 C C . ARG A 1 51 ? 17.503 -2.232 -4.661 1.00 0.00 51 ARG A C 16
ATOM 25078 O O . ARG A 1 51 ? 17.410 -3.454 -4.772 1.00 0.00 51 ARG A O 16
ATOM 25099 N N . GLY A 1 52 ? 17.130 -1.571 -3.590 1.00 0.00 52 GLY A N 16
ATOM 25100 C CA . GLY A 1 52 ? 16.568 -2.259 -2.439 1.00 0.00 52 GLY A CA 16
ATOM 25101 C C . GLY A 1 52 ? 15.131 -2.674 -2.644 1.00 0.00 52 GLY A C 16
ATOM 25102 O O . GLY A 1 52 ? 14.768 -3.239 -3.676 1.00 0.00 52 GLY A O 16
ATOM 25106 N N . MET A 1 53 ? 14.318 -2.388 -1.640 1.00 0.00 53 MET A N 16
ATOM 25107 C CA . MET A 1 53 ? 12.905 -2.716 -1.660 1.00 0.00 53 MET A CA 16
ATOM 25108 C C . MET A 1 53 ? 12.163 -1.829 -2.650 1.00 0.00 53 MET A C 16
ATOM 25109 O O . MET A 1 53 ? 12.564 -0.692 -2.897 1.00 0.00 53 MET A O 16
ATOM 25123 N N . SER A 1 54 ? 11.082 -2.351 -3.214 1.00 0.00 54 SER A N 16
ATOM 25124 C CA . SER A 1 54 ? 10.295 -1.592 -4.175 1.00 0.00 54 SER A CA 16
ATOM 25125 C C . SER A 1 54 ? 8.867 -2.120 -4.251 1.00 0.00 54 SER A C 16
ATOM 25126 O O . SER A 1 54 ? 8.318 -2.593 -3.257 1.00 0.00 54 SER A O 16
ATOM 25134 N N . GLU A 1 55 ? 8.268 -2.026 -5.433 1.00 0.00 55 GLU A N 16
ATOM 25135 C CA . GLU A 1 55 ? 6.900 -2.482 -5.636 1.00 0.00 55 GLU A CA 16
ATOM 25136 C C . GLU A 1 55 ? 6.803 -4.002 -5.579 1.00 0.00 55 GLU A C 16
ATOM 25137 O O . GLU A 1 55 ? 5.763 -4.552 -5.227 1.00 0.00 55 GLU A O 16
ATOM 25149 N N . GLU A 1 56 ? 7.889 -4.674 -5.943 1.00 0.00 56 GLU A N 16
ATOM 25150 C CA . GLU A 1 56 ? 7.923 -6.133 -5.948 1.00 0.00 56 GLU A CA 16
ATOM 25151 C C . GLU A 1 56 ? 7.542 -6.715 -4.584 1.00 0.00 56 GLU A C 16
ATOM 25152 O O . GLU A 1 56 ? 6.704 -7.613 -4.500 1.00 0.00 56 GLU A O 16
ATOM 25164 N N . GLU A 1 57 ? 8.164 -6.209 -3.522 1.00 0.00 57 GLU A N 16
ATOM 25165 C CA . GLU A 1 57 ? 7.887 -6.696 -2.172 1.00 0.00 57 GLU A CA 16
ATOM 25166 C C . GLU A 1 57 ? 6.548 -6.191 -1.651 1.00 0.00 57 GLU A C 16
ATOM 25167 O O . GLU A 1 57 ? 5.727 -6.971 -1.174 1.00 0.00 57 GLU A O 16
ATOM 25179 N N . VAL A 1 58 ? 6.340 -4.879 -1.727 1.00 0.00 58 VAL A N 16
ATOM 25180 C CA . VAL A 1 58 ? 5.107 -4.270 -1.241 1.00 0.00 58 VAL A CA 16
ATOM 25181 C C . VAL A 1 58 ? 3.883 -4.949 -1.844 1.00 0.00 58 VAL A C 16
ATOM 25182 O O . VAL A 1 58 ? 2.918 -5.245 -1.141 1.00 0.00 58 VAL A O 16
ATOM 25195 N N . PHE A 1 59 ? 3.936 -5.205 -3.144 1.00 0.00 59 PHE A N 16
ATOM 25196 C CA . PHE A 1 59 ? 2.837 -5.862 -3.837 1.00 0.00 59 PHE A CA 16
ATOM 25197 C C . PHE A 1 59 ? 2.613 -7.264 -3.284 1.00 0.00 59 PHE A C 16
ATOM 25198 O O . PHE A 1 59 ? 1.480 -7.737 -3.201 1.00 0.00 59 PHE A O 16
ATOM 25215 N N . THR A 1 60 ? 3.705 -7.928 -2.920 1.00 0.00 60 THR A N 16
ATOM 25216 C CA . THR A 1 60 ? 3.637 -9.282 -2.389 1.00 0.00 60 THR A CA 16
ATOM 25217 C C . THR A 1 60 ? 3.061 -9.312 -0.974 1.00 0.00 60 THR A C 16
ATOM 25218 O O . THR A 1 60 ? 2.144 -10.078 -0.690 1.00 0.00 60 THR A O 16
ATOM 25229 N N . GLU A 1 61 ? 3.613 -8.484 -0.092 1.00 0.00 61 GLU A N 16
ATOM 25230 C CA . GLU A 1 61 ? 3.165 -8.423 1.295 1.00 0.00 61 GLU A CA 16
ATOM 25231 C C . GLU A 1 61 ? 1.683 -8.072 1.376 1.00 0.00 61 GLU A C 16
ATOM 25232 O O . GLU A 1 61 ? 0.927 -8.707 2.111 1.00 0.00 61 GLU A O 16
ATOM 25244 N N . VAL A 1 62 ? 1.267 -7.070 0.607 1.00 0.00 62 VAL A N 16
ATOM 25245 C CA . VAL A 1 62 ? -0.132 -6.659 0.589 1.00 0.00 62 VAL A CA 16
ATOM 25246 C C . VAL A 1 62 ? -1.000 -7.784 0.036 1.00 0.00 62 VAL A C 16
ATOM 25247 O O . VAL A 1 62 ? -2.065 -8.080 0.574 1.00 0.00 62 VAL A O 16
ATOM 25260 N N . ALA A 1 63 ? -0.526 -8.419 -1.036 1.00 0.00 63 ALA A N 16
ATOM 25261 C CA . ALA A 1 63 ? -1.249 -9.526 -1.653 1.00 0.00 63 ALA A CA 16
ATOM 25262 C C . ALA A 1 63 ? -1.422 -10.662 -0.653 1.00 0.00 63 ALA A C 16
ATOM 25263 O O . ALA A 1 63 ? -2.493 -11.263 -0.552 1.00 0.00 63 ALA A O 16
ATOM 25270 N N . ASN A 1 64 ? -0.357 -10.935 0.095 1.00 0.00 64 ASN A N 16
ATOM 25271 C CA . ASN A 1 64 ? -0.371 -11.981 1.108 1.00 0.00 64 ASN A CA 16
ATOM 25272 C C . ASN A 1 64 ? -1.452 -11.698 2.147 1.00 0.00 64 ASN A C 16
ATOM 25273 O O . ASN A 1 64 ? -2.149 -12.606 2.600 1.00 0.00 64 ASN A O 16
ATOM 25284 N N . LEU A 1 65 ? -1.590 -10.427 2.507 1.00 0.00 65 LEU A N 16
ATOM 25285 C CA . LEU A 1 65 ? -2.588 -10.000 3.477 1.00 0.00 65 LEU A CA 16
ATOM 25286 C C . LEU A 1 65 ? -3.996 -10.148 2.922 1.00 0.00 65 LEU A C 16
ATOM 25287 O O . LEU A 1 65 ? -4.810 -10.913 3.439 1.00 0.00 65 LEU A O 16
ATOM 25303 N N . PHE A 1 66 ? -4.271 -9.378 1.877 1.00 0.00 66 PHE A N 16
ATOM 25304 C CA . PHE A 1 66 ? -5.578 -9.369 1.228 1.00 0.00 66 PHE A CA 16
ATOM 25305 C C . PHE A 1 66 ? -5.799 -10.627 0.387 1.00 0.00 66 PHE A C 16
ATOM 25306 O O . PHE A 1 66 ? -6.326 -10.552 -0.723 1.00 0.00 66 PHE A O 16
ATOM 25323 N N . ARG A 1 67 ? -5.396 -11.778 0.913 1.00 0.00 67 ARG A N 16
ATOM 25324 C CA . ARG A 1 67 ? -5.556 -13.040 0.201 1.00 0.00 67 ARG A CA 16
ATOM 25325 C C . ARG A 1 67 ? -7.031 -13.343 -0.044 1.00 0.00 67 ARG A C 16
ATOM 25326 O O . ARG A 1 67 ? -7.872 -13.144 0.835 1.00 0.00 67 ARG A O 16
ATOM 25347 N N . GLY A 1 68 ? -7.338 -13.817 -1.249 1.00 0.00 68 GLY A N 16
ATOM 25348 C CA . GLY A 1 68 ? -8.711 -14.130 -1.602 1.00 0.00 68 GLY A CA 16
ATOM 25349 C C . GLY A 1 68 ? -9.490 -12.901 -2.032 1.00 0.00 68 GLY A C 16
ATOM 25350 O O . GLY A 1 68 ? -10.205 -12.930 -3.033 1.00 0.00 68 GLY A O 16
ATOM 25354 N N . GLN A 1 69 ? -9.344 -11.815 -1.276 1.00 0.00 69 GLN A N 16
ATOM 25355 C CA . GLN A 1 69 ? -10.027 -10.564 -1.584 1.00 0.00 69 GLN A CA 16
ATOM 25356 C C . GLN A 1 69 ? -9.188 -9.718 -2.538 1.00 0.00 69 GLN A C 16
ATOM 25357 O O . GLN A 1 69 ? -8.898 -8.552 -2.266 1.00 0.00 69 GLN A O 16
ATOM 25371 N N . GLU A 1 70 ? -8.787 -10.327 -3.652 1.00 0.00 70 GLU A N 16
ATOM 25372 C CA . GLU A 1 70 ? -7.964 -9.656 -4.654 1.00 0.00 70 GLU A CA 16
ATOM 25373 C C . GLU A 1 70 ? -8.718 -8.536 -5.366 1.00 0.00 70 GLU A C 16
ATOM 25374 O O . GLU A 1 70 ? -8.204 -7.944 -6.315 1.00 0.00 70 GLU A O 16
ATOM 25386 N N . ASP A 1 71 ? -9.929 -8.242 -4.910 1.00 0.00 71 ASP A N 16
ATOM 25387 C CA . ASP A 1 71 ? -10.727 -7.184 -5.518 1.00 0.00 71 ASP A CA 16
ATOM 25388 C C . ASP A 1 71 ? -10.010 -5.846 -5.384 1.00 0.00 71 ASP A C 16
ATOM 25389 O O . ASP A 1 71 ? -9.853 -5.107 -6.356 1.00 0.00 71 ASP A O 16
ATOM 25398 N N . LEU A 1 72 ? -9.562 -5.557 -4.170 1.00 0.00 72 LEU A N 16
ATOM 25399 C CA . LEU A 1 72 ? -8.839 -4.327 -3.881 1.00 0.00 72 LEU A CA 16
ATOM 25400 C C . LEU A 1 72 ? -7.435 -4.387 -4.479 1.00 0.00 72 LEU A C 16
ATOM 25401 O O . LEU A 1 72 ? -6.887 -3.375 -4.926 1.00 0.00 72 LEU A O 16
ATOM 25417 N N . LEU A 1 73 ? -6.865 -5.588 -4.482 1.00 0.00 73 LEU A N 16
ATOM 25418 C CA . LEU A 1 73 ? -5.542 -5.821 -5.006 1.00 0.00 73 LEU A CA 16
ATOM 25419 C C . LEU A 1 73 ? -5.423 -5.308 -6.436 1.00 0.00 73 LEU A C 16
ATOM 25420 O O . LEU A 1 73 ? -4.390 -4.768 -6.828 1.00 0.00 73 LEU A O 16
ATOM 25436 N N . SER A 1 74 ? -6.489 -5.487 -7.207 1.00 0.00 74 SER A N 16
ATOM 25437 C CA . SER A 1 74 ? -6.517 -5.048 -8.596 1.00 0.00 74 SER A CA 16
ATOM 25438 C C . SER A 1 74 ? -6.184 -3.564 -8.700 1.00 0.00 74 SER A C 16
ATOM 25439 O O . SER A 1 74 ? -5.430 -3.146 -9.578 1.00 0.00 74 SER A O 16
ATOM 25447 N N . GLU A 1 75 ? -6.750 -2.775 -7.794 1.00 0.00 75 GLU A N 16
ATOM 25448 C CA . GLU A 1 75 ? -6.514 -1.337 -7.774 1.00 0.00 75 GLU A CA 16
ATOM 25449 C C . GLU A 1 75 ? -5.062 -1.037 -7.422 1.00 0.00 75 GLU A C 16
ATOM 25450 O O . GLU A 1 75 ? -4.412 -0.210 -8.062 1.00 0.00 75 GLU A O 16
ATOM 25462 N N . PHE A 1 76 ? -4.565 -1.718 -6.396 1.00 0.00 76 PHE A N 16
ATOM 25463 C CA . PHE A 1 76 ? -3.192 -1.539 -5.938 1.00 0.00 76 PHE A CA 16
ATOM 25464 C C . PHE A 1 76 ? -2.189 -1.814 -7.059 1.00 0.00 76 PHE A C 16
ATOM 25465 O O . PHE A 1 76 ? -1.223 -1.073 -7.236 1.00 0.00 76 PHE A O 16
ATOM 25482 N N . GLY A 1 77 ? -2.422 -2.893 -7.800 1.00 0.00 77 GLY A N 16
ATOM 25483 C CA . GLY A 1 77 ? -1.530 -3.268 -8.884 1.00 0.00 77 GLY A CA 16
ATOM 25484 C C . GLY A 1 77 ? -1.478 -2.252 -10.011 1.00 0.00 77 GLY A C 16
ATOM 25485 O O . GLY A 1 77 ? -0.404 -1.969 -10.544 1.00 0.00 77 GLY A O 16
ATOM 25489 N N . GLN A 1 78 ? -2.635 -1.714 -10.388 1.00 0.00 78 GLN A N 16
ATOM 25490 C CA . GLN A 1 78 ? -2.707 -0.738 -11.473 1.00 0.00 78 GLN A CA 16
ATOM 25491 C C . GLN A 1 78 ? -1.734 0.418 -11.256 1.00 0.00 78 GLN A C 16
ATOM 25492 O O . GLN A 1 78 ? -1.035 0.829 -12.183 1.00 0.00 78 GLN A O 16
ATOM 25506 N N . PHE A 1 79 ? -1.690 0.938 -10.035 1.00 0.00 79 PHE A N 16
ATOM 25507 C CA . PHE A 1 79 ? -0.797 2.046 -9.714 1.00 0.00 79 PHE A CA 16
ATOM 25508 C C . PHE A 1 79 ? 0.664 1.629 -9.853 1.00 0.00 79 PHE A C 16
ATOM 25509 O O . PHE A 1 79 ? 1.493 2.395 -10.347 1.00 0.00 79 PHE A O 16
ATOM 25526 N N . LEU A 1 80 ? 0.975 0.414 -9.412 1.00 0.00 80 LEU A N 16
ATOM 25527 C CA . LEU A 1 80 ? 2.339 -0.102 -9.484 1.00 0.00 80 LEU A CA 16
ATOM 25528 C C . LEU A 1 80 ? 2.788 -0.279 -10.935 1.00 0.00 80 LEU A C 16
ATOM 25529 O O . LEU A 1 80 ? 2.080 -0.890 -11.738 1.00 0.00 80 LEU A O 16
ATOM 25545 N N . PRO A 1 81 ? 3.977 0.245 -11.294 1.00 0.00 81 PRO A N 16
ATOM 25546 C CA . PRO A 1 81 ? 4.511 0.127 -12.657 1.00 0.00 81 PRO A CA 16
ATOM 25547 C C . PRO A 1 81 ? 4.881 -1.310 -13.006 1.00 0.00 81 PRO A C 16
ATOM 25548 O O . PRO A 1 81 ? 5.652 -1.953 -12.293 1.00 0.00 81 PRO A O 16
ATOM 25559 N N . GLU A 1 82 ? 4.327 -1.810 -14.107 1.00 0.00 82 GLU A N 16
ATOM 25560 C CA . GLU A 1 82 ? 4.601 -3.174 -14.548 1.00 0.00 82 GLU A CA 16
ATOM 25561 C C . GLU A 1 82 ? 5.775 -3.203 -15.527 1.00 0.00 82 GLU A C 16
ATOM 25562 O O . GLU A 1 82 ? 5.725 -3.878 -16.556 1.00 0.00 82 GLU A O 16
ATOM 25574 N N . ALA A 1 83 ? 6.833 -2.465 -15.200 1.00 0.00 83 ALA A N 16
ATOM 25575 C CA . ALA A 1 83 ? 8.018 -2.408 -16.051 1.00 0.00 83 ALA A CA 16
ATOM 25576 C C . ALA A 1 83 ? 9.143 -1.622 -15.386 1.00 0.00 83 ALA A C 16
ATOM 25577 O O . ALA A 1 83 ? 8.925 -0.530 -14.859 1.00 0.00 83 ALA A O 16
ATOM 25584 N N . LYS A 1 84 ? 10.347 -2.185 -15.419 1.00 0.00 84 LYS A N 16
ATOM 25585 C CA . LYS A 1 84 ? 11.514 -1.540 -14.829 1.00 0.00 84 LYS A CA 16
ATOM 25586 C C . LYS A 1 84 ? 11.994 -0.385 -15.710 1.00 0.00 84 LYS A C 16
ATOM 25587 O O . LYS A 1 84 ? 11.206 0.483 -16.085 1.00 0.00 84 LYS A O 16
ATOM 25606 N N . ARG A 1 85 ? 13.287 -0.377 -16.039 1.00 0.00 85 ARG A N 16
ATOM 25607 C CA . ARG A 1 85 ? 13.857 0.673 -16.877 1.00 0.00 85 ARG A CA 16
ATOM 25608 C C . ARG A 1 85 ? 13.119 0.766 -18.210 1.00 0.00 85 ARG A C 16
ATOM 25609 O O . ARG A 1 85 ? 13.021 -0.267 -18.905 1.00 0.00 85 ARG A O 16
ATOM 25631 N N . ASN B 2 1 ? 3.465 7.014 -6.636 1.00 0.00 1 ASN B N 16
ATOM 25632 C CA . ASN B 2 1 ? 2.168 6.288 -6.612 1.00 0.00 1 ASN B CA 16
ATOM 25633 C C . ASN B 2 1 ? 1.847 5.782 -5.210 1.00 0.00 1 ASN B C 16
ATOM 25634 O O . ASN B 2 1 ? 0.730 5.951 -4.717 1.00 0.00 1 ASN B O 16
ATOM 25647 N N . ILE B 2 2 ? 2.833 5.161 -4.577 1.00 0.00 2 ILE B N 16
ATOM 25648 C CA . ILE B 2 2 ? 2.669 4.623 -3.232 1.00 0.00 2 ILE B CA 16
ATOM 25649 C C . ILE B 2 2 ? 2.491 5.736 -2.204 1.00 0.00 2 ILE B C 16
ATOM 25650 O O . ILE B 2 2 ? 1.744 5.584 -1.241 1.00 0.00 2 ILE B O 16
ATOM 25666 N N . GLN B 2 3 ? 3.184 6.853 -2.413 1.00 0.00 3 GLN B N 16
ATOM 25667 C CA . GLN B 2 3 ? 3.102 7.988 -1.502 1.00 0.00 3 GLN B CA 16
ATOM 25668 C C . GLN B 2 3 ? 1.650 8.393 -1.272 1.00 0.00 3 GLN B C 16
ATOM 25669 O O . GLN B 2 3 ? 1.277 8.804 -0.175 1.00 0.00 3 GLN B O 16
ATOM 25683 N N . MET B 2 4 ? 0.837 8.282 -2.318 1.00 0.00 4 MET B N 16
ATOM 25684 C CA . MET B 2 4 ? -0.573 8.641 -2.234 1.00 0.00 4 MET B CA 16
ATOM 25685 C C . MET B 2 4 ? -1.329 7.722 -1.278 1.00 0.00 4 MET B C 16
ATOM 25686 O O . MET B 2 4 ? -2.088 8.193 -0.433 1.00 0.00 4 MET B O 16
ATOM 25700 N N . LEU B 2 5 ? -1.124 6.413 -1.414 1.00 0.00 5 LEU B N 16
ATOM 25701 C CA . LEU B 2 5 ? -1.797 5.444 -0.550 1.00 0.00 5 LEU B CA 16
ATOM 25702 C C . LEU B 2 5 ? -1.260 5.519 0.876 1.00 0.00 5 LEU B C 16
ATOM 25703 O O . LEU B 2 5 ? -2.025 5.540 1.840 1.00 0.00 5 LEU B O 16
ATOM 25719 N N . LEU B 2 6 ? 0.061 5.571 0.996 1.00 0.00 6 LEU B N 16
ATOM 25720 C CA . LEU B 2 6 ? 0.718 5.657 2.295 1.00 0.00 6 LEU B CA 16
ATOM 25721 C C . LEU B 2 6 ? 0.227 6.885 3.057 1.00 0.00 6 LEU B C 16
ATOM 25722 O O . LEU B 2 6 ? -0.073 6.813 4.249 1.00 0.00 6 LEU B O 16
ATOM 25738 N N . GLU B 2 7 ? 0.142 8.006 2.348 1.00 0.00 7 GLU B N 16
ATOM 25739 C CA . GLU B 2 7 ? -0.319 9.261 2.935 1.00 0.00 7 GLU B CA 16
ATOM 25740 C C . GLU B 2 7 ? -1.824 9.219 3.191 1.00 0.00 7 GLU B C 16
ATOM 25741 O O . GLU B 2 7 ? -2.307 9.730 4.201 1.00 0.00 7 GLU B O 16
ATOM 25753 N N . ALA B 2 8 ? -2.556 8.606 2.265 1.00 0.00 8 ALA B N 16
ATOM 25754 C CA . ALA B 2 8 ? -4.008 8.487 2.374 1.00 0.00 8 ALA B CA 16
ATOM 25755 C C . ALA B 2 8 ? -4.409 7.804 3.676 1.00 0.00 8 ALA B C 16
ATOM 25756 O O . ALA B 2 8 ? -5.363 8.215 4.335 1.00 0.00 8 ALA B O 16
ATOM 25763 N N . ALA B 2 9 ? -3.673 6.758 4.036 1.00 0.00 9 ALA B N 16
ATOM 25764 C CA . ALA B 2 9 ? -3.948 6.013 5.257 1.00 0.00 9 ALA B CA 16
ATOM 25765 C C . ALA B 2 9 ? -3.962 6.937 6.468 1.00 0.00 9 ALA B C 16
ATOM 25766 O O . ALA B 2 9 ? -4.835 6.835 7.330 1.00 0.00 9 ALA B O 16
ATOM 25773 N N . ASP B 2 10 ? -2.993 7.846 6.522 1.00 0.00 10 ASP B N 16
ATOM 25774 C CA . ASP B 2 10 ? -2.897 8.798 7.622 1.00 0.00 10 ASP B CA 16
ATOM 25775 C C . ASP B 2 10 ? -4.115 9.715 7.640 1.00 0.00 10 ASP B C 16
ATOM 25776 O O . ASP B 2 10 ? -4.623 10.071 8.702 1.00 0.00 10 ASP B O 16
ATOM 25785 N N . TYR B 2 11 ? -4.575 10.094 6.450 1.00 0.00 11 TYR B N 16
ATOM 25786 C CA . TYR B 2 11 ? -5.733 10.969 6.314 1.00 0.00 11 TYR B CA 16
ATOM 25787 C C . TYR B 2 11 ? -6.956 10.372 7.006 1.00 0.00 11 TYR B C 16
ATOM 25788 O O . TYR B 2 11 ? -7.565 11.007 7.867 1.00 0.00 11 TYR B O 16
ATOM 25806 N N . LEU B 2 12 ? -7.307 9.148 6.625 1.00 0.00 12 LEU B N 16
ATOM 25807 C CA . LEU B 2 12 ? -8.455 8.467 7.211 1.00 0.00 12 LEU B CA 16
ATOM 25808 C C . LEU B 2 12 ? -8.221 8.205 8.696 1.00 0.00 12 LEU B C 16
ATOM 25809 O O . LEU B 2 12 ? -9.069 8.514 9.534 1.00 0.00 12 LEU B O 16
ATOM 25825 N N . GLU B 2 13 ? -7.056 7.642 9.008 1.00 0.00 13 GLU B N 16
ATOM 25826 C CA . GLU B 2 13 ? -6.682 7.335 10.386 1.00 0.00 13 GLU B CA 16
ATOM 25827 C C . GLU B 2 13 ? -7.759 6.503 11.078 1.00 0.00 13 GLU B C 16
ATOM 25828 O O . GLU B 2 13 ? -8.624 7.098 11.753 1.00 0.00 13 GLU B O 16
ATOM 25841 N N . GLU A 1 1 ? -8.514 19.743 -11.727 1.00 0.00 1 GLU A N 17
ATOM 25842 C CA . GLU A 1 1 ? -8.432 21.066 -11.054 1.00 0.00 1 GLU A CA 17
ATOM 25843 C C . GLU A 1 1 ? -8.034 20.902 -9.584 1.00 0.00 1 GLU A C 17
ATOM 25844 O O . GLU A 1 1 ? -6.971 20.357 -9.285 1.00 0.00 1 GLU A O 17
ATOM 25858 N N . SER A 1 2 ? -8.882 21.371 -8.667 1.00 0.00 2 SER A N 17
ATOM 25859 C CA . SER A 1 2 ? -8.597 21.265 -7.240 1.00 0.00 2 SER A CA 17
ATOM 25860 C C . SER A 1 2 ? -8.482 19.805 -6.813 1.00 0.00 2 SER A C 17
ATOM 25861 O O . SER A 1 2 ? -9.341 18.986 -7.137 1.00 0.00 2 SER A O 17
ATOM 25869 N N . ASP A 1 3 ? -7.412 19.494 -6.082 1.00 0.00 3 ASP A N 17
ATOM 25870 C CA . ASP A 1 3 ? -7.165 18.136 -5.599 1.00 0.00 3 ASP A CA 17
ATOM 25871 C C . ASP A 1 3 ? -6.964 17.168 -6.765 1.00 0.00 3 ASP A C 17
ATOM 25872 O O . ASP A 1 3 ? -7.853 16.982 -7.595 1.00 0.00 3 ASP A O 17
ATOM 25881 N N . SER A 1 4 ? -5.784 16.555 -6.818 1.00 0.00 4 SER A N 17
ATOM 25882 C CA . SER A 1 4 ? -5.452 15.614 -7.866 1.00 0.00 4 SER A CA 17
ATOM 25883 C C . SER A 1 4 ? -6.306 14.362 -7.768 1.00 0.00 4 SER A C 17
ATOM 25884 O O . SER A 1 4 ? -6.598 13.877 -6.674 1.00 0.00 4 SER A O 17
ATOM 25892 N N . VAL A 1 5 ? -6.686 13.838 -8.919 1.00 0.00 5 VAL A N 17
ATOM 25893 C CA . VAL A 1 5 ? -7.494 12.630 -8.981 1.00 0.00 5 VAL A CA 17
ATOM 25894 C C . VAL A 1 5 ? -6.779 11.483 -8.284 1.00 0.00 5 VAL A C 17
ATOM 25895 O O . VAL A 1 5 ? -7.394 10.706 -7.560 1.00 0.00 5 VAL A O 17
ATOM 25908 N N . GLU A 1 6 ? -5.474 11.392 -8.516 1.00 0.00 6 GLU A N 17
ATOM 25909 C CA . GLU A 1 6 ? -4.647 10.345 -7.923 1.00 0.00 6 GLU A CA 17
ATOM 25910 C C . GLU A 1 6 ? -4.707 10.383 -6.397 1.00 0.00 6 GLU A C 17
ATOM 25911 O O . GLU A 1 6 ? -4.736 9.339 -5.745 1.00 0.00 6 GLU A O 17
ATOM 25923 N N . PHE A 1 7 ? -4.713 11.588 -5.833 1.00 0.00 7 PHE A N 17
ATOM 25924 C CA . PHE A 1 7 ? -4.759 11.750 -4.381 1.00 0.00 7 PHE A CA 17
ATOM 25925 C C . PHE A 1 7 ? -6.005 11.093 -3.799 1.00 0.00 7 PHE A C 17
ATOM 25926 O O . PHE A 1 7 ? -5.907 10.203 -2.952 1.00 0.00 7 PHE A O 17
ATOM 25943 N N . ASN A 1 8 ? -7.173 11.513 -4.272 1.00 0.00 8 ASN A N 17
ATOM 25944 C CA . ASN A 1 8 ? -8.425 10.944 -3.818 1.00 0.00 8 ASN A CA 17
ATOM 25945 C C . ASN A 1 8 ? -8.496 9.487 -4.240 1.00 0.00 8 ASN A C 17
ATOM 25946 O O . ASN A 1 8 ? -9.073 8.646 -3.550 1.00 0.00 8 ASN A O 17
ATOM 25957 N N . ASN A 1 9 ? -7.878 9.209 -5.378 1.00 0.00 9 ASN A N 17
ATOM 25958 C CA . ASN A 1 9 ? -7.818 7.865 -5.933 1.00 0.00 9 ASN A CA 17
ATOM 25959 C C . ASN A 1 9 ? -7.231 6.910 -4.901 1.00 0.00 9 ASN A C 17
ATOM 25960 O O . ASN A 1 9 ? -7.701 5.786 -4.730 1.00 0.00 9 ASN A O 17
ATOM 25971 N N . ALA A 1 10 ? -6.199 7.384 -4.209 1.00 0.00 10 ALA A N 17
ATOM 25972 C CA . ALA A 1 10 ? -5.536 6.602 -3.176 1.00 0.00 10 ALA A CA 17
ATOM 25973 C C . ALA A 1 10 ? -6.407 6.493 -1.927 1.00 0.00 10 ALA A C 17
ATOM 25974 O O . ALA A 1 10 ? -6.561 5.412 -1.354 1.00 0.00 10 ALA A O 17
ATOM 25981 N N . ILE A 1 11 ? -6.970 7.628 -1.509 1.00 0.00 11 ILE A N 17
ATOM 25982 C CA . ILE A 1 11 ? -7.821 7.676 -0.324 1.00 0.00 11 ILE A CA 17
ATOM 25983 C C . ILE A 1 11 ? -8.937 6.641 -0.401 1.00 0.00 11 ILE A C 17
ATOM 25984 O O . ILE A 1 11 ? -9.214 5.939 0.570 1.00 0.00 11 ILE A O 17
ATOM 26000 N N . SER A 1 12 ? -9.578 6.562 -1.561 1.00 0.00 12 SER A N 17
ATOM 26001 C CA . SER A 1 12 ? -10.673 5.625 -1.769 1.00 0.00 12 SER A CA 17
ATOM 26002 C C . SER A 1 12 ? -10.229 4.191 -1.504 1.00 0.00 12 SER A C 17
ATOM 26003 O O . SER A 1 12 ? -11.001 3.383 -0.985 1.00 0.00 12 SER A O 17
ATOM 26011 N N . TYR A 1 13 ? -8.988 3.873 -1.863 1.00 0.00 13 TYR A N 17
ATOM 26012 C CA . TYR A 1 13 ? -8.466 2.530 -1.658 1.00 0.00 13 TYR A CA 17
ATOM 26013 C C . TYR A 1 13 ? -8.351 2.222 -0.170 1.00 0.00 13 TYR A C 17
ATOM 26014 O O . TYR A 1 13 ? -8.871 1.216 0.308 1.00 0.00 13 TYR A O 17
ATOM 26032 N N . VAL A 1 14 ? -7.671 3.101 0.557 1.00 0.00 14 VAL A N 17
ATOM 26033 C CA . VAL A 1 14 ? -7.482 2.931 1.995 1.00 0.00 14 VAL A CA 17
ATOM 26034 C C . VAL A 1 14 ? -8.818 2.865 2.731 1.00 0.00 14 VAL A C 17
ATOM 26035 O O . VAL A 1 14 ? -9.011 2.030 3.615 1.00 0.00 14 VAL A O 17
ATOM 26048 N N . ASN A 1 15 ? -9.732 3.759 2.367 1.00 0.00 15 ASN A N 17
ATOM 26049 C CA . ASN A 1 15 ? -11.049 3.816 2.993 1.00 0.00 15 ASN A CA 17
ATOM 26050 C C . ASN A 1 15 ? -11.790 2.500 2.834 1.00 0.00 15 ASN A C 17
ATOM 26051 O O . ASN A 1 15 ? -12.161 1.855 3.814 1.00 0.00 15 ASN A O 17
ATOM 26062 N N . LYS A 1 16 ? -12.007 2.120 1.585 1.00 0.00 16 LYS A N 17
ATOM 26063 C CA . LYS A 1 16 ? -12.718 0.885 1.266 1.00 0.00 16 LYS A CA 17
ATOM 26064 C C . LYS A 1 16 ? -12.080 -0.305 1.979 1.00 0.00 16 LYS A C 17
ATOM 26065 O O . LYS A 1 16 ? -12.778 -1.193 2.462 1.00 0.00 16 LYS A O 17
ATOM 26084 N N . ILE A 1 17 ? -10.754 -0.307 2.054 1.00 0.00 17 ILE A N 17
ATOM 26085 C CA . ILE A 1 17 ? -10.034 -1.381 2.728 1.00 0.00 17 ILE A CA 17
ATOM 26086 C C . ILE A 1 17 ? -10.411 -1.422 4.206 1.00 0.00 17 ILE A C 17
ATOM 26087 O O . ILE A 1 17 ? -10.597 -2.494 4.783 1.00 0.00 17 ILE A O 17
ATOM 26103 N N . LYS A 1 18 ? -10.533 -0.242 4.805 1.00 0.00 18 LYS A N 17
ATOM 26104 C CA . LYS A 1 18 ? -10.900 -0.123 6.211 1.00 0.00 18 LYS A CA 17
ATOM 26105 C C . LYS A 1 18 ? -12.303 -0.666 6.447 1.00 0.00 18 LYS A C 17
ATOM 26106 O O . LYS A 1 18 ? -12.510 -1.576 7.248 1.00 0.00 18 LYS A O 17
ATOM 26125 N N . THR A 1 19 ? -13.259 -0.080 5.741 1.00 0.00 19 THR A N 17
ATOM 26126 C CA . THR A 1 19 ? -14.661 -0.471 5.854 1.00 0.00 19 THR A CA 17
ATOM 26127 C C . THR A 1 19 ? -14.857 -1.945 5.525 1.00 0.00 19 THR A C 17
ATOM 26128 O O . THR A 1 19 ? -15.750 -2.600 6.066 1.00 0.00 19 THR A O 17
ATOM 26139 N N . ARG A 1 20 ? -14.027 -2.463 4.632 1.00 0.00 20 ARG A N 17
ATOM 26140 C CA . ARG A 1 20 ? -14.119 -3.860 4.232 1.00 0.00 20 ARG A CA 17
ATOM 26141 C C . ARG A 1 20 ? -13.811 -4.793 5.397 1.00 0.00 20 ARG A C 17
ATOM 26142 O O . ARG A 1 20 ? -14.623 -5.647 5.753 1.00 0.00 20 ARG A O 17
ATOM 26163 N N . PHE A 1 21 ? -12.625 -4.637 5.971 1.00 0.00 21 PHE A N 17
ATOM 26164 C CA . PHE A 1 21 ? -12.196 -5.477 7.081 1.00 0.00 21 PHE A CA 17
ATOM 26165 C C . PHE A 1 21 ? -12.523 -4.858 8.440 1.00 0.00 21 PHE A C 17
ATOM 26166 O O . PHE A 1 21 ? -11.717 -4.940 9.369 1.00 0.00 21 PHE A O 17
ATOM 26183 N N . LEU A 1 22 ? -13.703 -4.256 8.567 1.00 0.00 22 LEU A N 17
ATOM 26184 C CA . LEU A 1 22 ? -14.108 -3.652 9.834 1.00 0.00 22 LEU A CA 17
ATOM 26185 C C . LEU A 1 22 ? -14.020 -4.666 10.972 1.00 0.00 22 LEU A C 17
ATOM 26186 O O . LEU A 1 22 ? -13.687 -4.316 12.104 1.00 0.00 22 LEU A O 17
ATOM 26202 N N . ASP A 1 23 ? -14.318 -5.922 10.658 1.00 0.00 23 ASP A N 17
ATOM 26203 C CA . ASP A 1 23 ? -14.272 -6.993 11.647 1.00 0.00 23 ASP A CA 17
ATOM 26204 C C . ASP A 1 23 ? -12.830 -7.386 11.951 1.00 0.00 23 ASP A C 17
ATOM 26205 O O . ASP A 1 23 ? -12.485 -7.667 13.097 1.00 0.00 23 ASP A O 17
ATOM 26214 N N . HIS A 1 24 ? -11.996 -7.414 10.912 1.00 0.00 24 HIS A N 17
ATOM 26215 C CA . HIS A 1 24 ? -10.597 -7.775 11.049 1.00 0.00 24 HIS A CA 17
ATOM 26216 C C . HIS A 1 24 ? -9.689 -6.545 10.942 1.00 0.00 24 HIS A C 17
ATOM 26217 O O . HIS A 1 24 ? -9.084 -6.304 9.898 1.00 0.00 24 HIS A O 17
ATOM 26232 N N . PRO A 1 25 ? -9.572 -5.749 12.024 1.00 0.00 25 PRO A N 17
ATOM 26233 C CA . PRO A 1 25 ? -8.725 -4.548 12.039 1.00 0.00 25 PRO A CA 17
ATOM 26234 C C . PRO A 1 25 ? -7.260 -4.864 11.750 1.00 0.00 25 PRO A C 17
ATOM 26235 O O . PRO A 1 25 ? -6.560 -4.074 11.115 1.00 0.00 25 PRO A O 17
ATOM 26246 N N . GLU A 1 26 ? -6.804 -6.020 12.227 1.00 0.00 26 GLU A N 17
ATOM 26247 C CA . GLU A 1 26 ? -5.420 -6.447 12.028 1.00 0.00 26 GLU A CA 17
ATOM 26248 C C . GLU A 1 26 ? -5.014 -6.355 10.560 1.00 0.00 26 GLU A C 17
ATOM 26249 O O . GLU A 1 26 ? -3.851 -6.104 10.244 1.00 0.00 26 GLU A O 17
ATOM 26261 N N . ILE A 1 27 ? -5.978 -6.560 9.669 1.00 0.00 27 ILE A N 17
ATOM 26262 C CA . ILE A 1 27 ? -5.720 -6.502 8.233 1.00 0.00 27 ILE A CA 17
ATOM 26263 C C . ILE A 1 27 ? -5.299 -5.097 7.819 1.00 0.00 27 ILE A C 17
ATOM 26264 O O . ILE A 1 27 ? -4.329 -4.916 7.081 1.00 0.00 27 ILE A O 17
ATOM 26280 N N . TYR A 1 28 ? -6.045 -4.106 8.299 1.00 0.00 28 TYR A N 17
ATOM 26281 C CA . TYR A 1 28 ? -5.773 -2.707 7.988 1.00 0.00 28 TYR A CA 17
ATOM 26282 C C . TYR A 1 28 ? -4.352 -2.324 8.386 1.00 0.00 28 TYR A C 17
ATOM 26283 O O . TYR A 1 28 ? -3.608 -1.745 7.596 1.00 0.00 28 TYR A O 17
ATOM 26301 N N . ARG A 1 29 ? -3.986 -2.651 9.621 1.00 0.00 29 ARG A N 17
ATOM 26302 C CA . ARG A 1 29 ? -2.663 -2.344 10.143 1.00 0.00 29 ARG A CA 17
ATOM 26303 C C . ARG A 1 29 ? -1.560 -2.960 9.285 1.00 0.00 29 ARG A C 17
ATOM 26304 O O . ARG A 1 29 ? -0.644 -2.265 8.851 1.00 0.00 29 ARG A O 17
ATOM 26325 N N . SER A 1 30 ? -1.654 -4.266 9.056 1.00 0.00 30 SER A N 17
ATOM 26326 C CA . SER A 1 30 ? -0.659 -4.981 8.257 1.00 0.00 30 SER A CA 17
ATOM 26327 C C . SER A 1 30 ? -0.432 -4.301 6.909 1.00 0.00 30 SER A C 17
ATOM 26328 O O . SER A 1 30 ? 0.703 -4.013 6.535 1.00 0.00 30 SER A O 17
ATOM 26336 N N . PHE A 1 31 ? -1.520 -4.043 6.188 1.00 0.00 31 PHE A N 17
ATOM 26337 C CA . PHE A 1 31 ? -1.447 -3.391 4.884 1.00 0.00 31 PHE A CA 17
ATOM 26338 C C . PHE A 1 31 ? -0.639 -2.098 4.960 1.00 0.00 31 PHE A C 17
ATOM 26339 O O . PHE A 1 31 ? 0.259 -1.860 4.148 1.00 0.00 31 PHE A O 17
ATOM 26356 N N . LEU A 1 32 ? -0.969 -1.267 5.944 1.00 0.00 32 LEU A N 17
ATOM 26357 C CA . LEU A 1 32 ? -0.285 0.004 6.133 1.00 0.00 32 LEU A CA 17
ATOM 26358 C C . LEU A 1 32 ? 1.194 -0.208 6.425 1.00 0.00 32 LEU A C 17
ATOM 26359 O O . LEU A 1 32 ? 2.043 0.503 5.895 1.00 0.00 32 LEU A O 17
ATOM 26375 N N . GLU A 1 33 ? 1.497 -1.196 7.264 1.00 0.00 33 GLU A N 17
ATOM 26376 C CA . GLU A 1 33 ? 2.879 -1.503 7.613 1.00 0.00 33 GLU A CA 17
ATOM 26377 C C . GLU A 1 33 ? 3.664 -1.897 6.370 1.00 0.00 33 GLU A C 17
ATOM 26378 O O . GLU A 1 33 ? 4.849 -1.596 6.255 1.00 0.00 33 GLU A O 17
ATOM 26390 N N . ILE A 1 34 ? 2.992 -2.566 5.438 1.00 0.00 34 ILE A N 17
ATOM 26391 C CA . ILE A 1 34 ? 3.625 -2.990 4.196 1.00 0.00 34 ILE A CA 17
ATOM 26392 C C . ILE A 1 34 ? 4.100 -1.782 3.402 1.00 0.00 34 ILE A C 17
ATOM 26393 O O . ILE A 1 34 ? 5.297 -1.616 3.145 1.00 0.00 34 ILE A O 17
ATOM 26409 N N . LEU A 1 35 ? 3.151 -0.926 3.037 1.00 0.00 35 LEU A N 17
ATOM 26410 C CA . LEU A 1 35 ? 3.463 0.287 2.295 1.00 0.00 35 LEU A CA 17
ATOM 26411 C C . LEU A 1 35 ? 4.452 1.130 3.086 1.00 0.00 35 LEU A C 17
ATOM 26412 O O . LEU A 1 35 ? 5.358 1.746 2.525 1.00 0.00 35 LEU A O 17
ATOM 26428 N N . HIS A 1 36 ? 4.263 1.141 4.401 1.00 0.00 36 HIS A N 17
ATOM 26429 C CA . HIS A 1 36 ? 5.123 1.891 5.302 1.00 0.00 36 HIS A CA 17
ATOM 26430 C C . HIS A 1 36 ? 6.559 1.377 5.247 1.00 0.00 36 HIS A C 17
ATOM 26431 O O . HIS A 1 36 ? 7.503 2.161 5.209 1.00 0.00 36 HIS A O 17
ATOM 26446 N N . THR A 1 37 ? 6.715 0.057 5.238 1.00 0.00 37 THR A N 17
ATOM 26447 C CA . THR A 1 37 ? 8.036 -0.556 5.181 1.00 0.00 37 THR A CA 17
ATOM 26448 C C . THR A 1 37 ? 8.793 -0.071 3.955 1.00 0.00 37 THR A C 17
ATOM 26449 O O . THR A 1 37 ? 9.982 0.241 4.023 1.00 0.00 37 THR A O 17
ATOM 26460 N N . TYR A 1 38 ? 8.088 -0.013 2.833 1.00 0.00 38 TYR A N 17
ATOM 26461 C CA . TYR A 1 38 ? 8.676 0.429 1.579 1.00 0.00 38 TYR A CA 17
ATOM 26462 C C . TYR A 1 38 ? 9.081 1.899 1.626 1.00 0.00 38 TYR A C 17
ATOM 26463 O O . TYR A 1 38 ? 10.227 2.253 1.350 1.00 0.00 38 TYR A O 17
ATOM 26481 N N . GLN A 1 39 ? 8.113 2.743 1.947 1.00 0.00 39 GLN A N 17
ATOM 26482 C CA . GLN A 1 39 ? 8.302 4.171 2.007 1.00 0.00 39 GLN A CA 17
ATOM 26483 C C . GLN A 1 39 ? 9.373 4.592 3.016 1.00 0.00 39 GLN A C 17
ATOM 26484 O O . GLN A 1 39 ? 10.245 5.397 2.692 1.00 0.00 39 GLN A O 17
ATOM 26498 N N . LYS A 1 40 ? 9.297 4.067 4.237 1.00 0.00 40 LYS A N 17
ATOM 26499 C CA . LYS A 1 40 ? 10.261 4.419 5.279 1.00 0.00 40 LYS A CA 17
ATOM 26500 C C . LYS A 1 40 ? 11.696 4.230 4.795 1.00 0.00 40 LYS A C 17
ATOM 26501 O O . LYS A 1 40 ? 12.525 5.130 4.924 1.00 0.00 40 LYS A O 17
ATOM 26520 N N . GLU A 1 41 ? 11.982 3.061 4.233 1.00 0.00 41 GLU A N 17
ATOM 26521 C CA . GLU A 1 41 ? 13.318 2.770 3.727 1.00 0.00 41 GLU A CA 17
ATOM 26522 C C . GLU A 1 41 ? 13.631 3.631 2.507 1.00 0.00 41 GLU A C 17
ATOM 26523 O O . GLU A 1 41 ? 14.764 4.080 2.323 1.00 0.00 41 GLU A O 17
ATOM 26535 N N . GLN A 1 42 ? 12.615 3.861 1.680 1.00 0.00 42 GLN A N 17
ATOM 26536 C CA . GLN A 1 42 ? 12.769 4.672 0.477 1.00 0.00 42 GLN A CA 17
ATOM 26537 C C . GLN A 1 42 ? 13.234 6.083 0.827 1.00 0.00 42 GLN A C 17
ATOM 26538 O O . GLN A 1 42 ? 14.065 6.663 0.128 1.00 0.00 42 GLN A O 17
ATOM 26552 N N . LEU A 1 43 ? 12.685 6.627 1.909 1.00 0.00 43 LEU A N 17
ATOM 26553 C CA . LEU A 1 43 ? 13.033 7.972 2.358 1.00 0.00 43 LEU A CA 17
ATOM 26554 C C . LEU A 1 43 ? 14.539 8.127 2.537 1.00 0.00 43 LEU A C 17
ATOM 26555 O O . LEU A 1 43 ? 15.108 9.164 2.198 1.00 0.00 43 LEU A O 17
ATOM 26571 N N . HIS A 1 44 ? 15.180 7.093 3.073 1.00 0.00 44 HIS A N 17
ATOM 26572 C CA . HIS A 1 44 ? 16.619 7.118 3.298 1.00 0.00 44 HIS A CA 17
ATOM 26573 C C . HIS A 1 44 ? 17.144 5.727 3.627 1.00 0.00 44 HIS A C 17
ATOM 26574 O O . HIS A 1 44 ? 16.524 4.982 4.386 1.00 0.00 44 HIS A O 17
ATOM 26589 N N . THR A 1 45 ? 18.285 5.382 3.042 1.00 0.00 45 THR A N 17
ATOM 26590 C CA . THR A 1 45 ? 18.900 4.080 3.261 1.00 0.00 45 THR A CA 17
ATOM 26591 C C . THR A 1 45 ? 19.609 4.008 4.612 1.00 0.00 45 THR A C 17
ATOM 26592 O O . THR A 1 45 ? 20.804 3.716 4.678 1.00 0.00 45 THR A O 17
ATOM 26603 N N . LYS A 1 46 ? 18.873 4.273 5.684 1.00 0.00 46 LYS A N 17
ATOM 26604 C CA . LYS A 1 46 ? 19.446 4.231 7.023 1.00 0.00 46 LYS A CA 17
ATOM 26605 C C . LYS A 1 46 ? 18.626 3.327 7.937 1.00 0.00 46 LYS A C 17
ATOM 26606 O O . LYS A 1 46 ? 17.436 3.563 8.153 1.00 0.00 46 LYS A O 17
ATOM 26625 N N . GLY A 1 47 ? 19.270 2.297 8.479 1.00 0.00 47 GLY A N 17
ATOM 26626 C CA . GLY A 1 47 ? 18.584 1.381 9.371 1.00 0.00 47 GLY A CA 17
ATOM 26627 C C . GLY A 1 47 ? 19.264 0.028 9.460 1.00 0.00 47 GLY A C 17
ATOM 26628 O O . GLY A 1 47 ? 20.491 -0.064 9.407 1.00 0.00 47 GLY A O 17
ATOM 26632 N N . ARG A 1 48 ? 18.459 -1.021 9.596 1.00 0.00 48 ARG A N 17
ATOM 26633 C CA . ARG A 1 48 ? 18.975 -2.381 9.694 1.00 0.00 48 ARG A CA 17
ATOM 26634 C C . ARG A 1 48 ? 19.142 -3.007 8.311 1.00 0.00 48 ARG A C 17
ATOM 26635 O O . ARG A 1 48 ? 18.368 -2.722 7.395 1.00 0.00 48 ARG A O 17
ATOM 26656 N N . PRO A 1 49 ? 20.155 -3.876 8.143 1.00 0.00 49 PRO A N 17
ATOM 26657 C CA . PRO A 1 49 ? 20.418 -4.552 6.868 1.00 0.00 49 PRO A CA 17
ATOM 26658 C C . PRO A 1 49 ? 19.182 -5.268 6.333 1.00 0.00 49 PRO A C 17
ATOM 26659 O O . PRO A 1 49 ? 18.382 -5.801 7.101 1.00 0.00 49 PRO A O 17
ATOM 26670 N N . PHE A 1 50 ? 19.030 -5.273 5.011 1.00 0.00 50 PHE A N 17
ATOM 26671 C CA . PHE A 1 50 ? 17.886 -5.920 4.377 1.00 0.00 50 PHE A CA 17
ATOM 26672 C C . PHE A 1 50 ? 18.223 -6.328 2.945 1.00 0.00 50 PHE A C 17
ATOM 26673 O O . PHE A 1 50 ? 18.978 -5.641 2.256 1.00 0.00 50 PHE A O 17
ATOM 26690 N N . ARG A 1 51 ? 17.672 -7.460 2.516 1.00 0.00 51 ARG A N 17
ATOM 26691 C CA . ARG A 1 51 ? 17.914 -7.985 1.181 1.00 0.00 51 ARG A CA 17
ATOM 26692 C C . ARG A 1 51 ? 17.119 -7.245 0.113 1.00 0.00 51 ARG A C 17
ATOM 26693 O O . ARG A 1 51 ? 16.434 -7.856 -0.709 1.00 0.00 51 ARG A O 17
ATOM 26714 N N . GLY A 1 52 ? 17.232 -5.928 0.124 1.00 0.00 52 GLY A N 17
ATOM 26715 C CA . GLY A 1 52 ? 16.538 -5.108 -0.855 1.00 0.00 52 GLY A CA 17
ATOM 26716 C C . GLY A 1 52 ? 15.056 -4.980 -0.588 1.00 0.00 52 GLY A C 17
ATOM 26717 O O . GLY A 1 52 ? 14.440 -5.864 0.008 1.00 0.00 52 GLY A O 17
ATOM 26721 N N . MET A 1 53 ? 14.489 -3.859 -1.026 1.00 0.00 53 MET A N 17
ATOM 26722 C CA . MET A 1 53 ? 13.077 -3.581 -0.832 1.00 0.00 53 MET A CA 17
ATOM 26723 C C . MET A 1 53 ? 12.561 -2.641 -1.916 1.00 0.00 53 MET A C 17
ATOM 26724 O O . MET A 1 53 ? 13.212 -1.649 -2.248 1.00 0.00 53 MET A O 17
ATOM 26738 N N . SER A 1 54 ? 11.391 -2.956 -2.464 1.00 0.00 54 SER A N 17
ATOM 26739 C CA . SER A 1 54 ? 10.799 -2.132 -3.510 1.00 0.00 54 SER A CA 17
ATOM 26740 C C . SER A 1 54 ? 9.340 -2.515 -3.754 1.00 0.00 54 SER A C 17
ATOM 26741 O O . SER A 1 54 ? 8.642 -2.954 -2.840 1.00 0.00 54 SER A O 17
ATOM 26749 N N . GLU A 1 55 ? 8.884 -2.336 -4.992 1.00 0.00 55 GLU A N 17
ATOM 26750 C CA . GLU A 1 55 ? 7.507 -2.652 -5.362 1.00 0.00 55 GLU A CA 17
ATOM 26751 C C . GLU A 1 55 ? 7.254 -4.157 -5.334 1.00 0.00 55 GLU A C 17
ATOM 26752 O O . GLU A 1 55 ? 6.150 -4.601 -5.023 1.00 0.00 55 GLU A O 17
ATOM 26764 N N . GLU A 1 56 ? 8.278 -4.935 -5.671 1.00 0.00 56 GLU A N 17
ATOM 26765 C CA . GLU A 1 56 ? 8.159 -6.390 -5.693 1.00 0.00 56 GLU A CA 17
ATOM 26766 C C . GLU A 1 56 ? 7.698 -6.933 -4.341 1.00 0.00 56 GLU A C 17
ATOM 26767 O O . GLU A 1 56 ? 6.809 -7.782 -4.275 1.00 0.00 56 GLU A O 17
ATOM 26779 N N . GLU A 1 57 ? 8.310 -6.445 -3.266 1.00 0.00 57 GLU A N 17
ATOM 26780 C CA . GLU A 1 57 ? 7.962 -6.891 -1.922 1.00 0.00 57 GLU A CA 17
ATOM 26781 C C . GLU A 1 57 ? 6.566 -6.428 -1.529 1.00 0.00 57 GLU A C 17
ATOM 26782 O O . GLU A 1 57 ? 5.732 -7.230 -1.114 1.00 0.00 57 GLU A O 17
ATOM 26794 N N . VAL A 1 58 ? 6.322 -5.126 -1.649 1.00 0.00 58 VAL A N 17
ATOM 26795 C CA . VAL A 1 58 ? 5.031 -4.550 -1.289 1.00 0.00 58 VAL A CA 17
ATOM 26796 C C . VAL A 1 58 ? 3.891 -5.271 -1.996 1.00 0.00 58 VAL A C 17
ATOM 26797 O O . VAL A 1 58 ? 2.873 -5.589 -1.384 1.00 0.00 58 VAL A O 17
ATOM 26810 N N . PHE A 1 59 ? 4.072 -5.533 -3.283 1.00 0.00 59 PHE A N 17
ATOM 26811 C CA . PHE A 1 59 ? 3.060 -6.227 -4.067 1.00 0.00 59 PHE A CA 17
ATOM 26812 C C . PHE A 1 59 ? 2.790 -7.607 -3.480 1.00 0.00 59 PHE A C 17
ATOM 26813 O O . PHE A 1 59 ? 1.651 -8.073 -3.463 1.00 0.00 59 PHE A O 17
ATOM 26830 N N . THR A 1 60 ? 3.849 -8.254 -3.005 1.00 0.00 60 THR A N 17
ATOM 26831 C CA . THR A 1 60 ? 3.740 -9.585 -2.420 1.00 0.00 60 THR A CA 17
ATOM 26832 C C . THR A 1 60 ? 3.064 -9.547 -1.050 1.00 0.00 60 THR A C 17
ATOM 26833 O O . THR A 1 60 ? 2.120 -10.293 -0.797 1.00 0.00 60 THR A O 17
ATOM 26844 N N . GLU A 1 61 ? 3.558 -8.679 -0.171 1.00 0.00 61 GLU A N 17
ATOM 26845 C CA . GLU A 1 61 ? 3.013 -8.544 1.177 1.00 0.00 61 GLU A CA 17
ATOM 26846 C C . GLU A 1 61 ? 1.532 -8.184 1.147 1.00 0.00 61 GLU A C 17
ATOM 26847 O O . GLU A 1 61 ? 0.721 -8.802 1.838 1.00 0.00 61 GLU A O 17
ATOM 26859 N N . VAL A 1 62 ? 1.179 -7.187 0.340 1.00 0.00 62 VAL A N 17
ATOM 26860 C CA . VAL A 1 62 ? -0.210 -6.760 0.224 1.00 0.00 62 VAL A CA 17
ATOM 26861 C C . VAL A 1 62 ? -1.058 -7.880 -0.363 1.00 0.00 62 VAL A C 17
ATOM 26862 O O . VAL A 1 62 ? -2.168 -8.142 0.101 1.00 0.00 62 VAL A O 17
ATOM 26875 N N . ALA A 1 63 ? -0.519 -8.552 -1.378 1.00 0.00 63 ALA A N 17
ATOM 26876 C CA . ALA A 1 63 ? -1.216 -9.661 -2.016 1.00 0.00 63 ALA A CA 17
ATOM 26877 C C . ALA A 1 63 ? -1.469 -10.771 -1.002 1.00 0.00 63 ALA A C 17
ATOM 26878 O O . ALA A 1 63 ? -2.537 -11.382 -0.984 1.00 0.00 63 ALA A O 17
ATOM 26885 N N . ASN A 1 64 ? -0.474 -11.011 -0.152 1.00 0.00 64 ASN A N 17
ATOM 26886 C CA . ASN A 1 64 ? -0.571 -12.030 0.884 1.00 0.00 64 ASN A CA 17
ATOM 26887 C C . ASN A 1 64 ? -1.752 -11.741 1.808 1.00 0.00 64 ASN A C 17
ATOM 26888 O O . ASN A 1 64 ? -2.485 -12.649 2.202 1.00 0.00 64 ASN A O 17
ATOM 26899 N N . LEU A 1 65 ? -1.938 -10.466 2.133 1.00 0.00 65 LEU A N 17
ATOM 26900 C CA . LEU A 1 65 ? -3.033 -10.036 2.992 1.00 0.00 65 LEU A CA 17
ATOM 26901 C C . LEU A 1 65 ? -4.376 -10.214 2.299 1.00 0.00 65 LEU A C 17
ATOM 26902 O O . LEU A 1 65 ? -5.236 -10.968 2.756 1.00 0.00 65 LEU A O 17
ATOM 26918 N N . PHE A 1 66 ? -4.541 -9.489 1.201 1.00 0.00 66 PHE A N 17
ATOM 26919 C CA . PHE A 1 66 ? -5.771 -9.521 0.419 1.00 0.00 66 PHE A CA 17
ATOM 26920 C C . PHE A 1 66 ? -5.886 -10.807 -0.400 1.00 0.00 66 PHE A C 17
ATOM 26921 O O . PHE A 1 66 ? -6.304 -10.773 -1.559 1.00 0.00 66 PHE A O 17
ATOM 26938 N N . ARG A 1 67 ? -5.522 -11.935 0.198 1.00 0.00 67 ARG A N 17
ATOM 26939 C CA . ARG A 1 67 ? -5.597 -13.216 -0.493 1.00 0.00 67 ARG A CA 17
ATOM 26940 C C . ARG A 1 67 ? -7.045 -13.557 -0.828 1.00 0.00 67 ARG A C 17
ATOM 26941 O O . ARG A 1 67 ? -7.933 -13.427 0.015 1.00 0.00 67 ARG A O 17
ATOM 26962 N N . GLY A 1 68 ? -7.277 -13.984 -2.065 1.00 0.00 68 GLY A N 17
ATOM 26963 C CA . GLY A 1 68 ? -8.622 -14.326 -2.492 1.00 0.00 68 GLY A CA 17
ATOM 26964 C C . GLY A 1 68 ? -9.437 -13.100 -2.860 1.00 0.00 68 GLY A C 17
ATOM 26965 O O . GLY A 1 68 ? -10.156 -13.102 -3.860 1.00 0.00 68 GLY A O 17
ATOM 26969 N N . GLN A 1 69 ? -9.316 -12.049 -2.053 1.00 0.00 69 GLN A N 17
ATOM 26970 C CA . GLN A 1 69 ? -10.035 -10.803 -2.295 1.00 0.00 69 GLN A CA 17
ATOM 26971 C C . GLN A 1 69 ? -9.311 -9.963 -3.343 1.00 0.00 69 GLN A C 17
ATOM 26972 O O . GLN A 1 69 ? -8.953 -8.811 -3.095 1.00 0.00 69 GLN A O 17
ATOM 26986 N N . GLU A 1 70 ? -9.090 -10.558 -4.510 1.00 0.00 70 GLU A N 17
ATOM 26987 C CA . GLU A 1 70 ? -8.396 -9.889 -5.606 1.00 0.00 70 GLU A CA 17
ATOM 26988 C C . GLU A 1 70 ? -9.122 -8.621 -6.057 1.00 0.00 70 GLU A C 17
ATOM 26989 O O . GLU A 1 70 ? -8.623 -7.892 -6.916 1.00 0.00 70 GLU A O 17
ATOM 27001 N N . ASP A 1 71 ? -10.294 -8.354 -5.483 1.00 0.00 71 ASP A N 17
ATOM 27002 C CA . ASP A 1 71 ? -11.058 -7.165 -5.846 1.00 0.00 71 ASP A CA 17
ATOM 27003 C C . ASP A 1 71 ? -10.260 -5.909 -5.528 1.00 0.00 71 ASP A C 17
ATOM 27004 O O . ASP A 1 71 ? -10.034 -5.065 -6.397 1.00 0.00 71 ASP A O 17
ATOM 27013 N N . LEU A 1 72 ? -9.812 -5.806 -4.283 1.00 0.00 72 LEU A N 17
ATOM 27014 C CA . LEU A 1 72 ? -9.011 -4.671 -3.846 1.00 0.00 72 LEU A CA 17
ATOM 27015 C C . LEU A 1 72 ? -7.623 -4.761 -4.463 1.00 0.00 72 LEU A C 17
ATOM 27016 O O . LEU A 1 72 ? -6.997 -3.748 -4.790 1.00 0.00 72 LEU A O 17
ATOM 27032 N N . LEU A 1 73 ? -7.160 -5.996 -4.628 1.00 0.00 73 LEU A N 17
ATOM 27033 C CA . LEU A 1 73 ? -5.866 -6.270 -5.210 1.00 0.00 73 LEU A CA 17
ATOM 27034 C C . LEU A 1 73 ? -5.747 -5.582 -6.559 1.00 0.00 73 LEU A C 17
ATOM 27035 O O . LEU A 1 73 ? -4.694 -5.064 -6.922 1.00 0.00 73 LEU A O 17
ATOM 27051 N N . SER A 1 74 ? -6.852 -5.595 -7.296 1.00 0.00 74 SER A N 17
ATOM 27052 C CA . SER A 1 74 ? -6.914 -4.985 -8.613 1.00 0.00 74 SER A CA 17
ATOM 27053 C C . SER A 1 74 ? -6.556 -3.506 -8.545 1.00 0.00 74 SER A C 17
ATOM 27054 O O . SER A 1 74 ? -5.827 -2.994 -9.395 1.00 0.00 74 SER A O 17
ATOM 27062 N N . GLU A 1 75 ? -7.070 -2.824 -7.526 1.00 0.00 75 GLU A N 17
ATOM 27063 C CA . GLU A 1 75 ? -6.800 -1.405 -7.346 1.00 0.00 75 GLU A CA 17
ATOM 27064 C C . GLU A 1 75 ? -5.314 -1.164 -7.116 1.00 0.00 75 GLU A C 17
ATOM 27065 O O . GLU A 1 75 ? -4.686 -0.379 -7.821 1.00 0.00 75 GLU A O 17
ATOM 27077 N N . PHE A 1 76 ? -4.756 -1.855 -6.132 1.00 0.00 76 PHE A N 17
ATOM 27078 C CA . PHE A 1 76 ? -3.336 -1.728 -5.816 1.00 0.00 76 PHE A CA 17
ATOM 27079 C C . PHE A 1 76 ? -2.476 -2.091 -7.023 1.00 0.00 76 PHE A C 17
ATOM 27080 O O . PHE A 1 76 ? -1.440 -1.476 -7.276 1.00 0.00 76 PHE A O 17
ATOM 27097 N N . GLY A 1 77 ? -2.911 -3.117 -7.744 1.00 0.00 77 GLY A N 17
ATOM 27098 C CA . GLY A 1 77 ? -2.181 -3.597 -8.905 1.00 0.00 77 GLY A CA 17
ATOM 27099 C C . GLY A 1 77 ? -1.947 -2.540 -9.972 1.00 0.00 77 GLY A C 17
ATOM 27100 O O . GLY A 1 77 ? -0.824 -2.385 -10.450 1.00 0.00 77 GLY A O 17
ATOM 27104 N N . GLN A 1 78 ? -3.000 -1.824 -10.363 1.00 0.00 78 GLN A N 17
ATOM 27105 C CA . GLN A 1 78 ? -2.873 -0.799 -11.399 1.00 0.00 78 GLN A CA 17
ATOM 27106 C C . GLN A 1 78 ? -1.826 0.244 -11.021 1.00 0.00 78 GLN A C 17
ATOM 27107 O O . GLN A 1 78 ? -1.090 0.729 -11.882 1.00 0.00 78 GLN A O 17
ATOM 27121 N N . PHE A 1 79 ? -1.753 0.584 -9.736 1.00 0.00 79 PHE A N 17
ATOM 27122 C CA . PHE A 1 79 ? -0.779 1.565 -9.265 1.00 0.00 79 PHE A CA 17
ATOM 27123 C C . PHE A 1 79 ? 0.637 1.116 -9.607 1.00 0.00 79 PHE A C 17
ATOM 27124 O O . PHE A 1 79 ? 1.435 1.888 -10.139 1.00 0.00 79 PHE A O 17
ATOM 27141 N N . LEU A 1 80 ? 0.938 -0.141 -9.300 1.00 0.00 80 LEU A N 17
ATOM 27142 C CA . LEU A 1 80 ? 2.252 -0.706 -9.575 1.00 0.00 80 LEU A CA 17
ATOM 27143 C C . LEU A 1 80 ? 2.400 -1.017 -11.064 1.00 0.00 80 LEU A C 17
ATOM 27144 O O . LEU A 1 80 ? 1.436 -1.422 -11.716 1.00 0.00 80 LEU A O 17
ATOM 27160 N N . PRO A 1 81 ? 3.609 -0.833 -11.628 1.00 0.00 81 PRO A N 17
ATOM 27161 C CA . PRO A 1 81 ? 3.867 -1.101 -13.047 1.00 0.00 81 PRO A CA 17
ATOM 27162 C C . PRO A 1 81 ? 3.484 -2.522 -13.443 1.00 0.00 81 PRO A C 17
ATOM 27163 O O . PRO A 1 81 ? 3.769 -3.476 -12.720 1.00 0.00 81 PRO A O 17
ATOM 27174 N N . GLU A 1 82 ? 2.830 -2.648 -14.597 1.00 0.00 82 GLU A N 17
ATOM 27175 C CA . GLU A 1 82 ? 2.390 -3.946 -15.107 1.00 0.00 82 GLU A CA 17
ATOM 27176 C C . GLU A 1 82 ? 1.347 -4.570 -14.183 1.00 0.00 82 GLU A C 17
ATOM 27177 O O . GLU A 1 82 ? 1.621 -4.844 -13.015 1.00 0.00 82 GLU A O 17
ATOM 27189 N N . ALA A 1 83 ? 0.151 -4.795 -14.723 1.00 0.00 83 ALA A N 17
ATOM 27190 C CA . ALA A 1 83 ? -0.943 -5.388 -13.959 1.00 0.00 83 ALA A CA 17
ATOM 27191 C C . ALA A 1 83 ? -2.192 -5.543 -14.820 1.00 0.00 83 ALA A C 17
ATOM 27192 O O . ALA A 1 83 ? -2.576 -4.623 -15.543 1.00 0.00 83 ALA A O 17
ATOM 27199 N N . LYS A 1 84 ? -2.825 -6.709 -14.730 1.00 0.00 84 LYS A N 17
ATOM 27200 C CA . LYS A 1 84 ? -4.037 -6.988 -15.494 1.00 0.00 84 LYS A CA 17
ATOM 27201 C C . LYS A 1 84 ? -4.645 -8.329 -15.092 1.00 0.00 84 LYS A C 17
ATOM 27202 O O . LYS A 1 84 ? -3.930 -9.295 -14.826 1.00 0.00 84 LYS A O 17
ATOM 27221 N N . ARG A 1 85 ? -5.972 -8.374 -15.031 1.00 0.00 85 ARG A N 17
ATOM 27222 C CA . ARG A 1 85 ? -6.680 -9.591 -14.649 1.00 0.00 85 ARG A CA 17
ATOM 27223 C C . ARG A 1 85 ? -6.578 -10.647 -15.744 1.00 0.00 85 ARG A C 17
ATOM 27224 O O . ARG A 1 85 ? -6.328 -11.824 -15.410 1.00 0.00 85 ARG A O 17
ATOM 27246 N N . ASN B 2 1 ? 4.488 8.190 -6.122 1.00 0.00 1 ASN B N 17
ATOM 27247 C CA . ASN B 2 1 ? 4.026 6.778 -6.170 1.00 0.00 1 ASN B CA 17
ATOM 27248 C C . ASN B 2 1 ? 4.098 6.127 -4.793 1.00 0.00 1 ASN B C 17
ATOM 27249 O O . ASN B 2 1 ? 5.112 6.236 -4.101 1.00 0.00 1 ASN B O 17
ATOM 27262 N N . ILE B 2 2 ? 3.014 5.450 -4.410 1.00 0.00 2 ILE B N 17
ATOM 27263 C CA . ILE B 2 2 ? 2.924 4.770 -3.121 1.00 0.00 2 ILE B CA 17
ATOM 27264 C C . ILE B 2 2 ? 2.790 5.761 -1.963 1.00 0.00 2 ILE B C 17
ATOM 27265 O O . ILE B 2 2 ? 2.051 5.510 -1.011 1.00 0.00 2 ILE B O 17
ATOM 27281 N N . GLN B 2 3 ? 3.489 6.890 -2.053 1.00 0.00 3 GLN B N 17
ATOM 27282 C CA . GLN B 2 3 ? 3.426 7.909 -1.018 1.00 0.00 3 GLN B CA 17
ATOM 27283 C C . GLN B 2 3 ? 1.985 8.349 -0.815 1.00 0.00 3 GLN B C 17
ATOM 27284 O O . GLN B 2 3 ? 1.583 8.718 0.287 1.00 0.00 3 GLN B O 17
ATOM 27298 N N . MET B 2 4 ? 1.213 8.297 -1.894 1.00 0.00 4 MET B N 17
ATOM 27299 C CA . MET B 2 4 ? -0.191 8.676 -1.854 1.00 0.00 4 MET B CA 17
ATOM 27300 C C . MET B 2 4 ? -0.950 7.812 -0.851 1.00 0.00 4 MET B C 17
ATOM 27301 O O . MET B 2 4 ? -1.786 8.311 -0.099 1.00 0.00 4 MET B O 17
ATOM 27315 N N . LEU B 2 5 ? -0.651 6.515 -0.847 1.00 0.00 5 LEU B N 17
ATOM 27316 C CA . LEU B 2 5 ? -1.308 5.586 0.066 1.00 0.00 5 LEU B CA 17
ATOM 27317 C C . LEU B 2 5 ? -0.845 5.809 1.505 1.00 0.00 5 LEU B C 17
ATOM 27318 O O . LEU B 2 5 ? -1.669 5.882 2.416 1.00 0.00 5 LEU B O 17
ATOM 27334 N N . LEU B 2 6 ? 0.469 5.940 1.709 1.00 0.00 6 LEU B N 17
ATOM 27335 C CA . LEU B 2 6 ? 0.996 6.184 3.051 1.00 0.00 6 LEU B CA 17
ATOM 27336 C C . LEU B 2 6 ? 0.376 7.448 3.625 1.00 0.00 6 LEU B C 17
ATOM 27337 O O . LEU B 2 6 ? -0.011 7.497 4.793 1.00 0.00 6 LEU B O 17
ATOM 27353 N N . GLU B 2 7 ? 0.282 8.468 2.781 1.00 0.00 7 GLU B N 17
ATOM 27354 C CA . GLU B 2 7 ? -0.295 9.745 3.168 1.00 0.00 7 GLU B CA 17
ATOM 27355 C C . GLU B 2 7 ? -1.790 9.581 3.435 1.00 0.00 7 GLU B C 17
ATOM 27356 O O . GLU B 2 7 ? -2.334 10.159 4.377 1.00 0.00 7 GLU B O 17
ATOM 27368 N N . ALA B 2 8 ? -2.442 8.783 2.593 1.00 0.00 8 ALA B N 17
ATOM 27369 C CA . ALA B 2 8 ? -3.873 8.529 2.714 1.00 0.00 8 ALA B CA 17
ATOM 27370 C C . ALA B 2 8 ? -4.227 7.955 4.081 1.00 0.00 8 ALA B C 17
ATOM 27371 O O . ALA B 2 8 ? -5.185 8.394 4.718 1.00 0.00 8 ALA B O 17
ATOM 27378 N N . ALA B 2 9 ? -3.453 6.969 4.526 1.00 0.00 9 ALA B N 17
ATOM 27379 C CA . ALA B 2 9 ? -3.691 6.334 5.817 1.00 0.00 9 ALA B CA 17
ATOM 27380 C C . ALA B 2 9 ? -3.685 7.360 6.943 1.00 0.00 9 ALA B C 17
ATOM 27381 O O . ALA B 2 9 ? -4.536 7.325 7.830 1.00 0.00 9 ALA B O 17
ATOM 27388 N N . ASP B 2 10 ? -2.723 8.275 6.898 1.00 0.00 10 ASP B N 17
ATOM 27389 C CA . ASP B 2 10 ? -2.608 9.315 7.913 1.00 0.00 10 ASP B CA 17
ATOM 27390 C C . ASP B 2 10 ? -3.842 10.213 7.911 1.00 0.00 10 ASP B C 17
ATOM 27391 O O . ASP B 2 10 ? -4.325 10.624 8.966 1.00 0.00 10 ASP B O 17
ATOM 27400 N N . TYR B 2 11 ? -4.343 10.513 6.719 1.00 0.00 11 TYR B N 17
ATOM 27401 C CA . TYR B 2 11 ? -5.518 11.365 6.570 1.00 0.00 11 TYR B CA 17
ATOM 27402 C C . TYR B 2 11 ? -6.750 10.737 7.217 1.00 0.00 11 TYR B C 17
ATOM 27403 O O . TYR B 2 11 ? -7.375 11.336 8.092 1.00 0.00 11 TYR B O 17
ATOM 27421 N N . LEU B 2 12 ? -7.097 9.534 6.772 1.00 0.00 12 LEU B N 17
ATOM 27422 C CA . LEU B 2 12 ? -8.263 8.831 7.299 1.00 0.00 12 LEU B CA 17
ATOM 27423 C C . LEU B 2 12 ? -8.124 8.569 8.796 1.00 0.00 12 LEU B C 17
ATOM 27424 O O . LEU B 2 12 ? -9.046 8.830 9.569 1.00 0.00 12 LEU B O 17
ATOM 27440 N N . GLU B 2 13 ? -6.967 8.053 9.198 1.00 0.00 13 GLU B N 17
ATOM 27441 C CA . GLU B 2 13 ? -6.709 7.758 10.604 1.00 0.00 13 GLU B CA 17
ATOM 27442 C C . GLU B 2 13 ? -6.709 9.036 11.436 1.00 0.00 13 GLU B C 17
ATOM 27443 O O . GLU B 2 13 ? -6.009 9.995 11.047 1.00 0.00 13 GLU B O 17
ATOM 27456 N N . GLU A 1 1 ? -13.372 16.656 -5.138 1.00 0.00 1 GLU A N 18
ATOM 27457 C CA . GLU A 1 1 ? -12.841 17.933 -4.595 1.00 0.00 1 GLU A CA 18
ATOM 27458 C C . GLU A 1 1 ? -11.416 17.757 -4.076 1.00 0.00 1 GLU A C 18
ATOM 27459 O O . GLU A 1 1 ? -10.628 17.004 -4.650 1.00 0.00 1 GLU A O 18
ATOM 27473 N N . SER A 1 2 ? -11.092 18.453 -2.987 1.00 0.00 2 SER A N 18
ATOM 27474 C CA . SER A 1 2 ? -9.765 18.373 -2.386 1.00 0.00 2 SER A CA 18
ATOM 27475 C C . SER A 1 2 ? -8.674 18.662 -3.416 1.00 0.00 2 SER A C 18
ATOM 27476 O O . SER A 1 2 ? -8.884 19.432 -4.354 1.00 0.00 2 SER A O 18
ATOM 27484 N N . ASP A 1 3 ? -7.510 18.042 -3.236 1.00 0.00 3 ASP A N 18
ATOM 27485 C CA . ASP A 1 3 ? -6.389 18.234 -4.148 1.00 0.00 3 ASP A CA 18
ATOM 27486 C C . ASP A 1 3 ? -6.601 17.456 -5.448 1.00 0.00 3 ASP A C 18
ATOM 27487 O O . ASP A 1 3 ? -7.707 17.423 -5.988 1.00 0.00 3 ASP A O 18
ATOM 27496 N N . SER A 1 4 ? -5.533 16.835 -5.950 1.00 0.00 4 SER A N 18
ATOM 27497 C CA . SER A 1 4 ? -5.597 16.066 -7.184 1.00 0.00 4 SER A CA 18
ATOM 27498 C C . SER A 1 4 ? -6.500 14.856 -7.061 1.00 0.00 4 SER A C 18
ATOM 27499 O O . SER A 1 4 ? -6.680 14.293 -5.981 1.00 0.00 4 SER A O 18
ATOM 27507 N N . VAL A 1 5 ? -7.040 14.456 -8.200 1.00 0.00 5 VAL A N 18
ATOM 27508 C CA . VAL A 1 5 ? -7.907 13.298 -8.284 1.00 0.00 5 VAL A CA 18
ATOM 27509 C C . VAL A 1 5 ? -7.199 12.079 -7.720 1.00 0.00 5 VAL A C 18
ATOM 27510 O O . VAL A 1 5 ? -7.815 11.231 -7.085 1.00 0.00 5 VAL A O 18
ATOM 27523 N N . GLU A 1 6 ? -5.894 12.009 -7.963 1.00 0.00 6 GLU A N 18
ATOM 27524 C CA . GLU A 1 6 ? -5.078 10.898 -7.490 1.00 0.00 6 GLU A CA 18
ATOM 27525 C C . GLU A 1 6 ? -5.140 10.772 -5.970 1.00 0.00 6 GLU A C 18
ATOM 27526 O O . GLU A 1 6 ? -5.185 9.666 -5.432 1.00 0.00 6 GLU A O 18
ATOM 27538 N N . PHE A 1 7 ? -5.131 11.910 -5.283 1.00 0.00 7 PHE A N 18
ATOM 27539 C CA . PHE A 1 7 ? -5.176 11.923 -3.825 1.00 0.00 7 PHE A CA 18
ATOM 27540 C C . PHE A 1 7 ? -6.453 11.267 -3.302 1.00 0.00 7 PHE A C 18
ATOM 27541 O O . PHE A 1 7 ? -6.397 10.310 -2.529 1.00 0.00 7 PHE A O 18
ATOM 27558 N N . ASN A 1 8 ? -7.600 11.775 -3.740 1.00 0.00 8 ASN A N 18
ATOM 27559 C CA . ASN A 1 8 ? -8.884 11.233 -3.334 1.00 0.00 8 ASN A CA 18
ATOM 27560 C C . ASN A 1 8 ? -9.050 9.817 -3.865 1.00 0.00 8 ASN A C 18
ATOM 27561 O O . ASN A 1 8 ? -9.648 8.957 -3.216 1.00 0.00 8 ASN A O 18
ATOM 27572 N N . ASN A 1 9 ? -8.505 9.590 -5.051 1.00 0.00 9 ASN A N 18
ATOM 27573 C CA . ASN A 1 9 ? -8.565 8.290 -5.696 1.00 0.00 9 ASN A CA 18
ATOM 27574 C C . ASN A 1 9 ? -7.916 7.245 -4.799 1.00 0.00 9 ASN A C 18
ATOM 27575 O O . ASN A 1 9 ? -8.374 6.106 -4.711 1.00 0.00 9 ASN A O 18
ATOM 27586 N N . ALA A 1 10 ? -6.847 7.656 -4.124 1.00 0.00 10 ALA A N 18
ATOM 27587 C CA . ALA A 1 10 ? -6.127 6.780 -3.214 1.00 0.00 10 ALA A CA 18
ATOM 27588 C C . ALA A 1 10 ? -6.937 6.537 -1.944 1.00 0.00 10 ALA A C 18
ATOM 27589 O O . ALA A 1 10 ? -7.002 5.413 -1.439 1.00 0.00 10 ALA A O 18
ATOM 27596 N N . ILE A 1 11 ? -7.553 7.603 -1.432 1.00 0.00 11 ILE A N 18
ATOM 27597 C CA . ILE A 1 11 ? -8.356 7.515 -0.217 1.00 0.00 11 ILE A CA 18
ATOM 27598 C C . ILE A 1 11 ? -9.417 6.429 -0.332 1.00 0.00 11 ILE A C 18
ATOM 27599 O O . ILE A 1 11 ? -9.629 5.661 0.602 1.00 0.00 11 ILE A O 18
ATOM 27615 N N . SER A 1 12 ? -10.088 6.380 -1.476 1.00 0.00 12 SER A N 18
ATOM 27616 C CA . SER A 1 12 ? -11.136 5.394 -1.703 1.00 0.00 12 SER A CA 18
ATOM 27617 C C . SER A 1 12 ? -10.606 3.978 -1.507 1.00 0.00 12 SER A C 18
ATOM 27618 O O . SER A 1 12 ? -11.318 3.106 -1.009 1.00 0.00 12 SER A O 18
ATOM 27626 N N . TYR A 1 13 ? -9.356 3.749 -1.903 1.00 0.00 13 TYR A N 18
ATOM 27627 C CA . TYR A 1 13 ? -8.748 2.431 -1.764 1.00 0.00 13 TYR A CA 18
ATOM 27628 C C . TYR A 1 13 ? -8.557 2.074 -0.294 1.00 0.00 13 TYR A C 18
ATOM 27629 O O . TYR A 1 13 ? -9.028 1.038 0.170 1.00 0.00 13 TYR A O 18
ATOM 27647 N N . VAL A 1 14 ? -7.858 2.944 0.428 1.00 0.00 14 VAL A N 18
ATOM 27648 C CA . VAL A 1 14 ? -7.592 2.731 1.849 1.00 0.00 14 VAL A CA 18
ATOM 27649 C C . VAL A 1 14 ? -8.888 2.636 2.647 1.00 0.00 14 VAL A C 18
ATOM 27650 O O . VAL A 1 14 ? -9.044 1.771 3.509 1.00 0.00 14 VAL A O 18
ATOM 27663 N N . ASN A 1 15 ? -9.808 3.542 2.352 1.00 0.00 15 ASN A N 18
ATOM 27664 C CA . ASN A 1 15 ? -11.099 3.597 3.027 1.00 0.00 15 ASN A CA 18
ATOM 27665 C C . ASN A 1 15 ? -11.874 2.307 2.823 1.00 0.00 15 ASN A C 18
ATOM 27666 O O . ASN A 1 15 ? -12.308 1.669 3.781 1.00 0.00 15 ASN A O 18
ATOM 27677 N N . LYS A 1 16 ? -12.038 1.929 1.563 1.00 0.00 16 LYS A N 18
ATOM 27678 C CA . LYS A 1 16 ? -12.755 0.702 1.222 1.00 0.00 16 LYS A CA 18
ATOM 27679 C C . LYS A 1 16 ? -12.152 -0.477 1.972 1.00 0.00 16 LYS A C 18
ATOM 27680 O O . LYS A 1 16 ? -12.866 -1.360 2.444 1.00 0.00 16 LYS A O 18
ATOM 27699 N N . ILE A 1 17 ? -10.830 -0.471 2.092 1.00 0.00 17 ILE A N 18
ATOM 27700 C CA . ILE A 1 17 ? -10.125 -1.525 2.807 1.00 0.00 17 ILE A CA 18
ATOM 27701 C C . ILE A 1 17 ? -10.573 -1.550 4.263 1.00 0.00 17 ILE A C 18
ATOM 27702 O O . ILE A 1 17 ? -10.699 -2.612 4.873 1.00 0.00 17 ILE A O 18
ATOM 27718 N N . LYS A 1 18 ? -10.820 -0.363 4.809 1.00 0.00 18 LYS A N 18
ATOM 27719 C CA . LYS A 1 18 ? -11.264 -0.224 6.189 1.00 0.00 18 LYS A CA 18
ATOM 27720 C C . LYS A 1 18 ? -12.641 -0.853 6.382 1.00 0.00 18 LYS A C 18
ATOM 27721 O O . LYS A 1 18 ? -12.845 -1.663 7.286 1.00 0.00 18 LYS A O 18
ATOM 27740 N N . THR A 1 19 ? -13.583 -0.461 5.528 1.00 0.00 19 THR A N 18
ATOM 27741 C CA . THR A 1 19 ? -14.951 -0.965 5.600 1.00 0.00 19 THR A CA 18
ATOM 27742 C C . THR A 1 19 ? -15.023 -2.447 5.253 1.00 0.00 19 THR A C 18
ATOM 27743 O O . THR A 1 19 ? -15.902 -3.163 5.733 1.00 0.00 19 THR A O 18
ATOM 27754 N N . ARG A 1 20 ? -14.106 -2.901 4.411 1.00 0.00 20 ARG A N 18
ATOM 27755 C CA . ARG A 1 20 ? -14.081 -4.296 4.002 1.00 0.00 20 ARG A CA 18
ATOM 27756 C C . ARG A 1 20 ? -13.789 -5.205 5.189 1.00 0.00 20 ARG A C 18
ATOM 27757 O O . ARG A 1 20 ? -14.608 -6.048 5.558 1.00 0.00 20 ARG A O 18
ATOM 27778 N N . PHE A 1 21 ? -12.615 -5.028 5.779 1.00 0.00 21 PHE A N 18
ATOM 27779 C CA . PHE A 1 21 ? -12.203 -5.832 6.923 1.00 0.00 21 PHE A CA 18
ATOM 27780 C C . PHE A 1 21 ? -12.521 -5.140 8.249 1.00 0.00 21 PHE A C 18
ATOM 27781 O O . PHE A 1 21 ? -11.690 -5.121 9.157 1.00 0.00 21 PHE A O 18
ATOM 27798 N N . LEU A 1 22 ? -13.723 -4.579 8.364 1.00 0.00 22 LEU A N 18
ATOM 27799 C CA . LEU A 1 22 ? -14.133 -3.902 9.593 1.00 0.00 22 LEU A CA 18
ATOM 27800 C C . LEU A 1 22 ? -13.958 -4.813 10.806 1.00 0.00 22 LEU A C 18
ATOM 27801 O O . LEU A 1 22 ? -13.601 -4.357 11.893 1.00 0.00 22 LEU A O 18
ATOM 27817 N N . ASP A 1 23 ? -14.212 -6.102 10.608 1.00 0.00 23 ASP A N 18
ATOM 27818 C CA . ASP A 1 23 ? -14.086 -7.083 11.680 1.00 0.00 23 ASP A CA 18
ATOM 27819 C C . ASP A 1 23 ? -12.622 -7.395 11.969 1.00 0.00 23 ASP A C 18
ATOM 27820 O O . ASP A 1 23 ? -12.245 -7.628 13.117 1.00 0.00 23 ASP A O 18
ATOM 27829 N N . HIS A 1 24 ? -11.805 -7.412 10.916 1.00 0.00 24 HIS A N 18
ATOM 27830 C CA . HIS A 1 24 ? -10.389 -7.702 11.040 1.00 0.00 24 HIS A CA 18
ATOM 27831 C C . HIS A 1 24 ? -9.543 -6.435 10.874 1.00 0.00 24 HIS A C 18
ATOM 27832 O O . HIS A 1 24 ? -8.965 -6.204 9.812 1.00 0.00 24 HIS A O 18
ATOM 27847 N N . PRO A 1 25 ? -9.453 -5.595 11.924 1.00 0.00 25 PRO A N 18
ATOM 27848 C CA . PRO A 1 25 ? -8.668 -4.355 11.886 1.00 0.00 25 PRO A CA 18
ATOM 27849 C C . PRO A 1 25 ? -7.201 -4.605 11.547 1.00 0.00 25 PRO A C 18
ATOM 27850 O O . PRO A 1 25 ? -6.562 -3.791 10.882 1.00 0.00 25 PRO A O 18
ATOM 27861 N N . GLU A 1 26 ? -6.676 -5.736 12.013 1.00 0.00 26 GLU A N 18
ATOM 27862 C CA . GLU A 1 26 ? -5.283 -6.098 11.765 1.00 0.00 26 GLU A CA 18
ATOM 27863 C C . GLU A 1 26 ? -4.953 -6.016 10.276 1.00 0.00 26 GLU A C 18
ATOM 27864 O O . GLU A 1 26 ? -3.827 -5.696 9.898 1.00 0.00 26 GLU A O 18
ATOM 27876 N N . ILE A 1 27 ? -5.943 -6.309 9.439 1.00 0.00 27 ILE A N 18
ATOM 27877 C CA . ILE A 1 27 ? -5.761 -6.269 7.991 1.00 0.00 27 ILE A CA 18
ATOM 27878 C C . ILE A 1 27 ? -5.466 -4.848 7.525 1.00 0.00 27 ILE A C 18
ATOM 27879 O O . ILE A 1 27 ? -4.524 -4.611 6.768 1.00 0.00 27 ILE A O 18
ATOM 27895 N N . TYR A 1 28 ? -6.287 -3.908 7.985 1.00 0.00 28 TYR A N 18
ATOM 27896 C CA . TYR A 1 28 ? -6.136 -2.503 7.626 1.00 0.00 28 TYR A CA 18
ATOM 27897 C C . TYR A 1 28 ? -4.764 -1.982 8.028 1.00 0.00 28 TYR A C 18
ATOM 27898 O O . TYR A 1 28 ? -4.060 -1.364 7.227 1.00 0.00 28 TYR A O 18
ATOM 27916 N N . ARG A 1 29 ? -4.397 -2.232 9.277 1.00 0.00 29 ARG A N 18
ATOM 27917 C CA . ARG A 1 29 ? -3.117 -1.791 9.807 1.00 0.00 29 ARG A CA 18
ATOM 27918 C C . ARG A 1 29 ? -1.955 -2.378 9.012 1.00 0.00 29 ARG A C 18
ATOM 27919 O O . ARG A 1 29 ? -1.111 -1.646 8.497 1.00 0.00 29 ARG A O 18
ATOM 27940 N N . SER A 1 30 ? -1.922 -3.706 8.931 1.00 0.00 30 SER A N 18
ATOM 27941 C CA . SER A 1 30 ? -0.865 -4.415 8.214 1.00 0.00 30 SER A CA 18
ATOM 27942 C C . SER A 1 30 ? -0.575 -3.769 6.861 1.00 0.00 30 SER A C 18
ATOM 27943 O O . SER A 1 30 ? 0.574 -3.456 6.556 1.00 0.00 30 SER A O 18
ATOM 27951 N N . PHE A 1 31 ? -1.619 -3.562 6.061 1.00 0.00 31 PHE A N 18
ATOM 27952 C CA . PHE A 1 31 ? -1.468 -2.941 4.746 1.00 0.00 31 PHE A CA 18
ATOM 27953 C C . PHE A 1 31 ? -0.665 -1.649 4.847 1.00 0.00 31 PHE A C 18
ATOM 27954 O O . PHE A 1 31 ? 0.264 -1.413 4.068 1.00 0.00 31 PHE A O 18
ATOM 27971 N N . LEU A 1 32 ? -1.029 -0.818 5.816 1.00 0.00 32 LEU A N 18
ATOM 27972 C CA . LEU A 1 32 ? -0.350 0.449 6.030 1.00 0.00 32 LEU A CA 18
ATOM 27973 C C . LEU A 1 32 ? 1.103 0.205 6.411 1.00 0.00 32 LEU A C 18
ATOM 27974 O O . LEU A 1 32 ? 2.003 0.917 5.968 1.00 0.00 32 LEU A O 18
ATOM 27990 N N . GLU A 1 33 ? 1.322 -0.826 7.221 1.00 0.00 33 GLU A N 18
ATOM 27991 C CA . GLU A 1 33 ? 2.662 -1.196 7.650 1.00 0.00 33 GLU A CA 18
ATOM 27992 C C . GLU A 1 33 ? 3.483 -1.647 6.449 1.00 0.00 33 GLU A C 18
ATOM 27993 O O . GLU A 1 33 ? 4.698 -1.474 6.421 1.00 0.00 33 GLU A O 18
ATOM 28005 N N . ILE A 1 34 ? 2.805 -2.220 5.453 1.00 0.00 34 ILE A N 18
ATOM 28006 C CA . ILE A 1 34 ? 3.472 -2.680 4.243 1.00 0.00 34 ILE A CA 18
ATOM 28007 C C . ILE A 1 34 ? 4.083 -1.500 3.503 1.00 0.00 34 ILE A C 18
ATOM 28008 O O . ILE A 1 34 ? 5.296 -1.446 3.287 1.00 0.00 34 ILE A O 18
ATOM 28024 N N . LEU A 1 35 ? 3.234 -0.538 3.144 1.00 0.00 35 LEU A N 18
ATOM 28025 C CA . LEU A 1 35 ? 3.689 0.664 2.461 1.00 0.00 35 LEU A CA 18
ATOM 28026 C C . LEU A 1 35 ? 4.738 1.355 3.322 1.00 0.00 35 LEU A C 18
ATOM 28027 O O . LEU A 1 35 ? 5.715 1.914 2.821 1.00 0.00 35 LEU A O 18
ATOM 28043 N N . HIS A 1 36 ? 4.519 1.288 4.631 1.00 0.00 36 HIS A N 18
ATOM 28044 C CA . HIS A 1 36 ? 5.423 1.873 5.610 1.00 0.00 36 HIS A CA 18
ATOM 28045 C C . HIS A 1 36 ? 6.805 1.227 5.539 1.00 0.00 36 HIS A C 18
ATOM 28046 O O . HIS A 1 36 ? 7.824 1.917 5.492 1.00 0.00 36 HIS A O 18
ATOM 28061 N N . THR A 1 37 ? 6.826 -0.104 5.523 1.00 0.00 37 THR A N 18
ATOM 28062 C CA . THR A 1 37 ? 8.072 -0.859 5.456 1.00 0.00 37 THR A CA 18
ATOM 28063 C C . THR A 1 37 ? 8.903 -0.424 4.259 1.00 0.00 37 THR A C 18
ATOM 28064 O O . THR A 1 37 ? 10.114 -0.238 4.367 1.00 0.00 37 THR A O 18
ATOM 28075 N N . TYR A 1 38 ? 8.241 -0.259 3.121 1.00 0.00 38 TYR A N 18
ATOM 28076 C CA . TYR A 1 38 ? 8.911 0.166 1.899 1.00 0.00 38 TYR A CA 18
ATOM 28077 C C . TYR A 1 38 ? 9.757 1.411 2.143 1.00 0.00 38 TYR A C 18
ATOM 28078 O O . TYR A 1 38 ? 10.871 1.529 1.630 1.00 0.00 38 TYR A O 18
ATOM 28096 N N . GLN A 1 39 ? 9.218 2.337 2.925 1.00 0.00 39 GLN A N 18
ATOM 28097 C CA . GLN A 1 39 ? 9.914 3.576 3.237 1.00 0.00 39 GLN A CA 18
ATOM 28098 C C . GLN A 1 39 ? 11.026 3.345 4.253 1.00 0.00 39 GLN A C 18
ATOM 28099 O O . GLN A 1 39 ? 12.101 3.938 4.157 1.00 0.00 39 GLN A O 18
ATOM 28113 N N . LYS A 1 40 ? 10.761 2.480 5.227 1.00 0.00 40 LYS A N 18
ATOM 28114 C CA . LYS A 1 40 ? 11.740 2.170 6.263 1.00 0.00 40 LYS A CA 18
ATOM 28115 C C . LYS A 1 40 ? 13.000 1.560 5.653 1.00 0.00 40 LYS A C 18
ATOM 28116 O O . LYS A 1 40 ? 14.105 2.066 5.849 1.00 0.00 40 LYS A O 18
ATOM 28135 N N . GLU A 1 41 ? 12.821 0.468 4.916 1.00 0.00 41 GLU A N 18
ATOM 28136 C CA . GLU A 1 41 ? 13.935 -0.223 4.272 1.00 0.00 41 GLU A CA 18
ATOM 28137 C C . GLU A 1 41 ? 14.346 0.462 2.970 1.00 0.00 41 GLU A C 18
ATOM 28138 O O . GLU A 1 41 ? 14.463 -0.188 1.932 1.00 0.00 41 GLU A O 18
ATOM 28150 N N . GLN A 1 42 ? 14.566 1.772 3.027 1.00 0.00 42 GLN A N 18
ATOM 28151 C CA . GLN A 1 42 ? 14.965 2.524 1.847 1.00 0.00 42 GLN A CA 18
ATOM 28152 C C . GLN A 1 42 ? 15.926 3.652 2.209 1.00 0.00 42 GLN A C 18
ATOM 28153 O O . GLN A 1 42 ? 17.006 3.769 1.629 1.00 0.00 42 GLN A O 18
ATOM 28167 N N . LEU A 1 43 ? 15.529 4.484 3.168 1.00 0.00 43 LEU A N 18
ATOM 28168 C CA . LEU A 1 43 ? 16.360 5.603 3.598 1.00 0.00 43 LEU A CA 18
ATOM 28169 C C . LEU A 1 43 ? 17.400 5.167 4.627 1.00 0.00 43 LEU A C 18
ATOM 28170 O O . LEU A 1 43 ? 17.716 5.914 5.553 1.00 0.00 43 LEU A O 18
ATOM 28186 N N . HIS A 1 44 ? 17.945 3.967 4.443 1.00 0.00 44 HIS A N 18
ATOM 28187 C CA . HIS A 1 44 ? 18.962 3.432 5.335 1.00 0.00 44 HIS A CA 18
ATOM 28188 C C . HIS A 1 44 ? 20.062 2.804 4.504 1.00 0.00 44 HIS A C 18
ATOM 28189 O O . HIS A 1 44 ? 19.795 1.964 3.645 1.00 0.00 44 HIS A O 18
ATOM 28204 N N . THR A 1 45 ? 21.296 3.215 4.744 1.00 0.00 45 THR A N 18
ATOM 28205 C CA . THR A 1 45 ? 22.410 2.680 3.985 1.00 0.00 45 THR A CA 18
ATOM 28206 C C . THR A 1 45 ? 23.611 2.390 4.876 1.00 0.00 45 THR A C 18
ATOM 28207 O O . THR A 1 45 ? 24.001 3.225 5.692 1.00 0.00 45 THR A O 18
ATOM 28218 N N . LYS A 1 46 ? 24.202 1.210 4.703 1.00 0.00 46 LYS A N 18
ATOM 28219 C CA . LYS A 1 46 ? 25.369 0.824 5.484 1.00 0.00 46 LYS A CA 18
ATOM 28220 C C . LYS A 1 46 ? 25.903 -0.535 5.040 1.00 0.00 46 LYS A C 18
ATOM 28221 O O . LYS A 1 46 ? 26.179 -1.405 5.866 1.00 0.00 46 LYS A O 18
ATOM 28240 N N . GLY A 1 47 ? 26.050 -0.705 3.730 1.00 0.00 47 GLY A N 18
ATOM 28241 C CA . GLY A 1 47 ? 26.554 -1.956 3.191 1.00 0.00 47 GLY A CA 18
ATOM 28242 C C . GLY A 1 47 ? 26.679 -1.922 1.680 1.00 0.00 47 GLY A C 18
ATOM 28243 O O . GLY A 1 47 ? 26.998 -0.883 1.102 1.00 0.00 47 GLY A O 18
ATOM 28247 N N . ARG A 1 48 ? 26.423 -3.058 1.039 1.00 0.00 48 ARG A N 18
ATOM 28248 C CA . ARG A 1 48 ? 26.504 -3.148 -0.415 1.00 0.00 48 ARG A CA 18
ATOM 28249 C C . ARG A 1 48 ? 25.316 -2.445 -1.068 1.00 0.00 48 ARG A C 18
ATOM 28250 O O . ARG A 1 48 ? 24.182 -2.568 -0.603 1.00 0.00 48 ARG A O 18
ATOM 28271 N N . PRO A 1 49 ? 25.559 -1.693 -2.158 1.00 0.00 49 PRO A N 18
ATOM 28272 C CA . PRO A 1 49 ? 24.500 -0.970 -2.871 1.00 0.00 49 PRO A CA 18
ATOM 28273 C C . PRO A 1 49 ? 23.399 -1.901 -3.368 1.00 0.00 49 PRO A C 18
ATOM 28274 O O . PRO A 1 49 ? 23.674 -2.915 -4.010 1.00 0.00 49 PRO A O 18
ATOM 28285 N N . PHE A 1 50 ? 22.152 -1.546 -3.063 1.00 0.00 50 PHE A N 18
ATOM 28286 C CA . PHE A 1 50 ? 21.000 -2.345 -3.471 1.00 0.00 50 PHE A CA 18
ATOM 28287 C C . PHE A 1 50 ? 19.698 -1.678 -3.035 1.00 0.00 50 PHE A C 18
ATOM 28288 O O . PHE A 1 50 ? 19.612 -1.124 -1.939 1.00 0.00 50 PHE A O 18
ATOM 28305 N N . ARG A 1 51 ? 18.688 -1.734 -3.900 1.00 0.00 51 ARG A N 18
ATOM 28306 C CA . ARG A 1 51 ? 17.391 -1.133 -3.600 1.00 0.00 51 ARG A CA 18
ATOM 28307 C C . ARG A 1 51 ? 16.830 -1.668 -2.297 1.00 0.00 51 ARG A C 18
ATOM 28308 O O . ARG A 1 51 ? 16.228 -0.937 -1.509 1.00 0.00 51 ARG A O 18
ATOM 28329 N N . GLY A 1 52 ? 17.053 -2.946 -2.083 1.00 0.00 52 GLY A N 18
ATOM 28330 C CA . GLY A 1 52 ? 16.592 -3.612 -0.878 1.00 0.00 52 GLY A CA 18
ATOM 28331 C C . GLY A 1 52 ? 15.113 -3.922 -0.896 1.00 0.00 52 GLY A C 18
ATOM 28332 O O . GLY A 1 52 ? 14.696 -5.029 -0.553 1.00 0.00 52 GLY A O 18
ATOM 28336 N N . MET A 1 53 ? 14.323 -2.941 -1.284 1.00 0.00 53 MET A N 18
ATOM 28337 C CA . MET A 1 53 ? 12.877 -3.093 -1.338 1.00 0.00 53 MET A CA 18
ATOM 28338 C C . MET A 1 53 ? 12.238 -2.034 -2.231 1.00 0.00 53 MET A C 18
ATOM 28339 O O . MET A 1 53 ? 12.750 -0.922 -2.362 1.00 0.00 53 MET A O 18
ATOM 28353 N N . SER A 1 54 ? 11.110 -2.391 -2.839 1.00 0.00 54 SER A N 18
ATOM 28354 C CA . SER A 1 54 ? 10.387 -1.480 -3.717 1.00 0.00 54 SER A CA 18
ATOM 28355 C C . SER A 1 54 ? 8.973 -1.999 -3.971 1.00 0.00 54 SER A C 18
ATOM 28356 O O . SER A 1 54 ? 8.339 -2.551 -3.072 1.00 0.00 54 SER A O 18
ATOM 28364 N N . GLU A 1 55 ? 8.483 -1.828 -5.196 1.00 0.00 55 GLU A N 18
ATOM 28365 C CA . GLU A 1 55 ? 7.151 -2.288 -5.556 1.00 0.00 55 GLU A CA 18
ATOM 28366 C C . GLU A 1 55 ? 7.075 -3.813 -5.511 1.00 0.00 55 GLU A C 18
ATOM 28367 O O . GLU A 1 55 ? 6.015 -4.385 -5.257 1.00 0.00 55 GLU A O 18
ATOM 28379 N N . GLU A 1 56 ? 8.205 -4.462 -5.774 1.00 0.00 56 GLU A N 18
ATOM 28380 C CA . GLU A 1 56 ? 8.277 -5.919 -5.782 1.00 0.00 56 GLU A CA 18
ATOM 28381 C C . GLU A 1 56 ? 7.812 -6.526 -4.457 1.00 0.00 56 GLU A C 18
ATOM 28382 O O . GLU A 1 56 ? 7.000 -7.452 -4.447 1.00 0.00 56 GLU A O 18
ATOM 28394 N N . GLU A 1 57 ? 8.335 -6.017 -3.345 1.00 0.00 57 GLU A N 18
ATOM 28395 C CA . GLU A 1 57 ? 7.969 -6.536 -2.029 1.00 0.00 57 GLU A CA 18
ATOM 28396 C C . GLU A 1 57 ? 6.585 -6.065 -1.597 1.00 0.00 57 GLU A C 18
ATOM 28397 O O . GLU A 1 57 ? 5.759 -6.865 -1.164 1.00 0.00 57 GLU A O 18
ATOM 28409 N N . VAL A 1 58 ? 6.344 -4.761 -1.702 1.00 0.00 58 VAL A N 18
ATOM 28410 C CA . VAL A 1 58 ? 5.063 -4.184 -1.303 1.00 0.00 58 VAL A CA 18
ATOM 28411 C C . VAL A 1 58 ? 3.901 -4.905 -1.976 1.00 0.00 58 VAL A C 18
ATOM 28412 O O . VAL A 1 58 ? 2.896 -5.209 -1.336 1.00 0.00 58 VAL A O 18
ATOM 28425 N N . PHE A 1 59 ? 4.049 -5.183 -3.263 1.00 0.00 59 PHE A N 18
ATOM 28426 C CA . PHE A 1 59 ? 3.013 -5.879 -4.013 1.00 0.00 59 PHE A CA 18
ATOM 28427 C C . PHE A 1 59 ? 2.782 -7.275 -3.441 1.00 0.00 59 PHE A C 18
ATOM 28428 O O . PHE A 1 59 ? 1.655 -7.768 -3.420 1.00 0.00 59 PHE A O 18
ATOM 28445 N N . THR A 1 60 ? 3.862 -7.909 -2.990 1.00 0.00 60 THR A N 18
ATOM 28446 C CA . THR A 1 60 ? 3.784 -9.253 -2.429 1.00 0.00 60 THR A CA 18
ATOM 28447 C C . THR A 1 60 ? 3.136 -9.260 -1.046 1.00 0.00 60 THR A C 18
ATOM 28448 O O . THR A 1 60 ? 2.209 -10.026 -0.797 1.00 0.00 60 THR A O 18
ATOM 28459 N N . GLU A 1 61 ? 3.638 -8.414 -0.150 1.00 0.00 61 GLU A N 18
ATOM 28460 C CA . GLU A 1 61 ? 3.117 -8.333 1.210 1.00 0.00 61 GLU A CA 18
ATOM 28461 C C . GLU A 1 61 ? 1.628 -8.004 1.203 1.00 0.00 61 GLU A C 18
ATOM 28462 O O . GLU A 1 61 ? 0.844 -8.632 1.916 1.00 0.00 61 GLU A O 18
ATOM 28474 N N . VAL A 1 62 ? 1.237 -7.033 0.381 1.00 0.00 62 VAL A N 18
ATOM 28475 C CA . VAL A 1 62 ? -0.165 -6.650 0.275 1.00 0.00 62 VAL A CA 18
ATOM 28476 C C . VAL A 1 62 ? -0.980 -7.812 -0.285 1.00 0.00 62 VAL A C 18
ATOM 28477 O O . VAL A 1 62 ? -2.068 -8.112 0.205 1.00 0.00 62 VAL A O 18
ATOM 28490 N N . ALA A 1 63 ? -0.430 -8.473 -1.303 1.00 0.00 63 ALA A N 18
ATOM 28491 C CA . ALA A 1 63 ? -1.091 -9.617 -1.915 1.00 0.00 63 ALA A CA 18
ATOM 28492 C C . ALA A 1 63 ? -1.309 -10.712 -0.879 1.00 0.00 63 ALA A C 18
ATOM 28493 O O . ALA A 1 63 ? -2.371 -11.333 -0.823 1.00 0.00 63 ALA A O 18
ATOM 28500 N N . ASN A 1 64 ? -0.292 -10.927 -0.050 1.00 0.00 64 ASN A N 18
ATOM 28501 C CA . ASN A 1 64 ? -0.355 -11.926 1.007 1.00 0.00 64 ASN A CA 18
ATOM 28502 C C . ASN A 1 64 ? -1.491 -11.602 1.972 1.00 0.00 64 ASN A C 18
ATOM 28503 O O . ASN A 1 64 ? -2.210 -12.493 2.425 1.00 0.00 64 ASN A O 18
ATOM 28514 N N . LEU A 1 65 ? -1.651 -10.317 2.269 1.00 0.00 65 LEU A N 18
ATOM 28515 C CA . LEU A 1 65 ? -2.704 -9.854 3.163 1.00 0.00 65 LEU A CA 18
ATOM 28516 C C . LEU A 1 65 ? -4.079 -10.160 2.587 1.00 0.00 65 LEU A C 18
ATOM 28517 O O . LEU A 1 65 ? -4.848 -10.939 3.151 1.00 0.00 65 LEU A O 18
ATOM 28533 N N . PHE A 1 66 ? -4.373 -9.519 1.462 1.00 0.00 66 PHE A N 18
ATOM 28534 C CA . PHE A 1 66 ? -5.653 -9.683 0.779 1.00 0.00 66 PHE A CA 18
ATOM 28535 C C . PHE A 1 66 ? -5.740 -11.022 0.051 1.00 0.00 66 PHE A C 18
ATOM 28536 O O . PHE A 1 66 ? -6.234 -11.089 -1.076 1.00 0.00 66 PHE A O 18
ATOM 28553 N N . ARG A 1 67 ? -5.272 -12.088 0.691 1.00 0.00 67 ARG A N 18
ATOM 28554 C CA . ARG A 1 67 ? -5.320 -13.410 0.082 1.00 0.00 67 ARG A CA 18
ATOM 28555 C C . ARG A 1 67 ? -6.763 -13.783 -0.235 1.00 0.00 67 ARG A C 18
ATOM 28556 O O . ARG A 1 67 ? -7.645 -13.664 0.616 1.00 0.00 67 ARG A O 18
ATOM 28577 N N . GLY A 1 68 ? -6.998 -14.213 -1.469 1.00 0.00 68 GLY A N 18
ATOM 28578 C CA . GLY A 1 68 ? -8.342 -14.572 -1.884 1.00 0.00 68 GLY A CA 18
ATOM 28579 C C . GLY A 1 68 ? -9.151 -13.356 -2.296 1.00 0.00 68 GLY A C 18
ATOM 28580 O O . GLY A 1 68 ? -9.864 -13.388 -3.299 1.00 0.00 68 GLY A O 18
ATOM 28584 N N . GLN A 1 69 ? -9.033 -12.279 -1.521 1.00 0.00 69 GLN A N 18
ATOM 28585 C CA . GLN A 1 69 ? -9.744 -11.041 -1.805 1.00 0.00 69 GLN A CA 18
ATOM 28586 C C . GLN A 1 69 ? -9.003 -10.229 -2.865 1.00 0.00 69 GLN A C 18
ATOM 28587 O O . GLN A 1 69 ? -8.733 -9.042 -2.676 1.00 0.00 69 GLN A O 18
ATOM 28601 N N . GLU A 1 70 ? -8.664 -10.883 -3.971 1.00 0.00 70 GLU A N 18
ATOM 28602 C CA . GLU A 1 70 ? -7.937 -10.240 -5.063 1.00 0.00 70 GLU A CA 18
ATOM 28603 C C . GLU A 1 70 ? -8.723 -9.080 -5.673 1.00 0.00 70 GLU A C 18
ATOM 28604 O O . GLU A 1 70 ? -8.241 -8.412 -6.589 1.00 0.00 70 GLU A O 18
ATOM 28616 N N . ASP A 1 71 ? -9.929 -8.835 -5.164 1.00 0.00 71 ASP A N 18
ATOM 28617 C CA . ASP A 1 71 ? -10.760 -7.748 -5.668 1.00 0.00 71 ASP A CA 18
ATOM 28618 C C . ASP A 1 71 ? -10.065 -6.409 -5.463 1.00 0.00 71 ASP A C 18
ATOM 28619 O O . ASP A 1 71 ? -9.976 -5.592 -6.379 1.00 0.00 71 ASP A O 18
ATOM 28628 N N . LEU A 1 72 ? -9.559 -6.202 -4.253 1.00 0.00 72 LEU A N 18
ATOM 28629 C CA . LEU A 1 72 ? -8.850 -4.976 -3.909 1.00 0.00 72 LEU A CA 18
ATOM 28630 C C . LEU A 1 72 ? -7.487 -4.947 -4.587 1.00 0.00 72 LEU A C 18
ATOM 28631 O O . LEU A 1 72 ? -6.998 -3.892 -4.997 1.00 0.00 72 LEU A O 18
ATOM 28647 N N . LEU A 1 73 ? -6.883 -6.125 -4.695 1.00 0.00 73 LEU A N 18
ATOM 28648 C CA . LEU A 1 73 ? -5.587 -6.287 -5.304 1.00 0.00 73 LEU A CA 18
ATOM 28649 C C . LEU A 1 73 ? -5.560 -5.692 -6.705 1.00 0.00 73 LEU A C 18
ATOM 28650 O O . LEU A 1 73 ? -4.577 -5.071 -7.109 1.00 0.00 73 LEU A O 18
ATOM 28666 N N . SER A 1 74 ? -6.648 -5.890 -7.438 1.00 0.00 74 SER A N 18
ATOM 28667 C CA . SER A 1 74 ? -6.765 -5.380 -8.796 1.00 0.00 74 SER A CA 18
ATOM 28668 C C . SER A 1 74 ? -6.508 -3.878 -8.838 1.00 0.00 74 SER A C 18
ATOM 28669 O O . SER A 1 74 ? -5.846 -3.378 -9.747 1.00 0.00 74 SER A O 18
ATOM 28677 N N . GLU A 1 75 ? -7.037 -3.165 -7.849 1.00 0.00 75 GLU A N 18
ATOM 28678 C CA . GLU A 1 75 ? -6.865 -1.719 -7.777 1.00 0.00 75 GLU A CA 18
ATOM 28679 C C . GLU A 1 75 ? -5.424 -1.352 -7.437 1.00 0.00 75 GLU A C 18
ATOM 28680 O O . GLU A 1 75 ? -4.840 -0.460 -8.053 1.00 0.00 75 GLU A O 18
ATOM 28692 N N . PHE A 1 76 ? -4.859 -2.042 -6.452 1.00 0.00 76 PHE A N 18
ATOM 28693 C CA . PHE A 1 76 ? -3.486 -1.790 -6.022 1.00 0.00 76 PHE A CA 18
ATOM 28694 C C . PHE A 1 76 ? -2.505 -1.944 -7.182 1.00 0.00 76 PHE A C 18
ATOM 28695 O O . PHE A 1 76 ? -1.614 -1.116 -7.368 1.00 0.00 76 PHE A O 18
ATOM 28712 N N . GLY A 1 77 ? -2.675 -3.014 -7.951 1.00 0.00 77 GLY A N 18
ATOM 28713 C CA . GLY A 1 77 ? -1.796 -3.269 -9.080 1.00 0.00 77 GLY A CA 18
ATOM 28714 C C . GLY A 1 77 ? -1.777 -2.130 -10.081 1.00 0.00 77 GLY A C 18
ATOM 28715 O O . GLY A 1 77 ? -0.714 -1.750 -10.573 1.00 0.00 77 GLY A O 18
ATOM 28719 N N . GLN A 1 78 ? -2.952 -1.588 -10.387 1.00 0.00 78 GLN A N 18
ATOM 28720 C CA . GLN A 1 78 ? -3.065 -0.487 -11.339 1.00 0.00 78 GLN A CA 18
ATOM 28721 C C . GLN A 1 78 ? -2.192 0.693 -10.922 1.00 0.00 78 GLN A C 18
ATOM 28722 O O . GLN A 1 78 ? -1.508 1.294 -11.750 1.00 0.00 78 GLN A O 18
ATOM 28736 N N . PHE A 1 79 ? -2.224 1.019 -9.635 1.00 0.00 79 PHE A N 18
ATOM 28737 C CA . PHE A 1 79 ? -1.439 2.129 -9.106 1.00 0.00 79 PHE A CA 18
ATOM 28738 C C . PHE A 1 79 ? 0.054 1.883 -9.294 1.00 0.00 79 PHE A C 18
ATOM 28739 O O . PHE A 1 79 ? 0.801 2.790 -9.659 1.00 0.00 79 PHE A O 18
ATOM 28756 N N . LEU A 1 80 ? 0.480 0.648 -9.046 1.00 0.00 80 LEU A N 18
ATOM 28757 C CA . LEU A 1 80 ? 1.884 0.278 -9.189 1.00 0.00 80 LEU A CA 18
ATOM 28758 C C . LEU A 1 80 ? 2.335 0.398 -10.644 1.00 0.00 80 LEU A C 18
ATOM 28759 O O . LEU A 1 80 ? 1.616 -0.007 -11.557 1.00 0.00 80 LEU A O 18
ATOM 28775 N N . PRO A 1 81 ? 3.536 0.962 -10.879 1.00 0.00 81 PRO A N 18
ATOM 28776 C CA . PRO A 1 81 ? 4.081 1.134 -12.230 1.00 0.00 81 PRO A CA 18
ATOM 28777 C C . PRO A 1 81 ? 4.610 -0.171 -12.821 1.00 0.00 81 PRO A C 18
ATOM 28778 O O . PRO A 1 81 ? 5.718 -0.217 -13.356 1.00 0.00 81 PRO A O 18
ATOM 28789 N N . GLU A 1 82 ? 3.812 -1.232 -12.720 1.00 0.00 82 GLU A N 18
ATOM 28790 C CA . GLU A 1 82 ? 4.202 -2.537 -13.241 1.00 0.00 82 GLU A CA 18
ATOM 28791 C C . GLU A 1 82 ? 4.426 -2.485 -14.750 1.00 0.00 82 GLU A C 18
ATOM 28792 O O . GLU A 1 82 ? 5.404 -3.035 -15.258 1.00 0.00 82 GLU A O 18
ATOM 28804 N N . ALA A 1 83 ? 3.510 -1.823 -15.458 1.00 0.00 83 ALA A N 18
ATOM 28805 C CA . ALA A 1 83 ? 3.597 -1.698 -16.912 1.00 0.00 83 ALA A CA 18
ATOM 28806 C C . ALA A 1 83 ? 3.434 -3.055 -17.593 1.00 0.00 83 ALA A C 18
ATOM 28807 O O . ALA A 1 83 ? 3.900 -4.076 -17.087 1.00 0.00 83 ALA A O 18
ATOM 28814 N N . LYS A 1 84 ? 2.765 -3.062 -18.744 1.00 0.00 84 LYS A N 18
ATOM 28815 C CA . LYS A 1 84 ? 2.539 -4.297 -19.489 1.00 0.00 84 LYS A CA 18
ATOM 28816 C C . LYS A 1 84 ? 2.290 -4.011 -20.967 1.00 0.00 84 LYS A C 18
ATOM 28817 O O . LYS A 1 84 ? 1.650 -3.022 -21.322 1.00 0.00 84 LYS A O 18
ATOM 28836 N N . ARG A 1 85 ? 2.805 -4.890 -21.823 1.00 0.00 85 ARG A N 18
ATOM 28837 C CA . ARG A 1 85 ? 2.650 -4.748 -23.265 1.00 0.00 85 ARG A CA 18
ATOM 28838 C C . ARG A 1 85 ? 3.114 -6.019 -23.972 1.00 0.00 85 ARG A C 18
ATOM 28839 O O . ARG A 1 85 ? 4.318 -6.338 -23.881 1.00 0.00 85 ARG A O 18
ATOM 28861 N N . ASN B 2 1 ? 4.271 7.976 -6.885 1.00 0.00 1 ASN B N 18
ATOM 28862 C CA . ASN B 2 1 ? 3.499 6.722 -6.680 1.00 0.00 1 ASN B CA 18
ATOM 28863 C C . ASN B 2 1 ? 3.713 6.152 -5.281 1.00 0.00 1 ASN B C 18
ATOM 28864 O O . ASN B 2 1 ? 4.776 6.325 -4.684 1.00 0.00 1 ASN B O 18
ATOM 28877 N N . ILE B 2 2 ? 2.685 5.471 -4.770 1.00 0.00 2 ILE B N 18
ATOM 28878 C CA . ILE B 2 2 ? 2.723 4.862 -3.444 1.00 0.00 2 ILE B CA 18
ATOM 28879 C C . ILE B 2 2 ? 2.636 5.906 -2.333 1.00 0.00 2 ILE B C 18
ATOM 28880 O O . ILE B 2 2 ? 1.968 5.681 -1.325 1.00 0.00 2 ILE B O 18
ATOM 28896 N N . GLN B 2 3 ? 3.298 7.045 -2.516 1.00 0.00 3 GLN B N 18
ATOM 28897 C CA . GLN B 2 3 ? 3.267 8.104 -1.515 1.00 0.00 3 GLN B CA 18
ATOM 28898 C C . GLN B 2 3 ? 1.830 8.520 -1.233 1.00 0.00 3 GLN B C 18
ATOM 28899 O O . GLN B 2 3 ? 1.475 8.843 -0.104 1.00 0.00 3 GLN B O 18
ATOM 28913 N N . MET B 2 4 ? 1.013 8.518 -2.282 1.00 0.00 4 MET B N 18
ATOM 28914 C CA . MET B 2 4 ? -0.390 8.900 -2.170 1.00 0.00 4 MET B CA 18
ATOM 28915 C C . MET B 2 4 ? -1.155 7.952 -1.250 1.00 0.00 4 MET B C 18
ATOM 28916 O O . MET B 2 4 ? -1.904 8.398 -0.384 1.00 0.00 4 MET B O 18
ATOM 28930 N N . LEU B 2 5 ? -0.958 6.646 -1.430 1.00 0.00 5 LEU B N 18
ATOM 28931 C CA . LEU B 2 5 ? -1.630 5.652 -0.592 1.00 0.00 5 LEU B CA 18
ATOM 28932 C C . LEU B 2 5 ? -1.087 5.704 0.831 1.00 0.00 5 LEU B C 18
ATOM 28933 O O . LEU B 2 5 ? -1.842 5.663 1.803 1.00 0.00 5 LEU B O 18
ATOM 28949 N N . LEU B 2 6 ? 0.232 5.802 0.936 1.00 0.00 6 LEU B N 18
ATOM 28950 C CA . LEU B 2 6 ? 0.913 5.870 2.224 1.00 0.00 6 LEU B CA 18
ATOM 28951 C C . LEU B 2 6 ? 0.462 7.101 3.006 1.00 0.00 6 LEU B C 18
ATOM 28952 O O . LEU B 2 6 ? 0.185 7.025 4.203 1.00 0.00 6 LEU B O 18
ATOM 28968 N N . GLU B 2 7 ? 0.389 8.231 2.312 1.00 0.00 7 GLU B N 18
ATOM 28969 C CA . GLU B 2 7 ? -0.031 9.490 2.915 1.00 0.00 7 GLU B CA 18
ATOM 28970 C C . GLU B 2 7 ? -1.535 9.486 3.177 1.00 0.00 7 GLU B C 18
ATOM 28971 O O . GLU B 2 7 ? -2.007 10.054 4.163 1.00 0.00 7 GLU B O 18
ATOM 28983 N N . ALA B 2 8 ? -2.277 8.844 2.279 1.00 0.00 8 ALA B N 18
ATOM 28984 C CA . ALA B 2 8 ? -3.730 8.758 2.395 1.00 0.00 8 ALA B CA 18
ATOM 28985 C C . ALA B 2 8 ? -4.142 8.198 3.748 1.00 0.00 8 ALA B C 18
ATOM 28986 O O . ALA B 2 8 ? -5.111 8.656 4.352 1.00 0.00 8 ALA B O 18
ATOM 28993 N N . ALA B 2 9 ? -3.401 7.200 4.216 1.00 0.00 9 ALA B N 18
ATOM 28994 C CA . ALA B 2 9 ? -3.687 6.570 5.496 1.00 0.00 9 ALA B CA 18
ATOM 28995 C C . ALA B 2 9 ? -3.634 7.581 6.638 1.00 0.00 9 ALA B C 18
ATOM 28996 O O . ALA B 2 9 ? -4.485 7.571 7.525 1.00 0.00 9 ALA B O 18
ATOM 29003 N N . ASP B 2 10 ? -2.625 8.450 6.613 1.00 0.00 10 ASP B N 18
ATOM 29004 C CA . ASP B 2 10 ? -2.459 9.465 7.651 1.00 0.00 10 ASP B CA 18
ATOM 29005 C C . ASP B 2 10 ? -3.660 10.406 7.691 1.00 0.00 10 ASP B C 18
ATOM 29006 O O . ASP B 2 10 ? -4.243 10.641 8.750 1.00 0.00 10 ASP B O 18
ATOM 29015 N N . TYR B 2 11 ? -4.024 10.937 6.529 1.00 0.00 11 TYR B N 18
ATOM 29016 C CA . TYR B 2 11 ? -5.159 11.849 6.417 1.00 0.00 11 TYR B CA 18
ATOM 29017 C C . TYR B 2 11 ? -6.445 11.186 6.888 1.00 0.00 11 TYR B C 18
ATOM 29018 O O . TYR B 2 11 ? -7.126 11.677 7.789 1.00 0.00 11 TYR B O 18
ATOM 29036 N N . LEU B 2 12 ? -6.771 10.079 6.242 1.00 0.00 12 LEU B N 18
ATOM 29037 C CA . LEU B 2 12 ? -7.979 9.327 6.538 1.00 0.00 12 LEU B CA 18
ATOM 29038 C C . LEU B 2 12 ? -8.051 8.931 8.012 1.00 0.00 12 LEU B C 18
ATOM 29039 O O . LEU B 2 12 ? -9.121 8.967 8.618 1.00 0.00 12 LEU B O 18
ATOM 29055 N N . GLU B 2 13 ? -6.909 8.555 8.581 1.00 0.00 13 GLU B N 18
ATOM 29056 C CA . GLU B 2 13 ? -6.854 8.154 9.984 1.00 0.00 13 GLU B CA 18
ATOM 29057 C C . GLU B 2 13 ? -7.311 9.292 10.891 1.00 0.00 13 GLU B C 18
ATOM 29058 O O . GLU B 2 13 ? -6.647 10.350 10.893 1.00 0.00 13 GLU B O 18
ATOM 29071 N N . GLU A 1 1 ? -6.783 23.440 -6.339 1.00 0.00 1 GLU A N 19
ATOM 29072 C CA . GLU A 1 1 ? -5.319 23.242 -6.490 1.00 0.00 1 GLU A CA 19
ATOM 29073 C C . GLU A 1 1 ? -4.745 22.455 -5.315 1.00 0.00 1 GLU A C 19
ATOM 29074 O O . GLU A 1 1 ? -3.654 22.754 -4.827 1.00 0.00 1 GLU A O 19
ATOM 29088 N N . SER A 1 2 ? -5.487 21.443 -4.870 1.00 0.00 2 SER A N 19
ATOM 29089 C CA . SER A 1 2 ? -5.060 20.605 -3.754 1.00 0.00 2 SER A CA 19
ATOM 29090 C C . SER A 1 2 ? -5.873 19.315 -3.706 1.00 0.00 2 SER A C 19
ATOM 29091 O O . SER A 1 2 ? -5.326 18.232 -3.492 1.00 0.00 2 SER A O 19
ATOM 29099 N N . ASP A 1 3 ? -7.181 19.441 -3.899 1.00 0.00 3 ASP A N 19
ATOM 29100 C CA . ASP A 1 3 ? -8.078 18.292 -3.877 1.00 0.00 3 ASP A CA 19
ATOM 29101 C C . ASP A 1 3 ? -8.018 17.515 -5.192 1.00 0.00 3 ASP A C 19
ATOM 29102 O O . ASP A 1 3 ? -9.052 17.193 -5.779 1.00 0.00 3 ASP A O 19
ATOM 29111 N N . SER A 1 4 ? -6.803 17.216 -5.650 1.00 0.00 4 SER A N 19
ATOM 29112 C CA . SER A 1 4 ? -6.607 16.484 -6.881 1.00 0.00 4 SER A CA 19
ATOM 29113 C C . SER A 1 4 ? -7.352 15.166 -6.886 1.00 0.00 4 SER A C 19
ATOM 29114 O O . SER A 1 4 ? -7.455 14.482 -5.867 1.00 0.00 4 SER A O 19
ATOM 29122 N N . VAL A 1 5 ? -7.851 14.818 -8.059 1.00 0.00 5 VAL A N 19
ATOM 29123 C CA . VAL A 1 5 ? -8.575 13.578 -8.251 1.00 0.00 5 VAL A CA 19
ATOM 29124 C C . VAL A 1 5 ? -7.726 12.395 -7.810 1.00 0.00 5 VAL A C 19
ATOM 29125 O O . VAL A 1 5 ? -8.229 11.456 -7.204 1.00 0.00 5 VAL A O 19
ATOM 29138 N N . GLU A 1 6 ? -6.438 12.456 -8.130 1.00 0.00 6 GLU A N 19
ATOM 29139 C CA . GLU A 1 6 ? -5.499 11.395 -7.781 1.00 0.00 6 GLU A CA 19
ATOM 29140 C C . GLU A 1 6 ? -5.416 11.198 -6.270 1.00 0.00 6 GLU A C 19
ATOM 29141 O O . GLU A 1 6 ? -5.358 10.066 -5.788 1.00 0.00 6 GLU A O 19
ATOM 29153 N N . PHE A 1 7 ? -5.397 12.299 -5.527 1.00 0.00 7 PHE A N 19
ATOM 29154 C CA . PHE A 1 7 ? -5.311 12.230 -4.072 1.00 0.00 7 PHE A CA 19
ATOM 29155 C C . PHE A 1 7 ? -6.505 11.477 -3.496 1.00 0.00 7 PHE A C 19
ATOM 29156 O O . PHE A 1 7 ? -6.337 10.492 -2.777 1.00 0.00 7 PHE A O 19
ATOM 29173 N N . ASN A 1 8 ? -7.708 11.926 -3.839 1.00 0.00 8 ASN A N 19
ATOM 29174 C CA . ASN A 1 8 ? -8.924 11.277 -3.383 1.00 0.00 8 ASN A CA 19
ATOM 29175 C C . ASN A 1 8 ? -8.994 9.876 -3.967 1.00 0.00 8 ASN A C 19
ATOM 29176 O O . ASN A 1 8 ? -9.505 8.945 -3.345 1.00 0.00 8 ASN A O 19
ATOM 29187 N N . ASN A 1 9 ? -8.453 9.751 -5.169 1.00 0.00 9 ASN A N 19
ATOM 29188 C CA . ASN A 1 9 ? -8.405 8.485 -5.883 1.00 0.00 9 ASN A CA 19
ATOM 29189 C C . ASN A 1 9 ? -7.742 7.429 -5.006 1.00 0.00 9 ASN A C 19
ATOM 29190 O O . ASN A 1 9 ? -8.218 6.298 -4.897 1.00 0.00 9 ASN A O 19
ATOM 29201 N N . ALA A 1 10 ? -6.644 7.825 -4.370 1.00 0.00 10 ALA A N 19
ATOM 29202 C CA . ALA A 1 10 ? -5.899 6.945 -3.482 1.00 0.00 10 ALA A CA 19
ATOM 29203 C C . ALA A 1 10 ? -6.652 6.722 -2.171 1.00 0.00 10 ALA A C 19
ATOM 29204 O O . ALA A 1 10 ? -6.729 5.597 -1.665 1.00 0.00 10 ALA A O 19
ATOM 29211 N N . ILE A 1 11 ? -7.197 7.807 -1.621 1.00 0.00 11 ILE A N 19
ATOM 29212 C CA . ILE A 1 11 ? -7.934 7.744 -0.364 1.00 0.00 11 ILE A CA 19
ATOM 29213 C C . ILE A 1 11 ? -9.000 6.663 -0.399 1.00 0.00 11 ILE A C 19
ATOM 29214 O O . ILE A 1 11 ? -9.119 5.870 0.532 1.00 0.00 11 ILE A O 19
ATOM 29230 N N . SER A 1 12 ? -9.785 6.649 -1.467 1.00 0.00 12 SER A N 19
ATOM 29231 C CA . SER A 1 12 ? -10.856 5.676 -1.614 1.00 0.00 12 SER A CA 19
ATOM 29232 C C . SER A 1 12 ? -10.326 4.254 -1.488 1.00 0.00 12 SER A C 19
ATOM 29233 O O . SER A 1 12 ? -10.996 3.387 -0.929 1.00 0.00 12 SER A O 19
ATOM 29241 N N . TYR A 1 13 ? -9.122 4.013 -2.001 1.00 0.00 13 TYR A N 19
ATOM 29242 C CA . TYR A 1 13 ? -8.529 2.685 -1.921 1.00 0.00 13 TYR A CA 19
ATOM 29243 C C . TYR A 1 13 ? -8.326 2.294 -0.464 1.00 0.00 13 TYR A C 19
ATOM 29244 O O . TYR A 1 13 ? -8.714 1.206 -0.039 1.00 0.00 13 TYR A O 19
ATOM 29262 N N . VAL A 1 14 ? -7.720 3.201 0.294 1.00 0.00 14 VAL A N 19
ATOM 29263 C CA . VAL A 1 14 ? -7.462 2.972 1.710 1.00 0.00 14 VAL A CA 19
ATOM 29264 C C . VAL A 1 14 ? -8.766 2.895 2.497 1.00 0.00 14 VAL A C 19
ATOM 29265 O O . VAL A 1 14 ? -8.899 2.107 3.433 1.00 0.00 14 VAL A O 19
ATOM 29278 N N . ASN A 1 15 ? -9.718 3.730 2.105 1.00 0.00 15 ASN A N 19
ATOM 29279 C CA . ASN A 1 15 ? -11.022 3.790 2.755 1.00 0.00 15 ASN A CA 19
ATOM 29280 C C . ASN A 1 15 ? -11.795 2.486 2.571 1.00 0.00 15 ASN A C 19
ATOM 29281 O O . ASN A 1 15 ? -12.393 1.972 3.516 1.00 0.00 15 ASN A O 19
ATOM 29292 N N . LYS A 1 16 ? -11.783 1.957 1.350 1.00 0.00 16 LYS A N 19
ATOM 29293 C CA . LYS A 1 16 ? -12.486 0.714 1.049 1.00 0.00 16 LYS A CA 19
ATOM 29294 C C . LYS A 1 16 ? -11.839 -0.460 1.774 1.00 0.00 16 LYS A C 19
ATOM 29295 O O . LYS A 1 16 ? -12.526 -1.342 2.287 1.00 0.00 16 LYS A O 19
ATOM 29314 N N . ILE A 1 17 ? -10.512 -0.462 1.816 1.00 0.00 17 ILE A N 19
ATOM 29315 C CA . ILE A 1 17 ? -9.771 -1.522 2.486 1.00 0.00 17 ILE A CA 19
ATOM 29316 C C . ILE A 1 17 ? -10.128 -1.576 3.968 1.00 0.00 17 ILE A C 19
ATOM 29317 O O . ILE A 1 17 ? -10.323 -2.652 4.533 1.00 0.00 17 ILE A O 19
ATOM 29333 N N . LYS A 1 18 ? -10.213 -0.404 4.586 1.00 0.00 18 LYS A N 19
ATOM 29334 C CA . LYS A 1 18 ? -10.549 -0.301 5.999 1.00 0.00 18 LYS A CA 19
ATOM 29335 C C . LYS A 1 18 ? -11.969 -0.782 6.255 1.00 0.00 18 LYS A C 19
ATOM 29336 O O . LYS A 1 18 ? -12.205 -1.659 7.087 1.00 0.00 18 LYS A O 19
ATOM 29355 N N . THR A 1 19 ? -12.909 -0.193 5.531 1.00 0.00 19 THR A N 19
ATOM 29356 C CA . THR A 1 19 ? -14.320 -0.544 5.665 1.00 0.00 19 THR A CA 19
ATOM 29357 C C . THR A 1 19 ? -14.558 -2.015 5.344 1.00 0.00 19 THR A C 19
ATOM 29358 O O . THR A 1 19 ? -15.481 -2.635 5.871 1.00 0.00 19 THR A O 19
ATOM 29369 N N . ARG A 1 20 ? -13.725 -2.570 4.472 1.00 0.00 20 ARG A N 19
ATOM 29370 C CA . ARG A 1 20 ? -13.852 -3.967 4.083 1.00 0.00 20 ARG A CA 19
ATOM 29371 C C . ARG A 1 20 ? -13.580 -4.895 5.264 1.00 0.00 20 ARG A C 19
ATOM 29372 O O . ARG A 1 20 ? -14.417 -5.724 5.620 1.00 0.00 20 ARG A O 19
ATOM 29393 N N . PHE A 1 21 ? -12.401 -4.756 5.856 1.00 0.00 21 PHE A N 19
ATOM 29394 C CA . PHE A 1 21 ? -12.010 -5.590 6.986 1.00 0.00 21 PHE A CA 19
ATOM 29395 C C . PHE A 1 21 ? -12.307 -4.916 8.329 1.00 0.00 21 PHE A C 19
ATOM 29396 O O . PHE A 1 21 ? -11.484 -4.966 9.244 1.00 0.00 21 PHE A O 19
ATOM 29413 N N . LEU A 1 22 ? -13.479 -4.297 8.453 1.00 0.00 22 LEU A N 19
ATOM 29414 C CA . LEU A 1 22 ? -13.858 -3.637 9.702 1.00 0.00 22 LEU A CA 19
ATOM 29415 C C . LEU A 1 22 ? -13.780 -4.608 10.877 1.00 0.00 22 LEU A C 19
ATOM 29416 O O . LEU A 1 22 ? -13.425 -4.223 11.992 1.00 0.00 22 LEU A O 19
ATOM 29432 N N . ASP A 1 23 ? -14.112 -5.867 10.616 1.00 0.00 23 ASP A N 19
ATOM 29433 C CA . ASP A 1 23 ? -14.079 -6.900 11.646 1.00 0.00 23 ASP A CA 19
ATOM 29434 C C . ASP A 1 23 ? -12.640 -7.301 11.954 1.00 0.00 23 ASP A C 19
ATOM 29435 O O . ASP A 1 23 ? -12.289 -7.548 13.107 1.00 0.00 23 ASP A O 19
ATOM 29444 N N . HIS A 1 24 ? -11.814 -7.369 10.910 1.00 0.00 24 HIS A N 19
ATOM 29445 C CA . HIS A 1 24 ? -10.417 -7.737 11.047 1.00 0.00 24 HIS A CA 19
ATOM 29446 C C . HIS A 1 24 ? -9.504 -6.516 10.892 1.00 0.00 24 HIS A C 19
ATOM 29447 O O . HIS A 1 24 ? -8.902 -6.318 9.838 1.00 0.00 24 HIS A O 19
ATOM 29462 N N . PRO A 1 25 ? -9.385 -5.679 11.940 1.00 0.00 25 PRO A N 19
ATOM 29463 C CA . PRO A 1 25 ? -8.535 -4.484 11.906 1.00 0.00 25 PRO A CA 19
ATOM 29464 C C . PRO A 1 25 ? -7.076 -4.821 11.622 1.00 0.00 25 PRO A C 19
ATOM 29465 O O . PRO A 1 25 ? -6.353 -4.027 11.022 1.00 0.00 25 PRO A O 19
ATOM 29476 N N . GLU A 1 26 ? -6.652 -6.004 12.058 1.00 0.00 26 GLU A N 19
ATOM 29477 C CA . GLU A 1 26 ? -5.279 -6.451 11.852 1.00 0.00 26 GLU A CA 19
ATOM 29478 C C . GLU A 1 26 ? -4.887 -6.347 10.381 1.00 0.00 26 GLU A C 19
ATOM 29479 O O . GLU A 1 26 ? -3.736 -6.060 10.056 1.00 0.00 26 GLU A O 19
ATOM 29491 N N . ILE A 1 27 ? -5.853 -6.579 9.498 1.00 0.00 27 ILE A N 19
ATOM 29492 C CA . ILE A 1 27 ? -5.611 -6.508 8.061 1.00 0.00 27 ILE A CA 19
ATOM 29493 C C . ILE A 1 27 ? -5.250 -5.084 7.651 1.00 0.00 27 ILE A C 19
ATOM 29494 O O . ILE A 1 27 ? -4.272 -4.858 6.938 1.00 0.00 27 ILE A O 19
ATOM 29510 N N . TYR A 1 28 ? -6.053 -4.129 8.115 1.00 0.00 28 TYR A N 19
ATOM 29511 C CA . TYR A 1 28 ? -5.836 -2.716 7.815 1.00 0.00 28 TYR A CA 19
ATOM 29512 C C . TYR A 1 28 ? -4.457 -2.290 8.284 1.00 0.00 28 TYR A C 19
ATOM 29513 O O . TYR A 1 28 ? -3.636 -1.802 7.507 1.00 0.00 28 TYR A O 19
ATOM 29531 N N . ARG A 1 29 ? -4.226 -2.488 9.572 1.00 0.00 29 ARG A N 19
ATOM 29532 C CA . ARG A 1 29 ? -2.957 -2.144 10.200 1.00 0.00 29 ARG A CA 19
ATOM 29533 C C . ARG A 1 29 ? -1.778 -2.713 9.416 1.00 0.00 29 ARG A C 19
ATOM 29534 O O . ARG A 1 29 ? -0.865 -1.982 9.035 1.00 0.00 29 ARG A O 19
ATOM 29555 N N . SER A 1 30 ? -1.808 -4.022 9.185 1.00 0.00 30 SER A N 19
ATOM 29556 C CA . SER A 1 30 ? -0.741 -4.703 8.454 1.00 0.00 30 SER A CA 19
ATOM 29557 C C . SER A 1 30 ? -0.479 -4.045 7.101 1.00 0.00 30 SER A C 19
ATOM 29558 O O . SER A 1 30 ? 0.662 -3.718 6.777 1.00 0.00 30 SER A O 19
ATOM 29566 N N . PHE A 1 31 ? -1.538 -3.851 6.317 1.00 0.00 31 PHE A N 19
ATOM 29567 C CA . PHE A 1 31 ? -1.415 -3.228 5.000 1.00 0.00 31 PHE A CA 19
ATOM 29568 C C . PHE A 1 31 ? -0.688 -1.891 5.096 1.00 0.00 31 PHE A C 19
ATOM 29569 O O . PHE A 1 31 ? 0.273 -1.637 4.365 1.00 0.00 31 PHE A O 19
ATOM 29586 N N . LEU A 1 32 ? -1.152 -1.040 6.003 1.00 0.00 32 LEU A N 19
ATOM 29587 C CA . LEU A 1 32 ? -0.547 0.268 6.196 1.00 0.00 32 LEU A CA 19
ATOM 29588 C C . LEU A 1 32 ? 0.916 0.115 6.590 1.00 0.00 32 LEU A C 19
ATOM 29589 O O . LEU A 1 32 ? 1.771 0.888 6.157 1.00 0.00 32 LEU A O 19
ATOM 29605 N N . GLU A 1 33 ? 1.199 -0.906 7.393 1.00 0.00 33 GLU A N 19
ATOM 29606 C CA . GLU A 1 33 ? 2.564 -1.185 7.821 1.00 0.00 33 GLU A CA 19
ATOM 29607 C C . GLU A 1 33 ? 3.404 -1.604 6.624 1.00 0.00 33 GLU A C 19
ATOM 29608 O O . GLU A 1 33 ? 4.602 -1.338 6.576 1.00 0.00 33 GLU A O 19
ATOM 29620 N N . ILE A 1 34 ? 2.762 -2.253 5.652 1.00 0.00 34 ILE A N 19
ATOM 29621 C CA . ILE A 1 34 ? 3.447 -2.694 4.445 1.00 0.00 34 ILE A CA 19
ATOM 29622 C C . ILE A 1 34 ? 4.008 -1.501 3.686 1.00 0.00 34 ILE A C 19
ATOM 29623 O O . ILE A 1 34 ? 5.212 -1.416 3.438 1.00 0.00 34 ILE A O 19
ATOM 29639 N N . LEU A 1 35 ? 3.126 -0.566 3.342 1.00 0.00 35 LEU A N 19
ATOM 29640 C CA . LEU A 1 35 ? 3.536 0.641 2.636 1.00 0.00 35 LEU A CA 19
ATOM 29641 C C . LEU A 1 35 ? 4.538 1.402 3.494 1.00 0.00 35 LEU A C 19
ATOM 29642 O O . LEU A 1 35 ? 5.530 1.945 2.997 1.00 0.00 35 LEU A O 19
ATOM 29658 N N . HIS A 1 36 ? 4.271 1.409 4.796 1.00 0.00 36 HIS A N 19
ATOM 29659 C CA . HIS A 1 36 ? 5.138 2.064 5.761 1.00 0.00 36 HIS A CA 19
ATOM 29660 C C . HIS A 1 36 ? 6.523 1.430 5.738 1.00 0.00 36 HIS A C 19
ATOM 29661 O O . HIS A 1 36 ? 7.533 2.120 5.840 1.00 0.00 36 HIS A O 19
ATOM 29676 N N . THR A 1 37 ? 6.554 0.110 5.588 1.00 0.00 37 THR A N 19
ATOM 29677 C CA . THR A 1 37 ? 7.806 -0.631 5.532 1.00 0.00 37 THR A CA 19
ATOM 29678 C C . THR A 1 37 ? 8.624 -0.198 4.324 1.00 0.00 37 THR A C 19
ATOM 29679 O O . THR A 1 37 ? 9.847 -0.085 4.396 1.00 0.00 37 THR A O 19
ATOM 29690 N N . TYR A 1 38 ? 7.934 0.049 3.216 1.00 0.00 38 TYR A N 19
ATOM 29691 C CA . TYR A 1 38 ? 8.585 0.476 1.989 1.00 0.00 38 TYR A CA 19
ATOM 29692 C C . TYR A 1 38 ? 9.342 1.782 2.187 1.00 0.00 38 TYR A C 19
ATOM 29693 O O . TYR A 1 38 ? 10.565 1.835 2.052 1.00 0.00 38 TYR A O 19
ATOM 29711 N N . GLN A 1 39 ? 8.595 2.837 2.487 1.00 0.00 39 GLN A N 19
ATOM 29712 C CA . GLN A 1 39 ? 9.178 4.160 2.682 1.00 0.00 39 GLN A CA 19
ATOM 29713 C C . GLN A 1 39 ? 10.192 4.178 3.822 1.00 0.00 39 GLN A C 19
ATOM 29714 O O . GLN A 1 39 ? 11.260 4.775 3.695 1.00 0.00 39 GLN A O 19
ATOM 29728 N N . LYS A 1 40 ? 9.861 3.527 4.932 1.00 0.00 40 LYS A N 19
ATOM 29729 C CA . LYS A 1 40 ? 10.742 3.477 6.075 1.00 0.00 40 LYS A CA 19
ATOM 29730 C C . LYS A 1 40 ? 12.090 2.870 5.692 1.00 0.00 40 LYS A C 19
ATOM 29731 O O . LYS A 1 40 ? 13.143 3.395 6.053 1.00 0.00 40 LYS A O 19
ATOM 29750 N N . GLU A 1 41 ? 12.046 1.762 4.955 1.00 0.00 41 GLU A N 19
ATOM 29751 C CA . GLU A 1 41 ? 13.261 1.083 4.515 1.00 0.00 41 GLU A CA 19
ATOM 29752 C C . GLU A 1 41 ? 13.863 1.772 3.294 1.00 0.00 41 GLU A C 19
ATOM 29753 O O . GLU A 1 41 ? 14.371 1.115 2.385 1.00 0.00 41 GLU A O 19
ATOM 29765 N N . GLN A 1 42 ? 13.806 3.099 3.283 1.00 0.00 42 GLN A N 19
ATOM 29766 C CA . GLN A 1 42 ? 14.347 3.882 2.179 1.00 0.00 42 GLN A CA 19
ATOM 29767 C C . GLN A 1 42 ? 15.366 4.898 2.685 1.00 0.00 42 GLN A C 19
ATOM 29768 O O . GLN A 1 42 ? 16.333 5.213 1.992 1.00 0.00 42 GLN A O 19
ATOM 29782 N N . LEU A 1 43 ? 15.140 5.410 3.894 1.00 0.00 43 LEU A N 19
ATOM 29783 C CA . LEU A 1 43 ? 16.036 6.390 4.502 1.00 0.00 43 LEU A CA 19
ATOM 29784 C C . LEU A 1 43 ? 17.327 5.735 4.985 1.00 0.00 43 LEU A C 19
ATOM 29785 O O . LEU A 1 43 ? 17.636 5.755 6.176 1.00 0.00 43 LEU A O 19
ATOM 29801 N N . HIS A 1 44 ? 18.072 5.146 4.054 1.00 0.00 44 HIS A N 19
ATOM 29802 C CA . HIS A 1 44 ? 19.324 4.474 4.385 1.00 0.00 44 HIS A CA 19
ATOM 29803 C C . HIS A 1 44 ? 20.317 4.576 3.230 1.00 0.00 44 HIS A C 19
ATOM 29804 O O . HIS A 1 44 ? 21.061 3.634 2.956 1.00 0.00 44 HIS A O 19
ATOM 29819 N N . THR A 1 45 ? 20.322 5.730 2.562 1.00 0.00 45 THR A N 19
ATOM 29820 C CA . THR A 1 45 ? 21.221 5.975 1.436 1.00 0.00 45 THR A CA 19
ATOM 29821 C C . THR A 1 45 ? 21.186 4.821 0.432 1.00 0.00 45 THR A C 19
ATOM 29822 O O . THR A 1 45 ? 20.121 4.273 0.147 1.00 0.00 45 THR A O 19
ATOM 29833 N N . LYS A 1 46 ? 22.352 4.452 -0.097 1.00 0.00 46 LYS A N 19
ATOM 29834 C CA . LYS A 1 46 ? 22.442 3.361 -1.062 1.00 0.00 46 LYS A CA 19
ATOM 29835 C C . LYS A 1 46 ? 23.582 2.415 -0.697 1.00 0.00 46 LYS A C 19
ATOM 29836 O O . LYS A 1 46 ? 24.017 1.606 -1.517 1.00 0.00 46 LYS A O 19
ATOM 29855 N N . GLY A 1 47 ? 24.052 2.517 0.543 1.00 0.00 47 GLY A N 19
ATOM 29856 C CA . GLY A 1 47 ? 25.131 1.662 1.001 1.00 0.00 47 GLY A CA 19
ATOM 29857 C C . GLY A 1 47 ? 24.686 0.224 1.175 1.00 0.00 47 GLY A C 19
ATOM 29858 O O . GLY A 1 47 ? 25.403 -0.707 0.806 1.00 0.00 47 GLY A O 19
ATOM 29862 N N . ARG A 1 48 ? 23.497 0.049 1.740 1.00 0.00 48 ARG A N 19
ATOM 29863 C CA . ARG A 1 48 ? 22.942 -1.279 1.969 1.00 0.00 48 ARG A CA 19
ATOM 29864 C C . ARG A 1 48 ? 22.831 -2.060 0.661 1.00 0.00 48 ARG A C 19
ATOM 29865 O O . ARG A 1 48 ? 22.487 -1.497 -0.379 1.00 0.00 48 ARG A O 19
ATOM 29886 N N . PRO A 1 49 ? 23.127 -3.371 0.697 1.00 0.00 49 PRO A N 19
ATOM 29887 C CA . PRO A 1 49 ? 23.066 -4.234 -0.488 1.00 0.00 49 PRO A CA 19
ATOM 29888 C C . PRO A 1 49 ? 21.647 -4.416 -1.010 1.00 0.00 49 PRO A C 19
ATOM 29889 O O . PRO A 1 49 ? 20.719 -4.659 -0.239 1.00 0.00 49 PRO A O 19
ATOM 29900 N N . PHE A 1 50 ? 21.494 -4.303 -2.328 1.00 0.00 50 PHE A N 19
ATOM 29901 C CA . PHE A 1 50 ? 20.196 -4.464 -2.974 1.00 0.00 50 PHE A CA 19
ATOM 29902 C C . PHE A 1 50 ? 19.225 -3.365 -2.549 1.00 0.00 50 PHE A C 19
ATOM 29903 O O . PHE A 1 50 ? 19.213 -2.940 -1.394 1.00 0.00 50 PHE A O 19
ATOM 29920 N N . ARG A 1 51 ? 18.410 -2.906 -3.496 1.00 0.00 51 ARG A N 19
ATOM 29921 C CA . ARG A 1 51 ? 17.434 -1.854 -3.228 1.00 0.00 51 ARG A CA 19
ATOM 29922 C C . ARG A 1 51 ? 16.367 -2.334 -2.248 1.00 0.00 51 ARG A C 19
ATOM 29923 O O . ARG A 1 51 ? 15.477 -1.580 -1.855 1.00 0.00 51 ARG A O 19
ATOM 29944 N N . GLY A 1 52 ? 16.476 -3.593 -1.853 1.00 0.00 52 GLY A N 19
ATOM 29945 C CA . GLY A 1 52 ? 15.529 -4.171 -0.917 1.00 0.00 52 GLY A CA 19
ATOM 29946 C C . GLY A 1 52 ? 14.097 -4.065 -1.389 1.00 0.00 52 GLY A C 19
ATOM 29947 O O . GLY A 1 52 ? 13.760 -4.481 -2.497 1.00 0.00 52 GLY A O 19
ATOM 29951 N N . MET A 1 53 ? 13.259 -3.509 -0.529 1.00 0.00 53 MET A N 19
ATOM 29952 C CA . MET A 1 53 ? 11.847 -3.336 -0.819 1.00 0.00 53 MET A CA 19
ATOM 29953 C C . MET A 1 53 ? 11.634 -2.226 -1.841 1.00 0.00 53 MET A C 19
ATOM 29954 O O . MET A 1 53 ? 12.342 -1.219 -1.827 1.00 0.00 53 MET A O 19
ATOM 29968 N N . SER A 1 54 ? 10.659 -2.409 -2.727 1.00 0.00 54 SER A N 19
ATOM 29969 C CA . SER A 1 54 ? 10.378 -1.400 -3.747 1.00 0.00 54 SER A CA 19
ATOM 29970 C C . SER A 1 54 ? 8.988 -1.572 -4.342 1.00 0.00 54 SER A C 19
ATOM 29971 O O . SER A 1 54 ? 8.122 -0.710 -4.190 1.00 0.00 54 SER A O 19
ATOM 29979 N N . GLU A 1 55 ? 8.787 -2.687 -5.024 1.00 0.00 55 GLU A N 19
ATOM 29980 C CA . GLU A 1 55 ? 7.507 -2.984 -5.658 1.00 0.00 55 GLU A CA 19
ATOM 29981 C C . GLU A 1 55 ? 7.213 -4.473 -5.577 1.00 0.00 55 GLU A C 19
ATOM 29982 O O . GLU A 1 55 ? 6.075 -4.885 -5.355 1.00 0.00 55 GLU A O 19
ATOM 29994 N N . GLU A 1 56 ? 8.257 -5.273 -5.755 1.00 0.00 56 GLU A N 19
ATOM 29995 C CA . GLU A 1 56 ? 8.134 -6.721 -5.696 1.00 0.00 56 GLU A CA 19
ATOM 29996 C C . GLU A 1 56 ? 7.619 -7.161 -4.329 1.00 0.00 56 GLU A C 19
ATOM 29997 O O . GLU A 1 56 ? 6.649 -7.915 -4.231 1.00 0.00 56 GLU A O 19
ATOM 30009 N N . GLU A 1 57 ? 8.272 -6.678 -3.278 1.00 0.00 57 GLU A N 19
ATOM 30010 C CA . GLU A 1 57 ? 7.884 -7.014 -1.916 1.00 0.00 57 GLU A CA 19
ATOM 30011 C C . GLU A 1 57 ? 6.590 -6.314 -1.520 1.00 0.00 57 GLU A C 19
ATOM 30012 O O . GLU A 1 57 ? 5.726 -6.916 -0.889 1.00 0.00 57 GLU A O 19
ATOM 30024 N N . VAL A 1 58 ? 6.458 -5.044 -1.890 1.00 0.00 58 VAL A N 19
ATOM 30025 C CA . VAL A 1 58 ? 5.256 -4.284 -1.565 1.00 0.00 58 VAL A CA 19
ATOM 30026 C C . VAL A 1 58 ? 4.017 -5.003 -2.086 1.00 0.00 58 VAL A C 19
ATOM 30027 O O . VAL A 1 58 ? 3.019 -5.144 -1.377 1.00 0.00 58 VAL A O 19
ATOM 30040 N N . PHE A 1 59 ? 4.100 -5.464 -3.328 1.00 0.00 59 PHE A N 19
ATOM 30041 C CA . PHE A 1 59 ? 3.002 -6.182 -3.964 1.00 0.00 59 PHE A CA 19
ATOM 30042 C C . PHE A 1 59 ? 2.751 -7.514 -3.262 1.00 0.00 59 PHE A C 19
ATOM 30043 O O . PHE A 1 59 ? 1.607 -7.907 -3.045 1.00 0.00 59 PHE A O 19
ATOM 30060 N N . THR A 1 60 ? 3.834 -8.201 -2.918 1.00 0.00 60 THR A N 19
ATOM 30061 C CA . THR A 1 60 ? 3.755 -9.495 -2.244 1.00 0.00 60 THR A CA 19
ATOM 30062 C C . THR A 1 60 ? 3.084 -9.386 -0.877 1.00 0.00 60 THR A C 19
ATOM 30063 O O . THR A 1 60 ? 2.200 -10.172 -0.545 1.00 0.00 60 THR A O 19
ATOM 30074 N N . GLU A 1 61 ? 3.529 -8.421 -0.088 1.00 0.00 61 GLU A N 19
ATOM 30075 C CA . GLU A 1 61 ? 2.999 -8.204 1.251 1.00 0.00 61 GLU A CA 19
ATOM 30076 C C . GLU A 1 61 ? 1.499 -7.924 1.224 1.00 0.00 61 GLU A C 19
ATOM 30077 O O . GLU A 1 61 ? 0.727 -8.570 1.932 1.00 0.00 61 GLU A O 19
ATOM 30089 N N . VAL A 1 62 ? 1.093 -6.956 0.411 1.00 0.00 62 VAL A N 19
ATOM 30090 C CA . VAL A 1 62 ? -0.315 -6.592 0.305 1.00 0.00 62 VAL A CA 19
ATOM 30091 C C . VAL A 1 62 ? -1.143 -7.734 -0.279 1.00 0.00 62 VAL A C 19
ATOM 30092 O O . VAL A 1 62 ? -2.221 -8.050 0.224 1.00 0.00 62 VAL A O 19
ATOM 30105 N N . ALA A 1 63 ? -0.635 -8.345 -1.346 1.00 0.00 63 ALA A N 19
ATOM 30106 C CA . ALA A 1 63 ? -1.331 -9.447 -2.002 1.00 0.00 63 ALA A CA 19
ATOM 30107 C C . ALA A 1 63 ? -1.518 -10.629 -1.061 1.00 0.00 63 ALA A C 19
ATOM 30108 O O . ALA A 1 63 ? -2.592 -11.229 -1.012 1.00 0.00 63 ALA A O 19
ATOM 30115 N N . ASN A 1 64 ? -0.469 -10.964 -0.315 1.00 0.00 64 ASN A N 19
ATOM 30116 C CA . ASN A 1 64 ? -0.532 -12.079 0.617 1.00 0.00 64 ASN A CA 19
ATOM 30117 C C . ASN A 1 64 ? -1.596 -11.810 1.674 1.00 0.00 64 ASN A C 19
ATOM 30118 O O . ASN A 1 64 ? -2.336 -12.709 2.075 1.00 0.00 64 ASN A O 19
ATOM 30129 N N . LEU A 1 65 ? -1.675 -10.556 2.100 1.00 0.00 65 LEU A N 19
ATOM 30130 C CA . LEU A 1 65 ? -2.657 -10.136 3.092 1.00 0.00 65 LEU A CA 19
ATOM 30131 C C . LEU A 1 65 ? -4.070 -10.361 2.576 1.00 0.00 65 LEU A C 19
ATOM 30132 O O . LEU A 1 65 ? -4.843 -11.134 3.141 1.00 0.00 65 LEU A O 19
ATOM 30148 N N . PHE A 1 66 ? -4.394 -9.652 1.501 1.00 0.00 66 PHE A N 19
ATOM 30149 C CA . PHE A 1 66 ? -5.712 -9.731 0.878 1.00 0.00 66 PHE A CA 19
ATOM 30150 C C . PHE A 1 66 ? -5.872 -11.017 0.069 1.00 0.00 66 PHE A C 19
ATOM 30151 O O . PHE A 1 66 ? -6.392 -10.992 -1.048 1.00 0.00 66 PHE A O 19
ATOM 30168 N N . ARG A 1 67 ? -5.425 -12.137 0.626 1.00 0.00 67 ARG A N 19
ATOM 30169 C CA . ARG A 1 67 ? -5.530 -13.416 -0.064 1.00 0.00 67 ARG A CA 19
ATOM 30170 C C . ARG A 1 67 ? -6.988 -13.749 -0.361 1.00 0.00 67 ARG A C 19
ATOM 30171 O O . ARG A 1 67 ? -7.863 -13.555 0.482 1.00 0.00 67 ARG A O 19
ATOM 30192 N N . GLY A 1 68 ? -7.242 -14.239 -1.571 1.00 0.00 68 GLY A N 19
ATOM 30193 C CA . GLY A 1 68 ? -8.597 -14.575 -1.968 1.00 0.00 68 GLY A CA 19
ATOM 30194 C C . GLY A 1 68 ? -9.381 -13.351 -2.405 1.00 0.00 68 GLY A C 19
ATOM 30195 O O . GLY A 1 68 ? -10.063 -13.374 -3.430 1.00 0.00 68 GLY A O 19
ATOM 30199 N N . GLN A 1 69 ? -9.273 -12.278 -1.627 1.00 0.00 69 GLN A N 19
ATOM 30200 C CA . GLN A 1 69 ? -9.962 -11.028 -1.933 1.00 0.00 69 GLN A CA 19
ATOM 30201 C C . GLN A 1 69 ? -9.135 -10.188 -2.903 1.00 0.00 69 GLN A C 19
ATOM 30202 O O . GLN A 1 69 ? -8.797 -9.039 -2.617 1.00 0.00 69 GLN A O 19
ATOM 30216 N N . GLU A 1 70 ? -8.801 -10.781 -4.045 1.00 0.00 70 GLU A N 19
ATOM 30217 C CA . GLU A 1 70 ? -7.999 -10.104 -5.062 1.00 0.00 70 GLU A CA 19
ATOM 30218 C C . GLU A 1 70 ? -8.739 -8.922 -5.678 1.00 0.00 70 GLU A C 19
ATOM 30219 O O . GLU A 1 70 ? -8.206 -8.236 -6.549 1.00 0.00 70 GLU A O 19
ATOM 30231 N N . ASP A 1 71 ? -9.966 -8.684 -5.227 1.00 0.00 71 ASP A N 19
ATOM 30232 C CA . ASP A 1 71 ? -10.761 -7.577 -5.750 1.00 0.00 71 ASP A CA 19
ATOM 30233 C C . ASP A 1 71 ? -10.069 -6.243 -5.486 1.00 0.00 71 ASP A C 19
ATOM 30234 O O . ASP A 1 71 ? -9.995 -5.386 -6.367 1.00 0.00 71 ASP A O 19
ATOM 30243 N N . LEU A 1 72 ? -9.545 -6.082 -4.277 1.00 0.00 72 LEU A N 19
ATOM 30244 C CA . LEU A 1 72 ? -8.836 -4.866 -3.898 1.00 0.00 72 LEU A CA 19
ATOM 30245 C C . LEU A 1 72 ? -7.481 -4.806 -4.589 1.00 0.00 72 LEU A C 19
ATOM 30246 O O . LEU A 1 72 ? -7.010 -3.738 -4.987 1.00 0.00 72 LEU A O 19
ATOM 30262 N N . LEU A 1 73 ? -6.863 -5.973 -4.726 1.00 0.00 73 LEU A N 19
ATOM 30263 C CA . LEU A 1 73 ? -5.574 -6.102 -5.350 1.00 0.00 73 LEU A CA 19
ATOM 30264 C C . LEU A 1 73 ? -5.582 -5.524 -6.759 1.00 0.00 73 LEU A C 19
ATOM 30265 O O . LEU A 1 73 ? -4.602 -4.923 -7.199 1.00 0.00 73 LEU A O 19
ATOM 30281 N N . SER A 1 74 ? -6.697 -5.709 -7.457 1.00 0.00 74 SER A N 19
ATOM 30282 C CA . SER A 1 74 ? -6.843 -5.204 -8.814 1.00 0.00 74 SER A CA 19
ATOM 30283 C C . SER A 1 74 ? -6.524 -3.715 -8.869 1.00 0.00 74 SER A C 19
ATOM 30284 O O . SER A 1 74 ? -5.867 -3.242 -9.796 1.00 0.00 74 SER A O 19
ATOM 30292 N N . GLU A 1 75 ? -6.991 -2.983 -7.862 1.00 0.00 75 GLU A N 19
ATOM 30293 C CA . GLU A 1 75 ? -6.752 -1.547 -7.787 1.00 0.00 75 GLU A CA 19
ATOM 30294 C C . GLU A 1 75 ? -5.300 -1.257 -7.418 1.00 0.00 75 GLU A C 19
ATOM 30295 O O . GLU A 1 75 ? -4.686 -0.335 -7.956 1.00 0.00 75 GLU A O 19
ATOM 30307 N N . PHE A 1 76 ? -4.757 -2.053 -6.501 1.00 0.00 76 PHE A N 19
ATOM 30308 C CA . PHE A 1 76 ? -3.374 -1.888 -6.058 1.00 0.00 76 PHE A CA 19
ATOM 30309 C C . PHE A 1 76 ? -2.412 -1.974 -7.240 1.00 0.00 76 PHE A C 19
ATOM 30310 O O . PHE A 1 76 ? -1.472 -1.188 -7.349 1.00 0.00 76 PHE A O 19
ATOM 30327 N N . GLY A 1 77 ? -2.660 -2.940 -8.119 1.00 0.00 77 GLY A N 19
ATOM 30328 C CA . GLY A 1 77 ? -1.814 -3.126 -9.285 1.00 0.00 77 GLY A CA 19
ATOM 30329 C C . GLY A 1 77 ? -1.825 -1.932 -10.219 1.00 0.00 77 GLY A C 19
ATOM 30330 O O . GLY A 1 77 ? -0.803 -1.601 -10.820 1.00 0.00 77 GLY A O 19
ATOM 30334 N N . GLN A 1 78 ? -2.984 -1.289 -10.349 1.00 0.00 78 GLN A N 19
ATOM 30335 C CA . GLN A 1 78 ? -3.124 -0.129 -11.224 1.00 0.00 78 GLN A CA 19
ATOM 30336 C C . GLN A 1 78 ? -2.055 0.918 -10.927 1.00 0.00 78 GLN A C 19
ATOM 30337 O O . GLN A 1 78 ? -1.405 1.430 -11.839 1.00 0.00 78 GLN A O 19
ATOM 30351 N N . PHE A 1 79 ? -1.876 1.231 -9.648 1.00 0.00 79 PHE A N 19
ATOM 30352 C CA . PHE A 1 79 ? -0.883 2.214 -9.233 1.00 0.00 79 PHE A CA 19
ATOM 30353 C C . PHE A 1 79 ? 0.528 1.690 -9.473 1.00 0.00 79 PHE A C 19
ATOM 30354 O O . PHE A 1 79 ? 1.390 2.407 -9.980 1.00 0.00 79 PHE A O 19
ATOM 30371 N N . LEU A 1 80 ? 0.754 0.432 -9.106 1.00 0.00 80 LEU A N 19
ATOM 30372 C CA . LEU A 1 80 ? 2.059 -0.196 -9.279 1.00 0.00 80 LEU A CA 19
ATOM 30373 C C . LEU A 1 80 ? 2.430 -0.280 -10.759 1.00 0.00 80 LEU A C 19
ATOM 30374 O O . LEU A 1 80 ? 1.673 -0.822 -11.564 1.00 0.00 80 LEU A O 19
ATOM 30390 N N . PRO A 1 81 ? 3.607 0.251 -11.141 1.00 0.00 81 PRO A N 19
ATOM 30391 C CA . PRO A 1 81 ? 4.066 0.223 -12.532 1.00 0.00 81 PRO A CA 19
ATOM 30392 C C . PRO A 1 81 ? 4.419 -1.189 -12.989 1.00 0.00 81 PRO A C 19
ATOM 30393 O O . PRO A 1 81 ? 5.302 -1.832 -12.418 1.00 0.00 81 PRO A O 19
ATOM 30404 N N . GLU A 1 82 ? 3.726 -1.663 -14.023 1.00 0.00 82 GLU A N 19
ATOM 30405 C CA . GLU A 1 82 ? 3.961 -3.001 -14.565 1.00 0.00 82 GLU A CA 19
ATOM 30406 C C . GLU A 1 82 ? 3.019 -3.287 -15.731 1.00 0.00 82 GLU A C 19
ATOM 30407 O O . GLU A 1 82 ? 3.446 -3.752 -16.788 1.00 0.00 82 GLU A O 19
ATOM 30419 N N . ALA A 1 83 ? 1.734 -3.010 -15.525 1.00 0.00 83 ALA A N 19
ATOM 30420 C CA . ALA A 1 83 ? 0.724 -3.238 -16.553 1.00 0.00 83 ALA A CA 19
ATOM 30421 C C . ALA A 1 83 ? 0.732 -4.695 -17.015 1.00 0.00 83 ALA A C 19
ATOM 30422 O O . ALA A 1 83 ? 0.953 -5.603 -16.212 1.00 0.00 83 ALA A O 19
ATOM 30429 N N . LYS A 1 84 ? 0.493 -4.911 -18.312 1.00 0.00 84 LYS A N 19
ATOM 30430 C CA . LYS A 1 84 ? 0.475 -6.257 -18.885 1.00 0.00 84 LYS A CA 19
ATOM 30431 C C . LYS A 1 84 ? -0.662 -7.092 -18.301 1.00 0.00 84 LYS A C 19
ATOM 30432 O O . LYS A 1 84 ? -0.966 -7.006 -17.112 1.00 0.00 84 LYS A O 19
ATOM 30451 N N . ARG A 1 85 ? -1.288 -7.901 -19.151 1.00 0.00 85 ARG A N 19
ATOM 30452 C CA . ARG A 1 85 ? -2.391 -8.755 -18.724 1.00 0.00 85 ARG A CA 19
ATOM 30453 C C . ARG A 1 85 ? -1.956 -9.678 -17.592 1.00 0.00 85 ARG A C 19
ATOM 30454 O O . ARG A 1 85 ? -0.843 -10.238 -17.681 1.00 0.00 85 ARG A O 19
ATOM 30476 N N . ASN B 2 1 ? 2.422 7.814 -6.477 1.00 0.00 1 ASN B N 19
ATOM 30477 C CA . ASN B 2 1 ? 2.565 6.337 -6.415 1.00 0.00 1 ASN B CA 19
ATOM 30478 C C . ASN B 2 1 ? 2.317 5.820 -4.994 1.00 0.00 1 ASN B C 19
ATOM 30479 O O . ASN B 2 1 ? 1.352 6.229 -4.347 1.00 0.00 1 ASN B O 19
ATOM 30492 N N . ILE B 2 2 ? 3.182 4.929 -4.509 1.00 0.00 2 ILE B N 19
ATOM 30493 C CA . ILE B 2 2 ? 3.035 4.377 -3.168 1.00 0.00 2 ILE B CA 19
ATOM 30494 C C . ILE B 2 2 ? 2.920 5.492 -2.135 1.00 0.00 2 ILE B C 19
ATOM 30495 O O . ILE B 2 2 ? 2.191 5.367 -1.153 1.00 0.00 2 ILE B O 19
ATOM 30511 N N . GLN B 2 3 ? 3.641 6.581 -2.370 1.00 0.00 3 GLN B N 19
ATOM 30512 C CA . GLN B 2 3 ? 3.618 7.727 -1.471 1.00 0.00 3 GLN B CA 19
ATOM 30513 C C . GLN B 2 3 ? 2.192 8.220 -1.257 1.00 0.00 3 GLN B C 19
ATOM 30514 O O . GLN B 2 3 ? 1.821 8.608 -0.152 1.00 0.00 3 GLN B O 19
ATOM 30528 N N . MET B 2 4 ? 1.406 8.218 -2.328 1.00 0.00 4 MET B N 19
ATOM 30529 C CA . MET B 2 4 ? 0.025 8.679 -2.262 1.00 0.00 4 MET B CA 19
ATOM 30530 C C . MET B 2 4 ? -0.821 7.784 -1.358 1.00 0.00 4 MET B C 19
ATOM 30531 O O . MET B 2 4 ? -1.546 8.277 -0.494 1.00 0.00 4 MET B O 19
ATOM 30545 N N . LEU B 2 5 ? -0.725 6.472 -1.555 1.00 0.00 5 LEU B N 19
ATOM 30546 C CA . LEU B 2 5 ? -1.485 5.523 -0.743 1.00 0.00 5 LEU B CA 19
ATOM 30547 C C . LEU B 2 5 ? -1.017 5.560 0.707 1.00 0.00 5 LEU B C 19
ATOM 30548 O O . LEU B 2 5 ? -1.827 5.605 1.633 1.00 0.00 5 LEU B O 19
ATOM 30564 N N . LEU B 2 6 ? 0.299 5.549 0.891 1.00 0.00 6 LEU B N 19
ATOM 30565 C CA . LEU B 2 6 ? 0.896 5.590 2.220 1.00 0.00 6 LEU B CA 19
ATOM 30566 C C . LEU B 2 6 ? 0.460 6.848 2.960 1.00 0.00 6 LEU B C 19
ATOM 30567 O O . LEU B 2 6 ? 0.029 6.788 4.113 1.00 0.00 6 LEU B O 19
ATOM 30583 N N . GLU B 2 7 ? 0.567 7.983 2.279 1.00 0.00 7 GLU B N 19
ATOM 30584 C CA . GLU B 2 7 ? 0.178 9.265 2.850 1.00 0.00 7 GLU B CA 19
ATOM 30585 C C . GLU B 2 7 ? -1.320 9.284 3.134 1.00 0.00 7 GLU B C 19
ATOM 30586 O O . GLU B 2 7 ? -1.770 9.864 4.123 1.00 0.00 7 GLU B O 19
ATOM 30598 N N . ALA B 2 8 ? -2.083 8.642 2.255 1.00 0.00 8 ALA B N 19
ATOM 30599 C CA . ALA B 2 8 ? -3.532 8.573 2.394 1.00 0.00 8 ALA B CA 19
ATOM 30600 C C . ALA B 2 8 ? -3.928 7.977 3.740 1.00 0.00 8 ALA B C 19
ATOM 30601 O O . ALA B 2 8 ? -4.740 8.549 4.461 1.00 0.00 8 ALA B O 19
ATOM 30608 N N . ALA B 2 9 ? -3.347 6.828 4.070 1.00 0.00 9 ALA B N 19
ATOM 30609 C CA . ALA B 2 9 ? -3.645 6.155 5.331 1.00 0.00 9 ALA B CA 19
ATOM 30610 C C . ALA B 2 9 ? -3.616 7.134 6.499 1.00 0.00 9 ALA B C 19
ATOM 30611 O O . ALA B 2 9 ? -4.506 7.125 7.349 1.00 0.00 9 ALA B O 19
ATOM 30618 N N . ASP B 2 10 ? -2.594 7.984 6.529 1.00 0.00 10 ASP B N 19
ATOM 30619 C CA . ASP B 2 10 ? -2.456 8.979 7.588 1.00 0.00 10 ASP B CA 19
ATOM 30620 C C . ASP B 2 10 ? -3.647 9.931 7.584 1.00 0.00 10 ASP B C 19
ATOM 30621 O O . ASP B 2 10 ? -4.153 10.320 8.637 1.00 0.00 10 ASP B O 19
ATOM 30630 N N . TYR B 2 11 ? -4.086 10.297 6.385 1.00 0.00 11 TYR B N 19
ATOM 30631 C CA . TYR B 2 11 ? -5.218 11.200 6.215 1.00 0.00 11 TYR B CA 19
ATOM 30632 C C . TYR B 2 11 ? -6.489 10.627 6.835 1.00 0.00 11 TYR B C 19
ATOM 30633 O O . TYR B 2 11 ? -7.175 11.299 7.605 1.00 0.00 11 TYR B O 19
ATOM 30651 N N . LEU B 2 12 ? -6.805 9.388 6.473 1.00 0.00 12 LEU B N 19
ATOM 30652 C CA . LEU B 2 12 ? -8.007 8.728 6.970 1.00 0.00 12 LEU B CA 19
ATOM 30653 C C . LEU B 2 12 ? -7.963 8.542 8.485 1.00 0.00 12 LEU B C 19
ATOM 30654 O O . LEU B 2 12 ? -8.925 8.864 9.182 1.00 0.00 12 LEU B O 19
ATOM 30670 N N . GLU B 2 13 ? -6.850 8.019 8.991 1.00 0.00 13 GLU B N 19
ATOM 30671 C CA . GLU B 2 13 ? -6.700 7.795 10.426 1.00 0.00 13 GLU B CA 19
ATOM 30672 C C . GLU B 2 13 ? -6.649 9.120 11.182 1.00 0.00 13 GLU B C 19
ATOM 30673 O O . GLU B 2 13 ? -6.612 9.086 12.430 1.00 0.00 13 GLU B O 19
ATOM 30686 N N . GLU A 1 1 ? -13.082 19.468 -0.434 1.00 0.00 1 GLU A N 20
ATOM 30687 C CA . GLU A 1 1 ? -12.319 18.282 0.037 1.00 0.00 1 GLU A CA 20
ATOM 30688 C C . GLU A 1 1 ? -10.921 18.251 -0.579 1.00 0.00 1 GLU A C 20
ATOM 30689 O O . GLU A 1 1 ? -10.265 19.287 -0.693 1.00 0.00 1 GLU A O 20
ATOM 30703 N N . SER A 1 2 ? -10.469 17.063 -0.978 1.00 0.00 2 SER A N 20
ATOM 30704 C CA . SER A 1 2 ? -9.148 16.911 -1.583 1.00 0.00 2 SER A CA 20
ATOM 30705 C C . SER A 1 2 ? -9.068 17.671 -2.902 1.00 0.00 2 SER A C 20
ATOM 30706 O O . SER A 1 2 ? -9.979 17.599 -3.727 1.00 0.00 2 SER A O 20
ATOM 30714 N N . ASP A 1 3 ? -7.974 18.402 -3.096 1.00 0.00 3 ASP A N 20
ATOM 30715 C CA . ASP A 1 3 ? -7.782 19.178 -4.316 1.00 0.00 3 ASP A CA 20
ATOM 30716 C C . ASP A 1 3 ? -7.578 18.267 -5.524 1.00 0.00 3 ASP A C 20
ATOM 30717 O O . ASP A 1 3 ? -8.413 18.222 -6.426 1.00 0.00 3 ASP A O 20
ATOM 30726 N N . SER A 1 4 ? -6.460 17.545 -5.536 1.00 0.00 4 SER A N 20
ATOM 30727 C CA . SER A 1 4 ? -6.141 16.643 -6.623 1.00 0.00 4 SER A CA 20
ATOM 30728 C C . SER A 1 4 ? -7.064 15.439 -6.626 1.00 0.00 4 SER A C 20
ATOM 30729 O O . SER A 1 4 ? -7.398 14.891 -5.575 1.00 0.00 4 SER A O 20
ATOM 30737 N N . VAL A 1 5 ? -7.456 15.027 -7.817 1.00 0.00 5 VAL A N 20
ATOM 30738 C CA . VAL A 1 5 ? -8.326 13.874 -7.981 1.00 0.00 5 VAL A CA 20
ATOM 30739 C C . VAL A 1 5 ? -7.611 12.606 -7.537 1.00 0.00 5 VAL A C 20
ATOM 30740 O O . VAL A 1 5 ? -8.188 11.763 -6.856 1.00 0.00 5 VAL A O 20
ATOM 30753 N N . GLU A 1 6 ? -6.350 12.487 -7.940 1.00 0.00 6 GLU A N 20
ATOM 30754 C CA . GLU A 1 6 ? -5.531 11.326 -7.604 1.00 0.00 6 GLU A CA 20
ATOM 30755 C C . GLU A 1 6 ? -5.412 11.142 -6.093 1.00 0.00 6 GLU A C 20
ATOM 30756 O O . GLU A 1 6 ? -5.431 10.016 -5.596 1.00 0.00 6 GLU A O 20
ATOM 30768 N N . PHE A 1 7 ? -5.279 12.248 -5.364 1.00 0.00 7 PHE A N 20
ATOM 30769 C CA . PHE A 1 7 ? -5.151 12.186 -3.910 1.00 0.00 7 PHE A CA 20
ATOM 30770 C C . PHE A 1 7 ? -6.374 11.521 -3.287 1.00 0.00 7 PHE A C 20
ATOM 30771 O O . PHE A 1 7 ? -6.250 10.516 -2.589 1.00 0.00 7 PHE A O 20
ATOM 30788 N N . ASN A 1 8 ? -7.556 12.065 -3.567 1.00 0.00 8 ASN A N 20
ATOM 30789 C CA . ASN A 1 8 ? -8.791 11.503 -3.058 1.00 0.00 8 ASN A CA 20
ATOM 30790 C C . ASN A 1 8 ? -8.999 10.122 -3.661 1.00 0.00 8 ASN A C 20
ATOM 30791 O O . ASN A 1 8 ? -9.558 9.223 -3.034 1.00 0.00 8 ASN A O 20
ATOM 30802 N N . ASN A 1 9 ? -8.515 9.977 -4.886 1.00 0.00 9 ASN A N 20
ATOM 30803 C CA . ASN A 1 9 ? -8.596 8.724 -5.621 1.00 0.00 9 ASN A CA 20
ATOM 30804 C C . ASN A 1 9 ? -7.963 7.609 -4.799 1.00 0.00 9 ASN A C 20
ATOM 30805 O O . ASN A 1 9 ? -8.504 6.508 -4.694 1.00 0.00 9 ASN A O 20
ATOM 30816 N N . ALA A 1 10 ? -6.814 7.919 -4.205 1.00 0.00 10 ALA A N 20
ATOM 30817 C CA . ALA A 1 10 ? -6.093 6.971 -3.368 1.00 0.00 10 ALA A CA 20
ATOM 30818 C C . ALA A 1 10 ? -6.811 6.772 -2.036 1.00 0.00 10 ALA A C 20
ATOM 30819 O O . ALA A 1 10 ? -6.910 5.652 -1.526 1.00 0.00 10 ALA A O 20
ATOM 30826 N N . ILE A 1 11 ? -7.308 7.875 -1.477 1.00 0.00 11 ILE A N 20
ATOM 30827 C CA . ILE A 1 11 ? -8.014 7.839 -0.205 1.00 0.00 11 ILE A CA 20
ATOM 30828 C C . ILE A 1 11 ? -9.137 6.813 -0.230 1.00 0.00 11 ILE A C 20
ATOM 30829 O O . ILE A 1 11 ? -9.308 6.050 0.715 1.00 0.00 11 ILE A O 20
ATOM 30845 N N . SER A 1 12 ? -9.907 6.814 -1.312 1.00 0.00 12 SER A N 20
ATOM 30846 C CA . SER A 1 12 ? -11.025 5.892 -1.453 1.00 0.00 12 SER A CA 20
ATOM 30847 C C . SER A 1 12 ? -10.557 4.445 -1.349 1.00 0.00 12 SER A C 20
ATOM 30848 O O . SER A 1 12 ? -11.267 3.601 -0.807 1.00 0.00 12 SER A O 20
ATOM 30856 N N . TYR A 1 13 ? -9.361 4.159 -1.860 1.00 0.00 13 TYR A N 20
ATOM 30857 C CA . TYR A 1 13 ? -8.826 2.807 -1.795 1.00 0.00 13 TYR A CA 20
ATOM 30858 C C . TYR A 1 13 ? -8.635 2.403 -0.341 1.00 0.00 13 TYR A C 20
ATOM 30859 O O . TYR A 1 13 ? -9.116 1.359 0.096 1.00 0.00 13 TYR A O 20
ATOM 30877 N N . VAL A 1 14 ? -7.941 3.257 0.404 1.00 0.00 14 VAL A N 20
ATOM 30878 C CA . VAL A 1 14 ? -7.694 3.012 1.823 1.00 0.00 14 VAL A CA 20
ATOM 30879 C C . VAL A 1 14 ? -9.009 2.960 2.590 1.00 0.00 14 VAL A C 20
ATOM 30880 O O . VAL A 1 14 ? -9.205 2.120 3.467 1.00 0.00 14 VAL A O 20
ATOM 30893 N N . ASN A 1 15 ? -9.899 3.882 2.245 1.00 0.00 15 ASN A N 20
ATOM 30894 C CA . ASN A 1 15 ? -11.207 3.986 2.879 1.00 0.00 15 ASN A CA 20
ATOM 30895 C C . ASN A 1 15 ? -12.020 2.709 2.688 1.00 0.00 15 ASN A C 20
ATOM 30896 O O . ASN A 1 15 ? -12.641 2.214 3.629 1.00 0.00 15 ASN A O 20
ATOM 30907 N N . LYS A 1 16 ? -12.017 2.180 1.468 1.00 0.00 16 LYS A N 20
ATOM 30908 C CA . LYS A 1 16 ? -12.757 0.961 1.160 1.00 0.00 16 LYS A CA 20
ATOM 30909 C C . LYS A 1 16 ? -12.140 -0.236 1.874 1.00 0.00 16 LYS A C 20
ATOM 30910 O O . LYS A 1 16 ? -12.851 -1.095 2.391 1.00 0.00 16 LYS A O 20
ATOM 30929 N N . ILE A 1 17 ? -10.812 -0.281 1.908 1.00 0.00 17 ILE A N 20
ATOM 30930 C CA . ILE A 1 17 ? -10.100 -1.365 2.574 1.00 0.00 17 ILE A CA 20
ATOM 30931 C C . ILE A 1 17 ? -10.472 -1.413 4.052 1.00 0.00 17 ILE A C 20
ATOM 30932 O O . ILE A 1 17 ? -10.671 -2.484 4.625 1.00 0.00 17 ILE A O 20
ATOM 30948 N N . LYS A 1 18 ? -10.573 -0.234 4.656 1.00 0.00 18 LYS A N 20
ATOM 30949 C CA . LYS A 1 18 ? -10.931 -0.111 6.063 1.00 0.00 18 LYS A CA 20
ATOM 30950 C C . LYS A 1 18 ? -12.334 -0.646 6.310 1.00 0.00 18 LYS A C 20
ATOM 30951 O O . LYS A 1 18 ? -12.545 -1.527 7.143 1.00 0.00 18 LYS A O 20
ATOM 30970 N N . THR A 1 19 ? -13.288 -0.085 5.581 1.00 0.00 19 THR A N 20
ATOM 30971 C CA . THR A 1 19 ? -14.690 -0.471 5.702 1.00 0.00 19 THR A CA 20
ATOM 30972 C C . THR A 1 19 ? -14.911 -1.932 5.325 1.00 0.00 19 THR A C 20
ATOM 30973 O O . THR A 1 19 ? -15.827 -2.580 5.830 1.00 0.00 19 THR A O 20
ATOM 30984 N N . ARG A 1 20 ? -14.079 -2.444 4.429 1.00 0.00 20 ARG A N 20
ATOM 30985 C CA . ARG A 1 20 ? -14.204 -3.826 3.988 1.00 0.00 20 ARG A CA 20
ATOM 30986 C C . ARG A 1 20 ? -13.912 -4.799 5.125 1.00 0.00 20 ARG A C 20
ATOM 30987 O O . ARG A 1 20 ? -14.763 -5.605 5.499 1.00 0.00 20 ARG A O 20
ATOM 31008 N N . PHE A 1 21 ? -12.703 -4.723 5.665 1.00 0.00 21 PHE A N 20
ATOM 31009 C CA . PHE A 1 21 ? -12.297 -5.606 6.752 1.00 0.00 21 PHE A CA 20
ATOM 31010 C C . PHE A 1 21 ? -12.567 -4.990 8.125 1.00 0.00 21 PHE A C 20
ATOM 31011 O O . PHE A 1 21 ? -11.742 -5.111 9.033 1.00 0.00 21 PHE A O 20
ATOM 31028 N N . LEU A 1 22 ? -13.722 -4.345 8.285 1.00 0.00 22 LEU A N 20
ATOM 31029 C CA . LEU A 1 22 ? -14.083 -3.737 9.565 1.00 0.00 22 LEU A CA 20
ATOM 31030 C C . LEU A 1 22 ? -13.985 -4.756 10.697 1.00 0.00 22 LEU A C 20
ATOM 31031 O O . LEU A 1 22 ? -13.617 -4.417 11.821 1.00 0.00 22 LEU A O 20
ATOM 31047 N N . ASP A 1 23 ? -14.320 -6.004 10.389 1.00 0.00 23 ASP A N 20
ATOM 31048 C CA . ASP A 1 23 ? -14.274 -7.079 11.372 1.00 0.00 23 ASP A CA 20
ATOM 31049 C C . ASP A 1 23 ? -12.838 -7.512 11.642 1.00 0.00 23 ASP A C 20
ATOM 31050 O O . ASP A 1 23 ? -12.485 -7.839 12.775 1.00 0.00 23 ASP A O 20
ATOM 31059 N N . HIS A 1 24 ? -12.018 -7.525 10.593 1.00 0.00 24 HIS A N 20
ATOM 31060 C CA . HIS A 1 24 ? -10.629 -7.923 10.701 1.00 0.00 24 HIS A CA 20
ATOM 31061 C C . HIS A 1 24 ? -9.694 -6.712 10.601 1.00 0.00 24 HIS A C 20
ATOM 31062 O O . HIS A 1 24 ? -9.096 -6.469 9.553 1.00 0.00 24 HIS A O 20
ATOM 31077 N N . PRO A 1 25 ? -9.554 -5.932 11.691 1.00 0.00 25 PRO A N 20
ATOM 31078 C CA . PRO A 1 25 ? -8.684 -4.747 11.714 1.00 0.00 25 PRO A CA 20
ATOM 31079 C C . PRO A 1 25 ? -7.229 -5.084 11.403 1.00 0.00 25 PRO A C 20
ATOM 31080 O O . PRO A 1 25 ? -6.528 -4.306 10.756 1.00 0.00 25 PRO A O 20
ATOM 31091 N N . GLU A 1 26 ? -6.779 -6.246 11.874 1.00 0.00 26 GLU A N 20
ATOM 31092 C CA . GLU A 1 26 ? -5.404 -6.687 11.651 1.00 0.00 26 GLU A CA 20
ATOM 31093 C C . GLU A 1 26 ? -5.024 -6.591 10.175 1.00 0.00 26 GLU A C 20
ATOM 31094 O O . GLU A 1 26 ? -3.863 -6.358 9.839 1.00 0.00 26 GLU A O 20
ATOM 31106 N N . ILE A 1 27 ? -6.008 -6.772 9.300 1.00 0.00 27 ILE A N 20
ATOM 31107 C CA . ILE A 1 27 ? -5.773 -6.705 7.861 1.00 0.00 27 ILE A CA 20
ATOM 31108 C C . ILE A 1 27 ? -5.337 -5.302 7.457 1.00 0.00 27 ILE A C 20
ATOM 31109 O O . ILE A 1 27 ? -4.363 -5.124 6.724 1.00 0.00 27 ILE A O 20
ATOM 31125 N N . TYR A 1 28 ? -6.077 -4.309 7.941 1.00 0.00 28 TYR A N 20
ATOM 31126 C CA . TYR A 1 28 ? -5.793 -2.911 7.643 1.00 0.00 28 TYR A CA 20
ATOM 31127 C C . TYR A 1 28 ? -4.425 -2.501 8.180 1.00 0.00 28 TYR A C 20
ATOM 31128 O O . TYR A 1 28 ? -3.622 -1.899 7.468 1.00 0.00 28 TYR A O 20
ATOM 31146 N N . ARG A 1 29 ? -4.174 -2.830 9.443 1.00 0.00 29 ARG A N 20
ATOM 31147 C CA . ARG A 1 29 ? -2.910 -2.499 10.092 1.00 0.00 29 ARG A CA 20
ATOM 31148 C C . ARG A 1 29 ? -1.720 -3.031 9.304 1.00 0.00 29 ARG A C 20
ATOM 31149 O O . ARG A 1 29 ? -0.810 -2.278 8.954 1.00 0.00 29 ARG A O 20
ATOM 31170 N N . SER A 1 30 ? -1.730 -4.330 9.035 1.00 0.00 30 SER A N 20
ATOM 31171 C CA . SER A 1 30 ? -0.650 -4.968 8.290 1.00 0.00 30 SER A CA 20
ATOM 31172 C C . SER A 1 30 ? -0.416 -4.258 6.958 1.00 0.00 30 SER A C 20
ATOM 31173 O O . SER A 1 30 ? 0.719 -3.998 6.574 1.00 0.00 30 SER A O 20
ATOM 31181 N N . PHE A 1 31 ? -1.501 -3.936 6.263 1.00 0.00 31 PHE A N 20
ATOM 31182 C CA . PHE A 1 31 ? -1.412 -3.243 4.982 1.00 0.00 31 PHE A CA 20
ATOM 31183 C C . PHE A 1 31 ? -0.617 -1.946 5.118 1.00 0.00 31 PHE A C 20
ATOM 31184 O O . PHE A 1 31 ? 0.259 -1.644 4.301 1.00 0.00 31 PHE A O 20
ATOM 31201 N N . LEU A 1 32 ? -0.940 -1.182 6.155 1.00 0.00 32 LEU A N 20
ATOM 31202 C CA . LEU A 1 32 ? -0.280 0.092 6.409 1.00 0.00 32 LEU A CA 20
ATOM 31203 C C . LEU A 1 32 ? 1.208 -0.084 6.685 1.00 0.00 32 LEU A C 20
ATOM 31204 O O . LEU A 1 32 ? 2.034 0.630 6.120 1.00 0.00 32 LEU A O 20
ATOM 31220 N N . GLU A 1 33 ? 1.555 -1.033 7.553 1.00 0.00 33 GLU A N 20
ATOM 31221 C CA . GLU A 1 33 ? 2.957 -1.272 7.878 1.00 0.00 33 GLU A CA 20
ATOM 31222 C C . GLU A 1 33 ? 3.721 -1.719 6.638 1.00 0.00 33 GLU A C 20
ATOM 31223 O O . GLU A 1 33 ? 4.927 -1.529 6.552 1.00 0.00 33 GLU A O 20
ATOM 31235 N N . ILE A 1 34 ? 3.011 -2.295 5.667 1.00 0.00 34 ILE A N 20
ATOM 31236 C CA . ILE A 1 34 ? 3.646 -2.729 4.426 1.00 0.00 34 ILE A CA 20
ATOM 31237 C C . ILE A 1 34 ? 4.134 -1.515 3.645 1.00 0.00 34 ILE A C 20
ATOM 31238 O O . ILE A 1 34 ? 5.326 -1.384 3.354 1.00 0.00 34 ILE A O 20
ATOM 31254 N N . LEU A 1 35 ? 3.204 -0.610 3.337 1.00 0.00 35 LEU A N 20
ATOM 31255 C CA . LEU A 1 35 ? 3.541 0.617 2.624 1.00 0.00 35 LEU A CA 20
ATOM 31256 C C . LEU A 1 35 ? 4.571 1.403 3.427 1.00 0.00 35 LEU A C 20
ATOM 31257 O O . LEU A 1 35 ? 5.513 1.975 2.880 1.00 0.00 35 LEU A O 20
ATOM 31273 N N . HIS A 1 36 ? 4.371 1.408 4.742 1.00 0.00 36 HIS A N 20
ATOM 31274 C CA . HIS A 1 36 ? 5.258 2.097 5.669 1.00 0.00 36 HIS A CA 20
ATOM 31275 C C . HIS A 1 36 ? 6.670 1.519 5.616 1.00 0.00 36 HIS A C 20
ATOM 31276 O O . HIS A 1 36 ? 7.650 2.256 5.495 1.00 0.00 36 HIS A O 20
ATOM 31291 N N . THR A 1 37 ? 6.761 0.195 5.699 1.00 0.00 37 THR A N 20
ATOM 31292 C CA . THR A 1 37 ? 8.043 -0.500 5.658 1.00 0.00 37 THR A CA 20
ATOM 31293 C C . THR A 1 37 ? 8.853 -0.068 4.445 1.00 0.00 37 THR A C 20
ATOM 31294 O O . THR A 1 37 ? 10.060 0.153 4.538 1.00 0.00 37 THR A O 20
ATOM 31305 N N . TYR A 1 38 ? 8.176 0.058 3.310 1.00 0.00 38 TYR A N 20
ATOM 31306 C CA . TYR A 1 38 ? 8.827 0.475 2.077 1.00 0.00 38 TYR A CA 20
ATOM 31307 C C . TYR A 1 38 ? 9.580 1.789 2.270 1.00 0.00 38 TYR A C 20
ATOM 31308 O O . TYR A 1 38 ? 10.710 1.944 1.805 1.00 0.00 38 TYR A O 20
ATOM 31326 N N . GLN A 1 39 ? 8.939 2.736 2.948 1.00 0.00 39 GLN A N 20
ATOM 31327 C CA . GLN A 1 39 ? 9.534 4.044 3.195 1.00 0.00 39 GLN A CA 20
ATOM 31328 C C . GLN A 1 39 ? 10.644 3.982 4.240 1.00 0.00 39 GLN A C 20
ATOM 31329 O O . GLN A 1 39 ? 11.666 4.657 4.108 1.00 0.00 39 GLN A O 20
ATOM 31343 N N . LYS A 1 40 ? 10.436 3.184 5.281 1.00 0.00 40 LYS A N 20
ATOM 31344 C CA . LYS A 1 40 ? 11.421 3.054 6.349 1.00 0.00 40 LYS A CA 20
ATOM 31345 C C . LYS A 1 40 ? 12.778 2.620 5.799 1.00 0.00 40 LYS A C 20
ATOM 31346 O O . LYS A 1 40 ? 13.741 3.387 5.828 1.00 0.00 40 LYS A O 20
ATOM 31365 N N . GLU A 1 41 ? 12.847 1.390 5.301 1.00 0.00 41 GLU A N 20
ATOM 31366 C CA . GLU A 1 41 ? 14.086 0.855 4.745 1.00 0.00 41 GLU A CA 20
ATOM 31367 C C . GLU A 1 41 ? 14.313 1.336 3.311 1.00 0.00 41 GLU A C 20
ATOM 31368 O O . GLU A 1 41 ? 14.799 0.584 2.466 1.00 0.00 41 GLU A O 20
ATOM 31380 N N . GLN A 1 42 ? 13.963 2.591 3.043 1.00 0.00 42 GLN A N 20
ATOM 31381 C CA . GLN A 1 42 ? 14.136 3.163 1.710 1.00 0.00 42 GLN A CA 20
ATOM 31382 C C . GLN A 1 42 ? 15.449 3.934 1.607 1.00 0.00 42 GLN A C 20
ATOM 31383 O O . GLN A 1 42 ? 16.171 3.818 0.616 1.00 0.00 42 GLN A O 20
ATOM 31397 N N . LEU A 1 43 ? 15.743 4.731 2.632 1.00 0.00 43 LEU A N 20
ATOM 31398 C CA . LEU A 1 43 ? 16.959 5.536 2.658 1.00 0.00 43 LEU A CA 20
ATOM 31399 C C . LEU A 1 43 ? 18.195 4.683 2.390 1.00 0.00 43 LEU A C 20
ATOM 31400 O O . LEU A 1 43 ? 19.045 5.045 1.575 1.00 0.00 43 LEU A O 20
ATOM 31416 N N . HIS A 1 44 ? 18.287 3.552 3.081 1.00 0.00 44 HIS A N 20
ATOM 31417 C CA . HIS A 1 44 ? 19.418 2.642 2.922 1.00 0.00 44 HIS A CA 20
ATOM 31418 C C . HIS A 1 44 ? 19.223 1.378 3.754 1.00 0.00 44 HIS A C 20
ATOM 31419 O O . HIS A 1 44 ? 20.137 0.939 4.450 1.00 0.00 44 HIS A O 20
ATOM 31434 N N . THR A 1 45 ? 18.019 0.807 3.666 1.00 0.00 45 THR A N 20
ATOM 31435 C CA . THR A 1 45 ? 17.657 -0.412 4.395 1.00 0.00 45 THR A CA 20
ATOM 31436 C C . THR A 1 45 ? 17.839 -0.258 5.902 1.00 0.00 45 THR A C 20
ATOM 31437 O O . THR A 1 45 ? 18.890 0.169 6.374 1.00 0.00 45 THR A O 20
ATOM 31448 N N . LYS A 1 46 ? 16.803 -0.626 6.653 1.00 0.00 46 LYS A N 20
ATOM 31449 C CA . LYS A 1 46 ? 16.836 -0.541 8.110 1.00 0.00 46 LYS A CA 20
ATOM 31450 C C . LYS A 1 46 ? 16.018 -1.667 8.733 1.00 0.00 46 LYS A C 20
ATOM 31451 O O . LYS A 1 46 ? 14.916 -1.970 8.276 1.00 0.00 46 LYS A O 20
ATOM 31470 N N . GLY A 1 47 ? 16.561 -2.283 9.779 1.00 0.00 47 GLY A N 20
ATOM 31471 C CA . GLY A 1 47 ? 15.863 -3.366 10.444 1.00 0.00 47 GLY A CA 20
ATOM 31472 C C . GLY A 1 47 ? 15.810 -4.629 9.606 1.00 0.00 47 GLY A C 20
ATOM 31473 O O . GLY A 1 47 ? 16.802 -5.348 9.492 1.00 0.00 47 GLY A O 20
ATOM 31477 N N . ARG A 1 48 ? 14.644 -4.899 9.027 1.00 0.00 48 ARG A N 20
ATOM 31478 C CA . ARG A 1 48 ? 14.447 -6.086 8.200 1.00 0.00 48 ARG A CA 20
ATOM 31479 C C . ARG A 1 48 ? 15.529 -6.210 7.127 1.00 0.00 48 ARG A C 20
ATOM 31480 O O . ARG A 1 48 ? 15.927 -5.216 6.518 1.00 0.00 48 ARG A O 20
ATOM 31501 N N . PRO A 1 49 ? 16.020 -7.442 6.887 1.00 0.00 49 PRO A N 20
ATOM 31502 C CA . PRO A 1 49 ? 17.064 -7.708 5.883 1.00 0.00 49 PRO A CA 20
ATOM 31503 C C . PRO A 1 49 ? 16.608 -7.383 4.465 1.00 0.00 49 PRO A C 20
ATOM 31504 O O . PRO A 1 49 ? 15.732 -6.539 4.275 1.00 0.00 49 PRO A O 20
ATOM 31515 N N . PHE A 1 50 ? 17.224 -8.049 3.480 1.00 0.00 50 PHE A N 20
ATOM 31516 C CA . PHE A 1 50 ? 16.905 -7.839 2.069 1.00 0.00 50 PHE A CA 20
ATOM 31517 C C . PHE A 1 50 ? 17.673 -6.641 1.517 1.00 0.00 50 PHE A C 20
ATOM 31518 O O . PHE A 1 50 ? 17.872 -5.645 2.215 1.00 0.00 50 PHE A O 20
ATOM 31535 N N . ARG A 1 51 ? 18.129 -6.762 0.273 1.00 0.00 51 ARG A N 20
ATOM 31536 C CA . ARG A 1 51 ? 18.907 -5.709 -0.376 1.00 0.00 51 ARG A CA 20
ATOM 31537 C C . ARG A 1 51 ? 18.021 -4.571 -0.865 1.00 0.00 51 ARG A C 20
ATOM 31538 O O . ARG A 1 51 ? 18.077 -4.165 -2.027 1.00 0.00 51 ARG A O 20
ATOM 31559 N N . GLY A 1 52 ? 17.222 -4.059 0.047 1.00 0.00 52 GLY A N 20
ATOM 31560 C CA . GLY A 1 52 ? 16.330 -2.954 -0.256 1.00 0.00 52 GLY A CA 20
ATOM 31561 C C . GLY A 1 52 ? 14.982 -3.390 -0.792 1.00 0.00 52 GLY A C 20
ATOM 31562 O O . GLY A 1 52 ? 14.895 -4.086 -1.803 1.00 0.00 52 GLY A O 20
ATOM 31566 N N . MET A 1 53 ? 13.932 -2.951 -0.107 1.00 0.00 53 MET A N 20
ATOM 31567 C CA . MET A 1 53 ? 12.560 -3.258 -0.489 1.00 0.00 53 MET A CA 20
ATOM 31568 C C . MET A 1 53 ? 12.041 -2.237 -1.493 1.00 0.00 53 MET A C 20
ATOM 31569 O O . MET A 1 53 ? 12.385 -1.057 -1.424 1.00 0.00 53 MET A O 20
ATOM 31583 N N . SER A 1 54 ? 11.214 -2.692 -2.430 1.00 0.00 54 SER A N 20
ATOM 31584 C CA . SER A 1 54 ? 10.659 -1.804 -3.444 1.00 0.00 54 SER A CA 20
ATOM 31585 C C . SER A 1 54 ? 9.242 -2.223 -3.822 1.00 0.00 54 SER A C 20
ATOM 31586 O O . SER A 1 54 ? 8.537 -2.839 -3.025 1.00 0.00 54 SER A O 20
ATOM 31594 N N . GLU A 1 55 ? 8.829 -1.880 -5.039 1.00 0.00 55 GLU A N 20
ATOM 31595 C CA . GLU A 1 55 ? 7.491 -2.213 -5.519 1.00 0.00 55 GLU A CA 20
ATOM 31596 C C . GLU A 1 55 ? 7.253 -3.720 -5.491 1.00 0.00 55 GLU A C 20
ATOM 31597 O O . GLU A 1 55 ? 6.154 -4.178 -5.177 1.00 0.00 55 GLU A O 20
ATOM 31609 N N . GLU A 1 56 ? 8.285 -4.485 -5.832 1.00 0.00 56 GLU A N 20
ATOM 31610 C CA . GLU A 1 56 ? 8.184 -5.939 -5.855 1.00 0.00 56 GLU A CA 20
ATOM 31611 C C . GLU A 1 56 ? 7.765 -6.494 -4.494 1.00 0.00 56 GLU A C 20
ATOM 31612 O O . GLU A 1 56 ? 6.890 -7.354 -4.410 1.00 0.00 56 GLU A O 20
ATOM 31624 N N . GLU A 1 57 ? 8.398 -6.002 -3.431 1.00 0.00 57 GLU A N 20
ATOM 31625 C CA . GLU A 1 57 ? 8.091 -6.461 -2.080 1.00 0.00 57 GLU A CA 20
ATOM 31626 C C . GLU A 1 57 ? 6.749 -5.918 -1.588 1.00 0.00 57 GLU A C 20
ATOM 31627 O O . GLU A 1 57 ? 5.953 -6.658 -1.009 1.00 0.00 57 GLU A O 20
ATOM 31639 N N . VAL A 1 58 ? 6.497 -4.631 -1.821 1.00 0.00 58 VAL A N 20
ATOM 31640 C CA . VAL A 1 58 ? 5.244 -4.012 -1.391 1.00 0.00 58 VAL A CA 20
ATOM 31641 C C . VAL A 1 58 ? 4.047 -4.804 -1.902 1.00 0.00 58 VAL A C 20
ATOM 31642 O O . VAL A 1 58 ? 3.122 -5.107 -1.149 1.00 0.00 58 VAL A O 20
ATOM 31655 N N . PHE A 1 59 ? 4.077 -5.142 -3.184 1.00 0.00 59 PHE A N 20
ATOM 31656 C CA . PHE A 1 59 ? 3.002 -5.905 -3.803 1.00 0.00 59 PHE A CA 20
ATOM 31657 C C . PHE A 1 59 ? 2.896 -7.295 -3.182 1.00 0.00 59 PHE A C 20
ATOM 31658 O O . PHE A 1 59 ? 1.809 -7.863 -3.096 1.00 0.00 59 PHE A O 20
ATOM 31675 N N . THR A 1 60 ? 4.035 -7.840 -2.763 1.00 0.00 60 THR A N 20
ATOM 31676 C CA . THR A 1 60 ? 4.073 -9.170 -2.164 1.00 0.00 60 THR A CA 20
ATOM 31677 C C . THR A 1 60 ? 3.347 -9.212 -0.821 1.00 0.00 60 THR A C 20
ATOM 31678 O O . THR A 1 60 ? 2.410 -9.989 -0.639 1.00 0.00 60 THR A O 20
ATOM 31689 N N . GLU A 1 61 ? 3.792 -8.383 0.115 1.00 0.00 61 GLU A N 20
ATOM 31690 C CA . GLU A 1 61 ? 3.198 -8.329 1.447 1.00 0.00 61 GLU A CA 20
ATOM 31691 C C . GLU A 1 61 ? 1.706 -8.025 1.377 1.00 0.00 61 GLU A C 20
ATOM 31692 O O . GLU A 1 61 ? 0.904 -8.668 2.055 1.00 0.00 61 GLU A O 20
ATOM 31704 N N . VAL A 1 62 ? 1.332 -7.048 0.555 1.00 0.00 62 VAL A N 20
ATOM 31705 C CA . VAL A 1 62 ? -0.071 -6.679 0.409 1.00 0.00 62 VAL A CA 20
ATOM 31706 C C . VAL A 1 62 ? -0.869 -7.829 -0.197 1.00 0.00 62 VAL A C 20
ATOM 31707 O O . VAL A 1 62 ? -1.974 -8.131 0.253 1.00 0.00 62 VAL A O 20
ATOM 31720 N N . ALA A 1 63 ? -0.299 -8.475 -1.212 1.00 0.00 63 ALA A N 20
ATOM 31721 C CA . ALA A 1 63 ? -0.958 -9.600 -1.865 1.00 0.00 63 ALA A CA 20
ATOM 31722 C C . ALA A 1 63 ? -1.187 -10.730 -0.868 1.00 0.00 63 ALA A C 20
ATOM 31723 O O . ALA A 1 63 ? -2.246 -11.358 -0.856 1.00 0.00 63 ALA A O 20
ATOM 31730 N N . ASN A 1 64 ? -0.190 -10.966 -0.021 1.00 0.00 64 ASN A N 20
ATOM 31731 C CA . ASN A 1 64 ? -0.277 -12.001 1.000 1.00 0.00 64 ASN A CA 20
ATOM 31732 C C . ASN A 1 64 ? -1.466 -11.735 1.917 1.00 0.00 64 ASN A C 20
ATOM 31733 O O . ASN A 1 64 ? -2.186 -12.655 2.305 1.00 0.00 64 ASN A O 20
ATOM 31744 N N . LEU A 1 65 ? -1.673 -10.462 2.237 1.00 0.00 65 LEU A N 20
ATOM 31745 C CA . LEU A 1 65 ? -2.785 -10.045 3.083 1.00 0.00 65 LEU A CA 20
ATOM 31746 C C . LEU A 1 65 ? -4.110 -10.266 2.374 1.00 0.00 65 LEU A C 20
ATOM 31747 O O . LEU A 1 65 ? -4.982 -10.991 2.853 1.00 0.00 65 LEU A O 20
ATOM 31763 N N . PHE A 1 66 ? -4.244 -9.603 1.232 1.00 0.00 66 PHE A N 20
ATOM 31764 C CA . PHE A 1 66 ? -5.452 -9.672 0.415 1.00 0.00 66 PHE A CA 20
ATOM 31765 C C . PHE A 1 66 ? -5.611 -11.030 -0.266 1.00 0.00 66 PHE A C 20
ATOM 31766 O O . PHE A 1 66 ? -6.109 -11.104 -1.391 1.00 0.00 66 PHE A O 20
ATOM 31783 N N . ARG A 1 67 ? -5.205 -12.102 0.403 1.00 0.00 67 ARG A N 20
ATOM 31784 C CA . ARG A 1 67 ? -5.332 -13.432 -0.174 1.00 0.00 67 ARG A CA 20
ATOM 31785 C C . ARG A 1 67 ? -6.804 -13.763 -0.392 1.00 0.00 67 ARG A C 20
ATOM 31786 O O . ARG A 1 67 ? -7.595 -13.776 0.551 1.00 0.00 67 ARG A O 20
ATOM 31807 N N . GLY A 1 68 ? -7.167 -14.013 -1.645 1.00 0.00 68 GLY A N 20
ATOM 31808 C CA . GLY A 1 68 ? -8.547 -14.318 -1.969 1.00 0.00 68 GLY A CA 20
ATOM 31809 C C . GLY A 1 68 ? -9.338 -13.070 -2.321 1.00 0.00 68 GLY A C 20
ATOM 31810 O O . GLY A 1 68 ? -10.153 -13.087 -3.245 1.00 0.00 68 GLY A O 20
ATOM 31814 N N . GLN A 1 69 ? -9.092 -11.982 -1.591 1.00 0.00 69 GLN A N 20
ATOM 31815 C CA . GLN A 1 69 ? -9.783 -10.718 -1.843 1.00 0.00 69 GLN A CA 20
ATOM 31816 C C . GLN A 1 69 ? -9.085 -9.943 -2.959 1.00 0.00 69 GLN A C 20
ATOM 31817 O O . GLN A 1 69 ? -8.724 -8.777 -2.791 1.00 0.00 69 GLN A O 20
ATOM 31831 N N . GLU A 1 70 ? -8.890 -10.607 -4.092 1.00 0.00 70 GLU A N 20
ATOM 31832 C CA . GLU A 1 70 ? -8.223 -10.004 -5.241 1.00 0.00 70 GLU A CA 20
ATOM 31833 C C . GLU A 1 70 ? -8.973 -8.775 -5.760 1.00 0.00 70 GLU A C 20
ATOM 31834 O O . GLU A 1 70 ? -8.479 -8.075 -6.643 1.00 0.00 70 GLU A O 20
ATOM 31846 N N . ASP A 1 71 ? -10.162 -8.514 -5.219 1.00 0.00 71 ASP A N 20
ATOM 31847 C CA . ASP A 1 71 ? -10.949 -7.364 -5.654 1.00 0.00 71 ASP A CA 20
ATOM 31848 C C . ASP A 1 71 ? -10.225 -6.059 -5.327 1.00 0.00 71 ASP A C 20
ATOM 31849 O O . ASP A 1 71 ? -10.068 -5.197 -6.192 1.00 0.00 71 ASP A O 20
ATOM 31858 N N . LEU A 1 72 ? -9.759 -5.932 -4.089 1.00 0.00 72 LEU A N 20
ATOM 31859 C CA . LEU A 1 72 ? -9.021 -4.744 -3.669 1.00 0.00 72 LEU A CA 20
ATOM 31860 C C . LEU A 1 72 ? -7.640 -4.756 -4.302 1.00 0.00 72 LEU A C 20
ATOM 31861 O O . LEU A 1 72 ? -7.155 -3.744 -4.816 1.00 0.00 72 LEU A O 20
ATOM 31877 N N . LEU A 1 73 ? -7.020 -5.927 -4.253 1.00 0.00 73 LEU A N 20
ATOM 31878 C CA . LEU A 1 73 ? -5.699 -6.141 -4.802 1.00 0.00 73 LEU A CA 20
ATOM 31879 C C . LEU A 1 73 ? -5.617 -5.680 -6.251 1.00 0.00 73 LEU A C 20
ATOM 31880 O O . LEU A 1 73 ? -4.597 -5.146 -6.685 1.00 0.00 73 LEU A O 20
ATOM 31896 N N . SER A 1 74 ? -6.701 -5.888 -6.994 1.00 0.00 74 SER A N 20
ATOM 31897 C CA . SER A 1 74 ? -6.755 -5.489 -8.394 1.00 0.00 74 SER A CA 20
ATOM 31898 C C . SER A 1 74 ? -6.447 -4.004 -8.540 1.00 0.00 74 SER A C 20
ATOM 31899 O O . SER A 1 74 ? -5.684 -3.602 -9.418 1.00 0.00 74 SER A O 20
ATOM 31907 N N . GLU A 1 75 ? -7.041 -3.194 -7.668 1.00 0.00 75 GLU A N 20
ATOM 31908 C CA . GLU A 1 75 ? -6.823 -1.753 -7.695 1.00 0.00 75 GLU A CA 20
ATOM 31909 C C . GLU A 1 75 ? -5.379 -1.426 -7.329 1.00 0.00 75 GLU A C 20
ATOM 31910 O O . GLU A 1 75 ? -4.749 -0.570 -7.953 1.00 0.00 75 GLU A O 20
ATOM 31922 N N . PHE A 1 76 ? -4.858 -2.118 -6.320 1.00 0.00 76 PHE A N 20
ATOM 31923 C CA . PHE A 1 76 ? -3.482 -1.911 -5.876 1.00 0.00 76 PHE A CA 20
ATOM 31924 C C . PHE A 1 76 ? -2.504 -2.155 -7.021 1.00 0.00 76 PHE A C 20
ATOM 31925 O O . PHE A 1 76 ? -1.571 -1.380 -7.234 1.00 0.00 76 PHE A O 20
ATOM 31942 N N . GLY A 1 77 ? -2.730 -3.242 -7.751 1.00 0.00 77 GLY A N 20
ATOM 31943 C CA . GLY A 1 77 ? -1.873 -3.592 -8.868 1.00 0.00 77 GLY A CA 20
ATOM 31944 C C . GLY A 1 77 ? -1.884 -2.550 -9.969 1.00 0.00 77 GLY A C 20
ATOM 31945 O O . GLY A 1 77 ? -0.858 -2.297 -10.599 1.00 0.00 77 GLY A O 20
ATOM 31949 N N . GLN A 1 78 ? -3.048 -1.949 -10.208 1.00 0.00 78 GLN A N 20
ATOM 31950 C CA . GLN A 1 78 ? -3.187 -0.934 -11.248 1.00 0.00 78 GLN A CA 20
ATOM 31951 C C . GLN A 1 78 ? -2.145 0.171 -11.089 1.00 0.00 78 GLN A C 20
ATOM 31952 O O . GLN A 1 78 ? -1.483 0.552 -12.054 1.00 0.00 78 GLN A O 20
ATOM 31966 N N . PHE A 1 79 ? -1.996 0.681 -9.870 1.00 0.00 79 PHE A N 20
ATOM 31967 C CA . PHE A 1 79 ? -1.025 1.736 -9.602 1.00 0.00 79 PHE A CA 20
ATOM 31968 C C . PHE A 1 79 ? 0.397 1.225 -9.798 1.00 0.00 79 PHE A C 20
ATOM 31969 O O . PHE A 1 79 ? 1.228 1.892 -10.416 1.00 0.00 79 PHE A O 20
ATOM 31986 N N . LEU A 1 80 ? 0.669 0.038 -9.270 1.00 0.00 80 LEU A N 20
ATOM 31987 C CA . LEU A 1 80 ? 1.988 -0.569 -9.385 1.00 0.00 80 LEU A CA 20
ATOM 31988 C C . LEU A 1 80 ? 2.303 -0.919 -10.839 1.00 0.00 80 LEU A C 20
ATOM 31989 O O . LEU A 1 80 ? 1.473 -1.504 -11.535 1.00 0.00 80 LEU A O 20
ATOM 32005 N N . PRO A 1 81 ? 3.510 -0.572 -11.322 1.00 0.00 81 PRO A N 20
ATOM 32006 C CA . PRO A 1 81 ? 3.915 -0.866 -12.699 1.00 0.00 81 PRO A CA 20
ATOM 32007 C C . PRO A 1 81 ? 4.134 -2.359 -12.926 1.00 0.00 81 PRO A C 20
ATOM 32008 O O . PRO A 1 81 ? 4.924 -2.992 -12.226 1.00 0.00 81 PRO A O 20
ATOM 32019 N N . GLU A 1 82 ? 3.428 -2.915 -13.907 1.00 0.00 82 GLU A N 20
ATOM 32020 C CA . GLU A 1 82 ? 3.549 -4.333 -14.226 1.00 0.00 82 GLU A CA 20
ATOM 32021 C C . GLU A 1 82 ? 4.734 -4.571 -15.161 1.00 0.00 82 GLU A C 20
ATOM 32022 O O . GLU 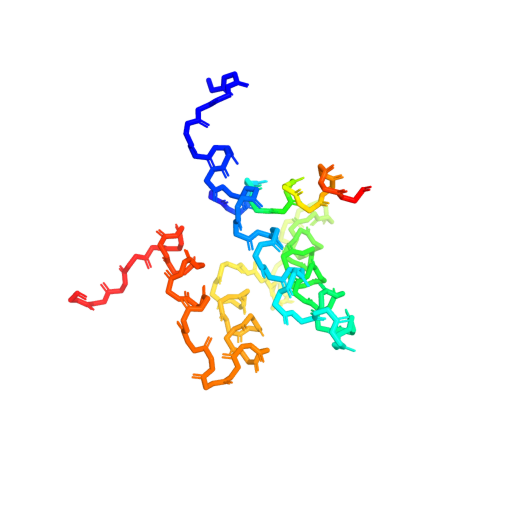A 1 82 ? 4.604 -5.220 -16.200 1.00 0.00 82 GLU A O 20
ATOM 32034 N N . ALA A 1 83 ? 5.889 -4.029 -14.785 1.00 0.00 83 ALA A N 20
ATOM 32035 C CA . ALA A 1 83 ? 7.101 -4.168 -15.585 1.00 0.00 83 ALA A CA 20
ATOM 32036 C C . ALA A 1 83 ? 7.593 -5.616 -15.611 1.00 0.00 83 ALA A C 20
ATOM 32037 O O . ALA A 1 83 ? 6.795 -6.551 -15.695 1.00 0.00 83 ALA A O 20
ATOM 32044 N N . LYS A 1 84 ? 8.911 -5.797 -15.541 1.00 0.00 84 LYS A N 20
ATOM 32045 C CA . LYS A 1 84 ? 9.505 -7.129 -15.558 1.00 0.00 84 LYS A CA 20
ATOM 32046 C C . LYS A 1 84 ? 9.030 -7.958 -14.370 1.00 0.00 84 LYS A C 20
ATOM 32047 O O . LYS A 1 84 ? 8.839 -7.434 -13.272 1.00 0.00 84 LYS A O 20
ATOM 32066 N N . ARG A 1 85 ? 8.840 -9.255 -14.600 1.00 0.00 85 ARG A N 20
ATOM 32067 C CA . ARG A 1 85 ? 8.386 -10.166 -13.554 1.00 0.00 85 ARG A CA 20
ATOM 32068 C C . ARG A 1 85 ? 9.313 -10.110 -12.343 1.00 0.00 85 ARG A C 20
ATOM 32069 O O . ARG A 1 85 ? 8.855 -9.670 -11.267 1.00 0.00 85 ARG A O 20
ATOM 32091 N N . ASN B 2 1 ? 3.172 6.646 -7.435 1.00 0.00 1 ASN B N 20
ATOM 32092 C CA . ASN B 2 1 ? 2.378 5.573 -6.782 1.00 0.00 1 ASN B CA 20
ATOM 32093 C C . ASN B 2 1 ? 2.939 5.224 -5.407 1.00 0.00 1 ASN B C 20
ATOM 32094 O O . ASN B 2 1 ? 4.116 5.457 -5.131 1.00 0.00 1 ASN B O 20
ATOM 32107 N N . ILE B 2 2 ? 2.076 4.676 -4.552 1.00 0.00 2 ILE B N 20
ATOM 32108 C CA . ILE B 2 2 ? 2.446 4.294 -3.193 1.00 0.00 2 ILE B CA 20
ATOM 32109 C C . ILE B 2 2 ? 2.627 5.522 -2.304 1.00 0.00 2 ILE B C 20
ATOM 32110 O O . ILE B 2 2 ? 2.267 5.501 -1.132 1.00 0.00 2 ILE B O 20
ATOM 32126 N N . GLN B 2 3 ? 3.168 6.595 -2.869 1.00 0.00 3 GLN B N 20
ATOM 32127 C CA . GLN B 2 3 ? 3.367 7.831 -2.129 1.00 0.00 3 GLN B CA 20
ATOM 32128 C C . GLN B 2 3 ? 2.020 8.411 -1.721 1.00 0.00 3 GLN B C 20
ATOM 32129 O O . GLN B 2 3 ? 1.821 8.815 -0.576 1.00 0.00 3 GLN B O 20
ATOM 32143 N N . MET B 2 4 ? 1.097 8.438 -2.672 1.00 0.00 4 MET B N 20
ATOM 32144 C CA . MET B 2 4 ? -0.239 8.959 -2.430 1.00 0.00 4 MET B CA 20
ATOM 32145 C C . MET B 2 4 ? -1.050 8.001 -1.562 1.00 0.00 4 MET B C 20
ATOM 32146 O O . MET B 2 4 ? -1.769 8.428 -0.659 1.00 0.00 4 MET B O 20
ATOM 32160 N N . LEU B 2 5 ? -0.933 6.707 -1.846 1.00 0.00 5 LEU B N 20
ATOM 32161 C CA . LEU B 2 5 ? -1.657 5.688 -1.093 1.00 0.00 5 LEU B CA 20
ATOM 32162 C C . LEU B 2 5 ? -1.197 5.660 0.361 1.00 0.00 5 LEU B C 20
ATOM 32163 O O . LEU B 2 5 ? -2.012 5.673 1.284 1.00 0.00 5 LEU B O 20
ATOM 32179 N N . LEU B 2 6 ? 0.115 5.639 0.552 1.00 0.00 6 LEU B N 20
ATOM 32180 C CA . LEU B 2 6 ? 0.704 5.632 1.885 1.00 0.00 6 LEU B CA 20
ATOM 32181 C C . LEU B 2 6 ? 0.281 6.878 2.650 1.00 0.00 6 LEU B C 20
ATOM 32182 O O . LEU B 2 6 ? -0.115 6.808 3.814 1.00 0.00 6 LEU B O 20
ATOM 32198 N N . GLU B 2 7 ? 0.356 8.017 1.972 1.00 0.00 7 GLU B N 20
ATOM 32199 C CA . GLU B 2 7 ? -0.029 9.293 2.558 1.00 0.00 7 GLU B CA 20
ATOM 32200 C C . GLU B 2 7 ? -1.517 9.296 2.888 1.00 0.00 7 GLU B C 20
ATOM 32201 O O . GLU B 2 7 ? -1.952 9.915 3.860 1.00 0.00 7 GLU B O 20
ATOM 32213 N N . ALA B 2 8 ? -2.290 8.597 2.063 1.00 0.00 8 ALA B N 20
ATOM 32214 C CA . ALA B 2 8 ? -3.734 8.504 2.242 1.00 0.00 8 ALA B CA 20
ATOM 32215 C C . ALA B 2 8 ? -4.094 7.949 3.615 1.00 0.00 8 ALA B C 20
ATOM 32216 O O . ALA B 2 8 ? -4.996 8.458 4.281 1.00 0.00 8 ALA B O 20
ATOM 32223 N N . ALA B 2 9 ? -3.390 6.901 4.031 1.00 0.00 9 ALA B N 20
ATOM 32224 C CA . ALA B 2 9 ? -3.639 6.275 5.324 1.00 0.00 9 ALA B CA 20
ATOM 32225 C C . ALA B 2 9 ? -3.549 7.297 6.452 1.00 0.00 9 ALA B C 20
ATOM 32226 O O . ALA B 2 9 ? -4.412 7.348 7.328 1.00 0.00 9 ALA B O 20
ATOM 32233 N N . ASP B 2 10 ? -2.499 8.113 6.420 1.00 0.00 10 ASP B N 20
ATOM 32234 C CA . ASP B 2 10 ? -2.296 9.140 7.435 1.00 0.00 10 ASP B CA 20
ATOM 32235 C C . ASP B 2 10 ? -3.469 10.115 7.446 1.00 0.00 10 ASP B C 20
ATOM 32236 O O . ASP B 2 10 ? -3.874 10.605 8.499 1.00 0.00 10 ASP B O 20
ATOM 32245 N N . TYR B 2 11 ? -4.006 10.390 6.261 1.00 0.00 11 TYR B N 20
ATOM 32246 C CA . TYR B 2 11 ? -5.133 11.305 6.122 1.00 0.00 11 TYR B CA 20
ATOM 32247 C C . TYR B 2 11 ? -6.381 10.749 6.804 1.00 0.00 11 TYR B C 20
ATOM 32248 O O . TYR B 2 11 ? -7.057 11.458 7.550 1.00 0.00 11 TYR B O 20
ATOM 32266 N N . LEU B 2 12 ? -6.682 9.479 6.539 1.00 0.00 12 LEU B N 20
ATOM 32267 C CA . LEU B 2 12 ? -7.853 8.828 7.125 1.00 0.00 12 LEU B CA 20
ATOM 32268 C C . LEU B 2 12 ? -7.626 8.477 8.594 1.00 0.00 12 LEU B C 20
ATOM 32269 O O . LEU B 2 12 ? -8.266 7.572 9.129 1.00 0.00 12 LEU B O 20
ATOM 32285 N N . GLU B 2 13 ? -6.714 9.192 9.240 1.00 0.00 13 GLU B N 20
ATOM 32286 C CA . GLU B 2 13 ? -6.409 8.949 10.646 1.00 0.00 13 GLU B CA 20
ATOM 32287 C C . GLU B 2 13 ? -7.614 9.283 11.521 1.00 0.00 13 GLU B C 20
ATOM 32288 O O . GLU B 2 13 ? -8.153 10.401 11.381 1.00 0.00 13 GLU B O 20
#

Foldseek 3Di:
DDDDPVVVVVVVLLVCQCVVPVVPVVLSVQLVVLVVLLVVLVVPGDDDDDRHDDLVSSLVSNCVSCPVVCVSSVVVVVVRDPPDD/DCVCVVVVVVVVD

Organism: Mus musculus (NCBI:txid10090)

Sequence (98 aa):
ESDSVEFNNAISYVNKIKTRFLDHPEIYRSFLEILHTYQKEQLHTKGRPFRGMSEEEVFTEVANLFRGQEDLLSEFGQFLPEAKRNIQMLLEAADYLEESDSVEFNNAISYVNKIKTRFLDHPEIYRSFLEILHTYQKEQLHTKGRPFRGMSEEEVFTEVANLFRGQEDLLSEFGQFLPEAKRNIQMLLEAADYLEESDSVEFNNAISYVNKIKTRFLDHPEIYRSFLEILHTYQKEQLHTKGRPFRGMSEEEVFTEVANLFRGQEDLLSEFGQFLPEAKRNIQMLLEAADYLEESDSVEFNNAISYVNKIKTRFLDHPEIYRSFLEILHTYQKEQLHTKGRPFRGMSEEEVFTEVANLFRGQEDLLSEFGQFLPEAKRNIQMLLEAADYLEESDSVEFNNAISYVNKIKTRFLDHPEIYRSFLEILHTYQKEQLHTKGRPFRGMSEEEVFTEVANLFRGQEDLLSEFGQFLPEAKRNIQMLLEAADYLEESDSVEFNNAISYVNKIKTRFLDHPEIYRSFLEILHTYQKEQLHTKGRPFRGMSEEEVFTEVANLFRGQEDLLSEFGQFLPEAKRNIQMLLEAADYLEESDSVEFNNAISYVNKIKTRFLDHPEIYRSFLEILHTYQKEQLHTKGRPFRGMSEEEVFTEVANLFRGQEDLLSEFGQFLPEAKRNIQMLLEAADYLEESDSVEFNNAISYVNKIKTRFLDHPEIYRSFLEILHTYQKEQLHTKGRPFRGMSEEEVFTEVANLFRGQEDLLSEFGQFLPEAKRNIQMLLEAADYLEESDSVEFNNAISYVNKIKTRFLDHPEIYRSFLEILHTYQKEQLHTKGRPFRGMSEEEVFTEVANLFRGQEDLLSEFGQFLPEAKRNIQMLLEAADYLEESDSVEFNNAISYVNKIKTRFLDHPEIYRSFLEILHTYQKEQLHTKGRPFRGMSEEEVFTEVANLFRGQEDLLSEFGQFLPEAKRNIQMLLEAADYLEESDSVEFNNAISYVNKIKTRFLDHPEIYRSFLEILHTYQKEQLHTKGRPFRGMSEEEVFTEVANLFRGQEDLLSEFGQFLPEAKRNIQMLLEAADYLEESDSVEFNNAISYVNKIKTRFLDHPEIYRSFLEILHTYQKEQLHTKGRPFRGMSEEEVFTEVANLFRGQEDLLSEFGQFLPEAKRNIQMLLEAADYLEESDSVEFNNAISYVNKIKTRFLDHPEIYRSFLEILHTYQKEQLHTKGRPFRGMSEEEVFTEVANLFRGQEDLLSEFGQFLPEAKRNIQMLLEAADYLEESDSVEFNNAISYVNKIKTRFLDHPEIYRSFLEILHTYQKEQLHTKGRPFRGMSEEEVFTEVANLFRGQEDLLSEFGQFLPEAKRNIQMLLEAADYLEESDSVEFNNAISYVNKIKTRFLDHPEIYRSFLEILHTYQKEQLHTKGRPFRGMSEEEVFTEVANLFRGQEDLLSEFGQFLPEAKRNIQMLLEAADYLEESDSVEFNNAISYVNKIKTRFLDHPEIYRSFLEILHTYQKEQLHTKGRPFRGMSEEEVFTEVANLFRGQEDLLSEFGQFLPEAKRNIQMLLEAADYLEESDSVEFNNAISYVNKIKTRFLDHPEIYRSFLEILHTYQKEQLHTKGRPFRGMSEEEVFTEVANLFRGQEDLLSEFGQFLPEAKRNIQMLLEAADYLEESDSVEFNNAISYVNKIKTRFLDHPEIYRSFLEILHTYQKEQLHTKGRPFRGMSEEEVFTEVANLFRGQEDLLSEFGQFLPEAKRNIQMLLEAADYLEESDSVEFNNAISYVNKIKTRFLDHPEIYRSFLEILHTYQKEQLHTKGRPFRGMSEEEVFTEVANLFRGQEDLLSEFGQFLPEAKRNIQMLLEAADYLEESDSVEFNNAISYVNKIKTRFLDHPEIYRSFLEILHTYQKEQLHTKGRPFRGMSEEEVFTEVANLFRGQEDLLSEFGQFLPEAKRNIQMLLEAADYLE

Secondary structure (DSSP, 8-state):
--S-HHHHHHHHHHHHHHHHTSS-HHHHHHHHHHHHHHHHTT-SSS---SS---HHHHHHHHHHHTSS-HHHHHHHHHHSPP---/-HHHHHHHHHHH-

InterPro domains:
  IPR003822 Paired amphipathic helix [PF02671] (53-97)
  IPR003822 Paired amphipathic helix [PF02671] (173-227)
  IPR003822 Paired amphipathic helix [PF02671] (313-357)
  IPR003822 Paired amphipathic helix [PS51477] (30-100)
  IPR003822 Paired amphipathic helix [PS51477] (145-230)
  IPR003822 Paired amphipathic helix [PS51477] (283-360)
  IPR013194 Histone deacetylase interacting domain [PF08295] (386-480)
  IPR013194 Histone deacetylase interacting domain [SM00761] (384-484)
  IPR031693 Sin3, C-terminal [PF16879] (712-1011)
  IPR036600 Paired amphipathic helix superfamily [G3DSA:1.20.1160.11] (36-98)
  IPR036600 Paired amphipathic helix superfamily [G3DSA:1.20.1160.11] (148-232)
  IPR036600 Paired amphipathic helix superfamily [G3DSA:1.20.1160.11] (289-361)
  IPR036600 Paired amphipathic helix superfamily [SSF47762] (27-98)
  IPR036600 Paired amphipathic helix superfamily [SSF47762] (149-229)
  IPR036600 Paired amphipathic helix superfamily [SSF47762] (291-359)
  IPR039774 Transcriptional regulatory protein Sin3-like [PTHR12346] (32-847)

Nearest PDB structures (foldseek):
  1e91-assembly1_A  TM=8.674E-01  e=1.900E-11  Mus musculus
  2f05-assembly1_A  TM=7.834E-01  e=3.118E-10  Mus musculus
  1g1e-assembly1_B  TM=8.023E-01  e=3.725E-06  Mus musculus
  1e91-assembly1_A  TM=8.588E-01  e=1.546E-11  Mus musculus
  2f05-assembly1_A  TM=7.904E-01  e=1.573E-09  Mus musculus

GO terms:
  GO:0005515 protein binding (F, IPI)
  GO:0005634 nucleus (C, IDA)
  GO:0005737 cytoplasm (C, IDA)
  GO:0048738 cardiac muscle tissue development (P, IDA)
  GO:0007519 skeletal muscle tissue development (P, IDA)
  GO:0045786 negative regulation of cell cycle (P, TAS)
  GO:0001741 XY body (C, IDA)
  GO:0000805 X chromosome (C, IDA)
  GO:0000806 Y chromosome (C, IDA)
  GO:0030849 autosome (C, IDA)
  GO:0003682 chromatin binding (F, IDA)
  GO:0003714 transcription corepressor activity (F, IDA)
  GO:0045892 negative regulation of DNA-templated transcription (P, IDA)

CATH classification: 1.20.1160.11

Solvent-accessible surface area: 7372 Å² total; per-residue (Å²): 174,112,95,42,118,98,72,82,64,0,16,58,1,0,70,87,0,71,70,113,11,126,118,93,89,123,28,19,127,36,0,13,117,8,0,103,33,53,61,127,75,94,126,138,119,150,74,200,134,182,230,52,38,39,61,135,71,0,94,68,45,0,32,99,45,1,196,61,54,123,117,10,17,70,38,0,15,112,37,13,103,134,96,194,265,71,11,102,42,0,33,82,0,8,92,143,44,159

Radius of gyration: 13.9 Å; Cα contacts (8 Å, |Δi|>4): 66; chains: 2; bounding box: 39×35×33 Å